Protein 6FPO (pdb70)

Solvent-accessible surface area: 47236 Å² total

Foldseek 3Di:
DAFFEEEEDEWPADCVLVVLQCLAPVPHNVCCCPPHHPHQADVVDDPDDDPRNVVSLVVCLVVQFLGHEYEYEAFFFPPPVQVVTADNRHHVLVVVVSSQRRHQAYEQFECRQQANPPCCAPPNVRNTGHVCVVDPPHHYAYQYFPGAANNVVVVQSVCCRVVVDHADDDPSRYHCVFFVDFQCRQAPQVVLVVVVQEDQDPPPPSLVVLHDDQQQQAPRVPAGGRCRPCNHSNNPHHQSRVRAHHQNRRDHNSVPPDDSRHGD/DDWDDDPRAIQDQPADKDKDWAQPLFAAGKIKIFHADPQQWTRFIAIFQPDFDCLQPVQFFAFLFCSLLSQQVLDQLGDPSSQQSLQWSCFWFVAFADLLLLLLSLLVQLLSLLLSLLCLCQVRQVVLAAQQVLLLVDQLVVLLVVLVVQFPPPQRHSVNLVVQSVVQCVCPVVPCNDPNPPAPHPPVLRQDHSSLNSLSVSLSVVSVVLSVLSCVSLCLQFVDGPYGDAGNFGGPQFADEPDPPNVVGCYPVSLVSLVVSLVVSLVSLVGRVQSNLLVSCLRNVVQLVALLFCLQAKAWALAASFNPGPDSDQVGGPQDTFMGHGSCLLDTHHDDLVPFLFKWWAQQQAQADDPDRQDTGRQVRDDGHGHQDQDCQVPDSPDRPHGDLVGHRYLFIEIATSNHQYAWAQSSSLSSCCSVCVPVSVVVLVVSCVVSVHDSSSLSGLSVLSNSSSVSSSVSSVVSVVSSVVSVVCVVVVNRGGGDCPPVDPVSGPQWTKGKRWHQHNLGTKIWIFIHHRSRTNGIDIAFNLSRASPRAHSVRHGHSLRRSSHRDRDPDSNNPSVSSSSVSSSSHHSSSRND/DAFFEEAEDEWPAPCVLVVQQCLAPVPHNVCCCPPHHPDQADPVDDPDDDPRNVVSLVVCCVVQFQGHEYEYEAFFFPPPVQVVTADNRHHVVVVVVSSQNRHQAYEDFECRQLANPDCCAPPNVRNTGHVCVVDVPHHYAYQYFPGAANNVVVVQSVCCRVVVDHADDDPSRYHCVFFVDFLLRQAPQVVLVVVVQEDQDPPPPSLVVLHDDQQQQAPRVPAGGRCRPCNHSNNPHHQSRVRAHHQRRRDHNSVPPDDSRHGD/DDWDDDPRAIADQPADKDKDWADPLFAAGKIKMFHADPQQWTRFIAIFQPDFDCLQPVQFFAFLFCSLLSQQVLDQLGDPSSQQSLQWVCFWFVAFADLLLLLLSLLVQLLSLLLSLLCLCQVRQVCLAAQQVLLLVDQLVVLLVVLVVQFPPPQRDSVSLVVLSVVQVVCPVVVCNDPCPPAPHPPPLHFDHNSLNSLSSSLSVVSVVLSVLSCVSLCLQFVDGPYGDAGNFGGPQFADEPDPPNVVHCYPVSLVSLVVSLVVSLCCLVGRVQSSLLVSCLRNVVQLVALLFCLQAKAWALAASFNPGPDSDQVGGPQDTFMDHGSCLLDTHHDDLVDFLFKWWAQQQAQADDPDRQDTGRQVRDDGHGHQDQPDADPDSVGGPGGDLVGHRYLFIEIGTSNHQYAWAQSRSLSNCVSVPVPVSVVVLVVSCVSSVHDSSSLSGLSVLSNSSSVSSNVSSVVSVVSSVVSVVCVVVVNRGGGDCPPVDLVSGPQWTKGKGWHQHNLGTKMWIFIHHRSRTNGIDIAFNLSRASPRAHNVRHGHSLRRSSHRDRDPDSNNCSVSSSNVSSSSHHSSRRND

Nearest PDB structures (foldseek):
  6rp2-assembly1_T  TM=1.003E+00  e=9.807E-59  Escherichia coli K-12
  6fpi-assembly1_S  TM=1.003E+00  e=5.129E-58  Escherichia coli K-12
  5mdl-assembly1_S  TM=9.968E-01  e=6.564E-52  Cupriavidus necator H16
  7odh-assembly1_S  TM=9.960E-01  e=9.616E-52  Cupriavidus necator H16
  8poz-assembly1_S  TM=9.967E-01  e=2.662E-51  Cupriavidus necator H16

Structure (mmCIF, N/CA/C/O backbone):
data_6FPO
#
_entry.id   6FPO
#
_cell.length_a   93.786
_cell.length_b   97.733
_cell.length_c   183.102
_cell.angle_alpha   90.00
_cell.angle_beta   90.00
_cell.angle_gamma   90.00
#
_symmetry.space_group_name_H-M   'P 21 21 21'
#
loop_
_entity.id
_entity.type
_entity.pdbx_description
1 polymer 'Hydrogenase-1 small chain'
2 polymer 'Hydrogenase-1 large chain'
3 non-polymer 'IRON/SULFUR CLUSTER'
4 non-polymer 'FE3-S4 CLUSTER'
5 non-polymer 'FE4-S3 CLUSTER'
6 non-polymer DODECYL-BETA-D-MALTOSIDE
7 non-polymer 'CHLORIDE ION'
8 non-polymer 'CARBONMONOXIDE-(DICYANO) IRON'
9 non-polymer 'NICKEL (II) ION'
10 non-polymer 'MAGNESIUM ION'
11 non-polymer 'LITHIUM ION'
12 non-polymer 'SULFATE ION'
13 water water
#
loop_
_atom_site.group_PDB
_atom_site.id
_atom_site.type_symbol
_atom_site.label_atom_id
_atom_site.label_alt_id
_atom_site.label_comp_id
_atom_site.label_asym_id
_atom_site.label_entity_id
_atom_site.label_seq_id
_atom_site.pdbx_PDB_ins_code
_atom_site.Cartn_x
_atom_site.Cartn_y
_atom_site.Cartn_z
_atom_site.occupancy
_atom_site.B_iso_or_equiv
_atom_site.auth_seq_id
_atom_site.auth_comp_id
_atom_site.auth_asym_id
_atom_site.auth_atom_id
_atom_site.pdbx_PDB_model_num
ATOM 1 N N . LYS A 1 4 ? 50.630 127.511 7.882 1.00 47.03 4 LYS S N 1
ATOM 2 C CA . LYS A 1 4 ? 49.158 127.714 8.129 1.00 49.90 4 LYS S CA 1
ATOM 3 C C . LYS A 1 4 ? 48.704 126.836 9.321 1.00 31.86 4 LYS S C 1
ATOM 4 O O . LYS A 1 4 ? 48.671 125.625 9.208 1.00 32.61 4 LYS S O 1
ATOM 6 N N . PRO A 1 5 ? 48.403 127.461 10.464 1.00 28.89 5 PRO S N 1
ATOM 7 C CA . PRO A 1 5 ? 48.105 126.639 11.613 1.00 20.23 5 PRO S CA 1
ATOM 8 C C . PRO A 1 5 ? 46.901 125.749 11.419 1.00 17.00 5 PRO S C 1
ATOM 9 O O . PRO A 1 5 ? 46.011 126.088 10.683 1.00 25.70 5 PRO S O 1
ATOM 13 N N . ARG A 1 6 ? 46.913 124.653 12.130 1.00 13.01 6 ARG S N 1
ATOM 14 C CA . ARG A 1 6 ? 45.821 123.681 12.126 1.00 12.57 6 ARG S CA 1
ATOM 15 C C . ARG A 1 6 ? 44.937 123.881 13.327 1.00 11.49 6 ARG S C 1
ATOM 16 O O . ARG A 1 6 ? 45.391 124.366 14.374 1.00 13.51 6 ARG S O 1
ATOM 24 N N . ILE A 1 7 ? 43.663 123.512 13.219 1.00 12.01 7 ILE S N 1
ATOM 25 C CA . ILE A 1 7 ? 42.697 123.764 14.312 1.00 11.17 7 ILE S CA 1
ATOM 26 C C . ILE A 1 7 ? 43.098 122.909 15.528 1.00 10.51 7 ILE S C 1
ATOM 27 O O . ILE A 1 7 ? 43.282 121.665 15.379 1.00 10.74 7 ILE S O 1
ATOM 32 N N . PRO A 1 8 ? 43.168 123.488 16.714 1.00 10.38 8 PRO S N 1
ATOM 33 C CA . PRO A 1 8 ? 43.512 122.688 17.908 1.00 10.15 8 PRO S CA 1
ATOM 34 C C . PRO A 1 8 ? 42.358 121.806 18.325 1.00 9.29 8 PRO S C 1
ATOM 35 O O . PRO A 1 8 ? 41.205 122.219 18.368 1.00 10.82 8 PRO S O 1
ATOM 39 N N . VAL A 1 9 ? 42.710 120.575 18.662 1.00 9.47 9 VAL S N 1
ATOM 40 C CA . VAL A 1 9 ? 41.759 119.567 19.128 1.00 9.02 9 VAL S CA 1
ATOM 41 C C . VAL A 1 9 ? 42.286 118.921 20.372 1.00 8.31 9 VAL S C 1
ATOM 42 O O . VAL A 1 9 ? 43.428 118.469 20.451 1.00 9.22 9 VAL S O 1
ATOM 46 N N . VAL A 1 10 ? 41.405 118.858 21.386 1.00 8.12 10 VAL S N 1
ATOM 47 C CA . VAL A 1 10 ? 41.681 118.156 22.646 1.00 7.64 10 VAL S CA 1
ATOM 48 C C . VAL A 1 10 ? 40.749 116.963 22.665 1.00 7.21 10 VAL S C 1
ATOM 49 O O . VAL A 1 10 ? 39.526 117.147 22.551 1.00 8.31 10 VAL S O 1
ATOM 53 N N . TRP A 1 11 ? 41.273 115.751 22.837 1.00 7.11 11 TRP S N 1
ATOM 54 C CA . TRP A 1 11 ? 40.468 114.506 22.857 1.00 7.12 11 TRP S CA 1
ATOM 55 C C . TRP A 1 11 ? 40.596 113.895 24.237 1.00 7.00 11 TRP S C 1
ATOM 56 O O . TRP A 1 11 ? 41.664 113.478 24.616 1.00 8.78 11 TRP S O 1
ATOM 67 N N . ILE A 1 12 ? 39.500 113.898 24.986 1.00 7.32 12 ILE S N 1
ATOM 68 C CA . ILE A 1 12 ? 39.485 113.335 26.332 1.00 7.35 12 ILE S CA 1
ATOM 69 C C . ILE A 1 12 ? 38.644 112.056 26.365 1.00 7.52 12 ILE S C 1
ATOM 70 O O . ILE A 1 12 ? 37.807 111.808 25.490 1.00 8.01 12 ILE S O 1
ATOM 75 N N . HIS A 1 13 ? 38.865 111.268 27.418 1.00 7.88 13 HIS S N 1
ATOM 76 C CA . HIS A 1 13 ? 38.332 109.933 27.557 1.00 8.42 13 HIS S CA 1
ATOM 77 C C . HIS A 1 13 ? 37.746 109.772 28.957 1.00 7.43 13 HIS S C 1
ATOM 78 O O . HIS A 1 13 ? 38.467 109.846 29.936 1.00 8.78 13 HIS S O 1
ATOM 85 N N . GLY A 1 14 ? 36.460 109.458 29.021 1.00 7.38 14 GLY S N 1
ATOM 86 C CA . GLY A 1 14 ? 35.805 109.103 30.292 1.00 7.60 14 GLY S CA 1
ATOM 87 C C . GLY A 1 14 ? 35.741 107.603 30.470 1.00 7.02 14 GLY S C 1
ATOM 88 O O . GLY A 1 14 ? 36.695 106.887 30.134 1.00 8.22 14 GLY S O 1
ATOM 89 N N . LEU A 1 15 ? 34.620 107.090 30.991 1.00 7.08 15 LEU S N 1
ATOM 90 C CA . LEU A 1 15 ? 34.396 105.651 30.980 1.00 7.47 15 LEU S CA 1
ATOM 91 C C . LEU A 1 15 ? 34.107 105.229 29.552 1.00 7.43 15 LEU S C 1
ATOM 92 O O . LEU A 1 15 ? 33.202 105.756 28.948 1.00 8.22 15 LEU S O 1
ATOM 97 N N . GLU A 1 16 ? 34.883 104.262 29.065 1.00 8.47 16 GLU S N 1
ATOM 98 C CA A GLU A 1 16 ? 34.803 103.858 27.673 0.40 8.18 16 GLU S CA 1
ATOM 99 C CA B GLU A 1 16 ? 34.925 103.908 27.651 0.60 9.10 16 GLU S CA 1
ATOM 100 C C . GLU A 1 16 ? 35.599 102.582 27.498 1.00 8.83 16 GLU S C 1
ATOM 101 O O . GLU A 1 16 ? 36.251 102.092 28.434 1.00 11.37 16 GLU S O 1
ATOM 112 N N . CYS A 1 17 ? 35.488 102.043 26.287 1.00 9.05 17 CYS S N 1
ATOM 113 C CA . CYS A 1 17 ? 36.227 100.858 25.904 1.00 9.02 17 CYS S CA 1
ATOM 114 C C . CYS A 1 17 ? 37.319 101.128 24.879 1.00 9.13 17 CYS S C 1
ATOM 115 O O . CYS A 1 17 ? 38.085 100.236 24.553 1.00 10.68 17 CYS S O 1
ATOM 118 N N . THR A 1 18 ? 37.381 102.368 24.363 1.00 9.11 18 THR S N 1
ATOM 119 C CA . THR A 1 18 ? 38.370 102.872 23.408 1.00 9.38 18 THR S CA 1
ATOM 120 C C . THR A 1 18 ? 38.019 102.456 21.960 1.00 8.24 18 THR S C 1
ATOM 121 O O . THR A 1 18 ? 38.833 102.715 21.053 1.00 9.01 18 THR S O 1
ATOM 125 N N . CYS A 1 19 ? 36.738 101.923 21.707 1.00 9.00 19 CYS S N 1
ATOM 126 C CA . CYS A 1 19 ? 36.490 101.534 20.336 1.00 8.69 19 CYS S CA 1
ATOM 127 C C . CYS A 1 19 ? 36.440 102.730 19.401 1.00 8.20 19 CYS S C 1
ATOM 128 O O . CYS A 1 19 ? 36.868 102.570 18.261 1.00 7.87 19 CYS S O 1
ATOM 131 N N . CYS A 1 20 ? 36.005 103.876 19.904 1.00 7.89 20 CYS S N 1
ATOM 132 C CA . CYS A 1 20 ? 35.887 104.993 18.975 1.00 7.51 20 CYS S CA 1
ATOM 133 C C . CYS A 1 20 ? 37.268 105.480 18.525 1.00 7.39 20 CYS S C 1
ATOM 134 O O . CYS A 1 20 ? 37.425 105.882 17.364 1.00 7.73 20 CYS S O 1
ATOM 137 N N . THR A 1 21 ? 38.239 105.503 19.416 1.00 7.74 21 THR S N 1
ATOM 138 C CA . THR A 1 21 ? 39.598 105.864 19.032 1.00 8.05 21 THR S CA 1
ATOM 139 C C . THR A 1 21 ? 40.143 104.849 18.012 1.00 7.52 21 THR S C 1
ATOM 140 O O . THR A 1 21 ? 40.810 105.213 17.039 1.00 8.30 21 THR S O 1
ATOM 144 N N . GLU A 1 22 ? 39.915 103.577 18.272 1.00 6.95 22 GLU S N 1
ATOM 145 C CA . GLU A 1 22 ? 40.310 102.523 17.324 1.00 7.07 22 GLU S CA 1
ATOM 146 C C . GLU A 1 22 ? 39.612 102.731 15.994 1.00 6.74 22 GLU S C 1
ATOM 147 O O . GLU A 1 22 ? 40.262 102.623 14.943 1.00 7.43 22 GLU S O 1
ATOM 153 N N . SER A 1 23 ? 38.304 103.013 16.016 1.00 6.36 23 SER S N 1
ATOM 154 C CA . SER A 1 23 ? 37.611 103.246 14.762 1.00 6.46 23 SER S CA 1
ATOM 155 C C . SER A 1 23 ? 38.252 104.397 14.001 1.00 6.55 23 SER S C 1
ATOM 156 O O . SER A 1 23 ? 38.487 104.295 12.782 1.00 7.38 23 SER S O 1
ATOM 159 N N . PHE A 1 24 ? 38.553 105.506 14.679 1.00 6.56 24 PHE S N 1
ATOM 160 C CA . PHE A 1 24 ? 39.151 106.631 14.007 1.00 7.65 24 PHE S CA 1
ATOM 161 C C . PHE A 1 24 ? 40.405 106.229 13.232 1.00 7.38 24 PHE S C 1
ATOM 162 O O . PHE A 1 24 ? 40.611 106.647 12.086 1.00 7.99 24 PHE S O 1
ATOM 170 N N . ILE A 1 25 ? 41.285 105.447 13.881 1.00 6.79 25 ILE S N 1
ATOM 171 C CA . ILE A 1 25 ? 42.508 105.097 13.185 1.00 7.83 25 ILE S CA 1
ATOM 172 C C . ILE A 1 25 ? 42.330 104.108 12.063 1.00 7.09 25 ILE S C 1
ATOM 173 O O . ILE A 1 25 ? 43.262 103.931 11.258 1.00 8.17 25 ILE S O 1
ATOM 178 N N . ARG A 1 26 ? 41.151 103.507 11.916 1.00 6.78 26 ARG S N 1
ATOM 179 C CA . ARG A 1 26 ? 40.872 102.705 10.762 1.00 7.29 26 ARG S CA 1
ATOM 180 C C . ARG A 1 26 ? 40.531 103.494 9.506 1.00 7.76 26 ARG S C 1
ATOM 181 O O . ARG A 1 26 ? 40.421 102.899 8.446 1.00 9.18 26 ARG S O 1
ATOM 189 N N . SER A 1 27 ? 40.386 104.803 9.609 1.00 7.11 27 SER S N 1
ATOM 190 C CA . SER A 1 27 ? 39.932 105.594 8.451 1.00 6.73 27 SER S CA 1
ATOM 191 C C . SER A 1 27 ? 40.761 105.265 7.199 1.00 6.98 27 SER S C 1
ATOM 192 O O . SER A 1 27 ? 41.981 105.263 7.222 1.00 7.88 27 SER S O 1
ATOM 195 N N . ALA A 1 28 ? 40.047 105.071 6.096 1.00 7.69 28 ALA S N 1
ATOM 196 C CA . ALA A 1 28 ? 40.695 104.766 4.815 1.00 8.05 28 ALA S CA 1
ATOM 197 C C . ALA A 1 28 ? 40.977 106.045 4.001 1.00 7.51 28 ALA S C 1
ATOM 198 O O . ALA A 1 28 ? 41.910 106.054 3.208 1.00 9.42 28 ALA S O 1
ATOM 200 N N . HIS A 1 29 ? 40.173 107.085 4.222 1.00 6.76 29 HIS S N 1
ATOM 201 C CA . HIS A 1 29 ? 40.324 108.280 3.366 1.00 6.79 29 HIS S CA 1
ATOM 202 C C . HIS A 1 29 ? 39.597 109.399 4.049 1.00 6.86 29 HIS S C 1
ATOM 203 O O . HIS A 1 29 ? 38.354 109.420 4.103 1.00 8.94 29 HIS S O 1
ATOM 210 N N . PRO A 1 30 ? 40.300 110.420 4.533 1.00 7.61 30 PRO S N 1
ATOM 211 C CA . PRO A 1 30 ? 41.751 110.477 4.654 1.00 7.84 30 PRO S CA 1
ATOM 212 C C . PRO A 1 30 ? 42.253 109.473 5.690 1.00 7.48 30 PRO S C 1
ATOM 213 O O . PRO A 1 30 ? 41.571 109.185 6.682 1.00 8.87 30 PRO S O 1
ATOM 217 N N . LEU A 1 31 ? 43.471 109.005 5.495 1.00 7.32 31 LEU S N 1
ATOM 218 C CA . LEU A 1 31 ? 44.102 108.206 6.531 1.00 7.80 31 LEU S CA 1
ATOM 219 C C . LEU A 1 31 ? 44.176 109.003 7.817 1.00 7.64 31 LEU S C 1
ATOM 220 O O . LEU A 1 31 ? 44.409 110.220 7.801 1.00 7.88 31 LEU S O 1
ATOM 225 N N . ALA A 1 32 ? 44.076 108.335 8.952 1.00 7.72 32 ALA S N 1
ATOM 226 C CA . ALA A 1 32 ? 44.228 109.013 10.238 1.00 8.36 32 ALA S CA 1
ATOM 227 C C . ALA A 1 32 ? 45.579 109.701 10.348 1.00 7.83 32 ALA S C 1
ATOM 228 O O . ALA A 1 32 ? 45.652 110.807 10.890 1.00 9.14 32 ALA S O 1
ATOM 230 N N . LYS A 1 33 ? 46.628 109.105 9.788 1.00 8.30 33 LYS S N 1
ATOM 231 C CA . LYS A 1 33 ? 47.914 109.767 9.708 1.00 9.10 33 LYS S CA 1
ATOM 232 C C . LYS A 1 33 ? 47.801 111.155 9.134 1.00 8.16 33 LYS S C 1
ATOM 233 O O . LYS A 1 33 ? 48.433 112.099 9.606 1.00 9.69 33 LYS S O 1
ATOM 239 N N . ASP A 1 34 ? 47.120 111.244 7.984 1.00 8.50 34 ASP S N 1
ATOM 240 C CA . ASP A 1 34 ? 46.992 112.543 7.291 1.00 8.77 34 ASP S CA 1
ATOM 241 C C . ASP A 1 34 ? 46.068 113.503 8.031 1.00 8.20 34 ASP S C 1
ATOM 242 O O . ASP A 1 34 ? 46.301 114.720 8.011 1.00 9.15 34 ASP S O 1
ATOM 247 N N . VAL A 1 35 ? 45.043 112.980 8.728 1.00 8.08 35 VAL S N 1
ATOM 248 C CA . VAL A 1 35 ? 44.255 113.873 9.574 1.00 8.41 35 VAL S CA 1
ATOM 249 C C . VAL A 1 35 ? 45.144 114.553 10.612 1.00 8.30 35 VAL S C 1
ATOM 250 O O . VAL A 1 35 ? 45.084 115.777 10.795 1.00 9.46 35 VAL S O 1
ATOM 254 N N . ILE A 1 36 ? 45.929 113.739 11.294 1.00 8.44 36 ILE S N 1
ATOM 255 C CA . ILE A 1 36 ? 46.799 114.207 12.398 1.00 9.70 36 ILE S CA 1
ATOM 256 C C . ILE A 1 36 ? 47.918 115.105 11.876 1.00 9.22 36 ILE S C 1
ATOM 257 O O . ILE A 1 36 ? 48.261 116.121 12.511 1.00 9.66 36 ILE S O 1
ATOM 262 N N . LEU A 1 37 ? 48.536 114.733 10.763 1.00 9.90 37 LEU S N 1
ATOM 263 C CA . LEU A 1 37 ? 49.654 115.529 10.296 1.00 11.21 37 LEU S CA 1
ATOM 264 C C . LEU A 1 37 ? 49.242 116.808 9.568 1.00 11.17 37 LEU S C 1
ATOM 265 O O . LEU A 1 37 ? 49.969 117.804 9.687 1.00 13.89 37 LEU S O 1
ATOM 270 N N . SER A 1 38 ? 48.099 116.822 8.890 1.00 11.14 38 SER S N 1
ATOM 271 C CA . SER A 1 38 ? 47.771 117.865 7.975 1.00 12.37 38 SER S CA 1
ATOM 272 C C . SER A 1 38 ? 46.471 118.590 8.178 1.00 11.72 38 SER S C 1
ATOM 273 O O . SER A 1 38 ? 46.342 119.752 7.754 1.00 14.27 38 SER S O 1
ATOM 276 N N . LEU A 1 39 ? 45.486 117.963 8.802 1.00 11.02 39 LEU S N 1
ATOM 277 C CA A LEU A 1 39 ? 44.191 118.589 8.869 0.50 11.26 39 LEU S CA 1
ATOM 278 C CA B LEU A 1 39 ? 44.148 118.492 8.872 0.50 12.61 39 LEU S CA 1
ATOM 279 C C . LEU A 1 39 ? 43.816 119.222 10.189 1.00 11.65 39 LEU S C 1
ATOM 280 O O . LEU A 1 39 ? 43.093 120.218 10.176 1.00 16.66 39 LEU S O 1
ATOM 289 N N . ILE A 1 40 ? 44.260 118.655 11.298 1.00 10.31 40 ILE S N 1
ATOM 290 C CA . ILE A 1 40 ? 43.986 119.171 12.643 1.00 10.41 40 ILE S CA 1
ATOM 291 C C . ILE A 1 40 ? 45.288 119.174 13.392 1.00 9.48 40 ILE S C 1
ATOM 292 O O . ILE A 1 40 ? 46.293 118.616 12.947 1.00 10.38 40 ILE S O 1
ATOM 297 N N . SER A 1 41 ? 45.271 119.816 14.579 1.00 8.71 41 SER S N 1
ATOM 298 C CA . SER A 1 41 ? 46.364 119.668 15.553 1.00 8.95 41 SER S CA 1
ATOM 299 C C . SER A 1 41 ? 45.801 118.909 16.741 1.00 8.42 41 SER S C 1
ATOM 300 O O . SER A 1 41 ? 45.095 119.468 17.572 1.00 9.54 41 SER S O 1
ATOM 303 N N . LEU A 1 42 ? 46.084 117.596 16.781 1.00 8.44 42 LEU S N 1
ATOM 304 C CA . LEU A 1 42 ? 45.596 116.740 17.863 1.00 8.40 42 LEU S CA 1
ATOM 305 C C . LEU A 1 42 ? 46.556 116.960 19.042 1.00 8.05 42 LEU S C 1
ATOM 306 O O . LEU A 1 42 ? 47.621 116.375 19.121 1.00 9.43 42 LEU S O 1
ATOM 311 N N . ASP A 1 43 ? 46.139 117.876 19.915 1.00 9.13 43 ASP S N 1
ATOM 312 C CA . ASP A 1 43 ? 47.043 118.438 20.914 1.00 9.64 43 ASP S CA 1
ATOM 313 C C . ASP A 1 43 ? 47.004 117.707 22.235 1.00 9.61 43 ASP S C 1
ATOM 314 O O . ASP A 1 43 ? 47.907 117.903 23.054 1.00 11.09 43 ASP S O 1
ATOM 319 N N . TYR A 1 44 ? 46.006 116.866 22.463 1.00 9.31 44 TYR S N 1
ATOM 320 C CA . TYR A 1 44 ? 45.908 116.100 23.688 1.00 9.61 44 TYR S CA 1
ATOM 321 C C . TYR A 1 44 ? 45.127 114.850 23.317 1.00 9.11 44 TYR S C 1
ATOM 322 O O . TYR A 1 44 ? 44.054 114.970 22.720 1.00 9.20 44 TYR S O 1
ATOM 331 N N . ASP A 1 45 ? 45.613 113.681 23.721 1.00 9.02 45 ASP S N 1
ATOM 332 C CA A ASP A 1 45 ? 44.913 112.432 23.508 0.50 9.44 45 ASP S CA 1
ATOM 333 C CA B ASP A 1 45 ? 44.928 112.425 23.504 0.50 9.51 45 ASP S CA 1
ATOM 334 C C . ASP A 1 45 ? 45.628 111.360 24.320 1.00 9.86 45 ASP S C 1
ATOM 335 O O . ASP A 1 45 ? 46.751 110.985 24.017 1.00 10.12 45 ASP S O 1
ATOM 344 N N . ASP A 1 46 ? 44.977 110.846 25.336 1.00 11.47 46 ASP S N 1
ATOM 345 C CA A ASP A 1 46 ? 45.698 109.936 26.242 0.50 10.81 46 ASP S CA 1
ATOM 346 C CA B ASP A 1 46 ? 45.569 109.849 26.249 0.50 12.00 46 ASP S CA 1
ATOM 347 C C . ASP A 1 46 ? 46.151 108.645 25.540 1.00 11.11 46 ASP S C 1
ATOM 348 O O . ASP A 1 46 ? 47.124 108.046 25.990 1.00 14.62 46 ASP S O 1
ATOM 357 N N . THR A 1 47 ? 45.484 108.204 24.493 1.00 10.78 47 THR S N 1
ATOM 358 C CA . THR A 1 47 ? 45.849 106.956 23.855 1.00 11.85 47 THR S CA 1
ATOM 359 C C . THR A 1 47 ? 47.149 107.047 23.059 1.00 10.04 47 THR S C 1
ATOM 360 O O . THR A 1 47 ? 47.865 106.065 22.927 1.00 11.97 47 THR S O 1
ATOM 364 N N . LEU A 1 48 ? 47.421 108.242 22.482 1.00 9.85 48 LEU S N 1
ATOM 365 C CA . LEU A 1 48 ? 48.489 108.383 21.508 1.00 9.57 48 LEU S CA 1
ATOM 366 C C . LEU A 1 48 ? 49.626 109.280 21.915 1.00 8.72 48 LEU S C 1
ATOM 367 O O . LEU A 1 48 ? 50.706 109.219 21.312 1.00 9.29 48 LEU S O 1
ATOM 372 N N . MET A 1 49 ? 49.438 110.125 22.914 1.00 8.80 49 MET S N 1
ATOM 373 C CA . MET A 1 49 ? 50.418 111.168 23.201 1.00 8.97 49 MET S CA 1
ATOM 374 C C . MET A 1 49 ? 51.665 110.667 23.937 1.00 8.29 49 MET S C 1
ATOM 375 O O . MET A 1 49 ? 51.621 109.722 24.722 1.00 9.06 49 MET S O 1
ATOM 380 N N . ALA A 1 50 ? 52.791 111.312 23.621 1.00 8.70 50 ALA S N 1
ATOM 381 C CA . ALA A 1 50 ? 54.075 110.960 24.230 1.00 9.09 50 ALA S CA 1
ATOM 382 C C . ALA A 1 50 ? 54.070 111.191 25.744 1.00 9.10 50 ALA S C 1
ATOM 383 O O . ALA A 1 50 ? 54.546 110.339 26.507 1.00 9.93 50 ALA S O 1
ATOM 385 N N . ALA A 1 51 ? 53.632 112.378 26.142 1.00 9.55 51 ALA S N 1
ATOM 386 C CA . ALA A 1 51 ? 53.710 112.790 27.538 1.00 9.41 51 ALA S CA 1
ATOM 387 C C . ALA A 1 51 ? 52.744 111.992 28.416 1.00 8.72 51 ALA S C 1
ATOM 388 O O . ALA A 1 51 ? 51.647 111.691 27.979 1.00 9.22 51 ALA S O 1
ATOM 390 N N . ALA A 1 52 ? 53.179 111.727 29.658 1.00 8.68 52 ALA S N 1
ATOM 391 C CA . ALA A 1 52 ? 52.348 111.107 30.660 1.00 8.58 52 ALA S CA 1
ATOM 392 C C . ALA A 1 52 ? 52.364 111.936 31.943 1.00 8.38 52 ALA S C 1
ATOM 393 O O . ALA A 1 52 ? 53.178 112.848 32.092 1.00 9.41 52 ALA S O 1
ATOM 395 N N . GLY A 1 53 ? 51.476 111.641 32.875 1.00 9.28 53 GLY S N 1
ATOM 396 C CA . GLY A 1 53 ? 51.568 112.218 34.213 1.00 9.68 53 GLY S CA 1
ATOM 397 C C . GLY A 1 53 ? 51.634 113.704 34.201 1.00 9.41 53 GLY S C 1
ATOM 398 O O . GLY A 1 53 ? 50.810 114.362 33.565 1.00 9.78 53 GLY S O 1
ATOM 399 N N . THR A 1 54 ? 52.591 114.255 34.963 1.00 9.71 54 THR S N 1
ATOM 400 C CA . THR A 1 54 ? 52.682 115.689 35.069 1.00 10.14 54 THR S CA 1
ATOM 401 C C . THR A 1 54 ? 52.920 116.357 33.751 1.00 10.00 54 THR S C 1
ATOM 402 O O . THR A 1 54 ? 52.444 117.479 33.502 1.00 10.51 54 THR S O 1
ATOM 406 N N . GLN A 1 55 ? 53.669 115.688 32.851 1.00 9.65 55 GLN S N 1
ATOM 407 C CA . GLN A 1 55 ? 53.881 116.271 31.543 1.00 9.62 55 GLN S CA 1
ATOM 408 C C . GLN A 1 55 ? 52.597 116.328 30.709 1.00 9.36 55 GLN S C 1
ATOM 409 O O . GLN A 1 55 ? 52.357 117.319 29.988 1.00 9.91 55 GLN S O 1
ATOM 415 N N . ALA A 1 56 ? 51.728 115.308 30.838 1.00 9.08 56 ALA S N 1
ATOM 416 C CA . ALA A 1 56 ? 50.456 115.330 30.160 1.00 9.22 56 ALA S CA 1
ATOM 417 C C . ALA A 1 56 ? 49.524 116.378 30.777 1.00 9.81 56 ALA S C 1
ATOM 418 O O . ALA A 1 56 ? 48.794 117.060 30.053 1.00 10.47 56 ALA S O 1
ATOM 420 N N . GLU A 1 57 ? 49.577 116.530 32.113 1.00 9.77 57 GLU S N 1
ATOM 421 C CA . GLU A 1 57 ? 48.780 117.579 32.740 1.00 10.94 57 GLU S CA 1
ATOM 422 C C . GLU A 1 57 ? 49.181 118.953 32.246 1.00 10.94 57 GLU S C 1
ATOM 423 O O . GLU A 1 57 ? 48.339 119.842 32.029 1.00 11.40 57 GLU S O 1
ATOM 429 N N . GLU A 1 58 ? 50.486 119.163 32.068 1.00 10.35 58 GLU S N 1
ATOM 430 C CA . GLU A 1 58 ? 50.978 120.449 31.533 1.00 10.71 58 GLU S CA 1
ATOM 431 C C . GLU A 1 58 ? 50.517 120.680 30.132 1.00 9.98 58 GLU S C 1
ATOM 432 O O . GLU A 1 58 ? 50.133 121.817 29.773 1.00 11.40 58 GLU S O 1
ATOM 438 N N . VAL A 1 59 ? 50.511 119.657 29.285 1.00 9.40 59 VAL S N 1
ATOM 439 C CA . VAL A 1 59 ? 49.990 119.828 27.918 1.00 9.21 59 VAL S CA 1
ATOM 440 C C . VAL A 1 59 ? 48.532 120.254 27.998 1.00 8.96 59 VAL S C 1
ATOM 441 O O . VAL A 1 59 ? 48.118 121.200 27.307 1.00 9.67 59 VAL S O 1
ATOM 445 N N . PHE A 1 60 ? 47.724 119.541 28.753 1.00 9.17 60 PHE S N 1
ATOM 446 C CA . PHE A 1 60 ? 46.306 119.835 28.858 1.00 9.02 60 PHE S CA 1
ATOM 447 C C . PHE A 1 60 ? 46.084 121.276 29.253 1.00 9.71 60 PHE S C 1
ATOM 448 O O . PHE A 1 60 ? 45.356 122.020 28.597 1.00 10.15 60 PHE S O 1
ATOM 456 N N . GLU A 1 61 ? 46.708 121.672 30.356 1.00 10.17 61 GLU S N 1
ATOM 457 C CA . GLU A 1 61 ? 46.532 123.016 30.873 1.00 11.71 61 GLU S CA 1
ATOM 458 C C . GLU A 1 61 ? 47.016 124.064 29.879 1.00 10.95 61 GLU S C 1
ATOM 459 O O . GLU A 1 61 ? 46.346 125.092 29.656 1.00 11.72 61 GLU S O 1
ATOM 465 N N . ASP A 1 62 ? 48.169 123.846 29.277 1.00 10.96 62 ASP S N 1
ATOM 466 C CA . ASP A 1 62 ? 48.695 124.816 28.334 1.00 11.30 62 ASP S CA 1
ATOM 467 C C . ASP A 1 62 ? 47.799 125.013 27.122 1.00 9.81 62 ASP S C 1
ATOM 468 O O . ASP A 1 62 ? 47.573 126.142 26.677 1.00 11.72 62 ASP S O 1
ATOM 473 N N . ILE A 1 63 ? 47.316 123.900 26.574 1.00 9.66 63 ILE S N 1
ATOM 474 C CA . ILE A 1 63 ? 46.492 123.996 25.361 1.00 9.45 63 ILE S CA 1
ATOM 475 C C . ILE A 1 63 ? 45.164 124.686 25.669 1.00 9.36 63 ILE S C 1
ATOM 476 O O . ILE A 1 63 ? 44.739 125.559 24.900 1.00 10.29 63 ILE S O 1
ATOM 481 N N . ILE A 1 64 ? 44.488 124.273 26.745 1.00 9.88 64 ILE S N 1
ATOM 482 C CA . ILE A 1 64 ? 43.165 124.826 26.969 1.00 10.46 64 ILE S CA 1
ATOM 483 C C . ILE A 1 64 ? 43.266 126.295 27.351 1.00 11.13 64 ILE S C 1
ATOM 484 O O . ILE A 1 64 ? 42.299 127.035 27.132 1.00 12.51 64 ILE S O 1
ATOM 489 N N . THR A 1 65 ? 44.392 126.728 27.906 1.00 10.59 65 THR S N 1
ATOM 490 C CA . THR A 1 65 ? 44.604 128.118 28.234 1.00 12.30 65 THR S CA 1
ATOM 491 C C . THR A 1 65 ? 44.990 128.912 27.005 1.00 12.03 65 THR S C 1
ATOM 492 O O . THR A 1 65 ? 44.343 129.919 26.676 1.00 13.71 65 THR S O 1
ATOM 496 N N . GLN A 1 66 ? 46.015 128.483 26.266 1.00 11.57 66 GLN S N 1
ATOM 497 C CA . GLN A 1 66 ? 46.468 129.209 25.089 1.00 12.20 66 GLN S CA 1
ATOM 498 C C . GLN A 1 66 ? 45.352 129.336 24.055 1.00 12.40 66 GLN S C 1
ATOM 499 O O . GLN A 1 66 ? 45.215 130.390 23.408 1.00 14.75 66 GLN S O 1
ATOM 505 N N . TYR A 1 67 ? 44.591 128.275 23.885 1.00 11.52 67 TYR S N 1
ATOM 506 C CA . TYR A 1 67 ? 43.589 128.204 22.840 1.00 11.35 67 TYR S CA 1
ATOM 507 C C . TYR A 1 67 ? 42.173 128.327 23.388 1.00 11.75 67 TYR S C 1
ATOM 508 O O . TYR A 1 67 ? 41.228 127.933 22.715 1.00 11.93 67 TYR S O 1
ATOM 517 N N . ASN A 1 68 ? 42.022 128.942 24.558 1.00 11.93 68 ASN S N 1
ATOM 518 C CA . ASN A 1 68 ? 40.718 129.132 25.146 1.00 12.69 68 ASN S CA 1
ATOM 519 C C . ASN A 1 68 ? 39.765 129.768 24.131 1.00 12.55 68 ASN S C 1
ATOM 520 O O . ASN A 1 68 ? 40.092 130.782 23.496 1.00 13.86 68 ASN S O 1
ATOM 525 N N . GLY A 1 69 ? 38.609 129.161 23.961 1.00 12.24 69 GLY S N 1
ATOM 526 C CA . GLY A 1 69 ? 37.590 129.589 23.037 1.00 14.21 69 GLY S CA 1
ATOM 527 C C . GLY A 1 69 ? 37.761 129.143 21.620 1.00 13.65 69 GLY S C 1
ATOM 528 O O . GLY A 1 69 ? 36.873 129.380 20.781 1.00 16.34 69 GLY S O 1
ATOM 529 N N . LYS A 1 70 ? 38.880 128.501 21.315 1.00 12.60 70 LYS S N 1
ATOM 530 C CA . LYS A 1 70 ? 39.257 128.203 19.923 1.00 13.49 70 LYS S CA 1
ATOM 531 C C . LYS A 1 70 ? 39.481 126.751 19.602 1.00 14.56 70 LYS S C 1
ATOM 532 O O . LYS A 1 70 ? 39.594 126.404 18.422 1.00 21.42 70 LYS S O 1
ATOM 538 N N . TYR A 1 71 ? 39.544 125.881 20.573 1.00 11.71 71 TYR S N 1
ATOM 539 C CA . TYR A 1 71 ? 39.802 124.465 20.293 1.00 10.81 71 TYR S CA 1
ATOM 540 C C . TYR A 1 71 ? 38.474 123.733 20.230 1.00 9.75 71 TYR S C 1
ATOM 541 O O . TYR A 1 71 ? 37.457 124.122 20.839 1.00 10.53 71 TYR S O 1
ATOM 550 N N . ILE A 1 72 ? 38.520 122.608 19.515 1.00 9.99 72 ILE S N 1
ATOM 551 C CA . ILE A 1 72 ? 37.420 121.642 19.521 1.00 9.88 72 ILE S CA 1
ATOM 552 C C . ILE A 1 72 ? 37.692 120.586 20.573 1.00 8.49 72 ILE S C 1
ATOM 553 O O . ILE A 1 72 ? 38.830 120.092 20.656 1.00 9.49 72 ILE S O 1
ATOM 558 N N . LEU A 1 73 ? 36.717 120.252 21.390 1.00 8.07 73 LEU S N 1
ATOM 559 C CA . LEU A 1 73 ? 36.815 119.152 22.330 1.00 7.81 73 LEU S CA 1
ATOM 560 C C . LEU A 1 73 ? 36.144 117.905 21.736 1.00 7.74 73 LEU S C 1
ATOM 561 O O . LEU A 1 73 ? 34.955 117.932 21.470 1.00 9.14 73 LEU S O 1
ATOM 566 N N . ALA A 1 74 ? 36.922 116.850 21.567 1.00 7.52 74 ALA S N 1
ATOM 567 C CA . ALA A 1 74 ? 36.398 115.531 21.268 1.00 7.56 74 ALA S CA 1
ATOM 568 C C . ALA A 1 74 ? 36.294 114.763 22.579 1.00 7.03 74 ALA S C 1
ATOM 569 O O . ALA A 1 74 ? 37.226 114.786 23.386 1.00 7.86 74 ALA S O 1
ATOM 571 N N . VAL A 1 75 ? 35.168 114.092 22.777 1.00 7.59 75 VAL S N 1
ATOM 572 C CA . VAL A 1 75 ? 34.970 113.265 23.980 1.00 7.77 75 VAL S CA 1
ATOM 573 C C . VAL A 1 75 ? 34.571 111.876 23.543 1.00 7.81 75 VAL S C 1
ATOM 574 O O . VAL A 1 75 ? 33.637 111.697 22.769 1.00 8.87 75 VAL S O 1
ATOM 578 N N . GLU A 1 76 ? 35.302 110.906 24.096 1.00 8.12 76 GLU S N 1
ATOM 579 C CA A GLU A 1 76 ? 34.961 109.511 24.026 0.50 8.68 76 GLU S CA 1
ATOM 580 C CA B GLU A 1 76 ? 34.915 109.489 24.017 0.50 8.01 76 GLU S CA 1
ATOM 581 C C . GLU A 1 76 ? 34.592 109.066 25.439 1.00 8.23 76 GLU S C 1
ATOM 582 O O . GLU A 1 76 ? 35.256 109.486 26.381 1.00 8.77 76 GLU S O 1
ATOM 593 N N . GLY A 1 77 ? 33.585 108.231 25.584 1.00 8.01 77 GLY S N 1
ATOM 594 C CA . GLY A 1 77 ? 33.201 107.827 26.909 1.00 7.92 77 GLY S CA 1
ATOM 595 C C . GLY A 1 77 ? 32.343 108.840 27.637 1.00 7.92 77 GLY S C 1
ATOM 596 O O . GLY A 1 77 ? 31.885 109.800 27.090 1.00 9.20 77 GLY S O 1
ATOM 597 N N . ASN A 1 78 ? 32.089 108.541 28.929 1.00 7.96 78 ASN S N 1
ATOM 598 C CA . ASN A 1 78 ? 31.174 109.344 29.706 1.00 7.44 78 ASN S CA 1
ATOM 599 C C . ASN A 1 78 ? 31.573 109.440 31.166 1.00 7.75 78 ASN S C 1
ATOM 600 O O . ASN A 1 78 ? 32.333 108.629 31.707 1.00 7.89 78 ASN S O 1
ATOM 605 N N . PRO A 1 79 ? 30.995 110.422 31.880 1.00 8.12 79 PRO S N 1
ATOM 606 C CA . PRO A 1 79 ? 31.241 110.561 33.320 1.00 8.08 79 PRO S CA 1
ATOM 607 C C . PRO A 1 79 ? 30.291 109.735 34.141 1.00 8.05 79 PRO S C 1
ATOM 608 O O . PRO A 1 79 ? 29.067 109.757 33.902 1.00 8.76 79 PRO S O 1
ATOM 612 N N . PRO A 1 80 ? 30.813 109.058 35.175 1.00 8.21 80 PRO S N 1
ATOM 613 C CA . PRO A 1 80 ? 29.915 108.369 36.149 1.00 8.26 80 PRO S CA 1
ATOM 614 C C . PRO A 1 80 ? 29.595 109.306 37.315 1.00 8.39 80 PRO S C 1
ATOM 615 O O . PRO A 1 80 ? 30.518 109.931 37.855 1.00 11.34 80 PRO S O 1
ATOM 619 N N . LEU A 1 81 ? 28.327 109.409 37.691 1.00 8.88 81 LEU S N 1
ATOM 620 C CA . LEU A 1 81 ? 27.995 110.226 38.842 1.00 8.99 81 LEU S CA 1
ATOM 621 C C . LEU A 1 81 ? 28.078 109.502 40.156 1.00 9.55 81 LEU S C 1
ATOM 622 O O . LEU A 1 81 ? 28.104 110.142 41.199 1.00 11.86 81 LEU S O 1
ATOM 627 N N . GLY A 1 82 ? 28.173 108.168 40.133 1.00 9.39 82 GLY S N 1
ATOM 628 C CA . GLY A 1 82 ? 28.257 107.427 41.389 1.00 10.24 82 GLY S CA 1
ATOM 629 C C . GLY A 1 82 ? 29.599 107.640 42.091 1.00 10.05 82 GLY S C 1
ATOM 630 O O . GLY A 1 82 ? 30.605 108.013 41.481 1.00 9.33 82 GLY S O 1
ATOM 631 N N . GLU A 1 83 ? 29.596 107.347 43.394 1.00 10.18 83 GLU S N 1
ATOM 632 C CA . GLU A 1 83 ? 30.823 107.450 44.224 1.00 11.10 83 GLU S CA 1
ATOM 633 C C . GLU A 1 83 ? 31.552 108.785 44.029 1.00 11.11 83 GLU S C 1
ATOM 634 O O . GLU A 1 83 ? 32.759 108.844 43.912 1.00 12.21 83 GLU S O 1
ATOM 640 N N . GLN A 1 84 ? 30.770 109.870 44.020 1.00 11.37 84 GLN S N 1
ATOM 641 C CA . GLN A 1 84 ? 31.339 111.198 43.863 1.00 12.74 84 GLN S CA 1
ATOM 642 C C . GLN A 1 84 ? 32.149 111.359 42.610 1.00 11.23 84 GLN S C 1
ATOM 643 O O . GLN A 1 84 ? 33.060 112.211 42.528 1.00 12.94 84 GLN S O 1
ATOM 649 N N . GLY A 1 85 ? 31.818 110.578 41.586 1.00 9.88 85 GLY S N 1
ATOM 650 C CA . GLY A 1 85 ? 32.563 110.619 40.350 1.00 9.28 85 GLY S CA 1
ATOM 651 C C . GLY A 1 85 ? 33.805 109.800 40.320 1.00 8.10 85 GLY S C 1
ATOM 652 O O . GLY A 1 85 ? 34.475 109.789 39.249 1.00 9.25 85 GLY S O 1
ATOM 653 N N . MET A 1 86 ? 34.153 109.101 41.405 1.00 7.91 86 MET S N 1
ATOM 654 C CA . MET A 1 86 ? 35.432 108.421 41.491 1.00 7.52 86 MET S CA 1
ATOM 655 C C . MET A 1 86 ? 35.425 107.003 40.907 1.00 7.47 86 MET S C 1
ATOM 656 O O . MET A 1 86 ? 36.408 106.295 41.024 1.00 7.97 86 MET S O 1
ATOM 661 N N . PHE A 1 87 ? 34.359 106.647 40.205 1.00 7.23 87 PHE S N 1
ATOM 662 C CA . PHE A 1 87 ? 34.412 105.527 39.268 1.00 7.50 87 PHE S CA 1
ATOM 663 C C . PHE A 1 87 ? 35.260 105.837 38.036 1.00 7.06 87 PHE S C 1
ATOM 664 O O . PHE A 1 87 ? 35.552 104.897 37.278 1.00 7.79 87 PHE S O 1
ATOM 672 N N . CYS A 1 88 ? 35.653 107.097 37.822 1.00 7.05 88 CYS S N 1
ATOM 673 C CA . CYS A 1 88 ? 36.569 107.424 36.722 1.00 7.07 88 CYS S CA 1
ATOM 674 C C . CYS A 1 88 ? 37.425 108.588 37.185 1.00 7.39 88 CYS S C 1
ATOM 675 O O . CYS A 1 88 ? 36.914 109.690 37.399 1.00 8.13 88 CYS S O 1
ATOM 678 N N . ILE A 1 89 ? 38.706 108.297 37.450 1.00 7.76 89 ILE S N 1
ATOM 679 C CA . ILE A 1 89 ? 39.603 109.209 38.135 1.00 8.26 89 ILE S CA 1
ATOM 680 C C . ILE A 1 89 ? 40.704 109.634 37.174 1.00 8.48 89 ILE S C 1
ATOM 681 O O . ILE A 1 89 ? 41.307 108.779 36.537 1.00 9.75 89 ILE S O 1
ATOM 686 N N . SER A 1 90 ? 40.944 110.948 37.076 1.00 9.02 90 SER S N 1
ATOM 687 C CA A SER A 1 90 ? 42.059 111.418 36.279 0.50 9.84 90 SER S CA 1
ATOM 688 C CA B SER A 1 90 ? 41.976 111.502 36.226 0.50 10.11 90 SER S CA 1
ATOM 689 C C . SER A 1 90 ? 42.823 112.464 37.074 1.00 9.92 90 SER S C 1
ATOM 690 O O . SER A 1 90 ? 42.244 113.382 37.625 1.00 9.81 90 SER S O 1
ATOM 695 N N . SER A 1 91 ? 44.141 112.250 37.181 1.00 9.94 91 SER S N 1
ATOM 696 C CA . SER A 1 91 ? 44.968 113.094 38.009 1.00 10.49 91 SER S CA 1
ATOM 697 C C . SER A 1 91 ? 44.412 113.214 39.427 1.00 10.58 91 SER S C 1
ATOM 698 O O . SER A 1 91 ? 44.421 114.281 40.040 1.00 11.86 91 SER S O 1
ATOM 701 N N . GLY A 1 92 ? 43.936 112.085 39.957 1.00 9.78 92 GLY S N 1
ATOM 702 C CA . GLY A 1 92 ? 43.502 112.030 41.316 1.00 9.44 92 GLY S CA 1
ATOM 703 C C . GLY A 1 92 ? 42.137 112.590 41.609 1.00 9.17 92 GLY S C 1
ATOM 704 O O . GLY A 1 92 ? 41.730 112.516 42.781 1.00 9.61 92 GLY S O 1
ATOM 705 N N . ARG A 1 93 ? 41.455 113.106 40.598 1.00 9.05 93 ARG S N 1
ATOM 706 C CA . ARG A 1 93 ? 40.192 113.797 40.815 1.00 8.46 93 ARG S CA 1
ATOM 707 C C . ARG A 1 93 ? 39.138 113.229 39.878 1.00 8.27 93 ARG S C 1
ATOM 708 O O . ARG A 1 93 ? 39.452 112.540 38.895 1.00 9.05 93 ARG S O 1
ATOM 716 N N . PRO A 1 94 ? 37.867 113.459 40.153 1.00 8.43 94 PRO S N 1
ATOM 717 C CA . PRO A 1 94 ? 36.840 112.925 39.251 1.00 9.01 94 PRO S CA 1
ATOM 718 C C . PRO A 1 94 ? 37.045 113.366 37.822 1.00 8.70 94 PRO S C 1
ATOM 719 O O . PRO A 1 94 ? 37.298 114.559 37.542 1.00 9.36 94 PRO S O 1
ATOM 723 N N . PHE A 1 95 ? 36.870 112.426 36.894 1.00 8.17 95 PHE S N 1
ATOM 724 C CA . PHE A 1 95 ? 36.861 112.783 35.459 1.00 8.99 95 PHE S CA 1
ATOM 725 C C . PHE A 1 95 ? 35.942 113.944 35.122 1.00 8.91 95 PHE S C 1
ATOM 726 O O . PHE A 1 95 ? 36.265 114.769 34.281 1.00 9.40 95 PHE S O 1
ATOM 734 N N . ILE A 1 96 ? 34.788 114.000 35.784 1.00 9.10 96 ILE S N 1
ATOM 735 C CA . ILE A 1 96 ? 33.850 115.086 35.437 1.00 9.68 96 ILE S CA 1
ATOM 736 C C . ILE A 1 96 ? 34.495 116.455 35.593 1.00 9.22 96 ILE S C 1
ATOM 737 O O . ILE A 1 96 ? 34.109 117.384 34.844 1.00 9.52 96 ILE S O 1
ATOM 742 N N . GLU A 1 97 ? 35.447 116.630 36.502 1.00 9.68 97 GLU S N 1
ATOM 743 C CA . GLU A 1 97 ? 36.092 117.937 36.639 1.00 10.20 97 GLU S CA 1
ATOM 744 C C . GLU A 1 97 ? 36.923 118.278 35.395 1.00 9.94 97 GLU S C 1
ATOM 745 O O . GLU A 1 97 ? 36.947 119.426 34.949 1.00 10.21 97 GLU S O 1
ATOM 751 N N . LYS A 1 98 ? 37.613 117.277 34.858 1.00 9.81 98 LYS S N 1
ATOM 752 C CA . LYS A 1 98 ? 38.376 117.449 33.654 1.00 10.34 98 LYS S CA 1
ATOM 753 C C . LYS A 1 98 ? 37.453 117.735 32.454 1.00 9.89 98 LYS S C 1
ATOM 754 O O . LYS A 1 98 ? 37.733 118.600 31.627 1.00 10.22 98 LYS S O 1
ATOM 760 N N . LEU A 1 99 ? 36.363 117.003 32.356 1.00 9.01 99 LEU S N 1
ATOM 761 C CA . LEU A 1 99 ? 35.338 117.225 31.333 1.00 8.75 99 LEU S CA 1
ATOM 762 C C . LEU A 1 99 ? 34.858 118.658 31.389 1.00 8.82 99 LEU S C 1
ATOM 763 O O . LEU A 1 99 ? 34.781 119.355 30.347 1.00 9.11 99 LEU S O 1
ATOM 768 N N . LYS A 1 100 ? 34.480 119.146 32.566 1.00 8.78 100 LYS S N 1
ATOM 769 C CA . LYS A 1 100 ? 33.980 120.513 32.683 1.00 9.44 100 LYS S CA 1
ATOM 770 C C . LYS A 1 100 ? 35.009 121.567 32.341 1.00 9.20 100 LYS S C 1
ATOM 771 O O . LYS A 1 100 ? 34.683 122.553 31.671 1.00 10.09 100 LYS S O 1
ATOM 777 N N . ARG A 1 101 ? 36.246 121.366 32.778 1.00 9.85 101 ARG S N 1
ATOM 778 C CA . ARG A 1 101 ? 37.291 122.326 32.446 1.00 10.61 101 ARG S CA 1
ATOM 779 C C . ARG A 1 101 ? 37.537 122.358 30.940 1.00 9.83 101 ARG S C 1
ATOM 780 O O . ARG A 1 101 ? 37.644 123.417 30.329 1.00 11.21 101 ARG S O 1
ATOM 788 N N . ALA A 1 102 ? 37.615 121.182 30.324 1.00 9.73 102 ALA S N 1
ATOM 789 C CA . ALA A 1 102 ? 37.851 121.122 28.891 1.00 9.91 102 ALA S CA 1
ATOM 790 C C . ALA A 1 102 ? 36.667 121.699 28.122 1.00 9.13 102 ALA S C 1
ATOM 791 O O . ALA A 1 102 ? 36.855 122.394 27.107 1.00 10.11 102 ALA S O 1
ATOM 793 N N . ALA A 1 103 ? 35.465 121.409 28.576 1.00 8.56 103 ALA S N 1
ATOM 794 C CA . ALA A 1 103 ? 34.303 121.940 27.876 1.00 9.09 103 ALA S CA 1
ATOM 795 C C . ALA A 1 103 ? 34.266 123.473 27.927 1.00 9.55 103 ALA S C 1
ATOM 796 O O . ALA A 1 103 ? 33.831 124.104 26.950 1.00 10.26 103 ALA S O 1
ATOM 798 N N . ALA A 1 104 ? 34.628 124.060 29.043 1.00 10.12 104 ALA S N 1
ATOM 799 C CA . ALA A 1 104 ? 34.454 125.484 29.246 1.00 11.04 104 ALA S CA 1
ATOM 800 C C . ALA A 1 104 ? 35.224 126.291 28.218 1.00 10.63 104 ALA S C 1
ATOM 801 O O . ALA A 1 104 ? 34.745 127.332 27.752 1.00 13.13 104 ALA S O 1
ATOM 803 N N . GLY A 1 105 ? 36.402 125.798 27.812 1.00 11.05 105 GLY S N 1
ATOM 804 C CA . GLY A 1 105 ? 37.217 126.490 26.826 1.00 11.86 105 GLY S CA 1
ATOM 805 C C . GLY A 1 105 ? 36.928 126.131 25.381 1.00 11.03 105 GLY S C 1
ATOM 806 O O . GLY A 1 105 ? 37.499 126.735 24.494 1.00 11.98 105 GLY S O 1
ATOM 807 N N . ALA A 1 106 ? 36.100 125.112 25.128 1.00 9.97 106 ALA S N 1
ATOM 808 C CA . ALA A 1 106 ? 35.901 124.637 23.788 1.00 9.21 106 ALA S CA 1
ATOM 809 C C . ALA A 1 106 ? 34.947 125.519 23.007 1.00 9.72 106 ALA S C 1
ATOM 810 O O . ALA A 1 106 ? 33.983 126.066 23.550 1.00 12.11 106 ALA S O 1
ATOM 812 N N . SER A 1 107 ? 35.179 125.621 21.708 1.00 9.79 107 SER S N 1
ATOM 813 C CA . SER A 1 107 ? 34.184 126.243 20.839 1.00 11.41 107 SER S CA 1
ATOM 814 C C . SER A 1 107 ? 33.031 125.338 20.506 1.00 11.15 107 SER S C 1
ATOM 815 O O . SER A 1 107 ? 31.912 125.826 20.263 1.00 11.98 107 SER S O 1
ATOM 818 N N . ALA A 1 108 ? 33.284 124.028 20.448 1.00 9.43 108 ALA S N 1
ATOM 819 C CA . ALA A 1 108 ? 32.301 123.026 20.156 1.00 9.36 108 ALA S CA 1
ATOM 820 C C . ALA A 1 108 ? 32.827 121.701 20.651 1.00 8.65 108 ALA S C 1
ATOM 821 O O . ALA A 1 108 ? 34.026 121.549 20.848 1.00 9.16 108 ALA S O 1
ATOM 823 N N . ILE A 1 109 ? 31.893 120.758 20.839 1.00 8.11 109 ILE S N 1
ATOM 824 C CA . ILE A 1 109 ? 32.179 119.426 21.345 1.00 7.52 109 ILE S CA 1
ATOM 825 C C . ILE A 1 109 ? 31.678 118.376 20.368 1.00 7.25 109 ILE S C 1
ATOM 826 O O . ILE A 1 109 ? 30.528 118.462 19.917 1.00 7.90 109 ILE S O 1
ATOM 831 N N . ILE A 1 110 ? 32.521 117.393 20.097 1.00 7.05 110 ILE S N 1
ATOM 832 C CA . ILE A 1 110 ? 32.123 116.204 19.358 1.00 6.97 110 ILE S CA 1
ATOM 833 C C . ILE A 1 110 ? 32.022 115.067 20.334 1.00 6.62 110 ILE S C 1
ATOM 834 O O . ILE A 1 110 ? 33.007 114.713 20.986 1.00 7.83 110 ILE S O 1
ATOM 839 N N . ALA A 1 111 ? 30.805 114.509 20.495 1.00 7.06 111 ALA S N 1
ATOM 840 C CA . ALA A 1 111 ? 30.547 113.352 21.342 1.00 6.72 111 ALA S CA 1
ATOM 841 C C . ALA A 1 111 ? 30.665 112.106 20.490 1.00 6.97 111 ALA S C 1
ATOM 842 O O . ALA A 1 111 ? 29.713 111.738 19.794 1.00 7.49 111 ALA S O 1
ATOM 844 N N . TRP A 1 112 ? 31.856 111.514 20.453 1.00 7.19 112 TRP S N 1
ATOM 845 C CA . TRP A 1 112 ? 32.052 110.312 19.667 1.00 7.35 112 TRP S CA 1
ATOM 846 C C . TRP A 1 112 ? 31.423 109.118 20.352 1.00 7.13 112 TRP S C 1
ATOM 847 O O . TRP A 1 112 ? 31.711 108.872 21.517 1.00 9.37 112 TRP S O 1
ATOM 858 N N . GLY A 1 113 ? 30.658 108.343 19.600 1.00 6.87 113 GLY S N 1
ATOM 859 C CA . GLY A 1 113 ? 30.172 107.049 20.064 1.00 7.08 113 GLY S CA 1
ATOM 860 C C . GLY A 1 113 ? 28.912 107.140 20.892 1.00 7.26 113 GLY S C 1
ATOM 861 O O . GLY A 1 113 ? 28.515 108.191 21.419 1.00 7.58 113 GLY S O 1
ATOM 862 N N . THR A 1 114 ? 28.290 105.968 21.041 1.00 7.57 114 THR S N 1
ATOM 863 C CA . THR A 1 114 ? 27.133 105.859 21.890 1.00 7.33 114 THR S CA 1
ATOM 864 C C . THR A 1 114 ? 27.468 106.159 23.355 1.00 7.33 114 THR S C 1
ATOM 865 O O . THR A 1 114 ? 26.590 106.703 24.046 1.00 7.88 114 THR S O 1
ATOM 869 N N . CYS A 1 115 ? 28.684 105.871 23.842 1.00 7.34 115 CYS S N 1
ATOM 870 C CA . CYS A 1 115 ? 28.967 106.228 25.228 1.00 7.46 115 CYS S CA 1
ATOM 871 C C . CYS A 1 115 ? 28.777 107.721 25.457 1.00 7.90 115 CYS S C 1
ATOM 872 O O . CYS A 1 115 ? 28.070 108.145 26.396 1.00 8.34 115 CYS S O 1
ATOM 875 N N . ALA A 1 116 ? 29.471 108.536 24.668 1.00 7.30 116 ALA S N 1
ATOM 876 C CA . ALA A 1 116 ? 29.425 109.963 24.910 1.00 7.25 116 ALA S CA 1
ATOM 877 C C . ALA A 1 116 ? 28.079 110.545 24.587 1.00 7.31 116 ALA S C 1
ATOM 878 O O . ALA A 1 116 ? 27.632 111.516 25.198 1.00 8.46 116 ALA S O 1
ATOM 880 N N . SER A 1 117 ? 27.421 109.981 23.569 1.00 7.54 117 SER S N 1
ATOM 881 C CA . SER A 1 117 ? 26.151 110.481 23.091 1.00 7.76 117 SER S CA 1
ATOM 882 C C . SER A 1 117 ? 24.984 110.166 24.035 1.00 7.90 117 SER S C 1
ATOM 883 O O . SER A 1 117 ? 24.132 111.035 24.249 1.00 8.34 117 SER S O 1
ATOM 886 N N . TRP A 1 118 ? 24.961 108.924 24.533 1.00 8.08 118 TRP S N 1
ATOM 887 C CA . TRP A 1 118 ? 23.767 108.379 25.230 1.00 8.62 118 TRP S CA 1
ATOM 888 C C . TRP A 1 118 ? 24.089 107.623 26.525 1.00 8.30 118 TRP S C 1
ATOM 889 O O . TRP A 1 118 ? 23.281 107.676 27.418 1.00 10.04 118 TRP S O 1
ATOM 900 N N . GLY A 1 119 ? 25.182 106.882 26.577 1.00 7.82 119 GLY S N 1
ATOM 901 C CA . GLY A 1 119 ? 25.477 106.053 27.749 1.00 7.71 119 GLY S CA 1
ATOM 902 C C . GLY A 1 119 ? 26.193 104.762 27.432 1.00 7.90 119 GLY S C 1
ATOM 903 O O . GLY A 1 119 ? 27.158 104.407 28.097 1.00 8.09 119 GLY S O 1
ATOM 904 N N . CYS A 1 120 ? 25.690 104.041 26.439 1.00 7.44 120 CYS S N 1
ATOM 905 C CA . CYS A 1 120 ? 26.200 102.773 25.978 1.00 7.67 120 CYS S CA 1
ATOM 906 C C . CYS A 1 120 ? 26.270 101.761 27.100 1.00 6.99 120 CYS S C 1
ATOM 907 O O . CYS A 1 120 ? 25.408 101.771 28.006 1.00 7.46 120 CYS S O 1
ATOM 910 N N . VAL A 1 121 ? 27.191 100.798 27.026 1.00 7.07 121 VAL S N 1
ATOM 911 C CA . VAL A 1 121 ? 26.989 99.549 27.785 1.00 7.13 121 VAL S CA 1
ATOM 912 C C . VAL A 1 121 ? 27.018 99.780 29.281 1.00 6.80 121 VAL S C 1
ATOM 913 O O . VAL A 1 121 ? 26.251 99.172 30.026 1.00 7.54 121 VAL S O 1
ATOM 917 N N . GLN A 1 122 ? 27.867 100.722 29.760 1.00 6.63 122 GLN S N 1
ATOM 918 C CA . GLN A 1 122 ? 27.935 100.967 31.190 1.00 7.09 122 GLN S CA 1
ATOM 919 C C . GLN A 1 122 ? 26.635 101.557 31.729 1.00 7.13 122 GLN S C 1
ATOM 920 O O . GLN A 1 122 ? 26.400 101.494 32.940 1.00 7.83 122 GLN S O 1
ATOM 926 N N . ALA A 1 123 ? 25.850 102.218 30.862 1.00 7.32 123 ALA S N 1
ATOM 927 C CA . ALA A 1 123 ? 24.570 102.760 31.265 1.00 7.77 123 ALA S CA 1
ATOM 928 C C . ALA A 1 123 ? 23.439 101.781 31.130 1.00 7.89 123 ALA S C 1
ATOM 929 O O . ALA A 1 123 ? 22.303 102.116 31.508 1.00 8.71 123 ALA S O 1
ATOM 931 N N . ALA A 1 124 ? 23.683 100.585 30.580 1.00 7.58 124 ALA S N 1
ATOM 932 C CA . ALA A 1 124 ? 22.659 99.575 30.512 1.00 7.55 124 ALA S CA 1
ATOM 933 C C . ALA A 1 124 ? 22.294 99.085 31.912 1.00 7.16 124 ALA S C 1
ATOM 934 O O . ALA A 1 124 ? 23.085 99.183 32.839 1.00 7.77 124 ALA S O 1
ATOM 936 N N . ARG A 1 125 ? 21.043 98.618 31.986 1.00 7.72 125 ARG S N 1
ATOM 937 C CA A ARG A 1 125 ? 20.570 98.221 33.386 0.50 8.37 125 ARG S CA 1
ATOM 938 C CA B ARG A 1 125 ? 20.524 98.265 33.352 0.50 8.37 125 ARG S CA 1
ATOM 939 C C . ARG A 1 125 ? 21.539 97.274 34.129 1.00 7.77 125 ARG S C 1
ATOM 940 O O . ARG A 1 125 ? 22.068 96.259 33.543 1.00 7.92 125 ARG S O 1
ATOM 955 N N . PRO A 1 126 ? 21.858 97.561 35.375 1.00 7.94 126 PRO S N 1
ATOM 956 C CA . PRO A 1 126 ? 21.264 98.575 36.262 1.00 8.17 126 PRO S CA 1
ATOM 957 C C . PRO A 1 126 ? 22.118 99.838 36.397 1.00 8.08 126 PRO S C 1
ATOM 958 O O . PRO A 1 126 ? 21.978 100.549 37.377 1.00 9.60 126 PRO S O 1
ATOM 962 N N . ASN A 1 127 ? 22.983 100.099 35.434 1.00 7.68 127 ASN S N 1
ATOM 963 C CA . ASN A 1 127 ? 23.847 101.282 35.436 1.00 7.50 127 ASN S CA 1
ATOM 964 C C . ASN A 1 127 ? 24.551 101.483 36.786 1.00 7.62 127 ASN S C 1
ATOM 965 O O . ASN A 1 127 ? 24.325 102.450 37.510 1.00 8.48 127 ASN S O 1
ATOM 970 N N . PRO A 1 128 ? 25.449 100.559 37.138 1.00 8.69 128 PRO S N 1
ATOM 971 C CA . PRO A 1 128 ? 26.073 100.595 38.457 1.00 10.41 128 PRO S CA 1
ATOM 972 C C . PRO A 1 128 ? 26.805 101.871 38.781 1.00 9.37 128 PRO S C 1
ATOM 973 O O . PRO A 1 128 ? 26.877 102.232 39.969 1.00 10.37 128 PRO S O 1
ATOM 977 N N . THR A 1 129 ? 27.388 102.567 37.814 1.00 8.02 129 THR S N 1
ATOM 978 C CA . THR A 1 129 ? 28.183 103.739 38.084 1.00 7.87 129 THR S CA 1
ATOM 979 C C . THR A 1 129 ? 27.426 105.058 37.865 1.00 7.97 129 THR S C 1
ATOM 980 O O . THR A 1 129 ? 28.015 106.135 38.066 1.00 8.54 129 THR S O 1
ATOM 984 N N . GLN A 1 130 ? 26.153 104.985 37.486 1.00 8.07 130 GLN S N 1
ATOM 985 C CA . GLN A 1 130 ? 25.402 106.190 37.110 1.00 9.23 130 GLN S CA 1
ATOM 986 C C . GLN A 1 130 ? 26.137 106.938 35.985 1.00 8.64 130 GLN S C 1
ATOM 987 O O . GLN A 1 130 ? 26.298 108.169 35.978 1.00 9.85 130 GLN S O 1
ATOM 993 N N . ALA A 1 131 ? 26.563 106.190 34.990 1.00 8.27 131 ALA S N 1
ATOM 994 C CA . ALA A 1 131 ? 27.156 106.739 33.769 1.00 8.56 131 ALA S CA 1
ATOM 995 C C . ALA A 1 131 ? 26.147 107.573 33.050 1.00 8.81 131 ALA S C 1
ATOM 996 O O . ALA A 1 131 ? 24.996 107.176 32.884 1.00 10.50 131 ALA S O 1
ATOM 998 N N . THR A 1 132 ? 26.565 108.780 32.622 1.00 8.81 132 THR S N 1
ATOM 999 C CA . THR A 1 132 ? 25.664 109.819 32.156 1.00 9.48 132 THR S CA 1
ATOM 1000 C C . THR A 1 132 ? 26.216 110.431 30.866 1.00 8.53 132 THR S C 1
ATOM 1001 O O . THR A 1 132 ? 27.397 110.752 30.833 1.00 9.05 132 THR S O 1
ATOM 1005 N N . PRO A 1 133 ? 25.416 110.614 29.836 1.00 9.03 133 PRO S N 1
ATOM 1006 C CA . PRO A 1 133 ? 25.972 111.153 28.581 1.00 9.17 133 PRO S CA 1
ATOM 1007 C C . PRO A 1 133 ? 26.380 112.621 28.761 1.00 8.45 133 PRO S C 1
ATOM 1008 O O . PRO A 1 133 ? 25.891 113.356 29.621 1.00 9.52 133 PRO S O 1
ATOM 1012 N N . ILE A 1 134 ? 27.293 113.069 27.870 1.00 8.62 134 ILE S N 1
ATOM 1013 C CA A ILE A 1 134 ? 27.940 114.394 27.899 0.50 8.41 134 ILE S CA 1
ATOM 1014 C CA B ILE A 1 134 ? 27.866 114.352 28.143 0.50 9.64 134 ILE S CA 1
ATOM 1015 C C . ILE A 1 134 ? 26.922 115.523 27.997 1.00 8.88 134 ILE S C 1
ATOM 1016 O O . ILE A 1 134 ? 27.083 116.483 28.742 1.00 9.44 134 ILE S O 1
ATOM 1025 N N . ASP A 1 135 ? 25.877 115.437 27.163 1.00 9.76 135 ASP S N 1
ATOM 1026 C CA . ASP A 1 135 ? 24.925 116.531 27.059 1.00 10.23 135 ASP S CA 1
ATOM 1027 C C . ASP A 1 135 ? 24.037 116.719 28.250 1.00 10.06 135 ASP S C 1
ATOM 1028 O O . ASP A 1 135 ? 23.311 117.710 28.331 1.00 12.98 135 ASP S O 1
ATOM 1033 N N . LYS A 1 136 ? 24.052 115.783 29.216 1.00 10.34 136 LYS S N 1
ATOM 1034 C CA . LYS A 1 136 ? 23.370 115.934 30.477 1.00 11.52 136 LYS S CA 1
ATOM 1035 C C . LYS A 1 136 ? 24.233 116.632 31.518 1.00 12.42 136 LYS S C 1
ATOM 1036 O O . LYS A 1 136 ? 23.691 117.021 32.558 1.00 17.63 136 LYS S O 1
ATOM 1042 N N . VAL A 1 137 ? 25.513 116.791 31.263 1.00 10.65 137 VAL S N 1
ATOM 1043 C CA . VAL A 1 137 ? 26.453 117.456 32.159 1.00 11.34 137 VAL S CA 1
ATOM 1044 C C . VAL A 1 137 ? 26.871 118.803 31.609 1.00 10.42 137 VAL S C 1
ATOM 1045 O O . VAL A 1 137 ? 26.946 119.772 32.362 1.00 13.33 137 VAL S O 1
ATOM 1049 N N . ILE A 1 138 ? 27.173 118.863 30.300 1.00 9.11 138 ILE S N 1
ATOM 1050 C CA . ILE A 1 138 ? 27.564 120.079 29.635 1.00 9.09 138 ILE S CA 1
ATOM 1051 C C . ILE A 1 138 ? 26.363 120.622 28.871 1.00 9.20 138 ILE S C 1
ATOM 1052 O O . ILE A 1 138 ? 25.892 119.971 27.939 1.00 10.53 138 ILE S O 1
ATOM 1057 N N . THR A 1 139 ? 25.856 121.750 29.309 1.00 10.38 139 THR S N 1
ATOM 1058 C CA . THR A 1 139 ? 24.567 122.192 28.859 1.00 12.30 139 THR S CA 1
ATOM 1059 C C . THR A 1 139 ? 24.634 123.545 28.172 1.00 12.24 139 THR S C 1
ATOM 1060 O O . THR A 1 139 ? 23.559 124.053 27.791 1.00 15.75 139 THR S O 1
ATOM 1064 N N . ASP A 1 140 ? 25.845 124.126 27.977 1.00 10.98 140 ASP S N 1
ATOM 1065 C CA . ASP A 1 140 ? 26.053 125.432 27.420 1.00 11.84 140 ASP S CA 1
ATOM 1066 C C . ASP A 1 140 ? 27.019 125.455 26.247 1.00 11.99 140 ASP S C 1
ATOM 1067 O O . ASP A 1 140 ? 27.633 126.473 25.953 1.00 12.82 140 ASP S O 1
ATOM 1072 N N . LYS A 1 141 ? 27.124 124.334 25.533 1.00 10.95 141 LYS S N 1
ATOM 1073 C CA . LYS A 1 141 ? 28.020 124.221 24.400 1.00 10.45 141 LYS S CA 1
ATOM 1074 C C . LYS A 1 141 ? 27.390 123.453 23.250 1.00 9.72 141 LYS S C 1
ATOM 1075 O O . LYS A 1 141 ? 26.607 122.535 23.469 1.00 11.09 141 LYS S O 1
ATOM 1081 N N . PRO A 1 142 ? 27.779 123.780 22.004 1.00 9.49 142 PRO S N 1
ATOM 1082 C CA . PRO A 1 142 ? 27.352 122.938 20.904 1.00 8.88 142 PRO S CA 1
ATOM 1083 C C . PRO A 1 142 ? 27.946 121.530 21.079 1.00 9.39 142 PRO S C 1
ATOM 1084 O O . PRO A 1 142 ? 29.150 121.404 21.247 1.00 10.08 142 PRO S O 1
ATOM 1088 N N . ILE A 1 143 ? 27.093 120.531 20.967 1.00 8.63 143 ILE S N 1
ATOM 1089 C CA . ILE A 1 143 ? 27.496 119.136 21.056 1.00 8.18 143 ILE S CA 1
ATOM 1090 C C . ILE A 1 143 ? 26.956 118.397 19.827 1.00 8.15 143 ILE S C 1
ATOM 1091 O O . ILE A 1 143 ? 25.760 118.321 19.609 1.00 10.29 143 ILE S O 1
ATOM 1096 N N . ILE A 1 144 ? 27.877 117.881 19.016 1.00 7.30 144 ILE S N 1
ATOM 1097 C CA . ILE A 1 144 ? 27.544 117.049 17.887 1.00 7.66 144 ILE S CA 1
ATOM 1098 C C . ILE A 1 144 ? 27.652 115.582 18.320 1.00 7.29 144 ILE S C 1
ATOM 1099 O O . ILE A 1 144 ? 28.737 115.130 18.678 1.00 8.28 144 ILE S O 1
ATOM 1104 N N . LYS A 1 145 ? 26.522 114.873 18.309 1.00 7.09 145 LYS S N 1
ATOM 1105 C CA A LYS A 1 145 ? 26.505 113.459 18.680 0.50 7.08 145 LYS S CA 1
ATOM 1106 C CA B LYS A 1 145 ? 26.510 113.456 18.670 0.50 7.12 145 LYS S CA 1
ATOM 1107 C C . LYS A 1 145 ? 26.819 112.606 17.444 1.00 6.95 145 LYS S C 1
ATOM 1108 O O . LYS A 1 145 ? 26.159 112.744 16.396 1.00 8.08 145 LYS S O 1
ATOM 1119 N N . VAL A 1 146 ? 27.793 111.711 17.583 1.00 6.62 146 VAL S N 1
ATOM 1120 C CA . VAL A 1 146 ? 28.166 110.815 16.463 1.00 6.56 146 VAL S CA 1
ATOM 1121 C C . VAL A 1 146 ? 28.051 109.395 16.976 1.00 6.66 146 VAL S C 1
ATOM 1122 O O . VAL A 1 146 ? 29.070 108.768 17.361 1.00 7.27 146 VAL S O 1
ATOM 1126 N N . PRO A 1 147 ? 26.839 108.857 17.085 1.00 6.59 147 PRO S N 1
ATOM 1127 C CA . PRO A 1 147 ? 26.650 107.617 17.815 1.00 6.97 147 PRO S CA 1
ATOM 1128 C C . PRO A 1 147 ? 26.993 106.381 16.967 1.00 6.91 147 PRO S C 1
ATOM 1129 O O . PRO A 1 147 ? 27.325 106.436 15.781 1.00 7.23 147 PRO S O 1
ATOM 1133 N N . GLY A 1 148 ? 26.934 105.246 17.660 1.00 7.10 148 GLY S N 1
ATOM 1134 C CA . GLY A 1 148 ? 27.448 103.983 17.144 1.00 6.58 148 GLY S CA 1
ATOM 1135 C C . GLY A 1 148 ? 28.473 103.446 18.112 1.00 6.23 148 GLY S C 1
ATOM 1136 O O . GLY A 1 148 ? 29.127 104.198 18.844 1.00 7.50 148 GLY S O 1
ATOM 1137 N N . CYS A 1 149 ? 28.627 102.115 18.089 1.00 6.05 149 CYS S N 1
ATOM 1138 C CA . CYS A 1 149 ? 29.503 101.421 19.052 1.00 6.58 149 CYS S CA 1
ATOM 1139 C C . CYS A 1 149 ? 30.488 100.552 18.279 1.00 6.25 149 CYS S C 1
ATOM 1140 O O . CYS A 1 149 ? 30.334 99.311 18.210 1.00 7.06 149 CYS S O 1
ATOM 1143 N N . PRO A 1 150 ? 31.538 101.131 17.719 1.00 5.89 150 PRO S N 1
ATOM 1144 C CA . PRO A 1 150 ? 31.763 102.578 17.557 1.00 6.17 150 PRO S CA 1
ATOM 1145 C C . PRO A 1 150 ? 31.096 103.096 16.274 1.00 5.74 150 PRO S C 1
ATOM 1146 O O . PRO A 1 150 ? 30.538 102.316 15.503 1.00 6.33 150 PRO S O 1
ATOM 1150 N N . PRO A 1 151 ? 31.162 104.395 16.036 1.00 6.41 151 PRO S N 1
ATOM 1151 C CA . PRO A 1 151 ? 30.766 104.926 14.704 1.00 6.61 151 PRO S CA 1
ATOM 1152 C C . PRO A 1 151 ? 31.705 104.371 13.651 1.00 6.06 151 PRO S C 1
ATOM 1153 O O . PRO A 1 151 ? 32.812 103.909 13.903 1.00 6.52 151 PRO S O 1
ATOM 1157 N N . ILE A 1 152 ? 31.218 104.463 12.395 1.00 5.91 152 ILE S N 1
ATOM 1158 C CA . ILE A 1 152 ? 31.975 103.965 11.241 1.00 6.00 152 ILE S CA 1
ATOM 1159 C C . ILE A 1 152 ? 33.257 104.797 11.061 1.00 5.97 152 ILE S C 1
ATOM 1160 O O . ILE A 1 152 ? 33.185 106.032 11.054 1.00 6.13 152 ILE S O 1
ATOM 1165 N N . PRO A 1 153 ? 34.413 104.161 10.809 1.00 5.71 153 PRO S N 1
ATOM 1166 C CA . PRO A 1 153 ? 35.670 104.912 10.677 1.00 5.92 153 PRO S CA 1
ATOM 1167 C C . PRO A 1 153 ? 35.584 106.056 9.670 1.00 6.00 153 PRO S C 1
ATOM 1168 O O . PRO A 1 153 ? 35.984 107.191 9.956 1.00 6.55 153 PRO S O 1
ATOM 1172 N N . ASP A 1 154 ? 35.077 105.757 8.452 1.00 6.43 154 ASP S N 1
ATOM 1173 C CA . ASP A 1 154 ? 35.066 106.775 7.409 1.00 6.72 154 ASP S CA 1
ATOM 1174 C C . ASP A 1 154 ? 33.953 107.792 7.594 1.00 6.36 154 ASP S C 1
ATOM 1175 O O . ASP A 1 154 ? 33.999 108.873 6.975 1.00 7.20 154 ASP S O 1
ATOM 1180 N N . VAL A 1 155 ? 32.958 107.507 8.447 1.00 6.28 155 VAL S N 1
ATOM 1181 C CA . VAL A 1 155 ? 32.017 108.513 8.902 1.00 6.52 155 VAL S CA 1
ATOM 1182 C C . VAL A 1 155 ? 32.731 109.499 9.851 1.00 6.57 155 VAL S C 1
ATOM 1183 O O . VAL A 1 155 ? 32.578 110.721 9.717 1.00 6.87 155 VAL S O 1
ATOM 1187 N N . MET A 1 156 ? 33.517 108.980 10.787 1.00 6.53 156 MET S N 1
ATOM 1188 C CA . MET A 1 156 ? 34.256 109.875 11.680 1.00 6.69 156 MET S CA 1
ATOM 1189 C C . MET A 1 156 ? 35.138 110.791 10.869 1.00 6.59 156 MET S C 1
ATOM 1190 O O . MET A 1 156 ? 35.160 112.017 11.084 1.00 7.37 156 MET S O 1
ATOM 1195 N N . SER A 1 157 ? 35.907 110.243 9.940 1.00 6.65 157 SER S N 1
ATOM 1196 C CA . SER A 1 157 ? 36.833 111.094 9.178 1.00 7.23 157 SER S CA 1
ATOM 1197 C C . SER A 1 157 ? 36.109 112.008 8.205 1.00 6.83 157 SER S C 1
ATOM 1198 O O . SER A 1 157 ? 36.586 113.140 7.973 1.00 8.13 157 SER S O 1
ATOM 1201 N N . ALA A 1 158 ? 34.959 111.594 7.667 1.00 6.31 158 ALA S N 1
ATOM 1202 C CA . ALA A 1 158 ? 34.194 112.498 6.841 1.00 7.05 158 ALA S CA 1
ATOM 1203 C C . ALA A 1 158 ? 33.619 113.663 7.623 1.00 6.84 158 ALA S C 1
ATOM 1204 O O . ALA A 1 158 ? 33.594 114.795 7.118 1.00 7.81 158 ALA S O 1
ATOM 1206 N N . ILE A 1 159 ? 33.161 113.411 8.845 1.00 6.59 159 ILE S N 1
ATOM 1207 C CA . ILE A 1 159 ? 32.677 114.501 9.673 1.00 7.09 159 ILE S CA 1
ATOM 1208 C C . ILE A 1 159 ? 33.799 115.475 9.969 1.00 7.22 159 ILE S C 1
ATOM 1209 O O . ILE A 1 159 ? 33.617 116.717 9.916 1.00 7.79 159 ILE S O 1
ATOM 1214 N N . ILE A 1 160 ? 34.980 114.956 10.311 1.00 7.73 160 ILE S N 1
ATOM 1215 C CA . ILE A 1 160 ? 36.133 115.826 10.568 1.00 8.09 160 ILE S CA 1
ATOM 1216 C C . ILE A 1 160 ? 36.459 116.670 9.337 1.00 8.03 160 ILE S C 1
ATOM 1217 O O . ILE A 1 160 ? 36.645 117.899 9.427 1.00 8.32 160 ILE S O 1
ATOM 1222 N N . THR A 1 161 ? 36.569 116.014 8.173 1.00 7.57 161 THR S N 1
ATOM 1223 C CA A THR A 1 161 ? 36.928 116.754 6.991 0.45 7.99 161 THR S CA 1
ATOM 1224 C CA B THR A 1 161 ? 36.949 116.784 6.994 0.55 7.57 161 THR S CA 1
ATOM 1225 C C . THR A 1 161 ? 35.874 117.770 6.598 1.00 8.18 161 THR S C 1
ATOM 1226 O O . THR A 1 161 ? 36.188 118.867 6.124 1.00 9.60 161 THR S O 1
ATOM 1233 N N . TYR A 1 162 ? 34.611 117.444 6.804 1.00 7.96 162 TYR S N 1
ATOM 1234 C CA . TYR A 1 162 ? 33.540 118.414 6.526 1.00 8.32 162 TYR S CA 1
ATOM 1235 C C . TYR A 1 162 ? 33.779 119.664 7.364 1.00 8.72 162 TYR S C 1
ATOM 1236 O O . TYR A 1 162 ? 33.748 120.805 6.857 1.00 9.19 162 TYR S O 1
ATOM 1245 N N . MET A 1 163 ? 33.982 119.466 8.663 1.00 8.65 163 MET S N 1
ATOM 1246 C CA . MET A 1 163 ? 34.123 120.626 9.532 1.00 9.52 163 MET S CA 1
ATOM 1247 C C . MET A 1 163 ? 35.331 121.448 9.134 1.00 9.96 163 MET S C 1
ATOM 1248 O O . MET A 1 163 ? 35.285 122.683 9.120 1.00 11.67 163 MET S O 1
ATOM 1253 N N . VAL A 1 164 ? 36.465 120.806 8.854 1.00 10.07 164 VAL S N 1
ATOM 1254 C CA . VAL A 1 164 ? 37.668 121.531 8.452 1.00 11.91 164 VAL S CA 1
ATOM 1255 C C . VAL A 1 164 ? 37.468 122.266 7.142 1.00 11.58 164 VAL S C 1
ATOM 1256 O O . VAL A 1 164 ? 37.840 123.466 7.022 1.00 15.63 164 VAL S O 1
ATOM 1260 N N . THR A 1 165 ? 36.978 121.561 6.133 1.00 11.70 165 THR S N 1
ATOM 1261 C CA . THR A 1 165 ? 36.847 122.098 4.779 1.00 12.20 165 THR S CA 1
ATOM 1262 C C . THR A 1 165 ? 35.855 123.216 4.713 1.00 10.42 165 THR S C 1
ATOM 1263 O O . THR A 1 165 ? 36.071 124.240 4.049 1.00 11.41 165 THR S O 1
ATOM 1267 N N . PHE A 1 166 ? 34.687 122.978 5.326 1.00 9.55 166 PHE S N 1
ATOM 1268 C CA . PHE A 1 166 ? 33.588 123.918 5.237 1.00 10.42 166 PHE S CA 1
ATOM 1269 C C . PHE A 1 166 ? 33.581 124.937 6.379 1.00 10.66 166 PHE S C 1
ATOM 1270 O O . PHE A 1 166 ? 32.802 125.894 6.349 1.00 12.06 166 PHE S O 1
ATOM 1278 N N . ASP A 1 167 ? 34.425 124.743 7.402 1.00 10.31 167 ASP S N 1
ATOM 1279 C CA . ASP A 1 167 ? 34.522 125.692 8.503 1.00 11.67 167 ASP S CA 1
ATOM 1280 C C . ASP A 1 167 ? 33.175 125.873 9.204 1.00 12.19 167 ASP S C 1
ATOM 1281 O O . ASP A 1 167 ? 32.806 127.025 9.550 1.00 14.79 167 ASP S O 1
ATOM 1286 N N . ARG A 1 168 ? 32.456 124.777 9.429 1.00 11.47 168 ARG S N 1
ATOM 1287 C CA A ARG A 1 168 ? 31.136 124.814 10.012 0.38 12.38 168 ARG S CA 1
ATOM 1288 C CA C ARG A 1 168 ? 31.256 124.861 10.164 0.62 13.55 168 ARG S CA 1
ATOM 1289 C C . ARG A 1 168 ? 30.879 123.493 10.677 1.00 10.93 168 ARG S C 1
ATOM 1290 O O . ARG A 1 168 ? 31.399 122.481 10.244 1.00 10.76 168 ARG S O 1
ATOM 1305 N N . LEU A 1 169 ? 29.998 123.491 11.684 1.00 10.37 169 LEU S N 1
ATOM 1306 C CA . LEU A 1 169 ? 29.488 122.233 12.204 1.00 10.24 169 LEU S CA 1
ATOM 1307 C C . LEU A 1 169 ? 28.509 121.607 11.198 1.00 9.66 169 LEU S C 1
ATOM 1308 O O . LEU A 1 169 ? 27.804 122.330 10.495 1.00 10.90 169 LEU S O 1
ATOM 1313 N N . PRO A 1 170 ? 28.425 120.290 11.151 1.00 9.40 170 PRO S N 1
ATOM 1314 C CA . PRO A 1 170 ? 27.369 119.667 10.314 1.00 9.66 170 PRO S CA 1
ATOM 1315 C C . PRO A 1 170 ? 25.987 120.068 10.807 1.00 9.02 170 PRO S C 1
ATOM 1316 O O . PRO A 1 170 ? 25.759 120.235 11.999 1.00 10.66 170 PRO S O 1
ATOM 1320 N N . ASP A 1 171 ? 25.053 120.120 9.865 1.00 9.22 171 ASP S N 1
ATOM 1321 C CA . ASP A 1 171 ? 23.637 120.267 10.275 1.00 9.24 171 ASP S CA 1
ATOM 1322 C C . ASP A 1 171 ? 23.183 118.970 10.954 1.00 8.68 171 ASP S C 1
ATOM 1323 O O . ASP A 1 171 ? 23.605 117.868 10.544 1.00 8.98 171 ASP S O 1
ATOM 1328 N N . VAL A 1 172 ? 22.346 119.101 11.950 1.00 8.91 172 VAL S N 1
ATOM 1329 C CA . VAL A 1 172 ? 21.973 117.977 12.780 1.00 8.37 172 VAL S CA 1
ATOM 1330 C C . VAL A 1 172 ? 20.466 117.801 12.871 1.00 9.08 172 VAL S C 1
ATOM 1331 O O . VAL A 1 172 ? 19.669 118.743 12.637 1.00 10.60 172 VAL S O 1
ATOM 1335 N N . ASP A 1 173 ? 20.055 116.586 13.233 1.00 8.91 173 ASP S N 1
ATOM 1336 C CA . ASP A 1 173 ? 18.674 116.278 13.537 1.00 9.50 173 ASP S CA 1
ATOM 1337 C C . ASP A 1 173 ? 18.307 116.784 14.962 1.00 9.59 173 ASP S C 1
ATOM 1338 O O . ASP A 1 173 ? 19.130 117.429 15.621 1.00 10.13 173 ASP S O 1
ATOM 1343 N N . ARG A 1 174 ? 17.097 116.455 15.399 1.00 10.03 174 ARG S N 1
ATOM 1344 C CA . ARG A 1 174 ? 16.608 116.923 16.685 1.00 11.59 174 ARG S CA 1
ATOM 1345 C C . ARG A 1 174 ? 17.352 116.350 17.875 1.00 12.00 174 ARG S C 1
ATOM 1346 O O . ARG A 1 174 ? 17.178 116.856 18.991 1.00 15.81 174 ARG S O 1
ATOM 1354 N N . MET A 1 175 ? 18.196 115.354 17.641 1.00 11.54 175 MET S N 1
ATOM 1355 C CA . MET A 1 175 ? 18.995 114.708 18.665 1.00 11.94 175 MET S CA 1
ATOM 1356 C C . MET A 1 175 ? 20.437 115.109 18.607 1.00 10.87 175 MET S C 1
ATOM 1357 O O . MET A 1 175 ? 21.232 114.623 19.395 1.00 13.08 175 MET S O 1
ATOM 1362 N N . GLY A 1 176 ? 20.803 115.984 17.669 1.00 9.40 176 GLY S N 1
ATOM 1363 C CA . GLY A 1 176 ? 22.212 116.408 17.574 1.00 9.87 176 GLY S CA 1
ATOM 1364 C C . GLY A 1 176 ? 23.102 115.549 16.679 1.00 7.89 176 GLY S C 1
ATOM 1365 O O . GLY A 1 176 ? 24.305 115.727 16.694 1.00 8.68 176 GLY S O 1
ATOM 1366 N N . ARG A 1 177 ? 22.482 114.635 15.912 1.00 7.50 177 ARG S N 1
ATOM 1367 C CA . ARG A 1 177 ? 23.249 113.757 15.040 1.00 7.63 177 ARG S CA 1
ATOM 1368 C C . ARG A 1 177 ? 23.389 114.372 13.657 1.00 7.15 177 ARG S C 1
ATOM 1369 O O . ARG A 1 177 ? 22.413 114.872 13.113 1.00 8.20 177 ARG S O 1
ATOM 1377 N N . PRO A 1 178 ? 24.559 114.280 13.019 1.00 7.04 178 PRO S N 1
ATOM 1378 C CA . PRO A 1 178 ? 24.684 114.803 11.651 1.00 7.20 178 PRO S CA 1
ATOM 1379 C C . PRO A 1 178 ? 23.706 114.183 10.684 1.00 7.14 178 PRO S C 1
ATOM 1380 O O . PRO A 1 178 ? 23.709 112.973 10.478 1.00 7.73 178 PRO S O 1
ATOM 1384 N N . LEU A 1 179 ? 22.940 115.043 10.016 1.00 7.35 179 LEU S N 1
ATOM 1385 C CA . LEU A 1 179 ? 21.960 114.580 9.031 1.00 7.37 179 LEU S CA 1
ATOM 1386 C C . LEU A 1 179 ? 22.639 113.784 7.926 1.00 6.85 179 LEU S C 1
ATOM 1387 O O . LEU A 1 179 ? 22.047 112.816 7.423 1.00 7.63 179 LEU S O 1
ATOM 1392 N N . MET A 1 180 ? 23.855 114.158 7.552 1.00 7.06 180 MET S N 1
ATOM 1393 C CA . MET A 1 180 ? 24.486 113.490 6.408 1.00 6.99 180 MET S CA 1
ATOM 1394 C C . MET A 1 180 ? 24.525 111.969 6.578 1.00 7.27 180 MET S C 1
ATOM 1395 O O . MET A 1 180 ? 24.251 111.237 5.629 1.00 7.87 180 MET S O 1
ATOM 1400 N N . PHE A 1 181 ? 24.883 111.487 7.785 1.00 6.86 181 PHE S N 1
ATOM 1401 C CA . PHE A 1 181 ? 25.053 110.059 8.024 1.00 6.90 181 PHE S CA 1
ATOM 1402 C C . PHE A 1 181 ? 23.988 109.402 8.863 1.00 6.69 181 PHE S C 1
ATOM 1403 O O . PHE A 1 181 ? 23.911 108.186 8.856 1.00 7.65 181 PHE S O 1
ATOM 1411 N N . TYR A 1 182 ? 23.181 110.204 9.570 1.00 6.75 182 TYR S N 1
ATOM 1412 C CA . TYR A 1 182 ? 22.199 109.685 10.499 1.00 6.91 182 TYR S CA 1
ATOM 1413 C C . TYR A 1 182 ? 20.759 110.048 10.106 1.00 7.11 182 TYR S C 1
ATOM 1414 O O . TYR A 1 182 ? 19.855 109.837 10.890 1.00 7.76 182 TYR S O 1
ATOM 1423 N N . GLY A 1 183 ? 20.556 110.614 8.908 1.00 7.29 183 GLY S N 1
ATOM 1424 C CA . GLY A 1 183 ? 19.228 111.004 8.520 1.00 7.31 183 GLY S CA 1
ATOM 1425 C C . GLY A 1 183 ? 18.310 109.887 8.099 1.00 7.75 183 GLY S C 1
ATOM 1426 O O . GLY A 1 183 ? 17.073 110.109 8.077 1.00 9.16 183 GLY S O 1
ATOM 1427 N N . GLN A 1 184 ? 18.853 108.715 7.736 1.00 7.07 184 GLN S N 1
ATOM 1428 C CA . GLN A 1 184 ? 18.060 107.596 7.263 1.00 7.56 184 GLN S CA 1
ATOM 1429 C C . GLN A 1 184 ? 18.347 106.356 8.094 1.00 7.54 184 GLN S C 1
ATOM 1430 O O . GLN A 1 184 ? 19.407 106.180 8.691 1.00 8.54 184 GLN S O 1
ATOM 1436 N N . ARG A 1 185 ? 17.385 105.446 8.104 1.00 7.87 185 ARG S N 1
ATOM 1437 C CA A ARG A 1 185 ? 17.554 104.225 8.830 0.50 8.29 185 ARG S CA 1
ATOM 1438 C CA B ARG A 1 185 ? 17.490 104.191 8.811 0.50 8.47 185 ARG S CA 1
ATOM 1439 C C . ARG A 1 185 ? 18.371 103.208 8.073 1.00 7.55 185 ARG S C 1
ATOM 1440 O O . ARG A 1 185 ? 18.409 103.194 6.814 1.00 8.89 185 ARG S O 1
ATOM 1455 N N . ILE A 1 186 ? 18.999 102.276 8.790 1.00 7.84 186 ILE S N 1
ATOM 1456 C CA . ILE A 1 186 ? 19.713 101.160 8.188 1.00 7.76 186 ILE S CA 1
ATOM 1457 C C . ILE A 1 186 ? 18.817 100.431 7.208 1.00 7.50 186 ILE S C 1
ATOM 1458 O O . ILE A 1 186 ? 19.210 100.105 6.070 1.00 7.59 186 ILE S O 1
ATOM 1463 N N . HIS A 1 187 ? 17.759 99.779 7.449 1.00 7.12 187 HIS S N 1
ATOM 1464 C CA . HIS A 1 187 ? 16.554 99.177 6.876 1.00 8.07 187 HIS S CA 1
ATOM 1465 C C . HIS A 1 187 ? 15.975 99.916 5.672 1.00 8.63 187 HIS S C 1
ATOM 1466 O O . HIS A 1 187 ? 15.218 99.339 4.891 1.00 11.59 187 HIS S O 1
ATOM 1473 N N A ASP A 1 188 ? 16.253 101.387 5.536 0.50 8.05 188 ASP S N 1
ATOM 1474 N N B ASP A 1 188 ? 16.252 101.416 5.600 0.50 8.10 188 ASP S N 1
ATOM 1475 C CA A ASP A 1 188 ? 15.795 102.064 4.342 0.50 8.14 188 ASP S CA 1
ATOM 1476 C CA B ASP A 1 188 ? 15.920 102.290 4.455 0.50 8.63 188 ASP S CA 1
ATOM 1477 C C A ASP A 1 188 ? 16.892 102.141 3.263 0.50 8.00 188 ASP S C 1
ATOM 1478 C C B ASP A 1 188 ? 16.899 102.140 3.276 0.50 8.24 188 ASP S C 1
ATOM 1479 O O A ASP A 1 188 ? 16.628 102.676 2.201 0.50 8.92 188 ASP S O 1
ATOM 1480 O O B ASP A 1 188 ? 16.580 102.539 2.165 0.50 9.84 188 ASP S O 1
ATOM 1489 N N . LYS A 1 189 ? 18.094 101.599 3.564 1.00 7.17 189 LYS S N 1
ATOM 1490 C CA . LYS A 1 189 ? 19.169 101.457 2.593 1.00 7.17 189 LYS S CA 1
ATOM 1491 C C . LYS A 1 189 ? 19.798 100.073 2.656 1.00 6.95 189 LYS S C 1
ATOM 1492 O O . LYS A 1 189 ? 20.954 99.869 2.282 1.00 7.45 189 LYS S O 1
ATOM 1498 N N . CYS A 1 190 ? 19.023 99.068 3.097 1.00 6.65 190 CYS S N 1
ATOM 1499 C CA . CYS A 1 190 ? 19.570 97.722 3.271 1.00 6.59 190 CYS S CA 1
ATOM 1500 C C . CYS A 1 190 ? 19.393 96.886 2.021 1.00 6.51 190 CYS S C 1
ATOM 1501 O O . CYS A 1 190 ? 18.283 96.728 1.503 1.00 7.20 190 CYS S O 1
ATOM 1504 N N . TYR A 1 191 ? 20.485 96.275 1.587 1.00 6.87 191 TYR S N 1
ATOM 1505 C CA . TYR A 1 191 ? 20.449 95.427 0.378 1.00 6.78 191 TYR S CA 1
ATOM 1506 C C . TYR A 1 191 ? 19.671 94.145 0.544 1.00 6.59 191 TYR S C 1
ATOM 1507 O O . TYR A 1 191 ? 19.422 93.501 -0.472 1.00 7.36 191 TYR S O 1
ATOM 1516 N N . ARG A 1 192 ? 19.221 93.791 1.754 1.00 7.11 192 ARG S N 1
ATOM 1517 C CA . ARG A 1 192 ? 18.347 92.641 1.933 1.00 7.43 192 ARG S CA 1
ATOM 1518 C C . ARG A 1 192 ? 16.872 93.010 1.975 1.00 7.30 192 ARG S C 1
ATOM 1519 O O . ARG A 1 192 ? 16.021 92.128 2.209 1.00 7.89 192 ARG S O 1
ATOM 1527 N N . ARG A 1 193 ? 16.553 94.279 1.714 1.00 7.57 193 ARG S N 1
ATOM 1528 C CA A ARG A 1 193 ? 15.170 94.687 1.823 0.50 7.78 193 ARG S CA 1
ATOM 1529 C CA B ARG A 1 193 ? 15.136 94.700 1.796 0.50 7.96 193 ARG S CA 1
ATOM 1530 C C . ARG A 1 193 ? 14.249 93.956 0.824 1.00 7.63 193 ARG S C 1
ATOM 1531 O O . ARG A 1 193 ? 13.095 93.735 1.149 1.00 8.52 193 ARG S O 1
ATOM 1546 N N . ALA A 1 194 ? 14.749 93.575 -0.346 1.00 7.37 194 ALA S N 1
ATOM 1547 C CA . ALA A 1 194 ? 13.927 92.783 -1.253 1.00 8.39 194 ALA S CA 1
ATOM 1548 C C . ALA A 1 194 ? 13.383 91.561 -0.566 1.00 8.35 194 ALA S C 1
ATOM 1549 O O . ALA A 1 194 ? 12.233 91.109 -0.791 1.00 9.56 194 ALA S O 1
ATOM 1551 N N . HIS A 1 195 ? 14.228 90.912 0.233 1.00 8.00 195 HIS S N 1
ATOM 1552 C CA . HIS A 1 195 ? 13.845 89.696 0.951 1.00 8.00 195 HIS S CA 1
ATOM 1553 C C . HIS A 1 195 ? 12.816 90.019 2.045 1.00 8.36 195 HIS S C 1
ATOM 1554 O O . HIS A 1 195 ? 11.821 89.299 2.195 1.00 9.20 195 HIS S O 1
ATOM 1561 N N . PHE A 1 196 ? 13.048 91.086 2.800 1.00 8.50 196 PHE S N 1
ATOM 1562 C CA . PHE A 1 196 ? 12.038 91.525 3.781 1.00 8.51 196 PHE S CA 1
ATOM 1563 C C . PHE A 1 196 ? 10.684 91.690 3.097 1.00 9.99 196 PHE S C 1
ATOM 1564 O O . PHE A 1 196 ? 9.665 91.191 3.572 1.00 10.34 196 PHE S O 1
ATOM 1572 N N . ASP A 1 197 ? 10.666 92.389 1.977 1.00 9.97 197 ASP S N 1
ATOM 1573 C CA A ASP A 1 197 ? 9.421 92.659 1.242 0.80 11.55 197 ASP S CA 1
ATOM 1574 C CA B ASP A 1 197 ? 9.395 92.713 1.355 0.20 9.88 197 ASP S CA 1
ATOM 1575 C C . ASP A 1 197 ? 8.709 91.409 0.803 1.00 11.82 197 ASP S C 1
ATOM 1576 O O . ASP A 1 197 ? 7.480 91.353 0.753 1.00 14.75 197 ASP S O 1
ATOM 1585 N N . ALA A 1 198 ? 9.509 90.410 0.412 1.00 11.76 198 ALA S N 1
ATOM 1586 C CA . ALA A 1 198 ? 8.986 89.147 -0.073 1.00 12.97 198 ALA S CA 1
ATOM 1587 C C . ALA A 1 198 ? 8.708 88.141 1.034 1.00 13.07 198 ALA S C 1
ATOM 1588 O O . ALA A 1 198 ? 8.240 87.056 0.733 1.00 14.53 198 ALA S O 1
ATOM 1590 N N . GLY A 1 199 ? 8.961 88.458 2.295 1.00 11.53 199 GLY S N 1
ATOM 1591 C CA . GLY A 1 199 ? 8.770 87.477 3.355 1.00 11.94 199 GLY S CA 1
ATOM 1592 C C . GLY A 1 199 ? 9.804 86.372 3.336 1.00 11.19 199 GLY S C 1
ATOM 1593 O O . GLY A 1 199 ? 9.486 85.266 3.783 1.00 12.95 199 GLY S O 1
ATOM 1594 N N . GLU A 1 200 ? 11.010 86.673 2.873 1.00 10.08 200 GLU S N 1
ATOM 1595 C CA . GLU A 1 200 ? 12.115 85.710 2.713 1.00 9.64 200 GLU S CA 1
ATOM 1596 C C . GLU A 1 200 ? 13.122 85.977 3.858 1.00 8.52 200 GLU S C 1
ATOM 1597 O O . GLU A 1 200 ? 13.883 86.943 3.821 1.00 8.86 200 GLU S O 1
ATOM 1603 N N . PHE A 1 201 ? 13.031 85.123 4.875 1.00 8.98 201 PHE S N 1
ATOM 1604 C CA . PHE A 1 201 ? 13.723 85.356 6.141 1.00 8.23 201 PHE S CA 1
ATOM 1605 C C . PHE A 1 201 ? 14.590 84.168 6.523 1.00 8.49 201 PHE S C 1
ATOM 1606 O O . PHE A 1 201 ? 14.175 83.016 6.416 1.00 9.51 201 PHE S O 1
ATOM 1614 N N . VAL A 1 202 ? 15.757 84.469 7.095 1.00 8.11 202 VAL S N 1
ATOM 1615 C CA . VAL A 1 202 ? 16.484 83.494 7.892 1.00 7.92 202 VAL S CA 1
ATOM 1616 C C . VAL A 1 202 ? 15.637 83.106 9.110 1.00 8.31 202 VAL S C 1
ATOM 1617 O O . VAL A 1 202 ? 15.128 84.007 9.802 1.00 8.83 202 VAL S O 1
ATOM 1621 N N . GLN A 1 203 ? 15.479 81.817 9.355 1.00 8.81 203 GLN S N 1
ATOM 1622 C CA . GLN A 1 203 ? 14.735 81.333 10.533 1.00 9.54 203 GLN S CA 1
ATOM 1623 C C . GLN A 1 203 ? 15.607 80.726 11.580 1.00 9.45 203 GLN S C 1
ATOM 1624 O O . GLN A 1 203 ? 15.221 80.767 12.757 1.00 10.82 203 GLN S O 1
ATOM 1630 N N A SER A 1 204 ? 16.767 80.223 11.211 0.50 8.23 204 SER S N 1
ATOM 1631 N N B SER A 1 204 ? 16.711 80.087 11.190 0.50 9.71 204 SER S N 1
ATOM 1632 C CA A SER A 1 204 ? 17.736 79.731 12.176 0.50 8.32 204 SER S CA 1
ATOM 1633 C CA B SER A 1 204 ? 17.753 79.507 12.086 0.50 10.03 204 SER S CA 1
ATOM 1634 C C A SER A 1 204 ? 19.091 79.808 11.491 0.50 8.25 204 SER S C 1
ATOM 1635 C C B SER A 1 204 ? 19.103 79.805 11.469 0.50 8.34 204 SER S C 1
ATOM 1636 O O A SER A 1 204 ? 19.189 79.786 10.269 0.50 8.63 204 SER S O 1
ATOM 1637 O O B SER A 1 204 ? 19.228 79.820 10.251 0.50 8.57 204 SER S O 1
ATOM 1642 N N . TRP A 1 205 ? 20.132 79.935 12.300 1.00 7.95 205 TRP S N 1
ATOM 1643 C CA . TRP A 1 205 ? 21.423 80.206 11.727 1.00 8.15 205 TRP S CA 1
ATOM 1644 C C . TRP A 1 205 ? 21.858 79.124 10.746 1.00 8.29 205 TRP S C 1
ATOM 1645 O O . TRP A 1 205 ? 21.664 77.920 10.987 1.00 9.14 205 TRP S O 1
ATOM 1656 N N . ASP A 1 206 ? 22.438 79.558 9.633 1.00 8.26 206 ASP S N 1
ATOM 1657 C CA . ASP A 1 206 ? 23.020 78.651 8.676 1.00 8.45 206 ASP S CA 1
ATOM 1658 C C . ASP A 1 206 ? 22.009 77.789 7.972 1.00 8.32 206 ASP S C 1
ATOM 1659 O O . ASP A 1 206 ? 22.374 76.761 7.409 1.00 9.86 206 ASP S O 1
ATOM 1664 N N . ASP A 1 207 ? 20.760 78.222 7.962 1.00 8.55 207 ASP S N 1
ATOM 1665 C CA . ASP A 1 207 ? 19.734 77.550 7.153 1.00 8.68 207 ASP S CA 1
ATOM 1666 C C . ASP A 1 207 ? 19.909 77.975 5.690 1.00 8.63 207 ASP S C 1
ATOM 1667 O O . ASP A 1 207 ? 20.803 78.734 5.308 1.00 9.04 207 ASP S O 1
ATOM 1672 N N . ASP A 1 208 ? 19.078 77.393 4.828 1.00 9.15 208 ASP S N 1
ATOM 1673 C CA . ASP A 1 208 ? 19.219 77.665 3.428 1.00 10.37 208 ASP S CA 1
ATOM 1674 C C . ASP A 1 208 ? 19.020 79.136 3.090 1.00 9.22 208 ASP S C 1
ATOM 1675 O O . ASP A 1 208 ? 19.728 79.709 2.239 1.00 9.78 208 ASP S O 1
ATOM 1680 N N . ALA A 1 209 ? 18.100 79.762 3.782 1.00 8.68 209 ALA S N 1
ATOM 1681 C CA . ALA A 1 209 ? 17.873 81.202 3.648 1.00 8.44 209 ALA S CA 1
ATOM 1682 C C . ALA A 1 209 ? 19.127 82.013 4.007 1.00 7.88 209 ALA S C 1
ATOM 1683 O O . ALA A 1 209 ? 19.469 82.973 3.313 1.00 8.26 209 ALA S O 1
ATOM 1685 N N . ALA A 1 210 ? 19.783 81.640 5.099 1.00 7.70 210 ALA S N 1
ATOM 1686 C CA . ALA A 1 210 ? 20.997 82.355 5.490 1.00 7.27 210 ALA S CA 1
ATOM 1687 C C . ALA A 1 210 ? 22.062 82.255 4.425 1.00 7.48 210 ALA S C 1
ATOM 1688 O O . ALA A 1 210 ? 22.769 83.242 4.171 1.00 7.86 210 ALA S O 1
ATOM 1690 N N . ARG A 1 211 ? 22.169 81.097 3.802 1.00 7.37 211 ARG S N 1
ATOM 1691 C CA . ARG A 1 211 ? 23.173 80.870 2.738 1.00 7.84 211 ARG S CA 1
ATOM 1692 C C . ARG A 1 211 ? 22.865 81.599 1.428 1.00 7.42 211 ARG S C 1
ATOM 1693 O O . ARG A 1 211 ? 23.737 81.646 0.577 1.00 9.04 211 ARG S O 1
ATOM 1701 N N . LYS A 1 212 ? 21.669 82.193 1.325 1.00 7.87 212 LYS S N 1
ATOM 1702 C CA . LYS A 1 212 ? 21.284 83.015 0.178 1.00 7.95 212 LYS S CA 1
ATOM 1703 C C . LYS A 1 212 ? 21.195 84.479 0.519 1.00 7.43 212 LYS S C 1
ATOM 1704 O O . LYS A 1 212 ? 20.798 85.285 -0.326 1.00 8.09 212 LYS S O 1
ATOM 1710 N N . GLY A 1 213 ? 21.552 84.852 1.762 1.00 7.48 213 GLY S N 1
ATOM 1711 C CA . GLY A 1 213 ? 21.502 86.241 2.164 1.00 7.62 213 GLY S CA 1
ATOM 1712 C C . GLY A 1 213 ? 20.120 86.792 2.371 1.00 7.08 213 GLY S C 1
ATOM 1713 O O . GLY A 1 213 ? 19.883 87.979 2.147 1.00 7.62 213 GLY S O 1
ATOM 1714 N N . TYR A 1 214 ? 19.173 85.987 2.894 1.00 7.50 214 TYR S N 1
ATOM 1715 C CA . TYR A 1 214 ? 17.848 86.480 3.191 1.00 7.22 214 TYR S CA 1
ATOM 1716 C C . TYR A 1 214 ? 17.848 87.430 4.388 1.00 7.29 214 TYR S C 1
ATOM 1717 O O . TYR A 1 214 ? 18.826 87.586 5.118 1.00 7.52 214 TYR S O 1
ATOM 1726 N N . CYS A 1 215 ? 16.716 88.120 4.562 1.00 7.41 215 CYS S N 1
ATOM 1727 C CA . CYS A 1 215 ? 16.574 89.124 5.591 1.00 7.32 215 CYS S CA 1
ATOM 1728 C C . CYS A 1 215 ? 16.693 88.519 6.982 1.00 6.91 215 CYS S C 1
ATOM 1729 O O . CYS A 1 215 ? 16.243 87.385 7.222 1.00 7.50 215 CYS S O 1
ATOM 1732 N N . LEU A 1 216 ? 17.258 89.301 7.896 1.00 6.82 216 LEU S N 1
ATOM 1733 C CA . LEU A 1 216 ? 17.554 88.927 9.291 1.00 6.86 216 LEU S CA 1
ATOM 1734 C C . LEU A 1 216 ? 16.522 89.425 10.291 1.00 7.38 216 LEU S C 1
ATOM 1735 O O . LEU A 1 216 ? 16.735 89.297 11.504 1.00 7.31 216 LEU S O 1
ATOM 1740 N N . TYR A 1 217 ? 15.376 89.927 9.832 1.00 6.98 217 TYR S N 1
ATOM 1741 C CA . TYR A 1 217 ? 14.336 90.442 10.739 1.00 7.61 217 TYR S CA 1
ATOM 1742 C C . TYR A 1 217 ? 13.906 89.428 11.788 1.00 7.57 217 TYR S C 1
ATOM 1743 O O . TYR A 1 217 ? 13.781 89.773 12.975 1.00 8.35 217 TYR S O 1
ATOM 1752 N N . LYS A 1 218 ? 13.672 88.182 11.390 1.00 7.42 218 LYS S N 1
ATOM 1753 C CA . LYS A 1 218 ? 13.229 87.174 12.338 1.00 7.97 218 LYS S CA 1
ATOM 1754 C C . LYS A 1 218 ? 14.329 86.700 13.263 1.00 8.44 218 LYS S C 1
ATOM 1755 O O . LYS A 1 218 ? 14.044 86.063 14.293 1.00 10.72 218 LYS S O 1
ATOM 1761 N N . MET A 1 219 ? 15.593 87.034 12.956 1.00 7.69 219 MET S N 1
ATOM 1762 C CA . MET A 1 219 ? 16.725 86.785 13.827 1.00 7.76 219 MET S CA 1
ATOM 1763 C C . MET A 1 219 ? 17.007 87.968 14.734 1.00 7.46 219 MET S C 1
ATOM 1764 O O . MET A 1 219 ? 18.017 87.967 15.435 1.00 8.28 219 MET S O 1
ATOM 1769 N N . GLY A 1 220 ? 16.121 88.987 14.757 1.00 7.46 220 GLY S N 1
ATOM 1770 C CA . GLY A 1 220 ? 16.248 90.107 15.689 1.00 7.70 220 GLY S CA 1
ATOM 1771 C C . GLY A 1 220 ? 16.830 91.379 15.135 1.00 7.56 220 GLY S C 1
ATOM 1772 O O . GLY A 1 220 ? 17.057 92.319 15.892 1.00 8.11 220 GLY S O 1
ATOM 1773 N N . CYS A 1 221 ? 17.061 91.465 13.819 1.00 7.17 221 CYS S N 1
ATOM 1774 C CA . CYS A 1 221 ? 17.682 92.674 13.266 1.00 7.03 221 CYS S CA 1
ATOM 1775 C C . CYS A 1 221 ? 16.918 93.920 13.700 1.00 7.26 221 CYS S C 1
ATOM 1776 O O . CYS A 1 221 ? 15.698 94.033 13.484 1.00 7.79 221 CYS S O 1
ATOM 1779 N N . LYS A 1 222 ? 17.655 94.902 14.214 1.00 7.14 222 LYS S N 1
ATOM 1780 C CA . LYS A 1 222 ? 17.085 96.180 14.645 1.00 7.38 222 LYS S CA 1
ATOM 1781 C C . LYS A 1 222 ? 17.291 97.272 13.621 1.00 7.11 222 LYS S C 1
ATOM 1782 O O . LYS A 1 222 ? 17.054 98.458 13.891 1.00 7.87 222 LYS S O 1
ATOM 1788 N N . GLY A 1 223 ? 17.666 96.917 12.388 1.00 7.18 223 GLY S N 1
ATOM 1789 C CA . GLY A 1 223 ? 17.781 97.880 11.326 1.00 7.33 223 GLY S CA 1
ATOM 1790 C C . GLY A 1 223 ? 16.555 98.766 11.115 1.00 7.39 223 GLY S C 1
ATOM 1791 O O . GLY A 1 223 ? 16.708 99.968 10.829 1.00 7.65 223 GLY S O 1
ATOM 1792 N N . PRO A 1 224 ? 15.327 98.222 11.306 1.00 7.78 224 PRO S N 1
ATOM 1793 C CA . PRO A 1 224 ? 14.135 99.076 11.101 1.00 8.38 224 PRO S CA 1
ATOM 1794 C C . PRO A 1 224 ? 13.995 100.256 12.029 1.00 8.81 224 PRO S C 1
ATOM 1795 O O . PRO A 1 224 ? 13.191 101.154 11.741 1.00 11.00 224 PRO S O 1
ATOM 1799 N N . THR A 1 225 ? 14.717 100.294 13.156 1.00 8.12 225 THR S N 1
ATOM 1800 C CA . THR A 1 225 ? 14.593 101.385 14.112 1.00 8.81 225 THR S CA 1
ATOM 1801 C C . THR A 1 225 ? 15.925 102.096 14.3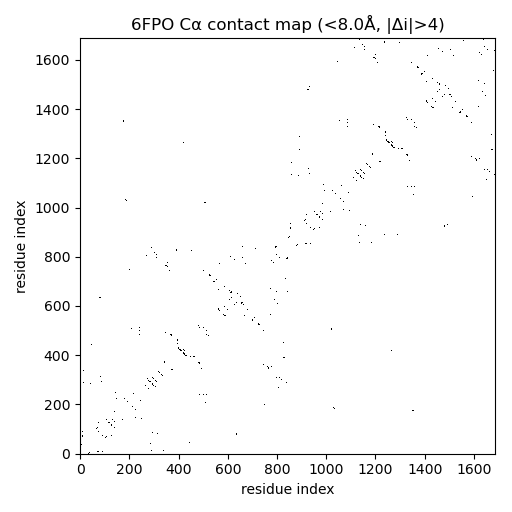47 1.00 8.27 225 THR S C 1
ATOM 1802 O O . THR A 1 225 ? 16.033 102.865 15.295 1.00 9.18 225 THR S O 1
ATOM 1806 N N . THR A 1 226 ? 16.938 101.860 13.509 1.00 7.06 226 THR S N 1
ATOM 1807 C CA . THR A 1 226 ? 18.275 102.350 13.773 1.00 6.70 226 THR S CA 1
ATOM 1808 C C . THR A 1 226 ? 18.724 103.281 12.670 1.00 6.95 226 THR S C 1
ATOM 1809 O O . THR A 1 226 ? 18.647 102.901 11.493 1.00 8.23 226 THR S O 1
ATOM 1813 N N . TYR A 1 227 ? 19.198 104.463 13.024 1.00 6.92 227 TYR S N 1
ATOM 1814 C CA . TYR A 1 227 ? 19.727 105.451 12.082 1.00 6.92 227 TYR S CA 1
ATOM 1815 C C . TYR A 1 227 ? 21.233 105.434 12.099 1.00 6.63 227 TYR S C 1
ATOM 1816 O O . TYR A 1 227 ? 21.867 105.651 13.140 1.00 7.34 227 TYR S O 1
ATOM 1825 N N . ASN A 1 228 ? 21.838 105.167 10.937 1.00 6.98 228 ASN S N 1
ATOM 1826 C CA . ASN A 1 228 ? 23.289 105.122 10.746 1.00 6.51 228 ASN S CA 1
ATOM 1827 C C . ASN A 1 228 ? 23.522 104.954 9.248 1.00 6.54 228 ASN S C 1
ATOM 1828 O O . ASN A 1 228 ? 22.569 104.901 8.469 1.00 7.97 228 ASN S O 1
ATOM 1833 N N . ALA A 1 229 ? 24.800 104.810 8.890 1.00 6.30 229 ALA S N 1
ATOM 1834 C CA . ALA A 1 229 ? 25.220 104.734 7.490 1.00 6.47 229 ALA S CA 1
ATOM 1835 C C . ALA A 1 229 ? 25.739 103.347 7.120 1.00 6.55 229 ALA S C 1
ATOM 1836 O O . ALA A 1 229 ? 26.332 103.168 6.045 1.00 7.25 229 ALA S O 1
ATOM 1838 N N . CYS A 1 230 ? 25.513 102.335 7.968 1.00 6.55 230 CYS S N 1
ATOM 1839 C CA . CYS A 1 230 ? 26.207 101.068 7.796 1.00 6.43 230 CYS S CA 1
ATOM 1840 C C . CYS A 1 230 ? 25.827 100.356 6.543 1.00 6.83 230 CYS S C 1
ATOM 1841 O O . CYS A 1 230 ? 26.649 99.626 5.986 1.00 7.94 230 CYS S O 1
ATOM 1844 N N . SER A 1 231 ? 24.587 100.496 6.089 1.00 6.33 231 SER S N 1
ATOM 1845 C CA . SER A 1 231 ? 24.113 99.773 4.914 1.00 7.00 231 SER S CA 1
ATOM 1846 C C . SER A 1 231 ? 24.464 100.461 3.589 1.00 7.46 231 SER S C 1
ATOM 1847 O O . SER A 1 231 ? 24.182 99.902 2.519 1.00 8.70 231 SER S O 1
ATOM 1850 N N . SER A 1 232 ? 25.078 101.638 3.667 1.00 7.48 232 SER S N 1
ATOM 1851 C CA A SER A 1 232 ? 25.418 102.387 2.455 0.50 7.48 232 SER S CA 1
ATOM 1852 C CA B SER A 1 232 ? 25.400 102.470 2.473 0.50 8.24 232 SER S CA 1
ATOM 1853 C C . SER A 1 232 ? 26.906 102.700 2.419 1.00 7.66 232 SER S C 1
ATOM 1854 O O . SER A 1 232 ? 27.620 102.219 1.525 1.00 10.81 232 SER S O 1
ATOM 1859 N N . THR A 1 233 ? 27.437 103.420 3.383 1.00 7.65 233 THR S N 1
ATOM 1860 C CA . THR A 1 233 ? 28.859 103.672 3.500 1.00 7.67 233 THR S CA 1
ATOM 1861 C C . THR A 1 233 ? 29.611 102.382 3.867 1.00 7.29 233 THR S C 1
ATOM 1862 O O . THR A 1 233 ? 30.721 102.142 3.410 1.00 8.60 233 THR S O 1
ATOM 1866 N N . ARG A 1 234 ? 28.987 101.547 4.711 1.00 7.26 234 ARG S N 1
ATOM 1867 C CA . ARG A 1 234 ? 29.595 100.301 5.139 1.00 7.67 234 ARG S CA 1
ATOM 1868 C C . ARG A 1 234 ? 30.848 100.552 6.004 1.00 6.75 234 ARG S C 1
ATOM 1869 O O . ARG A 1 234 ? 31.196 101.710 6.323 1.00 7.45 234 ARG S O 1
ATOM 1877 N N . TRP A 1 235 ? 31.502 99.453 6.359 1.00 6.27 235 TRP S N 1
ATOM 1878 C CA . TRP A 1 235 ? 32.601 99.431 7.341 1.00 6.47 235 TRP S CA 1
ATOM 1879 C C . TRP A 1 235 ? 33.872 98.992 6.728 1.00 6.28 235 TRP S C 1
ATOM 1880 O O . TRP A 1 235 ? 33.939 98.077 5.893 1.00 7.35 235 TRP S O 1
ATOM 1891 N N . ASN A 1 236 ? 34.996 99.560 7.219 1.00 6.47 236 ASN S N 1
ATOM 1892 C CA . ASN A 1 236 ? 36.357 99.088 6.944 1.00 6.56 236 ASN S CA 1
ATOM 1893 C C . ASN A 1 236 ? 36.653 99.147 5.457 1.00 7.13 236 ASN S C 1
ATOM 1894 O O . ASN A 1 236 ? 36.830 98.125 4.771 1.00 7.90 236 ASN S O 1
ATOM 1899 N N . ASP A 1 237 ? 36.642 100.370 4.927 1.00 7.60 237 ASP S N 1
ATOM 1900 C CA . ASP A 1 237 ? 36.890 100.606 3.495 1.00 7.64 237 ASP S CA 1
ATOM 1901 C C . ASP A 1 237 ? 35.779 99.970 2.656 1.00 7.09 237 ASP S C 1
ATOM 1902 O O . ASP A 1 237 ? 36.018 99.447 1.601 1.00 8.62 237 ASP S O 1
ATOM 1907 N N . GLY A 1 238 ? 34.555 100.008 3.183 1.00 7.51 238 GLY S N 1
ATOM 1908 C CA . GLY A 1 238 ? 33.403 99.516 2.468 1.00 8.90 238 GLY S CA 1
ATOM 1909 C C . GLY A 1 238 ? 33.315 98.003 2.391 1.00 9.30 238 GLY S C 1
ATOM 1910 O O . GLY A 1 238 ? 32.440 97.517 1.687 1.00 12.80 238 GLY S O 1
ATOM 1911 N N . VAL A 1 239 ? 34.130 97.260 3.105 1.00 6.91 239 VAL S N 1
ATOM 1912 C CA . VAL A 1 239 ? 34.192 95.813 2.990 1.00 7.36 239 VAL S CA 1
ATOM 1913 C C . VAL A 1 239 ? 32.924 95.118 3.450 1.00 6.83 239 VAL S C 1
ATOM 1914 O O . VAL A 1 239 ? 32.510 94.163 2.799 1.00 8.18 239 VAL S O 1
ATOM 1918 N N . SER A 1 240 ? 32.340 95.519 4.567 1.00 6.42 240 SER S N 1
ATOM 1919 C CA . SER A 1 240 ? 31.172 94.792 5.047 1.00 6.15 240 SER S CA 1
ATOM 1920 C C . SER A 1 240 ? 30.344 95.634 5.954 1.00 5.91 240 SER S C 1
ATOM 1921 O O . SER A 1 240 ? 30.620 96.834 6.158 1.00 6.92 240 SER S O 1
ATOM 1924 N N . PHE A 1 241 ? 29.285 95.052 6.510 1.00 6.12 241 PHE S N 1
ATOM 1925 C CA . PHE A 1 241 ? 28.612 95.639 7.661 1.00 6.09 241 PHE S CA 1
ATOM 1926 C C . PHE A 1 241 ? 27.926 94.477 8.373 1.00 5.77 241 PHE S C 1
ATOM 1927 O O . PHE A 1 241 ? 27.882 93.359 7.846 1.00 6.27 241 PHE S O 1
ATOM 1935 N N . PRO A 1 242 ? 27.375 94.675 9.583 1.00 6.13 242 PRO S N 1
ATOM 1936 C CA . PRO A 1 242 ? 26.859 93.516 10.344 1.00 6.22 242 PRO S CA 1
ATOM 1937 C C . PRO A 1 242 ? 25.950 92.598 9.545 1.00 6.29 242 PRO S C 1
ATOM 1938 O O . PRO A 1 242 ? 26.138 91.378 9.523 1.00 6.71 242 PRO S O 1
ATOM 1942 N N . ILE A 1 243 ? 24.937 93.174 8.879 1.00 6.27 243 ILE S N 1
ATOM 1943 C CA . ILE A 1 243 ? 23.945 92.393 8.162 1.00 6.26 243 ILE S CA 1
ATOM 1944 C C . ILE A 1 243 ? 24.582 91.657 6.994 1.00 6.15 243 ILE S C 1
ATOM 1945 O O . ILE A 1 243 ? 24.241 90.522 6.696 1.00 6.98 243 ILE S O 1
ATOM 1950 N N . GLN A 1 244 ? 25.510 92.309 6.271 1.00 6.41 244 GLN S N 1
ATOM 1951 C CA . GLN A 1 244 ? 26.150 91.667 5.117 1.00 6.67 244 GLN S CA 1
ATOM 1952 C C . GLN A 1 244 ? 26.882 90.386 5.522 1.00 7.11 244 GLN S C 1
ATOM 1953 O O . GLN A 1 244 ? 26.910 89.435 4.753 1.00 8.16 244 GLN S O 1
ATOM 1959 N N . SER A 1 245 ? 27.457 90.386 6.743 1.00 6.26 245 SER S N 1
ATOM 1960 C CA . SER A 1 245 ? 28.143 89.239 7.264 1.00 6.55 245 SER S CA 1
ATOM 1961 C C . SER A 1 245 ? 27.252 88.292 8.100 1.00 6.89 245 SER S C 1
ATOM 1962 O O . SER A 1 245 ? 27.737 87.363 8.752 1.00 7.74 245 SER S O 1
ATOM 1965 N N . GLY A 1 246 ? 25.926 88.519 8.040 1.00 6.51 246 GLY S N 1
ATOM 1966 C CA . GLY A 1 246 ? 24.977 87.541 8.536 1.00 6.85 246 GLY S CA 1
ATOM 1967 C C . GLY A 1 246 ? 24.370 87.746 9.896 1.00 6.95 246 GLY S C 1
ATOM 1968 O O . GLY A 1 246 ? 23.604 86.891 10.335 1.00 7.29 246 GLY S O 1
ATOM 1969 N N . HIS A 1 247 ? 24.721 88.833 10.598 1.00 6.58 247 HIS S N 1
ATOM 1970 C CA . HIS A 1 247 ? 24.122 89.098 11.912 1.00 6.45 247 HIS S CA 1
ATOM 1971 C C . HIS A 1 247 ? 23.194 90.302 11.801 1.00 6.50 247 HIS S C 1
ATOM 1972 O O . HIS A 1 247 ? 23.545 91.299 11.160 1.00 6.84 247 HIS S O 1
ATOM 1979 N N . GLY A 1 248 ? 22.003 90.239 12.419 1.00 6.58 248 GLY S N 1
ATOM 1980 C CA . GLY A 1 248 ? 21.175 91.420 12.427 1.00 6.74 248 GLY S CA 1
ATOM 1981 C C . GLY A 1 248 ? 21.853 92.596 13.103 1.00 6.64 248 GLY S C 1
ATOM 1982 O O . GLY A 1 248 ? 22.700 92.450 14.000 1.00 7.34 248 GLY S O 1
ATOM 1983 N N . CYS A 1 249 ? 21.444 93.799 12.720 1.00 6.75 249 CYS S N 1
ATOM 1984 C CA . CYS A 1 249 ? 21.794 94.999 13.452 1.00 6.67 249 CYS S CA 1
ATOM 1985 C C . CYS A 1 249 ? 21.369 94.836 14.910 1.00 6.79 249 CYS S C 1
ATOM 1986 O O . CYS A 1 249 ? 20.271 94.378 15.210 1.00 7.58 249 CYS S O 1
ATOM 1989 N N . LEU A 1 250 ? 22.250 95.241 15.824 1.00 7.11 250 LEU S N 1
ATOM 1990 C CA . LEU A 1 250 ? 21.965 95.305 17.259 1.00 7.40 250 LEU S CA 1
ATOM 1991 C C . LEU A 1 250 ? 21.239 96.567 17.670 1.00 7.79 250 LEU S C 1
ATOM 1992 O O . LEU A 1 250 ? 20.742 96.643 18.800 1.00 8.49 250 LEU S O 1
ATOM 1997 N N . GLY A 1 251 ? 21.243 97.566 16.796 1.00 7.49 251 GLY S N 1
ATOM 1998 C CA . GLY A 1 251 ? 20.725 98.876 17.118 1.00 7.81 251 GLY S CA 1
ATOM 1999 C C . GLY A 1 251 ? 21.707 99.809 17.741 1.00 7.14 251 GLY S C 1
ATOM 2000 O O . GLY A 1 251 ? 21.288 100.772 18.412 1.00 7.68 251 GLY S O 1
ATOM 2001 N N . CYS A 1 252 ? 23.013 99.611 17.505 1.00 7.14 252 CYS S N 1
ATOM 2002 C CA . CYS A 1 252 ? 24.042 100.187 18.374 1.00 7.65 252 CYS S CA 1
ATOM 2003 C C . CYS A 1 252 ? 24.200 101.678 18.303 1.00 7.36 252 CYS S C 1
ATOM 2004 O O . CYS A 1 252 ? 24.849 102.249 19.174 1.00 8.81 252 CYS S O 1
ATOM 2007 N N . ALA A 1 253 ? 23.631 102.332 17.273 1.00 7.66 253 ALA S N 1
ATOM 2008 C CA . ALA A 1 253 ? 23.594 103.789 17.203 1.00 7.82 253 ALA S CA 1
ATOM 2009 C C . ALA A 1 253 ? 22.488 104.437 17.981 1.00 7.67 253 ALA S C 1
ATOM 2010 O O . ALA A 1 253 ? 22.492 105.656 18.069 1.00 9.68 253 ALA S O 1
ATOM 2012 N N . GLU A 1 254 ? 21.541 103.673 18.529 1.00 7.43 254 GLU S N 1
ATOM 2013 C CA . GLU A 1 254 ? 20.375 104.253 19.166 1.00 7.60 254 GLU S CA 1
ATOM 2014 C C . GLU A 1 254 ? 20.475 104.261 20.677 1.00 7.69 254 GLU S C 1
ATOM 2015 O O . GLU A 1 254 ? 20.883 103.300 21.320 1.00 8.83 254 GLU S O 1
ATOM 2021 N N . ASN A 1 255 ? 19.993 105.347 21.264 1.00 8.31 255 ASN S N 1
ATOM 2022 C CA . ASN A 1 255 ? 19.868 105.504 22.715 1.00 8.41 255 ASN S CA 1
ATOM 2023 C C . ASN A 1 255 ? 19.176 104.273 23.307 1.00 8.25 255 ASN S C 1
ATOM 2024 O O . ASN A 1 255 ? 18.055 103.954 22.899 1.00 9.97 255 ASN S O 1
ATOM 2029 N N . GLY A 1 256 ? 19.775 103.681 24.317 1.00 8.51 256 GLY S N 1
ATOM 2030 C CA . GLY A 1 256 ? 19.141 102.621 25.050 1.00 9.47 256 GLY S CA 1
ATOM 2031 C C . GLY A 1 256 ? 19.067 101.274 24.378 1.00 8.36 256 GLY S C 1
ATOM 2032 O O . GLY A 1 256 ? 18.306 100.408 24.813 1.00 9.16 256 GLY S O 1
ATOM 2033 N N . PHE A 1 257 ? 19.916 101.037 23.365 1.00 7.99 257 PHE S N 1
ATOM 2034 C CA . PHE A 1 257 ? 19.749 99.833 22.569 1.00 8.34 257 PHE S CA 1
ATOM 2035 C C . PHE A 1 257 ? 20.028 98.559 23.328 1.00 7.74 257 PHE S C 1
ATOM 2036 O O . PHE A 1 257 ? 19.513 97.504 22.969 1.00 10.71 257 PHE S O 1
ATOM 2044 N N . TRP A 1 258 ? 20.816 98.592 24.388 1.00 7.86 258 TRP S N 1
ATOM 2045 C CA . TRP A 1 258 ? 21.116 97.403 25.188 1.00 7.82 258 TRP S CA 1
ATOM 2046 C C . TRP A 1 258 ? 19.892 96.896 25.930 1.00 8.67 258 TRP S C 1
ATOM 2047 O O . TRP A 1 258 ? 19.850 95.713 26.283 1.00 10.53 258 TRP S O 1
ATOM 2058 N N . ASP A 1 259 ? 18.959 97.767 26.223 1.00 8.43 259 ASP S N 1
ATOM 2059 C CA . ASP A 1 259 ? 17.809 97.456 27.086 1.00 8.97 259 ASP S CA 1
ATOM 2060 C C . ASP A 1 259 ? 16.524 97.381 26.344 1.00 10.09 259 ASP S C 1
ATOM 2061 O O . ASP A 1 259 ? 15.449 97.412 26.924 1.00 15.04 259 ASP S O 1
ATOM 2066 N N . ARG A 1 260 ? 16.560 97.213 25.058 1.00 13.58 260 ARG S N 1
ATOM 2067 C CA . ARG A 1 260 ? 15.362 97.013 24.231 1.00 15.63 260 ARG S CA 1
ATOM 2068 C C . ARG A 1 260 ? 15.030 95.555 23.987 1.00 19.26 260 ARG S C 1
ATOM 2069 O O . ARG A 1 260 ? 14.457 95.162 22.924 1.00 26.97 260 ARG S O 1
ATOM 2077 N N . GLY A 1 261 ? 15.331 94.669 24.877 1.00 17.84 261 GLY S N 1
ATOM 2078 C CA . GLY A 1 261 ? 15.100 93.279 24.706 1.00 17.43 261 GLY S CA 1
ATOM 2079 C C . GLY A 1 261 ? 16.259 92.620 24.020 1.00 15.09 261 GLY S C 1
ATOM 2080 O O . GLY A 1 261 ? 17.249 93.243 23.551 1.00 15.61 261 GLY S O 1
ATOM 2081 N N . SER A 1 262 ? 16.163 91.330 23.977 1.00 12.41 262 SER S N 1
ATOM 2082 C CA . SER A 1 262 ? 17.222 90.507 23.415 1.00 10.81 262 SER S CA 1
ATOM 2083 C C . SER A 1 262 ? 17.508 90.955 22.004 1.00 8.99 262 SER S C 1
ATOM 2084 O O . SER A 1 262 ? 16.613 91.295 21.212 1.00 9.19 262 SER S O 1
ATOM 2087 N N . PHE A 1 263 ? 18.792 90.832 21.614 1.00 8.58 263 PHE S N 1
ATOM 2088 C CA . PHE A 1 263 ? 19.151 91.128 20.236 1.00 8.51 263 PHE S CA 1
ATOM 2089 C C . PHE A 1 263 ? 18.506 90.158 19.262 1.00 8.06 263 PHE S C 1
ATOM 2090 O O . PHE A 1 263 ? 18.400 90.493 18.083 1.00 8.86 263 PHE S O 1
ATOM 2098 N N . TYR A 1 264 ? 18.059 88.998 19.739 1.00 7.98 264 TYR S N 1
ATOM 2099 C CA . TYR A 1 264 ? 17.483 87.979 18.872 1.00 8.60 264 TYR S CA 1
ATOM 2100 C C . TYR A 1 264 ? 15.934 87.992 18.890 1.00 9.25 264 TYR S C 1
ATOM 2101 O O . TYR A 1 264 ? 15.329 87.147 18.264 1.00 12.56 264 TYR S O 1
ATOM 2110 N N . SER A 1 265 ? 15.344 88.948 19.606 1.00 9.91 265 SER S N 1
ATOM 2111 C CA A SER A 1 265 ? 13.875 89.126 19.583 0.70 11.40 265 SER S CA 1
ATOM 2112 C CA B SER A 1 265 ? 13.886 89.197 19.652 0.30 11.55 265 SER S CA 1
ATOM 2113 C C . SER A 1 265 ? 13.538 90.183 18.552 1.00 10.46 265 SER S C 1
ATOM 2114 O O . SER A 1 265 ? 14.187 91.172 18.427 1.00 11.89 265 SER S O 1
ATOM 2119 N N . ARG A 1 266 ? 12.472 89.935 17.778 1.00 14.33 266 ARG S N 1
ATOM 2120 C CA . ARG A 1 266 ? 12.063 90.824 16.673 1.00 15.67 266 ARG S CA 1
ATOM 2121 C C . ARG A 1 266 ? 11.733 92.184 17.069 1.00 20.37 266 ARG S C 1
ATOM 2122 O O . ARG A 1 266 ? 11.125 92.399 18.144 1.00 18.07 266 ARG S O 1
ATOM 2130 N N . VAL A 1 267 ? 11.991 93.280 16.124 1.00 30.00 267 VAL S N 1
ATOM 2131 C CA . VAL A 1 267 ? 11.394 94.582 16.397 1.00 30.00 267 VAL S CA 1
ATOM 2132 C C . VAL A 1 267 ? 9.904 94.455 16.692 1.00 30.00 267 VAL S C 1
ATOM 2133 O O . VAL A 1 267 ? 9.176 93.764 15.980 1.00 30.00 267 VAL S O 1
ATOM 2137 N N . SER B 2 2 ? 56.703 105.681 57.565 1.00 29.67 2 SER L N 1
ATOM 2138 C CA . SER B 2 2 ? 57.025 104.737 56.473 1.00 25.38 2 SER L CA 1
ATOM 2139 C C . SER B 2 2 ? 57.187 103.321 57.029 1.00 26.93 2 SER L C 1
ATOM 2140 O O . SER B 2 2 ? 57.442 103.106 58.210 1.00 30.80 2 SER L O 1
ATOM 2143 N N . THR B 2 3 ? 56.966 102.351 56.172 1.00 25.59 3 THR L N 1
ATOM 2144 C CA . THR B 2 3 ? 57.104 100.968 56.567 1.00 24.22 3 THR L CA 1
ATOM 2145 C C . THR B 2 3 ? 57.894 100.214 55.516 1.00 21.33 3 THR L C 1
ATOM 2146 O O . THR B 2 3 ? 58.049 100.650 54.338 1.00 23.23 3 THR L O 1
ATOM 2150 N N . GLN B 2 4 ? 58.373 99.059 55.936 1.00 19.09 4 GLN L N 1
ATOM 2151 C CA . GLN B 2 4 ? 59.008 98.172 55.050 1.00 17.60 4 GLN L CA 1
ATOM 2152 C C . GLN B 2 4 ? 58.619 96.742 55.357 1.00 16.45 4 GLN L C 1
ATOM 2153 O O . GLN B 2 4 ? 58.473 96.381 56.537 1.00 19.90 4 GLN L O 1
ATOM 2159 N N . TYR B 2 5 ? 58.519 95.930 54.330 1.00 14.72 5 TYR L N 1
ATOM 2160 C CA . TYR B 2 5 ? 58.274 94.461 54.484 1.00 14.60 5 TYR L CA 1
ATOM 2161 C C . TYR B 2 5 ? 58.885 93.721 53.319 1.00 14.36 5 TYR L C 1
ATOM 2162 O O . TYR B 2 5 ? 59.200 94.327 52.294 1.00 15.11 5 TYR L O 1
ATOM 2171 N N . GLU B 2 6 ? 59.051 92.414 53.477 1.00 15.07 6 GLU L N 1
ATOM 2172 C CA . GLU B 2 6 ? 59.657 91.565 52.448 1.00 15.75 6 GLU L CA 1
ATOM 2173 C C . GLU B 2 6 ? 58.598 90.687 51.812 1.00 13.59 6 GLU L C 1
ATOM 2174 O O . GLU B 2 6 ? 57.738 90.115 52.488 1.00 15.54 6 GLU L O 1
ATOM 2180 N N . THR B 2 7 ? 58.641 90.588 50.461 1.00 14.26 7 THR L N 1
ATOM 2181 C CA . THR B 2 7 ? 57.771 89.647 49.783 1.00 13.08 7 THR L CA 1
ATOM 2182 C C . THR B 2 7 ? 58.404 89.292 48.437 1.00 12.51 7 THR L C 1
ATOM 2183 O O . THR B 2 7 ? 58.910 90.169 47.739 1.00 12.86 7 THR L O 1
ATOM 2187 N N . GLN B 2 8 ? 58.377 88.021 48.080 1.00 12.65 8 GLN L N 1
ATOM 2188 C CA . GLN B 2 8 ? 58.789 87.566 46.777 1.00 13.03 8 GLN L CA 1
ATOM 2189 C C . GLN B 2 8 ? 60.215 87.981 46.402 1.00 13.91 8 GLN L C 1
ATOM 2190 O O . GLN B 2 8 ? 60.576 88.149 45.234 1.00 15.07 8 GLN L O 1
ATOM 2196 N N . GLY B 2 9 ? 61.059 88.123 47.416 1.00 14.26 9 GLY L N 1
ATOM 2197 C CA . GLY B 2 9 ? 62.413 88.504 47.231 1.00 14.59 9 GLY L CA 1
ATOM 2198 C C . GLY B 2 9 ? 62.646 90.011 47.165 1.00 16.06 9 GLY L C 1
ATOM 2199 O O . GLY B 2 9 ? 63.812 90.437 47.057 1.00 21.22 9 GLY L O 1
ATOM 2200 N N . TYR B 2 10 ? 61.595 90.809 47.285 1.00 12.67 10 TYR L N 1
ATOM 2201 C CA . TYR B 2 10 ? 61.703 92.245 47.244 1.00 13.92 10 TYR L CA 1
ATOM 2202 C C . TYR B 2 10 ? 61.599 92.790 48.642 1.00 12.67 10 TYR L C 1
ATOM 2203 O O . TYR B 2 10 ? 60.912 92.223 49.523 1.00 16.30 10 TYR L O 1
ATOM 2212 N N . THR B 2 11 ? 62.182 93.994 48.796 1.00 14.17 11 THR L N 1
ATOM 2213 C CA . THR B 2 11 ? 62.016 94.780 50.052 1.00 13.34 11 THR L CA 1
ATOM 2214 C C . THR B 2 11 ? 61.117 95.980 49.654 1.00 12.20 11 THR L C 1
ATOM 2215 O O . THR B 2 11 ? 61.562 96.849 48.943 1.00 13.51 11 THR L O 1
ATOM 2219 N N . ILE B 2 12 ? 59.888 95.961 50.119 1.00 12.49 12 ILE L N 1
ATOM 2220 C CA . ILE B 2 12 ? 58.900 97.000 49.773 1.00 12.13 12 ILE L CA 1
ATOM 2221 C C . ILE B 2 12 ? 59.032 98.062 50.835 1.00 13.61 12 ILE L C 1
ATOM 2222 O O . ILE B 2 12 ? 58.644 97.850 51.995 1.00 16.95 12 ILE L O 1
ATOM 2227 N N . ASN B 2 13 ? 59.538 99.214 50.443 1.00 13.12 13 ASN L N 1
ATOM 2228 C CA . ASN B 2 13 ? 59.873 100.305 51.373 1.00 13.14 13 ASN L CA 1
ATOM 2229 C C . ASN B 2 13 ? 59.297 101.619 50.872 1.00 13.24 13 ASN L C 1
ATOM 2230 O O . ASN B 2 13 ? 59.669 102.080 49.809 1.00 12.88 13 ASN L O 1
ATOM 2235 N N . ASN B 2 14 ? 58.337 102.163 51.627 1.00 13.54 14 ASN L N 1
ATOM 2236 C CA . ASN B 2 14 ? 57.676 103.419 51.218 1.00 13.31 14 ASN L CA 1
ATOM 2237 C C . ASN B 2 14 ? 58.257 104.688 51.855 1.00 14.40 14 ASN L C 1
ATOM 2238 O O . ASN B 2 14 ? 57.651 105.713 51.847 1.00 15.95 14 ASN L O 1
ATOM 2243 N N . ALA B 2 15 ? 59.503 104.572 52.298 1.00 14.74 15 ALA L N 1
ATOM 2244 C CA . ALA B 2 15 ? 60.261 105.735 52.710 1.00 17.14 15 ALA L CA 1
ATOM 2245 C C . ALA B 2 15 ? 60.742 106.438 51.405 1.00 14.13 15 ALA L C 1
ATOM 2246 O O . ALA B 2 15 ? 60.726 105.887 50.300 1.00 15.75 15 ALA L O 1
ATOM 2248 N N . GLY B 2 16 ? 61.168 107.666 51.548 1.00 16.53 16 GLY L N 1
ATOM 2249 C CA . GLY B 2 16 ? 61.708 108.355 50.418 1.00 15.38 16 GLY L CA 1
ATOM 2250 C C . GLY B 2 16 ? 60.663 109.111 49.593 1.00 13.59 16 GLY L C 1
ATOM 2251 O O . GLY B 2 16 ? 59.469 109.045 49.835 1.00 14.89 16 GLY L O 1
ATOM 2252 N N . ARG B 2 17 ? 61.182 109.794 48.596 1.00 13.41 17 ARG L N 1
ATOM 2253 C CA A ARG B 2 17 ? 60.348 110.620 47.758 0.50 12.85 17 ARG L CA 1
ATOM 2254 C CA B ARG B 2 17 ? 60.345 110.634 47.724 0.50 12.91 17 ARG L CA 1
ATOM 2255 C C . ARG B 2 17 ? 59.290 109.763 47.021 1.00 11.09 17 ARG L C 1
ATOM 2256 O O . ARG B 2 17 ? 59.580 108.691 46.515 1.00 12.33 17 ARG L O 1
ATOM 2271 N N . ARG B 2 18 ? 58.085 110.296 46.967 1.00 11.42 18 ARG L N 1
ATOM 2272 C CA . ARG B 2 18 ? 56.939 109.681 46.325 1.00 10.88 18 ARG L CA 1
ATOM 2273 C C . ARG B 2 18 ? 56.717 110.360 44.977 1.00 10.81 18 ARG L C 1
ATOM 2274 O O . ARG B 2 18 ? 56.626 111.599 44.939 1.00 14.28 18 ARG L O 1
ATOM 2282 N N . LEU B 2 19 ? 56.661 109.589 43.896 1.00 10.40 19 LEU L N 1
ATOM 2283 C CA . LEU B 2 19 ? 56.385 110.102 42.571 1.00 10.42 19 LEU L CA 1
ATOM 2284 C C . LEU B 2 19 ? 55.030 109.544 42.132 1.00 9.87 19 LEU L C 1
ATOM 2285 O O . LEU B 2 19 ? 54.697 108.386 42.385 1.00 11.22 19 LEU L O 1
ATOM 2290 N N . VAL B 2 20 ? 54.263 110.409 41.413 1.00 9.73 20 VAL L N 1
ATOM 2291 C CA . VAL B 2 20 ? 52.948 110.046 40.903 1.00 10.04 20 VAL L CA 1
ATOM 2292 C C . VAL B 2 20 ? 52.955 110.199 39.403 1.00 9.68 20 VAL L C 1
ATOM 2293 O O . VAL B 2 20 ? 53.401 111.234 38.882 1.00 11.41 20 VAL L O 1
ATOM 2297 N N . VAL B 2 21 ? 52.425 109.204 38.701 1.00 9.49 21 VAL L N 1
ATOM 2298 C CA . VAL B 2 21 ? 52.205 109.273 37.242 1.00 10.15 21 VAL L CA 1
ATOM 2299 C C . VAL B 2 21 ? 50.712 109.001 37.005 1.00 8.89 21 VAL L C 1
ATOM 2300 O O . VAL B 2 21 ? 50.268 107.868 37.060 1.00 9.36 21 VAL L O 1
ATOM 2304 N N . ASP B 2 22 ? 49.940 110.085 36.775 1.00 9.64 22 ASP L N 1
ATOM 2305 C CA . ASP B 2 22 ? 48.487 109.996 36.602 1.00 9.32 22 ASP L CA 1
ATOM 2306 C C . ASP B 2 22 ? 48.071 111.209 35.776 1.00 9.15 22 ASP L C 1
ATOM 2307 O O . ASP B 2 22 ? 48.127 112.324 36.295 1.00 12.04 22 ASP L O 1
ATOM 2312 N N . PRO B 2 23 ? 47.727 111.031 34.497 1.00 9.74 23 PRO L N 1
ATOM 2313 C CA . PRO B 2 23 ? 47.384 109.743 33.831 1.00 9.59 23 PRO L CA 1
ATOM 2314 C C . PRO B 2 23 ? 48.582 109.037 33.263 1.00 8.98 23 PRO L C 1
ATOM 2315 O O . PRO B 2 23 ? 49.563 109.639 32.797 1.00 10.82 23 PRO L O 1
ATOM 2319 N N . ILE B 2 24 ? 48.508 107.721 33.226 1.00 10.00 24 ILE L N 1
ATOM 2320 C CA . ILE B 2 24 ? 49.380 106.923 32.340 1.00 10.01 24 ILE L CA 1
ATOM 2321 C C . ILE B 2 24 ? 48.759 106.991 30.942 1.00 9.33 24 ILE L C 1
ATOM 2322 O O . ILE B 2 24 ? 47.600 106.670 30.746 1.00 11.36 24 ILE L O 1
ATOM 2327 N N . THR B 2 25 ? 49.532 107.473 29.992 1.00 8.74 25 THR L N 1
ATOM 2328 C CA . THR B 2 25 ? 49.107 107.605 28.607 1.00 8.67 25 THR L CA 1
ATOM 2329 C C . THR B 2 25 ? 49.727 106.456 27.769 1.00 8.64 25 THR L C 1
ATOM 2330 O O . THR B 2 25 ? 50.574 105.708 28.241 1.00 9.47 25 THR L O 1
ATOM 2334 N N . ARG B 2 26 ? 49.290 106.380 26.507 1.00 8.92 26 ARG L N 1
ATOM 2335 C CA . ARG B 2 26 ? 49.760 105.313 25.618 1.00 9.37 26 ARG L CA 1
ATOM 2336 C C . ARG B 2 26 ? 49.514 103.931 26.222 1.00 9.86 26 ARG L C 1
ATOM 2337 O O . ARG B 2 26 ? 50.310 102.984 26.092 1.00 10.86 26 ARG L O 1
ATOM 2345 N N . ILE B 2 27 ? 48.319 103.852 26.839 1.00 10.05 27 ILE L N 1
ATOM 2346 C CA . ILE B 2 27 ? 47.710 102.595 27.268 1.00 10.07 27 ILE L CA 1
ATOM 2347 C C . ILE B 2 27 ? 46.268 102.708 26.860 1.00 10.71 27 ILE L C 1
ATOM 2348 O O . ILE B 2 27 ? 45.789 103.779 26.441 1.00 14.04 27 ILE L O 1
ATOM 2353 N N . GLU B 2 28 ? 45.524 101.619 26.996 1.00 10.81 28 GLU L N 1
ATOM 2354 C CA . GLU B 2 28 ? 44.059 101.726 26.955 1.00 10.33 28 GLU L CA 1
ATOM 2355 C C . GLU B 2 28 ? 43.508 102.041 28.355 1.00 10.37 28 GLU L C 1
ATOM 2356 O O . GLU B 2 28 ? 43.931 101.396 29.332 1.00 10.53 28 GLU L O 1
ATOM 2362 N N . GLY B 2 29 ? 42.573 102.981 28.459 1.00 11.07 29 GLY L N 1
ATOM 2363 C CA . GLY B 2 29 ? 41.899 103.257 29.721 1.00 10.65 29 GLY L CA 1
ATOM 2364 C C . GLY B 2 29 ? 42.686 104.025 30.707 1.00 9.69 29 GLY L C 1
ATOM 2365 O O . GLY B 2 29 ? 43.542 104.809 30.309 1.00 13.97 29 GLY L O 1
ATOM 2366 N N . HIS B 2 30 ? 42.319 103.924 31.976 1.00 8.16 30 HIS L N 1
ATOM 2367 C CA . HIS B 2 30 ? 42.785 104.840 33.005 1.00 8.30 30 HIS L CA 1
ATOM 2368 C C . HIS B 2 30 ? 43.581 104.105 34.055 1.00 7.69 30 HIS L C 1
ATOM 2369 O O . HIS B 2 30 ? 43.090 103.165 34.674 1.00 8.29 30 HIS L O 1
ATOM 2376 N N . MET B 2 31 ? 44.805 104.556 34.256 1.00 7.55 31 MET L N 1
ATOM 2377 C CA . MET B 2 31 ? 45.716 104.035 35.255 1.00 7.67 31 MET L CA 1
ATOM 2378 C C . MET B 2 31 ? 46.421 105.165 35.965 1.00 7.80 31 MET L C 1
ATOM 2379 O O . MET B 2 31 ? 46.797 106.171 35.369 1.00 8.57 31 MET L O 1
ATOM 2384 N N . ARG B 2 32 ? 46.698 104.930 37.267 1.00 8.04 32 ARG L N 1
ATOM 2385 C CA . ARG B 2 32 ? 47.600 105.736 38.060 1.00 8.42 32 ARG L CA 1
ATOM 2386 C C . ARG B 2 32 ? 48.716 104.821 38.585 1.00 8.46 32 ARG L C 1
ATOM 2387 O O . ARG B 2 32 ? 48.422 103.708 39.027 1.00 9.21 32 ARG L O 1
ATOM 2395 N N . CYS B 2 33 ? 49.944 105.341 38.593 1.00 8.35 33 CYS L N 1
ATOM 2396 C CA . CYS B 2 33 ? 51.047 104.635 39.213 1.00 8.53 33 CYS L CA 1
ATOM 2397 C C . CYS B 2 33 ? 51.724 105.558 40.197 1.00 8.72 33 CYS L C 1
ATOM 2398 O O . CYS B 2 33 ? 51.909 106.748 39.908 1.00 9.55 33 CYS L O 1
ATOM 2401 N N . GLU B 2 34 ? 52.079 105.030 41.360 1.00 8.71 34 GLU L N 1
ATOM 2402 C CA . GLU B 2 34 ? 52.931 105.787 42.286 1.00 9.17 34 GLU L CA 1
ATOM 2403 C C . GLU B 2 34 ? 54.139 104.931 42.625 1.00 8.78 34 GLU L C 1
ATOM 2404 O O . GLU B 2 34 ? 54.023 103.715 42.694 1.00 9.66 34 GLU L O 1
ATOM 2410 N N . VAL B 2 35 ? 55.274 105.567 42.878 1.00 8.77 35 VAL L N 1
ATOM 2411 C CA . VAL B 2 35 ? 56.442 104.847 43.368 1.00 8.73 35 VAL L CA 1
ATOM 2412 C C . VAL B 2 35 ? 57.070 105.633 44.493 1.00 9.31 35 VAL L C 1
ATOM 2413 O O . VAL B 2 35 ? 56.856 106.845 44.610 1.00 10.63 35 VAL L O 1
ATOM 2417 N N . ASN B 2 36 ? 57.895 104.965 45.277 1.00 9.94 36 ASN L N 1
ATOM 2418 C CA . ASN B 2 36 ? 58.877 105.661 46.124 1.00 10.30 36 ASN L CA 1
ATOM 2419 C C . ASN B 2 36 ? 60.260 105.299 45.597 1.00 9.88 36 ASN L C 1
ATOM 2420 O O . ASN B 2 36 ? 60.524 104.165 45.179 1.00 10.95 36 ASN L O 1
ATOM 2425 N N . ILE B 2 37 ? 61.146 106.315 45.636 1.00 10.65 37 ILE L N 1
ATOM 2426 C CA . ILE B 2 37 ? 62.504 106.150 45.271 1.00 10.54 37 ILE L CA 1
ATOM 2427 C C . ILE B 2 37 ? 63.424 106.470 46.452 1.00 11.25 37 ILE L C 1
ATOM 2428 O O . ILE B 2 37 ? 63.115 107.361 47.235 1.00 12.80 37 ILE L O 1
ATOM 2433 N N . ASN B 2 38 ? 64.560 105.786 46.481 1.00 11.52 38 ASN L N 1
ATOM 2434 C CA . ASN B 2 38 ? 65.506 106.005 47.551 1.00 12.36 38 ASN L CA 1
ATOM 2435 C C . ASN B 2 38 ? 66.505 107.047 47.121 1.00 12.36 38 ASN L C 1
ATOM 2436 O O . ASN B 2 38 ? 66.357 107.770 46.107 1.00 13.14 38 ASN L O 1
ATOM 2441 N N . ASP B 2 39 ? 67.530 107.267 47.971 1.00 14.62 39 ASP L N 1
ATOM 2442 C CA . ASP B 2 39 ? 68.478 108.304 47.736 1.00 15.03 39 ASP L CA 1
ATOM 2443 C C . ASP B 2 39 ? 69.355 108.089 46.509 1.00 15.68 39 ASP L C 1
ATOM 2444 O O . ASP B 2 39 ? 70.071 108.989 46.089 1.00 17.65 39 ASP L O 1
ATOM 2449 N N . GLN B 2 40 ? 69.345 106.882 45.953 1.00 13.97 40 GLN L N 1
ATOM 2450 C CA . GLN B 2 40 ? 70.038 106.575 44.703 1.00 14.32 40 GLN L CA 1
ATOM 2451 C C . GLN B 2 40 ? 69.075 106.617 43.501 1.00 13.60 40 GLN L C 1
ATOM 2452 O O . GLN B 2 40 ? 69.435 106.139 42.423 1.00 15.91 40 GLN L O 1
ATOM 2458 N N . ASN B 2 41 ? 67.879 107.180 43.678 1.00 12.40 41 ASN L N 1
ATOM 2459 C CA . ASN B 2 41 ? 66.877 107.225 42.615 1.00 12.31 41 ASN L CA 1
ATOM 2460 C C . ASN B 2 41 ? 66.484 105.863 42.084 1.00 11.86 41 ASN L C 1
ATOM 2461 O O . ASN B 2 41 ? 66.115 105.733 40.913 1.00 12.59 41 ASN L O 1
ATOM 2466 N N . VAL B 2 42 ? 66.438 104.880 42.970 1.00 11.33 42 VAL L N 1
ATOM 2467 C CA . VAL B 2 42 ? 65.988 103.542 42.672 1.00 10.42 42 VAL L CA 1
ATOM 2468 C C . VAL B 2 42 ? 64.642 103.305 43.323 1.00 10.49 42 VAL L C 1
ATOM 2469 O O . VAL B 2 42 ? 64.414 103.647 44.501 1.00 11.35 42 VAL L O 1
ATOM 2473 N N . ILE B 2 43 ? 63.718 102.719 42.549 1.00 10.28 43 ILE L N 1
ATOM 2474 C CA . ILE B 2 43 ? 62.392 102.412 43.046 1.00 9.78 43 ILE L CA 1
ATOM 2475 C C . ILE B 2 43 ? 62.467 101.358 44.143 1.00 10.00 43 ILE L C 1
ATOM 2476 O O . ILE B 2 43 ? 62.973 100.245 43.899 1.00 11.35 43 ILE L O 1
ATOM 2481 N N . THR B 2 44 ? 61.882 101.684 45.307 1.00 10.08 44 THR L N 1
ATOM 2482 C CA . THR B 2 44 ? 61.737 100.747 46.407 1.00 10.38 44 THR L CA 1
ATOM 2483 C C . THR B 2 44 ? 60.336 100.411 46.783 1.00 10.41 44 THR L C 1
ATOM 2484 O O . THR B 2 44 ? 60.085 99.605 47.677 1.00 11.71 44 THR L O 1
ATOM 2488 N N . ASN B 2 45 ? 59.362 100.974 46.047 1.00 10.08 45 ASN L N 1
ATOM 2489 C CA . ASN B 2 45 ? 57.954 100.669 46.245 1.00 10.44 45 ASN L CA 1
ATOM 2490 C C . ASN B 2 45 ? 57.280 101.073 44.946 1.00 9.27 45 ASN L C 1
ATOM 2491 O O . ASN B 2 45 ? 57.613 102.116 44.366 1.00 10.45 45 ASN L O 1
ATOM 2496 N N . ALA B 2 46 ? 56.293 100.279 44.530 1.00 9.57 46 ALA L N 1
ATOM 2497 C CA . ALA B 2 46 ? 55.509 100.583 43.344 1.00 9.36 46 ALA L CA 1
ATOM 2498 C C . ALA B 2 46 ? 54.089 100.220 43.614 1.00 9.60 46 ALA L C 1
ATOM 2499 O O . ALA B 2 46 ? 53.831 99.184 44.199 1.00 10.13 46 ALA L O 1
ATOM 2501 N N . VAL B 2 47 ? 53.156 101.068 43.097 1.00 8.67 47 VAL L N 1
ATOM 2502 C CA . VAL B 2 47 ? 51.721 100.986 43.388 1.00 9.21 47 VAL L CA 1
ATOM 2503 C C . VAL B 2 47 ? 51.008 101.111 42.045 1.00 9.13 47 VAL L C 1
ATOM 2504 O O . VAL B 2 47 ? 51.135 102.126 41.357 1.00 9.83 47 VAL L O 1
ATOM 2508 N N . SER B 2 48 ? 50.278 100.052 41.693 1.00 8.65 48 SER L N 1
ATOM 2509 C CA . SER B 2 48 ? 49.465 100.001 40.462 1.00 8.31 48 SER L CA 1
ATOM 2510 C C . SER B 2 48 ? 48.017 100.226 40.812 1.00 8.14 48 SER L C 1
ATOM 2511 O O . SER B 2 48 ? 47.461 99.490 41.624 1.00 8.67 48 SER L O 1
ATOM 2514 N N . CYS B 2 49 ? 47.375 101.209 40.134 1.00 8.11 49 CYS L N 1
ATOM 2515 C CA . CYS B 2 49 ? 45.984 101.570 40.453 1.00 8.04 49 CYS L CA 1
ATOM 2516 C C . CYS B 2 49 ? 45.166 101.676 39.168 1.00 7.78 49 CYS L C 1
ATOM 2517 O O . CYS B 2 49 ? 45.485 102.495 38.294 1.00 8.45 49 CYS L O 1
ATOM 2520 N N . GLY B 2 50 ? 44.083 100.891 39.081 1.00 7.01 50 GLY L N 1
ATOM 2521 C CA . GLY B 2 50 ? 43.148 101.094 38.003 1.00 7.24 50 GLY L CA 1
ATOM 2522 C C . GLY B 2 50 ? 42.142 102.165 38.420 1.00 6.79 50 GLY L C 1
ATOM 2523 O O . GLY B 2 50 ? 41.462 102.041 39.435 1.00 8.22 50 GLY L O 1
ATOM 2524 N N . THR B 2 51 ? 42.037 103.222 37.585 1.00 6.78 51 THR L N 1
ATOM 2525 C CA . THR B 2 51 ? 41.281 104.410 37.911 1.00 7.53 51 THR L CA 1
ATOM 2526 C C . THR B 2 51 ? 39.943 104.471 37.157 1.00 7.28 51 THR L C 1
ATOM 2527 O O . THR B 2 51 ? 39.404 105.574 36.947 1.00 9.86 51 THR L O 1
ATOM 2531 N N . MET B 2 52 ? 39.383 103.335 36.794 1.00 7.04 52 MET L N 1
ATOM 2532 C CA . MET B 2 52 ? 38.066 103.300 36.184 1.00 7.23 52 MET L CA 1
ATOM 2533 C C . MET B 2 52 ? 37.346 102.029 36.552 1.00 7.12 52 MET L C 1
ATOM 2534 O O . MET B 2 52 ? 37.983 101.007 36.858 1.00 8.32 52 MET L O 1
ATOM 2539 N N . PHE B 2 53 ? 36.015 102.054 36.420 1.00 6.96 53 PHE L N 1
ATOM 2540 C CA . PHE B 2 53 ? 35.181 100.862 36.608 1.00 6.91 53 PHE L CA 1
ATOM 2541 C C . PHE B 2 53 ? 33.831 101.126 35.925 1.00 6.89 53 PHE L C 1
ATOM 2542 O O . PHE B 2 53 ? 33.342 102.239 35.983 1.00 7.32 53 PHE L O 1
ATOM 2550 N N . ARG B 2 54 ? 33.288 100.093 35.284 1.00 6.55 54 ARG L N 1
ATOM 2551 C CA . ARG B 2 54 ? 31.983 100.167 34.633 1.00 6.79 54 ARG L CA 1
ATOM 2552 C C . ARG B 2 54 ? 30.970 99.149 35.148 1.00 6.61 54 ARG L C 1
ATOM 2553 O O . ARG B 2 54 ? 29.780 99.443 35.202 1.00 8.03 54 ARG L O 1
ATOM 2561 N N . GLY B 2 55 ? 31.411 97.943 35.503 1.00 7.08 55 GLY L N 1
ATOM 2562 C CA . GLY B 2 55 ? 30.489 96.985 36.105 1.00 7.32 55 GLY L CA 1
ATOM 2563 C C . GLY B 2 55 ? 29.773 96.049 35.154 1.00 7.33 55 GLY L C 1
ATOM 2564 O O . GLY B 2 55 ? 28.586 95.691 35.386 1.00 7.33 55 GLY L O 1
ATOM 2565 N N . LEU B 2 56 ? 30.464 95.565 34.116 1.00 6.85 56 LEU L N 1
ATOM 2566 C CA . LEU B 2 56 ? 29.855 94.613 33.221 1.00 7.58 56 LEU L CA 1
ATOM 2567 C C . LEU B 2 56 ? 29.343 93.356 33.884 1.00 7.54 56 LEU L C 1
ATOM 2568 O O . LEU B 2 56 ? 28.333 92.798 33.463 1.00 8.19 56 LEU L O 1
ATOM 2573 N N . GLU B 2 57 ? 30.033 92.874 34.949 1.00 7.04 57 GLU L N 1
ATOM 2574 C CA . GLU B 2 57 ? 29.575 91.659 35.600 1.00 7.56 57 GLU L CA 1
ATOM 2575 C C . GLU B 2 57 ? 28.180 91.833 36.214 1.00 7.88 57 GLU L C 1
ATOM 2576 O O . GLU B 2 57 ? 27.422 90.896 36.341 1.00 10.43 57 GLU L O 1
ATOM 2582 N N . ILE B 2 58 ? 27.884 93.062 36.633 1.00 7.20 58 ILE L N 1
ATOM 2583 C CA . ILE B 2 58 ? 26.604 93.407 37.230 1.00 7.20 58 ILE L CA 1
ATOM 2584 C C . ILE B 2 58 ? 25.516 93.550 36.128 1.00 6.89 58 ILE L C 1
ATOM 2585 O O . ILE B 2 58 ? 24.407 93.045 36.230 1.00 7.84 58 ILE L O 1
ATOM 2590 N N . ILE B 2 59 ? 25.918 94.246 35.064 1.00 6.77 59 ILE L N 1
ATOM 2591 C CA . ILE B 2 59 ? 25.030 94.496 33.906 1.00 7.21 59 ILE L CA 1
ATOM 2592 C C . ILE B 2 59 ? 24.608 93.222 33.206 1.00 7.27 59 ILE L C 1
ATOM 2593 O O . ILE B 2 59 ? 23.493 93.129 32.680 1.00 7.82 59 ILE L O 1
ATOM 2598 N N . LEU B 2 60 ? 25.494 92.199 33.206 1.00 7.21 60 LEU L N 1
ATOM 2599 C CA . LEU B 2 60 ? 25.206 90.935 32.554 1.00 7.54 60 LEU L CA 1
ATOM 2600 C C . LEU B 2 60 ? 24.148 90.106 33.279 1.00 7.53 60 LEU L C 1
ATOM 2601 O O . LEU B 2 60 ? 23.564 89.215 32.683 1.00 8.26 60 LEU L O 1
ATOM 2606 N N . GLN B 2 61 ? 23.933 90.369 34.582 1.00 8.41 61 GLN L N 1
ATOM 2607 C CA . GLN B 2 61 ? 22.931 89.590 35.279 1.00 8.57 61 GLN L CA 1
ATOM 2608 C C . GLN B 2 61 ? 21.578 89.795 34.625 1.00 8.27 61 GLN L C 1
ATOM 2609 O O . GLN B 2 61 ? 21.166 90.915 34.299 1.00 9.77 61 GLN L O 1
ATOM 2615 N N . GLY B 2 62 ? 20.825 88.702 34.464 1.00 7.73 62 GLY L N 1
ATOM 2616 C CA . GLY B 2 62 ? 19.529 88.801 33.887 1.00 8.84 62 GLY L CA 1
ATOM 2617 C C . GLY B 2 62 ? 19.460 88.824 32.362 1.00 8.41 62 GLY L C 1
ATOM 2618 O O . GLY B 2 62 ? 18.358 88.864 31.814 1.00 10.92 62 GLY L O 1
ATOM 2619 N N . ARG B 2 63 ? 20.594 88.849 31.693 1.00 7.72 63 ARG L N 1
ATOM 2620 C CA . ARG B 2 63 ? 20.594 88.834 30.231 1.00 7.89 63 ARG L CA 1
ATOM 2621 C C . ARG B 2 63 ? 20.395 87.441 29.721 1.00 7.32 63 ARG L C 1
ATOM 2622 O O . ARG B 2 63 ? 20.683 86.430 30.348 1.00 8.00 63 ARG L O 1
ATOM 2630 N N . ASP B 2 64 ? 19.904 87.371 28.469 1.00 7.90 64 ASP L N 1
ATOM 2631 C CA . ASP B 2 64 ? 19.872 86.110 27.774 1.00 7.71 64 ASP L CA 1
ATOM 2632 C C . ASP B 2 64 ? 21.296 85.682 27.489 1.00 7.60 64 ASP L C 1
ATOM 2633 O O . ASP B 2 64 ? 22.108 86.468 26.962 1.00 7.77 64 ASP L O 1
ATOM 2638 N N . PRO B 2 65 ? 21.656 84.423 27.792 1.00 7.40 65 PRO L N 1
ATOM 2639 C CA . PRO B 2 65 ? 23.027 83.978 27.509 1.00 7.61 65 PRO L CA 1
ATOM 2640 C C . PRO B 2 65 ? 23.474 84.154 26.061 1.00 6.97 65 PRO L C 1
ATOM 2641 O O . PRO B 2 65 ? 24.673 84.322 25.805 1.00 7.79 65 PRO L O 1
ATOM 2645 N N . ARG B 2 66 ? 22.527 84.087 25.126 1.00 6.92 66 ARG L N 1
ATOM 2646 C CA . ARG B 2 66 ? 22.882 84.274 23.721 1.00 6.97 66 ARG L CA 1
ATOM 2647 C C . ARG B 2 66 ? 23.348 85.684 23.397 1.00 7.10 66 ARG L C 1
ATOM 2648 O O . ARG B 2 66 ? 24.027 85.893 22.390 1.00 7.37 66 ARG L O 1
ATOM 2656 N N . ASP B 2 67 ? 22.910 86.664 24.208 1.00 7.04 67 ASP L N 1
ATOM 2657 C CA A ASP B 2 67 ? 23.243 88.055 24.017 0.50 6.72 67 ASP L CA 1
ATOM 2658 C CA B ASP B 2 67 ? 23.266 88.057 24.025 0.50 7.25 67 ASP L CA 1
ATOM 2659 C C . ASP B 2 67 ? 24.564 88.415 24.714 1.00 6.98 67 ASP L C 1
ATOM 2660 O O . ASP B 2 67 ? 25.094 89.524 24.477 1.00 7.33 67 ASP L O 1
ATOM 2669 N N . ALA B 2 68 ? 25.044 87.569 25.606 1.00 6.95 68 ALA L N 1
ATOM 2670 C CA . ALA B 2 68 ? 26.150 87.998 26.501 1.00 7.42 68 ALA L CA 1
ATOM 2671 C C . ALA B 2 68 ? 27.372 88.463 25.752 1.00 7.11 68 ALA L C 1
ATOM 2672 O O . ALA B 2 68 ? 28.009 89.449 26.172 1.00 7.35 68 ALA L O 1
ATOM 2674 N N . TRP B 2 69 ? 27.719 87.777 24.669 1.00 6.86 69 TRP L N 1
ATOM 2675 C CA . TRP B 2 69 ? 28.943 88.106 23.935 1.00 6.57 69 TRP L CA 1
ATOM 2676 C C . TRP B 2 69 ? 28.956 89.576 23.535 1.00 6.34 69 TRP L C 1
ATOM 2677 O O . TRP B 2 69 ? 30.024 90.185 23.492 1.00 6.72 69 TRP L O 1
ATOM 2688 N N . ALA B 2 70 ? 27.786 90.111 23.153 1.00 6.64 70 ALA L N 1
ATOM 2689 C CA . ALA B 2 70 ? 27.724 91.444 22.598 1.00 6.93 70 ALA L CA 1
ATOM 2690 C C . ALA B 2 70 ? 28.043 92.485 23.671 1.00 6.65 70 ALA L C 1
ATOM 2691 O O . ALA B 2 70 ? 28.657 93.517 23.407 1.00 7.92 70 ALA L O 1
ATOM 2693 N N . PHE B 2 71 ? 27.501 92.215 24.886 1.00 6.73 71 PHE L N 1
ATOM 2694 C CA . PHE B 2 71 ? 27.772 93.098 26.005 1.00 6.97 71 PHE L CA 1
ATOM 2695 C C . PHE B 2 71 ? 29.238 93.055 26.417 1.00 6.96 71 PHE L C 1
ATOM 2696 O O . PHE B 2 71 ? 29.913 94.081 26.566 1.00 7.67 71 PHE L O 1
ATOM 2704 N N . VAL B 2 72 ? 29.757 91.836 26.638 1.00 6.87 72 VAL L N 1
ATOM 2705 C CA . VAL B 2 72 ? 31.111 91.727 27.137 1.00 6.78 72 VAL L CA 1
ATOM 2706 C C . VAL B 2 72 ? 32.146 92.090 26.095 1.00 6.54 72 VAL L C 1
ATOM 2707 O O . VAL B 2 72 ? 33.285 92.452 26.443 1.00 7.47 72 VAL L O 1
ATOM 2711 N N . GLU B 2 73 ? 31.809 92.035 24.796 1.00 6.86 73 GLU L N 1
ATOM 2712 C CA A GLU B 2 73 ? 32.767 92.525 23.812 0.50 6.36 73 GLU L CA 1
ATOM 2713 C CA B GLU B 2 73 ? 32.704 92.531 23.780 0.50 7.51 73 GLU L CA 1
ATOM 2714 C C . GLU B 2 73 ? 33.142 93.948 24.115 1.00 7.30 73 GLU L C 1
ATOM 2715 O O . GLU B 2 73 ? 34.281 94.352 23.837 1.00 8.47 73 GLU L O 1
ATOM 2726 N N . ARG B 2 74 ? 32.190 94.740 24.636 1.00 6.91 74 ARG L N 1
ATOM 2727 C CA . ARG B 2 74 ? 32.413 96.146 24.962 1.00 7.16 74 ARG L CA 1
ATOM 2728 C C . ARG B 2 74 ? 33.208 96.337 26.256 1.00 7.02 74 ARG L C 1
ATOM 2729 O O . ARG B 2 74 ? 33.398 97.484 26.675 1.00 8.51 74 ARG L O 1
ATOM 2737 N N . ILE B 2 75 ? 33.722 95.279 26.852 1.00 7.08 75 ILE L N 1
ATOM 2738 C CA . ILE B 2 75 ? 34.784 95.471 27.855 1.00 7.43 75 ILE L CA 1
ATOM 2739 C C . ILE B 2 75 ? 35.921 96.227 27.230 1.00 7.59 75 ILE L C 1
ATOM 2740 O O . ILE B 2 75 ? 36.533 97.049 27.915 1.00 9.06 75 ILE L O 1
ATOM 2745 N N . CYS B 2 76 ? 36.193 95.982 25.985 1.00 7.92 76 CYS L N 1
ATOM 2746 C CA . CYS B 2 76 ? 37.387 96.591 25.396 1.00 9.75 76 CYS L CA 1
ATOM 2747 C C . CYS B 2 76 ? 37.432 96.612 23.828 1.00 8.54 76 CYS L C 1
ATOM 2748 O O . CYS B 2 76 ? 37.089 95.646 23.132 1.00 9.79 76 CYS L O 1
ATOM 2751 N N . GLY B 2 77 ? 37.680 97.767 23.332 1.00 10.82 77 GLY L N 1
ATOM 2752 C CA . GLY B 2 77 ? 37.742 97.957 21.892 1.00 11.30 77 GLY L CA 1
ATOM 2753 C C . GLY B 2 77 ? 39.118 97.771 21.290 1.00 10.00 77 GLY L C 1
ATOM 2754 O O . GLY B 2 77 ? 39.253 97.775 20.083 1.00 11.24 77 GLY L O 1
ATOM 2755 N N . VAL B 2 78 ? 40.122 97.640 22.122 1.00 10.44 78 VAL L N 1
ATOM 2756 C CA . VAL B 2 78 ? 41.492 97.379 21.702 1.00 10.37 78 VAL L CA 1
ATOM 2757 C C . VAL B 2 78 ? 41.692 95.876 21.437 1.00 10.69 78 VAL L C 1
ATOM 2758 O O . VAL B 2 78 ? 41.914 95.464 20.297 1.00 12.36 78 VAL L O 1
ATOM 2769 N N . THR B 2 80 ? 39.519 93.908 20.751 1.00 9.19 80 THR L N 1
ATOM 2770 C CA . THR B 2 80 ? 38.163 93.699 20.313 1.00 8.66 80 THR L CA 1
ATOM 2771 C C . THR B 2 80 ? 37.979 92.290 19.704 1.00 9.33 80 THR L C 1
ATOM 2772 O O . THR B 2 80 ? 38.705 91.853 18.819 1.00 12.47 80 THR L O 1
ATOM 2776 N N . GLY B 2 81 ? 36.956 91.639 20.200 1.00 8.69 81 GLY L N 1
ATOM 2777 C CA . GLY B 2 81 ? 36.633 90.295 19.831 1.00 9.15 81 GLY L CA 1
ATOM 2778 C C . GLY B 2 81 ? 36.966 89.262 20.867 1.00 7.90 81 GLY L C 1
ATOM 2779 O O . GLY B 2 81 ? 36.290 88.222 20.947 1.00 9.15 81 GLY L O 1
ATOM 2780 N N . VAL B 2 82 ? 38.027 89.455 21.647 1.00 7.51 82 VAL L N 1
ATOM 2781 C CA . VAL B 2 82 ? 38.454 88.382 22.499 1.00 7.79 82 VAL L CA 1
ATOM 2782 C C . VAL B 2 82 ? 37.435 88.060 23.597 1.00 7.32 82 VAL L C 1
ATOM 2783 O O . VAL B 2 82 ? 37.266 86.907 23.973 1.00 7.51 82 VAL L O 1
ATOM 2787 N N . HIS B 2 83 ? 36.745 89.081 24.115 1.00 6.91 83 HIS L N 1
ATOM 2788 C CA . HIS B 2 83 ? 35.729 88.830 25.121 1.00 6.78 83 HIS L CA 1
ATOM 2789 C C . HIS B 2 83 ? 34.512 88.163 24.530 1.00 6.55 83 HIS L C 1
ATOM 2790 O O . HIS B 2 83 ? 33.844 87.387 25.188 1.00 7.31 83 HIS L O 1
ATOM 2797 N N . ALA B 2 84 ? 34.169 88.491 23.268 1.00 6.72 84 ALA L N 1
ATOM 2798 C CA . ALA B 2 84 ? 33.085 87.780 22.604 1.00 6.61 84 ALA L CA 1
ATOM 2799 C C . ALA B 2 84 ? 33.406 86.316 22.467 1.00 6.40 84 ALA L C 1
ATOM 2800 O O . ALA B 2 84 ? 32.560 85.446 22.696 1.00 7.08 84 ALA L O 1
ATOM 2802 N N . LEU B 2 85 ? 34.656 86.024 22.068 1.00 6.55 85 LEU L N 1
ATOM 2803 C CA . LEU B 2 85 ? 35.087 84.619 21.954 1.00 7.09 85 LEU L CA 1
ATOM 2804 C C . LEU B 2 85 ? 35.012 83.898 23.278 1.00 6.65 85 LEU L C 1
ATOM 2805 O O . LEU B 2 85 ? 34.468 82.786 23.372 1.00 7.26 85 LEU L O 1
ATOM 2810 N N . ALA B 2 86 ? 35.541 84.506 24.328 1.00 6.92 86 ALA L N 1
ATOM 2811 C CA . ALA B 2 86 ? 35.479 83.856 25.650 1.00 6.86 86 ALA L CA 1
ATOM 2812 C C . ALA B 2 86 ? 34.019 83.642 26.066 1.00 6.52 86 ALA L C 1
ATOM 2813 O O . ALA B 2 86 ? 33.704 82.635 26.693 1.00 7.43 86 ALA L O 1
ATOM 2815 N N . SER B 2 87 ? 33.137 84.574 25.724 1.00 6.65 87 SER L N 1
ATOM 2816 C CA . SER B 2 87 ? 31.728 84.478 26.072 1.00 6.65 87 SER L CA 1
ATOM 2817 C C . SER B 2 87 ? 31.038 83.341 25.388 1.00 6.49 87 SER L C 1
ATOM 2818 O O . SER B 2 87 ? 30.348 82.524 26.017 1.00 7.23 87 SER L O 1
ATOM 2821 N N . VAL B 2 88 ? 31.192 83.271 24.048 1.00 6.63 88 VAL L N 1
ATOM 2822 C CA . VAL B 2 88 ? 30.527 82.159 23.364 1.00 6.71 88 VAL L CA 1
ATOM 2823 C C . VAL B 2 88 ? 31.103 80.837 23.848 1.00 6.98 88 VAL L C 1
ATOM 2824 O O . VAL B 2 88 ? 30.353 79.858 24.059 1.00 7.80 88 VAL L O 1
ATOM 2828 N N . TYR B 2 89 ? 32.403 80.774 24.078 1.00 6.77 89 TYR L N 1
ATOM 2829 C CA . TYR B 2 89 ? 32.974 79.534 24.681 1.00 7.11 89 TYR L CA 1
ATOM 2830 C C . TYR B 2 89 ? 32.287 79.228 25.988 1.00 6.83 89 TYR L C 1
ATOM 2831 O O . TYR B 2 89 ? 31.967 78.068 26.287 1.00 7.93 89 TYR L O 1
ATOM 2840 N N . ALA B 2 90 ? 32.127 80.230 26.868 1.00 7.21 90 ALA L N 1
ATOM 2841 C CA . ALA B 2 90 ? 31.576 79.960 28.208 1.00 7.10 90 ALA L CA 1
ATOM 2842 C C . ALA B 2 90 ? 30.132 79.464 28.142 1.00 7.06 90 ALA L C 1
ATOM 2843 O O . ALA B 2 90 ? 29.748 78.539 28.850 1.00 8.01 90 ALA L O 1
ATOM 2845 N N . ILE B 2 91 ? 29.320 80.127 27.302 1.00 7.14 91 ILE L N 1
ATOM 2846 C CA . ILE B 2 91 ? 27.934 79.748 27.189 1.00 7.21 91 ILE L CA 1
ATOM 2847 C C . ILE B 2 91 ? 27.798 78.366 26.555 1.00 7.35 91 ILE L C 1
ATOM 2848 O O . ILE B 2 91 ? 26.952 77.567 26.998 1.00 8.53 91 ILE L O 1
ATOM 2853 N N . GLU B 2 92 ? 28.626 78.091 25.543 1.00 7.49 92 GLU L N 1
ATOM 2854 C CA . GLU B 2 92 ? 28.621 76.763 24.958 1.00 7.99 92 GLU L CA 1
ATOM 2855 C C . GLU B 2 92 ? 29.048 75.706 25.951 1.00 7.89 92 GLU L C 1
ATOM 2856 O O . GLU B 2 92 ? 28.509 74.594 25.940 1.00 8.90 92 GLU L O 1
ATOM 2862 N N . ASP B 2 93 ? 30.007 76.017 26.792 1.00 7.80 93 ASP L N 1
ATOM 2863 C CA . ASP B 2 93 ? 30.453 75.065 27.808 1.00 8.37 93 ASP L CA 1
ATOM 2864 C C . ASP B 2 93 ? 29.345 74.819 28.821 1.00 8.63 93 ASP L C 1
ATOM 2865 O O . ASP B 2 93 ? 29.148 73.671 29.257 1.00 10.34 93 ASP L O 1
ATOM 2870 N N . ALA B 2 94 ? 28.623 75.854 29.206 1.00 8.60 94 ALA L N 1
ATOM 2871 C CA . ALA B 2 94 ? 27.498 75.704 30.185 1.00 8.60 94 ALA L CA 1
ATOM 2872 C C . ALA B 2 94 ? 26.373 74.868 29.621 1.00 9.46 94 ALA L C 1
ATOM 2873 O O . ALA B 2 94 ? 25.919 73.918 30.257 1.00 10.66 94 ALA L O 1
ATOM 2875 N N . ILE B 2 95 ? 25.906 75.186 28.422 1.00 9.77 95 ILE L N 1
ATOM 2876 C CA . ILE B 2 95 ? 24.726 74.569 27.861 1.00 10.43 95 ILE L CA 1
ATOM 2877 C C . ILE B 2 95 ? 25.036 73.194 27.313 1.00 10.79 95 ILE L C 1
ATOM 2878 O O . ILE B 2 95 ? 24.175 72.298 27.355 1.00 14.08 95 ILE L O 1
ATOM 2883 N N . GLY B 2 96 ? 26.256 72.976 26.812 1.00 9.81 96 GLY L N 1
ATOM 2884 C CA . GLY B 2 96 ? 26.666 71.726 26.163 1.00 10.79 96 GLY L CA 1
ATOM 2885 C C . GLY B 2 96 ? 26.494 71.832 24.654 1.00 11.09 96 GLY L C 1
ATOM 2886 O O . GLY B 2 96 ? 25.869 70.970 24.070 1.00 16.40 96 GLY L O 1
ATOM 2887 N N . ILE B 2 97 ? 27.028 72.845 24.034 1.00 9.98 97 ILE L N 1
ATOM 2888 C CA . ILE B 2 97 ? 26.940 73.070 22.598 1.00 8.94 97 ILE L CA 1
ATOM 2889 C C . ILE B 2 97 ? 28.285 72.773 21.970 1.00 9.76 97 ILE L C 1
ATOM 2890 O O . ILE B 2 97 ? 29.313 73.181 22.503 1.00 12.91 97 ILE L O 1
ATOM 2895 N N . LYS B 2 98 ? 28.259 72.093 20.828 1.00 9.82 98 LYS L N 1
ATOM 2896 C CA . LYS B 2 98 ? 29.453 71.814 20.006 1.00 10.61 98 LYS L CA 1
ATOM 2897 C C . LYS B 2 98 ? 29.268 72.568 18.696 1.00 9.52 98 LYS L C 1
ATOM 2898 O O . LYS B 2 98 ? 28.222 72.401 18.049 1.00 11.90 98 LYS L O 1
ATOM 2904 N N . VAL B 2 99 ? 30.249 73.319 18.277 1.00 8.64 99 VAL L N 1
ATOM 2905 C CA . VAL B 2 99 ? 30.139 74.091 17.025 1.00 8.27 99 VAL L CA 1
ATOM 2906 C C . VAL B 2 99 ? 30.777 73.318 15.886 1.00 8.31 99 VAL L C 1
ATOM 2907 O O . VAL B 2 99 ? 31.648 72.474 16.073 1.00 9.02 99 VAL L O 1
ATOM 2911 N N . PRO B 2 100 ? 30.355 73.616 14.646 1.00 8.70 100 PRO L N 1
ATOM 2912 C CA . PRO B 2 100 ? 30.973 72.954 13.485 1.00 8.78 100 PRO L CA 1
ATOM 2913 C C . PRO B 2 100 ? 32.434 73.385 13.322 1.00 8.04 100 PRO L C 1
ATOM 2914 O O . PRO B 2 100 ? 32.843 74.471 13.719 1.00 8.53 100 PRO L O 1
ATOM 2918 N N . ASP B 2 101 ? 33.181 72.528 12.645 1.00 8.35 101 ASP L N 1
ATOM 2919 C CA . ASP B 2 101 ? 34.578 72.803 12.414 1.00 8.20 101 ASP L CA 1
ATOM 2920 C C . ASP B 2 101 ? 34.836 74.164 11.780 1.00 8.00 101 ASP L C 1
ATOM 2921 O O . ASP B 2 101 ? 35.725 74.902 12.268 1.00 8.29 101 ASP L O 1
ATOM 2926 N N . ASN B 2 102 ? 34.095 74.544 10.737 1.00 7.58 102 ASN L N 1
ATOM 2927 C CA . ASN B 2 102 ? 34.359 75.853 10.124 1.00 7.55 102 ASN L CA 1
ATOM 2928 C C . ASN B 2 102 ? 34.186 76.995 11.084 1.00 6.82 102 ASN L C 1
ATOM 2929 O O . ASN B 2 102 ? 34.868 78.008 10.974 1.00 7.46 102 ASN L O 1
ATOM 2934 N N . ALA B 2 103 ? 33.185 76.896 11.991 1.00 7.29 103 ALA L N 1
ATOM 2935 C CA . ALA B 2 103 ? 33.028 77.933 12.968 1.00 7.00 103 ALA L CA 1
ATOM 2936 C C . ALA B 2 103 ? 34.262 78.060 13.849 1.00 7.01 103 ALA L C 1
ATOM 2937 O O . ALA B 2 103 ? 34.700 79.165 14.162 1.00 7.39 103 ALA L O 1
ATOM 2939 N N . ASN B 2 104 ? 34.779 76.922 14.318 1.00 6.97 104 ASN L N 1
ATOM 2940 C CA . ASN B 2 104 ? 35.966 76.958 15.132 1.00 6.93 104 ASN L CA 1
ATOM 2941 C C . ASN B 2 104 ? 37.163 77.540 14.379 1.00 6.69 104 ASN L C 1
ATOM 2942 O O . ASN B 2 104 ? 37.936 78.316 14.944 1.00 7.02 104 ASN L O 1
ATOM 2947 N N . ILE B 2 105 ? 37.333 77.140 13.123 1.00 6.72 105 ILE L N 1
ATOM 2948 C CA . ILE B 2 105 ? 38.423 77.648 12.314 1.00 6.88 105 ILE L CA 1
ATOM 2949 C C . ILE B 2 105 ? 38.292 79.168 12.154 1.00 6.54 105 ILE L C 1
ATOM 2950 O O . ILE B 2 105 ? 39.284 79.908 12.290 1.00 6.99 105 ILE L O 1
ATOM 2955 N N . ILE B 2 106 ? 37.072 79.625 11.830 1.00 6.71 106 ILE L N 1
ATOM 2956 C CA . ILE B 2 106 ? 36.857 81.063 11.684 1.00 6.44 106 ILE L CA 1
ATOM 2957 C C . ILE B 2 106 ? 37.121 81.815 12.989 1.00 6.21 106 ILE L C 1
ATOM 2958 O O . ILE B 2 106 ? 37.729 82.884 12.983 1.00 6.61 106 ILE L O 1
ATOM 2963 N N . ARG B 2 107 ? 36.690 81.243 14.122 1.00 6.42 107 ARG L N 1
ATOM 2964 C CA . ARG B 2 107 ? 37.005 81.877 15.400 1.00 6.62 107 ARG L CA 1
ATOM 2965 C C . ARG B 2 107 ? 38.502 81.980 15.640 1.00 6.64 107 ARG L C 1
ATOM 2966 O O . ARG B 2 107 ? 38.997 83.009 16.108 1.00 6.89 107 ARG L O 1
ATOM 2974 N N . ASN B 2 108 ? 39.235 80.920 15.279 1.00 6.72 108 ASN L N 1
ATOM 2975 C CA . ASN B 2 108 ? 40.711 80.966 15.374 1.00 6.65 108 ASN L CA 1
ATOM 2976 C C . ASN B 2 108 ? 41.288 82.052 14.467 1.00 6.84 108 ASN L C 1
ATOM 2977 O O . ASN B 2 108 ? 42.230 82.727 14.830 1.00 7.07 108 ASN L O 1
ATOM 2982 N N . ILE B 2 109 ? 40.728 82.211 13.259 1.00 6.57 109 ILE L N 1
ATOM 2983 C CA . ILE B 2 109 ? 41.119 83.301 12.361 1.00 6.73 109 ILE L CA 1
ATOM 2984 C C . ILE B 2 109 ? 40.834 84.649 13.040 1.00 6.51 109 ILE L C 1
ATOM 2985 O O . ILE B 2 109 ? 41.673 85.551 12.968 1.00 7.08 109 ILE L O 1
ATOM 2990 N N . MET B 2 110 ? 39.685 84.804 13.639 1.00 6.20 110 MET L N 1
ATOM 2991 C CA . MET B 2 110 ? 39.379 86.066 14.314 1.00 6.63 110 MET L CA 1
ATOM 2992 C C . MET B 2 110 ? 40.401 86.379 15.384 1.00 6.60 110 MET L C 1
ATOM 2993 O O . MET B 2 110 ? 40.854 87.540 15.531 1.00 6.69 110 MET L O 1
ATOM 2998 N N . LEU B 2 111 ? 40.781 85.364 16.163 1.00 6.63 111 LEU L N 1
ATOM 2999 C CA . LEU B 2 111 ? 41.713 85.573 17.258 1.00 6.66 111 LEU L CA 1
ATOM 3000 C C . LEU B 2 111 ? 43.114 85.889 16.725 1.00 6.52 111 LEU L C 1
ATOM 3001 O O . LEU B 2 111 ? 43.797 86.767 17.227 1.00 7.18 111 LEU L O 1
ATOM 3006 N N . ALA B 2 112 ? 43.561 85.136 15.708 1.00 6.52 112 ALA L N 1
ATOM 3007 C CA . ALA B 2 112 ? 44.868 85.365 15.157 1.00 6.90 112 ALA L CA 1
ATOM 3008 C C . ALA B 2 112 ? 44.960 86.738 14.483 1.00 6.73 112 ALA L C 1
ATOM 3009 O O . ALA B 2 112 ? 45.993 87.411 14.591 1.00 7.40 112 ALA L O 1
ATOM 3011 N N . THR B 2 113 ? 43.877 87.173 13.844 1.00 6.87 113 THR L N 1
ATOM 3012 C CA . THR B 2 113 ? 43.806 88.504 13.247 1.00 6.88 113 THR L CA 1
ATOM 3013 C C . THR B 2 113 ? 44.022 89.569 14.326 1.00 6.63 113 THR L C 1
ATOM 3014 O O . THR B 2 113 ? 44.764 90.526 14.158 1.00 7.02 113 THR L O 1
ATOM 3018 N N . LEU B 2 114 ? 43.309 89.398 15.448 1.00 6.68 114 LEU L N 1
ATOM 3019 C CA . LEU B 2 114 ? 43.435 90.323 16.556 1.00 7.24 114 LEU L CA 1
ATOM 3020 C C . LEU B 2 114 ? 44.869 90.340 17.107 1.00 6.69 114 LEU L C 1
ATOM 3021 O O . LEU B 2 114 ? 45.410 91.390 17.388 1.00 8.06 114 LEU L O 1
ATOM 3026 N N . TRP B 2 115 ? 45.455 89.152 17.302 1.00 6.67 115 TRP L N 1
ATOM 3027 C CA . TRP B 2 115 ? 46.831 89.150 17.783 1.00 7.01 115 TRP L CA 1
ATOM 3028 C C . TRP B 2 115 ? 47.719 89.981 16.849 1.00 6.96 115 TRP L C 1
ATOM 3029 O O . TRP B 2 115 ? 48.564 90.766 17.315 1.00 7.92 115 TRP L O 1
ATOM 3040 N N . CYS B 2 116 ? 47.621 89.748 15.548 1.00 6.97 116 CYS L N 1
ATOM 3041 C CA . CYS B 2 116 ? 48.450 90.511 14.592 1.00 7.36 116 CYS L CA 1
ATOM 3042 C C . CYS B 2 116 ? 48.232 92.012 14.732 1.00 7.15 116 CYS L C 1
ATOM 3043 O O . CYS B 2 116 ? 49.189 92.793 14.808 1.00 7.89 116 CYS L O 1
ATOM 3046 N N . HIS B 2 117 ? 46.974 92.418 14.699 1.00 7.08 117 HIS L N 1
ATOM 3047 C CA . HIS B 2 117 ? 46.643 93.825 14.749 1.00 7.36 117 HIS L CA 1
ATOM 3048 C C . HIS B 2 117 ? 47.099 94.472 16.051 1.00 7.26 117 HIS L C 1
ATOM 3049 O O . HIS B 2 117 ? 47.751 95.526 16.070 1.00 7.80 117 HIS L O 1
ATOM 3056 N N . ASP B 2 118 ? 46.676 93.869 17.159 1.00 7.34 118 ASP L N 1
ATOM 3057 C CA . ASP B 2 118 ? 46.881 94.468 18.452 1.00 7.74 118 ASP L CA 1
ATOM 3058 C C . ASP B 2 118 ? 48.375 94.539 18.781 1.00 7.49 118 ASP L C 1
ATOM 3059 O O . ASP B 2 118 ? 48.888 95.576 19.248 1.00 8.81 118 ASP L O 1
ATOM 3064 N N . HIS B 2 119 ? 49.123 93.472 18.488 1.00 7.21 119 HIS L N 1
ATOM 3065 C CA . HIS B 2 119 ? 50.562 93.500 18.743 1.00 7.92 119 HIS L CA 1
ATOM 3066 C C . HIS B 2 119 ? 51.267 94.530 17.877 1.00 7.60 119 HIS L C 1
ATOM 3067 O O . HIS B 2 119 ? 52.202 95.209 18.339 1.00 8.50 119 HIS L O 1
ATOM 3074 N N . LEU B 2 120 ? 50.871 94.656 16.605 1.00 7.67 120 LEU L N 1
ATOM 3075 C CA . LEU B 2 120 ? 51.505 95.641 15.726 1.00 7.76 120 LEU L CA 1
ATOM 3076 C C . LEU B 2 120 ? 51.304 97.064 16.214 1.00 7.76 120 LEU L C 1
ATOM 3077 O O . LEU B 2 120 ? 52.235 97.853 16.301 1.00 8.36 120 LEU L O 1
ATOM 3082 N N . VAL B 2 121 ? 50.042 97.412 16.503 1.00 7.59 121 VAL L N 1
ATOM 3083 C CA . VAL B 2 121 ? 49.720 98.760 16.962 1.00 8.23 121 VAL L CA 1
ATOM 3084 C C . VAL B 2 121 ? 50.386 99.035 18.287 1.00 7.57 121 VAL L C 1
ATOM 3085 O O . VAL B 2 121 ? 50.890 100.171 18.527 1.00 8.43 121 VAL L O 1
ATOM 3089 N N . HIS B 2 122 ? 50.435 98.052 19.188 1.00 7.59 122 HIS L N 1
ATOM 3090 C CA . HIS B 2 122 ? 51.144 98.291 20.448 1.00 7.86 122 HIS L CA 1
ATOM 3091 C C . HIS B 2 122 ? 52.585 98.673 20.214 1.00 7.85 122 HIS L C 1
ATOM 3092 O O . HIS B 2 122 ? 53.094 99.646 20.779 1.00 8.57 122 HIS L O 1
ATOM 3099 N N . PHE B 2 123 ? 53.278 97.923 19.358 1.00 7.60 123 PHE L N 1
ATOM 3100 C CA . PHE B 2 123 ? 54.674 98.127 19.160 1.00 8.26 123 PHE L CA 1
ATOM 3101 C C . PHE B 2 123 ? 54.959 99.533 18.705 1.00 8.05 123 PHE L C 1
ATOM 3102 O O . PHE B 2 123 ? 55.904 100.184 19.197 1.00 9.23 123 PHE L O 1
ATOM 3110 N N . TYR B 2 124 ? 54.187 99.993 17.735 1.00 7.54 124 TYR L N 1
ATOM 3111 C CA . TYR B 2 124 ? 54.456 101.318 17.156 1.00 7.97 124 TYR L CA 1
ATOM 3112 C C . TYR B 2 124 ? 53.737 102.431 17.900 1.00 7.85 124 TYR L C 1
ATOM 3113 O O . TYR B 2 124 ? 54.408 103.364 18.396 1.00 9.14 124 TYR L O 1
ATOM 3122 N N . GLN B 2 125 ? 52.411 102.416 17.954 1.00 7.66 125 GLN L N 1
ATOM 3123 C CA . GLN B 2 125 ? 51.661 103.546 18.453 1.00 7.94 125 GLN L CA 1
ATOM 3124 C C . GLN B 2 125 ? 51.694 103.691 19.970 1.00 8.04 125 GLN L C 1
ATOM 3125 O O . GLN B 2 125 ? 51.564 104.804 20.483 1.00 9.56 125 GLN L O 1
ATOM 3131 N N . LEU B 2 126 ? 51.820 102.587 20.695 1.00 8.21 126 LEU L N 1
ATOM 3132 C CA . LEU B 2 126 ? 51.760 102.646 22.165 1.00 8.96 126 LEU L CA 1
ATOM 3133 C C . LEU B 2 126 ? 53.153 102.662 22.781 1.00 9.10 126 LEU L C 1
ATOM 3134 O O . LEU B 2 126 ? 53.510 103.604 23.489 1.00 11.92 126 LEU L O 1
ATOM 3139 N N . ALA B 2 127 ? 53.968 101.671 22.521 1.00 9.30 127 ALA L N 1
ATOM 3140 C CA . ALA B 2 127 ? 55.271 101.580 23.141 1.00 9.72 127 ALA L CA 1
ATOM 3141 C C . ALA B 2 127 ? 56.374 102.298 22.391 1.00 9.29 127 ALA L C 1
ATOM 3142 O O . ALA B 2 127 ? 57.402 102.648 22.988 1.00 10.49 127 ALA L O 1
ATOM 3144 N N . GLY B 2 128 ? 56.210 102.502 21.077 1.00 9.36 128 GLY L N 1
ATOM 3145 C CA . GLY B 2 128 ? 57.335 102.884 20.244 1.00 9.93 128 GLY L CA 1
ATOM 3146 C C . GLY B 2 128 ? 58.060 104.138 20.691 1.00 10.16 128 GLY L C 1
ATOM 3147 O O . GLY B 2 128 ? 59.285 104.200 20.653 1.00 10.23 128 GLY L O 1
ATOM 3148 N N . MET B 2 129 ? 57.311 105.163 21.106 1.00 9.48 129 MET L N 1
ATOM 3149 C CA . MET B 2 129 ? 57.922 106.440 21.507 1.00 9.77 129 MET L CA 1
ATOM 3150 C C . MET B 2 129 ? 58.654 106.370 22.823 1.00 9.63 129 MET L C 1
ATOM 3151 O O . MET B 2 129 ? 59.284 107.372 23.161 1.00 10.40 129 MET L O 1
ATOM 3156 N N . ASP B 2 130 ? 58.634 105.226 23.525 1.00 9.37 130 ASP L N 1
ATOM 3157 C CA . ASP B 2 130 ? 59.502 105.030 24.656 1.00 10.03 130 ASP L CA 1
ATOM 3158 C C . ASP B 2 130 ? 60.951 104.725 24.235 1.00 9.81 130 ASP L C 1
ATOM 3159 O O . ASP B 2 130 ? 61.855 104.806 25.062 1.00 11.22 130 ASP L O 1
ATOM 3164 N N . TRP B 2 131 ? 61.105 104.292 22.972 1.00 9.87 131 TRP L N 1
ATOM 3165 C CA . TRP B 2 131 ? 62.355 103.739 22.484 1.00 10.15 131 TRP L CA 1
ATOM 3166 C C . TRP B 2 131 ? 62.943 104.553 21.358 1.00 10.07 131 TRP L C 1
ATOM 3167 O O . TRP B 2 131 ? 64.177 104.601 21.238 1.00 12.04 131 TRP L O 1
ATOM 3178 N N . ILE B 2 132 ? 62.072 105.093 20.544 1.00 10.63 132 ILE L N 1
ATOM 3179 C CA A ILE B 2 132 ? 62.428 106.040 19.455 0.33 12.05 132 ILE L CA 1
ATOM 3180 C CA B ILE B 2 132 ? 62.292 106.037 19.585 0.33 12.05 132 ILE L CA 1
ATOM 3181 C CA C ILE B 2 132 ? 62.500 105.972 19.451 0.33 12.05 132 ILE L CA 1
ATOM 3182 C C . ILE B 2 132 ? 62.258 107.558 19.854 1.00 11.24 132 ILE L C 1
ATOM 3183 O O . ILE B 2 132 ? 61.216 107.944 20.422 1.00 12.16 132 ILE L O 1
ATOM 3196 N N . ASP B 2 133 ? 63.358 108.299 19.775 1.00 11.09 133 ASP L N 1
ATOM 3197 C CA . ASP B 2 133 ? 63.273 109.722 20.017 1.00 11.19 133 ASP L CA 1
ATOM 3198 C C . ASP B 2 133 ? 62.876 110.382 18.711 1.00 10.46 133 ASP L C 1
ATOM 3199 O O . ASP B 2 133 ? 63.683 110.587 17.789 1.00 11.54 133 ASP L O 1
ATOM 3204 N N . VAL B 2 134 ? 61.592 110.708 18.609 1.00 10.79 134 VAL L N 1
ATOM 3205 C CA . VAL B 2 134 ? 61.029 111.234 17.362 1.00 10.29 134 VAL L CA 1
ATOM 3206 C C . VAL B 2 134 ? 61.697 112.521 16.965 1.00 10.64 134 VAL L C 1
ATOM 3207 O O . VAL B 2 134 ? 62.000 112.733 15.790 1.00 11.38 134 VAL L O 1
ATOM 3211 N N . LEU B 2 135 ? 61.846 113.395 17.953 1.00 11.27 135 LEU L N 1
ATOM 3212 C CA A LEU B 2 135 ? 62.467 114.672 17.576 0.50 11.90 135 LEU L CA 1
ATOM 3213 C CA B LEU B 2 135 ? 62.481 114.727 17.519 0.50 11.96 135 LEU L CA 1
ATOM 3214 C C . LEU B 2 135 ? 63.982 114.578 17.006 1.00 12.74 135 LEU L C 1
ATOM 3215 O O . LEU B 2 135 ? 64.489 115.306 16.128 1.00 14.24 135 LEU L O 1
ATOM 3224 N N . ASP B 2 136 ? 64.647 113.574 17.618 1.00 12.51 136 ASP L N 1
ATOM 3225 C CA . ASP B 2 136 ? 66.006 113.313 17.179 1.00 13.94 136 ASP L CA 1
ATOM 3226 C C . ASP B 2 136 ? 66.092 112.855 15.718 1.00 13.38 136 ASP L C 1
ATOM 3227 O O . ASP B 2 136 ? 67.103 113.024 15.072 1.00 15.05 136 ASP L O 1
ATOM 3232 N N . ALA B 2 137 ? 64.995 112.298 15.182 1.00 12.49 137 ALA L N 1
ATOM 3233 C CA . ALA B 2 137 ? 64.934 111.937 13.780 1.00 12.91 137 ALA L CA 1
ATOM 3234 C C . ALA B 2 137 ? 65.216 113.113 12.867 1.00 13.02 137 ALA L C 1
ATOM 3235 O O . ALA B 2 137 ? 65.649 112.918 11.741 1.00 13.77 137 ALA L O 1
ATOM 3237 N N . LEU B 2 138 ? 64.968 114.334 13.337 1.00 12.77 138 LEU L N 1
ATOM 3238 C CA . LEU B 2 138 ? 65.239 115.527 12.543 1.00 14.29 138 LEU L CA 1
ATOM 3239 C C . LEU B 2 138 ? 66.715 115.762 12.285 1.00 15.39 138 LEU L C 1
ATOM 3240 O O . LEU B 2 138 ? 67.060 116.526 11.370 1.00 18.85 138 LEU L O 1
ATOM 3245 N N . LYS B 2 139 ? 67.588 115.089 13.024 1.00 16.44 139 LYS L N 1
ATOM 3246 C CA . LYS B 2 139 ? 69.008 115.226 12.869 1.00 17.41 139 LYS L CA 1
ATOM 3247 C C . LYS B 2 139 ? 69.609 114.156 12.008 1.00 15.85 139 LYS L C 1
ATOM 3248 O O . LYS B 2 139 ? 70.780 114.178 11.717 1.00 19.85 139 LYS L O 1
ATOM 3254 N N . ALA B 2 140 ? 68.817 113.206 11.528 1.00 14.65 140 ALA L N 1
ATOM 3255 C CA . ALA B 2 140 ? 69.314 112.086 10.787 1.00 13.57 140 ALA L CA 1
ATOM 3256 C C . ALA B 2 140 ? 69.749 112.438 9.369 1.00 14.57 140 ALA L C 1
ATOM 3257 O O . ALA B 2 140 ? 69.225 113.361 8.752 1.00 16.12 140 ALA L O 1
ATOM 3259 N N . ASP B 2 141 ? 70.702 111.670 8.876 1.00 14.59 141 ASP L N 1
ATOM 3260 C CA . ASP B 2 141 ? 71.138 111.722 7.469 1.00 14.14 141 ASP L CA 1
ATOM 3261 C C . ASP B 2 141 ? 70.274 110.707 6.679 1.00 12.70 141 ASP L C 1
ATOM 3262 O O . ASP B 2 141 ? 70.279 109.521 6.986 1.00 13.48 141 ASP L O 1
ATOM 3267 N N . PRO B 2 142 ? 69.492 111.202 5.694 1.00 13.77 142 PRO L N 1
ATOM 3268 C CA . PRO B 2 142 ? 68.627 110.265 4.940 1.00 13.38 142 PRO L CA 1
ATOM 3269 C C . PRO B 2 142 ? 69.344 109.108 4.243 1.00 13.82 142 PRO L C 1
ATOM 3270 O O . PRO B 2 142 ? 68.810 107.995 4.177 1.00 13.75 142 PRO L O 1
ATOM 3274 N N . ARG B 2 143 ? 70.517 109.458 3.704 1.00 13.25 143 ARG L N 1
ATOM 3275 C CA A ARG B 2 143 ? 71.273 108.295 3.068 0.50 14.31 143 ARG L CA 1
ATOM 3276 C CA B ARG B 2 143 ? 71.270 108.384 3.087 0.50 14.31 143 ARG L CA 1
ATOM 3277 C C . ARG B 2 143 ? 71.771 107.189 4.095 1.00 14.45 143 ARG L C 1
ATOM 3278 O O . ARG B 2 143 ? 71.659 105.976 3.895 1.00 14.96 143 ARG L O 1
ATOM 3293 N N . LYS B 2 144 ? 72.216 107.697 5.267 1.00 14.72 144 LYS L N 1
ATOM 3294 C CA . LYS B 2 144 ? 72.598 106.698 6.263 1.00 15.23 144 LYS L CA 1
ATOM 3295 C C . LYS B 2 144 ? 71.383 105.937 6.824 1.00 12.84 144 LYS L C 1
ATOM 3296 O O . LYS B 2 144 ? 71.500 104.786 7.229 1.00 14.63 144 LYS L O 1
ATOM 3302 N N . THR B 2 145 ? 70.234 106.589 6.837 1.00 12.05 145 THR L N 1
ATOM 3303 C CA . THR B 2 145 ? 68.987 105.949 7.233 1.00 12.22 145 THR L CA 1
ATOM 3304 C C . THR B 2 145 ? 68.628 104.820 6.267 1.00 11.61 145 THR L C 1
ATOM 3305 O O . THR B 2 145 ? 68.268 103.706 6.652 1.00 11.94 145 THR L O 1
ATOM 3309 N N . SER B 2 146 ? 68.721 105.129 4.969 1.00 12.19 146 SER L N 1
ATOM 3310 C CA . SER B 2 146 ? 68.493 104.134 3.972 1.00 12.03 146 SER L CA 1
ATOM 3311 C C . SER B 2 146 ? 69.459 102.959 4.101 1.00 13.19 146 SER L C 1
ATOM 3312 O O . SER B 2 146 ? 69.067 101.789 4.036 1.00 12.65 146 SER L O 1
ATOM 3315 N N . GLU B 2 147 ? 70.746 103.258 4.319 1.00 12.43 147 GLU L N 1
ATOM 3316 C CA . GLU B 2 147 ? 71.713 102.190 4.503 1.00 14.07 147 GLU L CA 1
ATOM 3317 C C . GLU B 2 147 ? 71.375 101.314 5.699 1.00 12.58 147 GLU L C 1
ATOM 3318 O O . GLU B 2 147 ? 71.524 100.092 5.643 1.00 14.11 147 GLU L O 1
ATOM 3324 N N . LEU B 2 148 ? 71.002 101.939 6.793 1.00 12.66 148 LEU L N 1
ATOM 3325 C CA . LEU B 2 148 ? 70.650 101.180 7.987 1.00 13.15 148 LEU L CA 1
ATOM 3326 C C . LEU B 2 148 ? 69.444 100.270 7.677 1.00 12.13 148 LEU L C 1
ATOM 3327 O O . LEU B 2 148 ? 69.478 99.053 7.930 1.00 12.72 148 LEU L O 1
ATOM 3332 N N . ALA B 2 149 ? 68.385 100.835 7.123 1.00 11.58 149 ALA L N 1
ATOM 3333 C CA . ALA B 2 149 ? 67.202 100.066 6.862 1.00 11.62 149 ALA L CA 1
ATOM 3334 C C . ALA B 2 149 ? 67.509 98.860 5.947 1.00 11.35 149 ALA L C 1
ATOM 3335 O O . ALA B 2 149 ? 67.052 97.723 6.181 1.00 12.59 149 ALA L O 1
ATOM 3337 N N . GLN B 2 150 ? 68.276 99.099 4.895 1.00 11.81 150 GLN L N 1
ATOM 3338 C CA . GLN B 2 150 ? 68.609 98.058 3.956 1.00 12.70 150 GLN L CA 1
ATOM 3339 C C . GLN B 2 150 ? 69.472 96.991 4.564 1.00 13.68 150 GLN L C 1
ATOM 3340 O O . GLN B 2 150 ? 69.430 95.838 4.113 1.00 15.86 150 GLN L O 1
ATOM 3346 N N . SER B 2 151 ? 70.284 97.361 5.555 1.00 13.09 151 SER L N 1
ATOM 3347 C CA . SER B 2 151 ? 71.085 96.346 6.264 1.00 14.32 151 SER L CA 1
ATOM 3348 C C . SER B 2 151 ? 70.261 95.423 7.136 1.00 14.41 151 SER L C 1
ATOM 3349 O O . SER B 2 151 ? 70.716 94.352 7.482 1.00 17.28 151 SER L O 1
ATOM 3352 N N . LEU B 2 152 ? 69.055 95.855 7.520 1.00 13.49 152 LEU L N 1
ATOM 3353 C CA . LEU B 2 152 ? 68.210 95.116 8.468 1.00 13.34 152 LEU L CA 1
ATOM 3354 C C . LEU B 2 152 ? 67.115 94.315 7.810 1.00 12.99 152 LEU L C 1
ATOM 3355 O O . LEU B 2 152 ? 66.603 93.372 8.428 1.00 14.53 152 LEU L O 1
ATOM 3360 N N . SER B 2 153 ? 66.728 94.694 6.597 1.00 12.29 153 SER L N 1
ATOM 3361 C CA . SER B 2 153 ? 65.515 94.104 6.024 1.00 12.30 153 SER L CA 1
ATOM 3362 C C . SER B 2 153 ? 65.522 94.201 4.521 1.00 11.70 153 SER L C 1
ATOM 3363 O O . SER B 2 153 ? 66.080 95.158 3.918 1.00 13.51 153 SER L O 1
ATOM 3366 N N . SER B 2 154 ? 64.758 93.289 3.933 1.00 11.97 154 SER L N 1
ATOM 3367 C CA A SER B 2 154 ? 64.434 93.371 2.510 0.50 12.02 154 SER L CA 1
ATOM 3368 C CA B SER B 2 154 ? 64.448 93.396 2.499 0.50 12.73 154 SER L CA 1
ATOM 3369 C C . SER B 2 154 ? 63.289 94.305 2.192 1.00 11.50 154 SER L C 1
ATOM 3370 O O . SER B 2 154 ? 62.933 94.488 1.016 1.00 14.02 154 SER L O 1
ATOM 3375 N N . TRP B 2 155 ? 62.630 94.858 3.209 1.00 11.29 155 TRP L N 1
ATOM 3376 C CA . TRP B 2 155 ? 61.425 95.687 3.017 1.00 11.28 155 TRP L CA 1
ATOM 3377 C C . TRP B 2 155 ? 61.685 96.701 1.888 1.00 10.39 155 TRP L C 1
ATOM 3378 O O . TRP B 2 155 ? 62.727 97.339 1.849 1.00 11.36 155 TRP L O 1
ATOM 3389 N N . PRO B 2 156 ? 60.745 96.849 0.943 1.00 10.81 156 PRO L N 1
ATOM 3390 C CA . PRO B 2 156 ? 61.093 97.743 -0.206 1.00 10.13 156 PRO L CA 1
ATOM 3391 C C . PRO B 2 156 ? 61.312 99.193 0.127 1.00 9.70 156 PRO L C 1
ATOM 3392 O O . PRO B 2 156 ? 62.097 99.818 -0.554 1.00 9.79 156 PRO L O 1
ATOM 3396 N N . LYS B 2 157 ? 60.579 99.735 1.101 1.00 10.68 157 LYS L N 1
ATOM 3397 C CA . LYS B 2 157 ? 60.472 101.172 1.273 1.00 10.38 157 LYS L CA 1
ATOM 3398 C C . LYS B 2 157 ? 61.658 101.668 2.095 1.00 10.51 157 LYS L C 1
ATOM 3399 O O . LYS B 2 157 ? 61.592 101.766 3.300 1.00 14.12 157 LYS L O 1
ATOM 3405 N N . SER B 2 158 ? 62.730 102.010 1.380 1.00 11.47 158 SER L N 1
ATOM 3406 C CA . SER B 2 158 ? 64.000 102.309 2.018 1.00 12.01 158 SER L CA 1
ATOM 3407 C C . SER B 2 158 ? 64.786 103.371 1.311 1.00 10.30 158 SER L C 1
ATOM 3408 O O . SER B 2 158 ? 65.948 103.568 1.671 1.00 12.07 158 SER L O 1
ATOM 3411 N N . SER B 2 159 ? 64.248 104.043 0.295 1.00 9.98 159 SER L N 1
ATOM 3412 C CA . SER B 2 159 ? 65.104 104.948 -0.452 1.00 10.45 159 SER L CA 1
ATOM 3413 C C . SER B 2 159 ? 65.515 106.151 0.403 1.00 10.61 159 SER L C 1
ATOM 3414 O O . SER B 2 159 ? 64.780 106.593 1.277 1.00 10.72 159 SER L O 1
ATOM 3417 N N . PRO B 2 160 ? 66.693 106.758 0.080 1.00 10.29 160 PRO L N 1
ATOM 3418 C CA . PRO B 2 160 ? 67.063 107.980 0.732 1.00 11.55 160 PRO L CA 1
ATOM 3419 C C . PRO B 2 160 ? 65.991 109.072 0.560 1.00 10.59 160 PRO L C 1
ATOM 3420 O O . PRO B 2 160 ? 65.714 109.848 1.489 1.00 11.63 160 PRO L O 1
ATOM 3424 N N . GLY B 2 161 ? 65.393 109.148 -0.641 1.00 10.88 161 GLY L N 1
ATOM 3425 C CA . GLY B 2 161 ? 64.392 110.162 -0.880 1.00 10.88 161 GLY L CA 1
ATOM 3426 C C . GLY B 2 161 ? 63.157 109.970 -0.011 1.00 10.40 161 GLY L C 1
ATOM 3427 O O . GLY B 2 161 ? 62.533 110.941 0.431 1.00 12.22 161 GLY L O 1
ATOM 3428 N N . TYR B 2 162 ? 62.769 108.725 0.214 1.00 9.89 162 TYR L N 1
ATOM 3429 C CA . TYR B 2 162 ? 61.677 108.436 1.139 1.00 10.14 162 TYR L CA 1
ATOM 3430 C C . TYR B 2 162 ? 61.975 108.900 2.544 1.00 9.47 162 TYR L C 1
ATOM 3431 O O . TYR B 2 162 ? 61.153 109.568 3.164 1.00 10.24 162 TYR L O 1
ATOM 3440 N N . PHE B 2 163 ? 63.160 108.567 3.066 1.00 9.38 163 PHE L N 1
ATOM 3441 C CA . PHE B 2 163 ? 63.482 109.011 4.421 1.00 9.63 163 PHE L CA 1
ATOM 3442 C C . PHE B 2 163 ? 63.573 110.526 4.494 1.00 9.99 163 PHE L C 1
ATOM 3443 O O . PHE B 2 163 ? 63.166 111.113 5.505 1.00 11.13 163 PHE L O 1
ATOM 3451 N N . PHE B 2 164 ? 64.120 111.158 3.443 1.00 11.21 164 PHE L N 1
ATOM 3452 C CA . PHE B 2 164 ? 64.114 112.614 3.428 1.00 12.17 164 PHE L CA 1
ATOM 3453 C C . PHE B 2 164 ? 62.699 113.194 3.447 1.00 11.51 164 PHE L C 1
ATOM 3454 O O . PHE B 2 164 ? 62.401 114.172 4.152 1.00 13.16 164 PHE L O 1
ATOM 3462 N N . ASP B 2 165 ? 61.825 112.574 2.658 1.00 11.68 165 ASP L N 1
ATOM 3463 C CA A ASP B 2 165 ? 60.410 113.013 2.587 0.80 11.37 165 ASP L CA 1
ATOM 3464 C CA B ASP B 2 165 ? 60.450 113.033 2.613 0.20 11.97 165 ASP L CA 1
ATOM 3465 C C . ASP B 2 165 ? 59.730 112.870 3.961 1.00 10.92 165 ASP L C 1
ATOM 3466 O O . ASP B 2 165 ? 59.042 113.779 4.429 1.00 13.07 165 ASP L O 1
ATOM 3475 N N . VAL B 2 166 ? 59.971 111.742 4.643 1.00 10.46 166 VAL L N 1
ATOM 3476 C CA . VAL B 2 166 ? 59.414 111.543 5.998 1.00 10.78 166 VAL L CA 1
ATOM 3477 C C . VAL B 2 166 ? 59.969 112.631 6.966 1.00 10.23 166 VAL L C 1
ATOM 3478 O O . VAL B 2 166 ? 59.223 113.252 7.711 1.00 11.74 166 VAL L O 1
ATOM 3482 N N . GLN B 2 167 ? 61.284 112.789 6.908 1.00 10.54 167 GLN L N 1
ATOM 3483 C CA . GLN B 2 167 ? 61.921 113.757 7.769 1.00 11.48 167 GLN L CA 1
ATOM 3484 C C . GLN B 2 167 ? 61.373 115.176 7.547 1.00 11.73 167 GLN L C 1
ATOM 3485 O O . GLN B 2 167 ? 61.117 115.930 8.471 1.00 12.86 167 GLN L O 1
ATOM 3491 N N . ASN B 2 168 ? 61.200 115.534 6.278 1.00 13.36 168 ASN L N 1
ATOM 3492 C CA . ASN B 2 168 ? 60.702 116.860 5.908 1.00 15.19 168 ASN L CA 1
ATOM 3493 C C . ASN B 2 168 ? 59.278 117.046 6.355 1.00 17.42 168 ASN L C 1
ATOM 3494 O O . ASN B 2 168 ? 58.931 118.180 6.786 1.00 21.06 168 ASN L O 1
ATOM 3499 N N . ARG B 2 169 ? 58.469 116.005 6.235 1.00 16.00 169 ARG L N 1
ATOM 3500 C CA . ARG B 2 169 ? 57.110 116.075 6.731 1.00 16.02 169 ARG L CA 1
ATOM 3501 C C . ARG B 2 169 ? 57.085 116.349 8.265 1.00 12.36 169 ARG L C 1
ATOM 3502 O O . ARG B 2 169 ? 56.324 117.178 8.771 1.00 14.17 169 ARG L O 1
ATOM 3510 N N . LEU B 2 170 ? 57.974 115.624 8.984 1.00 10.71 170 LEU L N 1
ATOM 3511 C CA . LEU B 2 170 ? 58.106 115.835 10.423 1.00 10.20 170 LEU L CA 1
ATOM 3512 C C . LEU B 2 170 ? 58.555 117.287 10.726 1.00 10.05 170 LEU L C 1
ATOM 3513 O O . LEU B 2 170 ? 58.033 117.962 11.618 1.00 10.70 170 LEU L O 1
ATOM 3518 N N . LYS B 2 171 ? 59.562 117.740 9.988 1.00 11.30 171 LYS L N 1
ATOM 3519 C CA . LYS B 2 171 ? 60.073 119.093 10.150 1.00 14.01 171 LYS L CA 1
ATOM 3520 C C . LYS B 2 171 ? 58.960 120.121 9.971 1.00 13.24 171 LYS L C 1
ATOM 3521 O O . LYS B 2 171 ? 58.793 121.029 10.800 1.00 17.01 171 LYS L O 1
ATOM 3527 N N . LYS B 2 172 ? 58.169 119.991 8.908 1.00 16.53 172 LYS L N 1
ATOM 3528 C CA A LYS B 2 172 ? 57.076 120.960 8.678 0.40 18.56 172 LYS L CA 1
ATOM 3529 C CA B LYS B 2 172 ? 57.176 120.960 8.678 0.60 18.56 172 LYS L CA 1
ATOM 3530 C C . LYS B 2 172 ? 55.990 120.867 9.745 1.00 15.78 172 LYS L C 1
ATOM 3531 O O . LYS B 2 172 ? 55.455 121.877 10.172 1.00 17.65 172 LYS L O 1
ATOM 3542 N N . PHE B 2 173 ? 55.743 119.663 10.238 1.00 13.08 173 PHE L N 1
ATOM 3543 C CA . PHE B 2 173 ? 54.772 119.452 11.275 1.00 12.47 173 PHE L CA 1
ATOM 3544 C C . PHE B 2 173 ? 55.094 120.153 12.543 1.00 12.84 173 PHE L C 1
ATOM 3545 O O . PHE B 2 173 ? 54.225 120.739 13.167 1.00 14.59 173 PHE L O 1
ATOM 3553 N N . VAL B 2 174 ? 56.376 120.096 12.904 1.00 10.73 174 VAL L N 1
ATOM 3554 C CA . VAL B 2 174 ? 56.811 120.681 14.140 1.00 12.85 174 VAL L CA 1
ATOM 3555 C C . VAL B 2 174 ? 57.164 122.166 14.053 1.00 11.47 174 VAL L C 1
ATOM 3556 O O . VAL B 2 174 ? 57.120 122.884 15.064 1.00 11.28 174 VAL L O 1
ATOM 3560 N N . GLU B 2 175 ? 57.519 122.650 12.868 1.00 14.05 175 GLU L N 1
ATOM 3561 C CA . GLU B 2 175 ? 58.054 124.011 12.735 1.00 13.54 175 GLU L CA 1
ATOM 3562 C C . GLU B 2 175 ? 57.118 125.044 13.198 1.00 13.31 175 GLU L C 1
ATOM 3563 O O . GLU B 2 175 ? 57.589 126.090 13.697 1.00 15.40 175 GLU L O 1
ATOM 3569 N N . GLY B 2 176 ? 55.827 124.902 12.984 1.00 14.09 176 GLY L N 1
ATOM 3570 C CA . GLY B 2 176 ? 54.939 125.971 13.606 1.00 20.12 176 GLY L CA 1
ATOM 3571 C C . GLY B 2 176 ? 54.634 125.903 15.105 1.00 21.31 176 GLY L C 1
ATOM 3572 O O . GLY B 2 176 ? 53.791 126.681 15.565 1.00 25.12 176 GLY L O 1
ATOM 3573 N N . GLY B 2 177 ? 55.298 124.997 15.858 1.00 14.77 177 GLY L N 1
ATOM 3574 C CA . GLY B 2 177 ? 55.068 124.823 17.260 1.00 13.17 177 GLY L CA 1
ATOM 3575 C C . GLY B 2 177 ? 53.884 123.956 17.590 1.00 11.18 177 GLY L C 1
ATOM 3576 O O . GLY B 2 177 ? 53.649 123.701 18.797 1.00 15.04 177 GLY L O 1
ATOM 3577 N N . GLN B 2 178 ? 53.147 123.403 16.620 1.00 9.90 178 GLN L N 1
ATOM 3578 C CA . GLN B 2 178 ? 52.009 122.565 16.943 1.00 9.80 178 GLN L CA 1
ATOM 3579 C C . GLN B 2 178 ? 52.469 121.120 16.932 1.00 9.61 178 GLN L C 1
ATOM 3580 O O . GLN B 2 178 ? 52.265 120.346 15.981 1.00 9.84 178 GLN L O 1
ATOM 3586 N N . LEU B 2 179 ? 53.115 120.720 18.036 1.00 9.41 179 LEU L N 1
ATOM 3587 C CA . LEU B 2 179 ? 53.750 119.394 18.109 1.00 9.37 179 LEU L CA 1
ATOM 3588 C C . LEU B 2 179 ? 52.806 118.239 18.340 1.00 8.97 179 LEU L C 1
ATOM 3589 O O . LEU B 2 179 ? 53.221 117.078 18.232 1.00 9.49 179 LEU L O 1
ATOM 3594 N N . GLY B 2 180 ? 51.528 118.540 18.653 1.00 9.33 180 GLY L N 1
ATOM 3595 C CA . GLY B 2 180 ? 50.518 117.488 18.746 1.00 9.41 180 GLY L CA 1
ATOM 3596 C C . GLY B 2 180 ? 50.915 116.433 19.756 1.00 8.92 180 GLY L C 1
ATOM 3597 O O . GLY B 2 180 ? 51.298 116.759 20.897 1.00 9.79 180 GLY L O 1
ATOM 3598 N N . ILE B 2 181 ? 50.875 115.182 19.331 1.00 8.60 181 ILE L N 1
ATOM 3599 C CA . ILE B 2 181 ? 51.205 114.063 20.204 1.00 8.75 181 ILE L CA 1
ATOM 3600 C C . ILE B 2 181 ? 52.671 114.035 20.658 1.00 8.33 181 ILE L C 1
ATOM 3601 O O . ILE B 2 181 ? 53.015 113.303 21.570 1.00 9.88 181 ILE L O 1
ATOM 3606 N N . PHE B 2 182 ? 53.530 114.879 20.076 1.00 8.20 182 PHE L N 1
ATOM 3607 C CA . PHE B 2 182 ? 54.918 114.922 20.503 1.00 8.61 182 PHE L CA 1
ATOM 3608 C C . PHE B 2 182 ? 55.187 116.008 21.541 1.00 9.34 182 PHE L C 1
ATOM 3609 O O . PHE B 2 182 ? 56.311 116.108 22.028 1.00 10.51 182 PHE L O 1
ATOM 3617 N N . ARG B 2 183 ? 54.179 116.802 21.911 1.00 8.80 183 ARG L N 1
ATOM 3618 C CA A ARG B 2 183 ? 54.318 117.942 22.840 0.50 8.65 183 ARG L CA 1
ATOM 3619 C CA B ARG B 2 183 ? 54.460 117.921 22.772 0.50 9.45 183 ARG L CA 1
ATOM 3620 C C . ARG B 2 183 ? 54.856 117.477 24.181 1.00 9.04 183 ARG L C 1
ATOM 3621 O O . ARG B 2 183 ? 54.264 116.592 24.798 1.00 9.32 183 ARG L O 1
ATOM 3636 N N . ASN B 2 184 ? 55.857 118.155 24.727 1.00 9.77 184 ASN L N 1
ATOM 3637 C CA . ASN B 2 184 ? 56.261 117.953 26.109 1.00 9.97 184 ASN L CA 1
ATOM 3638 C C . ASN B 2 184 ? 56.631 116.484 26.365 1.00 10.44 184 ASN L C 1
ATOM 3639 O O . ASN B 2 184 ? 56.488 115.982 27.465 1.00 11.06 184 ASN L O 1
ATOM 3644 N N . GLY B 2 185 ? 57.192 115.814 25.352 1.00 11.10 185 GLY L N 1
ATOM 3645 C CA . GLY B 2 185 ? 57.687 114.463 25.540 1.00 10.65 185 GLY L CA 1
ATOM 3646 C C . GLY B 2 185 ? 59.022 114.438 26.213 1.00 10.29 185 GLY L C 1
ATOM 3647 O O . GLY B 2 185 ? 59.530 115.445 26.724 1.00 12.79 185 GLY L O 1
ATOM 3648 N N . TYR B 2 186 ? 59.593 113.249 26.260 1.00 10.32 186 TYR L N 1
ATOM 3649 C CA . TYR B 2 186 ? 60.808 112.979 27.016 1.00 11.27 186 TYR L CA 1
ATOM 3650 C C . TYR B 2 186 ? 62.050 113.022 26.147 1.00 10.70 186 TYR L C 1
ATOM 3651 O O . TYR B 2 186 ? 63.129 112.619 26.575 1.00 11.60 186 TYR L O 1
ATOM 3660 N N . TRP B 2 187 ? 61.920 113.570 24.945 1.00 10.67 187 TRP L N 1
ATOM 3661 C CA . TRP B 2 187 ? 62.969 113.651 23.941 1.00 11.24 187 TRP L CA 1
ATOM 3662 C C . TRP B 2 187 ? 64.245 114.174 24.591 1.00 12.33 187 TRP L C 1
ATOM 3663 O O . TRP B 2 187 ? 64.210 115.138 25.333 1.00 13.75 187 TRP L O 1
ATOM 3674 N N . GLY B 2 188 ? 65.336 113.512 24.259 1.00 12.85 188 GLY L N 1
ATOM 3675 C CA . GLY B 2 188 ? 66.647 113.881 24.808 1.00 14.36 188 GLY L CA 1
ATOM 3676 C C . GLY B 2 188 ? 66.997 113.191 26.096 1.00 12.88 188 GLY L C 1
ATOM 3677 O O . GLY B 2 188 ? 68.151 113.318 26.535 1.00 15.77 188 GLY L O 1
ATOM 3678 N N . HIS B 2 189 ? 66.072 112.470 26.730 1.00 11.57 189 HIS L N 1
ATOM 3679 C CA . HIS B 2 189 ? 66.381 111.752 27.948 1.00 12.07 189 HIS L CA 1
ATOM 3680 C C . HIS B 2 189 ? 67.581 110.842 27.671 1.00 12.46 189 HIS L C 1
ATOM 3681 O O . HIS B 2 189 ? 67.692 110.272 26.601 1.00 12.57 189 HIS L O 1
ATOM 3688 N N . PRO B 2 190 ? 68.470 110.661 28.655 1.00 12.21 190 PRO L N 1
ATOM 3689 C CA . PRO B 2 190 ? 69.645 109.850 28.409 1.00 13.20 190 PRO L CA 1
ATOM 3690 C C . PRO B 2 190 ? 69.384 108.391 28.085 1.00 12.42 190 PRO L C 1
ATOM 3691 O O . PRO B 2 190 ? 70.259 107.741 27.492 1.00 13.86 190 PRO L O 1
ATOM 3695 N N . GLN B 2 191 ? 68.214 107.855 28.407 1.00 11.52 191 GLN L N 1
ATOM 3696 C CA . GLN B 2 191 ? 67.925 106.485 28.078 1.00 11.76 191 GLN L CA 1
ATOM 3697 C C . GLN B 2 191 ? 67.494 106.284 26.611 1.00 11.74 191 GLN L C 1
ATOM 3698 O O . GLN B 2 191 ? 67.368 105.140 26.178 1.00 12.44 191 GLN L O 1
ATOM 3704 N N . TYR B 2 192 ? 67.298 107.383 25.861 1.00 11.56 192 TYR L N 1
ATOM 3705 C CA . TYR B 2 192 ? 67.119 107.255 24.393 1.00 12.24 192 TYR L CA 1
ATOM 3706 C C . TYR B 2 192 ? 68.506 106.981 23.794 1.00 12.33 192 TYR L C 1
ATOM 3707 O O . TYR B 2 192 ? 69.339 107.849 23.787 1.00 15.87 192 TYR L O 1
ATOM 3716 N N . LYS B 2 193 ? 68.723 105.743 23.314 1.00 13.24 193 LYS L N 1
ATOM 3717 C CA . LYS B 2 193 ? 69.997 105.282 22.874 1.00 14.80 193 LYS L CA 1
ATOM 3718 C C . LYS B 2 193 ? 70.152 105.066 21.372 1.00 17.17 193 LYS L C 1
ATOM 3719 O O . LYS B 2 193 ? 71.264 104.751 20.904 1.00 20.43 193 LYS L O 1
ATOM 3725 N N . LEU B 2 194 ? 69.083 105.155 20.615 1.00 16.33 194 LEU L N 1
ATOM 3726 C CA . LEU B 2 194 ? 69.200 104.951 19.182 1.00 16.17 194 LEU L CA 1
ATOM 3727 C C . LEU B 2 194 ? 69.972 106.130 18.558 1.00 15.21 194 LEU L C 1
ATOM 3728 O O . LEU B 2 194 ? 69.806 107.282 18.941 1.00 15.52 194 LEU L O 1
ATOM 3733 N N . PRO B 2 195 ? 70.738 105.842 17.488 1.00 16.60 195 PRO L N 1
ATOM 3734 C CA . PRO B 2 195 ? 71.279 106.926 16.670 1.00 16.98 195 PRO L CA 1
ATOM 3735 C C . PRO B 2 195 ? 70.201 107.603 15.840 1.00 14.64 195 PRO L C 1
ATOM 3736 O O . PRO B 2 195 ? 69.138 107.039 15.660 1.00 13.83 195 PRO L O 1
ATOM 3740 N N . PRO B 2 196 ? 70.477 108.821 15.347 1.00 14.80 196 PRO L N 1
ATOM 3741 C CA . PRO B 2 196 ? 69.425 109.555 14.627 1.00 13.49 196 PRO L CA 1
ATOM 3742 C C . PRO B 2 196 ? 68.803 108.780 13.460 1.00 13.07 196 PRO L C 1
ATOM 3743 O O . PRO B 2 196 ? 67.599 108.821 13.255 1.00 12.94 196 PRO L O 1
ATOM 3747 N N . GLU B 2 197 ? 69.682 108.120 12.756 1.00 13.79 197 GLU L N 1
ATOM 3748 C CA A GLU B 2 197 ? 69.158 107.263 11.593 0.60 13.48 197 GLU L CA 1
ATOM 3749 C CA B GLU B 2 197 ? 69.204 107.313 11.632 0.40 13.48 197 GLU L CA 1
ATOM 3750 C C . GLU B 2 197 ? 68.126 106.148 11.992 1.00 12.18 197 GLU L C 1
ATOM 3751 O O . GLU B 2 197 ? 67.166 105.791 11.283 1.00 12.66 197 GLU L O 1
ATOM 3762 N N . ALA B 2 198 ? 68.406 105.582 13.177 1.00 13.26 198 ALA L N 1
ATOM 3763 C CA . ALA B 2 198 ? 67.475 104.578 13.695 1.00 12.51 198 ALA L CA 1
ATOM 3764 C C . ALA B 2 198 ? 66.172 105.232 14.139 1.00 11.39 198 ALA L C 1
ATOM 3765 O O . ALA B 2 198 ? 65.096 104.649 13.939 1.00 11.72 198 ALA L O 1
ATOM 3767 N N . ASN B 2 199 ? 66.252 106.421 14.719 1.00 11.78 199 ASN L N 1
ATOM 3768 C CA . ASN B 2 199 ? 65.041 107.156 15.046 1.00 11.61 199 ASN L CA 1
ATOM 3769 C C . ASN B 2 199 ? 64.211 107.521 13.824 1.00 11.58 199 ASN L C 1
ATOM 3770 O O . ASN B 2 199 ? 62.984 107.380 13.836 1.00 11.35 199 ASN L O 1
ATOM 3775 N N . LEU B 2 200 ? 64.869 107.942 12.739 1.00 11.05 200 LEU L N 1
ATOM 3776 C CA . LEU B 2 200 ? 64.137 108.234 11.531 1.00 10.80 200 LEU L CA 1
ATOM 3777 C C . LEU B 2 200 ? 63.534 107.011 10.894 1.00 10.51 200 LEU L C 1
ATOM 3778 O O . LEU B 2 200 ? 62.354 107.019 10.454 1.00 10.69 200 LEU L O 1
ATOM 3783 N N . MET B 2 201 ? 64.292 105.902 10.806 1.00 10.66 201 MET L N 1
ATOM 3784 C CA . MET B 2 201 ? 63.752 104.652 10.311 1.00 11.22 201 MET L CA 1
ATOM 3785 C C . MET B 2 201 ? 62.535 104.233 11.149 1.00 10.52 201 MET L C 1
ATOM 3786 O O . MET B 2 201 ? 61.480 103.837 10.608 1.00 10.29 201 MET L O 1
ATOM 3791 N N . GLY B 2 202 ? 62.672 104.274 12.480 1.00 10.24 202 GLY L N 1
ATOM 3792 C CA . GLY B 2 202 ? 61.601 103.840 13.344 1.00 11.05 202 GLY L CA 1
ATOM 3793 C C . GLY B 2 202 ? 60.351 104.722 13.196 1.00 10.10 202 GLY L C 1
ATOM 3794 O O . GLY B 2 202 ? 59.231 104.206 13.215 1.00 10.04 202 GLY L O 1
ATOM 3795 N N . PHE B 2 203 ? 60.569 106.046 13.066 1.00 10.01 203 PHE L N 1
ATOM 3796 C CA . PHE B 2 203 ? 59.455 106.945 12.878 1.00 9.87 203 PHE L CA 1
ATOM 3797 C C . PHE B 2 203 ? 58.732 106.688 11.549 1.00 8.60 203 PHE L C 1
ATOM 3798 O O . PHE B 2 203 ? 57.510 106.687 11.465 1.00 8.95 203 PHE L O 1
ATOM 3806 N N . ALA B 2 204 ? 59.510 106.499 10.472 1.00 8.55 204 ALA L N 1
ATOM 3807 C CA . ALA B 2 204 ? 58.891 106.124 9.216 1.00 8.22 204 ALA L CA 1
ATOM 3808 C C . ALA B 2 204 ? 58.031 104.893 9.375 1.00 7.84 204 ALA L C 1
ATOM 3809 O O . ALA B 2 204 ? 56.890 104.829 8.840 1.00 8.14 204 ALA L O 1
ATOM 3811 N N . HIS B 2 205 ? 58.529 103.909 10.085 1.00 7.69 205 HIS L N 1
ATOM 3812 C CA . HIS B 2 205 ? 57.782 102.676 10.300 1.00 7.83 205 HIS L CA 1
ATOM 3813 C C . HIS B 2 205 ? 56.564 102.859 11.192 1.00 7.77 205 HIS L C 1
ATOM 3814 O O . HIS B 2 205 ? 55.540 102.220 10.959 1.00 8.26 205 HIS L O 1
ATOM 3821 N N . TYR B 2 206 ? 56.645 103.753 12.179 1.00 8.19 206 TYR L N 1
ATOM 3822 C CA . TYR B 2 206 ? 55.471 104.141 12.972 1.00 7.77 206 TYR L CA 1
ATOM 3823 C C . TYR B 2 206 ? 54.347 104.564 12.016 1.00 7.66 206 TYR L C 1
ATOM 3824 O O . TYR B 2 206 ? 53.195 104.165 12.176 1.00 7.74 206 TYR L O 1
ATOM 3833 N N . LEU B 2 207 ? 54.685 105.445 11.074 1.00 7.49 207 LEU L N 1
ATOM 3834 C CA . LEU B 2 207 ? 53.667 105.936 10.139 1.00 7.94 207 LEU L CA 1
ATOM 3835 C C . LEU B 2 207 ? 53.160 104.839 9.206 1.00 7.22 207 LEU L C 1
ATOM 3836 O O . LEU B 2 207 ? 51.957 104.731 8.940 1.00 7.67 207 LEU L O 1
ATOM 3841 N N . GLU B 2 208 ? 54.077 104.011 8.713 1.00 7.17 208 GLU L N 1
ATOM 3842 C CA . GLU B 2 208 ? 53.657 102.899 7.872 1.00 7.16 208 GLU L CA 1
ATOM 3843 C C . GLU B 2 208 ? 52.737 101.955 8.617 1.00 6.88 208 GLU L C 1
ATOM 3844 O O . GLU B 2 208 ? 51.763 101.434 8.025 1.00 7.41 208 GLU L O 1
ATOM 3850 N N . ALA B 2 209 ? 53.001 101.694 9.898 1.00 7.02 209 ALA L N 1
ATOM 3851 C CA . ALA B 2 209 ? 52.169 100.807 10.670 1.00 7.25 209 ALA L CA 1
ATOM 3852 C C . ALA B 2 209 ? 50.805 101.437 10.964 1.00 7.02 209 ALA L C 1
ATOM 3853 O O . ALA B 2 209 ? 49.795 100.733 10.965 1.00 7.46 209 ALA L O 1
ATOM 3855 N N . LEU B 2 210 ? 50.796 102.731 11.248 1.00 6.86 210 LEU L N 1
ATOM 3856 C CA . LEU B 2 210 ? 49.523 103.424 11.455 1.00 7.40 210 LEU L CA 1
ATOM 3857 C C . LEU B 2 210 ? 48.650 103.300 10.248 1.00 6.97 210 LEU L C 1
ATOM 3858 O O . LEU B 2 210 ? 47.433 103.075 10.356 1.00 8.29 210 LEU L O 1
ATOM 3863 N N . ASP B 2 211 ? 49.236 103.402 9.050 1.00 7.24 211 ASP L N 1
ATOM 3864 C CA . ASP B 2 211 ? 48.420 103.188 7.834 1.00 7.87 211 ASP L CA 1
ATOM 3865 C C . ASP B 2 211 ? 48.035 101.724 7.688 1.00 7.57 211 ASP L C 1
ATOM 3866 O O . ASP B 2 211 ? 46.860 101.416 7.426 1.00 8.27 211 ASP L O 1
ATOM 3871 N N . PHE B 2 212 ? 48.988 100.810 7.806 1.00 7.21 212 PHE L N 1
ATOM 3872 C CA . PHE B 2 212 ? 48.741 99.435 7.415 1.00 7.24 212 PHE L CA 1
ATOM 3873 C C . PHE B 2 212 ? 47.780 98.715 8.368 1.00 6.97 212 PHE L C 1
ATOM 3874 O O . PHE B 2 212 ? 47.039 97.821 7.910 1.00 7.60 212 PHE L O 1
ATOM 3882 N N . GLN B 2 213 ? 47.793 99.047 9.648 1.00 6.91 213 GLN L N 1
ATOM 3883 C CA . GLN B 2 213 ? 46.983 98.313 10.607 1.00 6.99 213 GLN L CA 1
ATOM 3884 C C . GLN B 2 213 ? 45.525 98.274 10.178 1.00 6.83 213 GLN L C 1
ATOM 3885 O O . GLN B 2 213 ? 44.823 97.299 10.473 1.00 7.20 213 GLN L O 1
ATOM 3891 N N . ARG B 2 214 ? 45.020 99.313 9.503 1.00 6.66 214 ARG L N 1
ATOM 3892 C CA . ARG B 2 214 ? 43.598 99.348 9.130 1.00 6.97 214 ARG L CA 1
ATOM 3893 C C . ARG B 2 214 ? 43.248 98.170 8.214 1.00 6.69 214 ARG L C 1
ATOM 3894 O O . ARG B 2 214 ? 42.076 97.765 8.168 1.00 7.97 214 ARG L O 1
ATOM 3902 N N . GLU B 2 215 ? 44.213 97.680 7.451 1.00 6.42 215 GLU L N 1
ATOM 3903 C CA . GLU B 2 215 ? 43.929 96.625 6.502 1.00 6.80 215 GLU L CA 1
ATOM 3904 C C . GLU B 2 215 ? 43.718 95.267 7.197 1.00 6.65 215 GLU L C 1
ATOM 3905 O O . GLU B 2 215 ? 42.926 94.451 6.714 1.00 6.71 215 GLU L O 1
ATOM 3911 N N . ILE B 2 216 ? 44.433 95.028 8.294 1.00 6.66 216 ILE L N 1
ATOM 3912 C CA . ILE B 2 216 ? 44.441 93.726 8.903 1.00 6.58 216 ILE L CA 1
ATOM 3913 C C . ILE B 2 216 ? 43.009 93.325 9.297 1.00 6.68 216 ILE L C 1
ATOM 3914 O O . ILE B 2 216 ? 42.575 92.193 9.154 1.00 6.71 216 ILE L O 1
ATOM 3919 N N . VAL B 2 217 ? 42.278 94.321 9.842 1.00 6.21 217 VAL L N 1
ATOM 3920 C CA . VAL B 2 217 ? 40.967 94.059 10.388 1.00 6.81 217 VAL L CA 1
ATOM 3921 C C . VAL B 2 217 ? 39.894 93.863 9.315 1.00 6.35 217 VAL L C 1
ATOM 3922 O O . VAL B 2 217 ? 38.760 93.537 9.657 1.00 6.64 217 VAL L O 1
ATOM 3926 N N . LYS B 2 218 ? 40.238 94.027 8.030 1.00 6.41 218 LYS L N 1
ATOM 3927 C CA . LYS B 2 218 ? 39.278 93.643 7.003 1.00 6.32 218 LYS L CA 1
ATOM 3928 C C . LYS B 2 218 ? 38.903 92.161 7.111 1.00 6.48 218 LYS L C 1
ATOM 3929 O O . LYS B 2 218 ? 37.817 91.787 6.686 1.00 6.85 218 LYS L O 1
ATOM 3935 N N . ILE B 2 219 ? 39.769 91.331 7.700 1.00 6.26 219 ILE L N 1
ATOM 3936 C CA . ILE B 2 219 ? 39.398 89.921 7.937 1.00 6.33 219 ILE L CA 1
ATOM 3937 C C . ILE B 2 219 ? 38.201 89.852 8.906 1.00 5.99 219 ILE L C 1
ATOM 3938 O O . ILE B 2 219 ? 37.277 89.072 8.737 1.00 6.78 219 ILE L O 1
ATOM 3943 N N . HIS B 2 220 ? 38.287 90.640 10.006 1.00 6.00 220 HIS L N 1
ATOM 3944 C CA . HIS B 2 220 ? 37.145 90.756 10.910 1.00 6.26 220 HIS L CA 1
ATOM 3945 C C . HIS B 2 220 ? 35.911 91.267 10.206 1.00 6.22 220 HIS L C 1
ATOM 3946 O O . HIS B 2 220 ? 34.788 90.826 10.525 1.00 7.08 220 HIS L O 1
ATOM 3953 N N . ALA B 2 221 ? 36.047 92.244 9.296 1.00 6.42 221 ALA L N 1
ATOM 3954 C CA . ALA B 2 221 ? 34.848 92.740 8.593 1.00 6.35 221 ALA L CA 1
ATOM 3955 C C . ALA B 2 221 ? 34.196 91.635 7.768 1.00 5.83 221 ALA L C 1
ATOM 3956 O O . ALA B 2 221 ? 32.984 91.530 7.725 1.00 6.29 221 ALA L O 1
ATOM 3958 N N . VAL B 2 222 ? 34.995 90.789 7.097 1.00 6.04 222 VAL L N 1
ATOM 3959 C CA . VAL B 2 222 ? 34.396 89.739 6.266 1.00 6.08 222 VAL L CA 1
ATOM 3960 C C . VAL B 2 222 ? 33.609 88.780 7.141 1.00 6.13 222 VAL L C 1
ATOM 3961 O O . VAL B 2 222 ? 32.438 88.464 6.876 1.00 6.49 222 VAL L O 1
ATOM 3965 N N . PHE B 2 223 ? 34.253 88.204 8.170 1.00 6.13 223 PHE L N 1
ATOM 3966 C CA . PHE B 2 223 ? 33.577 87.161 8.936 1.00 6.69 223 PHE L CA 1
ATOM 3967 C C . PHE B 2 223 ? 32.658 87.687 10.029 1.00 6.69 223 PHE L C 1
ATOM 3968 O O . PHE B 2 223 ? 31.723 86.991 10.437 1.00 8.43 223 PHE L O 1
ATOM 3976 N N . GLY B 2 224 ? 32.923 88.889 10.513 1.00 6.84 224 GLY L N 1
ATOM 3977 C CA . GLY B 2 224 ? 32.266 89.460 11.686 1.00 6.73 224 GLY L CA 1
ATOM 3978 C C . GLY B 2 224 ? 31.553 90.768 11.449 1.00 6.10 224 GLY L C 1
ATOM 3979 O O . GLY B 2 224 ? 31.047 91.369 12.412 1.00 6.87 224 GLY L O 1
ATOM 3980 N N . GLY B 2 225 ? 31.473 91.239 10.204 1.00 6.34 225 GLY L N 1
ATOM 3981 C CA . GLY B 2 225 ? 30.720 92.417 9.877 1.00 6.44 225 GLY L CA 1
ATOM 3982 C C . GLY B 2 225 ? 31.412 93.748 9.981 1.00 6.28 225 GLY L C 1
ATOM 3983 O O . GLY B 2 225 ? 31.146 94.651 9.171 1.00 7.65 225 GLY L O 1
ATOM 3984 N N . LYS B 2 226 ? 32.272 93.916 10.980 1.00 6.11 226 LYS L N 1
ATOM 3985 C CA A LYS B 2 226 ? 32.830 95.240 11.276 0.50 6.40 226 LYS L CA 1
ATOM 3986 C CA B LYS B 2 226 ? 32.839 95.237 11.266 0.50 6.56 226 LYS L CA 1
ATOM 3987 C C . LYS B 2 226 ? 33.986 95.053 12.258 1.00 6.02 226 LYS L C 1
ATOM 3988 O O . LYS B 2 226 ? 34.010 94.086 13.037 1.00 6.64 226 LYS L O 1
ATOM 3999 N N . ASN B 2 227 ? 34.864 96.049 12.278 1.00 6.08 227 ASN L N 1
ATOM 4000 C CA . ASN B 2 227 ? 35.851 96.173 13.327 1.00 6.14 227 ASN L CA 1
ATOM 4001 C C . ASN B 2 227 ? 36.086 97.657 13.566 1.00 6.18 227 ASN L C 1
ATOM 4002 O O . ASN B 2 227 ? 36.280 98.413 12.617 1.00 6.92 227 ASN L O 1
ATOM 4007 N N . PRO B 2 228 ? 36.067 98.132 14.823 1.00 6.01 228 PRO L N 1
ATOM 4008 C CA . PRO B 2 228 ? 35.939 97.337 16.058 1.00 6.21 228 PRO L CA 1
ATOM 4009 C C . PRO B 2 228 ? 34.562 96.692 16.248 1.00 5.96 228 PRO L C 1
ATOM 4010 O O . PRO B 2 228 ? 33.565 97.050 15.671 1.00 6.91 228 PRO L O 1
ATOM 4014 N N . HIS B 2 229 ? 34.605 95.729 17.171 1.00 5.92 229 HIS L N 1
ATOM 4015 C CA . HIS B 2 229 ? 33.407 95.043 17.709 1.00 6.50 229 HIS L CA 1
ATOM 4016 C C . HIS B 2 229 ? 32.667 94.243 16.686 1.00 6.06 229 HIS L C 1
ATOM 4017 O O . HIS B 2 229 ? 31.478 94.478 16.407 1.00 6.72 229 HIS L O 1
ATOM 4024 N N . PRO B 2 230 ? 33.295 93.191 16.138 1.00 6.24 230 PRO L N 1
ATOM 4025 C CA . PRO B 2 230 ? 32.593 92.259 15.249 1.00 6.12 230 PRO L CA 1
ATOM 4026 C C . PRO B 2 230 ? 31.514 91.442 15.954 1.00 6.20 230 PRO L C 1
ATOM 4027 O O . PRO B 2 230 ? 31.410 91.427 17.181 1.00 7.41 230 PRO L O 1
ATOM 4031 N N . ASN B 2 231 ? 30.703 90.765 15.140 1.00 6.23 231 ASN L N 1
ATOM 4032 C CA . ASN B 2 231 ? 29.618 89.939 15.645 1.00 6.61 231 ASN L CA 1
ATOM 4033 C C . ASN B 2 231 ? 29.962 88.466 15.625 1.00 6.43 231 ASN L C 1
ATOM 4034 O O . ASN B 2 231 ? 30.791 87.993 14.849 1.00 7.73 231 ASN L O 1
ATOM 4039 N N . TRP B 2 232 ? 29.269 87.741 16.527 1.00 6.75 232 TRP L N 1
ATOM 4040 C CA . TRP B 2 232 ? 29.496 86.335 16.826 1.00 6.64 232 TRP L CA 1
ATOM 4041 C C . TRP B 2 232 ? 28.122 85.722 17.126 1.00 6.79 232 TRP L C 1
ATOM 4042 O O . TRP B 2 232 ? 27.157 86.441 17.319 1.00 7.63 232 TRP L O 1
ATOM 4053 N N . ILE B 2 233 ? 28.079 84.378 17.248 1.00 6.97 233 ILE L N 1
ATOM 4054 C CA . ILE B 2 233 ? 26.887 83.742 17.836 1.00 7.07 233 ILE L CA 1
ATOM 4055 C C . ILE B 2 233 ? 27.275 82.588 18.722 1.00 7.09 233 ILE L C 1
ATOM 4056 O O . ILE B 2 233 ? 28.262 81.897 18.482 1.00 7.95 233 ILE L O 1
ATOM 4061 N N . VAL B 2 234 ? 26.442 82.330 19.720 1.00 6.64 234 VAL L N 1
ATOM 4062 C CA . VAL B 2 234 ? 26.450 81.053 20.413 1.00 7.26 234 VAL L CA 1
ATOM 4063 C C . VAL B 2 234 ? 26.011 79.984 19.415 1.00 7.64 234 VAL L C 1
ATOM 4064 O O . VAL B 2 234 ? 24.959 80.105 18.786 1.00 8.75 234 VAL L O 1
ATOM 4068 N N . GLY B 2 235 ? 26.866 78.977 19.253 1.00 7.58 235 GLY L N 1
ATOM 4069 C CA . GLY B 2 235 ? 26.649 77.912 18.283 1.00 8.38 235 GLY L CA 1
ATOM 4070 C C . GLY B 2 235 ? 27.542 77.992 17.047 1.00 7.70 235 GLY L C 1
ATOM 4071 O O . GLY B 2 235 ? 27.553 77.048 16.254 1.00 8.40 235 GLY L O 1
ATOM 4072 N N . GLY B 2 236 ? 28.308 79.090 16.876 1.00 7.31 236 GLY L N 1
ATOM 4073 C CA . GLY B 2 236 ? 29.313 79.128 15.807 1.00 7.64 236 GLY L CA 1
ATOM 4074 C C . GLY B 2 236 ? 29.594 80.530 15.376 1.00 6.90 236 GLY L C 1
ATOM 4075 O O . GLY B 2 236 ? 30.088 81.347 16.165 1.00 7.72 236 GLY L O 1
ATOM 4076 N N . MET B 2 237 ? 29.318 80.822 14.095 1.00 7.04 237 MET L N 1
ATOM 4077 C CA . MET B 2 237 ? 29.435 82.179 13.597 1.00 7.20 237 MET L CA 1
ATOM 4078 C C . MET B 2 237 ? 28.251 82.434 12.661 1.00 7.55 237 MET L C 1
ATOM 4079 O O . MET B 2 237 ? 27.745 81.484 12.069 1.00 8.30 237 MET L O 1
ATOM 4084 N N . PRO B 2 238 ? 27.865 83.687 12.474 1.00 7.88 238 PRO L N 1
ATOM 4085 C CA . PRO B 2 238 ? 26.695 84.012 11.638 1.00 8.65 238 PRO L CA 1
ATOM 4086 C C . PRO B 2 238 ? 27.025 84.153 10.153 1.00 7.11 238 PRO L C 1
ATOM 4087 O O . PRO B 2 238 ? 26.098 84.302 9.348 1.00 7.48 238 PRO L O 1
ATOM 4091 N N . CYS B 2 239 ? 28.297 84.081 9.799 1.00 7.07 239 CYS L N 1
ATOM 4092 C CA . CYS B 2 239 ? 28.753 84.293 8.431 1.00 7.23 239 CYS L CA 1
ATOM 4093 C C . CYS B 2 239 ? 28.622 83.024 7.600 1.00 7.07 239 CYS L C 1
ATOM 4094 O O . CYS B 2 239 ? 29.595 82.336 7.263 1.00 7.95 239 CYS L O 1
ATOM 4097 N N . ALA B 2 240 ? 27.386 82.730 7.231 1.00 6.81 240 ALA L N 1
ATOM 4098 C CA . ALA B 2 240 ? 27.085 81.558 6.417 1.00 6.98 240 ALA L CA 1
ATOM 4099 C C . ALA B 2 240 ? 27.879 81.572 5.133 1.00 6.86 240 ALA L C 1
ATOM 4100 O O . ALA B 2 240 ? 28.144 82.645 4.552 1.00 7.25 240 ALA L O 1
ATOM 4102 N N . ILE B 2 241 ? 28.269 80.378 4.681 1.00 7.09 241 ILE L N 1
ATOM 4103 C CA . ILE B 2 241 ? 29.097 80.195 3.526 1.00 7.30 241 ILE L CA 1
ATOM 4104 C C . ILE B 2 241 ? 28.296 79.625 2.375 1.00 7.11 241 ILE L C 1
ATOM 4105 O O . ILE B 2 241 ? 27.472 78.736 2.536 1.00 8.66 241 ILE L O 1
ATOM 4110 N N . ASN B 2 242 ? 28.590 80.147 1.164 1.00 7.23 242 ASN L N 1
ATOM 4111 C CA . ASN B 2 242 ? 28.014 79.613 -0.075 1.00 7.68 242 ASN L CA 1
ATOM 4112 C C . ASN B 2 242 ? 29.018 79.923 -1.148 1.00 7.90 242 ASN L C 1
ATOM 4113 O O . ASN B 2 242 ? 29.256 81.088 -1.467 1.00 8.41 242 ASN L O 1
ATOM 4118 N N . ILE B 2 243 ? 29.624 78.831 -1.640 1.00 8.89 243 ILE L N 1
ATOM 4119 C CA A ILE B 2 243 ? 30.644 79.020 -2.726 0.50 9.24 243 ILE L CA 1
ATOM 4120 C CA B ILE B 2 243 ? 30.627 79.037 -2.665 0.50 9.24 243 ILE L CA 1
ATOM 4121 C C . ILE B 2 243 ? 30.164 78.843 -4.189 1.00 9.07 243 ILE L C 1
ATOM 4122 O O . ILE B 2 243 ? 30.441 79.632 -5.111 1.00 11.22 243 ILE L O 1
ATOM 4131 N N . ASP B 2 244 ? 29.235 77.869 -4.340 1.00 9.02 244 ASP L N 1
ATOM 4132 C CA . ASP B 2 244 ? 28.889 77.411 -5.691 1.00 9.66 244 ASP L CA 1
ATOM 4133 C C . ASP B 2 244 ? 27.410 77.273 -5.947 1.00 8.76 244 ASP L C 1
ATOM 4134 O O . ASP B 2 244 ? 27.039 76.559 -6.881 1.00 11.19 244 ASP L O 1
ATOM 4139 N N . GLU B 2 245 ? 26.581 77.908 -5.143 1.00 8.91 245 GLU L N 1
ATOM 4140 C CA . GLU B 2 245 ? 25.136 77.841 -5.299 1.00 9.17 245 GLU L CA 1
ATOM 4141 C C . GLU B 2 245 ? 24.557 79.197 -5.574 1.00 8.71 245 GLU L C 1
ATOM 4142 O O . GLU B 2 245 ? 25.184 80.232 -5.326 1.00 9.26 245 GLU L O 1
ATOM 4148 N N . SER B 2 246 ? 23.304 79.196 -6.075 1.00 8.81 246 SER L N 1
ATOM 4149 C CA . SER B 2 246 ? 22.603 80.447 -6.272 1.00 9.11 246 SER L CA 1
ATOM 4150 C C . SER B 2 246 ? 22.584 81.245 -4.937 1.00 8.92 246 SER L C 1
ATOM 4151 O O . SER B 2 246 ? 22.443 80.644 -3.855 1.00 9.60 246 SER L O 1
ATOM 4154 N N . GLY B 2 247 ? 22.712 82.535 -5.060 1.00 9.51 247 GLY L N 1
ATOM 4155 C CA . GLY B 2 247 ? 22.680 83.355 -3.885 1.00 10.29 247 GLY L CA 1
ATOM 4156 C C . GLY B 2 247 ? 23.983 83.427 -3.114 1.00 8.40 247 GLY L C 1
ATOM 4157 O O . GLY B 2 247 ? 23.989 84.009 -2.000 1.00 9.02 247 GLY L O 1
ATOM 4158 N N . ALA B 2 248 ? 25.096 82.989 -3.685 1.00 7.71 248 ALA L N 1
ATOM 4159 C CA . ALA B 2 248 ? 26.392 83.151 -3.022 1.00 7.50 248 ALA L CA 1
ATOM 4160 C C . ALA B 2 248 ? 26.722 84.620 -2.828 1.00 6.83 248 ALA L C 1
ATOM 4161 O O . ALA B 2 248 ? 27.519 84.938 -1.934 1.00 7.55 248 ALA L O 1
ATOM 4163 N N . VAL B 2 249 ? 26.130 85.525 -3.609 1.00 7.16 249 VAL L N 1
ATOM 4164 C CA . VAL B 2 249 ? 26.253 86.960 -3.387 1.00 7.70 249 VAL L CA 1
ATOM 4165 C C . VAL B 2 249 ? 25.777 87.401 -2.004 1.00 7.59 249 VAL L C 1
ATOM 4166 O O . VAL B 2 249 ? 26.107 88.505 -1.587 1.00 9.22 249 VAL L O 1
ATOM 4170 N N . GLY B 2 250 ? 24.983 86.558 -1.350 1.00 7.53 250 GLY L N 1
ATOM 4171 C CA . GLY B 2 250 ? 24.488 86.840 -0.019 1.00 8.15 250 GLY L CA 1
ATOM 4172 C C . GLY B 2 250 ? 25.252 86.190 1.115 1.00 7.66 250 GLY L C 1
ATOM 4173 O O . GLY B 2 250 ? 24.716 86.160 2.231 1.00 8.83 250 GLY L O 1
ATOM 4174 N N . ALA B 2 251 ? 26.461 85.700 0.865 1.00 7.12 251 ALA L N 1
ATOM 4175 C CA . ALA B 2 251 ? 27.155 84.852 1.816 1.00 7.19 251 ALA L CA 1
ATOM 4176 C C . ALA B 2 251 ? 28.652 85.014 1.681 1.00 6.92 251 ALA L C 1
ATOM 4177 O O . ALA B 2 251 ? 29.144 85.754 0.803 1.00 7.31 251 ALA L O 1
ATOM 4179 N N . VAL B 2 252 ? 29.408 84.283 2.514 1.00 6.79 252 VAL L N 1
ATOM 4180 C CA . VAL B 2 252 ? 30.850 84.207 2.333 1.00 7.08 252 VAL L CA 1
ATOM 4181 C C . VAL B 2 252 ? 31.090 83.318 1.123 1.00 6.80 252 VAL L C 1
ATOM 4182 O O . VAL B 2 252 ? 30.830 82.135 1.160 1.00 8.16 252 VAL L O 1
ATOM 4186 N N . ASN B 2 253 ? 31.609 83.942 0.067 1.00 7.13 253 ASN L N 1
ATOM 4187 C CA . ASN B 2 253 ? 31.776 83.292 -1.247 1.00 6.87 253 ASN L CA 1
ATOM 4188 C C . ASN B 2 253 ? 33.267 83.362 -1.618 1.00 6.80 253 ASN L C 1
ATOM 4189 O O . ASN B 2 253 ? 34.099 83.795 -0.834 1.00 7.14 253 ASN L O 1
ATOM 4194 N N . MET B 2 254 ? 33.594 82.915 -2.834 1.00 6.93 254 MET L N 1
ATOM 4195 C CA A MET B 2 254 ? 34.978 82.875 -3.244 0.44 6.83 254 MET L CA 1
ATOM 4196 C CA C MET B 2 254 ? 34.996 82.877 -3.225 0.55 6.82 254 MET L CA 1
ATOM 4197 C C . MET B 2 254 ? 35.624 84.262 -3.265 1.00 6.68 254 MET L C 1
ATOM 4198 O O . MET B 2 254 ? 36.819 84.394 -2.972 1.00 7.38 254 MET L O 1
ATOM 4207 N N . GLU B 2 255 ? 34.866 85.281 -3.653 1.00 6.65 255 GLU L N 1
ATOM 4208 C CA . GLU B 2 255 ? 35.409 86.652 -3.662 1.00 6.62 255 GLU L CA 1
ATOM 4209 C C . GLU B 2 255 ? 35.752 87.135 -2.272 1.00 6.49 255 GLU L C 1
ATOM 4210 O O . GLU B 2 255 ? 36.794 87.767 -2.057 1.00 6.76 255 GLU L O 1
ATOM 4216 N N . ARG B 2 256 ? 34.869 86.840 -1.309 1.00 6.13 256 ARG L N 1
ATOM 4217 C CA . ARG B 2 256 ? 35.129 87.207 0.092 1.00 6.31 256 ARG L CA 1
ATOM 4218 C C . ARG B 2 256 ? 36.378 86.509 0.608 1.00 6.33 256 ARG L C 1
ATOM 4219 O O . ARG B 2 256 ? 37.204 87.085 1.333 1.00 6.76 256 ARG L O 1
ATOM 4227 N N . LEU B 2 257 ? 36.493 85.208 0.303 1.00 6.39 257 LEU L N 1
ATOM 4228 C CA . LEU B 2 257 ? 37.653 84.423 0.740 1.00 6.46 257 LEU L CA 1
ATOM 4229 C C . LEU B 2 257 ? 38.935 84.923 0.077 1.00 6.85 257 LEU L C 1
ATOM 4230 O O . LEU B 2 257 ? 40.004 84.973 0.723 1.00 7.52 257 LEU L O 1
ATOM 4235 N N . ASN B 2 258 ? 38.838 85.324 -1.192 1.00 6.67 258 ASN L N 1
ATOM 4236 C CA . ASN B 2 258 ? 39.988 85.911 -1.870 1.00 6.68 258 ASN L CA 1
ATOM 4237 C C . ASN B 2 258 ? 40.462 87.194 -1.152 1.00 6.80 258 ASN L C 1
ATOM 4238 O O . ASN B 2 258 ? 41.679 87.427 -1.018 1.00 6.74 258 ASN L O 1
ATOM 4243 N N . LEU B 2 259 ? 39.506 88.019 -0.725 1.00 6.48 259 LEU L N 1
ATOM 4244 C CA A LEU B 2 259 ? 39.899 89.203 0.040 0.50 6.81 259 LEU L CA 1
ATOM 4245 C CA B LEU B 2 259 ? 39.830 89.216 0.057 0.50 7.06 259 LEU L CA 1
ATOM 4246 C C . LEU B 2 259 ? 40.636 88.802 1.293 1.00 6.73 259 LEU L C 1
ATOM 4247 O O . LEU B 2 259 ? 41.729 89.351 1.602 1.00 7.27 259 LEU L O 1
ATOM 4256 N N . VAL B 2 260 ? 40.097 87.853 2.043 1.00 6.59 260 VAL L N 1
ATOM 4257 C CA . VAL B 2 260 ? 40.783 87.404 3.269 1.00 6.78 260 VAL L CA 1
ATOM 4258 C C . VAL B 2 260 ? 42.207 86.939 2.974 1.00 6.49 260 VAL L C 1
ATOM 4259 O O . VAL B 2 260 ? 43.158 87.335 3.666 1.00 7.34 260 VAL L O 1
ATOM 4263 N N . GLN B 2 261 ? 42.382 86.105 1.939 1.00 6.64 261 GLN L N 1
ATOM 4264 C CA . GLN B 2 261 ? 43.730 85.644 1.617 1.00 7.19 261 GLN L CA 1
ATOM 4265 C C . GLN B 2 261 ? 44.668 86.799 1.328 1.00 7.16 261 GLN L C 1
ATOM 4266 O O . GLN B 2 261 ? 45.830 86.806 1.721 1.00 7.86 261 GLN L O 1
ATOM 4272 N N . SER B 2 262 ? 44.194 87.807 0.586 1.00 6.90 262 SER L N 1
ATOM 4273 C CA A SER B 2 262 ? 45.057 88.907 0.239 0.50 7.01 262 SER L CA 1
ATOM 4274 C CA B SER B 2 262 ? 45.019 88.936 0.234 0.50 7.79 262 SER L CA 1
ATOM 4275 C C . SER B 2 262 ? 45.538 89.645 1.506 1.00 7.08 262 SER L C 1
ATOM 4276 O O . SER B 2 262 ? 46.677 90.101 1.581 1.00 8.12 262 SER L O 1
ATOM 4281 N N . ILE B 2 263 ? 44.640 89.796 2.478 1.00 6.86 263 ILE L N 1
ATOM 4282 C CA . ILE B 2 263 ? 45.016 90.449 3.732 1.00 6.80 263 ILE L CA 1
ATOM 4283 C C . ILE B 2 263 ? 46.020 89.613 4.500 1.00 6.80 263 ILE L C 1
ATOM 4284 O O . ILE B 2 263 ? 46.981 90.176 5.074 1.00 7.47 263 ILE L O 1
ATOM 4289 N N . ILE B 2 264 ? 45.851 88.312 4.557 1.00 6.78 264 ILE L N 1
ATOM 4290 C CA . ILE B 2 264 ? 46.785 87.461 5.263 1.00 7.32 264 ILE L CA 1
ATOM 4291 C C . ILE B 2 264 ? 48.183 87.649 4.751 1.00 7.25 264 ILE L C 1
ATOM 4292 O O . ILE B 2 264 ? 49.136 87.820 5.518 1.00 8.07 264 ILE L O 1
ATOM 4297 N N . THR B 2 265 ? 48.357 87.598 3.425 1.00 7.92 265 THR L N 1
ATOM 4298 C CA A THR B 2 265 ? 49.687 87.699 2.869 0.50 9.10 265 THR L CA 1
ATOM 4299 C CA B THR B 2 265 ? 49.787 87.699 2.869 0.50 9.10 265 THR L CA 1
ATOM 4300 C C . THR B 2 265 ? 50.346 89.054 3.181 1.00 8.32 265 THR L C 1
ATOM 4301 O O . THR B 2 265 ? 51.526 89.102 3.531 1.00 8.84 265 THR L O 1
ATOM 4308 N N . ARG B 2 266 ? 49.572 90.126 3.024 1.00 7.53 266 ARG L N 1
ATOM 4309 C CA . ARG B 2 266 ? 50.104 91.452 3.279 1.00 8.20 266 ARG L CA 1
ATOM 4310 C C . ARG B 2 266 ? 50.484 91.613 4.762 1.00 7.86 266 ARG L C 1
ATOM 4311 O O . ARG B 2 266 ? 51.468 92.277 5.094 1.00 8.53 266 ARG L O 1
ATOM 4319 N N . THR B 2 267 ? 49.692 91.024 5.640 1.00 7.00 267 THR L N 1
ATOM 4320 C CA . THR B 2 267 ? 49.895 91.116 7.097 1.00 7.33 267 THR L CA 1
ATOM 4321 C C . THR B 2 267 ? 51.186 90.432 7.480 1.00 7.92 267 THR L C 1
ATOM 4322 O O . THR B 2 267 ? 52.020 90.968 8.219 1.00 8.10 267 THR L O 1
ATOM 4326 N N . ALA B 2 268 ? 51.378 89.197 6.992 1.00 8.03 268 ALA L N 1
ATOM 4327 C CA . ALA B 2 268 ? 52.625 88.477 7.253 1.00 8.49 268 ALA L CA 1
ATOM 4328 C C . ALA B 2 268 ? 53.819 89.267 6.731 1.00 8.40 268 ALA L C 1
ATOM 4329 O O . ALA B 2 268 ? 54.846 89.366 7.403 1.00 9.10 268 ALA L O 1
ATOM 4331 N N . ASP B 2 269 ? 53.705 89.809 5.522 1.00 8.13 269 ASP L N 1
ATOM 4332 C CA A ASP B 2 269 ? 54.849 90.520 4.962 0.50 9.31 269 ASP L CA 1
ATOM 4333 C CA B ASP B 2 269 ? 54.815 90.559 4.908 0.50 9.25 269 ASP L CA 1
ATOM 4334 C C . ASP B 2 269 ? 55.231 91.749 5.783 1.00 8.35 269 ASP L C 1
ATOM 4335 O O . ASP B 2 269 ? 56.407 91.982 6.026 1.00 9.10 269 ASP L O 1
ATOM 4344 N N . PHE B 2 270 ? 54.238 92.502 6.259 1.00 8.08 270 PHE L N 1
ATOM 4345 C CA . PHE B 2 270 ? 54.503 93.692 7.050 1.00 8.05 270 PHE L CA 1
ATOM 4346 C C . PHE B 2 270 ? 55.164 93.310 8.390 1.00 7.78 270 PHE L C 1
ATOM 4347 O O . PHE B 2 270 ? 56.166 93.901 8.829 1.00 8.29 270 PHE L O 1
ATOM 4355 N N . ILE B 2 271 ? 54.573 92.325 9.073 1.00 7.70 271 ILE L N 1
ATOM 4356 C CA . ILE B 2 271 ? 55.108 91.918 10.358 1.00 7.93 271 ILE L CA 1
ATOM 4357 C C . ILE B 2 271 ? 56.524 91.394 10.215 1.00 8.51 271 ILE L C 1
ATOM 4358 O O . ILE B 2 271 ? 57.427 91.739 10.975 1.00 9.12 271 ILE L O 1
ATOM 4363 N N . ASN B 2 272 ? 56.721 90.514 9.229 1.00 8.34 272 ASN L N 1
ATOM 4364 C CA . ASN B 2 272 ? 58.036 89.887 9.097 1.00 9.11 272 ASN L CA 1
ATOM 4365 C C . ASN B 2 272 ? 59.150 90.805 8.663 1.00 8.71 272 ASN L C 1
ATOM 4366 O O . ASN B 2 272 ? 60.297 90.595 9.018 1.00 9.95 272 ASN L O 1
ATOM 4371 N N . ASN B 2 273 ? 58.819 91.829 7.852 1.00 8.46 273 ASN L N 1
ATOM 4372 C CA . ASN B 2 273 ? 59.842 92.683 7.270 1.00 9.21 273 ASN L CA 1
ATOM 4373 C C . ASN B 2 273 ? 59.922 94.071 7.813 1.00 8.95 273 ASN L C 1
ATOM 4374 O O . ASN B 2 273 ? 60.892 94.782 7.479 1.00 9.84 273 ASN L O 1
ATOM 4379 N N . VAL B 2 274 ? 58.982 94.472 8.672 1.00 8.57 274 VAL L N 1
ATOM 4380 C CA . VAL B 2 274 ? 59.001 95.780 9.307 1.00 8.49 274 VAL L CA 1
ATOM 4381 C C . VAL B 2 274 ? 59.115 95.598 10.826 1.00 8.63 274 VAL L C 1
ATOM 4382 O O . VAL B 2 274 ? 60.085 95.997 11.444 1.00 9.28 274 VAL L O 1
ATOM 4386 N N A MET B 2 275 ? 58.088 94.981 11.429 0.50 8.85 275 MET L N 1
ATOM 4387 N N B MET B 2 275 ? 58.090 94.969 11.412 0.50 7.96 275 MET L N 1
ATOM 4388 C CA A MET B 2 275 ? 58.071 94.893 12.898 0.50 9.84 275 MET L CA 1
ATOM 4389 C CA B MET B 2 275 ? 58.014 94.858 12.872 0.50 7.95 275 MET L CA 1
ATOM 4390 C C A MET B 2 275 ? 59.174 94.025 13.450 0.50 9.64 275 MET L C 1
ATOM 4391 C C B MET B 2 275 ? 59.140 94.023 13.443 0.50 8.53 275 MET L C 1
ATOM 4392 O O A MET B 2 275 ? 59.829 94.412 14.421 0.50 10.34 275 MET L O 1
ATOM 4393 O O B MET B 2 275 ? 59.800 94.447 14.394 0.50 9.59 275 MET L O 1
ATOM 4402 N N . ILE B 2 276 ? 59.380 92.837 12.875 1.00 9.19 276 ILE L N 1
ATOM 4403 C CA . ILE B 2 276 ? 60.399 91.930 13.400 1.00 9.17 276 ILE L CA 1
ATOM 4404 C C . ILE B 2 276 ? 61.780 92.586 13.381 1.00 9.73 276 ILE L C 1
ATOM 4405 O O . ILE B 2 276 ? 62.454 92.591 14.420 1.00 10.56 276 ILE L O 1
ATOM 4410 N N . PRO B 2 277 ? 62.250 93.164 12.266 1.00 9.39 277 PRO L N 1
ATOM 4411 C CA . PRO B 2 277 ? 63.576 93.756 12.298 1.00 10.43 277 PRO L CA 1
ATOM 4412 C C . PRO B 2 277 ? 63.649 94.954 13.201 1.00 10.23 277 PRO L C 1
ATOM 4413 O O . PRO B 2 277 ? 64.704 95.183 13.855 1.00 11.62 277 PRO L O 1
ATOM 4417 N N . ASP B 2 278 ? 62.566 95.720 13.359 1.00 9.40 278 ASP L N 1
ATOM 4418 C CA . ASP B 2 278 ? 62.580 96.830 14.286 1.00 9.96 278 ASP L CA 1
ATOM 4419 C C . ASP B 2 278 ? 62.697 96.355 15.760 1.00 10.16 278 ASP L C 1
ATOM 4420 O O . ASP B 2 278 ? 63.415 96.983 16.541 1.00 10.84 278 ASP L O 1
ATOM 4425 N N . ALA B 2 279 ? 61.980 95.287 16.105 1.00 9.75 279 ALA L N 1
ATOM 4426 C CA . ALA B 2 279 ? 62.084 94.762 17.442 1.00 9.78 279 ALA L CA 1
ATOM 4427 C C . ALA B 2 279 ? 63.477 94.281 17.748 1.00 11.08 279 ALA L C 1
ATOM 4428 O O . ALA B 2 279 ? 64.031 94.534 18.809 1.00 11.87 279 ALA L O 1
ATOM 4430 N N . LEU B 2 280 ? 64.077 93.598 16.786 1.00 11.84 280 LEU L N 1
ATOM 4431 C CA . LEU B 2 280 ? 65.442 93.109 16.980 1.00 13.16 280 LEU L CA 1
ATOM 4432 C C . LEU B 2 280 ? 66.418 94.285 17.093 1.00 13.81 280 LEU L C 1
ATOM 4433 O O . LEU B 2 280 ? 67.355 94.254 17.904 1.00 16.06 280 LEU L O 1
ATOM 4438 N N . ALA B 2 281 ? 66.201 95.324 16.339 1.00 14.25 281 ALA L N 1
ATOM 4439 C CA . ALA B 2 281 ? 67.051 96.520 16.443 1.00 17.18 281 ALA L CA 1
ATOM 4440 C C . ALA B 2 281 ? 66.886 97.223 17.787 1.00 14.90 281 ALA L C 1
ATOM 4441 O O . ALA B 2 281 ? 67.881 97.687 18.370 1.00 16.33 281 ALA L O 1
ATOM 4443 N N . ILE B 2 282 ? 65.672 97.317 18.303 1.00 13.35 282 ILE L N 1
ATOM 4444 C CA . ILE B 2 282 ? 65.507 97.848 19.669 1.00 14.26 282 ILE L CA 1
ATOM 4445 C C . ILE B 2 282 ? 66.359 97.030 20.607 1.00 14.62 282 ILE L C 1
ATOM 4446 O O . ILE B 2 282 ? 67.046 97.564 21.502 1.00 15.14 282 ILE L O 1
ATOM 4451 N N . GLY B 2 283 ? 66.283 95.723 20.469 1.00 13.23 283 GLY L N 1
ATOM 4452 C CA . GLY B 2 283 ? 67.105 94.882 21.304 1.00 13.95 283 GLY L CA 1
ATOM 4453 C C . GLY B 2 283 ? 68.590 95.140 21.178 1.00 16.70 283 GLY L C 1
ATOM 4454 O O . GLY B 2 283 ? 69.308 95.271 22.171 1.00 18.58 283 GLY L O 1
ATOM 4455 N N . GLN B 2 284 ? 69.066 95.290 19.947 1.00 17.80 284 GLN L N 1
ATOM 4456 C CA . GLN B 2 284 ? 70.500 95.489 19.728 1.00 21.30 284 GLN L CA 1
ATOM 4457 C C . GLN B 2 284 ? 70.969 96.765 20.363 1.00 19.40 284 GLN L C 1
ATOM 4458 O O . GLN B 2 284 ? 72.146 96.781 20.861 1.00 21.92 284 GLN L O 1
ATOM 4464 N N . PHE B 2 285 ? 70.196 97.847 20.357 1.00 19.30 285 PHE L N 1
ATOM 4465 C CA . PHE B 2 285 ? 70.636 99.136 20.871 1.00 18.66 285 PHE L CA 1
ATOM 4466 C C . PHE B 2 285 ? 70.264 99.377 22.330 1.00 14.75 285 PHE L C 1
ATOM 4467 O O . PHE B 2 285 ? 70.621 100.441 22.832 1.00 17.05 285 PHE L O 1
ATOM 4475 N N . ASN B 2 286 ? 69.522 98.451 22.943 1.00 13.25 286 ASN L N 1
ATOM 4476 C CA . ASN B 2 286 ? 69.034 98.623 24.303 1.00 12.35 286 ASN L CA 1
ATOM 4477 C C . ASN B 2 286 ? 69.256 97.377 25.138 1.00 11.98 286 ASN L C 1
ATOM 4478 O O . ASN B 2 286 ? 68.437 97.041 25.998 1.00 12.30 286 ASN L O 1
ATOM 4483 N N . LYS B 2 287 ? 70.438 96.743 24.971 1.00 13.17 287 LYS L N 1
ATOM 4484 C CA . LYS B 2 287 ? 70.727 95.521 25.695 1.00 13.52 287 LYS L CA 1
ATOM 4485 C C . LYS B 2 287 ? 70.606 95.573 27.204 1.00 12.64 287 LYS L C 1
ATOM 4486 O O . LYS B 2 287 ? 70.191 94.590 27.825 1.00 13.01 287 LYS L O 1
ATOM 4492 N N . PRO B 2 288 ? 70.934 96.717 27.870 1.00 12.20 288 PRO L N 1
ATOM 4493 C CA . PRO B 2 288 ? 70.789 96.778 29.311 1.00 12.01 288 PRO L CA 1
ATOM 4494 C C . PRO B 2 288 ? 69.358 96.515 29.800 1.00 10.78 288 PRO L C 1
ATOM 4495 O O . PRO B 2 288 ? 69.146 96.063 30.927 1.00 12.48 288 PRO L O 1
ATOM 4499 N N . TRP B 2 289 ? 68.376 96.747 28.929 1.00 11.05 289 TRP L N 1
ATOM 4500 C CA . TRP B 2 289 ? 66.965 96.501 29.276 1.00 10.54 289 TRP L CA 1
ATOM 4501 C C . TRP B 2 289 ? 66.610 95.047 29.270 1.00 10.20 289 TRP L C 1
ATOM 4502 O O . TRP B 2 289 ? 65.510 94.689 29.686 1.00 11.09 289 TRP L O 1
ATOM 4513 N N . SER B 2 290 ? 67.554 94.156 28.923 1.00 10.48 290 SER L N 1
ATOM 4514 C CA . SER B 2 290 ? 67.434 92.737 29.198 1.00 11.05 290 SER L CA 1
ATOM 4515 C C . SER B 2 290 ? 67.609 92.346 30.634 1.00 11.75 290 SER L C 1
ATOM 4516 O O . SER B 2 290 ? 67.374 91.189 30.996 1.00 11.92 290 SER L O 1
ATOM 4519 N N . GLU B 2 291 ? 68.005 93.322 31.471 1.00 11.22 291 GLU L N 1
ATOM 4520 C CA . GLU B 2 291 ? 68.224 93.123 32.891 1.00 12.76 291 GLU L CA 1
ATOM 4521 C C . GLU B 2 291 ? 67.351 94.001 33.758 1.00 12.54 291 GLU L C 1
ATOM 4522 O O . GLU B 2 291 ? 67.567 94.051 34.958 1.00 16.08 291 GLU L O 1
ATOM 4528 N N . ILE B 2 292 ? 66.387 94.697 33.148 1.00 10.73 292 ILE L N 1
ATOM 4529 C CA . ILE B 2 292 ? 65.521 95.637 33.880 1.00 10.27 292 ILE L CA 1
ATOM 4530 C C . ILE B 2 292 ? 64.091 95.121 33.696 1.00 9.56 292 ILE L C 1
ATOM 4531 O O . ILE B 2 292 ? 63.763 94.615 32.623 1.00 10.64 292 ILE L O 1
ATOM 4536 N N . GLY B 2 293 ? 63.291 95.254 34.754 1.00 10.03 293 GLY L N 1
ATOM 4537 C CA . GLY B 2 293 ? 61.884 94.915 34.654 1.00 9.62 293 GLY L CA 1
ATOM 4538 C C . GLY B 2 293 ? 61.573 93.447 34.651 1.00 9.14 293 GLY L C 1
ATOM 4539 O O . GLY B 2 293 ? 60.484 93.076 34.206 1.00 10.43 293 GLY L O 1
ATOM 4540 N N . THR B 2 294 ? 62.456 92.640 35.205 1.00 10.11 294 THR L N 1
ATOM 4541 C CA . THR B 2 294 ? 62.159 91.198 35.269 1.00 10.58 294 THR L CA 1
ATOM 4542 C C . THR B 2 294 ? 60.860 90.915 35.999 1.00 9.79 294 THR L C 1
ATOM 4543 O O . THR B 2 294 ? 60.038 90.125 35.513 1.00 9.80 294 THR L O 1
ATOM 4547 N N . GLY B 2 295 ? 60.686 91.505 37.175 1.00 10.27 295 GLY L N 1
ATOM 4548 C CA . GLY B 2 295 ? 59.455 91.244 37.948 1.00 10.27 295 GLY L CA 1
ATOM 4549 C C . GLY B 2 295 ? 59.241 89.786 38.228 1.00 9.96 295 GLY L C 1
ATOM 4550 O O . GLY B 2 295 ? 60.192 89.036 38.579 1.00 10.92 295 GLY L O 1
ATOM 4551 N N . LEU B 2 296 ? 58.008 89.367 38.026 1.00 9.29 296 LEU L N 1
ATOM 4552 C CA . LEU B 2 296 ? 57.629 88.022 38.282 1.00 9.77 296 LEU L CA 1
ATOM 4553 C C . LEU B 2 296 ? 58.003 87.056 37.178 1.00 10.03 296 LEU L C 1
ATOM 4554 O O . LEU B 2 296 ? 57.772 85.856 37.294 1.00 10.23 296 LEU L O 1
ATOM 4559 N N . SER B 2 297 ? 58.577 87.536 36.067 1.00 9.48 297 SER L N 1
ATOM 4560 C CA . SER B 2 297 ? 58.821 86.649 34.917 1.00 10.05 297 SER L CA 1
ATOM 4561 C C . SER B 2 297 ? 59.868 85.572 35.123 1.00 10.49 297 SER L C 1
ATOM 4562 O O . SER B 2 297 ? 59.902 84.637 34.352 1.00 11.20 297 SER L O 1
ATOM 4565 N N . ASP B 2 298 ? 60.684 85.693 36.181 1.00 10.30 298 ASP L N 1
ATOM 4566 C CA . ASP B 2 298 ? 61.554 84.581 36.601 1.00 11.56 298 ASP L CA 1
ATOM 4567 C C . ASP B 2 298 ? 61.075 83.864 37.831 1.00 12.15 298 ASP L C 1
ATOM 4568 O O . ASP B 2 298 ? 61.845 83.114 38.448 1.00 14.22 298 ASP L O 1
ATOM 4573 N N . LYS B 2 299 ? 59.811 84.040 38.163 1.00 10.99 299 LYS L N 1
ATOM 4574 C CA . LYS B 2 299 ? 59.193 83.491 39.401 1.00 12.81 299 LYS L CA 1
ATOM 4575 C C . LYS B 2 299 ? 57.933 82.725 39.056 1.00 12.53 299 LYS L C 1
ATOM 4576 O O . LYS B 2 299 ? 57.852 81.521 39.284 1.00 13.82 299 LYS L O 1
ATOM 4582 N N . CYS B 2 300 ? 56.927 83.425 38.553 1.00 11.08 300 CYS L N 1
ATOM 4583 C CA . CYS B 2 300 ? 55.579 82.856 38.423 1.00 9.89 300 CYS L CA 1
ATOM 4584 C C . CYS B 2 300 ? 54.960 83.394 37.103 1.00 9.00 300 CYS L C 1
ATOM 4585 O O . CYS B 2 300 ? 54.760 84.608 36.973 1.00 9.65 300 CYS L O 1
ATOM 4588 N N . VAL B 2 301 ? 54.651 82.457 36.198 1.00 9.50 301 VAL L N 1
ATOM 4589 C CA . VAL B 2 301 ? 54.055 82.817 34.914 1.00 9.28 301 VAL L CA 1
ATOM 4590 C C . VAL B 2 301 ? 52.907 81.868 34.614 1.00 8.65 301 VAL L C 1
ATOM 4591 O O . VAL B 2 301 ? 52.917 80.699 35.014 1.00 9.27 301 VAL L O 1
ATOM 4595 N N . LEU B 2 302 ? 51.898 82.385 33.900 1.00 8.52 302 LEU L N 1
ATOM 4596 C CA . LEU B 2 302 ? 50.653 81.656 33.692 1.00 8.45 302 LEU L CA 1
ATOM 4597 C C . LEU B 2 302 ? 50.136 81.820 32.256 1.00 7.95 302 LEU L C 1
ATOM 4598 O O . LEU B 2 302 ? 50.073 82.955 31.754 1.00 8.48 302 LEU L O 1
ATOM 4603 N N . SER B 2 303 ? 49.686 80.724 31.674 1.00 8.18 303 SER L N 1
ATOM 4604 C CA . SER B 2 303 ? 48.946 80.690 30.413 1.00 8.70 303 SER L CA 1
ATOM 4605 C C . SER B 2 303 ? 47.809 79.696 30.576 1.00 8.28 303 SER L C 1
ATOM 4606 O O . SER B 2 303 ? 48.005 78.591 31.100 1.00 9.82 303 SER L O 1
ATOM 4609 N N . TYR B 2 304 ? 46.615 80.044 30.081 1.00 8.14 304 TYR L N 1
ATOM 4610 C CA . TYR B 2 304 ? 45.534 79.103 29.951 1.00 8.26 304 TYR L CA 1
ATOM 4611 C C . TYR B 2 304 ? 45.626 78.260 28.685 1.00 8.43 304 TYR L C 1
ATOM 4612 O O . TYR B 2 304 ? 45.087 77.144 28.633 1.00 10.37 304 TYR L O 1
ATOM 4621 N N . GLY B 2 305 ? 46.266 78.820 27.666 1.00 9.20 305 GLY L N 1
ATOM 4622 C CA . GLY B 2 305 ? 46.306 78.203 26.346 1.00 8.99 305 GLY L CA 1
ATOM 4623 C C . GLY B 2 305 ? 45.169 78.673 25.451 1.00 8.42 305 GLY L C 1
ATOM 4624 O O . GLY B 2 305 ? 44.168 79.229 25.921 1.00 9.76 305 GLY L O 1
ATOM 4625 N N . ALA B 2 306 ? 45.355 78.447 24.140 1.00 7.77 306 ALA L N 1
ATOM 4626 C CA . ALA B 2 306 ? 44.435 79.039 23.168 1.00 7.55 306 ALA L CA 1
ATOM 4627 C C . ALA B 2 306 ? 44.550 78.315 21.846 1.00 7.52 306 ALA L C 1
ATOM 4628 O O . ALA B 2 306 ? 45.446 77.506 21.600 1.00 8.17 306 ALA L O 1
ATOM 4630 N N . PHE B 2 307 ? 43.631 78.694 20.950 1.00 7.74 307 PHE L N 1
ATOM 4631 C CA . PHE B 2 307 ? 43.572 78.202 19.570 1.00 7.66 307 PHE L CA 1
ATOM 4632 C C . PHE B 2 307 ? 43.367 76.694 19.535 1.00 7.44 307 PHE L C 1
ATOM 4633 O O . PHE B 2 307 ? 44.226 75.932 19.050 1.00 8.22 307 PHE L O 1
ATOM 4641 N N . PRO B 2 308 ? 42.206 76.222 19.986 1.00 7.65 308 PRO L N 1
ATOM 4642 C CA . PRO B 2 308 ? 41.889 74.763 19.855 1.00 8.05 308 PRO L CA 1
ATOM 4643 C C . PRO B 2 308 ? 41.832 74.407 18.389 1.00 8.45 308 PRO L C 1
ATOM 4644 O O . PRO B 2 308 ? 41.019 74.953 17.626 1.00 8.65 308 PRO L O 1
ATOM 4648 N N . ASP B 2 309 ? 42.681 73.467 17.964 1.00 8.71 309 ASP L N 1
ATOM 4649 C CA . ASP B 2 309 ? 42.700 73.070 16.563 1.00 9.29 309 ASP L CA 1
ATOM 4650 C C . ASP B 2 309 ? 41.723 71.944 16.269 1.00 9.14 309 ASP L C 1
ATOM 4651 O O . ASP B 2 309 ? 41.360 71.744 15.108 1.00 10.00 309 ASP L O 1
ATOM 4656 N N . ILE B 2 310 ? 41.344 71.197 17.297 1.00 9.54 310 ILE L N 1
ATOM 4657 C CA . ILE B 2 310 ? 40.332 70.184 17.208 1.00 10.65 310 ILE L CA 1
ATOM 4658 C C . ILE B 2 310 ? 39.038 70.817 17.738 1.00 9.62 310 ILE L C 1
ATOM 4659 O O . ILE B 2 310 ? 38.997 71.240 18.914 1.00 10.29 310 ILE L O 1
ATOM 4664 N N . ALA B 2 311 ? 38.034 70.988 16.912 1.00 10.00 311 ALA L N 1
ATOM 4665 C CA . ALA B 2 311 ? 36.861 71.722 17.294 1.00 10.02 311 ALA L CA 1
ATOM 4666 C C . ALA B 2 311 ? 36.241 71.152 18.580 1.00 9.59 311 ALA L C 1
ATOM 4667 O O . ALA B 2 311 ? 36.021 69.928 18.674 1.00 11.13 311 ALA L O 1
ATOM 4669 N N . ASN B 2 312 ? 35.939 72.047 19.507 1.00 9.27 312 ASN L N 1
ATOM 4670 C CA . ASN B 2 312 ? 35.277 71.712 20.763 1.00 9.72 312 ASN L CA 1
ATOM 4671 C C . ASN B 2 312 ? 36.144 70.917 21.720 1.00 10.13 312 ASN L C 1
ATOM 4672 O O . ASN B 2 312 ? 35.620 70.478 22.755 1.00 11.36 312 ASN L O 1
ATOM 4677 N N . ASP B 2 313 ? 37.435 70.813 21.459 1.00 10.04 313 ASP L N 1
ATOM 4678 C CA . ASP B 2 313 ? 38.380 70.163 22.326 1.00 9.86 313 ASP L CA 1
ATOM 4679 C C . ASP B 2 313 ? 39.358 71.201 22.850 1.00 8.98 313 ASP L C 1
ATOM 4680 O O . ASP B 2 313 ? 40.151 71.764 22.086 1.00 9.98 313 ASP L O 1
ATOM 4685 N N . PHE B 2 314 ? 39.270 71.457 24.155 1.00 9.28 314 PHE L N 1
ATOM 4686 C CA . PHE B 2 314 ? 40.091 72.450 24.811 1.00 10.45 314 PHE L CA 1
ATOM 4687 C C . PHE B 2 314 ? 41.265 71.869 25.583 1.00 10.97 314 PHE L C 1
ATOM 4688 O O . PHE B 2 314 ? 41.868 72.544 26.400 1.00 12.69 314 PHE L O 1
ATOM 4696 N N . GLY B 2 315 ? 41.588 70.624 25.249 1.00 10.82 315 GLY L N 1
ATOM 4697 C CA . GLY B 2 315 ? 42.698 69.946 25.913 1.00 11.99 315 GLY L CA 1
ATOM 4698 C C . GLY B 2 315 ? 44.047 70.220 25.315 1.00 11.25 315 GLY L C 1
ATOM 4699 O O . GLY B 2 315 ? 44.186 70.861 24.277 1.00 11.58 315 GLY L O 1
ATOM 4700 N N . GLU B 2 316 ? 45.080 69.695 25.990 1.00 12.67 316 GLU L N 1
ATOM 4701 C CA . GLU B 2 316 ? 46.430 69.930 25.616 1.00 13.03 316 GLU L CA 1
ATOM 4702 C C . GLU B 2 316 ? 46.778 69.494 24.185 1.00 12.86 316 GLU L C 1
ATOM 4703 O O . GLU B 2 316 ? 47.631 70.120 23.551 1.00 13.60 316 GLU L O 1
ATOM 4709 N N . LYS B 2 317 ? 46.178 68.410 23.703 1.00 11.97 317 LYS L N 1
ATOM 4710 C CA . LYS B 2 317 ? 46.497 67.947 22.363 1.00 13.37 317 LYS L CA 1
ATOM 4711 C C . LYS B 2 317 ? 45.875 68.816 21.276 1.00 12.75 317 LYS L C 1
ATOM 4712 O O . LYS B 2 317 ? 46.266 68.744 20.118 1.00 17.79 317 LYS L O 1
ATOM 4718 N N . SER B 2 318 ? 44.926 69.638 21.640 1.00 10.93 318 SER L N 1
ATOM 4719 C CA . SER B 2 318 ? 44.234 70.503 20.690 1.00 10.88 318 SER L CA 1
ATOM 4720 C C . SER B 2 318 ? 44.752 71.937 20.641 1.00 9.79 318 SER L C 1
ATOM 4721 O O . SER B 2 318 ? 44.860 72.499 19.554 1.00 10.30 318 SER L O 1
ATOM 4724 N N . LEU B 2 319 ? 45.050 72.525 21.807 1.00 9.76 319 LEU L N 1
ATOM 4725 C CA . LEU B 2 319 ? 45.422 73.936 21.866 1.00 9.72 319 LEU L CA 1
ATOM 4726 C C . LEU B 2 319 ? 46.758 74.162 21.190 1.00 10.26 319 LEU L C 1
ATOM 4727 O O . LEU B 2 319 ? 47.776 73.614 21.594 1.00 12.99 319 LEU L O 1
ATOM 4732 N N . LEU B 2 320 ? 46.791 75.056 20.189 1.00 8.87 320 LEU L N 1
ATOM 4733 C CA . LEU B 2 320 ? 48.044 75.319 19.491 1.00 9.18 320 LEU L CA 1
ATOM 4734 C C . LEU B 2 320 ? 48.951 76.270 20.260 1.00 9.64 320 LEU L C 1
ATOM 4735 O O . LEU B 2 320 ? 50.152 76.295 20.030 1.00 11.16 320 LEU L O 1
ATOM 4740 N N . MET B 2 321 ? 48.386 77.071 21.171 1.00 9.18 321 MET L N 1
ATOM 4741 C CA . MET B 2 321 ? 49.155 77.931 22.069 1.00 9.39 321 MET L CA 1
ATOM 4742 C C . MET B 2 321 ? 49.073 77.252 23.446 1.00 10.03 321 MET L C 1
ATOM 4743 O O . MET B 2 321 ? 47.982 77.162 23.997 1.00 10.53 321 MET L O 1
ATOM 4748 N N . PRO B 2 322 ? 50.219 76.765 23.985 1.00 11.09 322 PRO L N 1
ATOM 4749 C CA . PRO B 2 322 ? 50.191 75.980 25.198 1.00 12.06 322 PRO L CA 1
ATOM 4750 C C . PRO B 2 322 ? 49.747 76.744 26.441 1.00 11.49 322 PRO L C 1
ATOM 4751 O O . PRO B 2 322 ? 49.988 77.935 26.582 1.00 11.71 322 PRO L O 1
ATOM 4755 N N . GLY B 2 323 ? 49.097 75.975 27.326 1.00 12.05 323 GLY L N 1
ATOM 4756 C CA . GLY B 2 323 ? 48.793 76.405 28.677 1.00 11.48 323 GLY L CA 1
ATOM 4757 C C . GLY B 2 323 ? 49.672 75.767 29.729 1.00 10.43 323 GLY L C 1
ATOM 4758 O O . GLY B 2 323 ? 50.267 74.703 29.508 1.00 12.06 323 GLY L O 1
ATOM 4759 N N . GLY B 2 324 ? 49.716 76.386 30.899 1.00 9.28 324 GLY L N 1
ATOM 4760 C CA . GLY B 2 324 ? 50.476 75.895 32.028 1.00 10.06 324 GLY L CA 1
ATOM 4761 C C . GLY B 2 324 ? 50.850 76.991 32.965 1.00 9.17 324 GLY L C 1
ATOM 4762 O O . GLY B 2 324 ? 50.718 78.184 32.632 1.00 10.44 324 GLY L O 1
ATOM 4763 N N . ALA B 2 325 ? 51.350 76.585 34.144 1.00 10.07 325 ALA L N 1
ATOM 4764 C CA . ALA B 2 325 ? 51.770 77.545 35.171 1.00 10.01 325 ALA L CA 1
ATOM 4765 C C . ALA B 2 325 ? 53.136 77.140 35.718 1.00 9.97 325 ALA L C 1
ATOM 4766 O O . ALA B 2 325 ? 53.420 75.952 35.895 1.00 11.62 325 ALA L O 1
ATOM 4768 N N . VAL B 2 326 ? 53.971 78.146 35.990 1.00 9.74 326 VAL L N 1
ATOM 4769 C CA . VAL B 2 326 ? 55.204 77.977 36.729 1.00 10.32 326 VAL L CA 1
ATOM 4770 C C . VAL B 2 326 ? 55.139 78.825 37.960 1.00 10.70 326 VAL L C 1
ATOM 4771 O O . VAL B 2 326 ? 54.693 79.966 37.893 1.00 10.69 326 VAL L O 1
ATOM 4775 N N . ILE B 2 327 ? 55.543 78.246 39.099 1.00 11.53 327 ILE L N 1
ATOM 4776 C CA . ILE B 2 327 ? 55.704 78.988 40.336 1.00 11.13 327 ILE L CA 1
ATOM 4777 C C . ILE B 2 327 ? 57.067 78.762 40.939 1.00 12.24 327 ILE L C 1
ATOM 4778 O O . ILE B 2 327 ? 57.770 77.818 40.597 1.00 13.87 327 ILE L O 1
ATOM 4783 N N . ASN B 2 328 ? 57.438 79.672 41.847 1.00 14.37 328 ASN L N 1
ATOM 4784 C CA . ASN B 2 328 ? 58.661 79.552 42.648 1.00 16.60 328 ASN L CA 1
ATOM 4785 C C . ASN B 2 328 ? 59.911 79.479 41.779 1.00 15.55 328 ASN L C 1
ATOM 4786 O O . ASN B 2 328 ? 60.943 78.927 42.194 1.00 19.23 328 ASN L O 1
ATOM 4791 N N . GLY B 2 329 ? 59.854 80.019 40.571 1.00 15.79 329 GLY L N 1
ATOM 4792 C CA . GLY B 2 329 ? 60.986 79.992 39.718 1.00 16.02 329 GLY L CA 1
ATOM 4793 C C . GLY B 2 329 ? 61.337 78.629 39.175 1.00 17.37 329 GLY L C 1
ATOM 4794 O O . GLY B 2 329 ? 62.400 78.469 38.595 1.00 21.11 329 GLY L O 1
ATOM 4795 N N . ASP B 2 330 ? 60.448 77.642 39.347 1.00 15.81 330 ASP L N 1
ATOM 4796 C CA . ASP B 2 330 ? 60.767 76.262 38.953 1.00 17.11 330 ASP L CA 1
ATOM 4797 C C . ASP B 2 330 ? 60.202 75.977 37.560 1.00 15.90 330 ASP L C 1
ATOM 4798 O O . ASP B 2 330 ? 59.118 75.388 37.391 1.00 16.21 330 ASP L O 1
ATOM 4803 N N . PHE B 2 331 ? 60.966 76.359 36.546 1.00 15.86 331 PHE L N 1
ATOM 4804 C CA . PHE B 2 331 ? 60.614 76.187 35.137 1.00 15.49 331 PHE L CA 1
ATOM 4805 C C . PHE B 2 331 ? 60.763 74.732 34.692 1.00 16.40 331 PHE L C 1
ATOM 4806 O O . PHE B 2 331 ? 60.337 74.417 33.606 1.00 19.21 331 PHE L O 1
ATOM 4814 N N . ASN B 2 332 ? 61.329 73.857 35.533 1.00 16.84 332 ASN L N 1
ATOM 4815 C CA . ASN B 2 332 ? 61.388 72.460 35.227 1.00 18.92 332 ASN L CA 1
ATOM 4816 C C . ASN B 2 332 ? 60.060 71.736 35.496 1.00 18.07 332 ASN L C 1
ATOM 4817 O O . ASN B 2 332 ? 59.939 70.550 35.179 1.00 20.53 332 ASN L O 1
ATOM 4822 N N . ASN B 2 333 ? 59.088 72.418 36.084 1.00 15.64 333 ASN L N 1
ATOM 4823 C CA A ASN B 2 333 ? 57.805 71.753 36.381 0.50 15.23 333 ASN L CA 1
ATOM 4824 C CA B ASN B 2 333 ? 57.845 71.800 36.498 0.50 15.79 333 ASN L CA 1
ATOM 4825 C C . ASN B 2 333 ? 56.656 72.674 35.987 1.00 14.73 333 ASN L C 1
ATOM 4826 O O . ASN B 2 333 ? 56.151 73.458 36.750 1.00 15.87 333 ASN L O 1
ATOM 4835 N N . VAL B 2 334 ? 56.269 72.569 34.734 1.00 13.86 334 VAL L N 1
ATOM 4836 C CA . VAL B 2 334 ? 55.129 73.297 34.206 1.00 12.16 334 VAL L CA 1
ATOM 4837 C C . VAL B 2 334 ? 53.853 72.580 34.670 1.00 12.14 334 VAL L C 1
ATOM 4838 O O . VAL B 2 334 ? 53.674 71.390 34.401 1.00 15.16 334 VAL L O 1
ATOM 4842 N N . LEU B 2 335 ? 53.023 73.268 35.440 1.00 11.28 335 LEU L N 1
ATOM 4843 C CA . LEU B 2 335 ? 51.889 72.698 36.095 1.00 11.28 335 LEU L CA 1
ATOM 4844 C C . LEU B 2 335 ? 50.619 72.865 35.293 1.00 11.40 335 LEU L C 1
ATOM 4845 O O . LEU B 2 335 ? 50.455 73.907 34.632 1.00 11.77 335 LEU L O 1
ATOM 4850 N N . PRO B 2 336 ? 49.690 71.921 35.362 1.00 11.70 336 PRO L N 1
ATOM 4851 C CA . PRO B 2 336 ? 48.435 72.059 34.653 1.00 11.46 336 PRO L CA 1
ATOM 4852 C C . PRO B 2 336 ? 47.489 73.029 35.318 1.00 10.91 336 PRO L C 1
ATOM 4853 O O . PRO B 2 336 ? 47.421 73.079 36.557 1.00 11.98 336 PRO L O 1
ATOM 4857 N N . VAL B 2 337 ? 46.718 73.714 34.527 1.00 10.78 337 VAL L N 1
ATOM 4858 C CA . VAL B 2 337 ? 45.720 74.676 35.034 1.00 10.52 337 VAL L CA 1
ATOM 4859 C C . VAL B 2 337 ? 44.309 74.141 34.847 1.00 10.45 337 VAL L C 1
ATOM 4860 O O . VAL B 2 337 ? 43.999 73.635 33.767 1.00 12.02 337 VAL L O 1
ATOM 4864 N N . ASP B 2 338 ? 43.491 74.307 35.888 1.00 10.73 338 ASP L N 1
ATOM 4865 C CA . ASP B 2 338 ? 42.079 73.897 35.858 1.00 11.16 338 ASP L CA 1
ATOM 4866 C C . ASP B 2 338 ? 41.255 75.063 36.351 1.00 10.73 338 ASP L C 1
ATOM 4867 O O . ASP B 2 338 ? 41.358 75.470 37.502 1.00 11.80 338 ASP L O 1
ATOM 4872 N N . LEU B 2 339 ? 40.429 75.615 35.459 1.00 9.21 339 LEU L N 1
ATOM 4873 C CA . LEU B 2 339 ? 39.639 76.795 35.771 1.00 8.85 339 LEU L CA 1
ATOM 4874 C C . LEU B 2 339 ? 38.382 76.578 36.575 1.00 8.69 339 LEU L C 1
ATOM 4875 O O . LEU B 2 339 ? 37.743 77.520 36.981 1.00 9.49 339 LEU L O 1
ATOM 4880 N N . VAL B 2 340 ? 38.047 75.309 36.843 1.00 9.35 340 VAL L N 1
ATOM 4881 C CA . VAL B 2 340 ? 36.944 74.978 37.720 1.00 10.12 340 VAL L CA 1
ATOM 4882 C C . VAL B 2 340 ? 37.431 74.776 39.153 1.00 11.19 340 VAL L C 1
ATOM 4883 O O . VAL B 2 340 ? 36.631 74.913 40.079 1.00 14.23 340 VAL L O 1
ATOM 4887 N N . ASP B 2 341 ? 38.693 74.417 39.348 1.00 10.29 341 ASP L N 1
ATOM 4888 C CA . ASP B 2 341 ? 39.215 74.060 40.679 1.00 10.97 341 ASP L CA 1
ATOM 4889 C C . ASP B 2 341 ? 39.183 75.281 41.581 1.00 10.41 341 ASP L C 1
ATOM 4890 O O . ASP B 2 341 ? 39.890 76.257 41.323 1.00 10.28 341 ASP L O 1
ATOM 4895 N N . PRO B 2 342 ? 38.404 75.277 42.676 1.00 10.95 342 PRO L N 1
ATOM 4896 C CA . PRO B 2 342 ? 38.296 76.478 43.513 1.00 11.07 342 PRO L CA 1
ATOM 4897 C C . PRO B 2 342 ? 39.595 76.873 44.234 1.00 11.36 342 PRO L C 1
ATOM 4898 O O . PRO B 2 342 ? 39.673 77.996 44.730 1.00 13.83 342 PRO L O 1
ATOM 4902 N N . GLN B 2 343 ? 40.571 75.953 44.270 1.00 11.15 343 GLN L N 1
ATOM 4903 C CA . GLN B 2 343 ? 41.828 76.262 44.882 1.00 12.05 343 GLN L CA 1
ATOM 4904 C C . GLN B 2 343 ? 42.846 76.896 43.942 1.00 10.66 343 GLN L C 1
ATOM 4905 O O . GLN B 2 343 ? 43.934 77.251 44.399 1.00 12.59 343 GLN L O 1
ATOM 4911 N N . GLN B 2 344 ? 42.521 77.002 42.650 1.00 9.91 344 GLN L N 1
ATOM 4912 C CA . GLN B 2 344 ? 43.435 77.563 41.674 1.00 9.52 344 GLN L CA 1
ATOM 4913 C C . GLN B 2 344 ? 43.203 79.079 41.516 1.00 9.54 344 GLN L C 1
ATOM 4914 O O . GLN B 2 344 ? 43.828 79.866 42.250 1.00 9.61 344 GLN L O 1
ATOM 4920 N N . VAL B 2 345 ? 42.346 79.501 40.577 1.00 9.23 345 VAL L N 1
ATOM 4921 C CA . VAL B 2 345 ? 42.134 80.940 40.380 1.00 8.85 345 VAL L CA 1
ATOM 4922 C C . VAL B 2 345 ? 41.226 81.470 41.471 1.00 8.52 345 VAL L C 1
ATOM 4923 O O . VAL B 2 345 ? 40.095 80.997 41.647 1.00 9.11 345 VAL L O 1
ATOM 4927 N N . GLN B 2 346 ? 41.734 82.480 42.206 1.00 8.15 346 GLN L N 1
ATOM 4928 C CA A GLN B 2 346 ? 40.908 83.189 43.201 0.50 8.30 346 GLN L CA 1
ATOM 4929 C CA B GLN B 2 346 ? 40.934 83.183 43.214 0.50 8.29 346 GLN L CA 1
ATOM 4930 C C . GLN B 2 346 ? 41.210 84.663 43.081 1.00 8.97 346 GLN L C 1
ATOM 4931 O O . GLN B 2 346 ? 42.331 85.042 42.762 1.00 10.19 346 GLN L O 1
ATOM 4942 N N . GLU B 2 347 ? 40.242 85.508 43.420 1.00 7.80 347 GLU L N 1
ATOM 4943 C CA . GLU B 2 347 ? 40.442 86.943 43.453 1.00 7.82 347 GLU L CA 1
ATOM 4944 C C . GLU B 2 347 ? 40.236 87.506 44.848 1.00 8.17 347 GLU L C 1
ATOM 4945 O O . GLU B 2 347 ? 39.229 87.180 45.516 1.00 8.72 347 GLU L O 1
ATOM 4951 N N . PHE B 2 348 ? 41.174 88.354 45.243 1.00 7.74 348 PHE L N 1
ATOM 4952 C CA . PHE B 2 348 ? 41.126 89.053 46.528 1.00 8.23 348 PHE L CA 1
ATOM 4953 C C . PHE B 2 348 ? 40.748 90.504 46.325 1.00 8.27 348 PHE L C 1
ATOM 4954 O O . PHE B 2 348 ? 41.067 91.103 45.285 1.00 10.52 348 PHE L O 1
ATOM 4962 N N . VAL B 2 349 ? 40.146 91.091 47.332 1.00 8.22 349 VAL L N 1
ATOM 4963 C CA . VAL B 2 349 ? 39.764 92.513 47.284 1.00 8.26 349 VAL L CA 1
ATOM 4964 C C . VAL B 2 349 ? 40.134 93.267 48.541 1.00 8.89 349 VAL L C 1
ATOM 4965 O O . VAL B 2 349 ? 39.727 94.417 48.700 1.00 9.47 349 VAL L O 1
ATOM 4969 N N . ASP B 2 350 ? 41.003 92.738 49.400 1.00 9.21 350 ASP L N 1
ATOM 4970 C CA . ASP B 2 350 ? 41.440 93.514 50.554 1.00 10.00 350 ASP L CA 1
ATOM 4971 C C . ASP B 2 350 ? 42.179 94.804 50.242 1.00 9.65 350 ASP L C 1
ATOM 4972 O O . ASP B 2 350 ? 42.185 95.712 51.067 1.00 11.42 350 ASP L O 1
ATOM 4977 N N . HIS B 2 351 ? 42.736 94.903 49.029 1.00 8.71 351 HIS L N 1
ATOM 4978 C CA . HIS B 2 351 ? 43.384 96.151 48.600 1.00 8.82 351 HIS L CA 1
ATOM 4979 C C . HIS B 2 351 ? 42.668 96.777 47.404 1.00 9.19 351 HIS L C 1
ATOM 4980 O O . HIS B 2 351 ? 43.247 97.617 46.715 1.00 9.25 351 HIS L O 1
ATOM 4987 N N . ALA B 2 352 ? 41.386 96.433 47.195 1.00 8.60 352 ALA L N 1
ATOM 4988 C CA . ALA B 2 352 ? 40.623 96.945 46.066 1.00 8.78 352 ALA L CA 1
ATOM 4989 C C . ALA B 2 352 ? 39.284 97.480 46.551 1.00 8.94 352 ALA L C 1
ATOM 4990 O O . ALA B 2 352 ? 38.808 97.177 47.665 1.00 9.36 352 ALA L O 1
ATOM 4992 N N . TRP B 2 353 ? 38.675 98.286 45.687 1.00 8.73 353 TRP L N 1
ATOM 4993 C CA . TRP B 2 353 ? 37.437 99.025 46.019 1.00 8.11 353 TRP L CA 1
ATOM 4994 C C . TRP B 2 353 ? 36.185 98.201 45.826 1.00 8.33 353 TRP L C 1
ATOM 4995 O O . TRP B 2 353 ? 35.296 98.534 45.031 1.00 8.38 353 TRP L O 1
ATOM 5006 N N . TYR B 2 354 ? 36.120 97.079 46.567 1.00 9.02 354 TYR L N 1
ATOM 5007 C CA . TYR B 2 354 ? 34.991 96.150 46.511 1.00 9.13 354 TYR L CA 1
ATOM 5008 C C . TYR B 2 354 ? 34.706 95.606 47.914 1.00 9.65 354 TYR L C 1
ATOM 5009 O O . TYR B 2 354 ? 35.585 95.629 48.761 1.00 11.83 354 TYR L O 1
ATOM 5018 N N . ARG B 2 355 ? 33.470 95.108 48.098 1.00 9.93 355 ARG L N 1
ATOM 5019 C CA A ARG B 2 355 ? 33.137 94.489 49.335 0.50 9.89 355 ARG L CA 1
ATOM 5020 C CA B ARG B 2 355 ? 33.049 94.480 49.380 0.50 10.02 355 ARG L CA 1
ATOM 5021 C C . ARG B 2 355 ? 32.996 92.958 49.189 1.00 9.35 355 ARG L C 1
ATOM 5022 O O . ARG B 2 355 ? 32.306 92.482 48.299 1.00 9.79 355 ARG L O 1
ATOM 5037 N N . TYR B 2 356 ? 33.648 92.249 50.106 1.00 9.71 356 TYR L N 1
ATOM 5038 C CA . TYR B 2 356 ? 33.423 90.826 50.324 1.00 8.57 356 TYR L CA 1
ATOM 5039 C C . TYR B 2 356 ? 32.952 90.655 51.765 1.00 9.68 356 TYR L C 1
ATOM 5040 O O . TYR B 2 356 ? 33.314 91.420 52.631 1.00 10.57 356 TYR L O 1
ATOM 5049 N N . PRO B 2 357 ? 32.255 89.563 52.054 1.00 9.58 357 PRO L N 1
ATOM 5050 C CA . PRO B 2 357 ? 31.928 89.282 53.467 1.00 10.15 357 PRO L CA 1
ATOM 5051 C C . PRO B 2 357 ? 33.168 89.060 54.305 1.00 9.94 357 PRO L C 1
ATOM 5052 O O . PRO B 2 357 ? 33.161 89.370 55.491 1.00 11.83 357 PRO L O 1
ATOM 5056 N N . ASN B 2 358 ? 34.210 88.449 53.734 1.00 9.74 358 ASN L N 1
ATOM 5057 C CA . ASN B 2 358 ? 35.487 88.322 54.404 1.00 9.66 358 ASN L CA 1
ATOM 5058 C C . ASN B 2 358 ? 36.574 88.673 53.377 1.00 8.98 358 ASN L C 1
ATOM 5059 O O . ASN B 2 358 ? 36.880 87.889 52.489 1.00 10.41 358 ASN L O 1
ATOM 5064 N N . ASP B 2 359 ? 37.148 89.874 53.551 1.00 10.69 359 ASP L N 1
ATOM 5065 C CA . ASP B 2 359 ? 38.198 90.308 52.614 1.00 11.09 359 ASP L CA 1
ATOM 5066 C C . ASP B 2 359 ? 39.539 89.686 52.816 1.00 10.12 359 ASP L C 1
ATOM 5067 O O . ASP B 2 359 ? 40.468 89.950 52.028 1.00 11.73 359 ASP L O 1
ATOM 5072 N N . GLN B 2 360 ? 39.696 88.727 53.756 1.00 10.30 360 GLN L N 1
ATOM 5073 C CA . GLN B 2 360 ? 40.961 88.075 53.939 1.00 11.78 360 GLN L CA 1
ATOM 5074 C C . GLN B 2 360 ? 41.011 86.783 53.151 1.00 11.80 360 GLN L C 1
ATOM 5075 O O . GLN B 2 360 ? 42.005 86.063 53.241 1.00 16.08 360 GLN L O 1
ATOM 5081 N N . VAL B 2 361 ? 39.937 86.450 52.400 1.00 10.26 361 VAL L N 1
ATOM 5082 C CA . VAL B 2 361 ? 39.928 85.246 51.608 1.00 11.19 361 VAL L CA 1
ATOM 5083 C C . VAL B 2 361 ? 39.691 85.589 50.128 1.00 9.95 361 VAL L C 1
ATOM 5084 O O . VAL B 2 361 ? 39.123 86.621 49.792 1.00 11.37 361 VAL L O 1
ATOM 5088 N N . GLY B 2 362 ? 40.207 84.714 49.297 1.00 9.29 362 GLY L N 1
ATOM 5089 C CA . GLY B 2 362 ? 40.033 84.829 47.871 1.00 10.58 362 GLY L CA 1
ATOM 5090 C C . GLY B 2 362 ? 38.858 84.026 47.386 1.00 11.09 362 GLY L C 1
ATOM 5091 O O . GLY B 2 362 ? 38.602 82.981 47.900 1.00 15.80 362 GLY L O 1
ATOM 5092 N N . ARG B 2 363 ? 38.188 84.535 46.363 1.00 9.08 363 ARG L N 1
ATOM 5093 C CA A ARG B 2 363 ? 37.030 83.863 45.803 0.50 8.80 363 ARG L CA 1
ATOM 5094 C CA B ARG B 2 363 ? 36.990 83.874 45.839 0.50 8.97 363 ARG L CA 1
ATOM 5095 C C . ARG B 2 363 ? 37.282 83.419 44.394 1.00 8.75 363 ARG L C 1
ATOM 5096 O O . ARG B 2 363 ? 37.667 84.214 43.519 1.00 8.97 363 ARG L O 1
ATOM 5111 N N . HIS B 2 364 ? 37.053 82.114 44.160 1.00 9.31 364 HIS L N 1
ATOM 5112 C CA . HIS B 2 364 ? 37.055 81.605 42.772 1.00 8.56 364 HIS L CA 1
ATOM 5113 C C . HIS B 2 364 ? 35.931 82.315 42.043 1.00 8.24 364 HIS L C 1
ATOM 5114 O O . HIS B 2 364 ? 34.897 82.645 42.622 1.00 8.80 364 HIS L O 1
ATOM 5121 N N . PRO B 2 365 ? 36.064 82.490 40.710 1.00 8.65 365 PRO L N 1
ATOM 5122 C CA . PRO B 2 365 ? 34.999 83.276 40.024 1.00 8.23 365 PRO L CA 1
ATOM 5123 C C . PRO B 2 365 ? 33.596 82.724 40.058 1.00 8.63 365 PRO L C 1
ATOM 5124 O O . PRO B 2 365 ? 32.661 83.523 39.995 1.00 8.64 365 PRO L O 1
ATOM 5128 N N . PHE B 2 366 ? 33.391 81.386 40.193 1.00 8.27 366 PHE L N 1
ATOM 5129 C CA . PHE B 2 366 ? 32.029 80.913 40.371 1.00 8.91 366 PHE L CA 1
ATOM 5130 C C . PHE B 2 366 ? 31.403 81.365 41.697 1.00 9.38 366 PHE L C 1
ATOM 5131 O O . PHE B 2 366 ? 30.198 81.272 41.849 1.00 10.84 366 PHE L O 1
ATOM 5139 N N . ASP B 2 367 ? 32.261 81.777 42.637 1.00 9.24 367 ASP L N 1
ATOM 5140 C CA . ASP B 2 367 ? 31.844 82.371 43.916 1.00 9.64 367 ASP L CA 1
ATOM 5141 C C . ASP B 2 367 ? 32.132 83.854 43.936 1.00 9.20 367 ASP L C 1
ATOM 5142 O O . ASP B 2 367 ? 32.194 84.483 45.012 1.00 9.58 367 ASP L O 1
ATOM 5147 N N . GLY B 2 368 ? 32.299 84.453 42.762 1.00 8.87 368 GLY L N 1
ATOM 5148 C CA . GLY B 2 368 ? 32.735 85.819 42.730 1.00 8.59 368 GLY L CA 1
ATOM 5149 C C . GLY B 2 368 ? 31.649 86.814 43.139 1.00 8.50 368 GLY L C 1
ATOM 5150 O O . GLY B 2 368 ? 30.469 86.536 43.046 1.00 10.42 368 GLY L O 1
ATOM 5151 N N . ILE B 2 369 ? 32.096 87.985 43.588 1.00 8.54 369 ILE L N 1
ATOM 5152 C CA . ILE B 2 369 ? 31.209 89.066 44.031 1.00 8.20 369 ILE L CA 1
ATOM 5153 C C . ILE B 2 369 ? 31.776 90.373 43.473 1.00 8.27 369 ILE L C 1
ATOM 5154 O O . ILE B 2 369 ? 32.983 90.626 43.645 1.00 8.63 369 ILE L O 1
ATOM 5159 N N . THR B 2 370 ? 30.931 91.151 42.838 1.00 8.02 370 THR L N 1
ATOM 5160 C CA . THR B 2 370 ? 31.337 92.471 42.345 1.00 8.11 370 THR L CA 1
ATOM 5161 C C . THR B 2 370 ? 30.379 93.498 42.958 1.00 8.22 370 THR L C 1
ATOM 5162 O O . THR B 2 370 ? 29.348 93.838 42.366 1.00 9.59 370 THR L O 1
ATOM 5166 N N . ASP B 2 371 ? 30.761 93.963 44.150 1.00 8.38 371 ASP L N 1
ATOM 5167 C CA . ASP B 2 371 ? 29.966 94.905 44.962 1.00 8.78 371 ASP L CA 1
ATOM 5168 C C . ASP B 2 371 ? 30.890 96.116 45.163 1.00 8.25 371 ASP L C 1
ATOM 5169 O O . ASP B 2 371 ? 31.696 96.137 46.075 1.00 9.02 371 ASP L O 1
ATOM 5174 N N . PRO B 2 372 ? 30.807 97.123 44.282 1.00 8.91 372 PRO L N 1
ATOM 5175 C CA . PRO B 2 372 ? 31.787 98.196 44.335 1.00 9.13 372 PRO L CA 1
ATOM 5176 C C . PRO B 2 372 ? 31.668 98.969 45.613 1.00 9.53 372 PRO L C 1
ATOM 5177 O O . PRO B 2 372 ? 30.583 99.259 46.124 1.00 11.80 372 PRO L O 1
ATOM 5181 N N . TRP B 2 373 ? 32.835 99.396 46.101 1.00 9.40 373 TRP L N 1
ATOM 5182 C CA . TRP B 2 373 ? 32.931 100.156 47.343 1.00 10.74 373 TRP L CA 1
ATOM 5183 C C . TRP B 2 373 ? 34.115 101.082 47.278 1.00 10.15 373 TRP L C 1
ATOM 5184 O O . TRP B 2 373 ? 35.268 100.682 47.542 1.00 10.19 373 TRP L O 1
ATOM 5195 N N . TYR B 2 374 ? 33.889 102.336 46.890 1.00 10.12 374 TYR L N 1
ATOM 5196 C CA . TYR B 2 374 ? 34.989 103.290 46.811 1.00 9.85 374 TYR L CA 1
ATOM 5197 C C . TYR B 2 374 ? 35.339 103.734 48.215 1.00 9.83 374 TYR L C 1
ATOM 5198 O O . TYR B 2 374 ? 34.601 104.475 48.858 1.00 12.11 374 TYR L O 1
ATOM 5207 N N . ASN B 2 375 ? 36.512 103.353 48.678 1.00 10.20 375 ASN L N 1
ATOM 5208 C CA . ASN B 2 375 ? 36.924 103.545 50.034 1.00 10.77 375 ASN L CA 1
ATOM 5209 C C . ASN B 2 375 ? 38.429 103.671 50.063 1.00 9.99 375 ASN L C 1
ATOM 5210 O O . ASN B 2 375 ? 39.150 102.691 50.272 1.00 11.27 375 ASN L O 1
ATOM 5215 N N . PRO B 2 376 ? 38.948 104.878 49.781 1.00 11.01 376 PRO L N 1
ATOM 5216 C CA . PRO B 2 376 ? 40.385 105.065 49.626 1.00 11.02 376 PRO L CA 1
ATOM 5217 C C . PRO B 2 376 ? 41.111 105.292 50.930 1.00 11.85 376 PRO L C 1
ATOM 5218 O O . PRO B 2 376 ? 42.358 105.298 50.930 1.00 11.70 376 PRO L O 1
ATOM 5222 N N . GLY B 2 377 ? 40.394 105.513 52.026 1.00 12.77 377 GLY L N 1
ATOM 5223 C CA . GLY B 2 377 ? 41.094 105.892 53.273 1.00 14.26 377 GLY L CA 1
ATOM 5224 C C . GLY B 2 377 ? 41.758 107.235 53.184 1.00 15.16 377 GLY L C 1
ATOM 5225 O O . GLY B 2 377 ? 41.418 108.102 52.367 1.00 16.27 377 GLY L O 1
ATOM 5226 N N . ASP B 2 378 ? 42.808 107.386 53.989 1.00 14.93 378 ASP L N 1
ATOM 5227 C CA . ASP B 2 378 ? 43.584 108.696 53.989 1.00 16.44 378 ASP L CA 1
ATOM 5228 C C . ASP B 2 378 ? 44.499 108.694 52.772 1.00 13.07 378 ASP L C 1
ATOM 5229 O O . ASP B 2 378 ? 45.497 107.926 52.714 1.00 17.55 378 ASP L O 1
ATOM 5234 N N . VAL B 2 379 ? 44.252 109.577 51.832 1.00 13.55 379 VAL L N 1
ATOM 5235 C CA . VAL B 2 379 ? 45.000 109.765 50.607 1.00 13.18 379 VAL L CA 1
ATOM 5236 C C . VAL B 2 379 ? 45.673 111.183 50.558 1.00 13.51 379 VAL L C 1
ATOM 5237 O O . VAL B 2 379 ? 45.988 111.755 49.460 1.00 13.77 379 VAL L O 1
ATOM 5241 N N . LYS B 2 380 ? 45.811 111.781 51.734 1.00 14.79 380 LYS L N 1
ATOM 5242 C CA . LYS B 2 380 ? 46.462 113.051 51.844 1.00 14.22 380 LYS L CA 1
ATOM 5243 C C . LYS B 2 380 ? 45.753 114.175 51.047 1.00 13.17 380 LYS L C 1
ATOM 5244 O O . LYS B 2 380 ? 46.381 115.158 50.570 1.00 15.93 380 LYS L O 1
ATOM 5250 N N . GLY B 2 381 ? 44.478 114.078 50.960 1.00 13.53 381 GLY L N 1
ATOM 5251 C CA . GLY B 2 381 ? 43.647 115.018 50.259 1.00 13.10 381 GLY L CA 1
ATOM 5252 C C . GLY B 2 381 ? 42.220 114.822 50.683 1.00 14.79 381 GLY L C 1
ATOM 5253 O O . GLY B 2 381 ? 41.847 115.272 51.774 1.00 16.97 381 GLY L O 1
ATOM 5254 N N . SER B 2 382 ? 41.445 114.175 49.863 1.00 12.97 382 SER L N 1
ATOM 5255 C CA . SER B 2 382 ? 40.097 113.846 50.197 1.00 13.85 382 SER L CA 1
ATOM 5256 C C . SER B 2 382 ? 39.667 112.670 49.315 1.00 12.06 382 SER L C 1
ATOM 5257 O O . SER B 2 382 ? 40.418 112.281 48.392 1.00 12.05 382 SER L O 1
ATOM 5260 N N . ASP B 2 383 ? 38.438 112.194 49.530 1.00 13.42 383 ASP L N 1
ATOM 5261 C CA . ASP B 2 383 ? 37.910 111.136 48.674 1.00 12.57 383 ASP L CA 1
ATOM 5262 C C . ASP B 2 383 ? 37.886 111.550 47.175 1.00 11.09 383 ASP L C 1
ATOM 5263 O O . ASP B 2 383 ? 37.934 110.677 46.332 1.00 11.65 383 ASP L O 1
ATOM 5268 N N . THR B 2 384 ? 37.803 112.858 46.891 1.00 11.25 384 THR L N 1
ATOM 5269 C CA . THR B 2 384 ? 37.766 113.358 45.517 1.00 9.86 384 THR L CA 1
ATOM 5270 C C . THR B 2 384 ? 39.036 114.044 45.111 1.00 10.33 384 THR L C 1
ATOM 5271 O O . THR B 2 384 ? 39.087 114.726 44.070 1.00 11.37 384 THR L O 1
ATOM 5275 N N . ASN B 2 385 ? 40.108 113.816 45.868 1.00 10.59 385 ASN L N 1
ATOM 5276 C CA . ASN B 2 385 ? 41.371 114.441 45.603 1.00 11.10 385 ASN L CA 1
ATOM 5277 C C . ASN B 2 385 ? 42.460 113.506 46.141 1.00 11.88 385 ASN L C 1
ATOM 5278 O O . ASN B 2 385 ? 42.947 113.653 47.282 1.00 12.53 385 ASN L O 1
ATOM 5283 N N . ILE B 2 386 ? 42.815 112.485 45.369 1.00 10.37 386 ILE L N 1
ATOM 5284 C CA . ILE B 2 386 ? 43.844 111.533 45.785 1.00 9.94 386 ILE L CA 1
ATOM 5285 C C . ILE B 2 386 ? 45.185 112.178 45.507 1.00 10.97 386 ILE L C 1
ATOM 5286 O O . ILE B 2 386 ? 45.600 112.358 44.364 1.00 12.02 386 ILE L O 1
ATOM 5291 N N . GLN B 2 387 ? 45.881 112.599 46.562 1.00 10.90 387 GLN L N 1
ATOM 5292 C CA . GLN B 2 387 ? 47.257 113.060 46.449 1.00 10.56 387 GLN L CA 1
ATOM 5293 C C . GLN B 2 387 ? 48.254 111.919 46.565 1.00 10.28 387 GLN L C 1
ATOM 5294 O O . GLN B 2 387 ? 49.269 111.934 45.845 1.00 11.28 387 GLN L O 1
ATOM 5300 N N . GLN B 2 388 ? 47.999 110.951 47.410 1.00 10.12 388 GLN L N 1
ATOM 5301 C CA . GLN B 2 388 ? 48.839 109.761 47.573 1.00 10.64 388 GLN L CA 1
ATOM 5302 C C . GLN B 2 388 ? 47.946 108.609 47.946 1.00 10.80 388 GLN L C 1
ATOM 5303 O O . GLN B 2 388 ? 47.335 108.594 49.002 1.00 13.12 388 GLN L O 1
ATOM 5309 N N . LEU B 2 389 ? 47.839 107.646 47.040 1.00 9.97 389 LEU L N 1
ATOM 5310 C CA . LEU B 2 389 ? 47.163 106.409 47.336 1.00 10.32 389 LEU L CA 1
ATOM 5311 C C . LEU B 2 389 ? 47.671 105.749 48.623 1.00 11.12 389 LEU L C 1
ATOM 5312 O O . LEU B 2 389 ? 48.861 105.830 48.899 1.00 12.26 389 LEU L O 1
ATOM 5317 N N . ASN B 2 390 ? 46.781 105.104 49.339 1.00 11.09 390 ASN L N 1
ATOM 5318 C CA . ASN B 2 390 ? 47.146 104.424 50.568 1.00 11.78 390 ASN L CA 1
ATOM 5319 C C . ASN B 2 390 ? 47.241 102.917 50.292 1.00 11.14 390 ASN L C 1
ATOM 5320 O O . ASN B 2 390 ? 46.253 102.175 50.408 1.00 11.34 390 ASN L O 1
ATOM 5325 N N . GLU B 2 391 ? 48.442 102.482 49.890 1.00 10.44 391 GLU L N 1
ATOM 5326 C CA . GLU B 2 391 ? 48.604 101.088 49.509 1.00 10.62 391 GLU L CA 1
ATOM 5327 C C . GLU B 2 391 ? 48.607 100.125 50.650 1.00 10.96 391 GLU L C 1
ATOM 5328 O O . GLU B 2 391 ? 48.627 98.906 50.443 1.00 12.46 391 GLU L O 1
ATOM 5334 N N . GLN B 2 392 ? 48.576 100.620 51.902 1.00 11.49 392 GLN L N 1
ATOM 5335 C CA . GLN B 2 392 ? 48.235 99.762 53.040 1.00 11.98 392 GLN L CA 1
ATOM 5336 C C . GLN B 2 392 ? 46.777 99.381 53.126 1.00 12.27 392 GLN L C 1
ATOM 5337 O O . GLN B 2 392 ? 46.448 98.459 53.883 1.00 14.42 392 GLN L O 1
ATOM 5343 N N A GLU B 2 393 ? 45.893 100.055 52.404 0.50 11.05 393 GLU L N 1
ATOM 5344 N N B GLU B 2 393 ? 45.940 100.126 52.402 0.50 11.88 393 GLU L N 1
ATOM 5345 C CA A GLU B 2 393 ? 44.501 99.636 52.363 0.50 10.71 393 GLU L CA 1
ATOM 5346 C CA B GLU B 2 393 ? 44.489 100.017 52.433 0.50 11.79 393 GLU L CA 1
ATOM 5347 C C A GLU B 2 393 ? 44.043 99.644 50.934 0.50 10.28 393 GLU L C 1
ATOM 5348 C C B GLU B 2 393 ? 44.054 99.737 50.997 0.50 10.35 393 GLU L C 1
ATOM 5349 O O A GLU B 2 393 ? 44.791 99.105 50.088 0.50 11.47 393 GLU L O 1
ATOM 5350 O O B GLU B 2 393 ? 44.813 99.075 50.248 0.50 11.03 393 GLU L O 1
ATOM 5361 N N . ARG B 2 394 ? 42.845 100.114 50.628 1.00 10.06 394 ARG L N 1
ATOM 5362 C CA . ARG B 2 394 ? 42.299 99.802 49.308 1.00 9.54 394 ARG L CA 1
ATOM 5363 C C . ARG B 2 394 ? 42.754 100.897 48.356 1.00 9.07 394 ARG L C 1
ATOM 5364 O O . ARG B 2 394 ? 42.567 102.092 48.647 1.00 9.40 394 ARG L O 1
ATOM 5372 N N . TYR B 2 395 ? 43.245 100.505 47.179 1.00 8.53 395 TYR L N 1
ATOM 5373 C CA . TYR B 2 395 ? 43.890 101.473 46.303 1.00 8.59 395 TYR L CA 1
ATOM 5374 C C . TYR B 2 395 ? 43.643 101.271 44.817 1.00 7.78 395 TYR L C 1
ATOM 5375 O O . TYR B 2 395 ? 44.389 101.866 44.036 1.00 8.44 395 TYR L O 1
ATOM 5384 N N . SER B 2 396 ? 42.631 100.518 44.406 1.00 7.83 396 SER L N 1
ATOM 5385 C CA . SER B 2 396 ? 42.454 100.229 42.994 1.00 7.34 396 SER L CA 1
ATOM 5386 C C . SER B 2 396 ? 41.046 99.729 42.728 1.00 7.07 396 SER L C 1
ATOM 5387 O O . SER B 2 396 ? 40.456 99.036 43.553 1.00 8.11 396 SER L O 1
ATOM 5390 N N . TRP B 2 397 ? 40.586 99.951 41.482 1.00 6.89 397 TRP L N 1
ATOM 5391 C CA . TRP B 2 397 ? 39.386 99.282 40.971 1.00 7.02 397 TRP L CA 1
ATOM 5392 C C . TRP B 2 397 ? 39.694 97.896 40.385 1.00 7.24 397 TRP L C 1
ATOM 5393 O O . TRP B 2 397 ? 38.772 97.237 39.893 1.00 7.86 397 TRP L O 1
ATOM 5404 N N . ILE B 2 398 ? 40.936 97.469 40.427 1.00 6.92 398 ILE L N 1
ATOM 5405 C CA . ILE B 2 398 ? 41.280 96.142 39.878 1.00 7.10 398 ILE L CA 1
ATOM 5406 C C . ILE B 2 398 ? 41.316 95.146 41.049 1.00 7.41 398 ILE L C 1
ATOM 5407 O O . ILE B 2 398 ? 41.983 95.360 42.051 1.00 7.72 398 ILE L O 1
ATOM 5412 N N . LYS B 2 399 ? 40.593 94.013 40.877 1.00 7.42 399 LYS L N 1
ATOM 5413 C CA . LYS B 2 399 ? 40.700 92.908 41.835 1.00 7.64 399 LYS L CA 1
ATOM 5414 C C . LYS B 2 399 ? 42.092 92.284 41.741 1.00 7.70 399 LYS L C 1
ATOM 5415 O O . LYS B 2 399 ? 42.819 92.457 40.759 1.00 7.96 399 LYS L O 1
ATOM 5421 N N . ALA B 2 400 ? 42.447 91.463 42.758 1.00 7.87 400 ALA L N 1
ATOM 5422 C CA . ALA B 2 400 ? 43.745 90.829 42.802 1.00 7.76 400 ALA L CA 1
ATOM 5423 C C . ALA B 2 400 ? 43.649 89.310 42.574 1.00 7.67 400 ALA L C 1
ATOM 5424 O O . ALA B 2 400 ? 43.380 88.551 43.507 1.00 8.50 400 ALA L O 1
ATOM 5426 N N . PRO B 2 401 ? 43.862 88.832 41.347 1.00 7.66 401 PRO L N 1
ATOM 5427 C CA . PRO B 2 401 ? 43.814 87.393 41.082 1.00 7.83 401 PRO L CA 1
ATOM 5428 C C . PRO B 2 401 ? 45.099 86.734 41.498 1.00 7.97 401 PRO L C 1
ATOM 5429 O O . PRO B 2 401 ? 46.176 87.327 41.379 1.00 8.03 401 PRO L O 1
ATOM 5433 N N . ARG B 2 402 ? 45.000 85.519 42.010 1.00 8.19 402 ARG L N 1
ATOM 5434 C CA . ARG B 2 402 ? 46.150 84.700 42.340 1.00 8.42 402 ARG L CA 1
ATOM 5435 C C . ARG B 2 402 ? 45.848 83.272 41.815 1.00 8.39 402 ARG L C 1
ATOM 5436 O O . ARG B 2 402 ? 44.687 82.903 41.604 1.00 8.75 402 ARG L O 1
ATOM 5444 N N . TRP B 2 403 ? 46.918 82.485 41.648 1.00 8.52 403 TRP L N 1
ATOM 5445 C CA . TRP B 2 403 ? 46.801 81.103 41.197 1.00 8.73 403 TRP L CA 1
ATOM 5446 C C . TRP B 2 403 ? 47.423 80.216 42.255 1.00 8.63 403 TRP L C 1
ATOM 5447 O O . TRP B 2 403 ? 48.626 80.323 42.481 1.00 9.53 403 TRP L O 1
ATOM 5458 N N . ARG B 2 404 ? 46.613 79.421 42.923 1.00 9.18 404 ARG L N 1
ATOM 5459 C CA . ARG B 2 404 ? 47.092 78.666 44.093 1.00 10.09 404 ARG L CA 1
ATOM 5460 C C . ARG B 2 404 ? 47.736 79.575 45.114 1.00 10.03 404 ARG L C 1
ATOM 5461 O O . ARG B 2 404 ? 48.662 79.187 45.798 1.00 11.58 404 ARG L O 1
ATOM 5469 N N . GLY B 2 405 ? 47.255 80.823 45.202 1.00 10.03 405 GLY L N 1
ATOM 5470 C CA . GLY B 2 405 ? 47.752 81.764 46.146 1.00 10.31 405 GLY L CA 1
ATOM 5471 C C . GLY B 2 405 ? 48.995 82.507 45.664 1.00 10.37 405 GLY L C 1
ATOM 5472 O O . GLY B 2 405 ? 49.477 83.393 46.369 1.00 13.07 405 GLY L O 1
ATOM 5473 N N . ASN B 2 406 ? 49.479 82.229 44.474 1.00 10.07 406 ASN L N 1
ATOM 5474 C CA . ASN B 2 406 ? 50.671 82.826 43.938 1.00 9.74 406 ASN L CA 1
ATOM 5475 C C . ASN B 2 406 ? 50.306 84.018 42.998 1.00 9.59 406 ASN L C 1
ATOM 5476 O O . ASN B 2 406 ? 49.343 83.933 42.247 1.00 9.75 406 ASN L O 1
ATOM 5481 N N . ALA B 2 407 ? 51.099 85.071 43.063 1.00 9.97 407 ALA L N 1
ATOM 5482 C CA . ALA B 2 407 ? 51.004 86.193 42.126 1.00 9.31 407 ALA L CA 1
ATOM 5483 C C . ALA B 2 407 ? 51.764 85.835 40.850 1.00 9.24 407 ALA L C 1
ATOM 5484 O O . ALA B 2 407 ? 52.919 85.416 40.886 1.00 9.91 407 ALA L O 1
ATOM 5486 N N . MET B 2 408 ? 51.067 85.991 39.708 1.00 8.88 408 MET L N 1
ATOM 5487 C CA . MET B 2 408 ? 51.528 85.520 38.425 1.00 8.57 408 MET L CA 1
ATOM 5488 C C . MET B 2 408 ? 51.649 86.648 37.413 1.00 8.59 408 MET L C 1
ATOM 5489 O O . MET B 2 408 ? 50.858 87.596 37.431 1.00 9.16 408 MET L O 1
ATOM 5494 N N . GLU B 2 409 ? 52.570 86.509 36.463 1.00 8.24 409 GLU L N 1
ATOM 5495 C CA . GLU B 2 409 ? 52.588 87.313 35.243 1.00 7.77 409 GLU L CA 1
ATOM 5496 C C . GLU B 2 409 ? 51.939 86.534 34.112 1.00 7.91 409 GLU L C 1
ATOM 5497 O O . GLU B 2 409 ? 52.174 85.349 33.975 1.00 8.33 409 GLU L O 1
ATOM 5503 N N . VAL B 2 410 ? 51.152 87.254 33.292 1.00 7.87 410 VAL L N 1
ATOM 5504 C CA . VAL B 2 410 ? 50.514 86.689 32.090 1.00 7.32 410 VAL L CA 1
ATOM 5505 C C . VAL B 2 410 ? 50.980 87.521 30.881 1.00 7.26 410 VAL L C 1
ATOM 5506 O O . VAL B 2 410 ? 51.519 88.623 31.031 1.00 7.58 410 VAL L O 1
ATOM 5510 N N . GLY B 2 411 ? 50.735 86.971 29.673 1.00 7.42 411 GLY L N 1
ATOM 5511 C CA . GLY B 2 411 ? 51.001 87.718 28.451 1.00 7.23 411 GLY L CA 1
ATOM 5512 C C . GLY B 2 411 ? 52.062 87.051 27.596 1.00 7.52 411 GLY L C 1
ATOM 5513 O O . GLY B 2 411 ? 52.448 85.892 27.825 1.00 8.30 411 GLY L O 1
ATOM 5514 N N . PRO B 2 412 ? 52.557 87.776 26.572 1.00 7.50 412 PRO L N 1
ATOM 5515 C CA . PRO B 2 412 ? 53.474 87.162 25.583 1.00 8.24 412 PRO L CA 1
ATOM 5516 C C . PRO B 2 412 ? 54.684 86.511 26.197 1.00 8.14 412 PRO L C 1
ATOM 5517 O O . PRO B 2 412 ? 55.035 85.386 25.818 1.00 9.20 412 PRO L O 1
ATOM 5521 N N . LEU B 2 413 ? 55.367 87.183 27.124 1.00 8.20 413 LEU L N 1
ATOM 5522 C CA . LEU B 2 413 ? 56.539 86.598 27.749 1.00 8.45 413 LEU L CA 1
ATOM 5523 C C . LEU B 2 413 ? 56.183 85.365 28.565 1.00 8.12 413 LEU L C 1
ATOM 5524 O O . LEU B 2 413 ? 56.829 84.326 28.462 1.00 9.26 413 LEU L O 1
ATOM 5529 N N . ALA B 2 414 ? 55.123 85.461 29.370 1.00 8.44 414 ALA L N 1
ATOM 5530 C CA . ALA B 2 414 ? 54.644 84.285 30.104 1.00 8.61 414 ALA L CA 1
ATOM 5531 C C . ALA B 2 414 ? 54.387 83.097 29.177 1.00 8.46 414 ALA L C 1
ATOM 5532 O O . ALA B 2 414 ? 54.823 81.974 29.425 1.00 9.66 414 ALA L O 1
ATOM 5534 N N . ARG B 2 415 ? 53.626 83.324 28.097 1.00 8.11 415 ARG L N 1
ATOM 5535 C CA . ARG B 2 415 ? 53.308 82.279 27.174 1.00 8.28 415 ARG L CA 1
ATOM 5536 C C . ARG B 2 415 ? 54.578 81.678 26.560 1.00 8.86 415 ARG L C 1
ATOM 5537 O O . ARG B 2 415 ? 54.653 80.456 26.365 1.00 10.27 415 ARG L O 1
ATOM 5545 N N . THR B 2 416 ? 55.515 82.541 26.178 1.00 9.05 416 THR L N 1
ATOM 5546 C CA . THR B 2 416 ? 56.734 82.081 25.516 1.00 9.64 416 THR L CA 1
ATOM 5547 C C . THR B 2 416 ? 57.498 81.164 26.494 1.00 9.24 416 THR L C 1
ATOM 5548 O O . THR B 2 416 ? 58.009 80.124 26.091 1.00 10.75 416 THR L O 1
ATOM 5552 N N . LEU B 2 417 ? 57.613 81.592 27.744 1.00 10.30 417 LEU L N 1
ATOM 5553 C CA . LEU B 2 417 ? 58.298 80.782 28.740 1.00 10.30 417 LEU L CA 1
ATOM 5554 C C . LEU B 2 417 ? 57.591 79.448 28.966 1.00 10.51 417 LEU L C 1
ATOM 5555 O O . LEU B 2 417 ? 58.272 78.413 29.117 1.00 12.27 417 LEU L O 1
ATOM 5560 N N . ILE B 2 418 ? 56.277 79.436 29.038 1.00 10.46 418 ILE L N 1
ATOM 5561 C CA . ILE B 2 418 ? 55.558 78.204 29.233 1.00 10.13 418 ILE L CA 1
ATOM 5562 C C . ILE B 2 418 ? 55.793 77.265 28.062 1.00 10.69 418 ILE L C 1
ATOM 5563 O O . ILE B 2 418 ? 56.138 76.079 28.231 1.00 12.09 418 ILE L O 1
ATOM 5568 N N . ALA B 2 419 ? 55.642 77.762 26.830 1.00 10.66 419 ALA L N 1
ATOM 5569 C CA . ALA B 2 419 ? 55.865 76.890 25.684 1.00 11.71 419 ALA L CA 1
ATOM 5570 C C . ALA B 2 419 ? 57.292 76.405 25.612 1.00 12.38 419 ALA L C 1
ATOM 5571 O O . ALA B 2 419 ? 57.524 75.235 25.259 1.00 14.53 419 ALA L O 1
ATOM 5573 N N . TYR B 2 420 ? 58.262 77.301 25.873 1.00 12.56 420 TYR L N 1
ATOM 5574 C CA . TYR B 2 420 ? 59.669 76.924 25.816 1.00 12.83 420 TYR L CA 1
ATOM 5575 C C . TYR B 2 420 ? 59.913 75.769 26.788 1.00 13.21 420 TYR L C 1
ATOM 5576 O O . TYR B 2 420 ? 60.541 74.743 26.436 1.00 16.21 420 TYR L O 1
ATOM 5585 N N . HIS B 2 421 ? 59.409 75.899 28.020 1.00 13.38 421 HIS L N 1
ATOM 5586 C CA . HIS B 2 421 ? 59.728 74.949 29.087 1.00 14.21 421 HIS L CA 1
ATOM 5587 C C . HIS B 2 421 ? 58.885 73.697 29.007 1.00 14.36 421 HIS L C 1
ATOM 5588 O O . HIS B 2 421 ? 59.269 72.664 29.528 1.00 18.69 421 HIS L O 1
ATOM 5595 N N . LYS B 2 422 ? 57.805 73.734 28.235 1.00 14.65 422 LYS L N 1
ATOM 5596 C CA . LYS B 2 422 ? 57.071 72.488 27.904 1.00 15.84 422 LYS L CA 1
ATOM 5597 C C . LYS B 2 422 ? 57.742 71.766 26.759 1.00 19.28 422 LYS L C 1
ATOM 5598 O O . LYS B 2 422 ? 57.356 70.668 26.415 1.00 21.97 422 LYS L O 1
ATOM 5604 N N . GLY B 2 423 ? 58.760 72.373 26.172 1.00 20.01 423 GLY L N 1
ATOM 5605 C CA . GLY B 2 423 ? 59.515 71.733 25.121 1.00 21.68 423 GLY L CA 1
ATOM 5606 C C . GLY B 2 423 ? 58.914 71.845 23.759 1.00 21.75 423 GLY L C 1
ATOM 5607 O O . GLY B 2 423 ? 59.184 70.996 22.873 1.00 27.92 423 GLY L O 1
ATOM 5608 N N . ASP B 2 424 ? 58.092 72.879 23.551 1.00 20.36 424 ASP L N 1
ATOM 5609 C CA . ASP B 2 424 ? 57.573 73.133 22.211 1.00 21.31 424 ASP L CA 1
ATOM 5610 C C . ASP B 2 424 ? 58.757 73.409 21.274 1.00 21.95 424 ASP L C 1
ATOM 5611 O O . ASP B 2 424 ? 59.505 74.357 21.493 1.00 22.27 424 ASP L O 1
ATOM 5616 N N . ALA B 2 425 ? 58.942 72.562 20.251 1.00 26.17 425 ALA L N 1
ATOM 5617 C CA . ALA B 2 425 ? 60.220 72.595 19.521 1.00 27.59 425 ALA L CA 1
ATOM 5618 C C . ALA B 2 425 ? 60.407 73.910 18.748 1.00 24.96 425 ALA L C 1
ATOM 5619 O O . ALA B 2 425 ? 61.496 74.483 18.694 1.00 27.67 425 ALA L O 1
ATOM 5621 N N . ALA B 2 426 ? 59.318 74.406 18.163 1.00 24.97 426 ALA L N 1
ATOM 5622 C CA . ALA B 2 426 ? 59.343 75.669 17.408 1.00 27.11 426 ALA L CA 1
ATOM 5623 C C . ALA B 2 426 ? 59.727 76.851 18.293 1.00 22.79 426 ALA L C 1
ATOM 5624 O O . ALA B 2 426 ? 60.517 77.694 17.909 1.00 24.35 426 ALA L O 1
ATOM 5626 N N . THR B 2 427 ? 59.116 76.887 19.474 1.00 21.82 427 THR L N 1
ATOM 5627 C CA . THR B 2 427 ? 59.397 77.941 20.428 1.00 18.31 427 THR L CA 1
ATOM 5628 C C . THR B 2 427 ? 60.861 77.864 20.894 1.00 18.68 427 THR L C 1
ATOM 5629 O O . THR B 2 427 ? 61.549 78.909 20.942 1.00 20.95 427 THR L O 1
ATOM 5633 N N . VAL B 2 428 ? 61.308 76.672 21.249 1.00 20.45 428 VAL L N 1
ATOM 5634 C CA . VAL B 2 428 ? 62.702 76.544 21.700 1.00 21.68 428 VAL L CA 1
ATOM 5635 C C . VAL B 2 428 ? 63.651 77.049 20.611 1.00 21.52 428 VAL L C 1
ATOM 5636 O O . VAL B 2 428 ? 64.571 77.851 20.854 1.00 23.42 428 VAL L O 1
ATOM 5640 N N . GLU B 2 429 ? 63.450 76.556 19.400 1.00 22.97 429 GLU L N 1
ATOM 5641 C CA . GLU B 2 429 ? 64.306 76.968 18.298 1.00 24.74 429 GLU L CA 1
ATOM 5642 C C . GLU B 2 429 ? 64.250 78.484 18.086 1.00 27.56 429 GLU L C 1
ATOM 5643 O O . GLU B 2 429 ? 65.312 79.129 17.938 1.00 29.06 429 GLU L O 1
ATOM 5649 N N . SER B 2 430 ? 63.050 79.082 18.042 1.00 25.70 430 SER L N 1
ATOM 5650 C CA . SER B 2 430 ? 62.911 80.509 17.782 1.00 25.60 430 SER L CA 1
ATOM 5651 C C . SER B 2 430 ? 63.566 81.381 18.888 1.00 23.11 430 SER L C 1
ATOM 5652 O O . SER B 2 430 ? 64.267 82.386 18.608 1.00 24.13 430 SER L O 1
ATOM 5655 N N . VAL B 2 431 ? 63.270 81.053 20.141 1.00 20.09 431 VAL L N 1
ATOM 5656 C CA . VAL B 2 431 ? 63.791 81.834 21.241 1.00 19.37 431 VAL L CA 1
ATOM 5657 C C . VAL B 2 431 ? 65.323 81.685 21.267 1.00 20.50 431 VAL L C 1
ATOM 5658 O O . VAL B 2 431 ? 66.035 82.723 21.425 1.00 22.17 431 VAL L O 1
ATOM 5662 N N . ASP B 2 432 ? 65.833 80.466 21.134 1.00 21.56 432 ASP L N 1
ATOM 5663 C CA . ASP B 2 432 ? 67.296 80.303 21.208 1.00 24.12 432 ASP L CA 1
ATOM 5664 C C . ASP B 2 432 ? 67.974 81.131 20.091 1.00 23.19 432 ASP L C 1
ATOM 5665 O O . ASP B 2 432 ? 68.977 81.813 20.295 1.00 27.35 432 ASP L O 1
ATOM 5670 N N . ARG B 2 433 ? 67.389 81.090 18.909 1.00 24.27 433 ARG L N 1
ATOM 5671 C CA . ARG B 2 433 ? 67.976 81.788 17.771 1.00 27.62 433 ARG L CA 1
ATOM 5672 C C . ARG B 2 433 ? 67.935 83.327 17.954 1.00 27.59 433 ARG L C 1
ATOM 5673 O O . ARG B 2 433 ? 68.869 84.074 17.630 1.00 27.52 433 ARG L O 1
ATOM 5681 N N . MET B 2 434 ? 66.852 83.799 18.535 1.00 26.19 434 MET L N 1
ATOM 5682 C CA . MET B 2 434 ? 66.691 85.196 18.816 1.00 24.78 434 MET L CA 1
ATOM 5683 C C . MET B 2 434 ? 67.710 85.732 19.860 1.00 23.82 434 MET L C 1
ATOM 5684 O O . MET B 2 434 ? 68.377 86.780 19.665 1.00 24.77 434 MET L O 1
ATOM 5689 N N . MET B 2 435 ? 67.840 84.996 20.949 1.00 22.04 435 MET L N 1
ATOM 5690 C CA . MET B 2 435 ? 68.775 85.378 21.990 1.00 22.98 435 MET L CA 1
ATOM 5691 C C . MET B 2 435 ? 70.219 85.261 21.507 1.00 20.98 435 MET L C 1
ATOM 5692 O O . MET B 2 435 ? 71.055 86.115 21.811 1.00 23.44 435 MET L O 1
ATOM 5697 N N . SER B 2 436 ? 70.515 84.235 20.739 1.00 23.63 436 SER L N 1
ATOM 5698 C CA A SER B 2 436 ? 71.798 84.135 20.047 0.50 26.68 436 SER L CA 1
ATOM 5699 C CA B SER B 2 436 ? 71.898 84.135 20.047 0.50 26.68 436 SER L CA 1
ATOM 5700 C C . SER B 2 436 ? 72.126 85.351 19.167 1.00 26.21 436 SER L C 1
ATOM 5701 O O . SER B 2 436 ? 73.245 85.863 19.204 1.00 31.14 436 SER L O 1
ATOM 5706 N N . ALA B 2 437 ? 71.172 85.798 18.366 1.00 27.37 437 ALA L N 1
ATOM 5707 C CA . ALA B 2 437 ? 71.389 86.971 17.483 1.00 26.59 437 ALA L CA 1
ATOM 5708 C C . ALA B 2 437 ? 71.702 88.237 18.289 1.00 26.83 437 ALA L C 1
ATOM 5709 O O . ALA B 2 437 ? 72.436 89.102 17.812 1.00 28.19 437 ALA L O 1
ATOM 5711 N N . LEU B 2 438 ? 71.126 88.358 19.466 1.00 22.97 438 LEU L N 1
ATOM 5712 C CA . LEU B 2 438 ? 71.375 89.493 20.365 1.00 21.31 438 LEU L CA 1
ATOM 5713 C C . LEU B 2 438 ? 72.619 89.284 21.275 1.00 22.39 438 LEU L C 1
ATOM 5714 O O . LEU B 2 438 ? 73.037 90.169 22.029 1.00 23.48 438 LEU L O 1
ATOM 5719 N N . ASN B 2 439 ? 73.222 88.102 21.169 1.00 21.10 439 ASN L N 1
ATOM 5720 C CA A ASN B 2 439 ? 74.315 87.720 22.035 0.50 22.88 439 ASN L CA 1
ATOM 5721 C CA B ASN B 2 439 ? 74.308 87.710 22.050 0.50 22.98 439 ASN L CA 1
ATOM 5722 C C . ASN B 2 439 ? 73.953 87.957 23.500 1.00 23.47 439 ASN L C 1
ATOM 5723 O O . ASN B 2 439 ? 74.743 88.553 24.261 1.00 23.26 439 ASN L O 1
ATOM 5732 N N . LEU B 2 440 ? 72.768 87.481 23.874 1.00 21.52 440 LEU L N 1
ATOM 5733 C CA . LEU B 2 440 ? 72.310 87.535 25.247 1.00 21.82 440 LEU L CA 1
ATOM 5734 C C . LEU B 2 440 ? 71.968 86.121 25.712 1.00 21.24 440 LEU L C 1
ATOM 5735 O O . LEU B 2 440 ? 71.541 85.277 24.888 1.00 22.19 440 LEU L O 1
ATOM 5740 N N . PRO B 2 441 ? 72.094 85.884 27.029 1.00 20.31 441 PRO L N 1
ATOM 5741 C CA . PRO B 2 441 ? 71.606 84.605 27.584 1.00 20.44 441 PRO L CA 1
ATOM 5742 C C . PRO B 2 441 ? 70.095 84.499 27.570 1.00 20.23 441 PRO L C 1
ATOM 5743 O O . PRO B 2 441 ? 69.417 85.532 27.508 1.00 17.28 441 PRO L O 1
ATOM 5747 N N . LEU B 2 442 ? 69.603 83.276 27.698 1.00 18.94 442 LEU L N 1
ATOM 5748 C CA . LEU B 2 442 ? 68.157 83.054 27.735 1.00 18.00 442 LEU L CA 1
ATOM 5749 C C . LEU B 2 442 ? 67.496 83.905 28.817 1.00 16.72 442 LEU L C 1
ATOM 5750 O O . LEU B 2 442 ? 66.424 84.459 28.572 1.00 16.48 442 LEU L O 1
ATOM 5755 N N . SER B 2 443 ? 68.150 84.091 29.969 1.00 16.11 443 SER L N 1
ATOM 5756 C CA . SER B 2 443 ? 67.556 84.884 31.052 1.00 17.20 443 SER L CA 1
ATOM 5757 C C . SER B 2 443 ? 67.309 86.331 30.678 1.00 15.02 443 SER L C 1
ATOM 5758 O O . SER B 2 443 ? 66.474 86.987 31.289 1.00 14.88 443 SER L O 1
ATOM 5761 N N . GLY B 2 444 ? 67.943 86.821 29.622 1.00 14.44 444 GLY L N 1
ATOM 5762 C CA . GLY B 2 444 ? 67.662 88.154 29.125 1.00 14.50 444 GLY L CA 1
ATOM 5763 C C . GLY B 2 444 ? 66.254 88.334 28.596 1.00 13.05 444 GLY L C 1
ATOM 5764 O O . GLY B 2 444 ? 65.819 89.452 28.406 1.00 12.47 444 GLY L O 1
ATOM 5765 N N . ILE B 2 445 ? 65.580 87.240 28.281 1.00 12.31 445 ILE L N 1
ATOM 5766 C CA . ILE B 2 445 ? 64.169 87.346 27.849 1.00 12.13 445 ILE L CA 1
ATOM 5767 C C . ILE B 2 445 ? 63.246 87.710 29.007 1.00 10.94 445 ILE L C 1
ATOM 5768 O O . ILE B 2 445 ? 62.151 88.236 28.763 1.00 10.81 445 ILE L O 1
ATOM 5773 N N . GLN B 2 446 ? 63.682 87.442 30.250 1.00 11.05 446 GLN L N 1
ATOM 5774 C CA . GLN B 2 446 ? 62.838 87.694 31.413 1.00 10.54 446 GLN L CA 1
ATOM 5775 C C . GLN B 2 446 ? 63.071 89.123 31.885 1.00 9.98 446 GLN L C 1
ATOM 5776 O O . GLN B 2 446 ? 63.862 89.366 32.803 1.00 10.61 446 GLN L O 1
ATOM 5782 N N . SER B 2 447 ? 62.479 90.079 31.180 1.00 9.60 447 SER L N 1
ATOM 5783 C CA . SER B 2 447 ? 62.819 91.472 31.283 1.00 9.11 447 SER L CA 1
ATOM 5784 C C . SER B 2 447 ? 61.829 92.298 30.496 1.00 8.74 447 SER L C 1
ATOM 5785 O O . SER B 2 447 ? 61.086 91.773 29.635 1.00 9.90 447 SER L O 1
ATOM 5788 N N . THR B 2 448 ? 61.903 93.608 30.691 1.00 9.01 448 THR L N 1
ATOM 5789 C CA . THR B 2 448 ? 61.132 94.547 29.863 1.00 8.79 448 THR L CA 1
ATOM 5790 C C . THR B 2 448 ? 61.449 94.387 28.387 1.00 10.01 448 THR L C 1
ATOM 5791 O O . THR B 2 448 ? 60.553 94.356 27.551 1.00 9.52 448 THR L O 1
ATOM 5795 N N . LEU B 2 449 ? 62.753 94.298 28.053 1.00 9.72 449 LEU L N 1
ATOM 5796 C CA . LEU B 2 449 ? 63.094 94.077 26.635 1.00 10.30 449 LEU L CA 1
ATOM 5797 C C . LEU B 2 449 ? 62.479 92.775 26.123 1.00 10.00 449 LEU L C 1
ATOM 5798 O O . LEU B 2 449 ? 61.941 92.707 25.015 1.00 10.38 449 LEU L O 1
ATOM 5803 N N . GLY B 2 450 ? 62.572 91.722 26.928 1.00 9.98 450 GLY L N 1
ATOM 5804 C CA . GLY B 2 450 ? 62.018 90.446 26.532 1.00 10.61 450 GLY L CA 1
ATOM 5805 C C . GLY B 2 450 ? 60.521 90.469 26.249 1.00 9.51 450 GLY L C 1
ATOM 5806 O O . GLY B 2 450 ? 60.059 89.766 25.337 1.00 10.01 450 GLY L O 1
ATOM 5807 N N . ARG B 2 451 ? 59.776 91.276 26.992 1.00 9.08 451 ARG L N 1
ATOM 5808 C CA . ARG B 2 451 ? 58.340 91.351 26.738 1.00 9.43 451 ARG L CA 1
ATOM 5809 C C . ARG B 2 451 ? 58.069 91.840 25.346 1.00 9.66 451 ARG L C 1
ATOM 5810 O O . ARG B 2 451 ? 57.162 91.390 24.659 1.00 10.75 451 ARG L O 1
ATOM 5818 N N . ILE B 2 452 ? 58.838 92.866 24.930 1.00 9.43 452 ILE L N 1
ATOM 5819 C CA . ILE B 2 452 ? 58.738 93.450 23.605 1.00 10.57 452 ILE L CA 1
ATOM 5820 C C . ILE B 2 452 ? 59.145 92.435 22.528 1.00 9.80 452 ILE L C 1
ATOM 5821 O O . ILE B 2 452 ? 58.461 92.276 21.507 1.00 10.31 452 ILE L O 1
ATOM 5826 N N . LEU B 2 453 ? 60.269 91.758 22.742 1.00 9.89 453 LEU L N 1
ATOM 5827 C CA . LEU B 2 453 ? 60.700 90.742 21.793 1.00 9.96 453 LEU L CA 1
ATOM 5828 C C . LEU B 2 453 ? 59.680 89.657 21.648 1.00 9.89 453 LEU L C 1
ATOM 5829 O O . LEU B 2 453 ? 59.394 89.180 20.505 1.00 10.34 453 LEU L O 1
ATOM 5834 N N . CYS B 2 454 ? 59.112 89.161 22.733 1.00 9.36 454 CYS L N 1
ATOM 5835 C CA . CYS B 2 454 ? 58.142 88.107 22.673 1.00 9.70 454 CYS L CA 1
ATOM 5836 C C . CYS B 2 454 ? 56.861 88.534 21.946 1.00 9.31 454 CYS L C 1
ATOM 5837 O O . CYS B 2 454 ? 56.258 87.732 21.232 1.00 10.06 454 CYS L O 1
ATOM 5840 N N . ARG B 2 455 ? 56.435 89.759 22.177 1.00 9.55 455 ARG L N 1
ATOM 5841 C CA . ARG B 2 455 ? 55.261 90.268 21.485 1.00 9.80 455 ARG L CA 1
ATOM 5842 C C . ARG B 2 455 ? 55.439 90.277 19.977 1.00 9.41 455 ARG L C 1
ATOM 5843 O O . ARG B 2 455 ? 54.572 89.865 19.204 1.00 9.85 455 ARG L O 1
ATOM 5851 N N . ALA B 2 456 ? 56.606 90.723 19.533 1.00 10.18 456 ALA L N 1
ATOM 5852 C CA . ALA B 2 456 ? 56.876 90.756 18.116 1.00 10.89 456 ALA L CA 1
ATOM 5853 C C . ALA B 2 456 ? 56.905 89.344 17.520 1.00 10.65 456 ALA L C 1
ATOM 5854 O O . ALA B 2 456 ? 56.333 89.040 16.473 1.00 12.08 456 ALA L O 1
ATOM 5856 N N . HIS B 2 457 ? 57.539 88.421 18.237 1.00 10.02 457 HIS L N 1
ATOM 5857 C CA A HIS B 2 457 ? 57.589 86.943 17.954 0.50 10.81 457 HIS L CA 1
ATOM 5858 C CA B HIS B 2 457 ? 57.558 87.121 17.708 0.50 10.17 457 HIS L CA 1
ATOM 5859 C C . HIS B 2 457 ? 56.202 86.393 17.742 1.00 9.01 457 HIS L C 1
ATOM 5860 O O . HIS B 2 457 ? 55.917 85.625 16.833 1.00 9.52 457 HIS L O 1
ATOM 5873 N N . GLU B 2 458 ? 55.322 86.775 18.670 1.00 8.63 458 GLU L N 1
ATOM 5874 C CA . GLU B 2 458 ? 53.964 86.306 18.600 1.00 8.40 458 GLU L CA 1
ATOM 5875 C C . GLU B 2 458 ? 53.190 86.859 17.427 1.00 8.46 458 GLU L C 1
ATOM 5876 O O . GLU B 2 458 ? 52.330 86.174 16.885 1.00 9.02 458 GLU L O 1
ATOM 5882 N N . ALA B 2 459 ? 53.451 88.118 17.045 1.00 8.32 459 ALA L N 1
ATOM 5883 C CA . ALA B 2 459 ? 52.801 88.630 15.851 1.00 8.60 459 ALA L CA 1
ATOM 5884 C C . ALA B 2 459 ? 53.188 87.817 14.637 1.00 8.37 459 ALA L C 1
ATOM 5885 O O . ALA B 2 459 ? 52.341 87.504 13.777 1.00 8.60 459 ALA L O 1
ATOM 5887 N N . GLN B 2 460 ? 54.468 87.484 14.532 1.00 8.64 460 GLN L N 1
ATOM 5888 C CA . GLN B 2 460 ? 54.931 86.614 13.451 1.00 8.82 460 GLN L CA 1
ATOM 5889 C C . GLN B 2 460 ? 54.273 85.249 13.487 1.00 8.82 460 GLN L C 1
ATOM 5890 O O . GLN B 2 460 ? 53.818 84.733 12.459 1.00 9.34 460 GLN L O 1
ATOM 5896 N N . TRP B 2 461 ? 54.191 84.659 14.679 1.00 8.63 461 TRP L N 1
ATOM 5897 C CA . TRP B 2 461 ? 53.561 83.360 14.834 1.00 9.11 461 TRP L CA 1
ATOM 5898 C C . TRP B 2 461 ? 52.083 83.398 14.414 1.00 8.83 461 TRP L C 1
ATOM 5899 O O . TRP B 2 461 ? 51.627 82.507 13.653 1.00 9.53 461 TRP L O 1
ATOM 5910 N N . ALA B 2 462 ? 51.379 84.408 14.842 1.00 7.74 462 ALA L N 1
ATOM 5911 C CA . ALA B 2 462 ? 49.966 84.539 14.521 1.00 8.36 462 ALA L CA 1
ATOM 5912 C C . ALA B 2 462 ? 49.725 84.747 13.044 1.00 7.99 462 ALA L C 1
ATOM 5913 O O . ALA B 2 462 ? 48.759 84.234 12.487 1.00 8.87 462 ALA L O 1
ATOM 5915 N N . ALA B 2 463 ? 50.592 85.534 12.397 1.00 8.01 463 ALA L N 1
ATOM 5916 C CA . ALA B 2 463 ? 50.440 85.717 10.960 1.00 8.94 463 ALA L CA 1
ATOM 5917 C C . ALA B 2 463 ? 50.614 84.412 10.213 1.00 9.21 463 ALA L C 1
ATOM 5918 O O . ALA B 2 463 ? 49.912 84.152 9.215 1.00 10.43 463 ALA L O 1
ATOM 5920 N N . GLY B 2 464 ? 51.546 83.581 10.653 1.00 9.17 464 GLY L N 1
ATOM 5921 C CA . GLY B 2 464 ? 51.684 82.248 10.085 1.00 9.84 464 GLY L CA 1
ATOM 5922 C C . GLY B 2 464 ? 50.460 81.389 10.329 1.00 10.11 464 GLY L C 1
ATOM 5923 O O . GLY B 2 464 ? 49.982 80.658 9.424 1.00 10.46 464 GLY L O 1
ATOM 5924 N N . LYS B 2 465 ? 49.919 81.446 11.531 1.00 9.02 465 LYS L N 1
ATOM 5925 C CA . LYS B 2 465 ? 48.753 80.651 11.843 1.00 9.59 465 LYS L CA 1
ATOM 5926 C C . LYS B 2 465 ? 47.546 81.112 11.066 1.00 9.48 465 LYS L C 1
ATOM 5927 O O . LYS B 2 465 ? 46.696 80.272 10.714 1.00 9.73 465 LYS L O 1
ATOM 5933 N N . LEU B 2 466 ? 47.419 82.389 10.707 1.00 8.98 466 LEU L N 1
ATOM 5934 C CA . LEU B 2 466 ? 46.309 82.810 9.819 1.00 9.41 466 LEU L CA 1
ATOM 5935 C C . LEU B 2 466 ? 46.282 81.978 8.561 1.00 8.52 466 LEU L C 1
ATOM 5936 O O . LEU B 2 466 ? 45.199 81.586 8.123 1.00 9.28 466 LEU L O 1
ATOM 5941 N N . GLN B 2 467 ? 47.437 81.793 7.916 1.00 8.86 467 GLN L N 1
ATOM 5942 C CA . GLN B 2 467 ? 47.461 81.031 6.694 1.00 8.77 467 GLN L CA 1
ATOM 5943 C C . GLN B 2 467 ? 47.063 79.582 6.955 1.00 8.90 467 GLN L C 1
ATOM 5944 O O . GLN B 2 467 ? 46.330 78.979 6.171 1.00 9.48 467 GLN L O 1
ATOM 5950 N N . TYR B 2 468 ? 47.608 78.993 8.047 1.00 8.52 468 TYR L N 1
ATOM 5951 C CA . TYR B 2 468 ? 47.235 77.624 8.404 1.00 8.70 468 TYR L CA 1
ATOM 5952 C C . TYR B 2 468 ? 45.729 77.455 8.564 1.00 8.54 468 TYR L C 1
ATOM 5953 O O . TYR B 2 468 ? 45.121 76.508 8.022 1.00 8.80 468 TYR L O 1
ATOM 5962 N N . PHE B 2 469 ? 45.110 78.372 9.313 1.00 7.86 469 PHE L N 1
ATOM 5963 C CA . PHE B 2 469 ? 43.687 78.281 9.521 1.00 8.10 469 PHE L CA 1
ATOM 5964 C C . PHE B 2 469 ? 42.896 78.491 8.213 1.00 7.71 469 PHE L C 1
ATOM 5965 O O . PHE B 2 469 ? 41.932 77.799 7.952 1.00 8.12 469 PHE L O 1
ATOM 5973 N N . PHE B 2 470 ? 43.304 79.489 7.421 1.00 8.04 470 PHE L N 1
ATOM 5974 C CA . PHE B 2 470 ? 42.642 79.704 6.149 1.00 7.78 470 PHE L CA 1
ATOM 5975 C C . PHE B 2 470 ? 42.675 78.441 5.285 1.00 7.91 470 PHE L C 1
ATOM 5976 O O . PHE B 2 470 ? 41.688 78.083 4.675 1.00 8.31 470 PHE L O 1
ATOM 5984 N N . ASP B 2 471 ? 43.860 77.828 5.207 1.00 8.76 471 ASP L N 1
ATOM 5985 C CA . ASP B 2 471 ? 43.990 76.622 4.415 1.00 9.47 471 ASP L CA 1
ATOM 5986 C C . ASP B 2 471 ? 43.108 75.500 4.941 1.00 9.22 471 ASP L C 1
ATOM 5987 O O . ASP B 2 471 ? 42.534 74.724 4.154 1.00 9.83 471 ASP L O 1
ATOM 5992 N N . LYS B 2 472 ? 42.978 75.389 6.259 1.00 8.78 472 LYS L N 1
ATOM 5993 C CA A LYS B 2 472 ? 42.110 74.405 6.843 0.50 8.89 472 LYS L CA 1
ATOM 5994 C CA B LYS B 2 472 ? 42.052 74.391 6.845 0.50 9.15 472 LYS L CA 1
ATOM 5995 C C . LYS B 2 472 ? 40.634 74.648 6.473 1.00 8.54 472 LYS L C 1
ATOM 5996 O O . LYS B 2 472 ? 39.888 73.688 6.158 1.00 9.49 472 LYS L O 1
ATOM 6007 N N . LEU B 2 473 ? 40.210 75.921 6.484 1.00 8.04 473 LEU L N 1
ATOM 6008 C CA . LEU B 2 473 ? 38.858 76.262 6.058 1.00 8.22 473 LEU L CA 1
ATOM 6009 C C . LEU B 2 473 ? 38.663 75.854 4.597 1.00 8.19 473 LEU L C 1
ATOM 6010 O O . LEU B 2 473 ? 37.661 75.212 4.235 1.00 8.68 473 LEU L O 1
ATOM 6015 N N . MET B 2 474 ? 39.611 76.233 3.714 1.00 8.26 474 MET L N 1
ATOM 6016 C CA . MET B 2 474 ? 39.483 75.921 2.312 1.00 8.46 474 MET L CA 1
ATOM 6017 C C . MET B 2 474 ? 39.427 74.416 2.068 1.00 9.92 474 MET L C 1
ATOM 6018 O O . MET B 2 474 ? 38.674 73.955 1.193 1.00 10.74 474 MET L O 1
ATOM 6023 N N . THR B 2 475 ? 40.199 73.637 2.810 1.00 9.72 475 THR L N 1
ATOM 6024 C CA . THR B 2 475 ? 40.131 72.178 2.711 1.00 10.37 475 THR L CA 1
ATOM 6025 C C . THR B 2 475 ? 38.736 71.678 2.981 1.00 9.63 475 THR L C 1
ATOM 6026 O O . THR B 2 475 ? 38.212 70.818 2.283 1.00 11.00 475 THR L O 1
ATOM 6030 N N . ASN B 2 476 ? 38.135 72.167 4.058 1.00 9.17 476 ASN L N 1
ATOM 6031 C CA . ASN B 2 476 ? 36.774 71.769 4.369 1.00 9.80 476 ASN L CA 1
ATOM 6032 C C . ASN B 2 476 ? 35.810 72.128 3.224 1.00 9.45 476 ASN L C 1
ATOM 6033 O O . ASN B 2 476 ? 34.973 71.331 2.841 1.00 10.81 476 ASN L O 1
ATOM 6038 N N . LEU B 2 477 ? 35.939 73.338 2.683 1.00 8.77 477 LEU L N 1
ATOM 6039 C CA . LEU B 2 477 ? 35.063 73.751 1.609 1.00 9.74 477 LEU L CA 1
ATOM 6040 C C . LEU B 2 477 ? 35.236 72.883 0.365 1.00 11.04 477 LEU L C 1
ATOM 6041 O O . LEU B 2 477 ? 34.245 72.506 -0.275 1.00 12.91 477 LEU L O 1
ATOM 6046 N N . LYS B 2 478 ? 36.472 72.546 0.052 1.00 11.59 478 LYS L N 1
ATOM 6047 C CA . LYS B 2 478 ? 36.706 71.636 -1.076 1.00 13.56 478 LYS L CA 1
ATOM 6048 C C . LYS B 2 478 ? 36.046 70.269 -0.870 1.00 15.25 478 LYS L C 1
ATOM 6049 O O . LYS B 2 478 ? 35.671 69.601 -1.823 1.00 19.11 478 LYS L O 1
ATOM 6055 N N . ASN B 2 479 ? 35.945 69.845 0.383 1.00 14.14 479 ASN L N 1
ATOM 6056 C CA . ASN B 2 479 ? 35.271 68.581 0.733 1.00 15.06 479 ASN L CA 1
ATOM 6057 C C . ASN B 2 479 ? 33.805 68.697 0.959 1.00 17.10 479 ASN L C 1
ATOM 6058 O O . ASN B 2 479 ? 33.161 67.724 1.396 1.00 19.79 479 ASN L O 1
ATOM 6063 N N . GLY B 2 480 ? 33.228 69.870 0.656 1.00 14.10 480 GLY L N 1
ATOM 6064 C CA . GLY B 2 480 ? 31.805 70.054 0.751 1.00 15.36 480 GLY L CA 1
ATOM 6065 C C . GLY B 2 480 ? 31.270 70.264 2.175 1.00 13.45 480 GLY L C 1
ATOM 6066 O O . GLY B 2 480 ? 30.070 70.118 2.395 1.00 16.84 480 GLY L O 1
ATOM 6067 N N . ASN B 2 481 ? 32.124 70.618 3.093 1.00 11.13 481 ASN L N 1
ATOM 6068 C CA . ASN B 2 481 ? 31.750 70.845 4.508 1.00 10.92 481 ASN L CA 1
ATOM 6069 C C . ASN B 2 481 ? 31.661 72.362 4.687 1.00 9.37 481 ASN L C 1
ATOM 6070 O O . ASN B 2 481 ? 32.694 73.018 4.810 1.00 10.38 481 ASN L O 1
ATOM 6075 N N . LEU B 2 482 ? 30.425 72.868 4.673 1.00 10.17 482 LEU L N 1
ATOM 6076 C CA . LEU B 2 482 ? 30.151 74.301 4.715 1.00 9.96 482 LEU L CA 1
ATOM 6077 C C . LEU B 2 482 ? 29.670 74.801 6.064 1.00 9.40 482 LEU L C 1
ATOM 6078 O O . LEU B 2 482 ? 29.616 76.005 6.260 1.00 10.07 482 LEU L O 1
ATOM 6083 N N . ALA B 2 483 ? 29.264 73.902 6.963 1.00 9.01 483 ALA L N 1
ATOM 6084 C CA . ALA B 2 483 ? 28.493 74.335 8.148 1.00 8.45 483 ALA L CA 1
ATOM 6085 C C . ALA B 2 483 ? 29.268 75.352 8.980 1.00 7.86 483 ALA L C 1
ATOM 6086 O O . ALA B 2 483 ? 30.451 75.165 9.281 1.00 9.12 483 ALA L O 1
ATOM 6088 N N . THR B 2 484 ? 28.538 76.368 9.442 1.00 7.32 484 THR L N 1
ATOM 6089 C CA . THR B 2 484 ? 29.072 77.409 10.306 1.00 7.61 484 THR L CA 1
ATOM 6090 C C . THR B 2 484 ? 28.329 77.581 11.622 1.00 7.68 484 THR L C 1
ATOM 6091 O O . THR B 2 484 ? 28.808 78.318 12.476 1.00 8.05 484 THR L O 1
ATOM 6095 N N . ALA B 2 485 ? 27.181 76.929 11.811 1.00 8.02 485 ALA L N 1
ATOM 6096 C CA . ALA B 2 485 ? 26.454 77.049 13.069 1.00 8.37 485 ALA L CA 1
ATOM 6097 C C . ALA B 2 485 ? 25.795 75.744 13.416 1.00 8.55 485 ALA L C 1
ATOM 6098 O O . ALA B 2 485 ? 25.266 75.043 12.552 1.00 11.49 485 ALA L O 1
ATOM 6100 N N . SER B 2 486 ? 25.745 75.460 14.727 1.00 7.94 486 SER L N 1
ATOM 6101 C CA A SER B 2 486 ? 24.905 74.438 15.322 0.80 9.02 486 SER L CA 1
ATOM 6102 C CA B SER B 2 486 ? 24.911 74.415 15.313 0.20 8.83 486 SER L CA 1
ATOM 6103 C C . SER B 2 486 ? 23.753 75.112 16.024 1.00 8.82 486 SER L C 1
ATOM 6104 O O . SER B 2 486 ? 23.998 75.977 16.885 1.00 11.81 486 SER L O 1
ATOM 6109 N N . THR B 2 487 ? 22.519 74.762 15.715 1.00 8.66 487 THR L N 1
ATOM 6110 C CA . THR B 2 487 ? 21.345 75.362 16.303 1.00 8.60 487 THR L CA 1
ATOM 6111 C C . THR B 2 487 ? 20.485 74.393 17.108 1.00 8.78 487 THR L C 1
ATOM 6112 O O . THR B 2 487 ? 19.416 74.798 17.549 1.00 9.72 487 THR L O 1
ATOM 6116 N N . GLU B 2 488 ? 20.970 73.173 17.297 1.00 9.62 488 GLU L N 1
ATOM 6117 C CA . GLU B 2 488 ? 20.163 72.213 18.076 1.00 11.21 488 GLU L CA 1
ATOM 6118 C C . GLU B 2 488 ? 19.766 72.766 19.443 1.00 10.22 488 GLU L C 1
ATOM 6119 O O . GLU B 2 488 ? 18.649 72.484 19.902 1.00 13.73 488 GLU L O 1
ATOM 6125 N N . LYS B 2 489 ? 20.634 73.521 20.070 1.00 8.71 489 LYS L N 1
ATOM 6126 C CA . LYS B 2 489 ? 20.396 74.067 21.409 1.00 9.34 489 LYS L CA 1
ATOM 6127 C C . LYS B 2 489 ? 20.294 75.596 21.405 1.00 8.38 489 LYS L C 1
ATOM 6128 O O . LYS B 2 489 ? 20.609 76.231 22.380 1.00 10.21 489 LYS L O 1
ATOM 6134 N N . TRP B 2 490 ? 19.877 76.174 20.280 1.00 8.58 490 TRP L N 1
ATOM 6135 C CA . TRP B 2 490 ? 19.673 77.622 20.258 1.00 9.11 490 TRP L CA 1
ATOM 6136 C C . TRP B 2 490 ? 18.506 78.057 21.163 1.00 8.43 490 TRP L C 1
ATOM 6137 O O . TRP B 2 490 ? 18.561 79.078 21.801 1.00 9.32 490 TRP L O 1
ATOM 6148 N N . GLU B 2 491 ? 17.409 77.266 21.125 1.00 8.99 491 GLU L N 1
ATOM 6149 C CA . GLU B 2 491 ? 16.186 77.626 21.869 1.00 9.93 491 GLU L CA 1
ATOM 6150 C C . GLU B 2 491 ? 16.357 77.397 23.352 1.00 9.27 491 GLU L C 1
ATOM 6151 O O . GLU B 2 491 ? 16.764 76.303 23.761 1.00 9.68 491 GLU L O 1
ATOM 6157 N N . PRO B 2 492 ? 15.960 78.378 24.186 1.00 9.53 492 PRO L N 1
ATOM 6158 C CA . PRO B 2 492 ? 16.099 78.169 25.655 1.00 10.43 492 PRO L CA 1
ATOM 6159 C C . PRO B 2 492 ? 15.387 76.948 26.205 1.00 10.43 492 PRO L C 1
ATOM 6160 O O . PRO B 2 492 ? 15.868 76.383 27.210 1.00 10.46 492 PRO L O 1
ATOM 6164 N N . ALA B 2 493 ? 14.311 76.459 25.558 1.00 10.27 493 ALA L N 1
ATOM 6165 C CA . ALA B 2 493 ? 13.622 75.289 26.082 1.00 11.05 493 ALA L CA 1
ATOM 6166 C C . ALA B 2 493 ? 14.517 74.067 25.999 1.00 10.54 493 ALA L C 1
ATOM 6167 O O . ALA B 2 493 ? 14.171 73.070 26.671 1.00 13.83 493 ALA L O 1
ATOM 6169 N N . THR B 2 494 ? 15.629 74.089 25.271 1.00 9.86 494 THR L N 1
ATOM 6170 C CA . THR B 2 494 ? 16.518 72.944 25.156 1.00 9.81 494 THR L CA 1
ATOM 6171 C C . THR B 2 494 ? 17.637 72.977 26.184 1.00 10.14 494 THR L C 1
ATOM 6172 O O . THR B 2 494 ? 18.403 72.019 26.262 1.00 11.80 494 THR L O 1
ATOM 6176 N N . TRP B 2 495 ? 17.735 74.038 26.967 1.00 9.46 495 TRP L N 1
ATOM 6177 C CA . TRP B 2 495 ? 18.881 74.188 27.859 1.00 9.43 495 TRP L CA 1
ATOM 6178 C C . TRP B 2 495 ? 18.643 73.507 29.226 1.00 9.53 495 TRP L C 1
ATOM 6179 O O . TRP B 2 495 ? 17.491 73.370 29.651 1.00 10.87 495 TRP L O 1
ATOM 6190 N N . PRO B 2 496 ? 19.691 73.151 29.934 1.00 9.69 496 PRO L N 1
ATOM 6191 C CA . PRO B 2 496 ? 19.520 72.784 31.345 1.00 10.13 496 PRO L CA 1
ATOM 6192 C C . PRO B 2 496 ? 18.938 73.936 32.117 1.00 10.29 496 PRO L C 1
ATOM 6193 O O . PRO B 2 496 ? 19.249 75.075 31.879 1.00 10.92 496 PRO L O 1
ATOM 6197 N N . THR B 2 497 ? 18.073 73.614 33.098 1.00 10.66 497 THR L N 1
ATOM 6198 C CA . THR B 2 497 ? 17.482 74.653 33.940 1.00 11.49 497 THR L CA 1
ATOM 6199 C C . THR B 2 497 ? 18.552 75.393 34.735 1.00 9.93 497 THR L C 1
ATOM 6200 O O . THR B 2 497 ? 18.424 76.584 34.987 1.00 11.18 497 THR L O 1
ATOM 6204 N N . GLU B 2 498 ? 19.591 74.688 35.143 1.00 9.87 498 GLU L N 1
ATOM 6205 C CA . GLU B 2 498 ? 20.723 75.274 35.828 1.00 10.17 498 GLU L CA 1
ATOM 6206 C C . GLU B 2 498 ? 21.987 74.651 35.265 1.00 10.03 498 GLU L C 1
ATOM 6207 O O . GLU B 2 498 ? 22.114 73.445 35.231 1.00 12.10 498 GLU L O 1
ATOM 6213 N N . CYS B 2 499 ? 22.936 75.501 34.874 1.00 9.62 499 CYS L N 1
ATOM 6214 C CA . CYS B 2 499 ? 24.210 75.011 34.375 1.00 9.17 499 CYS L CA 1
ATOM 6215 C C . CYS B 2 499 ? 25.251 76.116 34.493 1.00 9.25 499 CYS L C 1
ATOM 6216 O O . CYS B 2 499 ? 24.911 77.287 34.693 1.00 10.93 499 CYS L O 1
ATOM 6219 N N . ARG B 2 500 ? 26.520 75.741 34.389 1.00 9.12 500 ARG L N 1
ATOM 6220 C CA . ARG B 2 500 ? 27.589 76.710 34.457 1.00 9.60 500 ARG L CA 1
ATOM 6221 C C . ARG B 2 500 ? 28.698 76.304 33.537 1.00 8.83 500 ARG L C 1
ATOM 6222 O O . ARG B 2 500 ? 28.849 75.106 33.222 1.00 9.80 500 ARG L O 1
ATOM 6230 N N . GLY B 2 501 ? 29.506 77.253 33.121 1.00 8.45 501 GLY L N 1
ATOM 6231 C CA . GLY B 2 501 ? 30.583 76.970 32.222 1.00 9.77 501 GLY L CA 1
ATOM 6232 C C . GLY B 2 501 ? 31.675 77.993 32.301 1.00 8.11 501 GLY L C 1
ATOM 6233 O O . GLY B 2 501 ? 31.522 79.082 32.860 1.00 8.59 501 GLY L O 1
ATOM 6234 N N . VAL B 2 502 ? 32.810 77.635 31.700 1.00 7.90 502 VAL L N 1
ATOM 6235 C CA . VAL B 2 502 ? 33.980 78.479 31.634 1.00 7.53 502 VAL L CA 1
ATOM 6236 C C . VAL B 2 502 ? 34.399 78.628 30.177 1.00 7.58 502 VAL L C 1
ATOM 6237 O O . VAL B 2 502 ? 34.456 77.631 29.468 1.00 8.96 502 VAL L O 1
ATOM 6241 N N . GLY B 2 503 ? 34.686 79.860 29.776 1.00 7.24 503 GLY L N 1
ATOM 6242 C CA . GLY B 2 503 ? 35.279 80.136 28.480 1.00 7.75 503 GLY L CA 1
ATOM 6243 C C . GLY B 2 503 ? 36.646 80.741 28.727 1.00 7.37 503 GLY L C 1
ATOM 6244 O O . GLY B 2 503 ? 36.770 81.676 29.504 1.00 8.53 503 GLY L O 1
ATOM 6245 N N . PHE B 2 504 ? 37.654 80.251 28.023 1.00 7.36 504 PHE L N 1
ATOM 6246 C CA . PHE B 2 504 ? 38.999 80.750 28.245 1.00 7.35 504 PHE L CA 1
ATOM 6247 C C . PHE B 2 504 ? 39.741 80.863 26.934 1.00 7.52 504 PHE L C 1
ATOM 6248 O O . PHE B 2 504 ? 39.468 80.107 25.992 1.00 7.69 504 PHE L O 1
ATOM 6256 N N . THR B 2 505 ? 40.722 81.770 26.913 1.00 7.15 505 THR L N 1
ATOM 6257 C CA . THR B 2 505 ? 41.603 81.914 25.764 1.00 7.37 505 THR L CA 1
ATOM 6258 C C . THR B 2 505 ? 42.816 82.705 26.213 1.00 7.14 505 THR L C 1
ATOM 6259 O O . THR B 2 505 ? 42.954 83.082 27.390 1.00 7.78 505 THR L O 1
ATOM 6263 N N . GLU B 2 506 ? 43.705 82.956 25.257 1.00 7.29 506 GLU L N 1
ATOM 6264 C CA . GLU B 2 506 ? 44.855 83.828 25.429 1.00 7.14 506 GLU L CA 1
ATOM 6265 C C . GLU B 2 506 ? 44.584 85.050 24.568 1.00 7.17 506 GLU L C 1
ATOM 6266 O O . GLU B 2 506 ? 44.686 85.020 23.325 1.00 8.14 506 GLU L O 1
ATOM 6272 N N . ALA B 2 507 ? 44.189 86.128 25.237 1.00 7.05 507 ALA L N 1
ATOM 6273 C CA . ALA B 2 507 ? 44.078 87.427 24.578 1.00 7.19 507 ALA L CA 1
ATOM 6274 C C . ALA B 2 507 ? 45.484 87.933 24.312 1.00 6.59 507 ALA L C 1
ATOM 6275 O O . ALA B 2 507 ? 46.474 87.449 24.879 1.00 7.30 507 ALA L O 1
ATOM 6277 N N . PRO B 2 508 ? 45.635 88.987 23.494 1.00 7.04 508 PRO L N 1
ATOM 6278 C CA . PRO B 2 508 ? 46.989 89.536 23.266 1.00 7.18 508 PRO L CA 1
ATOM 6279 C C . PRO B 2 508 ? 47.792 89.793 24.539 1.00 6.97 508 PRO L C 1
ATOM 6280 O O . PRO B 2 508 ? 48.992 89.578 24.556 1.00 7.96 508 PRO L O 1
ATOM 6284 N N . ARG B 2 509 ? 47.129 90.234 25.613 1.00 6.87 509 ARG L N 1
ATOM 6285 C CA . ARG B 2 509 ? 47.788 90.579 26.852 1.00 6.89 509 ARG L CA 1
ATOM 6286 C C . ARG B 2 509 ? 47.933 89.443 27.851 1.00 7.03 509 ARG L C 1
ATOM 6287 O O . ARG B 2 509 ? 48.592 89.621 28.879 1.00 7.26 509 ARG L O 1
ATOM 6295 N N . GLY B 2 510 ? 47.301 88.278 27.588 1.00 6.91 510 GLY L N 1
ATOM 6296 C CA . GLY B 2 510 ? 47.449 87.107 28.462 1.00 7.13 510 GLY L CA 1
ATOM 6297 C C . GLY B 2 510 ? 46.151 86.344 28.688 1.00 6.75 510 GLY L C 1
ATOM 6298 O O . GLY B 2 510 ? 45.187 86.426 27.947 1.00 8.57 510 GLY L O 1
ATOM 6299 N N . ALA B 2 511 ? 46.172 85.586 29.786 1.00 7.55 511 ALA L N 1
ATOM 6300 C CA . ALA B 2 511 ? 45.162 84.584 30.103 1.00 7.55 511 ALA L CA 1
ATOM 6301 C C . ALA B 2 511 ? 43.828 85.260 30.437 1.00 7.19 511 ALA L C 1
ATOM 6302 O O . ALA B 2 511 ? 43.733 86.062 31.381 1.00 8.31 511 ALA L O 1
ATOM 6304 N N . LEU B 2 512 ? 42.765 84.894 29.691 1.00 7.01 512 LEU L N 1
ATOM 6305 C CA . LEU B 2 512 ? 41.435 85.417 29.836 1.00 6.75 512 LEU L CA 1
ATOM 6306 C C . LEU B 2 512 ? 40.463 84.323 30.187 1.00 6.41 512 LEU L C 1
ATOM 6307 O O . LEU B 2 512 ? 40.423 83.295 29.514 1.00 6.88 512 LEU L O 1
ATOM 6312 N N . GLY B 2 513 ? 39.610 84.563 31.215 1.00 6.56 513 GLY L N 1
ATOM 6313 C CA . GLY B 2 513 ? 38.529 83.643 31.506 1.00 7.20 513 GLY L CA 1
ATOM 6314 C C . GLY B 2 513 ? 37.228 84.368 31.783 1.00 6.36 513 GLY L C 1
ATOM 6315 O O . GLY B 2 513 ? 37.235 85.457 32.402 1.00 7.21 513 GLY L O 1
ATOM 6316 N N . HIS B 2 514 ? 36.132 83.770 31.315 1.00 6.87 514 HIS L N 1
ATOM 6317 C CA . HIS B 2 514 ? 34.775 84.164 31.663 1.00 6.84 514 HIS L CA 1
ATOM 6318 C C . HIS B 2 514 ? 34.103 82.969 32.298 1.00 7.00 514 HIS L C 1
ATOM 6319 O O . HIS B 2 514 ? 34.100 81.878 31.724 1.00 8.12 514 HIS L O 1
ATOM 6326 N N . TRP B 2 515 ? 33.515 83.183 33.487 1.00 7.04 515 TRP L N 1
ATOM 6327 C CA . TRP B 2 515 ? 32.786 82.148 34.227 1.00 7.14 515 TRP L CA 1
ATOM 6328 C C . TRP B 2 515 ? 31.326 82.539 34.247 1.00 6.96 515 TRP L C 1
ATOM 6329 O O . TRP B 2 515 ? 30.991 83.644 34.724 1.00 8.10 515 TRP L O 1
ATOM 6340 N N . ALA B 2 516 ? 30.445 81.680 33.745 1.00 7.41 516 ALA L N 1
ATOM 6341 C CA . ALA B 2 516 ? 29.037 82.010 33.604 1.00 8.22 516 ALA L CA 1
ATOM 6342 C C . ALA B 2 516 ? 28.185 80.951 34.241 1.00 8.59 516 ALA L C 1
ATOM 6343 O O . ALA B 2 516 ? 28.410 79.738 34.064 1.00 9.44 516 ALA L O 1
ATOM 6345 N N . ALA B 2 517 ? 27.172 81.382 34.999 1.00 7.97 517 ALA L N 1
ATOM 6346 C CA . ALA B 2 517 ? 26.158 80.503 35.536 1.00 8.50 517 ALA L CA 1
ATOM 6347 C C . ALA B 2 517 ? 24.798 80.893 34.959 1.00 8.80 517 ALA L C 1
ATOM 6348 O O . ALA B 2 517 ? 24.448 82.093 35.002 1.00 10.41 517 ALA L O 1
ATOM 6350 N N . ILE B 2 518 ? 24.106 79.944 34.400 1.00 8.75 518 ILE L N 1
ATOM 6351 C CA . ILE B 2 518 ? 22.805 80.109 33.780 1.00 8.73 518 ILE L CA 1
ATOM 6352 C C . ILE B 2 518 ? 21.756 79.470 34.660 1.00 8.99 518 ILE L C 1
ATOM 6353 O O . ILE B 2 518 ? 21.939 78.345 35.142 1.00 9.83 518 ILE L O 1
ATOM 6358 N N . ARG B 2 519 ? 20.635 80.145 34.891 1.00 9.07 519 ARG L N 1
ATOM 6359 C CA . ARG B 2 519 ? 19.500 79.557 35.592 1.00 8.94 519 ARG L CA 1
ATOM 6360 C C . ARG B 2 519 ? 18.259 80.073 34.968 1.00 8.38 519 ARG L C 1
ATOM 6361 O O . ARG B 2 519 ? 18.094 81.273 34.735 1.00 8.56 519 ARG L O 1
ATOM 6369 N N . ASP B 2 520 ? 17.317 79.189 34.650 1.00 8.68 520 ASP L N 1
ATOM 6370 C CA . ASP B 2 520 ? 16.018 79.586 34.123 1.00 9.17 520 ASP L CA 1
ATOM 6371 C C . ASP B 2 520 ? 16.117 80.463 32.913 1.00 8.46 520 ASP L C 1
ATOM 6372 O O . ASP B 2 520 ? 15.406 81.445 32.759 1.00 9.29 520 ASP L O 1
ATOM 6377 N N . GLY B 2 521 ? 17.058 80.136 32.023 1.00 8.15 521 GLY L N 1
ATOM 6378 C CA . GLY B 2 521 ? 17.176 80.857 30.758 1.00 8.47 521 GLY L CA 1
ATOM 6379 C C . GLY B 2 521 ? 17.910 82.176 30.810 1.00 8.38 521 GLY L C 1
ATOM 6380 O O . GLY B 2 521 ? 18.016 82.839 29.764 1.00 9.20 521 GLY L O 1
ATOM 6381 N N . LYS B 2 522 ? 18.437 82.564 31.970 1.00 7.95 522 LYS L N 1
ATOM 6382 C CA . LYS B 2 522 ? 19.065 83.869 32.118 1.00 7.71 522 LYS L CA 1
ATOM 6383 C C . LYS B 2 522 ? 20.397 83.717 32.811 1.00 8.00 522 LYS L C 1
ATOM 6384 O O . LYS B 2 522 ? 20.645 82.768 33.567 1.00 8.92 522 LYS L O 1
ATOM 6390 N N . ILE B 2 523 ? 21.257 84.725 32.622 1.00 8.31 523 ILE L N 1
ATOM 6391 C CA . ILE B 2 523 ? 22.523 84.778 33.328 1.00 8.35 523 ILE L CA 1
ATOM 6392 C C . ILE B 2 523 ? 22.279 85.046 34.824 1.00 8.30 523 ILE L C 1
ATOM 6393 O O . ILE B 2 523 ? 21.752 86.100 35.197 1.00 9.19 523 ILE L O 1
ATOM 6398 N N . ASP B 2 524 ? 22.719 84.115 35.668 1.00 8.99 524 ASP L N 1
ATOM 6399 C CA . ASP B 2 524 ? 22.634 84.303 37.111 1.00 9.54 524 ASP L CA 1
ATOM 6400 C C . ASP B 2 524 ? 23.914 84.922 37.688 1.00 9.67 524 ASP L C 1
ATOM 6401 O O . ASP B 2 524 ? 23.865 85.648 38.655 1.00 13.75 524 ASP L O 1
ATOM 6406 N N . LEU B 2 525 ? 25.046 84.593 37.077 1.00 8.42 525 LEU L N 1
ATOM 6407 C CA . LEU B 2 525 ? 26.357 85.083 37.489 1.00 8.25 525 LEU L CA 1
ATOM 6408 C C . LEU B 2 525 ? 27.236 85.137 36.246 1.00 7.46 525 LEU L C 1
ATOM 6409 O O . LEU B 2 525 ? 27.202 84.232 35.420 1.00 8.04 525 LEU L O 1
ATOM 6414 N N . TYR B 2 526 ? 28.039 86.188 36.140 1.00 7.20 526 TYR L N 1
ATOM 6415 C CA . TYR B 2 526 ? 28.993 86.338 35.033 1.00 7.25 526 TYR L CA 1
ATOM 6416 C C . TYR B 2 526 ? 30.218 87.038 35.608 1.00 7.48 526 TYR L C 1
ATOM 6417 O O . TYR B 2 526 ? 30.118 88.215 35.937 1.00 10.16 526 TYR L O 1
ATOM 6426 N N . GLN B 2 527 ? 31.301 86.300 35.768 1.00 6.94 527 GLN L N 1
ATOM 6427 C CA . GLN B 2 527 ? 32.504 86.847 36.362 1.00 7.21 527 GLN L CA 1
ATOM 6428 C C . GLN B 2 527 ? 33.657 86.731 35.356 1.00 6.96 527 GLN L C 1
ATOM 6429 O O . GLN B 2 527 ? 33.902 85.658 34.791 1.00 8.09 527 GLN L O 1
ATOM 6435 N N . CYS B 2 528 ? 34.395 87.813 35.193 1.00 6.71 528 CYS L N 1
ATOM 6436 C CA . CYS B 2 528 ? 35.508 87.897 34.280 1.00 6.92 528 CYS L CA 1
ATOM 6437 C C . CYS B 2 528 ? 36.806 88.116 35.049 1.00 6.93 528 CYS L C 1
ATOM 6438 O O . CYS B 2 528 ? 36.851 88.943 35.968 1.00 6.98 528 CYS L O 1
ATOM 6441 N N . VAL B 2 529 ? 37.851 87.408 34.643 1.00 6.98 529 VAL L N 1
ATOM 6442 C CA . VAL B 2 529 ? 39.218 87.656 35.150 1.00 6.92 529 VAL L CA 1
ATOM 6443 C C . VAL B 2 529 ? 40.038 87.842 33.887 1.00 6.63 529 VAL L C 1
ATOM 6444 O O . VAL B 2 529 ? 40.092 86.927 33.057 1.00 7.13 529 VAL L O 1
ATOM 6448 N N . VAL B 2 530 ? 40.634 89.030 33.703 1.00 6.67 530 VAL L N 1
ATOM 6449 C CA A VAL B 2 530 ? 41.122 89.452 32.423 0.50 6.55 530 VAL L CA 1
ATOM 6450 C CA B VAL B 2 530 ? 41.205 89.364 32.386 0.50 7.77 530 VAL L CA 1
ATOM 6451 C C . VAL B 2 530 ? 42.678 89.591 32.545 1.00 6.64 530 VAL L C 1
ATOM 6452 O O . VAL B 2 530 ? 43.179 89.761 33.657 1.00 7.20 530 VAL L O 1
ATOM 6459 N N . PRO B 2 531 ? 43.464 89.526 31.456 1.00 6.72 531 PRO L N 1
ATOM 6460 C CA . PRO B 2 531 ? 44.911 89.519 31.648 1.00 7.20 531 PRO L CA 1
ATOM 6461 C C . PRO B 2 531 ? 45.453 90.703 32.418 1.00 6.48 531 PRO L C 1
ATOM 6462 O O . PRO B 2 531 ? 46.307 90.525 33.297 1.00 7.45 531 PRO L O 1
ATOM 6466 N N . THR B 2 532 ? 45.021 91.915 32.109 1.00 6.40 532 THR L N 1
ATOM 6467 C CA . THR B 2 532 ? 45.530 93.064 32.839 1.00 6.70 532 THR L CA 1
ATOM 6468 C C . THR B 2 532 ? 45.046 93.032 34.288 1.00 6.84 532 THR L C 1
ATOM 6469 O O . THR B 2 532 ? 45.694 93.646 35.161 1.00 7.39 532 THR L O 1
ATOM 6473 N N . THR B 2 533 ? 43.922 92.369 34.603 1.00 6.78 533 THR L N 1
ATOM 6474 C CA . THR B 2 533 ? 43.578 92.164 36.019 1.00 6.94 533 THR L CA 1
ATOM 6475 C C . THR B 2 533 ? 44.721 91.475 36.761 1.00 6.86 533 THR L C 1
ATOM 6476 O O . THR B 2 533 ? 45.117 91.864 37.855 1.00 7.50 533 THR L O 1
ATOM 6480 N N . TRP B 2 534 ? 45.251 90.382 36.160 1.00 7.00 534 TRP L N 1
ATOM 6481 C CA . TRP B 2 534 ? 46.437 89.735 36.728 1.00 7.40 534 TRP L CA 1
ATOM 6482 C C . TRP B 2 534 ? 47.580 90.710 36.817 1.00 7.35 534 TRP L C 1
ATOM 6483 O O . TRP B 2 534 ? 48.161 90.930 37.890 1.00 8.15 534 TRP L O 1
ATOM 6494 N N . ASN B 2 535 ? 47.992 91.278 35.691 1.00 7.29 535 ASN L N 1
ATOM 6495 C CA . ASN B 2 535 ? 49.272 91.976 35.685 1.00 7.44 535 ASN L CA 1
ATOM 6496 C C . ASN B 2 535 ? 49.266 93.242 36.526 1.00 7.23 535 ASN L C 1
ATOM 6497 O O . ASN B 2 535 ? 50.263 93.551 37.197 1.00 7.86 535 ASN L O 1
ATOM 6502 N N . ALA B 2 536 ? 48.139 93.994 36.461 1.00 7.00 536 ALA L N 1
ATOM 6503 C CA . ALA B 2 536 ? 48.032 95.278 37.165 1.00 7.28 536 ALA L CA 1
ATOM 6504 C C . ALA B 2 536 ? 47.472 95.136 38.577 1.00 7.03 536 ALA L C 1
ATOM 6505 O O . ALA B 2 536 ? 47.208 96.147 39.240 1.00 7.66 536 ALA L O 1
ATOM 6507 N N . SER B 2 537 ? 47.313 93.904 39.044 1.00 7.56 537 SER L N 1
ATOM 6508 C CA . SER B 2 537 ? 46.745 93.579 40.359 1.00 7.83 537 SER L CA 1
ATOM 6509 C C . SER B 2 537 ? 47.313 94.406 41.475 1.00 7.48 537 SER L C 1
ATOM 6510 O O . SER B 2 537 ? 48.549 94.584 41.543 1.00 8.04 537 SER L O 1
ATOM 6513 N N . PRO B 2 538 ? 46.480 94.741 42.455 1.00 7.82 538 PRO L N 1
ATOM 6514 C CA . PRO B 2 538 ? 47.010 95.266 43.748 1.00 8.14 538 PRO L CA 1
ATOM 6515 C C . PRO B 2 538 ? 47.399 94.068 44.620 1.00 8.12 538 PRO L C 1
ATOM 6516 O O . PRO B 2 538 ? 47.372 92.896 44.224 1.00 8.38 538 PRO L O 1
ATOM 6520 N N . ARG B 2 539 ? 47.792 94.382 45.858 1.00 8.83 539 ARG L N 1
ATOM 6521 C CA . ARG B 2 539 ? 48.306 93.412 46.801 1.00 9.00 539 ARG L CA 1
ATOM 6522 C C . ARG B 2 539 ? 47.177 92.545 47.348 1.00 8.96 539 ARG L C 1
ATOM 6523 O O . ARG B 2 539 ? 46.016 92.826 47.175 1.00 9.49 539 ARG L O 1
ATOM 6531 N N . ASP B 2 540 ? 47.588 91.491 48.072 1.00 9.16 540 ASP L N 1
ATOM 6532 C CA . ASP B 2 540 ? 46.700 90.513 48.685 1.00 9.60 540 ASP L CA 1
ATOM 6533 C C . ASP B 2 540 ? 46.928 90.481 50.196 1.00 10.18 540 ASP L C 1
ATOM 6534 O O . ASP B 2 540 ? 47.717 91.264 50.715 1.00 10.38 540 ASP L O 1
ATOM 6539 N N . PRO B 2 541 ? 46.246 89.567 50.923 1.00 10.50 541 PRO L N 1
ATOM 6540 C CA . PRO B 2 541 ? 46.368 89.614 52.401 1.00 11.13 541 PRO L CA 1
ATOM 6541 C C . PRO B 2 541 ? 47.769 89.320 52.901 1.00 12.48 541 PRO L C 1
ATOM 6542 O O . PRO B 2 541 ? 48.069 89.675 54.026 1.00 16.78 541 PRO L O 1
ATOM 6546 N N . LYS B 2 542 ? 48.565 88.649 52.120 1.00 12.52 542 LYS L N 1
ATOM 6547 C CA . LYS B 2 542 ? 49.984 88.347 52.454 1.00 13.22 542 LYS L CA 1
ATOM 6548 C C . LYS B 2 542 ? 50.894 89.491 52.088 1.00 13.89 542 LYS L C 1
ATOM 6549 O O . LYS B 2 542 ? 52.099 89.393 52.321 1.00 15.34 542 LYS L O 1
ATOM 6555 N N . GLY B 2 543 ? 50.372 90.530 51.437 1.00 12.20 543 GLY L N 1
ATOM 6556 C CA . GLY B 2 543 ? 51.197 91.582 50.976 1.00 12.15 543 GLY L CA 1
ATOM 6557 C C . GLY B 2 543 ? 51.917 91.265 49.641 1.00 11.76 543 GLY L C 1
ATOM 6558 O O . GLY B 2 543 ? 52.799 92.031 49.194 1.00 11.84 543 GLY L O 1
ATOM 6559 N N . GLN B 2 544 ? 51.566 90.166 48.996 1.00 10.40 544 GLN L N 1
ATOM 6560 C CA . GLN B 2 544 ? 52.253 89.845 47.742 1.00 10.10 544 GLN L CA 1
ATOM 6561 C C . GLN B 2 544 ? 51.844 90.846 46.677 1.00 9.69 544 GLN L C 1
ATOM 6562 O O . GLN B 2 544 ? 50.700 91.216 46.545 1.00 10.27 544 GLN L O 1
ATOM 6568 N N . ILE B 2 545 ? 52.846 91.212 45.878 1.00 9.33 545 ILE L N 1
ATOM 6569 C CA . ILE B 2 545 ? 52.704 92.206 44.802 1.00 9.19 545 ILE L CA 1
ATOM 6570 C C . ILE B 2 545 ? 52.505 91.492 43.463 1.00 9.21 545 ILE L C 1
ATOM 6571 O O . ILE B 2 545 ? 53.017 90.399 43.187 1.00 10.49 545 ILE L O 1
ATOM 6576 N N . GLY B 2 546 ? 51.779 92.201 42.596 1.00 9.49 546 GLY L N 1
ATOM 6577 C CA . GLY B 2 546 ? 51.524 91.759 41.247 1.00 8.78 546 GLY L CA 1
ATOM 6578 C C . GLY B 2 546 ? 52.600 92.110 40.265 1.00 8.62 546 GLY L C 1
ATOM 6579 O O . GLY B 2 546 ? 53.615 92.740 40.565 1.00 8.92 546 GLY L O 1
ATOM 6580 N N . ALA B 2 547 ? 52.348 91.715 38.995 1.00 8.37 547 ALA L N 1
ATOM 6581 C CA . ALA B 2 547 ? 53.371 91.761 37.985 1.00 8.20 547 ALA L CA 1
ATOM 6582 C C . ALA B 2 547 ? 53.894 93.148 37.694 1.00 8.08 547 ALA L C 1
ATOM 6583 O O . ALA B 2 547 ? 55.131 93.325 37.556 1.00 8.80 547 ALA L O 1
ATOM 6585 N N . TYR B 2 548 ? 53.048 94.149 37.575 1.00 8.23 548 TYR L N 1
ATOM 6586 C CA . TYR B 2 548 ? 53.524 95.502 37.316 1.00 8.11 548 TYR L CA 1
ATOM 6587 C C . TYR B 2 548 ? 54.333 96.026 38.494 1.00 8.64 548 TYR L C 1
ATOM 6588 O O . TYR B 2 548 ? 55.404 96.613 38.289 1.00 8.60 548 TYR L O 1
ATOM 6597 N N . GLU B 2 549 ? 53.805 95.880 39.720 1.00 8.42 549 GLU L N 1
ATOM 6598 C CA . GLU B 2 549 ? 54.540 96.400 40.880 1.00 8.65 549 GLU L CA 1
ATOM 6599 C C . GLU B 2 549 ? 55.908 95.735 40.967 1.00 9.07 549 GLU L C 1
ATOM 6600 O O . GLU B 2 549 ? 56.931 96.396 41.207 1.00 9.37 549 GLU L O 1
ATOM 6606 N N . ALA B 2 550 ? 55.962 94.420 40.763 1.00 8.79 550 ALA L N 1
ATOM 6607 C CA . ALA B 2 550 ? 57.237 93.705 40.823 1.00 9.59 550 ALA L CA 1
ATOM 6608 C C . ALA B 2 550 ? 58.199 94.152 39.748 1.00 8.91 550 ALA L C 1
ATOM 6609 O O . ALA B 2 550 ? 59.409 94.272 39.989 1.00 9.48 550 ALA L O 1
ATOM 6611 N N . ALA B 2 551 ? 57.703 94.324 38.520 1.00 8.68 551 ALA L N 1
ATOM 6612 C CA . ALA B 2 551 ? 58.584 94.709 37.435 1.00 8.58 551 ALA L CA 1
ATOM 6613 C C . ALA B 2 551 ? 59.142 96.114 37.624 1.00 9.36 551 ALA L C 1
ATOM 6614 O O . ALA B 2 551 ? 60.266 96.381 37.155 1.00 9.91 551 ALA L O 1
ATOM 6616 N N . LEU B 2 552 ? 58.428 97.001 38.293 1.00 8.64 552 LEU L N 1
ATOM 6617 C CA . LEU B 2 552 ? 58.935 98.316 38.577 1.00 9.25 552 LEU L CA 1
ATOM 6618 C C . LEU B 2 552 ? 59.949 98.322 39.724 1.00 9.55 552 LEU L C 1
ATOM 6619 O O . LEU B 2 552 ? 60.855 99.186 39.744 1.00 10.07 552 LEU L O 1
ATOM 6624 N N . MET B 2 553 ? 59.793 97.415 40.699 1.00 9.93 553 MET L N 1
ATOM 6625 C CA . MET B 2 553 ? 60.716 97.382 41.809 1.00 10.17 553 MET L CA 1
ATOM 6626 C C . MET B 2 553 ? 62.150 97.331 41.306 1.00 9.76 553 MET L C 1
ATOM 6627 O O . MET B 2 553 ? 62.491 96.636 40.345 1.00 11.34 553 MET L O 1
ATOM 6632 N N . ASN B 2 554 ? 63.005 98.039 42.038 1.00 11.10 554 ASN L N 1
ATOM 6633 C CA . ASN B 2 554 ? 64.425 97.980 41.909 1.00 11.24 554 ASN L CA 1
ATOM 6634 C C . ASN B 2 554 ? 64.961 98.722 40.704 1.00 11.63 554 ASN L C 1
ATOM 6635 O O . ASN B 2 554 ? 66.142 98.645 40.365 1.00 12.81 554 ASN L O 1
ATOM 6640 N N . THR B 2 555 ? 64.120 99.477 40.005 1.00 10.66 555 THR L N 1
ATOM 6641 C CA . THR B 2 555 ? 64.475 100.186 38.803 1.00 10.65 555 THR L CA 1
ATOM 6642 C C . THR B 2 555 ? 65.120 101.553 39.097 1.00 10.90 555 THR L C 1
ATOM 6643 O O . THR B 2 555 ? 64.620 102.363 39.823 1.00 11.42 555 THR L O 1
ATOM 6647 N N . LYS B 2 556 ? 66.249 101.782 38.461 1.00 10.79 556 LYS L N 1
ATOM 6648 C CA . LYS B 2 556 ? 66.927 103.087 38.469 1.00 11.41 556 LYS L CA 1
ATOM 6649 C C . LYS B 2 556 ? 66.212 104.077 37.561 1.00 11.86 556 LYS L C 1
ATOM 6650 O O . LYS B 2 556 ? 65.849 103.759 36.435 1.00 14.67 556 LYS L O 1
ATOM 6656 N N . MET B 2 557 ? 66.050 105.294 38.072 1.00 11.54 557 MET L N 1
ATOM 6657 C CA . MET B 2 557 ? 65.537 106.394 37.278 1.00 11.86 557 MET L CA 1
ATOM 6658 C C . MET B 2 557 ? 66.627 107.451 37.101 1.00 12.65 557 MET L C 1
ATOM 6659 O O . MET B 2 557 ? 67.222 107.919 38.081 1.00 13.87 557 MET L O 1
ATOM 6664 N N . ALA B 2 558 ? 66.882 107.842 35.856 1.00 11.41 558 ALA L N 1
ATOM 6665 C CA . ALA B 2 558 ? 67.875 108.881 35.596 1.00 12.46 558 ALA L CA 1
ATOM 6666 C C . ALA B 2 558 ? 67.441 110.261 36.060 1.00 12.19 558 ALA L C 1
ATOM 6667 O O . ALA B 2 558 ? 68.263 111.061 36.552 1.00 14.71 558 ALA L O 1
ATOM 6669 N N . ILE B 2 559 ? 66.138 110.563 35.860 1.00 11.05 559 ILE L N 1
ATOM 6670 C CA . ILE B 2 559 ? 65.565 111.866 36.102 1.00 11.25 559 ILE L CA 1
ATOM 6671 C C . ILE B 2 559 ? 64.207 111.641 36.707 1.00 11.35 559 ILE L C 1
ATOM 6672 O O . ILE B 2 559 ? 63.249 111.370 35.989 1.00 12.52 559 ILE L O 1
ATOM 6677 N N . PRO B 2 560 ? 64.100 111.720 38.029 1.00 12.55 560 PRO L N 1
ATOM 6678 C CA . PRO B 2 560 ? 62.865 111.321 38.682 1.00 13.50 560 PRO L CA 1
ATOM 6679 C C . PRO B 2 560 ? 61.616 111.964 38.137 1.00 12.74 560 PRO L C 1
ATOM 6680 O O . PRO B 2 560 ? 60.577 111.299 38.107 1.00 14.70 560 PRO L O 1
ATOM 6684 N N . GLU B 2 561 ? 61.709 113.234 37.729 1.00 12.51 561 GLU L N 1
ATOM 6685 C CA . GLU B 2 561 ? 60.525 113.944 37.291 1.00 13.50 561 GLU L CA 1
ATOM 6686 C C . GLU B 2 561 ? 60.063 113.522 35.908 1.00 13.66 561 GLU L C 1
ATOM 6687 O O . GLU B 2 561 ? 58.959 113.889 35.550 1.00 17.25 561 GLU L O 1
ATOM 6693 N N . GLN B 2 562 ? 60.908 112.789 35.165 1.00 12.78 562 GLN L N 1
ATOM 6694 C CA . GLN B 2 562 ? 60.583 112.319 33.820 1.00 13.86 562 GLN L CA 1
ATOM 6695 C C . GLN B 2 562 ? 60.505 110.807 33.842 1.00 14.20 562 GLN L C 1
ATOM 6696 O O . GLN B 2 562 ? 61.559 110.118 33.787 1.00 20.40 562 GLN L O 1
ATOM 6702 N N . PRO B 2 563 ? 59.323 110.219 33.929 1.00 14.02 563 PRO L N 1
ATOM 6703 C CA . PRO B 2 563 ? 59.192 108.777 34.335 1.00 14.38 563 PRO L CA 1
ATOM 6704 C C . PRO B 2 563 ? 59.412 107.816 33.159 1.00 11.29 563 PRO L C 1
ATOM 6705 O O . PRO B 2 563 ? 58.697 106.839 33.011 1.00 11.60 563 PRO L O 1
ATOM 6709 N N . LEU B 2 564 ? 60.422 108.055 32.298 1.00 10.33 564 LEU L N 1
ATOM 6710 C CA . LEU B 2 564 ? 60.585 107.249 31.101 1.00 9.42 564 LEU L CA 1
ATOM 6711 C C . LEU B 2 564 ? 60.782 105.786 31.424 1.00 9.04 564 LEU L C 1
ATOM 6712 O O . LEU B 2 564 ? 60.243 104.905 30.741 1.00 9.51 564 LEU L O 1
ATOM 6717 N N . GLU B 2 565 ? 61.569 105.455 32.467 1.00 9.49 565 GLU L N 1
ATOM 6718 C CA . GLU B 2 565 ? 61.816 104.074 32.776 1.00 9.64 565 GLU L CA 1
ATOM 6719 C C . GLU B 2 565 ? 60.525 103.370 33.287 1.00 9.38 565 GLU L C 1
ATOM 6720 O O . GLU B 2 565 ? 60.318 102.177 32.982 1.00 10.04 565 GLU L O 1
ATOM 6726 N N . ILE B 2 566 ? 59.697 104.085 34.030 1.00 8.92 566 ILE L N 1
ATOM 6727 C CA . ILE B 2 566 ? 58.406 103.554 34.476 1.00 9.40 566 ILE L CA 1
ATOM 6728 C C . ILE B 2 566 ? 57.515 103.275 33.273 1.00 9.23 566 ILE L C 1
ATOM 6729 O O . ILE B 2 566 ? 56.925 102.182 33.154 1.00 9.30 566 ILE L O 1
ATOM 6734 N N . LEU B 2 567 ? 57.438 104.228 32.369 1.00 8.85 567 LEU L N 1
ATOM 6735 C CA . LEU B 2 567 ? 56.634 104.057 31.149 1.00 8.36 567 LEU L CA 1
ATOM 6736 C C . LEU B 2 567 ? 57.123 102.869 30.331 1.00 8.24 567 LEU L C 1
ATOM 6737 O O . LEU B 2 567 ? 56.323 102.105 29.797 1.00 9.15 567 LEU L O 1
ATOM 6742 N N . ARG B 2 568 ? 58.434 102.755 30.178 1.00 7.97 568 ARG L N 1
ATOM 6743 C CA . ARG B 2 568 ? 58.957 101.652 29.361 1.00 8.74 568 ARG L CA 1
ATOM 6744 C C . ARG B 2 568 ? 58.517 100.316 29.898 1.00 8.48 568 ARG L C 1
ATOM 6745 O O . ARG B 2 568 ? 58.042 99.449 29.147 1.00 8.60 568 ARG L O 1
ATOM 6753 N N . THR B 2 569 ? 58.673 100.114 31.205 1.00 8.72 569 THR L N 1
ATOM 6754 C CA . THR B 2 569 ? 58.308 98.812 31.776 1.00 8.46 569 THR L CA 1
ATOM 6755 C C . THR B 2 569 ? 56.797 98.626 31.767 1.00 8.30 569 THR L C 1
ATOM 6756 O O . THR B 2 569 ? 56.331 97.553 31.379 1.00 8.56 569 THR L O 1
ATOM 6760 N N . LEU B 2 570 ? 56.023 99.632 32.174 1.00 8.19 570 LEU L N 1
ATOM 6761 C CA . LEU B 2 570 ? 54.567 99.425 32.135 1.00 8.08 570 LEU L CA 1
ATOM 6762 C C . LEU B 2 570 ? 54.080 99.132 30.711 1.00 8.04 570 LEU L C 1
ATOM 6763 O O . LEU B 2 570 ? 53.330 98.188 30.472 1.00 8.00 570 LEU L O 1
ATOM 6768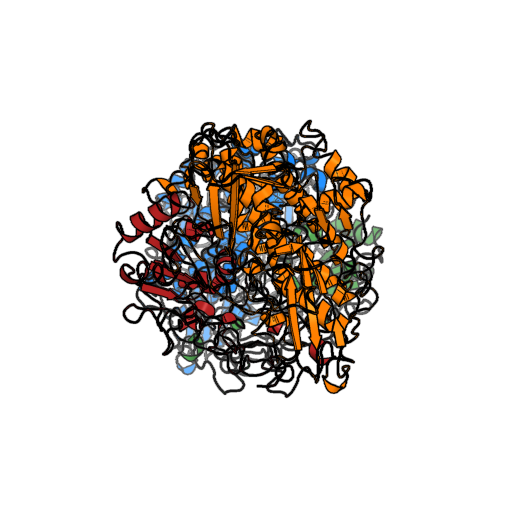 N N . HIS B 2 571 ? 54.532 99.967 29.764 1.00 7.43 571 HIS L N 1
ATOM 6769 C CA . HIS B 2 571 ? 54.084 99.767 28.389 1.00 7.83 571 HIS L CA 1
ATOM 6770 C C . HIS B 2 571 ? 54.487 98.397 27.851 1.00 7.89 571 HIS L C 1
ATOM 6771 O O . HIS B 2 571 ? 53.814 97.890 26.959 1.00 8.90 571 HIS L O 1
ATOM 6778 N N . SER B 2 572 ? 55.580 97.803 28.348 1.00 8.08 572 SER L N 1
ATOM 6779 C CA . SER B 2 572 ? 56.008 96.520 27.839 1.00 8.34 572 SER L CA 1
ATOM 6780 C C . SER B 2 572 ? 54.997 95.423 28.086 1.00 8.48 572 SER L C 1
ATOM 6781 O O . SER B 2 572 ? 55.034 94.401 27.388 1.00 9.55 572 SER L O 1
ATOM 6784 N N . PHE B 2 573 ? 54.088 95.606 29.048 1.00 8.77 573 PHE L N 1
ATOM 6785 C CA . PHE B 2 573 ? 53.001 94.661 29.315 1.00 8.98 573 PHE L CA 1
ATOM 6786 C C . PHE B 2 573 ? 51.745 94.940 28.452 1.00 9.65 573 PHE L C 1
ATOM 6787 O O . PHE B 2 573 ? 50.776 94.173 28.539 1.00 10.82 573 PHE L O 1
ATOM 6795 N N . ASP B 2 574 ? 51.728 96.070 27.748 1.00 9.65 574 ASP L N 1
ATOM 6796 C CA . ASP B 2 574 ? 50.544 96.500 26.992 1.00 9.29 574 ASP L CA 1
ATOM 6797 C C . ASP B 2 574 ? 49.300 96.612 27.877 1.00 8.68 574 ASP L C 1
ATOM 6798 O O . ASP B 2 574 ? 48.307 95.887 27.727 1.00 9.92 574 ASP L O 1
ATOM 6803 N N . PRO B 2 575 ? 49.343 97.543 28.856 1.00 8.65 575 PRO L N 1
ATOM 6804 C CA . PRO B 2 575 ? 48.210 97.631 29.809 1.00 8.42 575 PRO L CA 1
ATOM 6805 C C . PRO B 2 575 ? 46.892 97.975 29.126 1.00 7.82 575 PRO L C 1
ATOM 6806 O O . PRO B 2 575 ? 46.814 98.952 28.348 1.00 8.99 575 PRO L O 1
ATOM 6810 N N . CYS B 2 576 ? 45.842 97.260 29.526 1.00 7.96 576 CYS L N 1
ATOM 6811 C CA . CYS B 2 576 ? 44.490 97.544 29.046 1.00 8.61 576 CYS L CA 1
ATOM 6812 C C . CYS B 2 576 ? 43.616 97.696 30.311 1.00 7.37 576 CYS L C 1
ATOM 6813 O O . CYS B 2 576 ? 43.239 96.689 30.940 1.00 7.95 576 CYS L O 1
ATOM 6816 N N . LEU B 2 577 ? 43.363 98.944 30.681 1.00 7.65 577 LEU L N 1
ATOM 6817 C CA . LEU B 2 577 ? 42.731 99.174 31.981 1.00 7.77 577 LEU L CA 1
ATOM 6818 C C . LEU B 2 577 ? 41.244 98.953 31.944 1.00 7.41 577 LEU L C 1
ATOM 6819 O O . LEU B 2 577 ? 40.663 98.548 32.994 1.00 8.03 577 LEU L O 1
ATOM 6824 N N . ALA B 2 578 ? 40.592 99.191 30.820 1.00 7.75 578 ALA L N 1
ATOM 6825 C CA . ALA B 2 578 ? 39.171 98.832 30.673 1.00 8.39 578 ALA L CA 1
ATOM 6826 C C . ALA B 2 578 ? 39.001 97.347 30.838 1.00 7.45 578 ALA L C 1
ATOM 6827 O O . ALA B 2 578 ? 38.068 96.871 31.506 1.00 8.00 578 ALA L O 1
ATOM 6829 N N . CYS B 2 579 ? 39.865 96.562 30.173 1.00 7.33 579 CYS L N 1
ATOM 6830 C CA . CYS B 2 579 ? 39.844 95.142 30.377 1.00 7.24 579 CYS L CA 1
ATOM 6831 C C . CYS B 2 579 ? 40.020 94.796 31.865 1.00 7.09 579 CYS L C 1
ATOM 6832 O O . CYS B 2 579 ? 39.325 93.917 32.392 1.00 7.68 579 CYS L O 1
ATOM 6835 N N . SER B 2 580 ? 40.983 95.435 32.532 1.00 6.39 580 SER L N 1
ATOM 6836 C CA . SER B 2 580 ? 41.349 95.012 33.867 1.00 6.54 580 SER L CA 1
ATOM 6837 C C . SER B 2 580 ? 40.221 95.122 34.860 1.00 6.61 580 SER L C 1
ATOM 6838 O O . SER B 2 580 ? 40.171 94.343 35.823 1.00 7.14 580 SER L O 1
ATOM 6841 N N . THR B 2 581 ? 39.376 96.132 34.673 1.00 6.41 581 THR L N 1
ATOM 6842 C CA . THR B 2 581 ? 38.324 96.515 35.599 1.00 6.87 581 THR L CA 1
ATOM 6843 C C . THR B 2 581 ? 36.938 96.074 35.175 1.00 6.66 581 THR L C 1
ATOM 6844 O O . THR B 2 581 ? 36.109 95.716 36.001 1.00 6.98 581 THR L O 1
ATOM 6848 N N . HIS B 2 582 ? 36.655 96.158 33.864 1.00 6.59 582 HIS L N 1
ATOM 6849 C CA . HIS B 2 582 ? 35.378 95.729 33.325 1.00 6.92 582 HIS L CA 1
ATOM 6850 C C . HIS B 2 582 ? 34.198 96.216 34.148 1.00 7.00 582 HIS L C 1
ATOM 6851 O O . HIS B 2 582 ? 33.265 95.424 34.375 1.00 7.78 582 HIS L O 1
ATOM 6859 N N . LYS C 1 4 ? 55.001 73.674 -9.120 1.00 43.67 4 LYS T N 1
ATOM 6860 C CA . LYS C 1 4 ? 54.206 72.763 -10.008 1.00 36.57 4 LYS T CA 1
ATOM 6861 C C . LYS C 1 4 ? 53.809 73.568 -11.253 1.00 29.95 4 LYS T C 1
ATOM 6862 O O . LYS C 1 4 ? 53.601 74.781 -11.175 1.00 30.91 4 LYS T O 1
ATOM 6864 N N . PRO C 1 5 ? 53.627 72.883 -12.383 1.00 27.10 5 PRO T N 1
ATOM 6865 C CA . PRO C 1 5 ? 53.176 73.610 -13.563 1.00 18.90 5 PRO T CA 1
ATOM 6866 C C . PRO C 1 5 ? 51.798 74.207 -13.311 1.00 17.84 5 PRO T C 1
ATOM 6867 O O . PRO C 1 5 ? 51.041 73.723 -12.479 1.00 23.97 5 PRO T O 1
ATOM 6871 N N . ARG C 1 6 ? 51.515 75.293 -13.994 1.00 12.92 6 ARG T N 1
ATOM 6872 C CA . ARG C 1 6 ? 50.223 75.976 -13.899 1.00 13.14 6 ARG T CA 1
ATOM 6873 C C . ARG C 1 6 ? 49.382 75.611 -15.115 1.00 12.43 6 ARG T C 1
ATOM 6874 O O . ARG C 1 6 ? 49.888 75.299 -16.190 1.00 13.82 6 ARG T O 1
ATOM 6882 N N . ILE C 1 7 ? 48.080 75.749 -14.958 1.00 11.70 7 ILE T N 1
ATOM 6883 C CA . ILE C 1 7 ? 47.155 75.348 -16.002 1.00 12.05 7 ILE T CA 1
ATOM 6884 C C . ILE C 1 7 ? 47.293 76.263 -17.220 1.00 10.50 7 ILE T C 1
ATOM 6885 O O . ILE C 1 7 ? 47.214 77.485 -17.087 1.00 11.51 7 ILE T O 1
ATOM 6890 N N . PRO C 1 8 ? 47.439 75.709 -18.425 1.00 11.13 8 PRO T N 1
ATOM 6891 C CA . PRO C 1 8 ? 47.553 76.550 -19.626 1.00 10.23 8 PRO T CA 1
ATOM 6892 C C . PRO C 1 8 ? 46.243 77.212 -19.959 1.00 10.15 8 PRO T C 1
ATOM 6893 O O . PRO C 1 8 ? 45.180 76.590 -19.944 1.00 11.23 8 PRO T O 1
ATOM 6897 N N . VAL C 1 9 ? 46.340 78.505 -20.288 1.00 9.82 9 VAL T N 1
ATOM 6898 C CA . VAL C 1 9 ? 45.170 79.296 -20.686 1.00 9.72 9 VAL T CA 1
ATOM 6899 C C . VAL C 1 9 ? 45.515 80.067 -21.984 1.00 9.55 9 VAL T C 1
ATOM 6900 O O . VAL C 1 9 ? 46.554 80.713 -22.085 1.00 10.17 9 VAL T O 1
ATOM 6904 N N . VAL C 1 10 ? 44.618 79.951 -22.957 1.00 8.69 10 VAL T N 1
ATOM 6905 C CA . VAL C 1 10 ? 44.727 80.664 -24.208 1.00 8.60 10 VAL T CA 1
ATOM 6906 C C . VAL C 1 10 ? 43.567 81.660 -24.221 1.00 8.01 10 VAL T C 1
ATOM 6907 O O . VAL C 1 10 ? 42.416 81.238 -24.069 1.00 9.50 10 VAL T O 1
ATOM 6911 N N . TRP C 1 11 ? 43.852 82.956 -24.400 1.00 8.31 11 TRP T N 1
ATOM 6912 C CA . TRP C 1 11 ? 42.815 83.983 -24.390 1.00 7.87 11 TRP T CA 1
ATOM 6913 C C . TRP C 1 11 ? 42.802 84.631 -25.769 1.00 8.06 11 TRP T C 1
ATOM 6914 O O . TRP C 1 11 ? 43.781 85.236 -26.179 1.00 9.84 11 TRP T O 1
ATOM 6925 N N . ILE C 1 12 ? 41.709 84.418 -26.502 1.00 8.31 12 ILE T N 1
ATOM 6926 C CA . ILE C 1 12 ? 41.522 84.968 -27.844 1.00 8.46 12 ILE T CA 1
ATOM 6927 C C . ILE C 1 12 ? 40.462 86.045 -27.858 1.00 8.44 12 ILE T C 1
ATOM 6928 O O . ILE C 1 12 ? 39.627 86.145 -26.955 1.00 8.89 12 ILE T O 1
ATOM 6933 N N . HIS C 1 13 ? 40.560 86.888 -28.850 1.00 9.31 13 HIS T N 1
ATOM 6934 C CA A HIS C 1 13 ? 39.711 88.094 -29.024 0.50 9.17 13 HIS T CA 1
ATOM 6935 C CA B HIS C 1 13 ? 39.700 88.088 -28.962 0.50 9.17 13 HIS T CA 1
ATOM 6936 C C . HIS C 1 13 ? 39.056 88.227 -30.455 1.00 8.54 13 HIS T C 1
ATOM 6937 O O . HIS C 1 13 ? 39.764 88.211 -31.499 1.00 9.99 13 HIS T O 1
ATOM 6950 N N . GLY C 1 14 ? 37.742 88.216 -30.449 1.00 8.59 14 GLY T N 1
ATOM 6951 C CA . GLY C 1 14 ? 37.028 88.428 -31.681 1.00 8.45 14 GLY T CA 1
ATOM 6952 C C . GLY C 1 14 ? 36.675 89.896 -31.862 1.00 8.10 14 GLY T C 1
ATOM 6953 O O . GLY C 1 14 ? 37.467 90.771 -31.531 1.00 9.23 14 GLY T O 1
ATOM 6954 N N . LEU C 1 15 ? 35.454 90.172 -32.353 1.00 8.20 15 LEU T N 1
ATOM 6955 C CA . LEU C 1 15 ? 34.940 91.544 -32.334 1.00 8.14 15 LEU T CA 1
ATOM 6956 C C . LEU C 1 15 ? 34.607 91.895 -30.908 1.00 8.54 15 LEU T C 1
ATOM 6957 O O . LEU C 1 15 ? 33.807 91.196 -30.259 1.00 8.70 15 LEU T O 1
ATOM 6962 N N . GLU C 1 16 ? 35.178 92.980 -30.395 1.00 9.50 16 GLU T N 1
ATOM 6963 C CA A GLU C 1 16 ? 35.088 93.323 -28.982 0.50 9.24 16 GLU T CA 1
ATOM 6964 C CA B GLU C 1 16 ? 35.165 93.316 -28.990 0.50 10.03 16 GLU T CA 1
ATOM 6965 C C . GLU C 1 16 ? 35.582 94.754 -28.834 1.00 9.88 16 GLU T C 1
ATOM 6966 O O . GLU C 1 16 ? 36.119 95.348 -29.774 1.00 12.24 16 GLU T O 1
ATOM 6977 N N . CYS C 1 17 ? 35.400 95.261 -27.618 1.00 9.46 17 CYS T N 1
ATOM 6978 C CA . CYS C 1 17 ? 35.928 96.574 -27.256 1.00 9.69 17 CYS T CA 1
ATOM 6979 C C . CYS C 1 17 ? 37.098 96.506 -26.268 1.00 8.75 17 CYS T C 1
ATOM 6980 O O . CYS C 1 17 ? 37.671 97.528 -25.929 1.00 10.77 17 CYS T O 1
ATOM 6983 N N . THR C 1 18 ? 37.401 95.298 -25.776 1.00 9.57 18 THR T N 1
ATOM 6984 C CA . THR C 1 18 ? 38.465 95.007 -24.838 1.00 9.88 18 THR T CA 1
ATOM 6985 C C . THR C 1 18 ? 38.097 95.335 -23.357 1.00 8.77 18 THR T C 1
ATOM 6986 O O . THR C 1 18 ? 38.988 95.214 -22.485 1.00 9.76 18 THR T O 1
ATOM 6990 N N . CYS C 1 19 ? 36.865 95.664 -23.117 1.00 9.57 19 CYS T N 1
ATOM 6991 C CA . CYS C 1 19 ? 36.494 95.965 -21.746 1.00 8.82 19 CYS T CA 1
ATOM 6992 C C . CYS C 1 19 ? 36.681 94.785 -20.789 1.00 8.36 19 CYS T C 1
ATOM 6993 O O . CYS C 1 19 ? 37.021 94.994 -19.607 1.00 8.47 19 CYS T O 1
ATOM 6996 N N . CYS C 1 20 ? 36.452 93.570 -21.260 1.00 8.03 20 CYS T N 1
ATOM 6997 C CA . CYS C 1 20 ? 36.598 92.413 -20.342 1.00 8.01 20 CYS T CA 1
ATOM 6998 C C . CYS C 1 20 ? 38.037 92.191 -19.910 1.00 7.78 20 CYS T C 1
ATOM 6999 O O . CYS C 1 20 ? 38.320 91.836 -18.761 1.00 8.26 20 CYS T O 1
ATOM 7002 N N . THR C 1 21 ? 38.979 92.390 -20.833 1.00 8.26 21 THR T N 1
ATOM 7003 C CA . THR C 1 21 ? 40.391 92.325 -20.506 1.00 8.78 21 THR T CA 1
ATOM 7004 C C . THR C 1 21 ? 40.780 93.409 -19.498 1.00 8.04 21 THR T C 1
ATOM 7005 O O . THR C 1 21 ? 41.518 93.171 -18.525 1.00 9.22 21 THR T O 1
ATOM 7009 N N . GLU C 1 22 ? 40.288 94.611 -19.744 1.00 7.47 22 GLU T N 1
ATOM 7010 C CA . GLU C 1 22 ? 40.504 95.707 -18.785 1.00 7.37 22 GLU T CA 1
ATOM 7011 C C . GLU C 1 22 ? 39.900 95.378 -17.433 1.00 6.99 22 GLU T C 1
ATOM 7012 O O . GLU C 1 22 ? 40.535 95.597 -16.396 1.00 8.28 22 GLU T O 1
ATOM 7018 N N . SER C 1 23 ? 38.680 94.839 -17.432 1.00 6.97 23 SER T N 1
ATOM 7019 C CA . SER C 1 23 ? 38.063 94.470 -16.171 1.00 6.89 23 SER T CA 1
ATOM 7020 C C . SER C 1 23 ? 38.931 93.472 -15.413 1.00 7.05 23 SER T C 1
ATOM 7021 O O . SER C 1 23 ? 39.181 93.622 -14.203 1.00 7.43 23 SER T O 1
ATOM 7024 N N . PHE C 1 24 ? 39.417 92.452 -16.108 1.00 7.19 24 PHE T N 1
ATOM 7025 C CA . PHE C 1 24 ? 40.260 91.456 -15.458 1.00 8.08 24 PHE T CA 1
ATOM 7026 C C . PHE C 1 24 ? 41.426 92.113 -14.707 1.00 7.37 24 PHE T C 1
ATOM 7027 O O . PHE C 1 24 ? 41.725 91.734 -13.596 1.00 8.19 24 PHE T O 1
ATOM 7035 N N . ILE C 1 25 ? 42.126 93.049 -15.361 1.00 7.45 25 ILE T N 1
ATOM 7036 C CA . ILE C 1 25 ? 43.318 93.621 -14.726 1.00 7.90 25 ILE T CA 1
ATOM 7037 C C . ILE C 1 25 ? 42.956 94.545 -13.564 1.00 7.49 25 ILE T C 1
ATOM 7038 O O . ILE C 1 25 ? 43.839 94.889 -12.793 1.00 8.12 25 ILE T O 1
ATOM 7043 N N . ARG C 1 26 ? 41.667 94.921 -13.404 1.00 7.28 26 ARG T N 1
ATOM 7044 C CA . ARG C 1 26 ? 41.232 95.676 -12.233 1.00 7.56 26 ARG T CA 1
ATOM 7045 C C . ARG C 1 26 ? 41.136 94.812 -10.975 1.00 7.67 26 ARG T C 1
ATOM 7046 O O . ARG C 1 26 ? 40.915 95.367 -9.907 1.00 9.63 26 ARG T O 1
ATOM 7054 N N . SER C 1 27 ? 41.211 93.490 -11.068 1.00 7.21 27 SER T N 1
ATOM 7055 C CA . SER C 1 27 ? 40.954 92.639 -9.915 1.00 7.42 27 SER T CA 1
ATOM 7056 C C . SER C 1 27 ? 41.734 93.107 -8.692 1.00 7.59 27 SER T C 1
ATOM 7057 O O . SER C 1 27 ? 42.945 93.363 -8.740 1.00 8.49 27 SER T O 1
ATOM 7060 N N . ALA C 1 28 ? 41.038 93.174 -7.579 1.00 8.01 28 ALA T N 1
ATOM 7061 C CA . ALA C 1 28 ? 41.637 93.604 -6.313 1.00 8.64 28 ALA T CA 1
ATOM 7062 C C . ALA C 1 28 ? 42.212 92.423 -5.517 1.00 8.19 28 ALA T C 1
ATOM 7063 O O . ALA C 1 28 ? 43.143 92.595 -4.723 1.00 10.06 28 ALA T O 1
ATOM 7065 N N . HIS C 1 29 ? 41.654 91.232 -5.701 1.00 7.33 29 HIS T N 1
ATOM 7066 C CA . HIS C 1 29 ? 42.003 90.077 -4.866 1.00 7.39 29 HIS T CA 1
ATOM 7067 C C . HIS C 1 29 ? 41.542 88.836 -5.532 1.00 7.28 29 HIS T C 1
ATOM 7068 O O . HIS C 1 29 ? 40.338 88.599 -5.558 1.00 8.90 29 HIS T O 1
ATOM 7075 N N . PRO C 1 30 ? 42.396 87.981 -6.052 1.00 7.77 30 PRO T N 1
ATOM 7076 C CA . PRO C 1 30 ? 43.839 88.199 -6.204 1.00 8.17 30 PRO T CA 1
ATOM 7077 C C . PRO C 1 30 ? 44.102 89.278 -7.241 1.00 8.28 30 PRO T C 1
ATOM 7078 O O . PRO C 1 30 ? 43.360 89.455 -8.202 1.00 9.66 30 PRO T O 1
ATOM 7082 N N . LEU C 1 31 ? 45.234 89.964 -7.081 1.00 8.03 31 LEU T N 1
ATOM 7083 C CA . LEU C 1 31 ? 45.691 90.894 -8.126 1.00 7.90 31 LEU T CA 1
ATOM 7084 C C . LEU C 1 31 ? 45.884 90.112 -9.416 1.00 8.42 31 LEU T C 1
ATOM 7085 O O . LEU C 1 31 ? 46.337 88.970 -9.409 1.00 8.69 31 LEU T O 1
ATOM 7090 N N . ALA C 1 32 ? 45.587 90.762 -10.556 1.00 8.37 32 ALA T N 1
ATOM 7091 C CA . ALA C 1 32 ? 45.820 90.115 -11.831 1.00 8.83 32 ALA T CA 1
ATOM 7092 C C . ALA C 1 32 ? 47.287 89.705 -11.996 1.00 9.20 32 ALA T C 1
ATOM 7093 O O . ALA C 1 32 ? 47.575 88.654 -12.569 1.00 9.51 32 ALA T O 1
ATOM 7095 N N . LYS C 1 33 ? 48.224 90.522 -11.460 1.00 9.15 33 LYS T N 1
ATOM 7096 C CA . LYS C 1 33 ? 49.634 90.133 -11.435 1.00 10.15 33 LYS T CA 1
ATOM 7097 C C . LYS C 1 33 ? 49.837 88.747 -10.857 1.00 9.22 33 LYS T C 1
ATOM 7098 O O . LYS C 1 33 ? 50.597 87.936 -11.374 1.00 10.33 33 LYS T O 1
ATOM 7104 N N . ASP C 1 34 ? 49.208 88.499 -9.702 1.00 9.38 34 ASP T N 1
ATOM 7105 C CA . ASP C 1 34 ? 49.350 87.208 -9.028 1.00 9.52 34 ASP T CA 1
ATOM 7106 C C . ASP C 1 34 ? 48.623 86.115 -9.767 1.00 9.35 34 ASP T C 1
ATOM 7107 O O . ASP C 1 34 ? 49.094 84.960 -9.763 1.00 10.69 34 ASP T O 1
ATOM 7112 N N . VAL C 1 35 ? 47.490 86.400 -10.396 1.00 9.00 35 VAL T N 1
ATOM 7113 C CA . VAL C 1 35 ? 46.846 85.391 -11.211 1.00 9.12 35 VAL T CA 1
ATOM 7114 C C . VAL C 1 35 ? 47.829 84.892 -12.319 1.00 9.62 35 VAL T C 1
ATOM 7115 O O . VAL C 1 35 ? 48.004 83.673 -12.488 1.00 10.36 35 VAL T O 1
ATOM 7119 N N . ILE C 1 36 ? 48.435 85.847 -13.031 1.00 9.41 36 ILE T N 1
ATOM 7120 C CA . ILE C 1 36 ? 49.319 85.560 -14.150 1.00 10.39 36 ILE T CA 1
ATOM 7121 C C . ILE C 1 36 ? 50.612 84.881 -13.654 1.00 9.91 36 ILE T C 1
ATOM 7122 O O . ILE C 1 36 ? 51.113 83.934 -14.317 1.00 11.05 36 ILE T O 1
ATOM 7127 N N . LEU C 1 37 ? 51.178 85.351 -12.561 1.00 10.68 37 LEU T N 1
ATOM 7128 C CA . LEU C 1 37 ? 52.489 84.814 -12.145 1.00 12.16 37 LEU T CA 1
ATOM 7129 C C . LEU C 1 37 ? 52.358 83.481 -11.468 1.00 12.29 37 LEU T C 1
ATOM 7130 O O . LEU C 1 37 ? 53.222 82.608 -11.637 1.00 14.83 37 LEU T O 1
ATOM 7135 N N . SER C 1 38 ? 51.267 83.276 -10.708 1.00 12.06 38 SER T N 1
ATOM 7136 C CA . SER C 1 38 ? 51.179 82.189 -9.753 1.00 14.02 38 SER T CA 1
ATOM 7137 C C . SER C 1 38 ? 50.017 81.234 -9.898 1.00 13.24 38 SER T C 1
ATOM 7138 O O . SER C 1 38 ? 50.111 80.060 -9.450 1.00 16.70 38 SER T O 1
ATOM 7141 N N . LEU C 1 39 ? 48.917 81.639 -10.497 1.00 11.83 39 LEU T N 1
ATOM 7142 C CA A LEU C 1 39 ? 47.711 80.849 -10.477 0.50 11.91 39 LEU T CA 1
ATOM 7143 C CA B LEU C 1 39 ? 47.733 80.779 -10.476 0.50 11.12 39 LEU T CA 1
ATOM 7144 C C . LEU C 1 39 ? 47.473 80.059 -11.776 1.00 11.94 39 LEU T C 1
ATOM 7145 O O . LEU C 1 39 ? 46.989 78.918 -11.745 1.00 15.79 39 LEU T O 1
ATOM 7154 N N . ILE C 1 40 ? 47.725 80.682 -12.902 1.00 9.76 40 ILE T N 1
ATOM 7155 C CA . ILE C 1 40 ? 47.525 80.108 -14.219 1.00 10.05 40 ILE T CA 1
ATOM 7156 C C . ILE C 1 40 ? 48.775 80.361 -15.032 1.00 9.20 40 ILE T C 1
ATOM 7157 O O . ILE C 1 40 ? 49.664 81.063 -14.623 1.00 9.97 40 ILE T O 1
ATOM 7162 N N . SER C 1 41 ? 48.815 79.722 -16.227 1.00 9.28 41 SER T N 1
ATOM 7163 C CA . SER C 1 41 ? 49.820 80.068 -17.212 1.00 9.15 41 SER T CA 1
ATOM 7164 C C . SER C 1 41 ? 49.097 80.717 -18.398 1.00 9.17 41 SER T C 1
ATOM 7165 O O . SER C 1 41 ? 48.457 80.043 -19.197 1.00 9.56 41 SER T O 1
ATOM 7168 N N . LEU C 1 42 ? 49.166 82.055 -18.444 1.00 8.74 42 LEU T N 1
ATOM 7169 C CA . LEU C 1 42 ? 48.491 82.794 -19.504 1.00 8.82 42 LEU T CA 1
ATOM 7170 C C . LEU C 1 42 ? 49.402 82.768 -20.720 1.00 8.94 42 LEU T C 1
ATOM 7171 O O . LEU C 1 42 ? 50.374 83.508 -20.835 1.00 9.49 42 LEU T O 1
ATOM 7176 N N . ASP C 1 43 ? 49.093 81.794 -21.587 1.00 9.16 43 ASP T N 1
ATOM 7177 C CA . ASP C 1 43 ? 50.035 81.369 -22.625 1.00 9.74 43 ASP T CA 1
ATOM 7178 C C . ASP C 1 43 ? 49.849 82.080 -23.961 1.00 10.08 43 ASP T C 1
ATOM 7179 O O . ASP C 1 43 ? 50.733 82.018 -24.817 1.00 10.30 43 ASP T O 1
ATOM 7184 N N . TYR C 1 44 ? 48.708 82.731 -24.146 1.00 9.77 44 TYR T N 1
ATOM 7185 C CA . TYR C 1 44 ? 48.444 83.487 -25.352 1.00 9.27 44 TYR T CA 1
ATOM 7186 C C . TYR C 1 44 ? 47.452 84.561 -24.981 1.00 9.42 44 TYR T C 1
ATOM 7187 O O . TYR C 1 44 ? 46.436 84.262 -24.328 1.00 10.34 44 TYR T O 1
ATOM 7196 N N . ASP C 1 45 ? 47.720 85.815 -25.333 1.00 10.16 45 ASP T N 1
ATOM 7197 C CA A ASP C 1 45 ? 46.802 86.917 -25.126 0.50 10.74 45 ASP T CA 1
ATOM 7198 C CA B ASP C 1 45 ? 46.902 86.917 -25.126 0.50 10.74 45 ASP T CA 1
ATOM 7199 C C . ASP C 1 45 ? 47.298 88.087 -25.963 1.00 10.34 45 ASP T C 1
ATOM 7200 O O . ASP C 1 45 ? 48.332 88.655 -25.660 1.00 11.44 45 ASP T O 1
ATOM 7209 N N . ASP C 1 46 ? 46.525 88.474 -26.964 1.00 12.32 46 ASP T N 1
ATOM 7210 C CA A ASP C 1 46 ? 47.011 89.518 -27.883 0.50 12.67 46 ASP T CA 1
ATOM 7211 C CA B ASP C 1 46 ? 46.865 89.583 -27.869 0.50 13.64 46 ASP T CA 1
ATOM 7212 C C . ASP C 1 46 ? 47.241 90.870 -27.180 1.00 12.49 46 ASP T C 1
ATOM 7213 O O . ASP C 1 46 ? 48.081 91.633 -27.648 1.00 15.94 46 ASP T O 1
ATOM 7222 N N . THR C 1 47 ? 46.557 91.181 -26.078 1.00 11.81 47 THR T N 1
ATOM 7223 C CA . THR C 1 47 ? 46.701 92.475 -25.448 1.00 12.08 47 THR T CA 1
ATOM 7224 C C . THR C 1 47 ? 48.017 92.625 -24.680 1.00 10.58 47 THR T C 1
ATOM 7225 O O . THR C 1 47 ? 48.523 93.719 -24.584 1.00 12.26 47 THR T O 1
ATOM 7229 N N . LEU C 1 48 ? 48.530 91.511 -24.145 1.00 10.51 48 LEU T N 1
ATOM 7230 C CA . LEU C 1 48 ? 49.659 91.557 -23.192 1.00 10.04 48 LEU T CA 1
ATOM 7231 C C . LEU C 1 48 ? 50.949 90.943 -23.678 1.00 9.59 48 LEU T C 1
ATOM 7232 O O . LEU C 1 48 ? 52.004 91.218 -23.099 1.00 9.87 48 LEU T O 1
ATOM 7237 N N . MET C 1 49 ? 50.866 90.061 -24.677 1.00 9.40 49 MET T N 1
ATOM 7238 C CA . MET C 1 49 ? 52.038 89.266 -25.008 1.00 8.94 49 MET T CA 1
ATOM 7239 C C . MET C 1 49 ? 53.129 90.028 -25.745 1.00 9.34 49 MET T C 1
ATOM 7240 O O . MET C 1 49 ? 52.864 90.913 -26.565 1.00 10.05 49 MET T O 1
ATOM 7245 N N . ALA C 1 50 ? 54.371 89.631 -25.479 1.00 9.33 50 ALA T N 1
ATOM 7246 C CA . ALA C 1 50 ? 55.518 90.242 -26.141 1.00 9.72 50 ALA T CA 1
ATOM 7247 C C . ALA C 1 50 ? 55.561 90.009 -27.653 1.00 10.03 50 ALA T C 1
ATOM 7248 O O . ALA C 1 50 ? 55.781 90.931 -28.435 1.00 10.55 50 ALA T O 1
ATOM 7250 N N . ALA C 1 51 ? 55.380 88.736 -28.029 1.00 9.67 51 ALA T N 1
ATOM 7251 C CA . ALA C 1 51 ? 55.476 88.333 -29.430 1.00 10.08 51 ALA T CA 1
ATOM 7252 C C . ALA C 1 51 ? 54.323 88.926 -30.266 1.00 9.84 51 ALA T C 1
ATOM 7253 O O . ALA C 1 51 ? 53.184 88.979 -29.777 1.00 10.04 51 ALA T O 1
ATOM 7255 N N . ALA C 1 52 ? 54.644 89.249 -31.512 1.00 9.26 52 ALA T N 1
ATOM 7256 C CA . ALA C 1 52 ? 53.642 89.677 -32.495 1.00 9.11 52 ALA T CA 1
ATOM 7257 C C . ALA C 1 52 ? 53.807 88.857 -33.778 1.00 9.00 52 ALA T C 1
ATOM 7258 O O . ALA C 1 52 ? 54.801 88.135 -33.922 1.00 9.99 52 ALA T O 1
ATOM 7260 N N . GLY C 1 53 ? 52.846 88.995 -34.700 1.00 9.57 53 GLY T N 1
ATOM 7261 C CA . GLY C 1 53 ? 53.058 88.472 -36.052 1.00 10.58 53 GLY T CA 1
ATOM 7262 C C . GLY C 1 53 ? 53.391 87.004 -36.056 1.00 10.18 53 GLY T C 1
ATOM 7263 O O . GLY C 1 53 ? 52.731 86.190 -35.403 1.00 10.25 53 GLY T O 1
ATOM 7264 N N . THR C 1 54 ? 54.442 86.640 -36.811 1.00 10.90 54 THR T N 1
ATOM 7265 C CA . THR C 1 54 ? 54.778 85.237 -36.955 1.00 10.96 54 THR T CA 1
ATOM 7266 C C . THR C 1 54 ? 55.196 84.637 -35.602 1.00 11.10 54 THR T C 1
ATOM 7267 O O . THR C 1 54 ? 54.970 83.434 -35.367 1.00 11.34 54 THR T O 1
ATOM 7271 N N . GLN C 1 55 ? 55.828 85.432 -34.725 1.00 10.33 55 GLN T N 1
ATOM 7272 C CA . GLN C 1 55 ? 56.227 84.907 -33.429 1.00 10.50 55 GLN T CA 1
ATOM 7273 C C . GLN C 1 55 ? 54.969 84.609 -32.553 1.00 9.92 55 GLN T C 1
ATOM 7274 O O . GLN C 1 55 ? 54.933 83.574 -31.856 1.00 10.98 55 GLN T O 1
ATOM 7280 N N . ALA C 1 56 ? 53.945 85.445 -32.645 1.00 10.07 56 ALA T N 1
ATOM 7281 C CA . ALA C 1 56 ? 52.678 85.176 -31.949 1.00 10.13 56 ALA T CA 1
ATOM 7282 C C . ALA C 1 56 ? 51.982 83.970 -32.523 1.00 10.17 56 ALA T C 1
ATOM 7283 O O . ALA C 1 56 ? 51.407 83.157 -31.785 1.00 10.48 56 ALA T O 1
ATOM 7285 N N . GLU C 1 57 ? 52.009 83.811 -33.865 1.00 10.27 57 GLU T N 1
ATOM 7286 C CA . GLU C 1 57 ? 51.409 82.633 -34.478 1.00 11.08 57 GLU T CA 1
ATOM 7287 C C . GLU C 1 57 ? 52.093 81.342 -33.979 1.00 10.45 57 GLU T C 1
ATOM 7288 O O . GLU C 1 57 ? 51.419 80.327 -33.747 1.00 11.23 57 GLU T O 1
ATOM 7294 N N . GLU C 1 58 ? 53.416 81.418 -33.843 1.00 10.52 58 GLU T N 1
ATOM 7295 C CA . GLU C 1 58 ? 54.165 80.269 -33.332 1.00 10.92 58 GLU T CA 1
ATOM 7296 C C . GLU C 1 58 ? 53.780 79.941 -31.898 1.00 10.84 58 GLU T C 1
ATOM 7297 O O . GLU C 1 58 ? 53.690 78.760 -31.538 1.00 11.71 58 GLU T O 1
ATOM 7303 N N . VAL C 1 59 ? 53.621 80.958 -31.059 1.00 9.78 59 VAL T N 1
ATOM 7304 C CA . VAL C 1 59 ? 53.153 80.705 -29.700 1.00 9.67 59 VAL T CA 1
ATOM 7305 C C . VAL C 1 59 ? 51.804 79.982 -29.725 1.00 9.59 59 VAL T C 1
ATOM 7306 O O . VAL C 1 59 ? 51.610 78.987 -29.031 1.00 10.70 59 VAL T O 1
ATOM 7310 N N . PHE C 1 60 ? 50.850 80.540 -30.478 1.00 9.87 60 PHE T N 1
ATOM 7311 C CA . PHE C 1 60 ? 49.515 79.967 -30.528 1.00 9.80 60 PHE T CA 1
ATOM 7312 C C . PHE C 1 60 ? 49.599 78.500 -30.904 1.00 9.84 60 PHE T C 1
ATOM 7313 O O . PHE C 1 60 ? 49.016 77.622 -30.257 1.00 11.58 60 PHE T O 1
ATOM 7321 N N . GLU C 1 61 ? 50.275 78.219 -32.023 1.00 10.79 61 GLU T N 1
ATOM 7322 C CA . GLU C 1 61 ? 50.372 76.860 -32.527 1.00 11.71 61 GLU T CA 1
ATOM 7323 C C . GLU C 1 61 ? 51.100 75.960 -31.548 1.00 11.25 61 GLU T C 1
ATOM 7324 O O . GLU C 1 61 ? 50.635 74.807 -31.273 1.00 12.46 61 GLU T O 1
ATOM 7330 N N . ASP C 1 62 ? 52.210 76.397 -30.942 1.00 11.04 62 ASP T N 1
ATOM 7331 C CA 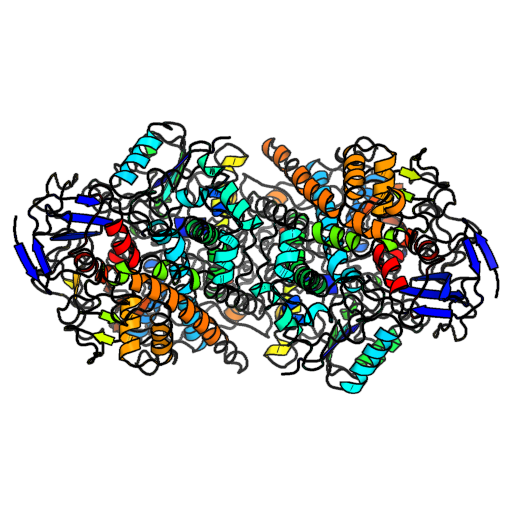. ASP C 1 62 ? 52.948 75.556 -30.012 1.00 11.19 62 ASP T CA 1
ATOM 7332 C C . ASP C 1 62 ? 52.078 75.200 -28.808 1.00 11.14 62 ASP T C 1
ATOM 7333 O O . ASP C 1 62 ? 52.115 74.068 -28.317 1.00 12.09 62 ASP T O 1
ATOM 7338 N N . ILE C 1 63 ? 51.376 76.167 -28.234 1.00 10.47 63 ILE T N 1
ATOM 7339 C CA . ILE C 1 63 ? 50.643 75.948 -27.025 1.00 10.24 63 ILE T CA 1
ATOM 7340 C C . ILE C 1 63 ? 49.482 75.009 -27.297 1.00 10.88 63 ILE T C 1
ATOM 7341 O O . ILE C 1 63 ? 49.237 74.047 -26.561 1.00 11.64 63 ILE T O 1
ATOM 7346 N N . ILE C 1 64 ? 48.707 75.267 -28.356 1.00 10.57 64 ILE T N 1
ATOM 7347 C CA . ILE C 1 64 ? 47.519 74.450 -28.563 1.00 11.59 64 ILE T CA 1
ATOM 7348 C C . ILE C 1 64 ? 47.903 73.015 -28.960 1.00 11.91 64 ILE T C 1
ATOM 7349 O O . ILE C 1 64 ? 47.111 72.091 -28.745 1.00 13.93 64 ILE T O 1
ATOM 7354 N N . THR C 1 65 ? 49.088 72.855 -29.565 1.00 12.39 65 THR T N 1
ATOM 7355 C CA . THR C 1 65 ? 49.594 71.523 -29.891 1.00 12.90 65 THR T CA 1
ATOM 7356 C C . THR C 1 65 ? 50.147 70.808 -28.664 1.00 12.75 65 THR T C 1
ATOM 7357 O O . THR C 1 65 ? 49.723 69.684 -28.345 1.00 13.84 65 THR T O 1
ATOM 7361 N N . GLN C 1 66 ? 51.082 71.437 -27.940 1.00 12.32 66 GLN T N 1
ATOM 7362 C CA A GLN C 1 66 ? 51.727 70.812 -26.793 0.50 12.09 66 GLN T CA 1
ATOM 7363 C CA B GLN C 1 66 ? 51.731 70.797 -26.811 0.50 12.32 66 GLN T CA 1
ATOM 7364 C C . GLN C 1 66 ? 50.735 70.512 -25.696 1.00 12.29 66 GLN T C 1
ATOM 7365 O O . GLN C 1 66 ? 50.852 69.504 -25.016 1.00 15.58 66 GLN T O 1
ATOM 7376 N N . TYR C 1 67 ? 49.734 71.367 -25.542 1.00 11.71 67 TYR T N 1
ATOM 7377 C CA . TYR C 1 67 ? 48.756 71.251 -24.474 1.00 11.84 67 TYR T CA 1
ATOM 7378 C C . TYR C 1 67 ? 47.361 70.895 -24.994 1.00 11.98 67 TYR T C 1
ATOM 7379 O O . TYR C 1 67 ? 46.361 71.112 -24.308 1.00 13.11 67 TYR T O 1
ATOM 7388 N N . ASN C 1 68 ? 47.294 70.267 -26.152 1.00 12.39 68 ASN T N 1
ATOM 7389 C CA . ASN C 1 68 ? 46.061 69.816 -26.708 1.00 12.57 68 ASN T CA 1
ATOM 7390 C C . ASN C 1 68 ? 45.248 69.011 -25.660 1.00 14.01 68 ASN T C 1
ATOM 7391 O O . ASN C 1 68 ? 45.743 68.089 -25.013 1.00 14.55 68 ASN T O 1
ATOM 7396 N N . GLY C 1 69 ? 43.982 69.382 -25.501 1.00 14.24 69 GLY T N 1
ATOM 7397 C CA . GLY C 1 69 ? 43.067 68.732 -24.572 1.00 14.74 69 GLY T CA 1
ATOM 7398 C C . GLY C 1 69 ? 43.163 69.228 -23.134 1.00 14.14 69 GLY T C 1
ATOM 7399 O O . GLY C 1 69 ? 42.354 68.812 -22.322 1.00 16.80 69 GLY T O 1
ATOM 7400 N N . LYS C 1 70 ? 44.163 70.064 -22.836 1.00 14.08 70 LYS T N 1
ATOM 7401 C CA . LYS C 1 70 ? 44.512 70.421 -21.480 1.00 14.22 70 LYS T CA 1
ATOM 7402 C C . LYS C 1 70 ? 44.398 71.901 -21.148 1.00 14.64 70 LYS T C 1
ATOM 7403 O O . LYS C 1 70 ? 44.322 72.267 -19.989 1.00 20.75 70 LYS T O 1
ATOM 7409 N N . TYR C 1 71 ? 44.255 72.747 -22.167 1.00 12.34 71 TYR T N 1
ATOM 7410 C CA . TYR C 1 71 ? 44.203 74.169 -21.918 1.00 11.79 71 TYR T CA 1
ATOM 7411 C C . TYR C 1 71 ? 42.749 74.627 -21.774 1.00 11.32 71 TYR T C 1
ATOM 7412 O O . TYR C 1 71 ? 41.862 74.039 -22.363 1.00 11.87 71 TYR T O 1
ATOM 7421 N N . ILE C 1 72 ? 42.558 75.699 -21.043 1.00 10.84 72 ILE T N 1
ATOM 7422 C CA . ILE C 1 72 ? 41.300 76.423 -21.020 1.00 10.67 72 ILE T CA 1
ATOM 7423 C C . ILE C 1 72 ? 41.351 77.518 -22.056 1.00 9.94 72 ILE T C 1
ATOM 7424 O O . ILE C 1 72 ? 42.338 78.217 -22.157 1.00 10.60 72 ILE T O 1
ATOM 7429 N N . LEU C 1 73 ? 40.290 77.645 -22.837 1.00 9.17 73 LEU T N 1
ATOM 7430 C CA . LEU C 1 73 ? 40.143 78.725 -23.813 1.00 8.43 73 LEU T CA 1
ATOM 7431 C C . LEU C 1 73 ? 39.262 79.805 -23.212 1.00 8.94 73 LEU T C 1
ATOM 7432 O O . LEU C 1 73 ? 38.092 79.555 -22.897 1.00 10.09 73 LEU T O 1
ATOM 7437 N N . ALA C 1 74 ? 39.815 81.021 -23.065 1.00 8.56 74 ALA T N 1
ATOM 7438 C CA . ALA C 1 74 ? 39.040 82.183 -22.717 1.00 8.45 74 ALA T CA 1
ATOM 7439 C C . ALA C 1 74 ? 38.743 82.936 -24.028 1.00 7.90 74 ALA T C 1
ATOM 7440 O O . ALA C 1 74 ? 39.662 83.121 -24.816 1.00 8.91 74 ALA T O 1
ATOM 7442 N N . VAL C 1 75 ? 37.497 83.376 -24.192 1.00 8.18 75 VAL T N 1
ATOM 7443 C CA . VAL C 1 75 ? 37.142 84.145 -25.381 1.00 7.98 75 VAL T CA 1
ATOM 7444 C C . VAL C 1 75 ? 36.501 85.432 -24.940 1.00 8.54 75 VAL T C 1
ATOM 7445 O O . VAL C 1 75 ? 35.562 85.429 -24.134 1.00 9.67 75 VAL T O 1
ATOM 7449 N N . GLU C 1 76 ? 37.002 86.534 -25.507 1.00 8.96 76 GLU T N 1
ATOM 7450 C CA . GLU C 1 76 ? 36.366 87.849 -25.411 1.00 9.29 76 GLU T CA 1
ATOM 7451 C C . GLU C 1 76 ? 35.925 88.202 -26.826 1.00 8.55 76 GLU T C 1
ATOM 7452 O O . GLU C 1 76 ? 36.637 87.935 -27.787 1.00 9.55 76 GLU T O 1
ATOM 7458 N N . GLY C 1 77 ? 34.764 88.824 -26.949 1.00 9.21 77 GLY T N 1
ATOM 7459 C CA . GLY C 1 77 ? 34.271 89.187 -28.250 1.00 9.07 77 GLY T CA 1
ATOM 7460 C C . GLY C 1 77 ? 33.620 88.016 -28.978 1.00 8.80 77 GLY T C 1
ATOM 7461 O O . GLY C 1 77 ? 33.380 86.937 -28.431 1.00 10.13 77 GLY T O 1
ATOM 7462 N N . ASN C 1 78 ? 33.290 88.253 -30.263 1.00 9.11 78 ASN T N 1
ATOM 7463 C CA . ASN C 1 78 ? 32.543 87.294 -31.009 1.00 8.55 78 ASN T CA 1
ATOM 7464 C C . ASN C 1 78 ? 32.889 87.288 -32.496 1.00 8.64 78 ASN T C 1
ATOM 7465 O O . ASN C 1 78 ? 33.486 88.229 -33.021 1.00 8.64 78 ASN T O 1
ATOM 7470 N N . PRO C 1 79 ? 32.512 86.218 -33.197 1.00 9.12 79 PRO T N 1
ATOM 7471 C CA . PRO C 1 79 ? 32.757 86.168 -34.639 1.00 9.18 79 PRO T CA 1
ATOM 7472 C C . PRO C 1 79 ? 31.618 86.792 -35.434 1.00 8.67 79 PRO T C 1
ATOM 7473 O O . PRO C 1 79 ? 30.448 86.511 -35.171 1.00 9.77 79 PRO T O 1
ATOM 7477 N N . PRO C 1 80 ? 31.953 87.568 -36.487 1.00 8.60 80 PRO T N 1
ATOM 7478 C CA . PRO C 1 80 ? 30.954 88.063 -37.416 1.00 9.17 80 PRO T CA 1
ATOM 7479 C C . PRO C 1 80 ? 30.789 87.063 -38.561 1.00 9.31 80 PRO T C 1
ATOM 7480 O O . PRO C 1 80 ? 31.769 86.659 -39.161 1.00 11.57 80 PRO T O 1
ATOM 7484 N N . LEU C 1 81 ? 29.550 86.740 -38.936 1.00 9.56 81 LEU T N 1
ATOM 7485 C CA . LEU C 1 81 ? 29.323 85.846 -40.063 1.00 9.95 81 LEU T CA 1
ATOM 7486 C C . LEU C 1 81 ? 29.245 86.603 -41.399 1.00 10.09 81 LEU T C 1
ATOM 7487 O O . LEU C 1 81 ? 29.360 85.976 -42.451 1.00 12.02 81 LEU T O 1
ATOM 7492 N N . GLY C 1 82 ? 29.053 87.920 -41.385 1.00 10.02 82 GLY T N 1
ATOM 7493 C CA . GLY C 1 82 ? 29.009 88.684 -42.598 1.00 10.47 82 GLY T CA 1
ATOM 7494 C C . GLY C 1 82 ? 30.329 88.763 -43.334 1.00 10.51 82 GLY T C 1
ATOM 7495 O O . GLY C 1 82 ? 31.388 88.588 -42.760 1.00 9.83 82 GLY T O 1
ATOM 7496 N N . GLU C 1 83 ? 30.241 89.038 -44.641 1.00 10.48 83 GLU T N 1
ATOM 7497 C CA . GLU C 1 83 ? 31.431 89.216 -45.480 1.00 10.71 83 GLU T CA 1
ATOM 7498 C C . GLU C 1 83 ? 32.403 88.048 -45.310 1.00 10.62 83 GLU T C 1
ATOM 7499 O O . GLU C 1 83 ? 33.600 88.228 -45.253 1.00 11.26 83 GLU T O 1
ATOM 7505 N N . GLN C 1 84 ? 31.847 86.838 -45.311 1.00 10.46 84 GLN T N 1
ATOM 7506 C CA . GLN C 1 84 ? 32.642 85.604 -45.204 1.00 11.62 84 GLN T CA 1
ATOM 7507 C C . GLN C 1 84 ? 33.505 85.582 -43.937 1.00 10.58 84 GLN T C 1
ATOM 7508 O O . GLN C 1 84 ? 34.544 84.938 -43.905 1.00 12.81 84 GLN T O 1
ATOM 7514 N N . GLY C 1 85 ? 33.082 86.303 -42.901 1.00 9.74 85 GLY T N 1
ATOM 7515 C CA . GLY C 1 85 ? 33.849 86.391 -41.688 1.00 10.12 85 GLY T CA 1
ATOM 7516 C C . GLY C 1 85 ? 34.939 87.443 -41.669 1.00 9.03 85 GLY T C 1
ATOM 7517 O O . GLY C 1 85 ? 35.604 87.591 -40.639 1.00 10.26 85 GLY T O 1
ATOM 7518 N N . MET C 1 86 ? 35.099 88.218 -42.763 1.00 8.73 86 MET T N 1
ATOM 7519 C CA . MET C 1 86 ? 36.194 89.141 -42.894 1.00 9.02 86 MET T CA 1
ATOM 7520 C C . MET C 1 86 ? 35.946 90.503 -42.304 1.00 8.16 86 MET T C 1
ATOM 7521 O O . MET C 1 86 ? 36.765 91.398 -42.425 1.00 8.48 86 MET T O 1
ATOM 7526 N N . PHE C 1 87 ? 34.836 90.649 -41.560 1.00 8.30 87 PHE T N 1
ATOM 7527 C CA . PHE C 1 87 ? 34.693 91.738 -40.588 1.00 7.93 87 PHE T CA 1
ATOM 7528 C C . PHE C 1 87 ? 35.615 91.602 -39.405 1.00 7.66 87 PHE T C 1
ATOM 7529 O O . PHE C 1 87 ? 35.759 92.561 -38.636 1.00 8.26 87 PHE T O 1
ATOM 7537 N N . CYS C 1 88 ? 36.267 90.445 -39.213 1.00 7.96 88 CYS T N 1
ATOM 7538 C CA . CYS C 1 88 ? 37.258 90.295 -38.148 1.00 8.02 88 CYS T CA 1
ATOM 7539 C C . CYS C 1 88 ? 38.312 89.334 -38.663 1.00 7.91 88 CYS T C 1
ATOM 7540 O O . CYS C 1 88 ? 38.016 88.156 -38.860 1.00 8.86 88 CYS T O 1
ATOM 7543 N N . ILE C 1 89 ? 39.507 89.855 -38.953 1.00 8.42 89 ILE T N 1
ATOM 7544 C CA . ILE C 1 89 ? 40.541 89.129 -39.697 1.00 8.94 89 ILE T CA 1
ATOM 7545 C C . ILE C 1 89 ? 41.732 88.925 -38.743 1.00 9.13 89 ILE T C 1
ATOM 7546 O O . ILE C 1 89 ? 42.156 89.867 -38.079 1.00 10.73 89 ILE T O 1
ATOM 7551 N N . SER C 1 90 ? 42.247 87.685 -38.693 1.00 10.24 90 SER T N 1
ATOM 7552 C CA . SER C 1 90 ? 43.451 87.420 -37.898 1.00 11.24 90 SER T CA 1
ATOM 7553 C C . SER C 1 90 ? 44.372 86.579 -38.763 1.00 10.45 90 SER T C 1
ATOM 7554 O O . SER C 1 90 ? 43.943 85.547 -39.287 1.00 10.70 90 SER T O 1
ATOM 7557 N N . SER C 1 91 ? 45.614 87.018 -38.916 1.00 10.84 91 SER T N 1
ATOM 7558 C CA . SER C 1 91 ? 46.579 86.346 -39.800 1.00 11.94 91 SER T CA 1
ATOM 7559 C C . SER C 1 91 ? 45.996 86.134 -41.192 1.00 11.63 91 SER T C 1
ATOM 7560 O O . SER C 1 91 ? 46.181 85.093 -41.833 1.00 13.35 91 SER T O 1
ATOM 7563 N N . GLY C 1 92 ? 45.293 87.151 -41.674 1.00 10.67 92 GLY T N 1
ATOM 7564 C CA . GLY C 1 92 ? 44.763 87.155 -43.035 1.00 10.47 92 GLY T CA 1
ATOM 7565 C C . GLY C 1 92 ? 43.547 86.277 -43.304 1.00 9.98 92 GLY T C 1
ATOM 7566 O O . GLY C 1 92 ? 43.093 86.228 -44.464 1.00 11.09 92 GLY T O 1
ATOM 7567 N N A ARG C 1 93 ? 43.016 85.646 -42.264 0.50 9.47 93 ARG T N 1
ATOM 7568 N N B ARG C 1 93 ? 43.011 85.641 -42.268 0.40 9.45 93 ARG T N 1
ATOM 7569 C CA A ARG C 1 93 ? 41.914 84.706 -42.406 0.60 10.60 93 ARG T CA 1
ATOM 7570 C CA B ARG C 1 93 ? 41.873 84.745 -42.415 0.40 10.18 93 ARG T CA 1
ATOM 7571 C C A ARG C 1 93 ? 40.777 85.113 -41.454 0.60 9.95 93 ARG T C 1
ATOM 7572 C C B ARG C 1 93 ? 40.765 85.143 -41.459 0.40 9.91 93 ARG T C 1
ATOM 7573 O O A ARG C 1 93 ? 41.004 85.862 -40.493 0.60 10.20 93 ARG T O 1
ATOM 7574 O O B ARG C 1 93 ? 41.004 85.868 -40.489 0.40 10.23 93 ARG T O 1
ATOM 7589 N N . PRO C 1 94 ? 39.550 84.649 -41.676 1.00 10.24 94 PRO T N 1
ATOM 7590 C CA . PRO C 1 94 ? 38.488 84.972 -40.744 1.00 9.90 94 PRO T CA 1
ATOM 7591 C C . PRO C 1 94 ? 38.848 84.563 -39.315 1.00 9.83 94 PRO T C 1
ATOM 7592 O O . PRO C 1 94 ? 39.335 83.460 -39.074 1.00 10.22 94 PRO T O 1
ATOM 7596 N N . PHE C 1 95 ? 38.534 85.438 -38.360 1.00 10.32 95 PHE T N 1
ATOM 7597 C CA . PHE C 1 95 ? 38.686 85.096 -36.938 1.00 9.78 95 PHE T CA 1
ATOM 7598 C C . PHE C 1 95 ? 38.032 83.758 -36.592 1.00 10.32 95 PHE T C 1
ATOM 7599 O O . PHE C 1 95 ? 38.565 83.036 -35.737 1.00 10.85 95 PHE T O 1
ATOM 7607 N N . ILE C 1 96 ? 36.875 83.475 -37.191 1.00 10.21 96 ILE T N 1
ATOM 7608 C CA . ILE C 1 96 ? 36.192 82.239 -36.828 1.00 10.38 96 ILE T CA 1
ATOM 7609 C C . ILE C 1 96 ? 37.071 81.023 -36.964 1.00 11.31 96 ILE T C 1
ATOM 7610 O O . ILE C 1 96 ? 36.897 80.047 -36.252 1.00 11.59 96 ILE T O 1
ATOM 7615 N N . GLU C 1 97 ? 38.021 81.043 -37.919 1.00 11.76 97 GLU T N 1
ATOM 7616 C CA A GLU C 1 97 ? 38.892 79.868 -38.022 0.50 12.52 97 GLU T CA 1
ATOM 7617 C CA B GLU C 1 97 ? 38.908 79.906 -38.114 0.50 12.45 97 GLU T CA 1
ATOM 7618 C C . GLU C 1 97 ? 39.815 79.690 -36.865 1.00 11.63 97 GLU T C 1
ATOM 7619 O O . GLU C 1 97 ? 40.073 78.568 -36.427 1.00 12.45 97 GLU T O 1
ATOM 7630 N N . LYS C 1 98 ? 40.296 80.804 -36.316 1.00 11.60 98 LYS T N 1
ATOM 7631 C CA . LYS C 1 98 ? 41.098 80.766 -35.097 1.00 12.05 98 LYS T CA 1
ATOM 7632 C C . LYS C 1 98 ? 40.277 80.293 -33.911 1.00 10.72 98 LYS T C 1
ATOM 7633 O O . LYS C 1 98 ? 40.737 79.498 -33.089 1.00 11.66 98 LYS T O 1
ATOM 7639 N N . LEU C 1 99 ? 39.034 80.823 -33.806 1.00 11.00 99 LEU T N 1
ATOM 7640 C CA . LEU C 1 99 ? 38.142 80.366 -32.751 1.00 10.21 99 LEU T CA 1
ATOM 7641 C C . LEU C 1 99 ? 37.910 78.878 -32.817 1.00 10.71 99 LEU T C 1
ATOM 7642 O O . LEU C 1 99 ? 37.994 78.183 -31.803 1.00 10.88 99 LEU T O 1
ATOM 7647 N N . LYS C 1 100 ? 37.638 78.350 -34.033 1.00 10.50 100 LYS T N 1
ATOM 7648 C CA . LYS C 1 100 ? 37.354 76.925 -34.127 1.00 11.21 100 LYS T CA 1
ATOM 7649 C C . LYS C 1 100 ? 38.602 76.097 -33.802 1.00 11.25 100 LYS T C 1
ATOM 7650 O O . LYS C 1 100 ? 38.499 75.057 -33.126 1.00 11.86 100 LYS T O 1
ATOM 7656 N N . ARG C 1 101 ? 39.728 76.528 -34.330 1.00 11.67 101 ARG T N 1
ATOM 7657 C CA A ARG C 1 101 ? 40.980 75.768 -33.969 0.50 12.86 101 ARG T CA 1
ATOM 7658 C CA B ARG C 1 101 ? 40.977 75.806 -34.015 0.50 12.86 101 ARG T CA 1
ATOM 7659 C C . ARG C 1 101 ? 41.336 75.732 -32.432 1.00 11.65 101 ARG T C 1
ATOM 7660 O O . ARG C 1 101 ? 41.641 74.722 -31.779 1.00 13.63 101 ARG T O 1
ATOM 7675 N N . ALA C 1 102 ? 41.144 76.955 -31.864 1.00 11.35 102 ALA T N 1
ATOM 7676 C CA . ALA C 1 102 ? 41.390 77.058 -30.427 1.00 11.14 102 ALA T CA 1
ATOM 7677 C C . ALA C 1 102 ? 40.361 76.231 -29.641 1.00 10.86 102 ALA T C 1
ATOM 7678 O O . ALA C 1 102 ? 40.680 75.581 -28.627 1.00 11.89 102 ALA T O 1
ATOM 7680 N N . ALA C 1 103 ? 39.116 76.268 -30.046 1.00 10.07 103 ALA T N 1
ATOM 7681 C CA . ALA C 1 103 ? 38.076 75.554 -29.297 1.00 10.16 103 ALA T CA 1
ATOM 7682 C C . ALA C 1 103 ? 38.317 74.034 -29.377 1.00 11.47 103 ALA T C 1
ATOM 7683 O O . ALA C 1 103 ? 38.038 73.314 -28.412 1.00 12.36 103 ALA T O 1
ATOM 7685 N N . ALA C 1 104 ? 38.745 73.537 -30.555 1.00 12.03 104 ALA T N 1
ATOM 7686 C CA . ALA C 1 104 ? 38.890 72.117 -30.735 1.00 12.94 104 ALA T CA 1
ATOM 7687 C C . ALA C 1 104 ? 39.818 71.479 -29.727 1.00 12.71 104 ALA T C 1
ATOM 7688 O O . ALA C 1 104 ? 39.550 70.336 -29.321 1.00 16.21 104 ALA T O 1
ATOM 7690 N N . GLY C 1 105 ? 40.904 72.147 -29.354 1.00 13.20 105 GLY T N 1
ATOM 7691 C CA . GLY C 1 105 ? 41.829 71.572 -28.373 1.00 14.29 105 GLY T CA 1
ATOM 7692 C C . GLY C 1 105 ? 41.539 71.896 -26.908 1.00 11.87 105 GLY T C 1
ATOM 7693 O O . GLY C 1 105 ? 42.282 71.429 -26.052 1.00 13.23 105 GLY T O 1
ATOM 7694 N N . ALA C 1 106 ? 40.545 72.730 -26.644 1.00 11.39 106 ALA T N 1
ATOM 7695 C CA . ALA C 1 106 ? 40.288 73.178 -25.289 1.00 10.77 106 ALA T CA 1
ATOM 7696 C C . ALA C 1 106 ? 39.590 72.140 -24.456 1.00 11.45 106 ALA T C 1
ATOM 7697 O O . ALA C 1 106 ? 38.754 71.384 -24.937 1.00 13.59 106 ALA T O 1
ATOM 7699 N N . SER C 1 107 ? 39.908 72.115 -23.170 1.00 11.95 107 SER T N 1
ATOM 7700 C CA . SER C 1 107 ? 39.118 71.295 -22.268 1.00 13.94 107 SER T CA 1
ATOM 7701 C C . SER C 1 107 ? 37.782 71.943 -21.928 1.00 14.38 107 SER T C 1
ATOM 7702 O O . SER C 1 107 ? 36.793 71.261 -21.665 1.00 17.03 107 SER T O 1
ATOM 7705 N N . ALA C 1 108 ? 37.759 73.245 -21.852 1.00 12.26 108 ALA T N 1
ATOM 7706 C CA . ALA C 1 108 ? 36.578 74.014 -21.559 1.00 12.15 108 ALA T CA 1
ATOM 7707 C C . ALA C 1 108 ? 36.800 75.438 -22.049 1.00 9.86 108 ALA T C 1
ATOM 7708 O O . ALA C 1 108 ? 37.939 75.835 -22.281 1.00 10.91 108 ALA T O 1
ATOM 7710 N N . ILE C 1 109 ? 35.699 76.151 -22.199 1.00 10.26 109 ILE T N 1
ATOM 7711 C CA . ILE C 1 109 ? 35.697 77.532 -22.737 1.00 9.48 109 ILE T CA 1
ATOM 7712 C C . ILE C 1 109 ? 34.981 78.456 -21.770 1.00 8.42 109 ILE T C 1
ATOM 7713 O O . ILE C 1 109 ? 33.888 78.148 -21.298 1.00 10.15 109 ILE T O 1
ATOM 7718 N N . ILE C 1 110 ? 35.627 79.595 -21.480 1.00 8.72 110 ILE T N 1
ATOM 7719 C CA . ILE C 1 110 ? 35.028 80.680 -20.701 1.00 8.32 110 ILE T CA 1
ATOM 7720 C C . ILE C 1 110 ? 34.680 81.765 -21.710 1.00 8.67 110 ILE T C 1
ATOM 7721 O O . ILE C 1 110 ? 35.590 82.315 -22.379 1.00 9.59 110 ILE T O 1
ATOM 7726 N N . ALA C 1 111 ? 33.388 82.097 -21.834 1.00 7.98 111 ALA T N 1
ATOM 7727 C CA . ALA C 1 111 ? 32.933 83.221 -22.669 1.00 8.11 111 ALA T CA 1
ATOM 7728 C C . ALA C 1 111 ? 32.830 84.432 -21.742 1.00 7.35 111 ALA T C 1
ATOM 7729 O O . ALA C 1 111 ? 31.840 84.618 -21.039 1.00 8.55 111 ALA T O 1
ATOM 7731 N N . TRP C 1 112 ? 33.861 85.275 -21.758 1.00 7.46 112 TRP T N 1
ATOM 7732 C CA . TRP C 1 112 ? 33.830 86.479 -20.962 1.00 7.92 112 TRP T CA 1
ATOM 7733 C C . TRP C 1 112 ? 32.992 87.533 -21.641 1.00 8.37 112 TRP T C 1
ATOM 7734 O O . TRP C 1 112 ? 33.221 87.834 -22.809 1.00 9.96 112 TRP T O 1
ATOM 7745 N N . GLY C 1 113 ? 32.097 88.127 -20.855 1.00 7.43 113 GLY T N 1
ATOM 7746 C CA . GLY C 1 113 ? 31.352 89.290 -21.317 1.00 7.68 113 GLY T CA 1
ATOM 7747 C C . GLY C 1 113 ? 30.136 88.961 -22.130 1.00 7.87 113 GLY T C 1
ATOM 7748 O O . GLY C 1 113 ? 29.932 87.864 -22.664 1.00 8.06 113 GLY T O 1
ATOM 7749 N N . THR C 1 114 ? 29.302 90.014 -22.233 1.00 8.17 114 THR T N 1
ATOM 7750 C CA . THR C 1 114 ? 28.117 89.898 -23.064 1.00 8.39 114 THR T CA 1
ATOM 7751 C C . THR C 1 114 ? 28.456 89.679 -24.539 1.00 8.09 114 THR T C 1
ATOM 7752 O O . THR C 1 114 ? 27.682 88.961 -25.212 1.00 8.61 114 THR T O 1
ATOM 7756 N N . CYS C 1 115 ? 29.557 90.176 -25.072 1.00 8.05 115 CYS T N 1
ATOM 7757 C CA . CYS C 1 115 ? 29.864 89.919 -26.491 1.00 8.73 115 CYS T CA 1
ATOM 7758 C C . CYS C 1 115 ? 29.982 88.424 -26.726 1.00 8.59 115 CYS T C 1
ATOM 7759 O O . CYS C 1 115 ? 29.316 87.855 -27.636 1.00 9.05 115 CYS T O 1
ATOM 7762 N N . ALA C 1 116 ? 30.821 87.737 -25.947 1.00 8.65 116 ALA T N 1
ATOM 7763 C CA . ALA C 1 116 ? 31.050 86.320 -26.206 1.00 8.71 116 ALA T CA 1
ATOM 7764 C C . ALA C 1 116 ? 29.862 85.500 -25.831 1.00 8.59 116 ALA T C 1
ATOM 7765 O O . ALA C 1 116 ? 29.584 84.457 -26.457 1.00 9.51 116 ALA T O 1
ATOM 7767 N N . SER C 1 117 ? 29.148 85.905 -24.791 1.00 8.61 117 SER T N 1
ATOM 7768 C CA . SER C 1 117 ? 27.988 85.157 -24.291 1.00 8.61 117 SER T CA 1
ATOM 7769 C C . SER C 1 117 ? 26.754 85.247 -25.190 1.00 8.82 117 SER T C 1
ATOM 7770 O O . SER C 1 117 ? 26.062 84.238 -25.402 1.00 9.64 117 SER T O 1
ATOM 7773 N N . TRP C 1 118 ? 26.470 86.465 -25.660 1.00 9.33 118 TRP T N 1
ATOM 7774 C CA . TRP C 1 118 ? 25.211 86.761 -26.334 1.00 10.22 118 TRP T CA 1
ATOM 7775 C C . TRP C 1 118 ? 25.296 87.589 -27.610 1.00 9.08 118 TRP T C 1
ATOM 7776 O O . TRP C 1 118 ? 24.491 87.399 -28.510 1.00 11.46 118 TRP T O 1
ATOM 7787 N N . GLY C 1 119 ? 26.250 88.519 -27.692 1.00 8.90 119 GLY T N 1
ATOM 7788 C CA . GLY C 1 119 ? 26.361 89.347 -28.885 1.00 8.21 119 GLY T CA 1
ATOM 7789 C C . GLY C 1 119 ? 26.812 90.784 -28.578 1.00 8.11 119 GLY T C 1
ATOM 7790 O O . GLY C 1 119 ? 27.681 91.345 -29.266 1.00 8.84 119 GLY T O 1
ATOM 7791 N N . CYS C 1 120 ? 26.185 91.385 -27.556 1.00 8.05 120 CYS T N 1
ATOM 7792 C CA . CYS C 1 120 ? 26.480 92.755 -27.122 1.00 7.64 120 CYS T CA 1
ATOM 7793 C C . CYS C 1 120 ? 26.286 93.782 -28.247 1.00 7.68 120 CYS T C 1
ATOM 7794 O O . CYS C 1 120 ? 25.455 93.619 -29.126 1.00 8.11 120 CYS T O 1
ATOM 7797 N N . VAL C 1 121 ? 27.007 94.884 -28.144 1.00 7.85 121 VAL T N 1
ATOM 7798 C CA . VAL C 1 121 ? 26.624 96.055 -28.914 1.00 7.48 121 VAL T CA 1
ATOM 7799 C C . VAL C 1 121 ? 26.616 95.847 -30.436 1.00 7.58 121 VAL T C 1
ATOM 7800 O O . VAL C 1 121 ? 25.729 96.288 -31.120 1.00 7.90 121 VAL T O 1
ATOM 7804 N N . GLN C 1 122 ? 27.597 95.101 -30.935 1.00 7.37 122 GLN T N 1
ATOM 7805 C CA . GLN C 1 122 ? 27.674 94.871 -32.382 1.00 7.72 122 GLN T CA 1
ATOM 7806 C C . GLN C 1 122 ? 26.525 94.051 -32.873 1.00 7.54 122 GLN T C 1
ATOM 7807 O O . GLN C 1 122 ? 26.216 94.082 -34.077 1.00 8.57 122 GLN T O 1
ATOM 7813 N N . ALA C 1 123 ? 25.872 93.263 -32.007 1.00 7.83 123 ALA T N 1
ATOM 7814 C CA . ALA C 1 123 ? 24.730 92.465 -32.386 1.00 8.41 123 ALA T CA 1
ATOM 7815 C C . ALA C 1 123 ? 23.393 93.209 -32.244 1.00 8.18 123 ALA T C 1
ATOM 7816 O O . ALA C 1 123 ? 22.342 92.676 -32.588 1.00 9.11 123 ALA T O 1
ATOM 7818 N N . ALA C 1 124 ? 23.448 94.422 -31.705 1.00 7.91 124 ALA T N 1
ATOM 7819 C CA . ALA C 1 124 ? 22.215 95.207 -31.581 1.00 8.31 124 ALA T CA 1
ATOM 7820 C C . ALA C 1 124 ? 21.750 95.611 -32.979 1.00 8.48 124 ALA T C 1
ATOM 7821 O O . ALA C 1 124 ? 22.532 95.683 -33.933 1.00 8.45 124 ALA T O 1
ATOM 7823 N N A ARG C 1 125 ? 20.439 95.871 -33.079 0.50 8.67 125 ARG T N 1
ATOM 7824 N N B ARG C 1 125 ? 20.445 95.805 -33.138 0.50 8.67 125 ARG T N 1
ATOM 7825 C CA A ARG C 1 125 ? 19.851 96.133 -34.408 0.50 8.92 125 ARG T CA 1
ATOM 7826 C CA B ARG C 1 125 ? 19.879 96.193 -34.424 0.50 8.92 125 ARG T CA 1
ATOM 7827 C C A ARG C 1 125 ? 20.615 97.243 -35.144 0.50 8.44 125 ARG T C 1
ATOM 7828 C C B ARG C 1 125 ? 20.760 97.220 -35.126 0.50 8.44 125 ARG T C 1
ATOM 7829 O O A ARG C 1 125 ? 20.894 98.296 -34.561 0.50 9.03 125 ARG T O 1
ATOM 7830 O O B ARG C 1 125 ? 21.221 98.181 -34.510 0.50 9.03 125 ARG T O 1
ATOM 7845 N N . PRO C 1 126 ? 20.919 97.058 -36.436 1.00 9.14 126 PRO T N 1
ATOM 7846 C CA . PRO C 1 126 ? 20.521 95.949 -37.307 1.00 9.28 126 PRO T CA 1
ATOM 7847 C C . PRO C 1 126 ? 21.602 94.898 -37.458 1.00 9.55 126 PRO T C 1
ATOM 7848 O O . PRO C 1 126 ? 21.588 94.135 -38.457 1.00 11.20 126 PRO T O 1
ATOM 7852 N N . ASN C 1 127 ? 22.544 94.809 -36.530 1.00 8.61 127 ASN T N 1
ATOM 7853 C CA . ASN C 1 127 ? 23.614 93.808 -36.565 1.00 8.30 127 ASN T CA 1
ATOM 7854 C C . ASN C 1 127 ? 24.293 93.776 -37.924 1.00 8.97 127 ASN T C 1
ATOM 7855 O O . ASN C 1 127 ? 24.280 92.771 -38.642 1.00 9.25 127 ASN T O 1
ATOM 7860 N N . PRO C 1 128 ? 25.002 94.846 -38.272 1.00 9.08 128 PRO T N 1
ATOM 7861 C CA . PRO C 1 128 ? 25.626 94.931 -39.600 1.00 9.91 128 PRO T CA 1
ATOM 7862 C C . PRO C 1 128 ? 26.561 93.807 -39.958 1.00 9.20 128 PRO T C 1
ATOM 7863 O O . PRO C 1 128 ? 26.660 93.520 -41.153 1.00 11.06 128 PRO T O 1
ATOM 7867 N N . THR C 1 129 ? 27.278 93.250 -39.004 1.00 8.75 129 THR T N 1
ATOM 7868 C CA . THR C 1 129 ? 28.284 92.258 -39.294 1.00 8.66 129 THR T CA 1
ATOM 7869 C C . THR C 1 129 ? 27.808 90.832 -39.084 1.00 8.96 129 THR T C 1
ATOM 7870 O O . THR C 1 129 ? 28.579 89.890 -39.275 1.00 9.07 129 THR T O 1
ATOM 7874 N N . GLN C 1 130 ? 26.557 90.666 -38.667 1.00 9.03 130 GLN T N 1
ATOM 7875 C CA . GLN C 1 130 ? 26.062 89.346 -38.259 1.00 9.60 130 GLN T CA 1
ATOM 7876 C C . GLN C 1 130 ? 26.957 88.734 -37.170 1.00 9.29 130 GLN T C 1
ATOM 7877 O O . GLN C 1 130 ? 27.338 87.546 -37.201 1.00 10.44 130 GLN T O 1
ATOM 7883 N N . ALA C 1 131 ? 27.243 89.552 -36.173 1.00 9.36 131 ALA T N 1
ATOM 7884 C CA . ALA C 1 131 ? 27.994 89.118 -35.002 1.00 9.58 131 ALA T CA 1
ATOM 7885 C C . ALA C 1 131 ? 27.129 88.076 -34.251 1.00 9.80 131 ALA T C 1
ATOM 7886 O O . ALA C 1 131 ? 25.933 88.273 -34.063 1.00 11.39 131 ALA T O 1
ATOM 7888 N N . THR C 1 132 ? 27.774 86.986 -33.846 1.00 10.11 132 THR T N 1
ATOM 7889 C CA . THR C 1 132 ? 27.127 85.781 -33.347 1.00 10.88 132 THR T CA 1
ATOM 7890 C C . THR C 1 132 ? 27.819 85.314 -32.090 1.00 9.80 132 THR T C 1
ATOM 7891 O O . THR C 1 132 ? 29.054 85.220 -32.094 1.00 10.67 132 THR T O 1
ATOM 7895 N N . PRO C 1 133 ? 27.115 84.986 -31.009 1.00 9.82 133 PRO T N 1
ATOM 7896 C CA . PRO C 1 133 ? 27.799 84.519 -29.797 1.00 9.83 133 PRO T CA 1
ATOM 7897 C C . PRO C 1 133 ? 28.474 83.184 -29.983 1.00 9.81 133 PRO T C 1
ATOM 7898 O O . PRO C 1 133 ? 28.104 82.400 -30.861 1.00 11.15 133 PRO T O 1
ATOM 7902 N N . ILE C 1 134 ? 29.473 82.915 -29.146 1.00 10.69 134 ILE T N 1
ATOM 7903 C CA A ILE C 1 134 ? 30.372 81.731 -29.221 0.50 10.74 134 ILE T CA 1
ATOM 7904 C CA B ILE C 1 134 ? 30.282 81.766 -29.492 0.50 11.22 134 ILE T CA 1
ATOM 7905 C C . ILE C 1 134 ? 29.578 80.435 -29.315 1.00 11.32 134 ILE T C 1
ATOM 7906 O O . ILE C 1 134 ? 29.909 79.500 -30.039 1.00 12.30 134 ILE T O 1
ATOM 7915 N N . ASP C 1 135 ? 28.571 80.313 -28.462 1.00 11.39 135 ASP T N 1
ATOM 7916 C CA . ASP C 1 135 ? 27.865 79.024 -28.345 1.00 12.15 135 ASP T CA 1
ATOM 7917 C C . ASP C 1 135 ? 26.969 78.708 -29.523 1.00 12.84 135 ASP T C 1
ATOM 7918 O O . ASP C 1 135 ? 26.479 77.590 -29.597 1.00 15.01 135 ASP T O 1
ATOM 7923 N N . LYS C 1 136 ? 26.778 79.641 -30.445 1.00 12.94 136 LYS T N 1
ATOM 7924 C CA . LYS C 1 136 ? 26.132 79.356 -31.720 1.00 13.79 136 LYS T CA 1
ATOM 7925 C C . LYS C 1 136 ? 27.090 78.865 -32.790 1.00 14.33 136 LYS T C 1
ATOM 7926 O O . LYS C 1 136 ? 26.614 78.435 -33.812 1.00 19.91 136 LYS T O 1
ATOM 7932 N N . VAL C 1 137 ? 28.389 78.929 -32.547 1.00 13.16 137 VAL T N 1
ATOM 7933 C CA . VAL C 1 137 ? 29.419 78.449 -33.456 1.00 13.62 137 VAL T CA 1
ATOM 7934 C C . VAL C 1 137 ? 30.057 77.207 -32.901 1.00 12.77 137 VAL T C 1
ATOM 7935 O O . VAL C 1 137 ? 30.296 76.252 -33.652 1.00 16.35 137 VAL T O 1
ATOM 7939 N N . ILE C 1 138 ? 30.390 77.205 -31.612 1.00 12.46 138 ILE T N 1
ATOM 7940 C CA . ILE C 1 138 ? 31.025 76.053 -30.947 1.00 12.08 138 ILE T CA 1
ATOM 7941 C C . ILE C 1 138 ? 29.958 75.319 -30.187 1.00 13.29 138 ILE T C 1
ATOM 7942 O O . ILE C 1 138 ? 29.450 75.860 -29.203 1.00 13.97 138 ILE T O 1
ATOM 7947 N N . THR C 1 139 ? 29.612 74.134 -30.658 1.00 15.39 139 THR T N 1
ATOM 7948 C CA . THR C 1 139 ? 28.487 73.381 -30.104 1.00 17.72 139 THR T CA 1
ATOM 7949 C C . THR C 1 139 ? 28.886 72.070 -29.463 1.00 18.33 139 THR T C 1
ATOM 7950 O O . THR C 1 139 ? 27.974 71.392 -28.917 1.00 23.19 139 THR T O 1
ATOM 7954 N N . ASP C 1 140 ? 30.187 71.801 -29.329 1.00 16.62 140 ASP T N 1
ATOM 7955 C CA . ASP C 1 140 ? 30.675 70.528 -28.749 1.00 17.05 140 ASP T CA 1
ATOM 7956 C C . ASP C 1 140 ? 31.694 70.687 -27.618 1.00 17.82 140 ASP T C 1
ATOM 7957 O O . ASP C 1 140 ? 32.490 69.757 -27.342 1.00 20.34 140 ASP T O 1
ATOM 7962 N N . LYS C 1 141 ? 31.618 71.793 -26.881 1.00 16.76 141 LYS T N 1
ATOM 7963 C CA . LYS C 1 141 ? 32.540 72.050 -25.749 1.00 16.82 141 LYS T CA 1
ATOM 7964 C C . LYS C 1 141 ? 31.758 72.680 -24.632 1.00 16.30 141 LYS T C 1
ATOM 7965 O O . LYS C 1 141 ? 30.849 73.466 -24.905 1.00 17.63 141 LYS T O 1
ATOM 7971 N N . PRO C 1 142 ? 32.169 72.434 -23.375 1.00 14.69 142 PRO T N 1
ATOM 7972 C CA . PRO C 1 142 ? 31.563 73.178 -22.246 1.00 14.53 142 PRO T CA 1
ATOM 7973 C C . PRO C 1 142 ? 31.850 74.660 -22.423 1.00 14.06 142 PRO T C 1
ATOM 7974 O O . PRO C 1 142 ? 33.074 74.978 -22.605 1.00 15.32 142 PRO T O 1
ATOM 7978 N N . ILE C 1 143 ? 30.829 75.510 -22.280 1.00 12.71 143 ILE T N 1
ATOM 7979 C CA . ILE C 1 143 ? 30.994 76.957 -22.332 1.00 11.39 143 ILE T CA 1
ATOM 7980 C C . ILE C 1 143 ? 30.387 77.548 -21.100 1.00 11.06 143 ILE T C 1
ATOM 7981 O O . ILE C 1 143 ? 29.169 77.423 -20.870 1.00 13.90 143 ILE T O 1
ATOM 7986 N N . ILE C 1 144 ? 31.191 78.232 -20.322 1.00 9.94 144 ILE T N 1
ATOM 7987 C CA . ILE C 1 144 ? 30.742 78.968 -19.156 1.00 9.90 144 ILE T CA 1
ATOM 7988 C C . ILE C 1 144 ? 30.559 80.424 -19.575 1.00 9.26 144 ILE T C 1
ATOM 7989 O O . ILE C 1 144 ? 31.539 81.060 -20.005 1.00 10.50 144 ILE T O 1
ATOM 7994 N N . LYS C 1 145 ? 29.336 80.921 -19.512 1.00 8.12 145 LYS T N 1
ATOM 7995 C CA A LYS C 1 145 ? 29.039 82.325 -19.854 0.50 8.07 145 LYS T CA 1
ATOM 7996 C CA B LYS C 1 145 ? 29.036 82.322 -19.862 0.50 8.09 145 LYS T CA 1
ATOM 7997 C C . LYS C 1 145 ? 29.217 83.185 -18.624 1.00 7.83 145 LYS T C 1
ATOM 7998 O O . LYS C 1 145 ? 28.622 82.913 -17.584 1.00 8.31 145 LYS T O 1
ATOM 8009 N N . VAL C 1 146 ? 29.995 84.267 -18.774 1.00 7.60 146 VAL T N 1
ATOM 8010 C CA . VAL C 1 146 ? 30.248 85.208 -17.682 1.00 7.36 146 VAL T CA 1
ATOM 8011 C C . VAL C 1 146 ? 29.843 86.583 -18.205 1.00 7.36 146 VAL T C 1
ATOM 8012 O O . VAL C 1 146 ? 30.676 87.392 -18.593 1.00 8.06 146 VAL T O 1
ATOM 8016 N N . PRO C 1 147 ? 28.530 86.870 -18.232 1.00 7.63 147 PRO T N 1
ATOM 8017 C CA . PRO C 1 147 ? 28.085 88.051 -18.981 1.00 7.94 147 PRO T CA 1
ATOM 8018 C C . PRO C 1 147 ? 28.212 89.338 -18.142 1.00 7.51 147 PRO T C 1
ATOM 8019 O O . PRO C 1 147 ? 28.570 89.354 -16.956 1.00 7.98 147 PRO T O 1
ATOM 8023 N N . GLY C 1 148 ? 27.899 90.429 -18.813 1.00 7.59 148 GLY T N 1
ATOM 8024 C CA . GLY C 1 148 ? 28.152 91.782 -18.317 1.00 7.45 148 GLY T CA 1
ATOM 8025 C C . GLY C 1 148 ? 29.042 92.483 -19.295 1.00 6.98 148 GLY T C 1
ATOM 8026 O O . GLY C 1 148 ? 29.810 91.893 -20.044 1.00 7.54 148 GLY T O 1
ATOM 8027 N N . CYS C 1 149 ? 28.962 93.813 -19.277 1.00 6.87 149 CYS T N 1
ATOM 8028 C CA . CYS C 1 149 ? 29.639 94.670 -20.238 1.00 6.95 149 CYS T CA 1
ATOM 8029 C C . CYS C 1 149 ? 30.467 95.715 -19.510 1.00 7.02 149 CYS T C 1
ATOM 8030 O O . CYS C 1 149 ? 30.084 96.915 -19.413 1.00 7.55 149 CYS T O 1
ATOM 8033 N N . PRO C 1 150 ? 31.604 95.350 -18.948 1.00 6.46 150 PRO T N 1
ATOM 8034 C CA . PRO C 1 150 ? 32.120 93.990 -18.819 1.00 6.52 150 PRO T CA 1
ATOM 8035 C C . PRO C 1 150 ? 31.579 93.353 -17.527 1.00 6.44 150 PRO T C 1
ATOM 8036 O O . PRO C 1 150 ? 30.935 94.006 -16.725 1.00 6.78 150 PRO T O 1
ATOM 8040 N N . PRO C 1 151 ? 31.925 92.088 -17.287 1.00 7.32 151 PRO T N 1
ATOM 8041 C CA . PRO C 1 151 ? 31.700 91.492 -15.956 1.00 7.06 151 PRO T CA 1
ATOM 8042 C C . PRO C 1 151 ? 32.509 92.211 -14.904 1.00 6.62 151 PRO T C 1
ATOM 8043 O O . PRO C 1 151 ? 33.495 92.893 -15.205 1.00 7.08 151 PRO T O 1
ATOM 8047 N N . ILE C 1 152 ? 32.093 92.025 -13.653 1.00 6.27 152 ILE T N 1
ATOM 8048 C CA . ILE C 1 152 ? 32.766 92.646 -12.525 1.00 6.54 152 ILE T CA 1
ATOM 8049 C C . ILE C 1 152 ? 34.190 92.109 -12.365 1.00 6.56 152 ILE T C 1
ATOM 8050 O O . ILE C 1 152 ? 34.374 90.880 -12.364 1.00 6.77 152 ILE T O 1
ATOM 8055 N N . PRO C 1 153 ? 35.201 92.969 -12.128 1.00 6.37 153 PRO T N 1
ATOM 8056 C CA . PRO C 1 153 ? 36.577 92.463 -12.016 1.00 6.54 153 PRO T CA 1
ATOM 8057 C C . PRO C 1 153 ? 36.759 91.317 -11.030 1.00 6.53 153 PRO T C 1
ATOM 8058 O O . PRO C 1 153 ? 37.361 90.300 -11.338 1.00 6.98 153 PRO T O 1
ATOM 8062 N N . ASP C 1 154 ? 36.235 91.515 -9.800 1.00 6.61 154 ASP T N 1
ATOM 8063 C CA . ASP C 1 154 ? 36.464 90.511 -8.764 1.00 6.74 154 ASP T CA 1
ATOM 8064 C C . ASP C 1 154 ? 35.550 89.303 -8.922 1.00 7.07 154 ASP T C 1
ATOM 8065 O O . ASP C 1 154 ? 35.823 88.268 -8.303 1.00 8.07 154 ASP T O 1
ATOM 8070 N N . VAL C 1 155 ? 34.499 89.401 -9.740 1.00 7.00 155 VAL T N 1
ATOM 8071 C CA . VAL C 1 155 ? 33.766 88.195 -10.189 1.00 7.18 155 VAL T CA 1
ATOM 8072 C C . VAL C 1 155 ? 34.633 87.395 -11.128 1.00 6.88 155 VAL T C 1
ATOM 8073 O O . VAL C 1 155 ? 34.729 86.166 -11.010 1.00 7.46 155 VAL T O 1
ATOM 8077 N N . MET C 1 156 ? 35.257 88.061 -12.101 1.00 6.98 156 MET T N 1
ATOM 8078 C CA . MET C 1 156 ? 36.149 87.328 -12.992 1.00 7.02 156 MET T CA 1
ATOM 8079 C C . MET C 1 156 ? 37.209 86.601 -12.225 1.00 7.15 156 MET T C 1
ATOM 8080 O O . MET C 1 156 ? 37.466 85.402 -12.447 1.00 7.93 156 MET T O 1
ATOM 8085 N N . SER C 1 157 ? 37.893 87.292 -11.286 1.00 7.26 157 SER T N 1
ATOM 8086 C CA . SER C 1 157 ? 38.975 86.641 -10.572 1.00 7.56 157 SER T CA 1
ATOM 8087 C C . SER C 1 157 ? 38.489 85.582 -9.599 1.00 7.49 157 SER T C 1
ATOM 8088 O O . SER C 1 157 ? 39.184 84.588 -9.378 1.00 9.01 157 SER T O 1
ATOM 8091 N N . ALA C 1 158 ? 37.296 85.782 -9.034 1.00 7.17 158 ALA T N 1
ATOM 8092 C CA . ALA C 1 158 ? 36.729 84.749 -8.157 1.00 7.68 158 ALA T CA 1
ATOM 8093 C C . ALA C 1 158 ? 36.385 83.492 -8.935 1.00 7.80 158 ALA T C 1
ATOM 8094 O O . ALA C 1 158 ? 36.597 82.384 -8.450 1.00 8.74 158 ALA T O 1
ATOM 8096 N N . ILE C 1 159 ? 35.841 83.636 -10.149 1.00 7.53 159 ILE T N 1
ATOM 8097 C CA . ILE C 1 159 ? 35.567 82.469 -10.961 1.00 7.70 159 ILE T CA 1
ATOM 8098 C C . ILE C 1 159 ? 36.863 81.729 -11.285 1.00 7.84 159 ILE T C 1
ATOM 8099 O O . ILE C 1 159 ? 36.933 80.509 -11.215 1.00 8.73 159 ILE T O 1
ATOM 8104 N N . ILE C 1 160 ? 37.905 82.464 -11.654 1.00 8.50 160 ILE T N 1
ATOM 8105 C CA . ILE C 1 160 ? 39.201 81.856 -11.938 1.00 9.17 160 ILE T CA 1
ATOM 8106 C C . ILE C 1 160 ? 39.743 81.117 -10.725 1.00 8.77 160 ILE T C 1
ATOM 8107 O O . ILE C 1 160 ? 40.176 79.952 -10.817 1.00 9.23 160 ILE T O 1
ATOM 8112 N N . THR C 1 161 ? 39.752 81.776 -9.564 1.00 8.63 161 THR T N 1
ATOM 8113 C CA A THR C 1 161 ? 40.268 81.138 -8.367 0.50 8.28 161 THR T CA 1
ATOM 8114 C CA B THR C 1 161 ? 40.368 81.138 -8.367 0.50 8.28 161 THR T CA 1
ATOM 8115 C C . THR C 1 161 ? 39.434 79.912 -7.988 1.00 9.20 161 THR T C 1
ATOM 8116 O O . THR C 1 161 ? 39.988 78.910 -7.513 1.00 10.40 161 THR T O 1
ATOM 8123 N N . TYR C 1 162 ? 38.128 79.995 -8.139 1.00 8.93 162 TYR T N 1
ATOM 8124 C CA . TYR C 1 162 ? 37.297 78.836 -7.859 1.00 9.34 162 TYR T CA 1
ATOM 8125 C C . TYR C 1 162 ? 37.739 77.660 -8.693 1.00 9.10 162 TYR T C 1
ATOM 8126 O O . TYR C 1 162 ? 37.936 76.530 -8.208 1.00 10.42 162 TYR T O 1
ATOM 8135 N N . MET C 1 163 ? 37.851 77.906 -9.995 1.00 9.08 163 MET T N 1
ATOM 8136 C CA . MET C 1 163 ? 38.210 76.794 -10.882 1.00 10.47 163 MET T CA 1
ATOM 8137 C C . MET C 1 163 ? 39.570 76.208 -10.555 1.00 11.05 163 MET T C 1
ATOM 8138 O O . MET C 1 163 ? 39.714 74.977 -10.525 1.00 12.22 163 MET T O 1
ATOM 8143 N N . VAL C 1 164 ? 40.552 77.060 -10.259 1.00 10.94 164 VAL T N 1
ATOM 8144 C CA . VAL C 1 164 ? 41.886 76.564 -9.919 1.00 12.27 164 VAL T CA 1
ATOM 8145 C C . VAL C 1 164 ? 41.853 75.825 -8.590 1.00 12.38 164 VAL T C 1
ATOM 8146 O O . VAL C 1 164 ? 42.413 74.702 -8.493 1.00 15.41 164 VAL T O 1
ATOM 8150 N N . THR C 1 165 ? 41.248 76.408 -7.572 1.00 12.79 165 THR T N 1
ATOM 8151 C CA . THR C 1 165 ? 41.261 75.861 -6.213 1.00 14.10 165 THR T CA 1
ATOM 8152 C C . THR C 1 165 ? 40.508 74.558 -6.114 1.00 13.04 165 THR T C 1
ATOM 8153 O O . THR C 1 165 ? 40.933 73.615 -5.463 1.00 14.29 165 THR T O 1
ATOM 8157 N N . PHE C 1 166 ? 39.318 74.551 -6.702 1.00 12.26 166 PHE T N 1
ATOM 8158 C CA . PHE C 1 166 ? 38.418 73.402 -6.636 1.00 12.19 166 PHE T CA 1
ATOM 8159 C C . PHE C 1 166 ? 38.564 72.435 -7.792 1.00 13.59 166 PHE T C 1
ATOM 8160 O O . PHE C 1 166 ? 37.995 71.364 -7.735 1.00 14.89 166 PHE T O 1
ATOM 8168 N N . ASP C 1 167 ? 39.378 72.795 -8.780 1.00 12.66 167 ASP T N 1
ATOM 8169 C CA . ASP C 1 167 ? 39.635 71.900 -9.931 1.00 13.34 167 ASP T CA 1
ATOM 8170 C C . ASP C 1 167 ? 38.367 71.450 -10.597 1.00 13.70 167 ASP T C 1
ATOM 8171 O O . ASP C 1 167 ? 38.241 70.266 -10.970 1.00 17.31 167 ASP T O 1
ATOM 8176 N N . ARG C 1 168 ? 37.463 72.391 -10.870 1.00 13.98 168 ARG T N 1
ATOM 8177 C CA . ARG C 1 168 ? 36.243 72.083 -11.584 1.00 15.59 168 ARG T CA 1
ATOM 8178 C C . ARG C 1 168 ? 35.597 73.365 -12.041 1.00 12.70 168 ARG T C 1
ATOM 8179 O O . ARG C 1 168 ? 35.911 74.459 -11.580 1.00 12.02 168 ARG T O 1
ATOM 8187 N N . LEU C 1 169 ? 34.722 73.224 -13.021 1.00 12.58 169 LEU T N 1
ATOM 8188 C CA . LEU C 1 169 ? 33.951 74.346 -13.509 1.00 12.36 169 LEU T CA 1
ATOM 8189 C C . LEU C 1 169 ? 32.902 74.739 -12.456 1.00 11.34 169 LEU T C 1
ATOM 8190 O O . LEU C 1 169 ? 32.389 73.889 -11.744 1.00 12.31 169 LEU T O 1
ATOM 8195 N N . PRO C 1 170 ? 32.537 75.999 -12.395 1.00 10.90 170 PRO T N 1
ATOM 8196 C CA . PRO C 1 170 ? 31.435 76.410 -11.504 1.00 10.69 170 PRO T CA 1
ATOM 8197 C C . PRO C 1 170 ? 30.137 75.785 -11.959 1.00 9.60 170 PRO T C 1
ATOM 8198 O O . PRO C 1 170 ? 29.897 75.566 -13.164 1.00 11.39 170 PRO T O 1
ATOM 8202 N N . ASP C 1 171 ? 29.238 75.511 -11.001 1.00 9.38 171 ASP T N 1
ATOM 8203 C CA . ASP C 1 171 ? 27.895 75.099 -11.362 1.00 9.76 171 ASP T CA 1
ATOM 8204 C C . ASP C 1 171 ? 27.177 76.284 -12.024 1.00 8.98 171 ASP T C 1
ATOM 8205 O O . ASP C 1 171 ? 27.352 77.431 -11.612 1.00 9.69 171 ASP T O 1
ATOM 8210 N N . VAL C 1 172 ? 26.352 75.986 -13.016 1.00 9.64 172 VAL T N 1
ATOM 8211 C CA . VAL C 1 172 ? 25.723 76.983 -13.839 1.00 9.25 172 VAL T CA 1
ATOM 8212 C C . VAL C 1 172 ? 24.190 76.855 -13.848 1.00 9.44 172 VAL T C 1
ATOM 8213 O O . VAL C 1 172 ? 23.636 75.790 -13.607 1.00 11.27 172 VAL T O 1
ATOM 8217 N N . ASP C 1 173 ? 23.559 77.963 -14.184 1.00 9.24 173 ASP T N 1
ATOM 8218 C CA . ASP C 1 173 ? 22.141 77.996 -14.455 1.00 10.08 173 ASP T CA 1
ATOM 8219 C C . ASP C 1 173 ? 21.886 77.407 -15.864 1.00 10.41 173 ASP T C 1
ATOM 8220 O O . ASP C 1 173 ? 22.791 76.969 -16.542 1.00 10.49 173 ASP T O 1
ATOM 8225 N N . ARG C 1 174 ? 20.621 77.450 -16.275 1.00 10.68 174 ARG T N 1
ATOM 8226 C CA . ARG C 1 174 ? 20.220 76.892 -17.545 1.00 12.27 174 ARG T CA 1
ATOM 8227 C C . ARG C 1 174 ? 20.777 77.671 -18.733 1.00 12.46 174 ARG T C 1
ATOM 8228 O O . ARG C 1 174 ? 20.692 77.156 -19.870 1.00 17.25 174 ARG T O 1
ATOM 8236 N N . MET C 1 175 ? 21.285 78.871 -18.524 1.00 12.40 175 MET T N 1
ATOM 8237 C CA A MET C 1 175 ? 21.931 79.638 -19.604 0.50 13.92 175 MET T CA 1
ATOM 8238 C CA B MET C 1 175 ? 21.883 79.708 -19.529 0.50 13.27 175 MET T CA 1
ATOM 8239 C C . MET C 1 175 ? 23.437 79.556 -19.572 1.00 11.86 175 MET T C 1
ATOM 8240 O O . MET C 1 175 ? 24.076 80.200 -20.378 1.00 14.79 175 MET T O 1
ATOM 8249 N N . GLY C 1 176 ? 24.000 78.742 -18.679 1.00 10.17 176 GLY T N 1
ATOM 8250 C CA . GLY C 1 176 ? 25.445 78.570 -18.620 1.00 10.18 176 GLY T CA 1
ATOM 8251 C C . GLY C 1 176 ? 26.176 79.593 -17.743 1.00 8.74 176 GLY T C 1
ATOM 8252 O O . GLY C 1 176 ? 27.398 79.654 -17.811 1.00 9.06 176 GLY T O 1
ATOM 8253 N N . ARG C 1 177 ? 25.436 80.376 -16.953 1.00 7.88 177 ARG T N 1
ATOM 8254 C CA . ARG C 1 177 ? 26.049 81.379 -16.098 1.00 7.90 177 ARG T CA 1
ATOM 8255 C C . ARG C 1 177 ? 26.358 80.815 -14.727 1.00 7.87 177 ARG T C 1
ATOM 8256 O O . ARG C 1 177 ? 25.504 80.135 -14.143 1.00 8.82 177 ARG T O 1
ATOM 8264 N N . PRO C 1 178 ? 27.505 81.116 -14.120 1.00 7.82 178 PRO T N 1
ATOM 8265 C CA . PRO C 1 178 ? 27.792 80.622 -12.761 1.00 7.90 178 PRO T CA 1
ATOM 8266 C C . PRO C 1 178 ? 26.726 81.045 -11.745 1.00 7.45 178 PRO T C 1
ATOM 8267 O O . PRO C 1 178 ? 26.495 82.240 -11.560 1.00 8.39 178 PRO T O 1
ATOM 8271 N N . LEU C 1 179 ? 26.148 80.060 -11.076 1.00 7.52 179 LEU T N 1
ATOM 8272 C CA . LEU C 1 179 ? 25.153 80.319 -10.054 1.00 8.13 179 LEU T CA 1
ATOM 8273 C C . LEU C 1 179 ? 25.648 81.238 -8.957 1.00 7.42 179 LEU T C 1
ATOM 8274 O O . LEU C 1 179 ? 24.886 82.076 -8.447 1.00 7.77 179 LEU T O 1
ATOM 8279 N N . MET C 1 180 ? 26.939 81.120 -8.609 1.00 7.81 180 MET T N 1
ATOM 8280 C CA . MET C 1 180 ? 27.451 81.891 -7.496 1.00 7.53 180 MET T CA 1
ATOM 8281 C C . MET C 1 180 ? 27.184 83.379 -7.662 1.00 7.33 180 MET T C 1
ATOM 8282 O O . MET C 1 180 ? 26.813 84.056 -6.700 1.00 8.52 180 MET T O 1
ATOM 8287 N N . PHE C 1 181 ? 27.403 83.911 -8.880 1.00 7.17 181 PHE T N 1
ATOM 8288 C CA . PHE C 1 181 ? 27.284 85.344 -9.103 1.00 7.31 181 PHE T CA 1
ATOM 8289 C C . PHE C 1 181 ? 26.072 85.783 -9.913 1.00 7.30 181 PHE T C 1
ATOM 8290 O O . PHE C 1 181 ? 25.770 86.986 -9.920 1.00 8.05 181 PHE T O 1
ATOM 8298 N N . TYR C 1 182 ? 25.440 84.845 -10.616 1.00 7.28 182 TYR T N 1
ATOM 8299 C CA . TYR C 1 182 ? 24.359 85.143 -11.513 1.00 7.22 182 TYR T CA 1
ATOM 8300 C C . TYR C 1 182 ? 23.030 84.521 -11.100 1.00 7.92 182 TYR T C 1
ATOM 8301 O O . TYR C 1 182 ? 22.069 84.552 -11.856 1.00 8.49 182 TYR T O 1
ATOM 8310 N N . GLY C 1 183 ? 22.983 83.945 -9.876 1.00 7.81 183 GLY T N 1
ATOM 8311 C CA . GLY C 1 183 ? 21.751 83.295 -9.433 1.00 8.58 183 GLY T CA 1
ATOM 8312 C C . GLY C 1 183 ? 20.644 84.204 -9.012 1.00 8.45 183 GLY T C 1
ATOM 8313 O O . GLY C 1 183 ? 19.473 83.766 -8.971 1.00 10.03 183 GLY T O 1
ATOM 8314 N N . GLN C 1 184 ? 20.956 85.449 -8.678 1.00 8.06 184 GLN T N 1
ATOM 8315 C CA . GLN C 1 184 ? 19.976 86.414 -8.192 1.00 7.76 184 GLN T CA 1
ATOM 8316 C C . GLN C 1 184 ? 19.976 87.696 -9.039 1.00 7.70 184 GLN T C 1
ATOM 8317 O O . GLN C 1 184 ? 20.972 88.009 -9.674 1.00 8.80 184 GLN T O 1
ATOM 8323 N N . ARG C 1 185 ? 18.827 88.326 -9.040 1.00 8.44 185 ARG T N 1
ATOM 8324 C CA A ARG C 1 185 ? 18.721 89.639 -9.739 0.50 8.75 185 ARG T CA 1
ATOM 8325 C CA B ARG C 1 185 ? 18.710 89.596 -9.813 0.50 8.75 185 ARG T CA 1
ATOM 8326 C C . ARG C 1 185 ? 19.371 90.846 -9.008 1.00 8.12 185 ARG T C 1
ATOM 8327 O O . ARG C 1 185 ? 19.465 90.885 -7.748 1.00 8.97 185 ARG T O 1
ATOM 8342 N N . ILE C 1 186 ? 19.788 91.812 -9.753 1.00 7.72 186 ILE T N 1
ATOM 8343 C CA . ILE C 1 186 ? 20.285 93.046 -9.164 1.00 8.30 186 ILE T CA 1
ATOM 8344 C C . ILE C 1 186 ? 19.272 93.596 -8.143 1.00 7.37 186 ILE T C 1
ATOM 8345 O O . ILE C 1 186 ? 19.623 93.990 -7.018 1.00 8.07 186 ILE T O 1
ATOM 8350 N N . HIS C 1 187 ? 18.016 93.644 -8.545 1.00 7.48 187 HIS T N 1
ATOM 8351 C CA . HIS C 1 187 ? 16.925 94.207 -7.766 1.00 7.83 187 HIS T CA 1
ATOM 8352 C C . HIS C 1 187 ? 16.619 93.403 -6.509 1.00 8.73 187 HIS T C 1
ATOM 8353 O O . HIS C 1 187 ? 15.925 93.916 -5.646 1.00 11.21 187 HIS T O 1
ATOM 8360 N N A ASP C 1 188 ? 17.034 92.134 -6.430 0.50 8.04 188 ASP T N 1
ATOM 8361 N N B ASP C 1 188 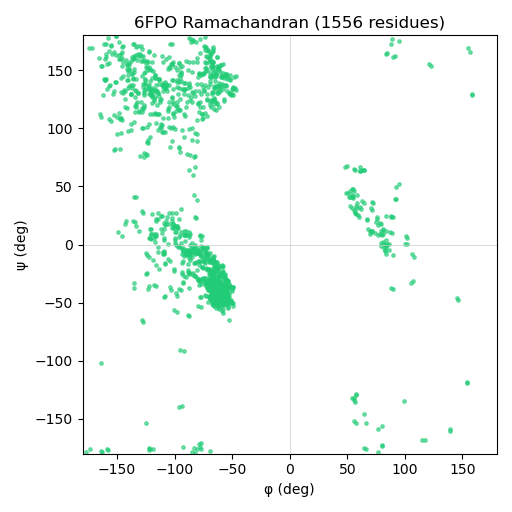? 17.036 92.101 -6.485 0.50 8.11 188 ASP T N 1
ATOM 8362 C CA A ASP C 1 188 ? 16.743 91.410 -5.231 0.50 7.65 188 ASP T CA 1
ATOM 8363 C CA B ASP C 1 188 ? 16.913 91.191 -5.328 0.50 8.28 188 ASP T CA 1
ATOM 8364 C C A ASP C 1 188 ? 17.837 91.543 -4.168 0.50 7.80 188 ASP T C 1
ATOM 8365 C C B ASP C 1 188 ? 17.849 91.536 -4.180 0.50 8.09 188 ASP T C 1
ATOM 8366 O O A ASP C 1 188 ? 17.725 90.986 -3.100 0.50 8.98 188 ASP T O 1
ATOM 8367 O O B ASP C 1 188 ? 17.677 91.061 -3.080 0.50 9.16 188 ASP T O 1
ATOM 8376 N N . LYS C 1 189 ? 18.902 92.312 -4.491 1.00 7.49 189 LYS T N 1
ATOM 8377 C CA . LYS C 1 189 ? 19.931 92.665 -3.541 1.00 7.18 189 LYS T CA 1
ATOM 8378 C C . LYS C 1 189 ? 20.265 94.158 -3.599 1.00 7.34 189 LYS T C 1
ATOM 8379 O O . LYS C 1 189 ? 21.362 94.582 -3.278 1.00 7.93 189 LYS T O 1
ATOM 8385 N N . CYS C 1 190 ? 19.324 94.978 -4.057 1.00 7.04 190 CYS T N 1
ATOM 8386 C CA . CYS C 1 190 ? 19.580 96.387 -4.234 1.00 6.74 190 CYS T CA 1
ATOM 8387 C C . CYS C 1 190 ? 19.279 97.180 -2.976 1.00 6.71 190 CYS T C 1
ATOM 8388 O O . CYS C 1 190 ? 18.171 97.117 -2.435 1.00 7.37 190 CYS T O 1
ATOM 8391 N N . TYR C 1 191 ? 20.252 97.997 -2.550 1.00 6.59 191 TYR T N 1
ATOM 8392 C CA . TYR C 1 191 ? 20.103 98.816 -1.353 1.00 6.88 191 TYR T CA 1
ATOM 8393 C C . TYR C 1 191 ? 19.058 99.906 -1.485 1.00 6.68 191 TYR T C 1
ATOM 8394 O O . TYR C 1 191 ? 18.717 100.508 -0.464 1.00 7.30 191 TYR T O 1
ATOM 8403 N N . ARG C 1 192 ? 18.525 100.187 -2.680 1.00 6.85 192 ARG T N 1
ATOM 8404 C CA . ARG C 1 192 ? 17.439 101.146 -2.823 1.00 7.10 192 ARG T CA 1
ATOM 8405 C C . ARG C 1 192 ? 16.079 100.492 -2.847 1.00 7.20 192 ARG T C 1
ATOM 8406 O O . ARG C 1 192 ? 15.057 101.178 -3.079 1.00 7.88 192 ARG T O 1
ATOM 8414 N N . ARG C 1 193 ? 15.995 99.197 -2.580 1.00 7.29 193 ARG T N 1
ATOM 8415 C CA A ARG C 1 193 ? 14.724 98.506 -2.654 0.50 7.47 193 ARG T CA 1
ATOM 8416 C CA B ARG C 1 193 ? 14.694 98.493 -2.624 0.50 7.56 193 ARG T CA 1
ATOM 8417 C C . ARG C 1 193 ? 13.696 99.058 -1.634 1.00 7.73 193 ARG T C 1
ATOM 8418 O O . ARG C 1 193 ? 12.492 99.080 -1.931 1.00 8.99 193 ARG T O 1
ATOM 8433 N N . ALA C 1 194 ? 14.166 99.547 -0.473 1.00 7.68 194 ALA T N 1
ATOM 8434 C CA . ALA C 1 194 ? 13.214 100.147 0.466 1.00 8.41 194 ALA T CA 1
ATOM 8435 C C . ALA C 1 194 ? 12.415 101.244 -0.208 1.00 8.75 194 ALA T C 1
ATOM 8436 O O . ALA C 1 194 ? 11.228 101.442 0.044 1.00 9.68 194 ALA T O 1
ATOM 8438 N N . HIS C 1 195 ? 13.105 102.029 -1.027 1.00 7.78 195 HIS T N 1
ATOM 8439 C CA . HIS C 1 195 ? 12.459 103.137 -1.733 1.00 7.74 195 HIS T CA 1
ATOM 8440 C C . HIS C 1 195 ? 11.496 102.639 -2.788 1.00 8.25 195 HIS T C 1
ATOM 8441 O O . HIS C 1 195 ? 10.372 103.125 -2.919 1.00 9.22 195 HIS T O 1
ATOM 8448 N N . PHE C 1 196 ? 11.914 101.639 -3.547 1.00 7.81 196 PHE T N 1
ATOM 8449 C CA . PHE C 1 196 ? 10.979 100.994 -4.509 1.00 8.51 196 PHE T CA 1
ATOM 8450 C C . PHE C 1 196 ? 9.728 100.556 -3.812 1.00 9.29 196 PHE T C 1
ATOM 8451 O O . PHE C 1 196 ? 8.592 100.847 -4.271 1.00 10.30 196 PHE T O 1
ATOM 8459 N N . ASP C 1 197 ? 9.878 99.877 -2.668 1.00 9.82 197 ASP T N 1
ATOM 8460 C CA A ASP C 1 197 ? 8.700 99.290 -2.000 0.80 11.33 197 ASP T CA 1
ATOM 8461 C CA B ASP C 1 197 ? 8.735 99.348 -1.881 0.20 9.89 197 ASP T CA 1
ATOM 8462 C C . ASP C 1 197 ? 7.779 100.413 -1.483 1.00 11.38 197 ASP T C 1
ATOM 8463 O O . ASP C 1 197 ? 6.560 100.222 -1.402 1.00 14.34 197 ASP T O 1
ATOM 8472 N N . ALA C 1 198 ? 8.345 101.547 -1.076 1.00 11.00 198 ALA T N 1
ATOM 8473 C CA . ALA C 1 198 ? 7.595 102.710 -0.572 1.00 12.27 198 ALA T CA 1
ATOM 8474 C C . ALA C 1 198 ? 7.082 103.636 -1.660 1.00 12.03 198 ALA T C 1
ATOM 8475 O O . ALA C 1 198 ? 6.457 104.646 -1.355 1.00 14.39 198 ALA T O 1
ATOM 8477 N N . GLY C 1 199 ? 7.392 103.354 -2.928 1.00 10.68 199 GLY T N 1
ATOM 8478 C CA . GLY C 1 199 ? 7.009 104.284 -3.978 1.00 11.43 199 GLY T CA 1
ATOM 8479 C C . GLY C 1 199 ? 7.794 105.585 -3.977 1.00 10.10 199 GLY T C 1
ATOM 8480 O O . GLY C 1 199 ? 7.257 106.622 -4.434 1.00 12.15 199 GLY T O 1
ATOM 8481 N N . GLU C 1 200 ? 9.036 105.547 -3.553 1.00 9.65 200 GLU T N 1
ATOM 8482 C CA . GLU C 1 200 ? 9.939 106.684 -3.447 1.00 9.37 200 GLU T CA 1
ATOM 8483 C C . GLU C 1 200 ? 10.933 106.643 -4.609 1.00 8.37 200 GLU T C 1
ATOM 8484 O O . GLU C 1 200 ? 11.887 105.867 -4.596 1.00 8.45 200 GLU T O 1
ATOM 8490 N N . PHE C 1 201 ? 10.654 107.469 -5.626 1.00 8.23 201 PHE T N 1
ATOM 8491 C CA . PHE C 1 201 ? 11.357 107.385 -6.911 1.00 8.52 201 PHE T CA 1
ATOM 8492 C C . PHE C 1 201 ? 11.967 108.714 -7.321 1.00 8.29 201 PHE T C 1
ATOM 8493 O O . PHE C 1 201 ? 11.340 109.776 -7.170 1.00 9.55 201 PHE T O 1
ATOM 8501 N N . VAL C 1 202 ? 13.146 108.663 -7.891 1.00 7.75 202 VAL T N 1
ATOM 8502 C CA . VAL C 1 202 ? 13.639 109.756 -8.722 1.00 8.05 202 VAL T CA 1
ATOM 8503 C C . VAL C 1 202 ? 12.703 109.941 -9.883 1.00 7.86 202 VAL T C 1
ATOM 8504 O O . VAL C 1 202 ? 12.363 109.005 -10.585 1.00 8.42 202 VAL T O 1
ATOM 8508 N N . GLN C 1 203 ? 12.316 111.207 -10.128 1.00 8.23 203 GLN T N 1
ATOM 8509 C CA . GLN C 1 203 ? 11.463 111.531 -11.294 1.00 9.12 203 GLN T CA 1
ATOM 8510 C C . GLN C 1 203 ? 12.147 112.335 -12.349 1.00 8.57 203 GLN T C 1
ATOM 8511 O O . GLN C 1 203 ? 11.741 112.257 -13.523 1.00 10.37 203 GLN T O 1
ATOM 8517 N N A SER C 1 204 ? 13.154 113.120 -11.979 0.50 7.76 204 SER T N 1
ATOM 8518 N N B SER C 1 204 ? 13.145 113.140 -11.972 0.50 8.48 204 SER T N 1
ATOM 8519 C CA A SER C 1 204 ? 14.015 113.775 -12.944 0.50 7.89 204 SER T CA 1
ATOM 8520 C CA B SER C 1 204 ? 13.975 113.916 -12.896 0.50 9.35 204 SER T CA 1
ATOM 8521 C C A SER C 1 204 ? 15.401 113.889 -12.317 0.50 7.62 204 SER T C 1
ATOM 8522 C C B SER C 1 204 ? 15.396 113.916 -12.310 0.50 7.92 204 SER T C 1
ATOM 8523 O O A SER C 1 204 ? 15.529 113.899 -11.076 0.50 8.21 204 SER T O 1
ATOM 8524 O O B SER C 1 204 ? 15.547 113.881 -11.075 0.50 8.41 204 SER T O 1
ATOM 8529 N N . TRP C 1 205 ? 16.418 113.968 -13.154 1.00 7.95 205 TRP T N 1
ATOM 8530 C CA . TRP C 1 205 ? 17.770 113.948 -12.627 1.00 7.41 205 TRP T CA 1
ATOM 8531 C C . TRP C 1 205 ? 17.998 115.106 -11.642 1.00 7.88 205 TRP T C 1
ATOM 8532 O O . TRP C 1 205 ? 17.595 116.241 -11.893 1.00 8.65 205 TRP T O 1
ATOM 8543 N N . ASP C 1 206 ? 18.673 114.768 -10.550 1.00 7.31 206 ASP T N 1
ATOM 8544 C CA . ASP C 1 206 ? 19.104 115.773 -9.585 1.00 7.39 206 ASP T CA 1
ATOM 8545 C C . ASP C 1 206 ? 17.926 116.424 -8.877 1.00 7.57 206 ASP T C 1
ATOM 8546 O O . ASP C 1 206 ? 18.098 117.504 -8.282 1.00 8.37 206 ASP T O 1
ATOM 8551 N N . ASP C 1 207 ? 16.763 115.757 -8.845 1.00 7.75 207 ASP T N 1
ATOM 8552 C CA . ASP C 1 207 ? 15.687 116.186 -8.000 1.00 7.90 207 ASP T CA 1
ATOM 8553 C C . ASP C 1 207 ? 15.974 115.863 -6.560 1.00 8.12 207 ASP T C 1
ATOM 8554 O O . ASP C 1 207 ? 17.007 115.266 -6.207 1.00 8.31 207 ASP T O 1
ATOM 8559 N N . ASP C 1 208 ? 15.068 116.241 -5.639 1.00 8.16 208 ASP T N 1
ATOM 8560 C CA . ASP C 1 208 ? 15.326 115.995 -4.236 1.00 8.88 208 ASP T CA 1
ATOM 8561 C C . ASP C 1 208 ? 15.419 114.492 -3.939 1.00 8.29 208 ASP T C 1
ATOM 8562 O O . ASP C 1 208 ? 16.259 114.070 -3.120 1.00 9.22 208 ASP T O 1
ATOM 8567 N N . ALA C 1 209 ? 14.613 113.686 -4.624 1.00 8.23 209 ALA T N 1
ATOM 8568 C CA . ALA C 1 209 ? 14.658 112.245 -4.492 1.00 8.28 209 ALA T CA 1
ATOM 8569 C C . ALA C 1 209 ? 16.034 111.711 -4.879 1.00 7.46 209 ALA T C 1
ATOM 8570 O O . ALA C 1 209 ? 16.593 110.840 -4.216 1.00 7.66 209 ALA T O 1
ATOM 8572 N N . ALA C 1 210 ? 16.574 112.206 -5.998 1.00 7.28 210 ALA T N 1
ATOM 8573 C CA . ALA C 1 210 ? 17.905 111.738 -6.439 1.00 7.10 210 ALA T CA 1
ATOM 8574 C C . ALA C 1 210 ? 18.969 112.056 -5.387 1.00 7.27 210 ALA T C 1
ATOM 8575 O O . ALA C 1 210 ? 19.873 111.238 -5.159 1.00 7.57 210 ALA T O 1
ATOM 8577 N N . ARG C 1 211 ? 18.858 113.215 -4.749 1.00 6.96 211 ARG T N 1
ATOM 8578 C CA . ARG C 1 211 ? 19.838 113.642 -3.728 1.00 7.59 211 ARG T CA 1
ATOM 8579 C C . ARG C 1 211 ? 19.727 112.869 -2.409 1.00 7.25 211 ARG T C 1
ATOM 8580 O O . ARG C 1 211 ? 20.597 112.994 -1.590 1.00 8.45 211 ARG T O 1
ATOM 8588 N N . LYS C 1 212 ? 18.660 112.065 -2.271 1.00 7.45 212 LYS T N 1
ATOM 8589 C CA . LYS C 1 212 ? 18.484 111.176 -1.107 1.00 7.65 212 LYS T CA 1
ATOM 8590 C C . LYS C 1 212 ? 18.662 109.720 -1.466 1.00 7.27 212 LYS T C 1
ATOM 8591 O O . LYS C 1 212 ? 18.435 108.846 -0.614 1.00 7.82 212 LYS T O 1
ATOM 8597 N N . GLY C 1 213 ? 19.048 109.428 -2.702 1.00 7.23 213 GLY T N 1
ATOM 8598 C CA . GLY C 1 213 ? 19.267 108.043 -3.130 1.00 7.53 213 GLY T CA 1
ATOM 8599 C C . GLY C 1 213 ? 17.996 107.211 -3.295 1.00 7.11 213 GLY T C 1
ATOM 8600 O O . GLY C 1 213 ? 18.016 106.018 -3.060 1.00 7.49 213 GLY T O 1
ATOM 8601 N N . TYR C 1 214 ? 16.909 107.837 -3.786 1.00 7.33 214 TYR T N 1
ATOM 8602 C CA . TYR C 1 214 ? 15.692 107.082 -4.060 1.00 7.28 214 TYR T CA 1
ATOM 8603 C C . TYR C 1 214 ? 15.853 106.177 -5.257 1.00 6.89 214 TYR T C 1
ATOM 8604 O O . TYR C 1 214 ? 16.828 106.190 -6.012 1.00 7.24 214 TYR T O 1
ATOM 8613 N N . CYS C 1 215 ? 14.887 105.267 -5.391 1.00 7.13 215 CYS T N 1
ATOM 8614 C CA . CYS C 1 215 ? 14.930 104.244 -6.445 1.00 6.73 215 CYS T CA 1
ATOM 8615 C C . CYS C 1 215 ? 14.861 104.870 -7.822 1.00 7.23 215 CYS T C 1
ATOM 8616 O O . CYS C 1 215 ? 14.192 105.883 -8.064 1.00 7.44 215 CYS T O 1
ATOM 8619 N N . LEU C 1 216 ? 15.559 104.197 -8.755 1.00 6.65 216 LEU T N 1
ATOM 8620 C CA . LEU C 1 216 ? 15.746 104.630 -10.159 1.00 6.95 216 LEU T CA 1
ATOM 8621 C C . LEU C 1 216 ? 14.800 103.947 -11.121 1.00 7.00 216 LEU T C 1
ATOM 8622 O O . LEU C 1 216 ? 14.954 104.127 -12.359 1.00 7.37 216 LEU T O 1
ATOM 8627 N N . TYR C 1 217 ? 13.777 103.216 -10.661 1.00 7.21 217 TYR T N 1
ATOM 8628 C CA . TYR C 1 217 ? 12.841 102.522 -11.544 1.00 7.70 217 TYR T CA 1
ATOM 8629 C C . TYR C 1 217 ? 12.216 103.441 -12.590 1.00 7.56 217 TYR T C 1
ATOM 8630 O O . TYR C 1 217 ? 12.088 103.060 -13.779 1.00 8.46 217 TYR T O 1
ATOM 8639 N N . LYS C 1 218 ? 11.717 104.603 -12.159 1.00 7.87 218 LYS T N 1
ATOM 8640 C CA . LYS C 1 218 ? 11.062 105.533 -13.108 1.00 8.37 218 LYS T CA 1
ATOM 8641 C C . LYS C 1 218 ? 12.019 106.186 -14.073 1.00 8.16 218 LYS T C 1
ATOM 8642 O O . LYS C 1 218 ? 11.607 106.751 -15.084 1.00 10.90 218 LYS T O 1
ATOM 8648 N N . MET C 1 219 ? 13.318 106.118 -13.775 1.00 7.95 219 MET T N 1
ATOM 8649 C CA . MET C 1 219 ? 14.390 106.587 -14.679 1.00 7.92 219 MET T CA 1
ATOM 8650 C C . MET C 1 219 ? 14.878 105.476 -15.588 1.00 7.53 219 MET T C 1
ATOM 8651 O O . MET C 1 219 ? 15.858 105.689 -16.325 1.00 8.31 219 MET T O 1
ATOM 8656 N N . GLY C 1 220 ? 14.226 104.320 -15.597 1.00 7.56 220 GLY T N 1
ATOM 8657 C CA . GLY C 1 220 ? 14.553 103.246 -16.533 1.00 8.03 220 GLY T CA 1
ATOM 8658 C C . GLY C 1 220 ? 15.363 102.107 -16.005 1.00 7.62 220 GLY T C 1
ATOM 8659 O O . GLY C 1 220 ? 15.760 101.210 -16.774 1.00 8.43 220 GLY T O 1
ATOM 8660 N N . CYS C 1 221 ? 15.641 102.069 -14.689 1.00 7.65 221 CYS T N 1
ATOM 8661 C CA . CYS C 1 221 ? 16.488 100.963 -14.144 1.00 7.24 221 CYS T CA 1
ATOM 8662 C C . CYS C 1 221 ? 15.977 99.601 -14.566 1.00 7.15 221 CYS T C 1
ATOM 8663 O O . CYS C 1 221 ? 14.796 99.279 -14.340 1.00 7.93 221 CYS T O 1
ATOM 8666 N N . LYS C 1 222 ? 16.866 98.777 -15.103 1.00 7.22 222 LYS T N 1
ATOM 8667 C CA . LYS C 1 222 ? 16.548 97.440 -15.527 1.00 7.74 222 LYS T CA 1
ATOM 8668 C C . LYS C 1 222 ? 16.995 96.380 -14.528 1.00 7.47 222 LYS T C 1
ATOM 8669 O O . LYS C 1 222 ? 17.000 95.181 -14.806 1.00 8.11 222 LYS T O 1
ATOM 8675 N N . GLY C 1 223 ? 17.324 96.822 -13.300 1.00 7.14 223 GLY T N 1
ATOM 8676 C CA . GLY C 1 223 ? 17.656 95.871 -12.252 1.00 7.35 223 GLY T CA 1
ATOM 8677 C C . GLY C 1 223 ? 16.642 94.754 -12.025 1.00 7.42 223 GLY T C 1
ATOM 8678 O O . GLY C 1 223 ? 17.042 93.626 -11.727 1.00 8.21 223 GLY T O 1
ATOM 8679 N N . PRO C 1 224 ? 15.329 95.051 -12.140 1.00 8.15 224 PRO T N 1
ATOM 8680 C CA . PRO C 1 224 ? 14.337 93.996 -11.936 1.00 8.28 224 PRO T CA 1
ATOM 8681 C C . PRO C 1 224 ? 14.407 92.793 -12.852 1.00 9.23 224 PRO T C 1
ATOM 8682 O O . PRO C 1 224 ? 13.828 91.762 -12.522 1.00 11.34 224 PRO T O 1
ATOM 8686 N N . THR C 1 225 ? 15.093 92.919 -13.998 1.00 8.58 225 THR T N 1
ATOM 8687 C CA . THR C 1 225 ? 15.157 91.815 -14.952 1.00 9.29 225 THR T CA 1
ATOM 8688 C C . THR C 1 225 ? 16.584 91.349 -15.218 1.00 8.37 225 THR T C 1
ATOM 8689 O O . THR C 1 225 ? 16.816 90.621 -16.173 1.00 10.18 225 THR T O 1
ATOM 8693 N N . THR C 1 226 ? 17.553 91.788 -14.379 1.00 7.47 226 THR T N 1
ATOM 8694 C CA . THR C 1 226 ? 18.965 91.563 -14.691 1.00 7.39 226 THR T CA 1
ATOM 8695 C C . THR C 1 226 ? 19.603 90.738 -13.603 1.00 7.50 226 THR T C 1
ATOM 8696 O O . THR C 1 226 ? 19.500 91.100 -12.432 1.00 8.46 226 THR T O 1
ATOM 8700 N N . TYR C 1 227 ? 20.288 89.662 -13.985 1.00 7.58 227 TYR T N 1
ATOM 8701 C CA . TYR C 1 227 ? 21.024 88.790 -13.062 1.00 7.54 227 TYR T CA 1
ATOM 8702 C C . TYR C 1 227 ? 22.509 89.132 -13.144 1.00 7.36 227 TYR T C 1
ATOM 8703 O O . TYR C 1 227 ? 23.139 89.041 -14.191 1.00 7.80 227 TYR T O 1
ATOM 8712 N N . ASN C 1 228 ? 23.080 89.497 -11.965 1.00 7.46 228 ASN T N 1
ATOM 8713 C CA . ASN C 1 228 ? 24.497 89.822 -11.821 1.00 6.97 228 ASN T CA 1
ATOM 8714 C C . ASN C 1 228 ? 24.700 90.084 -10.332 1.00 6.88 228 ASN T C 1
ATOM 8715 O O . ASN C 1 228 ? 23.797 89.948 -9.529 1.00 8.25 228 ASN T O 1
ATOM 8720 N N . ALA C 1 229 ? 25.955 90.432 -9.979 1.00 6.70 229 ALA T N 1
ATOM 8721 C CA . ALA C 1 229 ? 26.379 90.606 -8.590 1.00 6.75 229 ALA T CA 1
ATOM 8722 C C . ALA C 1 229 ? 26.633 92.041 -8.241 1.00 6.74 229 ALA T C 1
ATOM 8723 O O . ALA C 1 229 ? 27.199 92.360 -7.169 1.00 7.43 229 ALA T O 1
ATOM 8725 N N . CYS C 1 230 ? 26.201 92.995 -9.084 1.00 6.31 230 CYS T N 1
ATOM 8726 C CA . CYS C 1 230 ? 26.646 94.380 -8.917 1.00 6.60 230 CYS T CA 1
ATOM 8727 C C . CYS C 1 230 ? 26.163 95.014 -7.636 1.00 6.68 230 CYS T C 1
ATOM 8728 O O . CYS C 1 230 ? 26.832 95.891 -7.105 1.00 7.86 230 CYS T O 1
ATOM 8731 N N . SER C 1 231 ? 24.969 94.642 -7.162 1.00 6.65 231 SER T N 1
ATOM 8732 C CA . SER C 1 231 ? 24.386 95.241 -5.974 1.00 6.92 231 SER T CA 1
ATOM 8733 C C . SER C 1 231 ? 24.888 94.636 -4.669 1.00 7.58 231 SER T C 1
ATOM 8734 O O . SER C 1 231 ? 24.546 95.133 -3.607 1.00 8.82 231 SER T O 1
ATOM 8737 N N . SER C 1 232 ? 25.717 93.607 -4.753 1.00 7.89 232 SER T N 1
ATOM 8738 C CA A SER C 1 232 ? 26.230 92.853 -3.585 0.50 8.60 232 SER T CA 1
ATOM 8739 C CA B SER C 1 232 ? 26.234 92.936 -3.572 0.50 7.72 232 SER T CA 1
ATOM 8740 C C . SER C 1 232 ? 27.753 92.930 -3.565 1.00 7.69 232 SER T C 1
ATOM 8741 O O . SER C 1 232 ? 28.382 93.543 -2.688 1.00 11.55 232 SER T O 1
ATOM 8746 N N . THR C 1 233 ? 28.395 92.328 -4.545 1.00 8.08 233 THR T N 1
ATOM 8747 C CA . THR C 1 233 ? 29.820 92.376 -4.686 1.00 8.04 233 THR T CA 1
ATOM 8748 C C . THR C 1 233 ? 30.313 93.782 -5.068 1.00 7.65 233 THR T C 1
ATOM 8749 O O . THR C 1 233 ? 31.382 94.210 -4.632 1.00 8.97 233 THR T O 1
ATOM 8753 N N . ARG C 1 234 ? 29.525 94.467 -5.892 1.00 7.89 234 ARG T N 1
ATOM 8754 C CA . ARG C 1 234 ? 29.859 95.803 -6.353 1.00 7.32 234 ARG T CA 1
ATOM 8755 C C . ARG C 1 234 ? 31.131 95.796 -7.208 1.00 6.76 234 ARG T C 1
ATOM 8756 O O . ARG C 1 234 ? 31.655 94.749 -7.557 1.00 7.57 234 ARG T O 1
ATOM 8764 N N . TRP C 1 235 ? 31.561 97.001 -7.590 1.00 6.91 235 TRP T N 1
ATOM 8765 C CA . TRP C 1 235 ? 32.601 97.237 -8.599 1.00 6.92 235 TRP T CA 1
ATOM 8766 C C . TRP C 1 235 ? 33.787 97.921 -8.004 1.00 6.76 235 TRP T C 1
ATOM 8767 O O . TRP C 1 235 ? 33.670 98.834 -7.170 1.00 7.53 235 TRP T O 1
ATOM 8778 N N . ASN C 1 236 ? 34.969 97.563 -8.528 1.00 6.81 236 ASN T N 1
ATOM 8779 C CA . ASN C 1 236 ? 36.204 98.303 -8.300 1.00 7.10 236 ASN T CA 1
ATOM 8780 C C . ASN C 1 236 ? 36.555 98.317 -6.793 1.00 7.07 236 ASN T C 1
ATOM 8781 O O . ASN C 1 236 ? 36.541 99.340 -6.128 1.00 8.15 236 ASN T O 1
ATOM 8786 N N . ASP C 1 237 ? 36.804 97.113 -6.297 1.00 7.74 237 ASP T N 1
ATOM 8787 C CA . ASP C 1 237 ? 37.107 96.916 -4.866 1.00 7.81 237 ASP T CA 1
ATOM 8788 C C . ASP C 1 237 ? 35.935 97.326 -4.006 1.00 7.56 237 ASP T C 1
ATOM 8789 O O . ASP C 1 237 ? 36.096 97.891 -2.939 1.00 8.59 237 ASP T O 1
ATOM 8794 N N . GLY C 1 238 ? 34.731 97.037 -4.499 1.00 7.80 238 GLY T N 1
ATOM 8795 C CA . GLY C 1 238 ? 33.526 97.320 -3.776 1.00 8.72 238 GLY T CA 1
ATOM 8796 C C . GLY C 1 238 ? 33.135 98.780 -3.646 1.00 8.85 238 GLY T C 1
ATOM 8797 O O . GLY C 1 238 ? 32.192 99.091 -2.925 1.00 12.31 238 GLY T O 1
ATOM 8798 N N . VAL C 1 239 ? 33.767 99.659 -4.388 1.00 6.99 239 VAL T N 1
ATOM 8799 C CA . VAL C 1 239 ? 33.537 101.098 -4.247 1.00 7.26 239 VAL T CA 1
ATOM 8800 C C . VAL C 1 239 ? 32.146 101.523 -4.680 1.00 7.09 239 VAL T C 1
ATOM 8801 O O . VAL C 1 239 ? 31.571 102.389 -4.019 1.00 7.96 239 VAL T O 1
ATOM 8805 N N . SER C 1 240 ? 31.616 101.020 -5.788 1.00 6.50 240 SER T N 1
ATOM 8806 C CA . SER C 1 240 ? 30.314 101.515 -6.226 1.00 6.55 240 SER T CA 1
ATOM 8807 C C . SER C 1 240 ? 29.662 100.504 -7.139 1.00 6.29 240 SER T C 1
ATOM 8808 O O . SER C 1 240 ? 30.173 99.401 -7.352 1.00 7.19 240 SER T O 1
ATOM 8811 N N . PHE C 1 241 ? 28.502 100.889 -7.663 1.00 5.97 241 PHE T N 1
ATOM 8812 C CA . PHE C 1 241 ? 27.915 100.197 -8.807 1.00 6.28 241 PHE T CA 1
ATOM 8813 C C . PHE C 1 241 ? 27.013 101.223 -9.500 1.00 6.03 241 PHE T C 1
ATOM 8814 O O . PHE C 1 241 ? 26.763 102.285 -8.952 1.00 6.64 241 PHE T O 1
ATOM 8822 N N . PRO C 1 242 ? 26.473 100.887 -10.689 1.00 6.15 242 PRO T N 1
ATOM 8823 C CA . PRO C 1 242 ? 25.726 101.912 -11.440 1.00 6.41 242 PRO T CA 1
ATOM 8824 C C . PRO C 1 242 ? 24.687 102.651 -10.606 1.00 6.41 242 PRO T C 1
ATOM 8825 O O . PRO C 1 242 ? 24.642 103.870 -10.605 1.00 6.56 242 PRO T O 1
ATOM 8829 N N . ILE C 1 243 ? 23.811 101.882 -9.937 1.00 6.39 243 ILE T N 1
ATOM 8830 C CA . ILE C 1 243 ? 22.699 102.451 -9.185 1.00 6.31 243 ILE T CA 1
ATOM 8831 C C . ILE C 1 243 ? 23.208 103.307 -8.019 1.00 6.29 243 ILE T C 1
ATOM 8832 O O . ILE C 1 243 ? 22.661 104.360 -7.718 1.00 7.18 243 ILE T O 1
ATOM 8837 N N . GLN C 1 244 ? 24.255 102.848 -7.328 1.00 6.44 244 GLN T N 1
ATOM 8838 C CA . GLN C 1 244 ? 24.789 103.613 -6.205 1.00 6.67 244 GLN T CA 1
ATOM 8839 C C . GLN C 1 244 ? 25.242 104.987 -6.615 1.00 6.55 244 GLN T C 1
ATOM 8840 O O . GLN C 1 244 ? 25.121 105.922 -5.826 1.00 8.34 244 GLN T O 1
ATOM 8846 N N . SER C 1 245 ? 25.801 105.105 -7.842 1.00 6.27 245 SER T N 1
ATOM 8847 C CA . SER C 1 245 ? 26.220 106.382 -8.381 1.00 6.50 245 SER T CA 1
ATOM 8848 C C . SER C 1 245 ? 25.151 107.103 -9.166 1.00 6.67 245 SER T C 1
ATOM 8849 O O . SER C 1 245 ? 25.422 108.119 -9.824 1.00 7.35 245 SER T O 1
ATOM 8852 N N . GLY C 1 246 ? 23.892 106.628 -9.092 1.00 6.66 246 GLY T N 1
ATOM 8853 C CA . GLY C 1 246 ? 22.756 107.430 -9.559 1.00 7.00 246 GLY T CA 1
ATOM 8854 C C . GLY C 1 246 ? 22.180 107.091 -10.911 1.00 6.89 246 GLY T C 1
ATOM 8855 O O . GLY C 1 246 ? 21.235 107.776 -11.315 1.00 7.49 246 GLY T O 1
ATOM 8856 N N . HIS C 1 247 ? 22.702 106.088 -11.610 1.00 6.71 247 HIS T N 1
ATOM 8857 C CA . HIS C 1 247 ? 22.143 105.705 -12.936 1.00 6.58 247 HIS T CA 1
ATOM 8858 C C . HIS C 1 247 ? 21.478 104.365 -12.793 1.00 6.55 247 HIS T C 1
ATOM 8859 O O . HIS C 1 247 ? 22.031 103.450 -12.177 1.00 7.06 247 HIS T O 1
ATOM 8866 N N . GLY C 1 248 ? 20.291 104.199 -13.395 1.00 6.63 248 GLY T N 1
ATOM 8867 C CA . GLY C 1 248 ? 19.727 102.876 -13.403 1.00 7.14 248 GLY T CA 1
ATOM 8868 C C . GLY C 1 248 ? 20.573 101.845 -14.089 1.00 6.77 248 GLY T C 1
ATOM 8869 O O . GLY C 1 248 ? 21.343 102.171 -14.993 1.00 7.52 248 GLY T O 1
ATOM 8870 N N . CYS C 1 249 ? 20.397 100.580 -13.687 1.00 6.84 249 CYS T N 1
ATOM 8871 C CA . CYS C 1 249 ? 20.966 99.500 -14.434 1.00 7.18 249 CYS T CA 1
ATOM 8872 C C . CYS C 1 249 ? 20.470 99.547 -15.885 1.00 6.90 249 CYS T C 1
ATOM 8873 O O . CYS C 1 249 ? 19.314 99.803 -16.162 1.00 7.75 249 CYS T O 1
ATOM 8876 N N . LEU C 1 250 ? 21.430 99.318 -16.823 1.00 7.00 250 LEU T N 1
ATOM 8877 C CA . LEU C 1 250 ? 21.128 99.226 -18.245 1.00 7.68 250 LEU T CA 1
ATOM 8878 C C . LEU C 1 250 ? 20.636 97.830 -18.644 1.00 7.67 250 LEU T C 1
ATOM 8879 O O . LEU C 1 250 ? 20.134 97.659 -19.767 1.00 8.79 250 LEU T O 1
ATOM 8884 N N . GLY C 1 251 ? 20.857 96.840 -17.784 1.00 7.64 251 GLY T N 1
ATOM 8885 C CA . GLY C 1 251 ? 20.589 95.483 -18.116 1.00 7.35 251 GLY T CA 1
ATOM 8886 C C . GLY C 1 251 ? 21.728 94.743 -18.758 1.00 7.17 251 GLY T C 1
ATOM 8887 O O . GLY C 1 251 ? 21.488 93.721 -19.415 1.00 8.00 251 GLY T O 1
ATOM 8888 N N . CYS C 1 252 ? 22.974 95.186 -18.547 1.00 7.62 252 CYS T N 1
ATOM 8889 C CA . CYS C 1 252 ? 24.085 94.829 -19.446 1.00 7.78 252 CYS T CA 1
ATOM 8890 C C . CYS C 1 252 ? 24.528 93.372 -19.370 1.00 7.75 252 CYS T C 1
ATOM 8891 O O . CYS C 1 252 ? 25.244 92.937 -20.291 1.00 9.38 252 CYS T O 1
ATOM 8894 N N . ALA C 1 253 ? 24.102 92.637 -18.357 1.00 7.54 253 ALA T N 1
ATOM 8895 C CA . ALA C 1 253 ? 24.375 91.213 -18.280 1.00 8.17 253 ALA T CA 1
ATOM 8896 C C . ALA C 1 253 ? 23.391 90.355 -19.014 1.00 8.16 253 ALA T C 1
ATOM 8897 O O . ALA C 1 253 ? 23.580 89.155 -19.079 1.00 10.27 253 ALA T O 1
ATOM 8899 N N . GLU C 1 254 ? 22.309 90.924 -19.545 1.00 8.18 254 GLU T N 1
ATOM 8900 C CA . GLU C 1 254 ? 21.246 90.127 -20.166 1.00 8.02 254 GLU T CA 1
ATOM 8901 C C . GLU C 1 254 ? 21.299 90.151 -21.696 1.00 8.71 254 GLU T C 1
ATOM 8902 O O . GLU C 1 254 ? 21.516 91.165 -22.332 1.00 9.16 254 GLU T O 1
ATOM 8908 N N . ASN C 1 255 ? 21.007 88.975 -22.261 1.00 8.60 255 ASN T N 1
ATOM 8909 C CA . ASN C 1 255 ? 20.901 88.826 -23.717 1.00 8.86 255 ASN T CA 1
ATOM 8910 C C . ASN C 1 255 ? 19.954 89.876 -24.269 1.00 9.33 255 ASN T C 1
ATOM 8911 O O . ASN C 1 255 ? 18.802 90.002 -23.814 1.00 10.60 255 ASN T O 1
ATOM 8916 N N . GLY C 1 256 ? 20.406 90.584 -25.304 1.00 8.76 256 GLY T N 1
ATOM 8917 C CA . GLY C 1 256 ? 19.517 91.509 -26.024 1.00 9.55 256 GLY T CA 1
ATOM 8918 C C . GLY C 1 256 ? 19.235 92.831 -25.336 1.00 8.70 256 GLY T C 1
ATOM 8919 O O . GLY C 1 256 ? 18.293 93.543 -25.708 1.00 9.56 256 GLY T O 1
ATOM 8920 N N . PHE C 1 257 ? 20.049 93.209 -24.347 1.00 8.69 257 PHE T N 1
ATOM 8921 C CA . PHE C 1 257 ? 19.717 94.374 -23.532 1.00 8.38 257 PHE T CA 1
ATOM 8922 C C . PHE C 1 257 ? 19.703 95.662 -24.304 1.00 8.18 257 PHE T C 1
ATOM 8923 O O . PHE C 1 257 ? 19.016 96.601 -23.895 1.00 10.81 257 PHE T O 1
ATOM 8931 N N . TRP C 1 258 ? 20.421 95.778 -25.412 1.00 8.26 258 TRP T N 1
ATOM 8932 C CA . TRP C 1 258 ? 20.460 96.990 -26.178 1.00 8.08 258 TRP T CA 1
ATOM 8933 C C . TRP C 1 258 ? 19.134 97.274 -26.900 1.00 9.48 258 TRP T C 1
ATOM 8934 O O . TRP C 1 258 ? 18.884 98.409 -27.255 1.00 11.51 258 TRP T O 1
ATOM 8945 N N . ASP C 1 259 ? 18.376 96.217 -27.166 1.00 9.11 259 ASP T N 1
ATOM 8946 C CA . ASP C 1 259 ? 17.192 96.311 -28.009 1.00 9.76 259 ASP T CA 1
ATOM 8947 C C . ASP C 1 259 ? 15.915 96.120 -27.228 1.00 11.07 259 ASP T C 1
ATOM 8948 O O . ASP C 1 259 ? 14.894 95.836 -27.762 1.00 15.20 259 ASP T O 1
ATOM 8953 N N . ARG C 1 260 ? 15.936 96.390 -25.926 1.00 15.25 260 ARG T N 1
ATOM 8954 C CA . ARG C 1 260 ? 14.725 96.340 -25.062 1.00 16.23 260 ARG T CA 1
ATOM 8955 C C . ARG C 1 260 ? 14.117 97.704 -24.812 1.00 19.21 260 ARG T C 1
ATOM 8956 O O . ARG C 1 260 ? 13.434 97.972 -23.804 1.00 25.95 260 ARG T O 1
ATOM 8964 N N . GLY C 1 261 ? 14.306 98.600 -25.695 1.00 17.15 261 GLY T N 1
ATOM 8965 C CA . GLY C 1 261 ? 13.806 99.896 -25.526 1.00 16.97 261 GLY T CA 1
ATOM 8966 C C . GLY C 1 261 ? 14.842 100.801 -24.922 1.00 14.72 261 GLY T C 1
ATOM 8967 O O . GLY C 1 261 ? 15.988 100.382 -24.497 1.00 15.66 261 GLY T O 1
ATOM 8968 N N . SER C 1 262 ? 14.498 102.050 -24.828 1.00 12.32 262 SER T N 1
ATOM 8969 C CA . SER C 1 262 ? 15.405 103.031 -24.258 1.00 10.88 262 SER T CA 1
ATOM 8970 C C . SER C 1 262 ? 15.812 102.655 -22.855 1.00 9.30 262 SER T C 1
ATOM 8971 O O . SER C 1 262 ? 15.002 102.130 -22.090 1.00 9.68 262 SER T O 1
ATOM 8974 N N . PHE C 1 263 ? 17.053 102.997 -22.516 1.00 8.71 263 PHE T N 1
ATOM 8975 C CA . PHE C 1 263 ? 17.487 102.788 -21.135 1.00 8.15 263 PHE T CA 1
ATOM 8976 C C . PHE C 1 263 ? 16.659 103.605 -20.147 1.00 8.27 263 PHE T C 1
ATOM 8977 O O . PHE C 1 263 ? 16.667 103.264 -18.970 1.00 9.15 263 PHE T O 1
ATOM 8985 N N . TYR C 1 264 ? 16.000 104.654 -20.624 1.00 7.76 264 TYR T N 1
ATOM 8986 C CA . TYR C 1 264 ? 15.250 105.534 -19.750 1.00 8.42 264 TYR T CA 1
ATOM 8987 C C . TYR C 1 264 ? 13.762 105.257 -19.747 1.00 10.16 264 TYR T C 1
ATOM 8988 O O . TYR C 1 264 ? 12.999 105.964 -19.108 1.00 13.91 264 TYR T O 1
ATOM 8997 N N . SER C 1 265 ? 13.341 104.175 -20.438 1.00 10.63 265 SER T N 1
ATOM 8998 C CA . SER C 1 265 ? 11.934 103.697 -20.397 1.00 12.02 265 SER T CA 1
ATOM 8999 C C . SER C 1 265 ? 11.842 102.639 -19.332 1.00 11.01 265 SER T C 1
ATOM 9000 O O . SER C 1 265 ? 12.679 101.801 -19.209 1.00 12.83 265 SER T O 1
ATOM 9003 N N . ARG C 1 266 ? 10.744 102.648 -18.575 1.00 15.47 266 ARG T N 1
ATOM 9004 C CA . ARG C 1 266 ? 10.545 101.732 -17.444 1.00 17.08 266 ARG T CA 1
ATOM 9005 C C . ARG C 1 266 ? 10.480 100.295 -17.861 1.00 18.24 266 ARG T C 1
ATOM 9006 O O . ARG C 1 266 ? 9.878 99.988 -18.871 1.00 20.14 266 ARG T O 1
ATOM 9014 N N . VAL C 1 267 ? 11.031 99.404 -16.972 1.00 30.00 267 VAL T N 1
ATOM 9015 C CA . VAL C 1 267 ? 10.695 98.307 -16.071 1.00 30.00 267 VAL T CA 1
ATOM 9016 C C . VAL C 1 267 ? 11.874 97.354 -15.900 1.00 30.00 267 VAL T C 1
ATOM 9017 O O . VAL C 1 267 ? 12.552 97.011 -16.868 1.00 30.00 267 VAL T O 1
ATOM 9021 N N . SER D 2 2 ? 55.795 96.118 -59.553 1.00 34.46 2 SER M N 1
ATOM 9022 C CA . SER D 2 2 ? 55.937 97.085 -58.459 1.00 27.03 2 SER M CA 1
ATOM 9023 C C . SER D 2 2 ? 55.775 98.512 -58.940 1.00 25.80 2 SER M C 1
ATOM 9024 O O . SER D 2 2 ? 55.831 98.792 -60.154 1.00 34.79 2 SER M O 1
ATOM 9027 N N . THR D 2 3 ? 55.515 99.400 -58.014 1.00 22.66 3 THR M N 1
ATOM 9028 C CA . THR D 2 3 ? 55.450 100.793 -58.365 1.00 24.66 3 THR M CA 1
ATOM 9029 C C . THR D 2 3 ? 56.165 101.643 -57.332 1.00 21.90 3 THR M C 1
ATOM 9030 O O . THR D 2 3 ? 56.408 101.221 -56.149 1.00 24.36 3 THR M O 1
ATOM 9034 N N . GLN D 2 4 ? 56.483 102.832 -57.763 1.00 19.51 4 GLN M N 1
ATOM 9035 C CA . GLN D 2 4 ? 57.071 103.820 -56.943 1.00 17.29 4 GLN M CA 1
ATOM 9036 C C . GLN D 2 4 ? 56.462 105.162 -57.181 1.00 16.01 4 GLN M C 1
ATOM 9037 O O . GLN D 2 4 ? 56.209 105.563 -58.324 1.00 18.62 4 GLN M O 1
ATOM 9043 N N . TYR D 2 5 ? 56.138 105.890 -56.108 1.00 14.59 5 TYR M N 1
ATOM 9044 C CA . TYR D 2 5 ? 55.664 107.275 -56.240 1.00 13.65 5 TYR M CA 1
ATOM 9045 C C . TYR D 2 5 ? 56.166 108.083 -55.057 1.00 13.00 5 TYR M C 1
ATOM 9046 O O . TYR D 2 5 ? 56.610 107.523 -54.053 1.00 15.07 5 TYR M O 1
ATOM 9055 N N . GLU D 2 6 ? 56.078 109.401 -55.173 1.00 14.07 6 GLU M N 1
ATOM 9056 C CA . GLU D 2 6 ? 56.510 110.351 -54.140 1.00 14.27 6 GLU M CA 1
ATOM 9057 C C . GLU D 2 6 ? 55.343 110.978 -53.488 1.00 12.41 6 GLU M C 1
ATOM 9058 O O . GLU D 2 6 ? 54.442 111.423 -54.170 1.00 13.93 6 GLU M O 1
ATOM 9064 N N . THR D 2 7 ? 55.405 111.116 -52.167 1.00 11.66 7 THR M N 1
ATOM 9065 C CA . THR D 2 7 ? 54.399 111.856 -51.416 1.00 11.16 7 THR M CA 1
ATOM 9066 C C . THR D 2 7 ? 54.986 112.321 -50.103 1.00 10.70 7 THR M C 1
ATOM 9067 O O . THR D 2 7 ? 55.649 111.549 -49.419 1.00 11.53 7 THR M O 1
ATOM 9071 N N . GLN D 2 8 ? 54.725 113.585 -49.712 1.00 11.64 8 GLN M N 1
ATOM 9072 C CA . GLN D 2 8 ? 55.083 114.072 -48.390 1.00 11.44 8 GLN M CA 1
ATOM 9073 C C . GLN D 2 8 ? 56.575 113.943 -48.039 1.00 12.41 8 GLN M C 1
ATOM 9074 O O . GLN D 2 8 ? 56.939 113.816 -46.883 1.00 14.08 8 GLN M O 1
ATOM 9080 N N . GLY D 2 9 ? 57.415 113.972 -49.079 1.00 12.39 9 GLY M N 1
ATOM 9081 C CA . GLY D 2 9 ? 58.841 113.835 -48.944 1.00 13.49 9 GLY M CA 1
ATOM 9082 C C . GLY D 2 9 ? 59.334 112.390 -48.874 1.00 14.55 9 GLY M C 1
ATOM 9083 O O . GLY D 2 9 ? 60.558 112.185 -48.771 1.00 19.73 9 GLY M O 1
ATOM 9084 N N . TYR D 2 10 ? 58.445 111.430 -49.015 1.00 11.95 10 TYR M N 1
ATOM 9085 C CA . TYR D 2 10 ? 58.788 109.995 -49.007 1.00 12.34 10 TYR M CA 1
ATOM 9086 C C . TYR D 2 10 ? 58.744 109.449 -50.433 1.00 12.53 10 TYR M C 1
ATOM 9087 O O . TYR D 2 10 ? 57.963 109.905 -51.285 1.00 14.59 10 TYR M O 1
ATOM 9096 N N . THR D 2 11 ? 59.556 108.427 -50.645 1.00 12.87 11 THR M N 1
ATOM 9097 C CA . THR D 2 11 ? 59.503 107.613 -51.847 1.00 13.13 11 THR M CA 1
ATOM 9098 C C . THR D 2 11 ? 58.876 106.279 -51.479 1.00 12.16 11 THR M C 1
ATOM 9099 O O . THR D 2 11 ? 59.507 105.466 -50.781 1.00 14.64 11 THR M O 1
ATOM 9103 N N . ILE D 2 12 ? 57.658 106.068 -51.928 1.00 12.45 12 ILE M N 1
ATOM 9104 C CA . ILE D 2 12 ? 56.886 104.875 -51.601 1.00 12.36 12 ILE M CA 1
ATOM 9105 C C . ILE D 2 12 ? 57.156 103.844 -52.679 1.00 13.24 12 ILE M C 1
ATOM 9106 O O . ILE D 2 12 ? 56.710 104.010 -53.811 1.00 15.71 12 ILE M O 1
ATOM 9111 N N . ASN D 2 13 ? 57.838 102.769 -52.313 1.00 13.22 13 ASN M N 1
ATOM 9112 C CA . ASN D 2 13 ? 58.340 101.803 -53.288 1.00 13.41 13 ASN M CA 1
ATOM 9113 C C . ASN D 2 13 ? 58.038 100.400 -52.792 1.00 12.39 13 ASN M C 1
ATOM 9114 O O . ASN D 2 13 ? 58.524 100.029 -51.698 1.00 13.05 13 ASN M O 1
ATOM 9119 N N . ASN D 2 14 ? 57.165 99.693 -53.525 1.00 13.57 14 ASN M N 1
ATOM 9120 C CA . ASN D 2 14 ? 56.718 98.358 -53.073 1.00 14.46 14 ASN M CA 1
ATOM 9121 C C . ASN D 2 14 ? 57.423 97.222 -53.822 1.00 15.84 14 ASN M C 1
ATOM 9122 O O . ASN D 2 14 ? 56.951 96.093 -53.809 1.00 17.83 14 ASN M O 1
ATOM 9127 N N . ALA D 2 15 ? 58.569 97.512 -54.428 1.00 16.09 15 ALA M N 1
ATOM 9128 C CA . ALA D 2 15 ? 59.421 96.478 -54.908 1.00 18.23 15 ALA M CA 1
ATOM 9129 C C . ALA D 2 15 ? 60.070 95.805 -53.702 1.00 20.83 15 ALA M C 1
ATOM 9130 O O . ALA D 2 15 ? 60.030 96.274 -52.525 1.00 20.29 15 ALA M O 1
ATOM 9132 N N . GLY D 2 16 ? 60.714 94.718 -53.983 1.00 24.00 16 GLY M N 1
ATOM 9133 C CA . GLY D 2 16 ? 61.422 94.090 -52.890 1.00 24.27 16 GLY M CA 1
ATOM 9134 C C . GLY D 2 16 ? 60.646 93.310 -51.876 1.00 19.74 16 GLY M C 1
ATOM 9135 O O . GLY D 2 16 ? 59.450 93.156 -51.950 1.00 22.09 16 GLY M O 1
ATOM 9136 N N . ARG D 2 17 ? 61.354 92.796 -50.906 1.00 19.85 17 ARG M N 1
ATOM 9137 C CA . ARG D 2 17 ? 60.779 91.867 -49.976 1.00 14.90 17 ARG M CA 1
ATOM 9138 C C . ARG D 2 17 ? 59.641 92.449 -49.137 1.00 13.66 17 ARG M C 1
ATOM 9139 O O . ARG D 2 17 ? 59.765 93.567 -48.629 1.00 17.71 17 ARG M O 1
ATOM 9147 N N . ARG D 2 18 ? 58.586 91.676 -48.996 1.00 12.69 18 ARG M N 1
ATOM 9148 C CA . ARG D 2 18 ? 57.413 92.067 -48.230 1.00 12.18 18 ARG M CA 1
ATOM 9149 C C . ARG D 2 18 ? 57.462 91.369 -46.862 1.00 11.96 18 ARG M C 1
ATOM 9150 O O . ARG D 2 18 ? 57.708 90.157 -46.806 1.00 14.02 18 ARG M O 1
ATOM 9158 N N . LEU D 2 19 ? 57.210 92.112 -45.787 1.00 10.85 19 LEU M N 1
ATOM 9159 C CA . LEU D 2 19 ? 57.070 91.558 -44.459 1.00 10.73 19 LEU M CA 1
ATOM 9160 C C . LEU D 2 19 ? 55.630 91.820 -43.983 1.00 10.69 19 LEU M C 1
ATOM 9161 O O . LEU D 2 19 ? 55.125 92.904 -44.230 1.00 12.31 19 LEU M O 1
ATOM 9166 N N . VAL D 2 20 ? 55.087 90.873 -43.272 1.00 10.66 20 VAL M N 1
ATOM 9167 C CA . VAL D 2 20 ? 53.767 90.974 -42.720 1.00 10.84 20 VAL M CA 1
ATOM 9168 C C . VAL D 2 20 ? 53.828 90.797 -41.219 1.00 10.45 20 VAL M C 1
ATOM 9169 O O . VAL D 2 20 ? 54.464 89.849 -40.740 1.00 11.19 20 VAL M O 1
ATOM 9173 N N . VAL D 2 21 ? 53.121 91.670 -40.472 1.00 9.75 21 VAL M N 1
ATOM 9174 C CA . VAL D 2 21 ? 52.932 91.526 -39.039 1.00 10.76 21 VAL M CA 1
ATOM 9175 C C . VAL D 2 21 ? 51.415 91.480 -38.781 1.00 10.20 21 VAL M C 1
ATOM 9176 O O . VAL D 2 21 ? 50.754 92.507 -38.805 1.00 10.33 21 VAL M O 1
ATOM 9180 N N . ASP D 2 22 ? 50.922 90.276 -38.519 1.00 9.97 22 ASP M N 1
ATOM 9181 C CA . ASP D 2 22 ? 49.478 90.051 -38.315 1.00 10.71 22 ASP M CA 1
ATOM 9182 C C . ASP D 2 22 ? 49.376 88.797 -37.529 1.00 11.18 22 ASP M C 1
ATOM 9183 O O . ASP D 2 22 ? 49.657 87.732 -38.057 1.00 14.27 22 ASP M O 1
ATOM 9188 N N . PRO D 2 23 ? 49.010 88.840 -36.245 1.00 10.78 23 PRO M N 1
ATOM 9189 C CA . PRO D 2 23 ? 48.448 90.000 -35.525 1.00 10.57 23 PRO M CA 1
ATOM 9190 C C . PRO D 2 23 ? 49.466 90.947 -34.983 1.00 10.29 23 PRO M C 1
ATOM 9191 O O . PRO D 2 23 ? 50.566 90.578 -34.573 1.00 12.28 23 PRO M O 1
ATOM 9195 N N . ILE D 2 24 ? 49.116 92.233 -34.914 1.00 11.15 24 ILE M N 1
ATOM 9196 C CA A ILE D 2 24 ? 49.808 93.164 -34.033 0.60 10.40 24 ILE M CA 1
ATOM 9197 C CA B ILE D 2 24 ? 49.818 93.134 -34.017 0.40 10.54 24 ILE M CA 1
ATOM 9198 C C . ILE D 2 24 ? 49.273 92.964 -32.608 1.00 9.69 24 ILE M C 1
ATOM 9199 O O . ILE D 2 24 ? 48.093 93.082 -32.401 1.00 11.52 24 ILE M O 1
ATOM 9208 N N . THR D 2 25 ? 50.174 92.665 -31.691 1.00 9.87 25 THR M N 1
ATOM 9209 C CA . THR D 2 25 ? 49.824 92.464 -30.281 1.00 9.23 25 THR M CA 1
ATOM 9210 C C . THR D 2 25 ? 50.231 93.685 -29.471 1.00 9.45 25 THR M C 1
ATOM 9211 O O . THR D 2 25 ? 50.920 94.600 -29.978 1.00 10.20 25 THR M O 1
ATOM 9215 N N . ARG D 2 26 ? 49.831 93.696 -28.209 1.00 9.03 26 ARG M N 1
ATOM 9216 C CA . ARG D 2 26 ? 50.096 94.830 -27.294 1.00 9.43 26 ARG M CA 1
ATOM 9217 C C . ARG D 2 26 ? 49.571 96.135 -27.928 1.00 10.06 26 ARG M C 1
ATOM 9218 O O . ARG D 2 26 ? 50.159 97.217 -27.809 1.00 10.50 26 ARG M O 1
ATOM 9226 N N . ILE D 2 27 ? 48.384 95.988 -28.496 1.00 10.66 27 ILE M N 1
ATOM 9227 C CA . ILE D 2 27 ? 47.496 97.085 -28.903 1.00 10.68 27 ILE M CA 1
ATOM 9228 C C . ILE D 2 27 ? 46.106 96.712 -28.455 1.00 11.53 27 ILE M C 1
ATOM 9229 O O . ILE D 2 27 ? 45.868 95.563 -28.033 1.00 15.17 27 ILE M O 1
ATOM 9234 N N . GLU D 2 28 ? 45.130 97.626 -28.583 1.00 11.37 28 GLU M N 1
ATOM 9235 C CA . GLU D 2 28 ? 43.763 97.248 -28.512 1.00 10.58 28 GLU M CA 1
ATOM 9236 C C . GLU D 2 28 ? 43.237 96.841 -29.910 1.00 10.76 28 GLU M C 1
ATOM 9237 O O . GLU D 2 28 ? 43.497 97.557 -30.883 1.00 11.27 28 GLU M O 1
ATOM 9243 N N . GLY D 2 29 ? 42.506 95.733 -29.976 1.00 10.96 29 GLY M N 1
ATOM 9244 C CA . GLY D 2 29 ? 41.846 95.355 -31.222 1.00 11.15 29 GLY M CA 1
ATOM 9245 C C . GLY D 2 29 ? 42.728 94.696 -32.233 1.00 10.33 29 GLY M C 1
ATOM 9246 O O . GLY D 2 29 ? 43.790 94.152 -31.898 1.00 13.58 29 GLY M O 1
ATOM 9247 N N . HIS D 2 30 ? 42.338 94.775 -33.496 1.00 8.69 30 HIS M N 1
ATOM 9248 C CA . HIS D 2 30 ? 42.919 93.955 -34.557 1.00 8.87 30 HIS M CA 1
ATOM 9249 C C . HIS D 2 30 ? 43.544 94.859 -35.614 1.00 8.16 30 HIS M C 1
ATOM 9250 O O . HIS D 2 30 ? 42.859 95.697 -36.203 1.00 8.37 30 HIS M O 1
ATOM 9257 N N . MET D 2 31 ? 44.844 94.660 -35.837 1.00 8.36 31 MET M N 1
ATOM 9258 C CA . MET D 2 31 ? 45.596 95.364 -36.873 1.00 8.25 31 MET M CA 1
ATOM 9259 C C . MET D 2 31 ? 46.506 94.406 -37.610 1.00 8.38 31 MET M C 1
ATOM 9260 O O . MET D 2 31 ? 47.053 93.459 -37.021 1.00 9.54 31 MET M O 1
ATOM 9265 N N . ARG D 2 32 ? 46.688 94.709 -38.885 1.00 8.64 32 ARG M N 1
ATOM 9266 C CA . ARG D 2 32 ? 47.677 94.069 -39.740 1.00 8.55 32 ARG M CA 1
ATOM 9267 C C . ARG D 2 32 ? 48.598 95.163 -40.297 1.00 8.88 32 ARG M C 1
ATOM 9268 O O . ARG D 2 32 ? 48.098 96.222 -40.713 1.00 9.71 32 ARG M O 1
ATOM 9276 N N . CYS D 2 33 ? 49.896 94.919 -40.330 1.00 8.26 33 CYS M N 1
ATOM 9277 C CA . CYS D 2 33 ? 50.815 95.826 -40.951 1.00 8.73 33 CYS M CA 1
ATOM 9278 C C . CYS D 2 33 ? 51.635 95.068 -41.964 1.00 9.03 33 CYS M C 1
ATOM 9279 O O . CYS D 2 33 ? 52.063 93.946 -41.690 1.00 10.28 33 CYS M O 1
ATOM 9282 N N . GLU D 2 34 ? 51.858 95.664 -43.123 1.00 8.89 34 GLU M N 1
ATOM 9283 C CA . GLU D 2 34 ? 52.802 95.119 -44.080 1.00 8.95 34 GLU M CA 1
ATOM 9284 C C . GLU D 2 34 ? 53.791 96.181 -44.453 1.00 9.42 34 GLU M C 1
ATOM 9285 O O . GLU D 2 34 ? 53.476 97.374 -44.489 1.00 9.79 34 GLU M O 1
ATOM 9291 N N . VAL D 2 35 ? 55.040 95.763 -44.738 1.00 9.56 35 VAL M N 1
ATOM 9292 C CA . VAL D 2 35 ? 56.032 96.683 -45.218 1.00 10.17 35 VAL M CA 1
ATOM 9293 C C . VAL D 2 35 ? 56.788 96.040 -46.368 1.00 10.25 35 VAL M C 1
ATOM 9294 O O . VAL D 2 35 ? 56.800 94.830 -46.519 1.00 11.19 35 VAL M O 1
ATOM 9298 N N . ASN D 2 36 ? 57.442 96.856 -47.191 1.00 11.09 36 ASN M N 1
ATOM 9299 C CA . ASN D 2 36 ? 58.468 96.367 -48.063 1.00 11.58 36 ASN M CA 1
ATOM 9300 C C . ASN D 2 36 ? 59.819 96.899 -47.555 1.00 11.47 36 ASN M C 1
ATOM 9301 O O . ASN D 2 36 ? 59.897 98.073 -47.074 1.00 11.90 36 ASN M O 1
ATOM 9306 N N . ILE D 2 37 ? 60.848 96.065 -47.565 1.00 12.65 37 ILE M N 1
ATOM 9307 C CA A ILE D 2 37 ? 62.177 96.463 -47.246 0.80 12.72 37 ILE M CA 1
ATOM 9308 C CA B ILE D 2 37 ? 62.290 96.245 -47.193 0.20 12.72 37 ILE M CA 1
ATOM 9309 C C . ILE D 2 37 ? 63.419 96.008 -48.319 1.00 14.18 37 ILE M C 1
ATOM 9310 O O . ILE D 2 37 ? 63.661 94.999 -49.076 1.00 16.28 37 ILE M O 1
ATOM 9319 N N . ASN D 2 38 ? 64.083 97.163 -48.519 1.00 13.99 38 ASN M N 1
ATOM 9320 C CA . ASN D 2 38 ? 65.105 97.038 -49.570 1.00 14.75 38 ASN M CA 1
ATOM 9321 C C . ASN D 2 38 ? 66.249 96.145 -49.110 1.00 16.98 38 ASN M C 1
ATOM 9322 O O . ASN D 2 38 ? 66.228 95.573 -48.026 1.00 15.69 38 ASN M O 1
ATOM 9327 N N . ASP D 2 39 ? 67.268 95.986 -49.972 1.00 20.09 39 ASP M N 1
ATOM 9328 C CA . ASP D 2 39 ? 68.448 95.202 -49.638 1.00 20.52 39 ASP M CA 1
ATOM 9329 C C . ASP D 2 39 ? 69.222 95.593 -48.495 1.00 16.88 39 ASP M C 1
ATOM 9330 O O . ASP D 2 39 ? 70.067 94.842 -47.956 1.00 21.26 39 ASP M O 1
ATOM 9335 N N . GLN D 2 40 ? 69.011 96.837 -48.112 1.00 16.66 40 GLN M N 1
ATOM 9336 C CA . GLN D 2 40 ? 69.699 97.462 -47.005 1.00 15.49 40 GLN M CA 1
ATOM 9337 C C . GLN D 2 40 ? 68.874 97.343 -45.667 1.00 14.30 40 GLN M C 1
ATOM 9338 O O . GLN D 2 40 ? 69.220 97.970 -44.652 1.00 15.28 40 GLN M O 1
ATOM 9344 N N . ASN D 2 41 ? 67.830 96.540 -45.682 1.00 12.93 41 ASN M N 1
ATOM 9345 C CA . ASN D 2 41 ? 66.959 96.348 -44.544 1.00 12.07 41 ASN M CA 1
ATOM 9346 C C . ASN D 2 41 ? 66.253 97.626 -44.097 1.00 12.32 41 ASN M C 1
ATOM 9347 O O . ASN D 2 41 ? 65.924 97.804 -42.898 1.00 12.72 41 ASN M O 1
ATOM 9352 N N . VAL D 2 42 ? 65.982 98.535 -45.038 1.00 12.03 42 VAL M N 1
ATOM 9353 C CA . VAL D 2 42 ? 65.286 99.773 -44.756 1.00 11.78 42 VAL M CA 1
ATOM 9354 C C . VAL D 2 42 ? 63.882 99.731 -45.391 1.00 11.11 42 VAL M C 1
ATOM 9355 O O . VAL D 2 42 ? 63.694 99.308 -46.527 1.00 12.79 42 VAL M O 1
ATOM 9359 N N . ILE D 2 43 ? 62.892 100.106 -44.563 1.00 11.19 43 ILE M N 1
ATOM 9360 C CA . ILE D 2 43 ? 61.515 100.137 -45.015 1.00 11.39 43 ILE M CA 1
ATOM 9361 C C . ILE D 2 43 ? 61.320 101.200 -46.093 1.00 11.01 43 ILE M C 1
ATOM 9362 O O . ILE D 2 43 ? 61.646 102.404 -45.851 1.00 11.88 43 ILE M O 1
ATOM 9367 N N . THR D 2 44 ? 60.780 100.783 -47.240 1.00 11.41 44 THR M N 1
ATOM 9368 C CA . THR D 2 44 ? 60.488 101.638 -48.355 1.00 11.17 44 THR M CA 1
ATOM 9369 C C . THR D 2 44 ? 59.007 101.747 -48.644 1.00 10.94 44 THR M C 1
ATOM 9370 O O . THR D 2 44 ? 58.616 102.483 -49.561 1.00 11.20 44 THR M O 1
ATOM 9374 N N . ASN D 2 45 ? 58.179 101.029 -47.876 1.00 10.38 45 ASN M N 1
ATOM 9375 C CA . ASN D 2 45 ? 56.727 101.065 -48.044 1.00 10.18 45 ASN M CA 1
ATOM 9376 C C . ASN D 2 45 ? 56.144 100.561 -46.773 1.00 9.61 45 ASN M C 1
ATOM 9377 O O . ASN D 2 45 ? 56.669 99.614 -46.182 1.00 10.73 45 ASN M O 1
ATOM 9382 N N . ALA D 2 46 ? 55.040 101.143 -46.324 1.00 9.87 46 ALA M N 1
ATOM 9383 C CA . ALA D 2 46 ? 54.349 100.693 -45.122 1.00 9.20 46 ALA M CA 1
ATOM 9384 C C . ALA D 2 46 ? 52.855 100.769 -45.357 1.00 8.86 46 ALA M C 1
ATOM 9385 O O . ALA D 2 46 ? 52.391 101.750 -45.934 1.00 9.70 46 ALA M O 1
ATOM 9387 N N . VAL D 2 47 ? 52.115 99.779 -44.838 1.00 9.17 47 VAL M N 1
ATOM 9388 C CA . VAL D 2 47 ? 50.704 99.577 -45.082 1.00 9.07 47 VAL M CA 1
ATOM 9389 C C . VAL D 2 47 ? 50.049 99.303 -43.752 1.00 9.18 47 VAL M C 1
ATOM 9390 O O . VAL D 2 47 ? 50.389 98.337 -43.070 1.00 9.66 47 VAL M O 1
ATOM 9394 N N . SER D 2 48 ? 49.105 100.170 -43.369 1.00 8.41 48 SER M N 1
ATOM 9395 C CA . SER D 2 48 ? 48.367 100.086 -42.120 1.00 7.97 48 SER M CA 1
ATOM 9396 C C . SER D 2 48 ? 46.938 99.585 -42.415 1.00 7.87 48 SER M C 1
ATOM 9397 O O . SER D 2 48 ? 46.250 100.200 -43.219 1.00 8.69 48 SER M O 1
ATOM 9400 N N . CYS D 2 49 ? 46.546 98.462 -41.766 1.00 8.14 49 CYS M N 1
ATOM 9401 C CA . CYS D 2 49 ? 45.246 97.849 -42.039 1.00 7.98 49 CYS M CA 1
ATOM 9402 C C . CYS D 2 49 ? 44.499 97.601 -40.738 1.00 8.10 49 CYS M C 1
ATOM 9403 O O . CYS D 2 49 ? 45.000 96.867 -39.883 1.00 8.69 49 CYS M O 1
ATOM 9406 N N . GLY D 2 50 ? 43.307 98.167 -40.616 1.00 7.58 50 GLY M N 1
ATOM 9407 C CA . GLY D 2 50 ? 42.431 97.766 -39.526 1.00 7.74 50 GLY M CA 1
ATOM 9408 C C . GLY D 2 50 ? 41.636 96.537 -39.925 1.00 7.51 50 GLY M C 1
ATOM 9409 O O . GLY D 2 50 ? 40.920 96.551 -40.914 1.00 8.46 50 GLY M O 1
ATOM 9410 N N . THR D 2 51 ? 41.786 95.483 -39.111 1.00 7.46 51 THR M N 1
ATOM 9411 C CA . THR D 2 51 ? 41.224 94.154 -39.425 1.00 7.75 51 THR M CA 1
ATOM 9412 C C . THR D 2 51 ? 39.964 93.848 -38.656 1.00 8.19 51 THR M C 1
ATOM 9413 O O . THR D 2 51 ? 39.667 92.664 -38.419 1.00 10.78 51 THR M O 1
ATOM 9417 N N . MET D 2 52 ? 39.193 94.849 -38.249 1.00 7.52 52 MET M N 1
ATOM 9418 C CA . MET D 2 52 ? 37.915 94.625 -37.594 1.00 7.25 52 MET M CA 1
ATOM 9419 C C . MET D 2 52 ? 36.954 95.737 -37.948 1.00 7.10 52 MET M C 1
ATOM 9420 O O . MET D 2 52 ? 37.349 96.841 -38.252 1.00 8.43 52 MET M O 1
ATOM 9425 N N . PHE D 2 53 ? 35.652 95.457 -37.769 1.00 7.23 53 PHE M N 1
ATOM 9426 C CA . PHE D 2 53 ? 34.588 96.440 -37.934 1.00 6.92 53 PHE M CA 1
ATOM 9427 C C . PHE D 2 53 ? 33.373 95.915 -37.219 1.00 6.85 53 PHE M C 1
ATOM 9428 O O . PHE D 2 53 ? 33.081 94.731 -37.267 1.00 7.81 53 PHE M O 1
ATOM 9436 N N . ARG D 2 54 ? 32.629 96.832 -36.581 1.00 7.03 54 ARG M N 1
ATOM 9437 C CA . ARG D 2 54 ? 31.391 96.514 -35.886 1.00 6.96 54 ARG M CA 1
ATOM 9438 C C . ARG D 2 54 ? 30.178 97.302 -36.379 1.00 6.90 54 ARG M C 1
ATOM 9439 O O . ARG D 2 54 ? 29.067 96.794 -36.404 1.00 8.02 54 ARG M O 1
ATOM 9447 N N . GLY D 2 55 ? 30.340 98.585 -36.719 1.00 7.10 55 GLY M N 1
ATOM 9448 C CA . GLY D 2 55 ? 29.252 99.361 -37.289 1.00 7.43 55 GLY M CA 1
ATOM 9449 C C . GLY D 2 55 ? 28.384 100.143 -36.319 1.00 7.04 55 GLY M C 1
ATOM 9450 O O . GLY D 2 55 ? 27.172 100.242 -36.536 1.00 7.62 55 GLY M O 1
ATOM 9451 N N . LEU D 2 56 ? 28.979 100.729 -35.304 1.00 7.42 56 LEU M N 1
ATOM 9452 C CA . LEU D 2 56 ? 28.218 101.557 -34.361 1.00 7.69 56 LEU M CA 1
ATOM 9453 C C . LEU D 2 56 ? 27.458 102.663 -35.041 1.00 7.17 56 LEU M C 1
ATOM 9454 O O . LEU D 2 56 ? 26.348 102.999 -34.601 1.00 8.10 56 LEU M O 1
ATOM 9459 N N . GLU D 2 57 ? 28.022 103.280 -36.086 1.00 7.22 57 GLU M N 1
ATOM 9460 C CA . GLU D 2 57 ? 27.311 104.390 -36.737 1.00 7.68 57 GLU M CA 1
ATOM 9461 C C . GLU D 2 57 ? 25.999 103.921 -37.347 1.00 7.98 57 GLU M C 1
ATOM 9462 O O . GLU D 2 57 ? 25.074 104.712 -37.461 1.00 10.78 57 GLU M O 1
ATOM 9468 N N . ILE D 2 58 ? 25.928 102.672 -37.777 1.00 7.42 58 ILE M N 1
ATOM 9469 C CA . ILE D 2 58 ? 24.730 102.094 -38.350 1.00 7.53 58 ILE M CA 1
ATOM 9470 C C . ILE D 2 58 ? 23.745 101.727 -37.243 1.00 7.30 58 ILE M C 1
ATOM 9471 O O . ILE D 2 58 ? 22.534 102.010 -37.316 1.00 7.92 58 ILE M O 1
ATOM 9476 N N . ILE D 2 59 ? 24.260 101.095 -36.178 1.00 7.36 59 ILE M N 1
ATOM 9477 C CA . ILE D 2 59 ? 23.467 100.654 -35.029 1.00 7.04 59 ILE M CA 1
ATOM 9478 C C . ILE D 2 59 ? 22.790 101.827 -34.322 1.00 7.83 59 ILE M C 1
ATOM 9479 O O . ILE D 2 59 ? 21.692 101.705 -33.812 1.00 8.03 59 ILE M O 1
ATOM 9484 N N . LEU D 2 60 ? 23.426 103.008 -34.325 1.00 7.93 60 LEU M N 1
ATOM 9485 C CA A LEU D 2 60 ? 22.882 104.177 -33.639 0.50 7.84 60 LEU M CA 1
ATOM 9486 C CA B LEU D 2 60 ? 22.842 104.160 -33.644 0.50 8.07 60 LEU M CA 1
ATOM 9487 C C . LEU D 2 60 ? 21.654 104.767 -34.345 1.00 8.72 60 LEU M C 1
ATOM 9488 O O . LEU D 2 60 ? 20.892 105.503 -33.741 1.00 9.72 60 LEU M O 1
ATOM 9497 N N . GLN D 2 61 ? 21.486 104.497 -35.658 1.00 8.51 61 GLN M N 1
ATOM 9498 C CA . GLN D 2 61 ? 20.349 105.088 -36.344 1.00 9.46 61 GLN M CA 1
ATOM 9499 C C . GLN D 2 61 ? 19.036 104.662 -35.706 1.00 8.56 61 GLN M C 1
ATOM 9500 O O . GLN D 2 61 ? 18.857 103.509 -35.394 1.00 10.31 61 GLN M O 1
ATOM 9506 N N . GLY D 2 62 ? 18.146 105.650 -35.536 1.00 8.12 62 GLY M N 1
ATOM 9507 C CA . GLY D 2 62 ? 16.835 105.354 -34.980 1.00 8.91 62 GLY M CA 1
ATOM 9508 C C . GLY D 2 62 ? 16.797 105.263 -33.462 1.00 9.67 62 GLY M C 1
ATOM 9509 O O . GLY D 2 62 ? 15.696 105.047 -32.923 1.00 11.68 62 GLY M O 1
ATOM 9510 N N . ARG D 2 63 ? 17.909 105.390 -32.789 1.00 9.00 63 ARG M N 1
ATOM 9511 C CA . ARG D 2 63 ? 17.953 105.348 -31.329 1.00 9.16 63 ARG M CA 1
ATOM 9512 C C . ARG D 2 63 ? 17.545 106.690 -30.748 1.00 8.10 63 ARG M C 1
ATOM 9513 O O . ARG D 2 63 ? 17.624 107.746 -31.386 1.00 8.50 63 ARG M O 1
ATOM 9521 N N . ASP D 2 64 ? 17.167 106.653 -29.475 1.00 7.44 64 ASP M N 1
ATOM 9522 C CA . ASP D 2 64 ? 16.943 107.880 -28.741 1.00 7.60 64 ASP M CA 1
ATOM 9523 C C . ASP D 2 64 ? 18.297 108.550 -28.472 1.00 7.08 64 ASP M C 1
ATOM 9524 O O . ASP D 2 64 ? 19.212 107.904 -27.971 1.00 7.68 64 ASP M O 1
ATOM 9529 N N . PRO D 2 65 ? 18.445 109.849 -28.784 1.00 7.10 65 PRO M N 1
ATOM 9530 C CA . PRO D 2 65 ? 19.701 110.528 -28.522 1.00 7.77 65 PRO M CA 1
ATOM 9531 C C . PRO D 2 65 ? 20.215 110.418 -27.089 1.00 7.17 65 PRO M C 1
ATOM 9532 O O . PRO D 2 65 ? 21.421 110.464 -26.871 1.00 7.69 65 PRO M O 1
ATOM 9536 N N . ARG D 2 66 ? 19.275 110.331 -26.118 1.00 6.77 66 ARG M N 1
ATOM 9537 C CA . ARG D 2 66 ? 19.717 110.193 -24.735 1.00 7.01 66 ARG M CA 1
ATOM 9538 C C . ARG D 2 66 ? 20.439 108.889 -24.433 1.00 6.95 66 ARG M C 1
ATOM 9539 O O . ARG D 2 66 ? 21.197 108.812 -23.469 1.00 7.27 66 ARG M O 1
ATOM 9547 N N . ASP D 2 67 ? 20.183 107.854 -25.249 1.00 7.10 67 ASP M N 1
ATOM 9548 C CA A ASP D 2 67 ? 20.815 106.557 -25.069 0.50 7.15 67 ASP M CA 1
ATOM 9549 C CA B ASP D 2 67 ? 20.915 106.557 -25.069 0.50 7.15 67 ASP M CA 1
ATOM 9550 C C . ASP D 2 67 ? 22.152 106.456 -25.794 1.00 7.22 67 ASP M C 1
ATOM 9551 O O . ASP D 2 67 ? 22.889 105.482 -25.580 1.00 7.66 67 ASP M O 1
ATOM 9560 N N . ALA D 2 68 ? 22.457 107.393 -26.685 1.00 7.04 68 ALA M N 1
ATOM 9561 C CA . ALA D 2 68 ? 23.580 107.193 -27.590 1.00 7.10 68 ALA M CA 1
ATOM 9562 C C . ALA D 2 68 ? 24.892 106.985 -26.854 1.00 7.14 68 ALA M C 1
ATOM 9563 O O . ALA D 2 68 ? 25.701 106.152 -27.275 1.00 7.49 68 ALA M O 1
ATOM 9565 N N . TRP D 2 69 ? 25.100 107.712 -25.757 1.00 6.89 69 TRP M N 1
ATOM 9566 C CA . TRP D 2 69 ? 26.386 107.627 -25.063 1.00 6.58 69 TRP M CA 1
ATOM 9567 C C . TRP D 2 69 ? 26.702 106.214 -24.642 1.00 6.87 69 TRP M C 1
ATOM 9568 O O . TRP D 2 69 ? 27.864 105.807 -24.621 1.00 6.93 69 TRP M O 1
ATOM 9579 N N . ALA D 2 70 ? 25.669 105.441 -24.260 1.00 6.62 70 ALA M N 1
ATOM 9580 C CA . ALA D 2 70 ? 25.891 104.121 -23.719 1.00 7.37 70 ALA M CA 1
ATOM 9581 C C . ALA D 2 70 ? 26.331 103.154 -24.789 1.00 7.22 70 ALA M C 1
ATOM 9582 O O . ALA D 2 70 ? 27.158 102.278 -24.557 1.00 8.04 70 ALA M O 1
ATOM 9584 N N . PHE D 2 71 ? 25.753 103.306 -26.003 1.00 7.08 71 PHE M N 1
ATOM 9585 C CA . PHE D 2 71 ? 26.162 102.515 -27.159 1.00 7.40 71 PHE M CA 1
ATOM 9586 C C . PHE D 2 71 ? 27.587 102.851 -27.577 1.00 7.50 71 PHE M C 1
ATOM 9587 O O . PHE D 2 71 ? 28.443 101.956 -27.760 1.00 7.68 71 PHE M O 1
ATOM 9595 N N . VAL D 2 72 ? 27.854 104.145 -27.790 1.00 6.94 72 VAL M N 1
ATOM 9596 C CA . VAL D 2 72 ? 29.167 104.526 -28.313 1.00 7.13 72 VAL M CA 1
ATOM 9597 C C . VAL D 2 72 ? 30.261 104.375 -27.277 1.00 7.07 72 VAL M C 1
ATOM 9598 O O . VAL D 2 72 ? 31.438 104.235 -27.651 1.00 7.29 72 VAL M O 1
ATOM 9602 N N . GLU D 2 73 ? 29.939 104.344 -25.969 1.00 6.97 73 GLU M N 1
ATOM 9603 C CA A GLU D 2 73 ? 31.002 104.046 -24.993 0.50 6.83 73 GLU M CA 1
ATOM 9604 C CA B GLU D 2 73 ? 30.935 104.029 -24.973 0.50 7.56 73 GLU M CA 1
ATOM 9605 C C . GLU D 2 73 ? 31.621 102.700 -25.317 1.00 7.67 73 GLU M C 1
ATOM 9606 O O . GLU D 2 73 ? 32.826 102.518 -25.080 1.00 8.73 73 GLU M O 1
ATOM 9617 N N . ARG D 2 74 ? 30.826 101.775 -25.828 1.00 7.07 74 ARG M N 1
ATOM 9618 C CA . ARG D 2 74 ? 31.311 100.434 -26.176 1.00 7.56 74 ARG M CA 1
ATOM 9619 C C . ARG D 2 74 ? 32.089 100.393 -27.497 1.00 7.72 74 ARG M C 1
ATOM 9620 O O . ARG D 2 74 ? 32.496 99.314 -27.916 1.00 8.89 74 ARG M O 1
ATOM 9628 N N . ILE D 2 75 ? 32.369 101.553 -28.103 1.00 7.44 75 ILE M N 1
ATOM 9629 C CA . ILE D 2 75 ? 33.399 101.562 -29.115 1.00 7.28 75 ILE M CA 1
ATOM 9630 C C . ILE D 2 75 ? 34.717 100.991 -28.529 1.00 8.38 75 ILE M C 1
ATOM 9631 O O . ILE D 2 75 ? 35.466 100.336 -29.244 1.00 9.58 75 ILE M O 1
ATOM 9636 N N . CYS D 2 76 ? 35.010 101.329 -27.264 1.00 8.35 76 CYS M N 1
ATOM 9637 C CA . CYS D 2 76 ? 36.272 100.952 -26.718 1.00 9.83 76 CYS M CA 1
ATOM 9638 C C . CYS D 2 76 ? 36.279 100.921 -25.217 1.00 9.08 76 CYS M C 1
ATOM 9639 O O . CYS D 2 76 ? 35.833 101.855 -24.556 1.00 10.63 76 CYS M O 1
ATOM 9642 N N . GLY D 2 77 ? 36.845 99.836 -24.703 1.00 10.74 77 GLY M N 1
ATOM 9643 C CA . GLY D 2 77 ? 36.982 99.680 -23.262 1.00 10.78 77 GLY M CA 1
ATOM 9644 C C . GLY D 2 77 ? 38.295 100.134 -22.673 1.00 10.22 77 GLY M C 1
ATOM 9645 O O . GLY D 2 77 ? 38.461 100.186 -21.486 1.00 11.77 77 GLY M O 1
ATOM 9646 N N . VAL D 2 78 ? 39.252 100.464 -23.532 1.00 10.82 78 VAL M N 1
ATOM 9647 C CA . VAL D 2 78 ? 40.530 100.987 -23.144 1.00 10.58 78 VAL M CA 1
ATOM 9648 C C . VAL D 2 78 ? 40.431 102.490 -22.863 1.00 10.64 78 VAL M C 1
ATOM 9649 O O . VAL D 2 78 ? 40.617 102.942 -21.705 1.00 12.19 78 VAL M O 1
ATOM 9660 N N . THR D 2 80 ? 37.954 104.014 -22.123 1.00 9.79 80 THR M N 1
ATOM 9661 C CA . THR D 2 80 ? 36.562 103.966 -21.640 1.00 8.84 80 THR M CA 1
ATOM 9662 C C . THR D 2 80 ? 36.132 105.276 -21.036 1.00 9.13 80 THR M C 1
ATOM 9663 O O . THR D 2 80 ? 36.811 105.879 -20.178 1.00 12.33 80 THR M O 1
ATOM 9667 N N . GLY D 2 81 ? 35.010 105.737 -21.504 1.00 9.02 81 GLY M N 1
ATOM 9668 C CA . GLY D 2 81 ? 34.423 106.999 -21.080 1.00 9.53 81 GLY M CA 1
ATOM 9669 C C . GLY D 2 81 ? 34.533 108.082 -22.130 1.00 8.19 81 GLY M C 1
ATOM 9670 O O . GLY D 2 81 ? 33.677 108.964 -22.186 1.00 9.15 81 GLY M O 1
ATOM 9671 N N . VAL D 2 82 ? 35.587 108.086 -22.953 1.00 7.77 82 VAL M N 1
ATOM 9672 C CA . VAL D 2 82 ? 35.771 109.221 -23.818 1.00 7.86 82 VAL M CA 1
ATOM 9673 C C . VAL D 2 82 ? 34.692 109.346 -24.884 1.00 6.81 82 VAL M C 1
ATOM 9674 O O . VAL D 2 82 ? 34.307 110.458 -25.252 1.00 7.56 82 VAL M O 1
ATOM 9678 N N . HIS D 2 83 ? 34.193 108.232 -25.376 1.00 6.65 83 HIS M N 1
ATOM 9679 C CA . HIS D 2 83 ? 33.122 108.285 -26.369 1.00 6.71 83 HIS M CA 1
ATOM 9680 C C . HIS D 2 83 ? 31.810 108.685 -25.738 1.00 6.80 83 HIS M C 1
ATOM 9681 O O . HIS D 2 83 ? 30.997 109.332 -26.381 1.00 7.51 83 HIS M O 1
ATOM 9688 N N . ALA D 2 84 ? 31.576 108.297 -24.480 1.00 6.54 84 ALA M N 1
ATOM 9689 C CA . ALA D 2 84 ? 30.426 108.780 -23.772 1.00 6.82 84 ALA M CA 1
ATOM 9690 C C . ALA D 2 84 ? 30.437 110.289 -23.636 1.00 6.66 84 ALA M C 1
ATOM 9691 O O . ALA D 2 84 ? 29.436 110.974 -23.832 1.00 7.09 84 ALA M O 1
ATOM 9693 N N . LEU D 2 85 ? 31.610 110.828 -23.265 1.00 6.73 85 LEU M N 1
ATOM 9694 C CA . LEU D 2 85 ? 31.772 112.266 -23.140 1.00 6.57 85 LEU M CA 1
ATOM 9695 C C . LEU D 2 85 ? 31.509 112.981 -24.462 1.00 7.05 85 LEU M C 1
ATOM 9696 O O . LEU D 2 85 ? 30.759 113.951 -24.540 1.00 7.24 85 LEU M O 1
ATOM 9701 N N . ALA D 2 86 ? 32.134 112.484 -25.542 1.00 6.65 86 ALA M N 1
ATOM 9702 C CA . ALA D 2 86 ? 31.893 113.108 -26.833 1.00 6.96 86 ALA M CA 1
ATOM 9703 C C . ALA D 2 86 ? 30.429 113.041 -27.220 1.00 6.30 86 ALA M C 1
ATOM 9704 O O . ALA D 2 86 ? 29.903 113.970 -27.857 1.00 7.21 86 ALA M O 1
ATOM 9706 N N . SER D 2 87 ? 29.769 111.936 -26.877 1.00 6.55 87 SER M N 1
ATOM 9707 C CA . SER D 2 87 ? 28.385 111.775 -27.210 1.00 6.54 87 SER M CA 1
ATOM 9708 C C . SER D 2 87 ? 27.466 112.765 -26.475 1.00 6.70 87 SER M C 1
ATOM 9709 O O . SER D 2 87 ? 26.607 113.417 -27.091 1.00 7.23 87 SER M O 1
ATOM 9712 N N . VAL D 2 88 ? 27.623 112.855 -25.136 1.00 6.88 88 VAL M N 1
ATOM 9713 C CA . VAL D 2 88 ? 26.777 113.795 -24.419 1.00 6.94 88 VAL M CA 1
ATOM 9714 C C . VAL D 2 88 ? 27.074 115.220 -24.912 1.00 6.82 88 VAL M C 1
ATOM 9715 O O . VAL D 2 88 ? 26.154 116.018 -25.100 1.00 7.61 88 VAL M O 1
ATOM 9719 N N . TYR D 2 89 ? 28.362 115.543 -25.188 1.00 7.17 89 TYR M N 1
ATOM 9720 C CA . TYR D 2 89 ? 28.653 116.836 -25.763 1.00 7.28 89 TYR M CA 1
ATOM 9721 C C . TYR D 2 89 ? 27.878 117.028 -27.062 1.00 7.07 89 TYR M C 1
ATOM 9722 O O . TYR D 2 89 ? 27.355 118.117 -27.340 1.00 7.78 89 TYR M O 1
ATOM 9731 N N . ALA D 2 90 ? 27.880 116.023 -27.944 1.00 7.18 90 ALA M N 1
ATOM 9732 C CA . ALA D 2 90 ? 27.285 116.168 -29.292 1.00 7.18 90 ALA M CA 1
ATOM 9733 C C . ALA D 2 90 ? 25.771 116.389 -29.167 1.00 6.92 90 ALA M C 1
ATOM 9734 O O . ALA D 2 90 ? 25.198 117.219 -29.861 1.00 7.69 90 ALA M O 1
ATOM 9736 N N . ILE D 2 91 ? 25.128 115.580 -28.320 1.00 7.12 91 ILE M N 1
ATOM 9737 C CA . ILE D 2 91 ? 23.676 115.675 -28.202 1.00 7.36 91 ILE M CA 1
ATOM 9738 C C . ILE D 2 91 ? 23.289 117.014 -27.540 1.00 7.21 91 ILE M C 1
ATOM 9739 O O . ILE D 2 91 ? 22.330 117.645 -27.963 1.00 8.13 91 ILE M O 1
ATOM 9744 N N . GLU D 2 92 ? 24.053 117.434 -26.541 1.00 7.17 92 GLU M N 1
ATOM 9745 C CA . GLU D 2 92 ? 23.824 118.731 -25.917 1.00 7.60 92 GLU M CA 1
ATOM 9746 C C . GLU D 2 92 ? 24.020 119.863 -26.919 1.00 7.85 92 GLU M C 1
ATOM 9747 O O . GLU D 2 92 ? 23.275 120.849 -26.905 1.00 9.09 92 GLU M O 1
ATOM 9753 N N . ASP D 2 93 ? 25.019 119.752 -27.792 1.00 7.82 93 ASP M N 1
ATOM 9754 C CA . ASP D 2 93 ? 25.251 120.758 -28.815 1.00 8.14 93 ASP M CA 1
ATOM 9755 C C . ASP D 2 93 ? 24.090 120.818 -29.794 1.00 8.30 93 ASP M C 1
ATOM 9756 O O . ASP D 2 93 ? 23.674 121.890 -30.213 1.00 9.96 93 ASP M O 1
ATOM 9761 N N . ALA D 2 94 ? 23.552 119.662 -30.167 1.00 8.03 94 ALA M N 1
ATOM 9762 C CA . ALA D 2 94 ? 22.437 119.600 -31.115 1.00 8.62 94 ALA M CA 1
ATOM 9763 C C . ALA D 2 94 ? 21.183 120.225 -30.523 1.00 9.33 94 ALA M C 1
ATOM 9764 O O . ALA D 2 94 ? 20.540 121.030 -31.179 1.00 10.78 94 ALA M O 1
ATOM 9766 N N . ILE D 2 95 ? 20.834 119.825 -29.317 1.00 9.46 95 ILE M N 1
ATOM 9767 C CA . ILE D 2 95 ? 19.553 120.209 -28.712 1.00 10.53 95 ILE M CA 1
ATOM 9768 C C . ILE D 2 95 ? 19.606 121.625 -28.149 1.00 11.02 95 ILE M C 1
ATOM 9769 O O . ILE D 2 95 ? 18.576 122.291 -28.058 1.00 14.55 95 ILE M O 1
ATOM 9774 N N . GLY D 2 96 ? 20.802 122.055 -27.706 1.00 10.63 96 GLY M N 1
ATOM 9775 C CA . GLY D 2 96 ? 20.951 123.314 -27.040 1.00 10.94 96 GLY M CA 1
ATOM 9776 C C . GLY D 2 96 ? 20.826 123.207 -25.518 1.00 11.04 96 GLY M C 1
ATOM 9777 O O . GLY D 2 96 ? 20.095 123.914 -24.910 1.00 18.69 96 GLY M O 1
ATOM 9778 N N . ILE D 2 97 ? 21.546 122.284 -24.943 1.00 10.27 97 ILE M N 1
ATOM 9779 C CA . ILE D 2 97 ? 21.558 122.027 -23.507 1.00 9.06 97 ILE M CA 1
ATOM 9780 C C . ILE D 2 97 ? 22.850 122.574 -22.939 1.00 9.52 97 ILE M C 1
ATOM 9781 O O . ILE D 2 97 ? 23.907 122.376 -23.491 1.00 11.59 97 ILE M O 1
ATOM 9786 N N . LYS D 2 98 ? 22.739 123.241 -21.783 1.00 10.28 98 LYS M N 1
ATOM 9787 C CA . LYS D 2 98 ? 23.880 123.760 -21.020 1.00 10.51 98 LYS M CA 1
ATOM 9788 C C . LYS 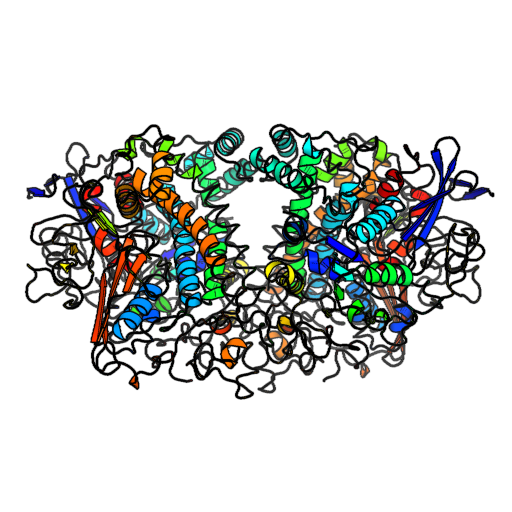D 2 98 ? 23.859 123.038 -19.676 1.00 9.97 98 LYS M C 1
ATOM 9789 O O . LYS D 2 98 ? 22.858 123.087 -18.977 1.00 14.12 98 LYS M O 1
ATOM 9795 N N . VAL D 2 99 ? 24.976 122.397 -19.324 1.00 8.19 99 VAL M N 1
ATOM 9796 C CA . VAL D 2 99 ? 25.024 121.634 -18.076 1.00 7.58 99 VAL M CA 1
ATOM 9797 C C . VAL D 2 99 ? 25.482 122.516 -16.927 1.00 7.81 99 VAL M C 1
ATOM 9798 O O . VAL D 2 99 ? 26.164 123.536 -17.127 1.00 8.47 99 VAL M O 1
ATOM 9802 N N . PRO D 2 100 ? 25.149 122.121 -15.671 1.00 8.12 100 PRO M N 1
ATOM 9803 C CA . PRO D 2 100 ? 25.665 122.889 -14.534 1.00 8.03 100 PRO M CA 1
ATOM 9804 C C . PRO D 2 100 ? 27.180 122.758 -14.394 1.00 7.43 100 PRO M C 1
ATOM 9805 O O . PRO D 2 100 ? 27.776 121.764 -14.827 1.00 7.87 100 PRO M O 1
ATOM 9809 N N . ASP D 2 101 ? 27.779 123.752 -13.742 1.00 7.61 101 ASP M N 1
ATOM 9810 C CA . ASP D 2 101 ? 29.222 123.763 -13.571 1.00 7.07 101 ASP M CA 1
ATOM 9811 C C . ASP D 2 101 ? 29.735 122.467 -12.953 1.00 7.00 101 ASP M C 1
ATOM 9812 O O . ASP D 2 101 ? 30.717 121.911 -13.437 1.00 7.65 101 ASP M O 1
ATOM 9817 N N . ASN D 2 102 ? 29.078 121.959 -11.892 1.00 7.04 102 ASN M N 1
ATOM 9818 C CA . ASN D 2 102 ? 29.610 120.747 -11.284 1.00 6.81 102 ASN M CA 1
ATOM 9819 C C . ASN D 2 102 ? 29.638 119.574 -12.225 1.00 6.74 102 ASN M C 1
ATOM 9820 O O . ASN D 2 102 ? 30.531 118.716 -12.129 1.00 7.21 102 ASN M O 1
ATOM 9825 N N . ALA D 2 103 ? 28.638 119.468 -13.099 1.00 6.80 103 ALA M N 1
ATOM 9826 C CA . ALA D 2 103 ? 28.669 118.388 -14.082 1.00 6.83 103 ALA M CA 1
ATOM 9827 C C . ALA D 2 103 ? 29.878 118.530 -15.005 1.00 6.61 103 ALA M C 1
ATOM 9828 O O . ALA D 2 103 ? 30.533 117.523 -15.343 1.00 6.98 103 ALA M O 1
ATOM 9830 N N . ASN D 2 104 ? 30.155 119.758 -15.459 1.00 6.44 104 ASN M N 1
ATOM 9831 C CA . ASN D 2 104 ? 31.306 119.953 -16.293 1.00 6.57 104 ASN M CA 1
ATOM 9832 C C . ASN D 2 104 ? 32.614 119.620 -15.583 1.00 6.47 104 ASN M C 1
ATOM 9833 O O . ASN D 2 104 ? 33.510 118.977 -16.164 1.00 7.04 104 ASN M O 1
ATOM 9838 N N . ILE D 2 105 ? 32.723 120.024 -14.315 1.00 6.57 105 ILE M N 1
ATOM 9839 C CA . ILE D 2 105 ? 33.933 119.742 -13.565 1.00 6.63 105 ILE M CA 1
ATOM 9840 C C . ILE D 2 105 ? 34.097 118.217 -13.398 1.00 6.33 105 ILE M C 1
ATOM 9841 O O . ILE D 2 105 ? 35.199 117.696 -13.549 1.00 6.83 105 ILE M O 1
ATOM 9846 N N . ILE D 2 106 ? 33.001 117.526 -13.050 1.00 6.37 106 ILE M N 1
ATOM 9847 C CA . ILE D 2 106 ? 33.082 116.079 -12.901 1.00 6.25 106 ILE M CA 1
ATOM 9848 C C . ILE D 2 106 ? 33.443 115.415 -14.214 1.00 5.96 106 ILE M C 1
ATOM 9849 O O . ILE D 2 106 ? 34.239 114.474 -14.219 1.00 6.26 106 ILE M O 1
ATOM 9854 N N . ARG D 2 107 ? 32.892 115.878 -15.318 1.00 6.12 107 ARG M N 1
ATOM 9855 C CA . ARG D 2 107 ? 33.297 115.324 -16.639 1.00 6.14 107 ARG M CA 1
ATOM 9856 C C . ARG D 2 107 ? 34.776 115.525 -16.877 1.00 6.00 107 ARG M C 1
ATOM 9857 O O . ARG D 2 107 ? 35.453 114.607 -17.375 1.00 6.53 107 ARG M O 1
ATOM 9865 N N . ASN D 2 108 ? 35.299 116.703 -16.552 1.00 6.49 108 ASN M N 1
ATOM 9866 C CA . ASN D 2 108 ? 36.730 116.945 -16.683 1.00 6.32 108 ASN M CA 1
ATOM 9867 C C . ASN D 2 108 ? 37.533 115.996 -15.781 1.00 6.31 108 ASN M C 1
ATOM 9868 O O . ASN D 2 108 ? 38.598 115.509 -16.193 1.00 6.84 108 ASN M O 1
ATOM 9873 N N . ILE D 2 109 ? 37.044 115.744 -14.550 1.00 6.29 109 ILE M N 1
ATOM 9874 C CA . ILE D 2 109 ? 37.698 114.741 -13.696 1.00 6.24 109 ILE M CA 1
ATOM 9875 C C . ILE D 2 109 ? 37.648 113.364 -14.362 1.00 6.23 109 ILE M C 1
ATOM 9876 O O . ILE D 2 109 ? 38.654 112.633 -14.320 1.00 6.91 109 ILE M O 1
ATOM 9881 N N . MET D 2 110 ? 36.503 112.978 -14.940 1.00 6.02 110 MET M N 1
ATOM 9882 C CA . MET D 2 110 ? 36.454 111.679 -15.593 1.00 6.73 110 MET M CA 1
ATOM 9883 C C . MET D 2 110 ? 37.507 111.562 -16.711 1.00 6.45 110 MET M C 1
ATOM 9884 O O . MET D 2 110 ? 38.163 110.518 -16.887 1.00 6.66 110 MET M O 1
ATOM 9889 N N . LEU D 2 111 ? 37.624 112.623 -17.508 1.00 6.07 111 LEU M N 1
ATOM 9890 C CA . LEU D 2 111 ? 38.550 112.591 -18.633 1.00 6.18 111 LEU M CA 1
ATOM 9891 C C . LEU D 2 111 ? 40.008 112.577 -18.121 1.00 6.42 111 LEU M C 1
ATOM 9892 O O . LEU D 2 111 ? 40.844 111.824 -18.645 1.00 6.73 111 LEU M O 1
ATOM 9897 N N . ALA D 2 112 ? 40.324 113.423 -17.128 1.00 6.44 112 ALA M N 1
ATOM 9898 C CA . ALA D 2 112 ? 41.700 113.441 -16.604 1.00 6.70 112 ALA M CA 1
ATOM 9899 C C . ALA D 2 112 ? 42.059 112.090 -15.947 1.00 6.62 112 ALA M C 1
ATOM 9900 O O . ALA D 2 112 ? 43.204 111.648 -16.060 1.00 7.29 112 ALA M O 1
ATOM 9902 N N . THR D 2 113 ? 41.094 111.459 -15.261 1.0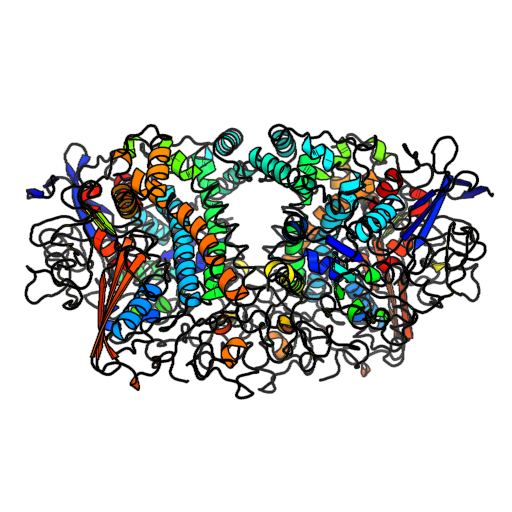0 6.61 113 THR M N 1
ATOM 9903 C CA . THR D 2 113 ? 41.333 110.161 -14.648 1.00 6.49 113 THR M CA 1
ATOM 9904 C C . THR D 2 113 ? 41.658 109.147 -15.700 1.00 6.68 113 THR M C 1
ATOM 9905 O O . THR D 2 113 ? 42.606 108.355 -15.602 1.00 6.84 113 THR M O 1
ATOM 9909 N N . LEU D 2 114 ? 40.848 109.157 -16.787 1.00 6.47 114 LEU M N 1
ATOM 9910 C CA A LEU D 2 114 ? 41.213 108.279 -17.966 0.50 7.42 114 LEU M CA 1
ATOM 9911 C CA B LEU D 2 114 ? 41.166 108.211 -18.069 0.50 7.42 114 LEU M CA 1
ATOM 9912 C C . LEU D 2 114 ? 42.594 108.535 -18.714 1.00 7.01 114 LEU M C 1
ATOM 9913 O O . LEU D 2 114 ? 43.338 107.608 -18.881 1.00 8.20 114 LEU M O 1
ATOM 9922 N N . TRP D 2 115 ? 42.955 109.831 -18.814 1.00 6.73 115 TRP M N 1
ATOM 9923 C CA . TRP D 2 115 ? 44.301 110.117 -19.275 1.00 7.23 115 TRP M CA 1
ATOM 9924 C C . TRP D 2 115 ? 45.378 109.478 -18.373 1.00 7.05 115 TRP M C 1
ATOM 9925 O O . TRP D 2 115 ? 46.304 108.824 -18.880 1.00 7.42 115 TRP M O 1
ATOM 9936 N N . CYS D 2 116 ? 45.227 109.659 -17.048 1.00 6.80 116 CYS M N 1
ATOM 9937 C CA . CYS D 2 116 ? 46.230 109.101 -16.145 1.00 6.94 116 CYS M CA 1
ATOM 9938 C C . CYS D 2 116 ? 46.292 107.564 -16.285 1.00 7.16 116 CYS M C 1
ATOM 9939 O O . CYS D 2 116 ? 47.380 106.984 -16.385 1.00 8.11 116 CYS M O 1
ATOM 9942 N N . HIS D 2 117 ? 45.120 106.909 -16.220 1.00 7.09 117 HIS M N 1
ATOM 9943 C CA . HIS D 2 117 ? 45.070 105.462 -16.261 1.00 6.89 117 HIS M CA 1
ATOM 9944 C C . HIS D 2 117 ? 45.615 104.918 -17.584 1.00 6.70 117 HIS M C 1
ATOM 9945 O O . HIS D 2 117 ? 46.468 104.030 -17.631 1.00 8.09 117 HIS M O 1
ATOM 9952 N N . ASP D 2 118 ? 45.053 105.439 -18.698 1.00 6.99 118 ASP M N 1
ATOM 9953 C CA . ASP D 2 118 ? 45.357 104.908 -20.006 1.00 7.70 118 ASP M CA 1
ATOM 9954 C C . ASP D 2 118 ? 46.828 105.126 -20.336 1.00 7.74 118 ASP M C 1
ATOM 9955 O O . ASP D 2 118 ? 47.503 104.225 -20.830 1.00 9.10 118 ASP M O 1
ATOM 9960 N N . HIS D 2 119 ? 47.344 106.328 -20.077 1.00 7.62 119 HIS M N 1
ATOM 9961 C CA . HIS D 2 119 ? 48.743 106.570 -20.363 1.00 7.49 119 HIS M CA 1
ATOM 9962 C C . HIS D 2 119 ? 49.663 105.692 -19.508 1.00 7.59 119 HIS M C 1
ATOM 9963 O O . HIS D 2 119 ? 50.702 105.217 -20.026 1.00 8.33 119 HIS M O 1
ATOM 9970 N N . LEU D 2 120 ? 49.339 105.497 -18.242 1.00 7.81 120 LEU M N 1
ATOM 9971 C CA . LEU D 2 120 ? 50.193 104.651 -17.377 1.00 7.60 120 LEU M CA 1
ATOM 9972 C C . LEU D 2 120 ? 50.246 103.221 -17.886 1.00 8.30 120 LEU M C 1
ATOM 9973 O O . LEU D 2 120 ? 51.334 102.613 -17.992 1.00 8.62 120 LEU M O 1
ATOM 9978 N N . VAL D 2 121 ? 49.065 102.644 -18.137 1.00 8.09 121 VAL M N 1
ATOM 9979 C CA . VAL D 2 121 ? 49.025 101.253 -18.585 1.00 8.18 121 VAL M CA 1
ATOM 9980 C C . VAL D 2 121 ? 49.688 101.105 -19.944 1.00 8.27 121 VAL M C 1
ATOM 9981 O O . VAL D 2 121 ? 50.391 100.110 -20.209 1.00 8.73 121 VAL M O 1
ATOM 9985 N N . HIS D 2 122 ? 49.513 102.074 -20.836 1.00 7.85 122 HIS M N 1
ATOM 9986 C CA . HIS D 2 122 ? 50.194 101.965 -22.115 1.00 8.36 122 HIS M CA 1
ATOM 9987 C C . HIS D 2 122 ? 51.711 101.884 -21.925 1.00 8.19 122 HIS M C 1
ATOM 9988 O O . HIS D 2 122 ? 52.374 101.041 -22.529 1.00 8.69 122 HIS M O 1
ATOM 9995 N N . PHE D 2 123 ? 52.241 102.782 -21.100 1.00 8.01 123 PHE M N 1
ATOM 9996 C CA . PHE D 2 123 ? 53.694 102.874 -20.932 1.00 8.39 123 PHE M CA 1
ATOM 9997 C C . PHE D 2 123 ? 54.252 101.549 -20.512 1.00 8.15 123 PHE M C 1
ATOM 9998 O O . PHE D 2 123 ? 55.277 101.091 -21.024 1.00 9.30 123 PHE M O 1
ATOM 10006 N N . TYR D 2 124 ? 53.615 100.921 -19.503 1.00 7.58 124 TYR M N 1
ATOM 10007 C CA . TYR D 2 124 ? 54.150 99.687 -18.957 1.00 7.93 124 TYR M CA 1
ATOM 10008 C C . TYR D 2 124 ? 53.671 98.447 -19.707 1.00 8.07 124 TYR M C 1
ATOM 10009 O O . TYR D 2 124 ? 54.504 97.677 -20.223 1.00 9.03 124 TYR M O 1
ATOM 10018 N N . GLN D 2 125 ? 52.355 98.209 -19.718 1.00 7.96 125 GLN M N 1
ATOM 10019 C CA . GLN D 2 125 ? 51.831 96.962 -20.233 1.00 8.17 125 GLN M CA 1
ATOM 10020 C C . GLN D 2 125 ? 51.843 96.809 -21.741 1.00 8.76 125 GLN M C 1
ATOM 10021 O O . GLN D 2 125 ? 51.916 95.689 -22.242 1.00 9.31 125 GLN M O 1
ATOM 10027 N N . LEU D 2 126 ? 51.748 97.925 -22.467 1.00 8.61 126 LEU M N 1
ATOM 10028 C CA . LEU D 2 126 ? 51.672 97.834 -23.924 1.00 9.04 126 LEU M CA 1
ATOM 10029 C C . LEU D 2 126 ? 52.991 98.114 -24.572 1.00 9.39 126 LEU M C 1
ATOM 10030 O O . LEU D 2 126 ? 53.498 97.282 -25.325 1.00 12.73 126 LEU M O 1
ATOM 10035 N N . ALA D 2 127 ? 53.609 99.257 -24.335 1.00 9.36 127 ALA M N 1
ATOM 10036 C CA . ALA D 2 127 ? 54.857 99.630 -24.995 1.00 9.93 127 ALA M CA 1
ATOM 10037 C C . ALA D 2 127 ? 56.098 99.131 -24.260 1.00 8.96 127 ALA M C 1
ATOM 10038 O O . ALA D 2 127 ? 57.137 98.972 -24.879 1.00 10.01 127 ALA M O 1
ATOM 10040 N N . GLY D 2 128 ? 56.020 98.911 -22.940 1.00 9.44 128 GLY M N 1
ATOM 10041 C CA . GLY D 2 128 ? 57.221 98.739 -22.139 1.00 10.01 128 GLY M CA 1
ATOM 10042 C C . GLY D 2 128 ? 58.173 97.679 -22.600 1.00 9.28 128 GLY M C 1
ATOM 10043 O O . GLY D 2 128 ? 59.387 97.875 -22.599 1.00 10.15 128 GLY M O 1
ATOM 10044 N N . MET D 2 129 ? 57.620 96.520 -22.988 1.00 9.03 129 MET M N 1
ATOM 10045 C CA . MET D 2 129 ? 58.457 95.396 -23.414 1.00 9.20 129 MET M CA 1
ATOM 10046 C C . MET D 2 129 ? 59.123 95.588 -24.757 1.00 9.03 129 MET M C 1
ATOM 10047 O O . MET D 2 129 ? 59.954 94.745 -25.133 1.00 10.31 129 MET M O 1
ATOM 10052 N N . ASP D 2 130 ? 58.861 96.716 -25.446 1.00 8.91 130 ASP M N 1
ATOM 10053 C CA . ASP D 2 130 ? 59.648 97.050 -26.606 1.00 9.42 130 ASP M CA 1
ATOM 10054 C C . ASP D 2 130 ? 61.002 97.653 -26.238 1.00 9.76 130 ASP M C 1
ATOM 10055 O O . ASP D 2 130 ? 61.885 97.741 -27.106 1.00 10.57 130 ASP M O 1
ATOM 10060 N N . TRP D 2 131 ? 61.115 98.119 -25.003 1.00 9.44 131 TRP M N 1
ATOM 10061 C CA . TRP D 2 131 ? 62.245 98.911 -24.521 1.00 10.21 131 TRP M CA 1
ATOM 10062 C C . TRP D 2 131 ? 63.009 98.197 -23.426 1.00 10.01 131 TRP M C 1
ATOM 10063 O O . TRP D 2 131 ? 64.219 98.384 -23.310 1.00 10.98 131 TRP M O 1
ATOM 10074 N N . ILE D 2 132 ? 62.301 97.458 -22.576 1.00 10.33 132 ILE M N 1
ATOM 10075 C CA . ILE D 2 132 ? 62.819 96.686 -21.495 1.00 10.85 132 ILE M CA 1
ATOM 10076 C C . ILE D 2 132 ? 62.960 95.239 -21.916 1.00 10.01 132 ILE M C 1
ATOM 10077 O O . ILE D 2 132 ? 61.988 94.628 -22.339 1.00 11.69 132 ILE M O 1
ATOM 10082 N N . ASP D 2 133 ? 64.174 94.712 -21.809 1.00 10.67 133 ASP M N 1
ATOM 10083 C CA . ASP D 2 133 ? 64.409 93.309 -22.064 1.00 11.13 133 ASP M CA 1
ATOM 10084 C C . ASP D 2 133 ? 64.175 92.525 -20.753 1.00 11.07 133 ASP M C 1
ATOM 10085 O O . ASP D 2 133 ? 65.022 92.517 -19.859 1.00 11.60 133 ASP M O 1
ATOM 10090 N N . VAL D 2 134 ? 62.989 91.916 -20.626 1.00 10.85 134 VAL M N 1
ATOM 10091 C CA . VAL D 2 134 ? 62.580 91.265 -19.380 1.00 11.06 134 VAL M CA 1
ATOM 10092 C C . VAL D 2 134 ? 63.539 90.158 -19.024 1.00 11.48 134 VAL M C 1
ATOM 10093 O O . VAL D 2 134 ? 63.887 90.001 -17.855 1.00 12.26 134 VAL M O 1
ATOM 10097 N N . LEU D 2 135 ? 63.947 89.333 -19.997 1.00 11.68 135 LEU M N 1
ATOM 10098 C CA . LEU D 2 135 ? 64.820 88.249 -19.623 1.00 13.35 135 LEU M CA 1
ATOM 10099 C C . LEU D 2 135 ? 66.195 88.740 -19.190 1.00 12.47 135 LEU M C 1
ATOM 10100 O O . LEU D 2 135 ? 66.808 88.141 -18.277 1.00 14.54 135 LEU M O 1
ATOM 10105 N N . ASP D 2 136 ? 66.665 89.878 -19.707 1.00 12.42 136 ASP M N 1
ATOM 10106 C CA . ASP D 2 136 ? 67.909 90.418 -19.285 1.00 13.06 136 ASP M CA 1
ATOM 10107 C C . ASP D 2 136 ? 67.904 90.909 -17.837 1.00 13.72 136 ASP M C 1
ATOM 10108 O O . ASP D 2 136 ? 68.965 90.959 -17.200 1.00 14.36 136 ASP M O 1
ATOM 10113 N N . ALA D 2 137 ? 66.726 91.192 -17.303 1.00 13.42 137 ALA M N 1
ATOM 10114 C CA . ALA D 2 137 ? 66.607 91.552 -15.897 1.00 13.09 137 ALA M CA 1
ATOM 10115 C C . ALA D 2 137 ? 67.148 90.449 -14.966 1.00 13.45 137 ALA M C 1
ATOM 10116 O O . ALA D 2 137 ? 67.552 90.714 -13.845 1.00 14.55 137 ALA M O 1
ATOM 10118 N N . LEU D 2 138 ? 67.124 89.197 -15.418 1.00 12.91 138 LEU M N 1
ATOM 10119 C CA . LEU D 2 138 ? 67.671 88.129 -14.645 1.00 14.48 138 LEU M CA 1
ATOM 10120 C C . LEU D 2 138 ? 69.158 88.222 -14.398 1.00 14.76 138 LEU M C 1
ATOM 10121 O O . LEU D 2 138 ? 69.650 87.587 -13.479 1.00 18.72 138 LEU M O 1
ATOM 10126 N N . LYS D 2 139 ? 69.854 89.002 -15.202 1.00 15.49 139 LYS M N 1
ATOM 10127 C CA . LYS D 2 139 ? 71.315 89.151 -15.092 1.00 17.11 139 LYS M CA 1
ATOM 10128 C C . LYS D 2 139 ? 71.717 90.357 -14.192 1.00 16.98 139 LYS M C 1
ATOM 10129 O O . LYS D 2 139 ? 72.915 90.595 -13.991 1.00 19.65 139 LYS M O 1
ATOM 10135 N N . ALA D 2 140 ? 70.749 91.121 -13.705 1.00 15.34 140 ALA M N 1
ATOM 10136 C CA . ALA D 2 140 ? 71.036 92.376 -12.956 1.00 14.32 140 ALA M CA 1
ATOM 10137 C C . ALA D 2 140 ? 71.564 92.046 -11.599 1.00 13.83 140 ALA M C 1
ATOM 10138 O O . ALA D 2 140 ? 71.213 90.986 -11.009 1.00 15.21 140 ALA M O 1
ATOM 10140 N N . ASP D 2 141 ? 72.356 92.951 -11.093 1.00 14.85 141 ASP M N 1
ATOM 10141 C CA . ASP D 2 141 ? 72.761 92.923 -9.717 1.00 14.78 141 ASP M CA 1
ATOM 10142 C C . ASP D 2 141 ? 71.712 93.725 -8.909 1.00 12.44 141 ASP M C 1
ATOM 10143 O O . ASP D 2 141 ? 71.490 94.887 -9.174 1.00 13.63 141 ASP M O 1
ATOM 10148 N N . PRO D 2 142 ? 71.067 93.111 -7.891 1.00 14.52 142 PRO M N 1
ATOM 10149 C CA . PRO D 2 142 ? 70.044 93.830 -7.121 1.00 13.87 142 PRO M CA 1
ATOM 10150 C C . PRO D 2 142 ? 70.531 95.123 -6.456 1.00 13.63 142 PRO M C 1
ATOM 10151 O O . PRO D 2 142 ? 69.792 96.111 -6.397 1.00 13.37 142 PRO M O 1
ATOM 10155 N N . ARG D 2 143 ? 71.761 95.110 -5.905 1.00 14.06 143 ARG M N 1
ATOM 10156 C CA A ARG D 2 143 ? 72.292 96.311 -5.276 0.50 14.83 143 ARG M CA 1
ATOM 10157 C CA B ARG D 2 143 ? 72.301 96.311 -5.281 0.50 14.85 143 ARG M CA 1
ATOM 10158 C C . ARG D 2 143 ? 72.487 97.411 -6.310 1.00 14.05 143 ARG M C 1
ATOM 10159 O O . ARG D 2 143 ? 72.135 98.547 -6.068 1.00 14.50 143 ARG M O 1
ATOM 10174 N N . LYS D 2 144 ? 73.057 97.067 -7.472 1.00 15.28 144 LYS M N 1
ATOM 10175 C CA . LYS D 2 144 ? 73.266 98.084 -8.490 1.00 15.25 144 LYS M CA 1
ATOM 10176 C C . LYS D 2 144 ? 71.922 98.607 -9.043 1.00 13.60 144 LYS M C 1
ATOM 10177 O O . LYS D 2 144 ? 71.792 99.789 -9.438 1.00 14.27 144 LYS M O 1
ATOM 10183 N N . THR D 2 145 ? 70.888 97.765 -8.997 1.00 12.59 145 THR M N 1
ATOM 10184 C CA . THR D 2 145 ? 69.540 98.143 -9.420 1.00 12.08 145 THR M CA 1
ATOM 10185 C C . THR D 2 145 ? 68.956 99.162 -8.455 1.00 10.69 145 THR M C 1
ATOM 10186 O O . THR D 2 145 ? 68.435 100.190 -8.832 1.00 11.71 145 THR M O 1
ATOM 10190 N N . SER D 2 146 ? 69.112 98.874 -7.144 1.00 11.48 146 SER M N 1
ATOM 10191 C CA . SER D 2 146 ? 68.749 99.826 -6.091 1.00 11.37 146 SER M CA 1
ATOM 10192 C C . SER D 2 146 ? 69.435 101.155 -6.267 1.00 11.54 146 SER M C 1
ATOM 10193 O O . SER D 2 146 ? 68.815 102.198 -6.171 1.00 12.85 146 SER M O 1
ATOM 10196 N N . GLU D 2 147 ? 70.759 101.107 -6.468 1.00 12.95 147 GLU M N 1
ATOM 10197 C CA . GLU D 2 147 ? 71.510 102.346 -6.626 1.00 13.92 147 GLU M CA 1
ATOM 10198 C C . GLU D 2 147 ? 71.026 103.169 -7.825 1.00 12.41 147 GLU M C 1
ATOM 10199 O O . GLU D 2 147 ? 70.884 104.392 -7.782 1.00 13.42 147 GLU M O 1
ATOM 10205 N N . LEU D 2 148 ? 70.768 102.458 -8.935 1.00 12.73 148 LEU M N 1
ATOM 10206 C CA . LEU D 2 148 ? 70.231 103.145 -10.122 1.00 12.68 148 LEU M CA 1
ATOM 10207 C C . LEU D 2 148 ? 68.870 103.814 -9.822 1.00 12.40 148 LEU M C 1
ATOM 10208 O O . LEU D 2 148 ? 68.684 105.026 -10.045 1.00 12.53 148 LEU M O 1
ATOM 10213 N N . ALA D 2 149 ? 67.935 103.033 -9.266 1.00 10.94 149 ALA M N 1
ATOM 10214 C CA . ALA D 2 149 ? 66.641 103.585 -8.961 1.00 11.31 149 ALA M CA 1
ATOM 10215 C C . ALA D 2 149 ? 66.687 104.787 -8.051 1.00 10.95 149 ALA M C 1
ATOM 10216 O O . ALA D 2 149 ? 66.030 105.802 -8.282 1.00 11.67 149 ALA M O 1
ATOM 10218 N N . GLN D 2 150 ? 67.517 104.670 -6.997 1.00 12.04 150 GLN M N 1
ATOM 10219 C CA . GLN D 2 150 ? 67.654 105.783 -6.033 1.00 12.32 150 GLN M CA 1
ATOM 10220 C C . GLN D 2 150 ? 68.293 107.016 -6.615 1.00 12.51 150 GLN M C 1
ATOM 10221 O O . GLN D 2 150 ? 68.008 108.122 -6.173 1.00 15.46 150 GLN M O 1
ATOM 10227 N N . SER D 2 151 ? 69.148 106.823 -7.639 1.00 13.91 151 SER M N 1
ATOM 10228 C CA . SER D 2 151 ? 69.749 107.944 -8.347 1.00 13.90 151 SER M CA 1
ATOM 10229 C C . SER D 2 151 ? 68.734 108.720 -9.190 1.00 13.38 151 SER M C 1
ATOM 10230 O O . SER D 2 151 ? 68.970 109.894 -9.512 1.00 17.08 151 SER M O 1
ATOM 10233 N N . LEU D 2 152 ? 67.652 108.051 -9.557 1.00 12.98 152 LEU M N 1
ATOM 10234 C CA . LEU D 2 152 ? 66.634 108.606 -10.459 1.00 12.33 152 LEU M CA 1
ATOM 10235 C C . LEU D 2 152 ? 65.405 109.122 -9.818 1.00 13.10 152 LEU M C 1
ATOM 10236 O O . LEU D 2 152 ? 64.694 109.926 -10.425 1.00 13.54 152 LEU M O 1
ATOM 10241 N N . SER D 2 153 ? 65.113 108.681 -8.611 1.00 11.64 153 SER M N 1
ATOM 10242 C CA . SER D 2 153 ? 63.833 108.989 -7.999 1.00 11.32 153 SER M CA 1
ATOM 10243 C C . SER D 2 153 ? 63.880 108.869 -6.500 1.00 11.35 153 SER M C 1
ATOM 10244 O O . SER D 2 153 ? 64.634 108.096 -5.916 1.00 12.36 153 SER M O 1
ATOM 10247 N N . SER D 2 154 ? 62.954 109.615 -5.882 1.00 11.54 154 SER M N 1
ATOM 10248 C CA A SER D 2 154 ? 62.663 109.492 -4.472 0.50 11.92 154 SER M CA 1
ATOM 10249 C CA B SER D 2 154 ? 62.676 109.459 -4.463 0.50 12.18 154 SER M CA 1
ATOM 10250 C C . SER D 2 154 ? 61.705 108.354 -4.138 1.00 11.30 154 SER M C 1
ATOM 10251 O O . SER D 2 154 ? 61.466 108.097 -2.951 1.00 13.24 154 SER M O 1
ATOM 10256 N N . TRP D 2 155 ? 61.177 107.658 -5.149 1.00 10.51 155 TRP M N 1
ATOM 10257 C CA . TRP D 2 155 ? 60.165 106.619 -4.915 1.00 9.78 155 TRP M CA 1
ATOM 10258 C C . TRP D 2 155 ? 60.655 105.687 -3.816 1.00 10.04 155 TRP M C 1
ATOM 10259 O O . TRP D 2 155 ? 61.789 105.246 -3.801 1.00 10.79 155 TRP M O 1
ATOM 10270 N N . PRO D 2 156 ? 59.797 105.337 -2.842 1.00 10.35 156 PRO M N 1
ATOM 10271 C CA . PRO D 2 156 ? 60.327 104.548 -1.711 1.00 10.23 156 PRO M CA 1
ATOM 10272 C C . PRO D 2 156 ? 60.836 103.186 -2.057 1.00 9.87 156 PRO M C 1
ATOM 10273 O O . PRO D 2 156 ? 61.778 102.728 -1.447 1.00 9.76 156 PRO M O 1
ATOM 10277 N N . LYS D 2 157 ? 60.142 102.492 -2.959 1.00 10.82 157 LYS M N 1
ATOM 10278 C CA . LYS D 2 157 ? 60.334 101.060 -3.158 1.00 10.18 157 LYS M CA 1
ATOM 10279 C C . LYS D 2 157 ? 61.548 100.796 -4.029 1.00 11.30 157 LYS M C 1
ATOM 10280 O O . LYS D 2 157 ? 61.477 100.704 -5.250 1.00 14.02 157 LYS M O 1
ATOM 10286 N N . SER D 2 158 ? 62.710 100.680 -3.365 1.00 11.91 158 SER M N 1
ATOM 10287 C CA . SER D 2 158 ? 63.972 100.623 -4.076 1.00 11.74 158 SER M CA 1
ATOM 10288 C C . SER D 2 158 ? 65.014 99.800 -3.372 1.00 10.21 158 SER M C 1
ATOM 10289 O O . SER D 2 158 ? 66.157 99.830 -3.801 1.00 11.75 158 SER M O 1
ATOM 10292 N N . SER D 2 159 ? 64.683 99.045 -2.340 1.00 10.20 159 SER M N 1
ATOM 10293 C CA . SER D 2 159 ? 65.718 98.325 -1.612 1.00 10.10 159 SER M CA 1
ATOM 10294 C C . SER D 2 159 ? 66.369 97.234 -2.466 1.00 10.27 159 SER M C 1
ATOM 10295 O O . SER D 2 159 ? 65.734 96.660 -3.321 1.00 10.35 159 SER M O 1
ATOM 10298 N N . PRO D 2 160 ? 67.630 96.906 -2.155 1.00 11.00 160 PRO M N 1
ATOM 10299 C CA . PRO D 2 160 ? 68.234 95.768 -2.827 1.00 11.82 160 PRO M CA 1
ATOM 10300 C C . PRO D 2 160 ? 67.407 94.490 -2.640 1.00 11.59 160 PRO M C 1
ATOM 10301 O O . PRO D 2 160 ? 67.253 93.683 -3.596 1.00 12.12 160 PRO M O 1
ATOM 10305 N N . GLY D 2 161 ? 66.865 94.291 -1.445 1.00 11.46 161 GLY M N 1
ATOM 10306 C CA . GLY D 2 161 ? 66.079 93.121 -1.213 1.00 11.59 161 GLY M CA 1
ATOM 10307 C C . GLY D 2 161 ? 64.795 93.039 -2.014 1.00 11.59 161 GLY M C 1
ATOM 10308 O O . GLY D 2 161 ? 64.392 91.967 -2.450 1.00 11.62 161 GLY M O 1
ATOM 10309 N N . TYR D 2 162 ? 64.189 94.193 -2.246 1.00 10.09 162 TYR M N 1
ATOM 10310 C CA . TYR D 2 162 ? 63.016 94.253 -3.155 1.00 10.34 162 TYR M CA 1
ATOM 10311 C C . TYR D 2 162 ? 63.383 93.817 -4.543 1.00 10.00 162 TYR M C 1
ATOM 10312 O O . TYR D 2 162 ? 62.703 93.002 -5.154 1.00 10.55 162 TYR M O 1
ATOM 10321 N N . PHE D 2 163 ? 64.450 94.396 -5.097 1.00 10.47 163 PHE M N 1
ATOM 10322 C CA . PHE D 2 163 ? 64.832 94.047 -6.470 1.00 10.42 163 PHE M CA 1
ATOM 10323 C C . PHE D 2 163 ? 65.239 92.582 -6.517 1.00 10.82 163 PHE M C 1
ATOM 10324 O O . PHE D 2 163 ? 64.962 91.899 -7.536 1.00 11.92 163 PHE M O 1
ATOM 10332 N N . PHE D 2 164 ? 65.924 92.063 -5.488 1.00 11.15 164 PHE M N 1
ATOM 10333 C CA . PHE D 2 164 ? 66.189 90.625 -5.463 1.00 12.28 164 PHE M CA 1
ATOM 10334 C C . PHE D 2 164 ? 64.933 89.813 -5.477 1.00 12.43 164 PHE M C 1
ATOM 10335 O O . PHE D 2 164 ? 64.850 88.792 -6.150 1.00 13.56 164 PHE M O 1
ATOM 10343 N N . ASP D 2 165 ? 63.972 90.189 -4.666 1.00 12.22 165 ASP M N 1
ATOM 10344 C CA . ASP D 2 165 ? 62.707 89.463 -4.600 1.00 12.91 165 ASP M CA 1
ATOM 10345 C C . ASP D 2 165 ? 61.960 89.488 -5.958 1.00 12.16 165 ASP M C 1
ATOM 10346 O O . ASP D 2 165 ? 61.423 88.475 -6.405 1.00 13.01 165 ASP M O 1
ATOM 10351 N N . VAL D 2 166 ? 61.937 90.620 -6.619 1.00 10.72 166 VAL M N 1
ATOM 10352 C CA . VAL D 2 166 ? 61.296 90.716 -7.932 1.00 10.98 166 VAL M CA 1
ATOM 10353 C C . VAL D 2 166 ? 62.054 89.805 -8.891 1.00 11.26 166 VAL M C 1
ATOM 10354 O O . VAL D 2 166 ? 61.451 89.012 -9.676 1.00 11.83 166 VAL M O 1
ATOM 10358 N N . GLN D 2 167 ? 63.384 89.892 -8.890 1.00 11.40 167 GLN M N 1
ATOM 10359 C CA . GLN D 2 167 ? 64.159 89.070 -9.779 1.00 12.26 167 GLN M CA 1
ATOM 10360 C C . GLN D 2 167 ? 63.921 87.585 -9.532 1.00 13.36 167 GLN M C 1
ATOM 10361 O O . GLN D 2 167 ? 63.829 86.777 -10.482 1.00 13.97 167 GLN M O 1
ATOM 10367 N N . ASN D 2 168 ? 63.859 87.201 -8.246 1.00 14.88 168 ASN M N 1
ATOM 10368 C CA . ASN D 2 168 ? 63.588 85.774 -7.932 1.00 16.49 168 ASN M CA 1
ATOM 10369 C C . ASN D 2 168 ? 62.190 85.326 -8.354 1.00 17.98 168 ASN M C 1
ATOM 10370 O O . ASN D 2 168 ? 62.000 84.145 -8.777 1.00 21.14 168 ASN M O 1
ATOM 10375 N N . ARG D 2 169 ? 61.205 86.211 -8.290 1.00 16.48 169 ARG M N 1
ATOM 10376 C CA . ARG D 2 169 ? 59.852 85.868 -8.769 1.00 17.34 169 ARG M CA 1
ATOM 10377 C C . ARG D 2 169 ? 59.934 85.567 -10.272 1.00 16.65 169 ARG M C 1
ATOM 10378 O O . ARG D 2 169 ? 59.294 84.624 -10.768 1.00 17.42 169 ARG M O 1
ATOM 10386 N N . LEU D 2 170 ? 60.680 86.395 -10.985 1.00 12.80 170 LEU M N 1
ATOM 10387 C CA . LEU D 2 170 ? 60.816 86.222 -12.445 1.00 12.28 170 LEU M CA 1
ATOM 10388 C C . LEU D 2 170 ? 61.554 84.933 -12.752 1.00 12.75 170 LEU M C 1
ATOM 10389 O O . LEU D 2 170 ? 61.197 84.151 -13.654 1.00 13.88 170 LEU M O 1
ATOM 10394 N N . LYS D 2 171 ? 62.610 84.675 -11.994 1.00 14.06 171 LYS M N 1
ATOM 10395 C CA A LYS D 2 171 ? 63.421 83.463 -12.138 0.50 17.33 171 LYS M CA 1
ATOM 10396 C CA B LYS D 2 171 ? 63.417 83.489 -12.194 0.50 16.28 171 LYS M CA 1
ATOM 10397 C C . LYS D 2 171 ? 62.523 82.253 -11.963 1.00 18.03 171 LYS M C 1
ATOM 10398 O O . LYS D 2 171 ? 62.575 81.310 -12.756 1.00 21.99 171 LYS M O 1
ATOM 10409 N N . LYS D 2 172 ? 61.695 82.244 -10.909 1.00 18.43 172 LYS M N 1
ATOM 10410 C CA . LYS D 2 172 ? 60.704 81.133 -10.675 1.00 19.98 172 LYS M CA 1
ATOM 10411 C C . LYS D 2 172 ? 59.679 80.986 -11.756 1.00 19.12 172 LYS M C 1
ATOM 10412 O O . LYS D 2 172 ? 59.303 79.864 -12.168 1.00 21.52 172 LYS M O 1
ATOM 10418 N N . PHE D 2 173 ? 59.203 82.091 -12.237 1.00 16.93 173 PHE M N 1
ATOM 10419 C CA . PHE D 2 173 ? 58.197 82.106 -13.291 1.00 17.14 173 PHE M CA 1
ATOM 10420 C C . PHE D 2 173 ? 58.589 81.422 -14.525 1.00 18.44 173 PHE M C 1
ATOM 10421 O O . PHE D 2 173 ? 57.696 80.686 -15.151 1.00 17.90 173 PHE M O 1
ATOM 10429 N N . VAL D 2 174 ? 59.829 81.593 -14.878 1.00 17.20 174 VAL M N 1
ATOM 10430 C CA . VAL D 2 174 ? 60.295 80.993 -16.099 1.00 20.50 174 VAL M CA 1
ATOM 10431 C C . VAL D 2 174 ? 60.990 79.649 -15.894 1.00 21.67 174 VAL M C 1
ATOM 10432 O O . VAL D 2 174 ? 61.320 79.037 -16.887 1.00 18.17 174 VAL M O 1
ATOM 10436 N N . GLU D 2 175 ? 61.122 79.194 -14.645 1.00 29.34 175 GLU M N 1
ATOM 10437 C CA . GLU D 2 175 ? 61.810 77.941 -14.300 1.00 26.89 175 GLU M CA 1
ATOM 10438 C C . GLU D 2 175 ? 61.147 76.730 -14.778 1.00 22.09 175 GLU M C 1
ATOM 10439 O O . GLU D 2 175 ? 61.842 75.797 -15.018 1.00 20.65 175 GLU M O 1
ATOM 10445 N N . GLY D 2 176 ? 59.813 76.701 -14.862 1.00 23.68 176 GLY M N 1
ATOM 10446 C CA . GLY D 2 176 ? 59.141 75.507 -15.413 1.00 26.72 176 GLY M CA 1
ATOM 10447 C C . GLY D 2 176 ? 58.956 75.488 -16.924 1.00 22.71 176 GLY M C 1
ATOM 10448 O O . GLY D 2 176 ? 58.287 74.641 -17.493 1.00 23.63 176 GLY M O 1
ATOM 10449 N N . GLY D 2 177 ? 59.534 76.489 -17.594 1.00 20.34 177 GLY M N 1
ATOM 10450 C CA . GLY D 2 177 ? 59.441 76.589 -19.002 1.00 18.05 177 GLY M CA 1
ATOM 10451 C C . GLY D 2 177 ? 58.132 77.145 -19.481 1.00 12.80 177 GLY M C 1
ATOM 10452 O O . GLY D 2 177 ? 57.902 77.065 -20.618 1.00 15.69 177 GLY M O 1
ATOM 10453 N N . GLN D 2 178 ? 57.286 77.707 -18.601 1.00 11.57 178 GLN M N 1
ATOM 10454 C CA . GLN D 2 178 ? 55.990 78.301 -19.023 1.00 10.04 178 GLN M CA 1
ATOM 10455 C C . GLN D 2 178 ? 56.177 79.836 -19.010 1.00 9.69 178 GLN M C 1
ATOM 10456 O O . GLN D 2 178 ? 55.863 80.535 -18.049 1.00 10.83 178 GLN M O 1
ATOM 10462 N N . LEU D 2 179 ? 56.730 80.354 -20.104 1.00 9.87 179 LEU M N 1
ATOM 10463 C CA . LEU D 2 179 ? 57.104 81.784 -20.160 1.00 9.69 179 LEU M CA 1
ATOM 10464 C C . LEU D 2 179 ? 55.929 82.723 -20.375 1.00 8.84 179 LEU M C 1
ATOM 10465 O O . LEU D 2 179 ? 56.075 83.928 -20.222 1.00 9.79 179 LEU M O 1
ATOM 10470 N N . GLY D 2 180 ? 54.761 82.182 -20.682 1.00 9.09 180 GLY M N 1
ATOM 10471 C CA . GLY D 2 180 ? 53.578 82.994 -20.741 1.00 9.56 180 GLY M CA 1
ATOM 10472 C C . GLY D 2 180 ? 53.694 84.152 -21.724 1.00 9.19 180 GLY M C 1
ATOM 10473 O O . GLY D 2 180 ? 54.115 83.945 -22.875 1.00 9.51 180 GLY M O 1
ATOM 10474 N N . ILE D 2 181 ? 53.375 85.340 -21.272 1.00 8.92 181 ILE M N 1
ATOM 10475 C CA . ILE D 2 181 ? 53.432 86.511 -22.112 1.00 9.35 181 ILE M CA 1
ATOM 10476 C C . ILE D 2 181 ? 54.842 86.821 -22.587 1.00 9.46 181 ILE M C 1
ATOM 10477 O O . ILE D 2 181 ? 54.999 87.608 -23.533 1.00 10.63 181 ILE M O 1
ATOM 10482 N N . PHE D 2 182 ? 55.871 86.225 -21.983 1.00 9.09 182 PHE M N 1
ATOM 10483 C CA . PHE D 2 182 ? 57.255 86.450 -22.451 1.00 9.64 182 PHE M CA 1
ATOM 10484 C C . PHE D 2 182 ? 57.727 85.448 -23.516 1.00 9.98 182 PHE M C 1
ATOM 10485 O O . PHE D 2 182 ? 58.813 85.603 -24.040 1.00 11.08 182 PHE M O 1
ATOM 10493 N N . ARG D 2 183 ? 56.913 84.432 -23.811 1.00 9.65 183 ARG M N 1
ATOM 10494 C CA . ARG D 2 183 ? 57.362 83.379 -24.695 1.00 9.49 183 ARG M CA 1
ATOM 10495 C C . ARG D 2 183 ? 57.600 83.934 -26.099 1.00 9.72 183 ARG M C 1
ATOM 10496 O O . ARG D 2 183 ? 56.762 84.571 -26.682 1.00 10.16 183 ARG M O 1
ATOM 10504 N N . ASN D 2 184 ? 58.712 83.498 -26.677 1.00 10.24 184 ASN M N 1
ATOM 10505 C CA . ASN D 2 184 ? 59.021 83.790 -28.091 1.00 10.19 184 ASN M CA 1
ATOM 10506 C C . ASN D 2 184 ? 59.061 85.281 -28.334 1.00 10.62 184 ASN M C 1
ATOM 10507 O O . ASN D 2 184 ? 58.810 85.734 -29.459 1.00 12.44 184 ASN M O 1
ATOM 10512 N N . GLY D 2 185 ? 59.470 86.072 -27.328 1.00 11.90 185 GLY M N 1
ATOM 10513 C CA . GLY D 2 185 ? 59.677 87.505 -27.498 1.00 11.30 185 GLY M CA 1
ATOM 10514 C C . GLY D 2 185 ? 60.981 87.789 -28.218 1.00 11.12 185 GLY M C 1
ATOM 10515 O O . GLY D 2 185 ? 61.668 86.896 -28.720 1.00 14.33 185 GLY M O 1
ATOM 10516 N N . TYR D 2 186 ? 61.323 89.061 -28.236 1.00 10.08 186 TYR M N 1
ATOM 10517 C CA . TYR D 2 186 ? 62.464 89.533 -29.025 1.00 10.08 186 TYR M CA 1
ATOM 10518 C C . TYR D 2 186 ? 63.712 89.731 -28.168 1.00 10.04 186 TYR M C 1
ATOM 10519 O O . TYR D 2 186 ? 64.681 90.380 -28.601 1.00 10.85 186 TYR M O 1
ATOM 10528 N N . TRP D 2 187 ? 63.692 89.159 -26.980 1.00 11.04 187 TRP M N 1
ATOM 10529 C CA . TRP D 2 187 ? 64.775 89.329 -26.008 1.00 11.11 187 TRP M CA 1
ATOM 10530 C C . TRP D 2 187 ? 66.128 89.075 -26.622 1.00 11.20 187 TRP M C 1
ATOM 10531 O O . TRP D 2 187 ? 66.306 88.123 -27.383 1.00 12.96 187 TRP M O 1
ATOM 10542 N N . GLY D 2 188 ? 67.086 89.941 -26.317 1.00 11.85 188 GLY M N 1
ATOM 10543 C CA . GLY D 2 188 ? 68.429 89.850 -26.840 1.00 12.24 188 GLY M CA 1
ATOM 10544 C C . GLY D 2 188 ? 68.624 90.515 -28.183 1.00 12.13 188 GLY M C 1
ATOM 10545 O O . GLY D 2 188 ? 69.764 90.640 -28.645 1.00 14.16 188 GLY M O 1
ATOM 10546 N N . HIS D 2 189 ? 67.549 91.021 -28.796 1.00 11.48 189 HIS M N 1
ATOM 10547 C CA . HIS D 2 189 ? 67.681 91.777 -30.042 1.00 11.15 189 HIS M CA 1
ATOM 10548 C C . HIS D 2 189 ? 68.689 92.921 -29.800 1.00 10.88 189 HIS M C 1
ATOM 10549 O O . HIS D 2 189 ? 68.679 93.540 -28.742 1.00 11.92 189 HIS M O 1
ATOM 10556 N N . PRO D 2 190 ? 69.488 93.293 -30.823 1.00 12.10 190 PRO M N 1
ATOM 10557 C CA . PRO D 2 190 ? 70.502 94.323 -30.602 1.00 12.87 190 PRO M CA 1
ATOM 10558 C C . PRO D 2 190 ? 69.958 95.693 -30.263 1.00 11.93 190 PRO M C 1
ATOM 10559 O O . PRO D 2 190 ? 70.678 96.514 -29.698 1.00 13.72 190 PRO M O 1
ATOM 10563 N N . GLN D 2 191 ? 68.676 95.953 -30.580 1.00 11.28 191 GLN M N 1
ATOM 10564 C CA . GLN D 2 191 ? 68.070 97.245 -30.263 1.00 11.11 191 GLN M CA 1
ATOM 10565 C C . GLN D 2 191 ? 67.654 97.402 -28.777 1.00 10.37 191 GLN M C 1
ATOM 10566 O O . GLN D 2 191 ? 67.340 98.505 -28.361 1.00 11.14 191 GLN M O 1
ATOM 10572 N N . TYR D 2 192 ? 67.713 96.332 -27.993 1.00 11.00 192 TYR M N 1
ATOM 10573 C CA . TYR D 2 192 ? 67.542 96.439 -26.539 1.00 11.00 192 TYR M CA 1
ATOM 10574 C C . TYR D 2 192 ? 68.857 96.997 -25.963 1.00 11.37 192 TYR M C 1
ATOM 10575 O O . TYR D 2 192 ? 69.902 96.338 -26.000 1.00 14.56 192 TYR M O 1
ATOM 10584 N N . LYS D 2 193 ? 68.793 98.219 -25.453 1.00 11.64 193 LYS M N 1
ATOM 10585 C CA . LYS D 2 193 ? 69.971 98.953 -25.038 1.00 12.08 193 LYS M CA 1
ATOM 10586 C C . LYS D 2 193 ? 70.078 99.246 -23.550 1.00 13.73 193 LYS M C 1
ATOM 10587 O O . LYS D 2 193 ? 71.115 99.791 -23.108 1.00 16.88 193 LYS M O 1
ATOM 10593 N N . LEU D 2 194 ? 69.043 98.936 -22.768 1.00 12.56 194 LEU M N 1
ATOM 10594 C CA . LEU D 2 194 ? 69.172 99.151 -21.336 1.00 12.78 194 LEU M CA 1
ATOM 10595 C C . LEU D 2 194 ? 70.195 98.216 -20.742 1.00 13.59 194 LEU M C 1
ATOM 10596 O O . LEU D 2 194 ? 70.308 97.037 -21.110 1.00 13.47 194 LEU M O 1
ATOM 10601 N N . PRO D 2 195 ? 70.949 98.687 -19.696 1.00 13.09 195 PRO M N 1
ATOM 10602 C CA . PRO D 2 195 ? 71.751 97.755 -18.960 1.00 15.73 195 PRO M CA 1
ATOM 10603 C C . PRO D 2 195 ? 70.873 96.850 -18.066 1.00 14.09 195 PRO M C 1
ATOM 10604 O O . PRO D 2 195 ? 69.695 97.148 -17.841 1.00 13.15 195 PRO M O 1
ATOM 10608 N N . PRO D 2 196 ? 71.406 95.706 -17.598 1.00 13.92 196 PRO M N 1
ATOM 10609 C CA . PRO D 2 196 ? 70.555 94.760 -16.837 1.00 13.69 196 PRO M CA 1
ATOM 10610 C C . PRO D 2 196 ? 69.830 95.424 -15.661 1.00 12.63 196 PRO M C 1
ATOM 10611 O O . PRO D 2 196 ? 68.639 95.114 -15.430 1.00 12.70 196 PRO M O 1
ATOM 10615 N N . GLU D 2 197 ? 70.496 96.287 -14.922 1.00 13.46 197 GLU M N 1
ATOM 10616 C CA A GLU D 2 197 ? 69.898 96.969 -13.770 0.50 12.65 197 GLU M CA 1
ATOM 10617 C CA B GLU D 2 197 ? 69.880 96.916 -13.766 0.50 13.54 197 GLU M CA 1
ATOM 10618 C C . GLU D 2 197 ? 68.695 97.824 -14.184 1.00 11.90 197 GLU M C 1
ATOM 10619 O O . GLU D 2 197 ? 67.715 97.915 -13.456 1.00 11.96 197 GLU M O 1
ATOM 10630 N N . ALA D 2 198 ? 68.794 98.457 -15.331 1.00 12.02 198 ALA M N 1
ATOM 10631 C CA . ALA D 2 198 ? 67.670 99.264 -15.809 1.00 11.75 198 ALA M CA 1
ATOM 10632 C C . ALA D 2 198 ? 66.486 98.336 -16.226 1.00 11.60 198 ALA M C 1
ATOM 10633 O O . ALA D 2 198 ? 65.327 98.693 -16.023 1.00 11.36 198 ALA M O 1
ATOM 10635 N N . ASN D 2 199 ? 66.801 97.179 -16.828 1.00 11.46 199 ASN M N 1
ATOM 10636 C CA . ASN D 2 199 ? 65.749 96.215 -17.147 1.00 10.96 199 ASN M CA 1
ATOM 10637 C C . ASN D 2 199 ? 65.030 95.725 -15.892 1.00 10.92 199 ASN M C 1
ATOM 10638 O O . ASN D 2 199 ? 63.805 95.574 -15.895 1.00 11.28 199 ASN M O 1
ATOM 10643 N N . LEU D 2 200 ? 65.807 95.433 -14.840 1.00 10.95 200 LEU M N 1
ATOM 10644 C CA . LEU D 2 200 ? 65.174 94.986 -13.594 1.00 10.55 200 LEU M CA 1
ATOM 10645 C C . LEU D 2 200 ? 64.363 96.076 -12.955 1.00 9.74 200 LEU M C 1
ATOM 10646 O O . LEU D 2 200 ? 63.221 95.781 -12.471 1.00 10.54 200 LEU M O 1
ATOM 10651 N N . MET D 2 201 ? 64.856 97.293 -12.912 1.00 10.86 201 MET M N 1
ATOM 10652 C CA . MET D 2 201 ? 64.097 98.412 -12.415 1.00 10.73 201 MET M CA 1
ATOM 10653 C C . MET D 2 201 ? 62.781 98.540 -13.208 1.00 10.25 201 MET M C 1
ATOM 10654 O O . MET D 2 201 ? 61.692 98.682 -12.627 1.00 9.84 201 MET M O 1
ATOM 10659 N N . GLY D 2 202 ? 62.899 98.519 -14.533 1.00 10.30 202 GLY M N 1
ATOM 10660 C CA . GLY D 2 202 ? 61.704 98.689 -15.364 1.00 10.33 202 GLY M CA 1
ATOM 10661 C C . GLY D 2 202 ? 60.697 97.568 -15.165 1.00 9.96 202 GLY M C 1
ATOM 10662 O O . GLY D 2 202 ? 59.478 97.807 -15.167 1.00 10.15 202 GLY M O 1
ATOM 10663 N N . PHE D 2 203 ? 61.173 96.329 -15.067 1.00 9.98 203 PHE M N 1
ATOM 10664 C CA . PHE D 2 203 ? 60.287 95.199 -14.857 1.00 10.03 203 PHE M CA 1
ATOM 10665 C C . PHE D 2 203 ? 59.580 95.288 -13.491 1.00 8.84 203 PHE M C 1
ATOM 10666 O O . PHE D 2 203 ? 58.378 95.047 -13.377 1.00 9.29 203 PHE M O 1
ATOM 10674 N N . ALA D 2 204 ? 60.320 95.655 -12.448 1.00 8.78 204 ALA M N 1
ATOM 10675 C CA . ALA D 2 204 ? 59.680 95.876 -11.171 1.00 8.19 204 ALA M CA 1
ATOM 10676 C C . ALA D 2 204 ? 58.548 96.894 -11.301 1.00 8.07 204 ALA M C 1
ATOM 10677 O O . ALA D 2 204 ? 57.459 96.730 -10.729 1.00 8.41 204 ALA M O 1
ATOM 10679 N N . HIS D 2 205 ? 58.809 97.983 -12.021 1.00 8.01 205 HIS M N 1
ATOM 10680 C CA . HIS D 2 205 ? 57.821 99.007 -12.194 1.00 7.86 205 HIS M CA 1
ATOM 10681 C C . HIS D 2 205 ? 56.657 98.577 -13.043 1.00 7.82 205 HIS M C 1
ATOM 10682 O O . HIS D 2 205 ? 55.534 99.016 -12.793 1.00 8.41 205 HIS M O 1
ATOM 10689 N N . TYR D 2 206 ? 56.891 97.726 -14.037 1.00 8.03 206 TYR M N 1
ATOM 10690 C CA . TYR D 2 206 ? 55.813 97.136 -14.811 1.00 8.45 206 TYR M CA 1
ATOM 10691 C C . TYR D 2 206 ? 54.822 96.467 -13.851 1.00 7.99 206 TYR M C 1
ATOM 10692 O O . TYR D 2 206 ? 53.612 96.651 -13.967 1.00 8.28 206 TYR M O 1
ATOM 10701 N N . LEU D 2 207 ? 55.339 95.687 -12.900 1.00 8.18 207 LEU M N 1
ATOM 10702 C CA . LEU D 2 207 ? 54.463 94.991 -11.931 1.00 8.21 207 LEU M CA 1
ATOM 10703 C C . LEU D 2 207 ? 53.804 95.976 -11.001 1.00 8.04 207 LEU M C 1
ATOM 10704 O O . LEU D 2 207 ? 52.603 95.822 -10.706 1.00 8.22 207 LEU M O 1
ATOM 10709 N N . GLU D 2 208 ? 54.519 96.992 -10.525 1.00 8.00 208 GLU M N 1
ATOM 10710 C CA A GLU D 2 208 ? 53.914 97.969 -9.644 0.70 7.72 208 GLU M CA 1
ATOM 10711 C CA B GLU D 2 208 ? 53.915 97.981 -9.638 0.30 8.11 208 GLU M CA 1
ATOM 10712 C C . GLU D 2 208 ? 52.781 98.715 -10.363 1.00 7.46 208 GLU M C 1
ATOM 10713 O O . GLU D 2 208 ? 51.762 99.031 -9.753 1.00 7.75 208 GLU M O 1
ATOM 10724 N N . ALA D 2 209 ? 52.984 99.022 -11.646 1.00 7.33 209 ALA M N 1
ATOM 10725 C CA . ALA D 2 209 ? 51.947 99.732 -12.426 1.00 7.31 209 ALA M CA 1
ATOM 10726 C C . ALA D 2 209 ? 50.759 98.859 -12.664 1.00 7.31 209 ALA M C 1
ATOM 10727 O O . ALA D 2 209 ? 49.603 99.314 -12.633 1.00 7.69 209 ALA M O 1
ATOM 10729 N N . LEU D 2 210 ? 50.999 97.560 -12.944 1.00 7.54 210 LEU M N 1
ATOM 10730 C CA . LEU D 2 210 ? 49.880 96.637 -13.144 1.00 8.00 210 LEU M CA 1
ATOM 10731 C C . LEU D 2 210 ? 48.997 96.601 -11.895 1.00 7.46 210 LEU M C 1
ATOM 10732 O O . LEU D 2 210 ? 47.780 96.566 -11.968 1.00 8.80 210 LEU M O 1
ATOM 10737 N N . ASP D 2 211 ? 49.632 96.590 -10.732 1.00 7.24 211 ASP M N 1
ATOM 10738 C CA . ASP D 2 211 ? 48.848 96.658 -9.494 1.00 7.65 211 ASP M CA 1
ATOM 10739 C C . ASP D 2 211 ? 48.164 98.014 -9.326 1.00 7.56 211 ASP M C 1
ATOM 10740 O O . ASP D 2 211 ? 46.965 98.097 -9.037 1.00 8.69 211 ASP M O 1
ATOM 10745 N N . PHE D 2 212 ? 48.939 99.100 -9.449 1.00 7.20 212 PHE M N 1
ATOM 10746 C CA . PHE D 2 212 ? 48.422 100.400 -9.062 1.00 7.44 212 PHE M CA 1
ATOM 10747 C C . PHE D 2 212 ? 47.307 100.921 -9.955 1.00 7.24 212 PHE M C 1
ATOM 10748 O O . PHE D 2 212 ? 46.415 101.625 -9.505 1.00 7.50 212 PHE M O 1
ATOM 10756 N N . GLN D 2 213 ? 47.367 100.569 -11.247 1.00 7.23 213 GLN M N 1
ATOM 10757 C CA . GLN D 2 213 ? 46.387 101.165 -12.169 1.00 7.31 213 GLN M CA 1
ATOM 10758 C C . GLN D 2 213 ? 44.944 100.907 -11.731 1.00 6.58 213 GLN M C 1
ATOM 10759 O O . GLN D 2 213 ? 44.062 101.720 -12.003 1.00 7.56 213 GLN M O 1
ATOM 10765 N N . ARG D 2 214 ? 44.698 99.794 -11.043 1.00 6.65 214 ARG M N 1
ATOM 10766 C CA . ARG D 2 214 ? 43.344 99.470 -10.624 1.00 6.83 214 ARG M CA 1
ATOM 10767 C C . ARG D 2 214 ? 42.776 100.540 -9.688 1.00 6.81 214 ARG M C 1
ATOM 10768 O O . ARG D 2 214 ? 41.551 100.710 -9.614 1.00 7.61 214 ARG M O 1
ATOM 10776 N N . GLU D 2 215 ? 43.629 101.227 -8.944 1.00 6.36 215 GLU M N 1
ATOM 10777 C CA . GLU D 2 215 ? 43.179 102.232 -7.983 1.00 6.78 215 GLU M CA 1
ATOM 10778 C C . GLU D 2 215 ? 42.684 103.487 -8.676 1.00 6.46 215 GLU M C 1
ATOM 10779 O O . GLU D 2 215 ? 41.748 104.144 -8.169 1.00 6.77 215 GLU M O 1
ATOM 10785 N N . ILE D 2 216 ? 43.312 103.851 -9.783 1.00 6.34 216 ILE M N 1
ATOM 10786 C CA . ILE D 2 216 ? 43.037 105.145 -10.425 1.00 6.43 216 ILE M CA 1
ATOM 10787 C C . ILE D 2 216 ? 41.543 105.246 -10.755 1.00 6.18 216 ILE M C 1
ATOM 10788 O O . ILE D 2 216 ? 40.913 106.285 -10.592 1.00 6.83 216 ILE M O 1
ATOM 10793 N N . VAL D 2 217 ? 41.014 104.143 -11.275 1.00 6.08 217 VAL M N 1
ATOM 10794 C CA . VAL D 2 217 ? 39.668 104.131 -11.804 1.00 6.72 217 VAL M CA 1
ATOM 10795 C C . VAL D 2 217 ? 38.603 104.105 -10.702 1.00 6.10 217 VAL M C 1
ATOM 10796 O O . VAL D 2 217 ? 37.414 104.222 -11.015 1.00 6.75 217 VAL M O 1
ATOM 10800 N N . LYS D 2 218 ? 39.010 104.035 -9.421 1.00 6.30 218 LYS M N 1
ATOM 10801 C CA . LYS D 2 218 ? 38.011 104.238 -8.376 1.00 6.33 218 LYS M CA 1
ATOM 10802 C C . LYS D 2 218 ? 37.340 105.593 -8.471 1.00 6.18 218 LYS M C 1
ATOM 10803 O O . LYS D 2 218 ? 36.218 105.739 -8.015 1.00 6.64 218 LYS M O 1
ATOM 10809 N N . ILE D 2 219 ? 38.027 106.589 -9.082 1.00 5.84 219 ILE M N 1
ATOM 10810 C CA . ILE D 2 219 ? 37.366 107.883 -9.302 1.00 6.04 219 ILE M CA 1
ATOM 10811 C C . ILE D 2 219 ? 36.172 107.719 -10.245 1.00 5.90 219 ILE M C 1
ATOM 10812 O O . ILE D 2 219 ? 35.094 108.303 -10.050 1.00 6.63 219 ILE M O 1
ATOM 10817 N N . HIS D 2 220 ? 36.388 106.946 -11.330 1.00 6.23 220 HIS M N 1
ATOM 10818 C CA . HIS D 2 220 ? 35.264 106.620 -12.212 1.00 6.75 220 HIS M CA 1
ATOM 10819 C C . HIS D 2 220 ? 34.157 105.886 -11.475 1.00 6.24 220 HIS M C 1
ATOM 10820 O O . HIS D 2 220 ? 32.984 106.110 -11.775 1.00 6.80 220 HIS M O 1
ATOM 10827 N N . ALA D 2 221 ? 34.488 104.962 -10.582 1.00 5.89 221 ALA M N 1
ATOM 10828 C CA . ALA D 2 221 ? 33.459 104.244 -9.849 1.00 6.15 221 ALA M CA 1
ATOM 10829 C C . ALA D 2 221 ? 32.635 105.205 -9.002 1.00 5.98 221 ALA M C 1
ATOM 10830 O O . ALA D 2 221 ? 31.403 105.061 -8.937 1.00 6.22 221 ALA M O 1
ATOM 10832 N N . VAL D 2 222 ? 33.251 106.156 -8.336 1.00 5.77 222 VAL M N 1
ATOM 10833 C CA . VAL D 2 222 ? 32.489 107.093 -7.505 1.00 6.32 222 VAL M CA 1
ATOM 10834 C C . VAL D 2 222 ? 31.491 107.889 -8.362 1.00 6.17 222 VAL M C 1
ATOM 10835 O O . VAL D 2 222 ? 30.312 107.955 -8.058 1.00 6.55 222 VAL M O 1
ATOM 10839 N N . PHE D 2 223 ? 31.979 108.568 -9.408 1.00 5.90 223 PHE M N 1
ATOM 10840 C CA . PHE D 2 223 ? 31.112 109.472 -10.158 1.00 6.73 223 PHE M CA 1
ATOM 10841 C C . PHE D 2 223 ? 30.295 108.776 -11.222 1.00 6.67 223 PHE M C 1
ATOM 10842 O O . PHE D 2 223 ? 29.228 109.257 -11.613 1.00 8.09 223 PHE M O 1
ATOM 10850 N N . GLY D 2 224 ? 30.789 107.648 -11.725 1.00 6.78 224 GLY M N 1
ATOM 10851 C CA . GLY D 2 224 ? 30.212 106.949 -12.884 1.00 6.67 224 GLY M CA 1
ATOM 10852 C C . GLY D 2 224 ? 29.782 105.535 -12.634 1.00 6.22 224 GLY M C 1
ATOM 10853 O O . GLY D 2 224 ? 29.388 104.840 -13.586 1.00 6.91 224 GLY M O 1
ATOM 10854 N N . GLY D 2 225 ? 29.829 105.043 -11.388 1.00 6.06 225 GLY M N 1
ATOM 10855 C CA . GLY D 2 225 ? 29.322 103.735 -11.050 1.00 6.47 225 GLY M CA 1
ATOM 10856 C C . GLY D 2 225 ? 30.261 102.558 -11.149 1.00 6.21 225 GLY M C 1
ATOM 10857 O O . GLY D 2 225 ? 30.182 101.647 -10.356 1.00 7.39 225 GLY M O 1
ATOM 10858 N N . LYS D 2 226 ? 31.111 102.563 -12.179 1.00 6.34 226 LYS M N 1
ATOM 10859 C CA A LYS D 2 226 ? 31.911 101.401 -12.526 0.50 6.57 226 LYS M CA 1
ATOM 10860 C CA B LYS D 2 226 ? 31.911 101.399 -12.525 0.50 6.66 226 LYS M CA 1
ATOM 10861 C C . LYS D 2 226 ? 32.969 101.796 -13.523 1.00 6.19 226 LYS M C 1
ATOM 10862 O O . LYS D 2 226 ? 32.801 102.752 -14.284 1.00 6.91 226 LYS M O 1
ATOM 10873 N N . ASN D 2 227 ? 34.041 101.001 -13.550 1.00 6.29 227 ASN M N 1
ATOM 10874 C CA . ASN D 2 227 ? 34.999 101.053 -14.635 1.00 6.47 227 ASN M CA 1
ATOM 10875 C C . ASN D 2 227 ? 35.496 99.641 -14.900 1.00 5.97 227 ASN M C 1
ATOM 10876 O O . ASN D 2 227 ? 35.867 98.957 -13.960 1.00 6.83 227 ASN M O 1
ATOM 10881 N N . PRO D 2 228 ? 35.546 99.184 -16.155 1.00 6.59 228 PRO M N 1
ATOM 10882 C CA . PRO D 2 228 ? 35.224 99.949 -17.369 1.00 6.36 228 PRO M CA 1
ATOM 10883 C C . PRO D 2 228 ? 33.757 100.308 -17.533 1.00 6.22 228 PRO M C 1
ATOM 10884 O O . PRO D 2 228 ? 32.849 99.765 -16.928 1.00 7.05 228 PRO M O 1
ATOM 10888 N N . HIS D 2 229 ? 33.575 101.269 -18.444 1.00 6.37 229 HIS M N 1
ATOM 10889 C CA . HIS D 2 229 ? 32.277 101.702 -18.958 1.00 6.72 229 HIS M CA 1
ATOM 10890 C C . HIS D 2 229 ? 31.388 102.348 -17.888 1.00 6.35 229 HIS M C 1
ATOM 10891 O O . HIS D 2 229 ? 30.289 101.872 -17.586 1.00 6.80 229 HIS M O 1
ATOM 10898 N N . PRO D 2 230 ? 31.825 103.493 -17.356 1.00 6.44 230 PRO M N 1
ATOM 10899 C CA . PRO D 2 230 ? 30.984 104.261 -16.433 1.00 6.46 230 PRO M CA 1
ATOM 10900 C C . PRO D 2 230 ? 29.738 104.847 -17.134 1.00 6.63 230 PRO M C 1
ATOM 10901 O O . PRO D 2 230 ? 29.597 104.842 -18.354 1.00 7.17 230 PRO M O 1
ATOM 10905 N N . ASN D 2 231 ? 28.838 105.365 -16.293 1.00 6.75 231 ASN M N 1
ATOM 10906 C CA . ASN D 2 231 ? 27.593 105.964 -16.767 1.00 6.58 231 ASN M CA 1
ATOM 10907 C C . ASN D 2 231 ? 27.636 107.484 -16.754 1.00 6.72 231 ASN M C 1
ATOM 10908 O O . ASN D 2 231 ? 28.382 108.109 -16.005 1.00 7.65 231 ASN M O 1
ATOM 10913 N N . TRP D 2 232 ? 26.798 108.053 -17.623 1.00 7.03 232 TRP M N 1
ATOM 10914 C CA . TRP D 2 232 ? 26.749 109.492 -17.940 1.00 6.67 232 TRP M CA 1
ATOM 10915 C C . TRP D 2 232 ? 25.275 109.818 -18.206 1.00 6.86 232 TRP M C 1
ATOM 10916 O O . TRP D 2 232 ? 24.467 108.924 -18.396 1.00 7.53 232 TRP M O 1
ATOM 10927 N N . ILE D 2 233 ? 24.933 111.116 -18.310 1.00 6.49 233 ILE M N 1
ATOM 10928 C CA . ILE D 2 233 ? 23.650 111.494 -18.875 1.00 6.53 233 ILE M CA 1
ATOM 10929 C C . ILE D 2 233 ? 23.782 112.714 -19.771 1.00 6.64 233 ILE M C 1
ATOM 10930 O O . ILE D 2 233 ? 24.621 113.603 -19.535 1.00 7.34 233 ILE M O 1
ATOM 10935 N N . VAL D 2 234 ? 22.906 112.783 -20.752 1.00 6.56 234 VAL M N 1
ATOM 10936 C CA . VAL D 2 234 ? 22.645 114.056 -21.420 1.00 6.83 234 VAL M CA 1
ATOM 10937 C C . VAL D 2 234 ? 22.031 115.023 -20.431 1.00 7.08 234 VAL M C 1
ATOM 10938 O O . VAL D 2 234 ? 21.053 114.713 -19.781 1.00 8.58 234 VAL M O 1
ATOM 10942 N N . GLY D 2 235 ? 22.686 116.175 -20.271 1.00 7.26 235 GLY M N 1
ATOM 10943 C CA . GLY D 2 235 ? 22.279 117.170 -19.260 1.00 7.79 235 GLY M CA 1
ATOM 10944 C C . GLY D 2 235 ? 23.202 117.288 -18.085 1.00 7.47 235 GLY M C 1
ATOM 10945 O O . GLY D 2 235 ? 23.048 118.214 -17.289 1.00 8.18 235 GLY M O 1
ATOM 10946 N N . GLY D 2 236 ? 24.163 116.383 -17.922 1.00 6.91 236 GLY M N 1
ATOM 10947 C CA . GLY D 2 236 ? 25.173 116.522 -16.875 1.00 7.54 236 GLY M CA 1
ATOM 10948 C C . GLY D 2 236 ? 25.735 115.186 -16.450 1.00 7.26 236 GLY M C 1
ATOM 10949 O O . GLY D 2 236 ? 26.350 114.482 -17.238 1.00 7.84 236 GLY M O 1
ATOM 10950 N N . MET D 2 237 ? 25.550 114.854 -15.163 1.00 6.95 237 MET M N 1
ATOM 10951 C CA . MET D 2 237 ? 25.961 113.551 -14.660 1.00 7.02 237 MET M CA 1
ATOM 10952 C C . MET D 2 237 ? 24.881 113.081 -13.715 1.00 7.24 237 MET M C 1
ATOM 10953 O O . MET D 2 237 ? 24.207 113.886 -13.096 1.00 8.29 237 MET M O 1
ATOM 10958 N N . PRO D 2 238 ? 24.733 111.752 -13.528 1.00 8.05 238 PRO M N 1
ATOM 10959 C CA . PRO D 2 238 ? 23.656 111.224 -12.670 1.00 8.71 238 PRO M CA 1
ATOM 10960 C C . PRO D 2 238 ? 24.025 111.153 -11.199 1.00 7.21 238 PRO M C 1
ATOM 10961 O O . PRO D 2 238 ? 23.206 110.813 -10.360 1.00 7.17 238 PRO M O 1
ATOM 10965 N N . CYS D 2 239 ? 25.286 111.448 -10.882 1.00 6.79 239 CYS M N 1
ATOM 10966 C CA . CYS D 2 239 ? 25.812 111.337 -9.515 1.00 6.83 239 CYS M CA 1
ATOM 10967 C C . CYS D 2 239 ? 25.448 112.585 -8.693 1.00 7.01 239 CYS M C 1
ATOM 10968 O O . CYS D 2 239 ? 26.294 113.425 -8.373 1.00 7.73 239 CYS M O 1
ATOM 10971 N N . ALA D 2 240 ? 24.196 112.635 -8.289 1.00 6.73 240 ALA M N 1
ATOM 10972 C CA . ALA D 2 240 ? 23.683 113.716 -7.481 1.00 6.79 240 ALA M CA 1
ATOM 10973 C C . ALA D 2 240 ? 24.549 113.848 -6.204 1.00 6.53 240 ALA M C 1
ATOM 10974 O O . ALA D 2 240 ? 24.998 112.860 -5.634 1.00 7.05 240 ALA M O 1
ATOM 10976 N N . ILE D 2 241 ? 24.675 115.095 -5.766 1.00 6.60 241 ILE M N 1
ATOM 10977 C CA . ILE D 2 241 ? 25.516 115.457 -4.612 1.00 7.07 241 ILE M CA 1
ATOM 10978 C C . ILE D 2 241 ? 24.656 115.860 -3.438 1.00 7.24 241 ILE M C 1
ATOM 10979 O O . ILE D 2 241 ? 23.651 116.577 -3.594 1.00 8.10 241 ILE M O 1
ATOM 10984 N N . ASN D 2 242 ? 25.034 115.391 -2.255 1.00 6.95 242 ASN M N 1
ATOM 10985 C CA . ASN D 2 242 ? 24.387 115.788 -1.001 1.00 7.38 242 ASN M CA 1
ATOM 10986 C C . ASN D 2 242 ? 25.460 115.698 0.066 1.00 7.41 242 ASN M C 1
ATOM 10987 O O . ASN D 2 242 ? 25.943 114.604 0.360 1.00 7.68 242 ASN M O 1
ATOM 10992 N N . ILE D 2 243 ? 25.892 116.851 0.575 1.00 8.02 243 ILE M N 1
ATOM 10993 C CA . ILE D 2 243 ? 26.943 116.881 1.594 1.00 8.86 243 ILE M CA 1
ATOM 10994 C C . ILE D 2 243 ? 26.406 116.962 3.016 1.00 8.37 243 ILE M C 1
ATOM 10995 O O . ILE D 2 243 ? 26.948 116.340 3.893 1.00 10.81 243 ILE M O 1
ATOM 11000 N N . ASP D 2 244 ? 25.332 117.734 3.233 1.00 8.76 244 ASP M N 1
ATOM 11001 C CA . ASP D 2 244 ? 24.974 118.142 4.606 1.00 8.83 244 ASP M CA 1
ATOM 11002 C C . ASP D 2 244 ? 23.491 118.012 4.884 1.00 8.50 244 ASP M C 1
ATOM 11003 O O . ASP D 2 244 ? 23.017 118.625 5.825 1.00 9.92 244 ASP M O 1
ATOM 11008 N N . GLU D 2 245 ? 22.767 117.208 4.111 1.00 8.85 245 GLU M N 1
ATOM 11009 C CA A GLU D 2 245 ? 21.350 117.006 4.293 0.50 8.80 245 GLU M CA 1
ATOM 11010 C CA B GLU D 2 245 ? 21.349 116.982 4.322 0.50 8.62 245 GLU M CA 1
ATOM 11011 C C . GLU D 2 245 ? 21.064 115.536 4.581 1.00 8.26 245 GLU M C 1
ATOM 11012 O O . GLU D 2 245 ? 21.867 114.643 4.317 1.00 8.83 245 GLU M O 1
ATOM 11023 N N . SER D 2 246 ? 19.862 115.284 5.101 1.00 8.58 246 SER M N 1
ATOM 11024 C CA . SER D 2 246 ? 19.446 113.926 5.308 1.00 8.75 246 SER M CA 1
ATOM 11025 C C . SER D 2 246 ? 19.520 113.181 3.976 1.00 8.56 246 SER M C 1
ATOM 11026 O O . SER D 2 246 ? 19.218 113.709 2.918 1.00 9.46 246 SER M O 1
ATOM 11029 N N . GLY D 2 247 ? 19.916 111.923 4.071 1.00 9.36 247 GLY M N 1
ATOM 11030 C CA . GLY D 2 247 ? 19.996 111.112 2.868 1.00 9.77 247 GLY M CA 1
ATOM 11031 C C . GLY D 2 247 ? 21.277 111.268 2.090 1.00 8.13 247 GLY M C 1
ATOM 11032 O O . GLY D 2 247 ? 21.385 110.712 0.994 1.00 8.40 247 GLY M O 1
ATOM 11033 N N . ALA D 2 248 ? 22.297 111.927 2.662 1.00 7.59 248 ALA M N 1
ATOM 11034 C CA . ALA D 2 248 ? 23.588 112.018 1.984 1.00 6.87 248 ALA M CA 1
ATOM 11035 C C . ALA D 2 248 ? 24.172 110.636 1.759 1.00 6.42 248 ALA M C 1
ATOM 11036 O O . ALA D 2 248 ? 25.001 110.478 0.847 1.00 7.01 248 ALA M O 1
ATOM 11038 N N . VAL D 2 249 ? 23.797 109.647 2.541 1.00 6.88 249 VAL M N 1
ATOM 11039 C CA . VAL D 2 249 ? 24.193 108.269 2.314 1.00 7.22 249 VAL M CA 1
ATOM 11040 C C . VAL D 2 249 ? 23.759 107.735 0.955 1.00 7.33 249 VAL M C 1
ATOM 11041 O O . VAL D 2 249 ? 24.309 106.716 0.525 1.00 9.28 249 VAL M O 1
ATOM 11045 N N . GLY D 2 250 ? 22.807 108.393 0.313 1.00 7.30 250 GLY M N 1
ATOM 11046 C CA . GLY D 2 250 ? 22.342 108.029 -1.016 1.00 7.40 250 GLY M CA 1
ATOM 11047 C C . GLY D 2 250 ? 22.932 108.804 -2.159 1.00 6.96 250 GLY M C 1
ATOM 11048 O O . GLY D 2 250 ? 22.378 108.762 -3.259 1.00 8.32 250 GLY M O 1
ATOM 11049 N N . ALA D 2 251 ? 24.033 109.511 -1.922 1.00 6.95 251 ALA M N 1
ATOM 11050 C CA . ALA D 2 251 ? 24.528 110.481 -2.887 1.00 7.09 251 ALA M CA 1
ATOM 11051 C C . ALA D 2 251 ? 26.054 110.631 -2.787 1.00 6.63 251 ALA M C 1
ATOM 11052 O O . ALA D 2 251 ? 26.710 110.008 -1.953 1.00 7.25 251 ALA M O 1
ATOM 11054 N N . VAL D 2 252 ? 26.611 111.487 -3.647 1.00 6.46 252 VAL M N 1
ATOM 11055 C CA . VAL D 2 252 ? 28.017 111.858 -3.503 1.00 6.81 252 VAL M CA 1
ATOM 11056 C C . VAL D 2 252 ? 28.129 112.758 -2.292 1.00 6.65 252 VAL M C 1
ATOM 11057 O O . VAL D 2 252 ? 27.635 113.887 -2.320 1.00 7.93 252 VAL M O 1
ATOM 11061 N N . ASN D 2 253 ? 28.760 112.256 -1.233 1.00 6.46 253 ASN M N 1
ATOM 11062 C CA . ASN D 2 253 ? 28.825 112.916 0.065 1.00 6.87 253 ASN M CA 1
ATOM 11063 C C . ASN D 2 253 ? 30.312 113.123 0.416 1.00 6.32 253 ASN M C 1
ATOM 11064 O O . ASN D 2 253 ? 31.200 112.879 -0.409 1.00 6.61 253 ASN M O 1
ATOM 11069 N N . MET D 2 254 ? 30.589 113.663 1.608 1.00 6.57 254 MET M N 1
ATOM 11070 C CA A MET D 2 254 ? 31.960 113.958 1.960 0.39 6.81 254 MET M CA 1
ATOM 11071 C CA B MET D 2 254 ? 31.989 113.972 1.930 0.11 6.98 254 MET M CA 1
ATOM 11072 C CA C MET D 2 254 ? 31.968 113.959 1.943 0.50 6.77 254 MET M CA 1
ATOM 11073 C C . MET D 2 254 ? 32.860 112.722 1.966 1.00 6.11 254 MET M C 1
ATOM 11074 O O . MET D 2 254 ? 34.047 112.828 1.652 1.00 6.94 254 MET M O 1
ATOM 11087 N N . GLU D 2 255 ? 32.326 111.573 2.394 1.00 6.09 255 GLU M N 1
ATOM 11088 C CA . GLU D 2 255 ? 33.120 110.356 2.392 1.00 6.25 255 GLU M CA 1
ATOM 11089 C C . GLU D 2 255 ? 33.499 109.931 0.960 1.00 5.96 255 GLU M C 1
ATOM 11090 O O . GLU D 2 255 ? 34.658 109.529 0.723 1.00 6.67 255 GLU M O 1
ATOM 11096 N N . ARG D 2 256 ? 32.576 110.077 0.021 1.00 5.95 256 ARG M N 1
ATOM 11097 C CA . ARG D 2 256 ? 32.871 109.741 -1.382 1.00 6.36 256 ARG M CA 1
ATOM 11098 C C . ARG D 2 256 ? 33.923 110.683 -1.941 1.00 6.34 256 ARG M C 1
ATOM 11099 O O . ARG D 2 256 ? 34.835 110.275 -2.659 1.00 6.89 256 ARG M O 1
ATOM 11107 N N . LEU D 2 257 ? 33.796 111.980 -1.616 1.00 6.39 257 LEU M N 1
ATOM 11108 C CA . LEU D 2 257 ? 34.775 112.944 -2.084 1.00 6.58 257 LEU M CA 1
ATOM 11109 C C . LEU D 2 257 ? 36.134 112.720 -1.452 1.00 6.00 257 LEU M C 1
ATOM 11110 O O . LEU D 2 257 ? 37.149 112.874 -2.119 1.00 6.97 257 LEU M O 1
ATOM 11115 N N . ASN D 2 258 ? 36.158 112.321 -0.179 1.00 6.14 258 ASN M N 1
ATOM 11116 C CA . ASN D 2 258 ? 37.419 111.965 0.456 1.00 6.28 258 ASN M CA 1
ATOM 11117 C C . ASN D 2 258 ? 38.099 110.804 -0.255 1.00 6.29 258 ASN M C 1
ATOM 11118 O O . ASN D 2 258 ? 39.339 110.790 -0.411 1.00 6.41 258 ASN M O 1
ATOM 11123 N N . LEU D 2 259 ? 37.320 109.811 -0.679 1.00 6.46 259 LEU M N 1
ATOM 11124 C CA A LEU D 2 259 ? 37.916 108.710 -1.457 0.50 6.53 259 LEU M CA 1
ATOM 11125 C CA B LEU D 2 259 ? 37.876 108.699 -1.456 0.50 6.65 259 LEU M CA 1
ATOM 11126 C C . LEU D 2 259 ? 38.547 109.242 -2.724 1.00 6.41 259 LEU M C 1
ATOM 11127 O O . LEU D 2 259 ? 39.707 108.921 -3.036 1.00 7.01 259 LEU M O 1
ATOM 11136 N N . VAL D 2 260 ? 37.813 110.072 -3.460 1.00 6.67 260 VAL M N 1
ATOM 11137 C CA . VAL D 2 260 ? 38.353 110.665 -4.687 1.00 6.65 260 VAL M CA 1
ATOM 11138 C C . VAL D 2 260 ? 39.682 111.383 -4.405 1.00 6.38 260 VAL M C 1
ATOM 11139 O O . VAL D 2 260 ? 40.669 111.188 -5.137 1.00 7.12 260 VAL M O 1
ATOM 11143 N N . GLN D 2 261 ? 39.711 112.242 -3.390 1.00 6.52 261 GLN M N 1
ATOM 11144 C CA . GLN D 2 261 ? 40.939 112.981 -3.096 1.00 7.18 261 GLN M CA 1
ATOM 11145 C C . GLN D 2 261 ? 42.097 112.008 -2.826 1.00 7.04 261 GLN M C 1
ATOM 11146 O O . GLN D 2 261 ? 43.237 112.232 -3.268 1.00 7.31 261 GLN M O 1
ATOM 11152 N N . SER D 2 262 ? 41.834 110.934 -2.085 1.00 6.66 262 SER M N 1
ATOM 11153 C CA A SER D 2 262 ? 42.924 110.011 -1.775 0.60 6.83 262 SER M CA 1
ATOM 11154 C CA B SER D 2 262 ? 42.901 109.972 -1.768 0.40 7.26 262 SER M CA 1
ATOM 11155 C C . SER D 2 262 ? 43.498 109.375 -3.038 1.00 6.81 262 SER M C 1
ATOM 11156 O O . SER D 2 262 ? 44.710 109.174 -3.146 1.00 7.87 262 SER M O 1
ATOM 11161 N N . ILE D 2 263 ? 42.620 109.067 -4.005 1.00 6.71 263 ILE M N 1
ATOM 11162 C CA . ILE D 2 263 ? 43.112 108.493 -5.254 1.00 6.80 263 ILE M CA 1
ATOM 11163 C C . ILE D 2 263 ? 43.927 109.502 -6.051 1.00 6.60 263 ILE M C 1
ATOM 11164 O O . ILE D 2 263 ? 44.952 109.152 -6.646 1.00 7.20 263 ILE M O 1
ATOM 11169 N N . ILE D 2 264 ? 43.480 110.754 -6.064 1.00 6.79 264 ILE M N 1
ATOM 11170 C CA . ILE D 2 264 ? 44.218 111.782 -6.819 1.00 6.81 264 ILE M CA 1
ATOM 11171 C C . ILE D 2 264 ? 45.654 111.874 -6.339 1.00 6.69 264 ILE M C 1
ATOM 11172 O O . ILE D 2 264 ? 46.591 111.875 -7.131 1.00 7.81 264 ILE M O 1
ATOM 11177 N N . THR D 2 265 ? 45.834 111.953 -5.005 1.00 7.37 265 THR M N 1
ATOM 11178 C CA A THR D 2 265 ? 47.172 112.100 -4.437 0.50 7.63 265 THR M CA 1
ATOM 11179 C CA B THR D 2 265 ? 47.204 112.163 -4.545 0.50 8.01 265 THR M CA 1
ATOM 11180 C C . THR D 2 265 ? 48.056 110.941 -4.819 1.00 7.72 265 THR M C 1
ATOM 11181 O O . THR D 2 265 ? 49.232 111.062 -5.214 1.00 8.73 265 THR M O 1
ATOM 11188 N N . ARG D 2 266 ? 47.520 109.730 -4.645 1.00 7.85 266 ARG M N 1
ATOM 11189 C CA . ARG D 2 266 ? 48.270 108.497 -4.932 1.00 7.85 266 ARG M CA 1
ATOM 11190 C C . ARG D 2 266 ? 48.656 108.423 -6.401 1.00 7.67 266 ARG M C 1
ATOM 11191 O O . ARG D 2 266 ? 49.746 107.954 -6.757 1.00 8.32 266 ARG M O 1
ATOM 11199 N N . THR D 2 267 ? 47.737 108.827 -7.278 1.00 7.12 267 THR M N 1
ATOM 11200 C CA . THR D 2 267 ? 47.944 108.762 -8.725 1.00 7.30 267 THR M CA 1
ATOM 11201 C C . THR D 2 267 ? 49.065 109.709 -9.130 1.00 7.88 267 THR M C 1
ATOM 11202 O O . THR D 2 267 ? 49.956 109.352 -9.894 1.00 7.90 267 THR M O 1
ATOM 11206 N N . ALA D 2 268 ? 49.008 110.957 -8.652 1.00 7.51 268 ALA M N 1
ATOM 11207 C CA . ALA D 2 268 ? 50.081 111.905 -8.924 1.00 7.95 268 ALA M CA 1
ATOM 11208 C C . ALA D 2 268 ? 51.415 111.375 -8.452 1.00 7.73 268 ALA M C 1
ATOM 11209 O O . ALA D 2 268 ? 52.432 111.481 -9.136 1.00 8.93 268 ALA M O 1
ATOM 11211 N N . ASP D 2 269 ? 51.445 110.814 -7.245 1.00 8.30 269 ASP M N 1
ATOM 11212 C CA A ASP D 2 269 ? 52.710 110.360 -6.727 0.50 9.19 269 ASP M CA 1
ATOM 11213 C CA B ASP D 2 269 ? 52.680 110.313 -6.663 0.50 8.76 269 ASP M CA 1
ATOM 11214 C C . ASP D 2 269 ? 53.294 109.235 -7.563 1.00 8.13 269 ASP M C 1
ATOM 11215 O O . ASP D 2 269 ? 54.502 109.208 -7.839 1.00 8.98 269 ASP M O 1
ATOM 11224 N N . PHE D 2 270 ? 52.469 108.276 -7.991 1.00 7.73 270 PHE M N 1
ATOM 11225 C CA . PHE D 2 270 ? 52.958 107.169 -8.805 1.00 8.02 270 PHE M CA 1
ATOM 11226 C C . PHE D 2 270 ? 53.498 107.668 -10.156 1.00 7.98 270 PHE M C 1
ATOM 11227 O O . PHE D 2 270 ? 54.579 107.317 -10.605 1.00 8.62 270 PHE M O 1
ATOM 11235 N N . ILE D 2 271 ? 52.691 108.528 -10.818 1.00 7.76 271 ILE M N 1
ATOM 11236 C CA . ILE D 2 271 ? 53.132 109.037 -12.108 1.00 8.13 271 ILE M CA 1
ATOM 11237 C C . ILE D 2 271 ? 54.434 109.807 -11.991 1.00 8.32 271 ILE M C 1
ATOM 11238 O O . ILE D 2 271 ? 55.374 109.652 -12.791 1.00 8.99 271 ILE M O 1
ATOM 11243 N N . ASN D 2 272 ? 54.494 110.699 -11.006 1.00 8.28 272 ASN M N 1
ATOM 11244 C CA . ASN D 2 272 ? 55.634 111.606 -10.933 1.00 8.67 272 ASN M CA 1
ATOM 11245 C C . ASN D 2 272 ? 56.899 110.908 -10.491 1.00 8.62 272 ASN M C 1
ATOM 11246 O O . ASN D 2 272 ? 57.987 111.345 -10.884 1.00 9.84 272 ASN M O 1
ATOM 11251 N N . ASN D 2 273 ? 56.794 109.843 -9.695 1.00 8.41 273 ASN M N 1
ATOM 11252 C CA . ASN D 2 273 ? 57.979 109.228 -9.096 1.00 8.57 273 ASN M CA 1
ATOM 11253 C C . ASN D 2 273 ? 58.328 107.852 -9.692 1.00 8.40 273 ASN M C 1
ATOM 11254 O O . ASN D 2 273 ? 59.422 107.344 -9.372 1.00 9.45 273 ASN M O 1
ATOM 11259 N N . VAL D 2 274 ? 57.477 107.288 -10.525 1.00 8.40 274 VAL M N 1
ATOM 11260 C CA . VAL D 2 274 ? 57.714 105.992 -11.185 1.00 8.79 274 VAL M CA 1
ATOM 11261 C C . VAL D 2 274 ? 57.733 106.178 -12.699 1.00 8.39 274 VAL M C 1
ATOM 11262 O O . VAL D 2 274 ? 58.782 106.002 -13.342 1.00 9.29 274 VAL M O 1
ATOM 11266 N N A MET D 2 275 ? 56.607 106.629 -13.256 0.70 7.85 275 MET M N 1
ATOM 11267 N N B MET D 2 275 ? 56.605 106.605 -13.264 0.30 8.23 275 MET M N 1
ATOM 11268 C CA A MET D 2 275 ? 56.494 106.701 -14.729 0.70 8.29 275 MET M CA 1
ATOM 11269 C CA B MET D 2 275 ? 56.523 106.691 -14.725 0.30 8.66 275 MET M CA 1
ATOM 11270 C C A MET D 2 275 ? 57.427 107.759 -15.311 0.70 8.52 275 MET M C 1
ATOM 11271 C C B MET D 2 275 ? 57.432 107.758 -15.320 0.30 8.66 275 MET M C 1
ATOM 11272 O O A MET D 2 275 ? 58.121 107.503 -16.305 0.70 9.42 275 MET M O 1
ATOM 11273 O O B MET D 2 275 ? 58.122 107.496 -16.308 0.30 9.33 275 MET M O 1
ATOM 11282 N N . ILE D 2 276 ? 57.439 108.959 -14.748 1.00 8.62 276 ILE M N 1
ATOM 11283 C CA . ILE D 2 276 ? 58.250 110.049 -15.305 1.00 9.23 276 ILE M CA 1
ATOM 11284 C C . ILE D 2 276 ? 59.745 109.669 -15.323 1.00 9.63 276 ILE M C 1
ATOM 11285 O O . ILE D 2 276 ? 60.387 109.810 -16.379 1.00 10.37 276 ILE M O 1
ATOM 11290 N N . PRO D 2 277 ? 60.314 109.214 -14.198 1.00 9.15 277 PRO M N 1
ATOM 11291 C CA . PRO D 2 277 ? 61.739 108.882 -14.248 1.00 9.43 277 PRO M CA 1
ATOM 11292 C C . PRO D 2 277 ? 62.015 107.725 -15.174 1.00 9.43 277 PRO M C 1
ATOM 11293 O O . PRO D 2 277 ? 63.073 107.677 -15.836 1.00 10.71 277 PRO M O 1
ATOM 11297 N N . ASP D 2 278 ? 61.105 106.751 -15.282 1.00 8.78 278 ASP M N 1
ATOM 11298 C CA . ASP D 2 278 ? 61.322 105.646 -16.220 1.00 9.35 278 ASP M CA 1
ATOM 11299 C C . ASP D 2 278 ? 61.295 106.123 -17.671 1.00 9.19 278 ASP M C 1
ATOM 11300 O O . ASP D 2 278 ? 62.075 105.642 -18.499 1.00 9.60 278 ASP M O 1
ATOM 11305 N N . ALA D 2 279 ? 60.404 107.062 -18.009 1.00 8.91 279 ALA M N 1
ATOM 11306 C CA . ALA D 2 279 ? 60.367 107.584 -19.365 1.00 9.63 279 ALA M CA 1
ATOM 11307 C C . ALA D 2 279 ? 61.667 108.286 -19.693 1.00 10.30 279 ALA M C 1
ATOM 11308 O O . ALA D 2 279 ? 62.241 108.111 -20.771 1.00 10.31 279 ALA M O 1
ATOM 11310 N N . LEU D 2 280 ? 62.152 109.107 -18.764 1.00 10.39 280 LEU M N 1
ATOM 11311 C CA A LEU D 2 280 ? 63.398 109.802 -18.967 0.50 10.81 280 LEU M CA 1
ATOM 11312 C CA B LEU D 2 280 ? 63.430 109.783 -18.972 0.50 11.06 280 LEU M CA 1
ATOM 11313 C C . LEU D 2 280 ? 64.554 108.778 -19.119 1.00 10.94 280 LEU M C 1
ATOM 11314 O O . LEU D 2 280 ? 65.459 108.997 -19.962 1.00 12.64 280 LEU M O 1
ATOM 11323 N N . ALA D 2 281 ? 64.564 107.712 -18.326 1.00 10.92 281 ALA M N 1
ATOM 11324 C CA . ALA D 2 281 ? 65.617 106.699 -18.415 1.00 12.22 281 ALA M CA 1
ATOM 11325 C C . ALA D 2 281 ? 65.584 105.992 -19.761 1.00 11.80 281 ALA M C 1
ATOM 11326 O O . ALA D 2 281 ? 66.614 105.771 -20.378 1.00 12.64 281 ALA M O 1
ATOM 11328 N N . ILE D 2 282 ? 64.392 105.661 -20.286 1.00 10.88 282 ILE M N 1
ATOM 11329 C CA . ILE D 2 282 ? 64.283 105.128 -21.633 1.00 11.72 282 ILE M CA 1
ATOM 11330 C C . ILE D 2 282 ? 64.908 106.113 -22.603 1.00 11.24 282 ILE M C 1
ATOM 11331 O O . ILE D 2 282 ? 65.667 105.712 -23.489 1.00 12.02 282 ILE M O 1
ATOM 11336 N N . GLY D 2 283 ? 64.608 107.383 -22.460 1.00 11.17 283 GLY M N 1
ATOM 11337 C CA . GLY D 2 283 ? 65.232 108.345 -23.328 1.00 12.06 283 GLY M CA 1
ATOM 11338 C C . GLY D 2 283 ? 66.724 108.369 -23.245 1.00 11.60 283 GLY M C 1
ATOM 11339 O O . GLY D 2 283 ? 67.428 108.406 -24.261 1.00 12.65 283 GLY M O 1
ATOM 11340 N N . GLN D 2 284 ? 67.271 108.319 -22.022 1.00 11.91 284 GLN M N 1
ATOM 11341 C CA . GLN D 2 284 ? 68.740 108.411 -21.853 1.00 12.95 284 GLN M CA 1
ATOM 11342 C C . GLN D 2 284 ? 69.436 107.288 -22.542 1.00 12.22 284 GLN M C 1
ATOM 11343 O O . GLN D 2 284 ? 70.555 107.473 -23.041 1.00 14.06 284 GLN M O 1
ATOM 11349 N N . PHE D 2 285 ? 68.881 106.111 -22.521 1.00 12.73 285 PHE M N 1
ATOM 11350 C CA . PHE D 2 285 ? 69.459 104.910 -23.080 1.00 13.38 285 PHE M CA 1
ATOM 11351 C C . PHE D 2 285 ? 69.140 104.607 -24.521 1.00 11.99 285 PHE M C 1
ATOM 11352 O O . PHE D 2 285 ? 69.703 103.698 -25.071 1.00 13.11 285 PHE M O 1
ATOM 11360 N N . ASN D 2 286 ? 68.220 105.376 -25.115 1.00 10.69 286 ASN M N 1
ATOM 11361 C CA . ASN D 2 286 ? 67.742 105.139 -26.467 1.00 9.87 286 ASN M CA 1
ATOM 11362 C C . ASN D 2 286 ? 67.682 106.428 -27.257 1.00 9.43 286 ASN M C 1
ATOM 11363 O O . ASN D 2 286 ? 66.775 106.636 -28.084 1.00 9.74 286 ASN M O 1
ATOM 11368 N N . LYS D 2 287 ? 68.708 107.284 -27.097 1.00 10.08 287 LYS M N 1
ATOM 11369 C CA . LYS D 2 287 ? 68.703 108.572 -27.796 1.00 10.30 287 LYS M CA 1
ATOM 11370 C C . LYS D 2 287 ? 68.564 108.493 -29.306 1.00 10.32 287 LYS M C 1
ATOM 11371 O O . LYS D 2 287 ? 67.941 109.351 -29.908 1.00 10.91 287 LYS M O 1
ATOM 11377 N N . PRO D 2 288 ? 69.120 107.449 -29.971 1.00 10.43 288 PRO M N 1
ATOM 11378 C CA . PRO D 2 288 ? 68.923 107.366 -31.424 1.00 11.02 288 PRO M CA 1
ATOM 11379 C C . PRO D 2 288 ? 67.464 107.364 -31.844 1.00 10.34 288 PRO M C 1
ATOM 11380 O O . PRO D 2 288 ? 67.166 107.750 -32.973 1.00 10.88 288 PRO M O 1
ATOM 11384 N N . TRP D 2 289 ? 66.587 106.887 -30.958 1.00 9.40 289 TRP M N 1
ATOM 11385 C CA . TRP D 2 289 ? 65.146 106.871 -31.282 1.00 9.28 289 TRP M CA 1
ATOM 11386 C C . TRP D 2 289 ? 64.492 108.227 -31.245 1.00 9.79 289 TRP M C 1
ATOM 11387 O O . TRP D 2 289 ? 63.332 108.330 -31.643 1.00 10.16 289 TRP M O 1
ATOM 11398 N N . SER D 2 290 ? 65.252 109.277 -30.878 1.00 9.14 290 SER M N 1
ATOM 11399 C CA . SER D 2 290 ? 64.800 110.647 -31.120 1.00 9.54 290 SER M CA 1
ATOM 11400 C C . SER D 2 290 ? 64.879 111.081 -32.561 1.00 9.19 290 SER M C 1
ATOM 11401 O O . SER D 2 290 ? 64.444 112.178 -32.869 1.00 10.92 290 SER M O 1
ATOM 11404 N N . GLU D 2 291 ? 65.460 110.223 -33.419 1.00 10.33 291 GLU M N 1
ATOM 11405 C CA . GLU D 2 291 ? 65.571 110.513 -34.847 1.00 11.07 291 GLU M CA 1
ATOM 11406 C C . GLU D 2 291 ? 64.881 109.468 -35.721 1.00 11.27 291 GLU M C 1
ATOM 11407 O O . GLU D 2 291 ? 65.076 109.486 -36.941 1.00 15.19 291 GLU M O 1
ATOM 11413 N N . ILE D 2 292 ? 64.128 108.549 -35.121 1.00 10.10 292 ILE M N 1
ATOM 11414 C CA . ILE D 2 292 ? 63.473 107.468 -35.822 1.00 9.67 292 ILE M CA 1
ATOM 11415 C C . ILE D 2 292 ? 61.972 107.659 -35.641 1.00 9.14 292 ILE M C 1
ATOM 11416 O O . ILE D 2 292 ? 61.525 108.041 -34.556 1.00 9.42 292 ILE M O 1
ATOM 11421 N N . GLY D 2 293 ? 61.157 107.355 -36.641 1.00 9.55 293 GLY M N 1
ATOM 11422 C CA . GLY D 2 293 ? 59.739 107.450 -36.487 1.00 9.99 293 GLY M CA 1
ATOM 11423 C C . GLY D 2 293 ? 59.138 108.801 -36.497 1.00 9.18 293 GLY M C 1
ATOM 11424 O O . GLY D 2 293 ? 58.002 108.956 -36.016 1.00 9.61 293 GLY M O 1
ATOM 11425 N N . THR D 2 294 ? 59.801 109.788 -37.070 1.00 9.54 294 THR M N 1
ATOM 11426 C CA . THR D 2 294 ? 59.223 111.154 -37.111 1.00 9.77 294 THR M CA 1
ATOM 11427 C C . THR D 2 294 ? 57.897 111.164 -37.800 1.00 8.92 294 THR M C 1
ATOM 11428 O O . THR D 2 294 ? 56.936 111.745 -37.297 1.00 9.31 294 THR M O 1
ATOM 11432 N N . GLY D 2 295 ? 57.802 110.563 -38.958 1.00 9.52 295 GLY M N 1
ATOM 11433 C CA . GLY D 2 295 ? 56.564 110.571 -39.724 1.00 8.88 295 GLY M CA 1
ATOM 11434 C C . GLY D 2 295 ? 56.072 111.981 -39.979 1.00 8.96 295 GLY M C 1
ATOM 11435 O O . GLY D 2 295 ? 56.814 112.888 -40.350 1.00 10.12 295 GLY M O 1
ATOM 11436 N N . LEU D 2 296 ? 54.776 112.152 -39.748 1.00 8.71 296 LEU M N 1
ATOM 11437 C CA . LEU D 2 296 ? 54.096 113.397 -39.985 1.00 8.91 296 LEU M CA 1
ATOM 11438 C C . LEU D 2 296 ? 54.324 114.410 -38.876 1.00 9.15 296 LEU M C 1
ATOM 11439 O O . LEU D 2 296 ? 53.891 115.559 -38.983 1.00 10.19 296 LEU M O 1
ATOM 11444 N N . SER D 2 297 ? 55.019 114.037 -37.786 1.00 9.02 297 SER M N 1
ATOM 11445 C CA . SER D 2 297 ? 55.103 114.957 -36.642 1.00 9.08 297 SER M CA 1
ATOM 11446 C C . SER D 2 297 ? 55.899 116.211 -36.851 1.00 9.18 297 SER M C 1
ATOM 11447 O O . SER D 2 297 ? 55.776 117.133 -36.044 1.00 10.10 297 SER M O 1
ATOM 11450 N N . ASP D 2 298 ? 56.723 116.262 -37.918 1.00 9.30 298 ASP M N 1
ATOM 11451 C CA . ASP D 2 298 ? 57.405 117.488 -38.313 1.00 10.44 298 ASP M CA 1
ATOM 11452 C C . ASP D 2 298 ? 56.737 118.150 -39.498 1.00 10.98 298 ASP M C 1
ATOM 11453 O O . ASP D 2 298 ? 57.322 119.086 -40.072 1.00 13.81 298 ASP M O 1
ATOM 11458 N N . LYS D 2 299 ? 55.530 117.735 -39.811 1.00 10.39 299 LYS M N 1
ATOM 11459 C CA . LYS D 2 299 ? 54.810 118.166 -41.009 1.00 12.40 299 LYS M CA 1
ATOM 11460 C C . LYS D 2 299 ? 53.409 118.699 -40.635 1.00 11.41 299 LYS M C 1
ATOM 11461 O O . LYS D 2 299 ? 53.093 119.873 -40.816 1.00 12.57 299 LYS M O 1
ATOM 11467 N N . CYS D 2 300 ? 52.550 117.813 -40.151 1.00 9.57 300 CYS M N 1
ATOM 11468 C CA . CYS D 2 300 ? 51.119 118.080 -39.994 1.00 9.15 300 CYS M CA 1
ATOM 11469 C C . CYS D 2 300 ? 50.641 117.432 -38.675 1.00 8.81 300 CYS M C 1
ATOM 11470 O O . CYS D 2 300 ? 50.702 116.193 -38.565 1.00 8.98 300 CYS M O 1
ATOM 11473 N N . VAL D 2 301 ? 50.167 118.259 -37.739 1.00 8.68 301 VAL M N 1
ATOM 11474 C CA . VAL D 2 301 ? 49.658 117.778 -36.467 1.00 8.15 301 VAL M CA 1
ATOM 11475 C C . VAL D 2 301 ? 48.359 118.489 -36.136 1.00 7.93 301 VAL M C 1
ATOM 11476 O O . VAL D 2 301 ? 48.146 119.640 -36.501 1.00 8.65 301 VAL M O 1
ATOM 11480 N N . LEU D 2 302 ? 47.501 117.793 -35.390 1.00 7.59 302 LEU M N 1
ATOM 11481 C CA . LEU D 2 302 ? 46.136 118.249 -35.147 1.00 7.89 302 LEU M CA 1
ATOM 11482 C C . LEU D 2 302 ? 45.706 117.968 -33.720 1.00 7.55 302 LEU M C 1
ATOM 11483 O O . LEU D 2 302 ? 45.878 116.856 -33.216 1.00 7.79 302 LEU M O 1
ATOM 11488 N N . SER D 2 303 ? 45.086 118.984 -33.094 1.00 8.24 303 SER M N 1
ATOM 11489 C CA . SER D 2 303 ? 44.371 118.861 -31.823 1.00 8.05 303 SER M CA 1
ATOM 11490 C C . SER D 2 303 ? 43.066 119.624 -31.938 1.00 7.67 303 SER M C 1
ATOM 11491 O O . SER D 2 303 ? 43.036 120.747 -32.449 1.00 9.08 303 SER M O 1
ATOM 11494 N N . TYR D 2 304 ? 41.985 119.044 -31.442 1.00 7.21 304 TYR M N 1
ATOM 11495 C CA . TYR D 2 304 ? 40.737 119.768 -31.289 1.00 7.85 304 TYR M CA 1
ATOM 11496 C C . TYR D 2 304 ? 40.697 120.610 -29.994 1.00 7.89 304 TYR M C 1
ATOM 11497 O O . TYR D 2 304 ? 39.979 121.572 -29.914 1.00 10.09 304 TYR M O 1
ATOM 11506 N N . GLY D 2 305 ? 41.450 120.169 -29.011 1.00 8.15 305 GLY M N 1
ATOM 11507 C CA . GLY D 2 305 ? 41.412 120.761 -27.669 1.00 8.43 305 GLY M CA 1
ATOM 11508 C C . GLY D 2 305 ? 40.400 120.105 -26.773 1.00 7.91 305 GLY M C 1
ATOM 11509 O O . GLY D 2 305 ? 39.508 119.385 -27.211 1.00 8.71 305 GLY M O 1
ATOM 11510 N N . ALA D 2 306 ? 40.598 120.324 -25.454 1.00 7.17 306 ALA M N 1
ATOM 11511 C CA . ALA D 2 306 ? 39.825 119.564 -24.467 1.00 7.53 306 ALA M CA 1
ATOM 11512 C C . ALA D 2 306 ? 39.817 120.272 -23.160 1.00 7.24 306 ALA M C 1
ATOM 11513 O O . ALA D 2 306 ? 40.567 121.231 -22.909 1.00 7.77 306 ALA M O 1
ATOM 11515 N N . PHE D 2 307 ? 39.006 119.743 -22.240 1.00 6.88 307 PHE M N 1
ATOM 11516 C CA . PHE D 2 307 ? 38.923 120.235 -20.844 1.00 7.12 307 PHE M CA 1
ATOM 11517 C C . PHE D 2 307 ? 38.440 121.684 -20.790 1.00 6.89 307 PHE M C 1
ATOM 11518 O O . PHE D 2 307 ? 39.137 122.568 -20.321 1.00 7.58 307 PHE M O 1
ATOM 11526 N N . PRO D 2 308 ? 37.186 121.907 -21.230 1.00 7.45 308 PRO M N 1
ATOM 11527 C CA . PRO D 2 308 ? 36.621 123.259 -21.100 1.00 7.58 308 PRO M CA 1
ATOM 11528 C C . PRO D 2 308 ? 36.516 123.615 -19.624 1.00 7.14 308 PRO M C 1
ATOM 11529 O O . PRO D 2 308 ? 35.839 122.945 -18.853 1.00 8.10 308 PRO M O 1
ATOM 11533 N N . ASP D 2 309 ? 37.180 124.708 -19.233 1.00 7.80 309 ASP M N 1
ATOM 11534 C CA . ASP D 2 309 ? 37.147 125.137 -17.841 1.00 8.37 309 ASP M CA 1
ATOM 11535 C C . ASP D 2 309 ? 35.972 126.028 -17.554 1.00 8.44 309 ASP M C 1
ATOM 11536 O O . ASP D 2 309 ? 35.571 126.177 -16.372 1.00 9.32 309 ASP M O 1
ATOM 11541 N N . ILE D 2 310 ? 35.456 126.700 -18.567 1.00 8.66 310 ILE M N 1
ATOM 11542 C CA . ILE D 2 310 ? 34.236 127.514 -18.450 1.00 9.42 310 ILE M CA 1
ATOM 11543 C C . ILE D 2 310 ? 33.097 126.599 -18.941 1.00 8.62 310 ILE M C 1
ATOM 11544 O O . ILE D 2 310 ? 33.115 126.185 -20.126 1.00 9.42 310 ILE M O 1
ATOM 11549 N N . ALA D 2 311 ? 32.158 126.255 -18.081 1.00 8.78 311 ALA M N 1
ATOM 11550 C CA . ALA D 2 311 ? 31.176 125.283 -18.466 1.00 8.88 311 ALA M CA 1
ATOM 11551 C C . ALA D 2 311 ? 30.411 125.713 -19.706 1.00 8.79 311 ALA M C 1
ATOM 11552 O O . ALA D 2 311 ? 29.948 126.849 -19.814 1.00 9.49 311 ALA M O 1
ATOM 11554 N N . ASN D 2 312 ? 30.266 124.765 -20.643 1.00 8.67 312 ASN M N 1
ATOM 11555 C CA . ASN D 2 312 ? 29.556 124.966 -21.876 1.00 9.47 312 ASN M CA 1
ATOM 11556 C C . ASN D 2 312 ? 30.202 125.890 -22.888 1.00 8.75 312 ASN M C 1
ATOM 11557 O O . ASN D 2 312 ? 29.599 126.221 -23.887 1.00 10.65 312 ASN M O 1
ATOM 11562 N N . ASP D 2 313 ? 31.446 126.275 -22.626 1.00 9.06 313 ASP M N 1
ATOM 11563 C CA . ASP D 2 313 ? 32.202 127.123 -23.519 1.00 8.73 313 ASP M CA 1
ATOM 11564 C C . ASP D 2 313 ? 33.359 126.277 -24.070 1.00 8.56 313 ASP M C 1
ATOM 11565 O O . ASP D 2 313 ? 34.247 125.862 -23.328 1.00 9.20 313 ASP M O 1
ATOM 11570 N N . PHE D 2 314 ? 33.286 125.996 -25.365 1.00 9.16 314 PHE M N 1
ATOM 11571 C CA . PHE D 2 314 ? 34.280 125.154 -26.033 1.00 9.33 314 PHE M CA 1
ATOM 11572 C C . PHE D 2 314 ? 35.303 125.979 -26.832 1.00 10.30 314 PHE M C 1
ATOM 11573 O O . PHE D 2 314 ? 36.021 125.444 -27.677 1.00 11.56 314 PHE M O 1
ATOM 11581 N N . GLY D 2 315 ? 35.379 127.277 -26.531 1.00 9.71 315 GLY M N 1
ATOM 11582 C CA . GLY D 2 315 ? 36.336 128.145 -27.175 1.00 10.84 315 GLY M CA 1
ATOM 11583 C C . GLY D 2 315 ? 37.720 128.166 -26.603 1.00 9.68 315 GLY M C 1
ATOM 11584 O O . GLY D 2 315 ? 38.018 127.560 -25.565 1.00 10.09 315 GLY M O 1
ATOM 11585 N N . GLU D 2 316 ? 38.580 128.903 -27.289 1.00 10.78 316 GLU M N 1
ATOM 11586 C CA . GLU D 2 316 ? 39.987 128.944 -26.934 1.00 11.42 316 GLU M CA 1
ATOM 11587 C C . GLU D 2 316 ? 40.266 129.467 -25.528 1.00 11.69 316 GLU M C 1
ATOM 11588 O O . GLU D 2 316 ? 41.229 129.041 -24.900 1.00 12.91 316 GLU M O 1
ATOM 11594 N N . LYS D 2 317 ? 39.465 130.378 -25.018 1.00 11.01 317 LYS M N 1
ATOM 11595 C CA . LYS D 2 317 ? 39.668 130.874 -23.679 1.00 12.53 317 LYS M CA 1
ATOM 11596 C C . LYS D 2 317 ? 39.274 129.902 -22.590 1.00 11.12 317 LYS M C 1
ATOM 11597 O O . LYS D 2 317 ? 39.633 130.100 -21.448 1.00 14.95 317 LYS M O 1
ATOM 11603 N N . SER D 2 318 ? 38.505 128.882 -22.945 1.00 9.77 318 SER M N 1
ATOM 11604 C CA . SER D 2 318 ? 38.021 127.882 -22.001 1.00 9.01 318 SER M CA 1
ATOM 11605 C C . SER D 2 318 ? 38.839 126.611 -21.975 1.00 8.40 318 SER M C 1
ATOM 11606 O O . SER D 2 318 ? 39.091 126.055 -20.906 1.00 8.97 318 SER M O 1
ATOM 11609 N N . LEU D 2 319 ? 39.212 126.072 -23.137 1.00 8.63 319 LEU M N 1
ATOM 11610 C CA . LEU D 2 319 ? 39.869 124.748 -23.202 1.00 8.28 319 LEU M CA 1
ATOM 11611 C C . LEU D 2 319 ? 41.258 124.777 -22.541 1.00 8.12 319 LEU M C 1
ATOM 11612 O O . LEU D 2 319 ? 42.140 125.489 -22.987 1.00 10.39 319 LEU M O 1
ATOM 11617 N N . LEU D 2 320 ? 41.429 123.934 -21.535 1.00 7.86 320 LEU M N 1
ATOM 11618 C CA . LEU D 2 320 ? 42.721 123.876 -20.859 1.00 7.89 320 LEU M CA 1
ATOM 11619 C C . LEU D 2 320 ? 43.782 123.155 -21.677 1.00 7.58 320 LEU M C 1
ATOM 11620 O O . LEU D 2 320 ? 44.974 123.388 -21.473 1.00 9.78 320 LEU M O 1
ATOM 11625 N N . MET D 2 321 ? 43.361 122.203 -22.512 1.00 7.67 321 MET M N 1
ATOM 11626 C CA . MET D 2 321 ? 44.278 121.571 -23.450 1.00 8.23 321 MET M CA 1
ATOM 11627 C C . MET D 2 321 ? 44.044 122.187 -24.798 1.00 8.43 321 MET M C 1
ATOM 11628 O O . MET D 2 321 ? 42.945 122.074 -25.338 1.00 8.73 321 MET M O 1
ATOM 11633 N N . PRO D 2 322 ? 45.010 122.949 -25.358 1.00 9.15 322 PRO M N 1
ATOM 11634 C CA . PRO D 2 322 ? 44.739 123.712 -26.553 1.00 10.79 322 PRO M CA 1
ATOM 11635 C C . PRO D 2 322 ? 44.400 122.887 -27.764 1.00 9.53 322 PRO M C 1
ATOM 11636 O O . PRO D 2 322 ? 44.883 121.746 -27.938 1.00 10.03 322 PRO M O 1
ATOM 11640 N N . GLY D 2 323 ? 43.645 123.526 -28.655 1.00 10.12 323 GLY M N 1
ATOM 11641 C CA . GLY D 2 323 ? 43.382 123.027 -30.004 1.00 10.04 323 GLY M CA 1
ATOM 11642 C C . GLY D 2 323 ? 44.131 123.838 -31.056 1.00 8.85 323 GLY M C 1
ATOM 11643 O O . GLY D 2 323 ? 44.492 124.983 -30.857 1.00 10.49 323 GLY M O 1
ATOM 11644 N N . GLY D 2 324 ? 44.291 123.219 -32.238 1.00 8.82 324 GLY M N 1
ATOM 11645 C CA . GLY D 2 324 ? 44.906 123.864 -33.374 1.00 8.56 324 GLY M CA 1
ATOM 11646 C C . GLY D 2 324 ? 45.460 122.849 -34.325 1.00 8.94 324 GLY M C 1
ATOM 11647 O O . GLY D 2 324 ? 45.623 121.674 -34.016 1.00 9.55 324 GLY M O 1
ATOM 11648 N N . ALA D 2 325 ? 45.775 123.331 -35.514 1.00 9.07 325 ALA M N 1
ATOM 11649 C CA . ALA D 2 325 ? 46.399 122.509 -36.564 1.00 9.22 325 ALA M CA 1
ATOM 11650 C C . ALA D 2 325 ? 47.643 123.184 -37.109 1.00 8.71 325 ALA M C 1
ATOM 11651 O O . ALA D 2 325 ? 47.688 124.402 -37.285 1.00 10.27 325 ALA M O 1
ATOM 11653 N N . VAL D 2 326 ? 48.626 122.370 -37.443 1.00 8.71 326 VAL M N 1
ATOM 11654 C CA . VAL D 2 326 ? 49.810 122.804 -38.175 1.00 9.30 326 VAL M CA 1
ATOM 11655 C C . VAL D 2 326 ? 49.899 121.960 -39.421 1.00 9.38 326 VAL M C 1
ATOM 11656 O O . VAL D 2 326 ? 49.699 120.747 -39.382 1.00 9.59 326 VAL M O 1
ATOM 11660 N N . ILE D 2 327 ? 50.207 122.627 -40.558 1.00 9.44 327 ILE M N 1
ATOM 11661 C CA . ILE D 2 327 ? 50.482 121.919 -41.806 1.00 10.40 327 ILE M CA 1
ATOM 11662 C C . ILE D 2 327 ? 51.763 122.455 -42.428 1.00 11.49 327 ILE M C 1
ATOM 11663 O O . ILE D 2 327 ? 52.279 123.505 -42.010 1.00 12.17 327 ILE M O 1
ATOM 11668 N N . ASN D 2 328 ? 52.302 121.713 -43.363 1.00 12.50 328 ASN M N 1
ATOM 11669 C CA . ASN D 2 328 ? 53.472 122.111 -44.133 1.00 14.61 328 ASN M CA 1
ATOM 11670 C C . ASN D 2 328 ? 54.719 122.366 -43.291 1.00 12.90 328 ASN M C 1
ATOM 11671 O O . ASN D 2 328 ? 55.644 123.105 -43.665 1.00 16.85 328 ASN M O 1
ATOM 11676 N N . GLY D 2 329 ? 54.748 121.751 -42.104 1.00 14.11 329 GLY M N 1
ATOM 11677 C CA . GLY D 2 329 ? 55.837 121.951 -41.240 1.00 14.09 329 GLY M CA 1
ATOM 11678 C C . GLY D 2 329 ? 55.962 123.323 -40.662 1.00 13.41 329 GLY M C 1
ATOM 11679 O O . GLY D 2 329 ? 56.992 123.667 -40.037 1.00 17.07 329 GLY M O 1
ATOM 11680 N N . ASP D 2 330 ? 54.886 124.140 -40.786 1.00 13.38 330 ASP M N 1
ATOM 11681 C CA . ASP D 2 330 ? 54.930 125.497 -40.370 1.00 13.09 330 ASP M CA 1
ATOM 11682 C C . ASP D 2 330 ? 54.370 125.697 -38.959 1.00 12.92 330 ASP M C 1
ATOM 11683 O O . ASP D 2 330 ? 53.202 126.037 -38.791 1.00 13.05 330 ASP M O 1
ATOM 11688 N N . PHE D 2 331 ? 55.200 125.452 -37.958 1.00 12.78 331 PHE M N 1
ATOM 11689 C CA . PHE D 2 331 ? 54.775 125.572 -36.544 1.00 12.28 331 PHE M CA 1
ATOM 11690 C C . PHE D 2 331 ? 54.656 126.998 -36.069 1.00 12.93 331 PHE M C 1
ATOM 11691 O O . PHE D 2 331 ? 54.185 127.194 -34.956 1.00 14.93 331 PHE M O 1
ATOM 11699 N N . ASN D 2 332 ? 54.992 127.966 -36.918 1.00 13.32 332 ASN M N 1
ATOM 11700 C CA . ASN D 2 332 ? 54.741 129.354 -36.663 1.00 14.40 332 ASN M CA 1
ATOM 11701 C C . ASN D 2 332 ? 53.292 129.755 -36.954 1.00 13.56 332 ASN M C 1
ATOM 11702 O O . ASN D 2 332 ? 52.943 130.897 -36.694 1.00 15.02 332 ASN M O 1
ATOM 11707 N N . ASN D 2 333 ? 52.505 128.842 -37.528 1.00 12.04 333 ASN M N 1
ATOM 11708 C CA . ASN D 2 333 ? 51.134 129.162 -37.926 1.00 11.44 333 ASN M CA 1
ATOM 11709 C C . ASN D 2 333 ? 50.148 128.131 -37.409 1.00 11.24 333 ASN M C 1
ATOM 11710 O O . ASN D 2 333 ? 49.688 127.252 -38.139 1.00 12.33 333 ASN M O 1
ATOM 11715 N N . VAL D 2 334 ? 49.831 128.183 -36.115 1.00 11.55 334 VAL M N 1
ATOM 11716 C CA . VAL D 2 334 ? 48.846 127.276 -35.552 1.00 10.89 334 VAL M CA 1
ATOM 11717 C C . VAL D 2 334 ? 47.455 127.774 -35.990 1.00 10.74 334 VAL M C 1
ATOM 11718 O O . VAL D 2 334 ? 47.062 128.897 -35.654 1.00 12.58 334 VAL M O 1
ATOM 11722 N N . LEU D 2 335 ? 46.760 126.941 -36.727 1.00 10.44 335 LEU M N 1
ATOM 11723 C CA . LEU D 2 335 ? 45.512 127.306 -37.341 1.00 11.44 335 LEU M CA 1
ATOM 11724 C C . LEU D 2 335 ? 44.314 126.872 -36.505 1.00 11.13 335 LEU M C 1
ATOM 11725 O O . LEU D 2 335 ? 44.353 125.790 -35.918 1.00 11.02 335 LEU M O 1
ATOM 11730 N N . PRO D 2 336 ? 43.217 127.623 -36.484 1.00 12.29 336 PRO M N 1
ATOM 11731 C CA . PRO D 2 336 ? 42.017 127.211 -35.757 1.00 12.65 336 PRO M CA 1
ATOM 11732 C C . PRO D 2 336 ? 41.279 126.135 -36.480 1.00 11.62 336 PRO M C 1
ATOM 11733 O O . PRO D 2 336 ? 41.252 126.132 -37.731 1.00 12.08 336 PRO M O 1
ATOM 11737 N N . VAL D 2 337 ? 40.662 125.284 -35.719 1.00 11.32 337 VAL M N 1
ATOM 11738 C CA . VAL D 2 337 ? 39.890 124.135 -36.227 1.00 10.61 337 VAL M CA 1
ATOM 11739 C C . VAL D 2 337 ? 38.402 124.437 -36.023 1.00 10.44 337 VAL M C 1
ATOM 11740 O O . VAL D 2 337 ? 38.001 124.836 -34.918 1.00 12.55 337 VAL M O 1
ATOM 11744 N N . ASP D 2 338 ? 37.608 124.170 -37.056 1.00 9.91 338 ASP M N 1
ATOM 11745 C CA . ASP D 2 338 ? 36.150 124.280 -36.994 1.00 10.08 338 ASP M CA 1
ATOM 11746 C C . ASP D 2 338 ? 35.582 122.987 -37.488 1.00 10.18 338 ASP M C 1
ATOM 11747 O O . ASP D 2 338 ? 35.710 122.626 -38.632 1.00 10.60 338 ASP M O 1
ATOM 11752 N N . LEU D 2 339 ? 34.923 122.248 -36.588 1.00 8.91 339 LEU M N 1
ATOM 11753 C CA . LEU D 2 339 ? 34.397 120.936 -36.858 1.00 9.06 339 LEU M CA 1
ATOM 11754 C C . LEU D 2 339 ? 33.078 120.938 -37.654 1.00 8.87 339 LEU M C 1
ATOM 11755 O O . LEU D 2 339 ? 32.625 119.877 -38.069 1.00 9.29 339 LEU M O 1
ATOM 11760 N N . VAL D 2 340 ? 32.513 122.126 -37.882 1.00 9.57 340 VAL M N 1
ATOM 11761 C CA . VAL D 2 340 ? 31.319 122.244 -38.723 1.00 10.01 340 VAL M CA 1
ATOM 11762 C C . VAL D 2 340 ? 31.721 122.547 -40.177 1.00 11.59 340 VAL M C 1
ATOM 11763 O O . VAL D 2 340 ? 30.931 122.294 -41.071 1.00 13.65 340 VAL M O 1
ATOM 11767 N N . ASP D 2 341 ? 32.892 123.117 -40.394 1.00 10.87 341 ASP M N 1
ATOM 11768 C CA . ASP D 2 341 ? 33.290 123.608 -41.741 1.00 10.48 341 ASP M CA 1
ATOM 11769 C C . ASP D 2 341 ? 33.482 122.390 -42.670 1.00 10.01 341 ASP M C 1
ATOM 11770 O O . ASP D 2 341 ? 34.373 121.552 -42.428 1.00 10.22 341 ASP M O 1
ATOM 11775 N N . PRO D 2 342 ? 32.701 122.274 -43.742 1.00 11.17 342 PRO M N 1
ATOM 11776 C CA . PRO D 2 342 ? 32.795 121.105 -44.597 1.00 11.19 342 PRO M CA 1
ATOM 11777 C C . PRO D 2 342 ? 34.092 120.957 -45.335 1.00 11.78 342 PRO M C 1
ATOM 11778 O O . PRO D 2 342 ? 34.370 119.874 -45.857 1.00 13.10 342 PRO M O 1
ATOM 11782 N N . GLN D 2 343 ? 34.896 122.029 -45.373 1.00 11.07 343 GLN M N 1
ATOM 11783 C CA . GLN D 2 343 ? 36.193 121.998 -46.023 1.00 11.66 343 GLN M CA 1
ATOM 11784 C C . GLN D 2 343 ? 37.318 121.535 -45.128 1.00 10.99 343 GLN M C 1
ATOM 11785 O O . GLN D 2 343 ? 38.439 121.401 -45.592 1.00 12.23 343 GLN M O 1
ATOM 11791 N N . GLN D 2 344 ? 37.042 121.343 -43.829 1.00 9.79 344 GLN M N 1
ATOM 11792 C CA . GLN D 2 344 ? 38.105 120.979 -42.885 1.00 9.16 344 GLN M CA 1
ATOM 11793 C C . GLN D 2 344 ? 38.148 119.466 -42.720 1.00 8.72 344 GLN M C 1
ATOM 11794 O O . GLN D 2 344 ? 38.897 118.823 -43.460 1.00 8.91 344 GLN M O 1
ATOM 11800 N N . VAL D 2 345 ? 37.422 118.879 -41.760 1.00 8.10 345 VAL M N 1
ATOM 11801 C CA . VAL D 2 345 ? 37.515 117.438 -41.572 1.00 8.12 345 VAL M CA 1
ATOM 11802 C C . VAL D 2 345 ? 36.713 116.731 -42.658 1.00 7.88 345 VAL M C 1
ATOM 11803 O O . VAL D 2 345 ? 35.512 116.951 -42.789 1.00 8.61 345 VAL M O 1
ATOM 11807 N N A GLN D 2 346 ? 37.370 115.854 -43.431 0.50 8.16 346 GLN M N 1
ATOM 11808 N N B GLN D 2 346 ? 37.376 115.817 -43.379 0.50 8.26 346 GLN M N 1
ATOM 11809 C CA A GLN D 2 346 ? 36.662 114.998 -44.404 0.50 8.08 346 GLN M CA 1
ATOM 11810 C CA B GLN D 2 346 ? 36.698 114.978 -44.371 0.50 8.11 346 GLN M CA 1
ATOM 11811 C C A GLN D 2 346 ? 37.246 113.597 -44.300 0.50 8.12 346 GLN M C 1
ATOM 11812 C C B GLN D 2 346 ? 37.264 113.569 -44.282 0.50 8.09 346 GLN M C 1
ATOM 11813 O O A GLN D 2 346 ? 38.439 113.465 -44.014 0.50 9.48 346 GLN M O 1
ATOM 11814 O O B GLN D 2 346 ? 38.452 113.395 -43.987 0.50 9.80 346 GLN M O 1
ATOM 11825 N N . GLU D 2 347 ? 36.440 112.577 -44.627 1.00 7.57 347 GLU M N 1
ATOM 11826 C CA . GLU D 2 347 ? 36.941 111.207 -44.685 1.00 7.44 347 GLU M CA 1
ATOM 11827 C C . GLU D 2 347 ? 36.797 110.665 -46.091 1.00 7.39 347 GLU M C 1
ATOM 11828 O O . GLU D 2 347 ? 35.774 110.819 -46.748 1.00 8.13 347 GLU M O 1
ATOM 11834 N N . PHE D 2 348 ? 37.861 110.010 -46.534 1.00 7.73 348 PHE M N 1
ATOM 11835 C CA . PHE D 2 348 ? 37.953 109.321 -47.818 1.00 8.33 348 PHE M CA 1
ATOM 11836 C C . PHE D 2 348 ? 37.876 107.819 -47.617 1.00 8.64 348 PHE M C 1
ATOM 11837 O O . PHE D 2 348 ? 38.300 107.299 -46.594 1.00 9.68 348 PHE M O 1
ATOM 11845 N N . VAL D 2 349 ? 37.356 107.129 -48.642 1.00 8.02 349 VAL M N 1
ATOM 11846 C CA . VAL D 2 349 ? 37.255 105.691 -48.617 1.00 8.00 349 VAL M CA 1
ATOM 11847 C C . VAL D 2 349 ? 37.775 104.993 -49.856 1.00 8.08 349 VAL M C 1
ATOM 11848 O O . VAL D 2 349 ? 37.533 103.813 -50.028 1.00 8.75 349 VAL M O 1
ATOM 11852 N N . ASP D 2 350 ? 38.481 105.705 -50.740 1.00 8.53 350 ASP M N 1
ATOM 11853 C CA . ASP D 2 350 ? 39.009 105.070 -51.929 1.00 9.21 350 ASP M CA 1
ATOM 11854 C C . ASP D 2 350 ? 39.961 103.900 -51.613 1.00 9.09 350 ASP M C 1
ATOM 11855 O O . ASP D 2 350 ? 40.119 103.011 -52.473 1.00 11.14 350 ASP M O 1
ATOM 11860 N N . HIS D 2 351 ? 40.593 103.877 -50.439 1.00 8.25 351 HIS M N 1
ATOM 11861 C CA . HIS D 2 351 ? 41.456 102.786 -50.039 1.00 8.15 351 HIS M CA 1
ATOM 11862 C C . HIS D 2 351 ? 40.898 102.027 -48.848 1.00 7.82 351 HIS M C 1
ATOM 11863 O O . HIS D 2 351 ? 41.652 101.294 -48.190 1.00 8.77 351 HIS M O 1
ATOM 11870 N N . ALA D 2 352 ? 39.599 102.118 -48.612 1.00 8.14 352 ALA M N 1
ATOM 11871 C CA . ALA D 2 352 ? 38.965 101.471 -47.474 1.00 8.18 352 ALA M CA 1
ATOM 11872 C C . ALA D 2 352 ? 37.743 100.683 -47.923 1.00 7.77 352 ALA M C 1
ATOM 11873 O O . ALA D 2 352 ? 37.208 100.893 -49.025 1.00 8.56 352 ALA M O 1
ATOM 11875 N N . TRP D 2 353 ? 37.282 99.798 -47.054 1.00 8.00 353 TRP M N 1
ATOM 11876 C CA . TRP D 2 353 ? 36.217 98.836 -47.385 1.00 8.03 353 TRP M CA 1
ATOM 11877 C C . TRP D 2 353 ? 34.813 99.411 -47.144 1.00 7.75 353 TRP M C 1
ATOM 11878 O O . TRP D 2 353 ? 34.019 98.923 -46.331 1.00 8.06 353 TRP M O 1
ATOM 11889 N N . TYR D 2 354 ? 34.492 100.458 -47.913 1.00 8.16 354 TYR M N 1
ATOM 11890 C CA . TYR D 2 354 ? 33.240 101.176 -47.827 1.00 8.15 354 TYR M CA 1
ATOM 11891 C C . TYR D 2 354 ? 32.813 101.661 -49.216 1.00 8.48 354 TYR M C 1
ATOM 11892 O O . TYR D 2 354 ? 33.669 101.823 -50.088 1.00 10.50 354 TYR M O 1
ATOM 11901 N N . ARG D 2 355 ? 31.538 101.961 -49.354 1.00 8.64 355 ARG M N 1
ATOM 11902 C CA . ARG D 2 355 ? 31.023 102.566 -50.583 1.00 9.18 355 ARG M CA 1
ATOM 11903 C C . ARG D 2 355 ? 30.691 104.028 -50.398 1.00 8.56 355 ARG M C 1
ATOM 11904 O O . ARG D 2 355 ? 29.986 104.389 -49.470 1.00 9.32 355 ARG M O 1
ATOM 11912 N N . TYR D 2 356 ? 31.152 104.852 -51.340 1.00 9.25 356 TYR M N 1
ATOM 11913 C CA . TYR D 2 356 ? 30.702 106.241 -51.506 1.00 8.29 356 TYR M CA 1
ATOM 11914 C C . TYR D 2 356 ? 30.174 106.422 -52.910 1.00 8.70 356 TYR M C 1
ATOM 11915 O O . TYR D 2 356 ? 30.612 105.727 -53.828 1.00 9.69 356 TYR M O 1
ATOM 11924 N N . PRO D 2 357 ? 29.310 107.415 -53.122 1.00 8.92 357 PRO M N 1
ATOM 11925 C CA A PRO D 2 357 ? 28.918 107.763 -54.492 0.50 9.40 357 PRO M CA 1
ATOM 11926 C CA B PRO D 2 357 ? 29.018 107.763 -54.492 0.50 9.40 357 PRO M CA 1
ATOM 11927 C C . PRO D 2 357 ? 30.076 108.183 -55.352 1.00 9.27 357 PRO M C 1
ATOM 11928 O O . PRO D 2 357 ? 30.120 107.871 -56.553 1.00 11.77 357 PRO M O 1
ATOM 11935 N N . ASN D 2 358 ? 31.023 108.890 -54.772 1.00 9.09 358 ASN M N 1
ATOM 11936 C CA . ASN D 2 358 ? 32.249 109.265 -55.473 1.00 9.26 358 ASN M CA 1
ATOM 11937 C C . ASN D 2 358 ? 33.419 109.072 -54.516 1.00 8.75 358 ASN M C 1
ATOM 11938 O O . ASN D 2 358 ? 33.627 109.857 -53.593 1.00 9.63 358 ASN M O 1
ATOM 11943 N N . ASP D 2 359 ? 34.164 108.007 -54.716 1.00 9.75 359 ASP M N 1
ATOM 11944 C CA . ASP D 2 359 ? 35.278 107.667 -53.825 1.00 9.38 359 ASP M CA 1
ATOM 11945 C C . ASP D 2 359 ? 36.509 108.525 -54.060 1.00 9.53 359 ASP M C 1
ATOM 11946 O O . ASP D 2 359 ? 37.505 108.395 -53.332 1.00 10.12 359 ASP M O 1
ATOM 11951 N N . GLN D 2 360 ? 36.470 109.464 -55.037 1.00 9.37 360 GLN M N 1
ATOM 11952 C CA . GLN D 2 360 ? 37.578 110.380 -55.221 1.00 10.21 360 GLN M CA 1
ATOM 11953 C C . GLN D 2 360 ? 37.463 111.674 -54.444 1.00 11.14 360 GLN M C 1
ATOM 11954 O O . GLN D 2 360 ? 38.328 112.537 -54.574 1.00 13.70 360 GLN M O 1
ATOM 11960 N N . VAL D 2 361 ? 36.395 111.778 -53.638 1.00 9.89 361 VAL M N 1
ATOM 11961 C CA . VAL D 2 361 ? 36.216 112.961 -52.817 1.00 10.66 361 VAL M CA 1
ATOM 11962 C C . VAL D 2 361 ? 36.006 112.541 -51.345 1.00 8.76 361 VAL M C 1
ATOM 11963 O O . VAL D 2 361 ? 35.611 111.403 -51.059 1.00 11.09 361 VAL M O 1
ATOM 11967 N N . GLY D 2 362 ? 36.288 113.494 -50.499 1.00 8.92 362 GLY M N 1
ATOM 11968 C CA . GLY D 2 362 ? 36.121 113.284 -49.079 1.00 9.92 362 GLY M CA 1
ATOM 11969 C C . GLY D 2 362 ? 34.765 113.816 -48.640 1.00 11.12 362 GLY M C 1
ATOM 11970 O O . GLY D 2 362 ? 34.206 114.736 -49.227 1.00 16.53 362 GLY M O 1
ATOM 11971 N N . ARG D 2 363 ? 34.232 113.234 -47.561 1.00 8.35 363 ARG M N 1
ATOM 11972 C CA . ARG D 2 363 ? 32.928 113.640 -47.020 1.00 8.61 363 ARG M CA 1
ATOM 11973 C C . ARG D 2 363 ? 33.121 114.122 -45.590 1.00 7.89 363 ARG M C 1
ATOM 11974 O O . ARG D 2 363 ? 33.667 113.375 -44.751 1.00 8.96 363 ARG M O 1
ATOM 11982 N N . HIS D 2 364 ? 32.650 115.314 -45.311 1.00 8.63 364 HIS M N 1
ATOM 11983 C CA . HIS D 2 364 ? 32.578 115.813 -43.932 1.00 8.09 364 HIS M CA 1
ATOM 11984 C C . HIS D 2 364 ? 31.623 114.901 -43.164 1.00 7.97 364 HIS M C 1
ATOM 11985 O O . HIS D 2 364 ? 30.680 114.374 -43.724 1.00 8.44 364 HIS M O 1
ATOM 11992 N N . PRO D 2 365 ? 31.811 114.746 -41.827 1.00 7.90 365 PRO M N 1
ATOM 11993 C CA . PRO D 2 365 ? 30.976 113.774 -41.121 1.00 7.92 365 PRO M CA 1
ATOM 11994 C C . PRO D 2 365 ? 29.504 114.039 -41.127 1.00 7.77 365 PRO M C 1
ATOM 11995 O O . PRO D 2 365 ? 28.738 113.085 -41.029 1.00 8.40 365 PRO M O 1
ATOM 11999 N N . PHE D 2 366 ? 29.051 115.293 -41.223 1.00 8.34 366 PHE M N 1
ATOM 12000 C CA . PHE D 2 366 ? 27.593 115.519 -41.352 1.00 8.28 366 PHE M CA 1
ATOM 12001 C C . PHE D 2 366 ? 27.036 115.004 -42.673 1.00 8.84 366 PHE M C 1
ATOM 12002 O O . PHE D 2 366 ? 25.815 114.849 -42.797 1.00 10.04 366 PHE M O 1
ATOM 12010 N N . ASP D 2 367 ? 27.925 114.744 -43.646 1.00 8.73 367 ASP M N 1
ATOM 12011 C CA . ASP D 2 367 ? 27.601 114.083 -44.914 1.00 9.29 367 ASP M CA 1
ATOM 12012 C C . ASP D 2 367 ? 28.147 112.652 -44.948 1.00 8.66 367 ASP M C 1
ATOM 12013 O O . ASP D 2 367 ? 28.323 112.066 -46.030 1.00 10.34 367 ASP M O 1
ATOM 12018 N N . GLY D 2 368 ? 28.476 112.116 -43.802 1.00 8.51 368 GLY M N 1
ATOM 12019 C CA . GLY D 2 368 ? 29.199 110.844 -43.779 1.00 8.59 368 GLY M CA 1
ATOM 12020 C C . GLY D 2 368 ? 28.288 109.688 -44.166 1.00 8.13 368 GLY M C 1
ATOM 12021 O O . GLY D 2 368 ? 27.066 109.724 -44.032 1.00 10.25 368 GLY M O 1
ATOM 12022 N N . ILE D 2 369 ? 28.946 108.633 -44.642 1.00 7.97 369 ILE M N 1
ATOM 12023 C CA . ILE D 2 369 ? 28.283 107.420 -45.099 1.00 7.89 369 ILE M CA 1
ATOM 12024 C C . ILE D 2 369 ? 29.097 106.239 -44.574 1.00 7.83 369 ILE M C 1
ATOM 12025 O O . ILE D 2 369 ? 30.317 106.197 -44.799 1.00 8.26 369 ILE M O 1
ATOM 12030 N N . THR D 2 370 ? 28.417 105.287 -43.931 1.00 7.87 370 THR M N 1
ATOM 12031 C CA . THR D 2 370 ? 29.060 104.027 -43.482 1.00 7.99 370 THR M CA 1
ATOM 12032 C C . THR D 2 370 ? 28.332 102.856 -44.081 1.00 7.70 370 THR M C 1
ATOM 12033 O O . THR D 2 370 ? 27.351 102.347 -43.521 1.00 9.30 370 THR M O 1
ATOM 12037 N N . ASP D 2 371 ? 28.764 102.481 -45.291 1.00 8.03 371 ASP M N 1
ATOM 12038 C CA . ASP D 2 371 ? 28.149 101.440 -46.107 1.00 8.46 371 ASP M CA 1
ATOM 12039 C C . ASP D 2 371 ? 29.248 100.437 -46.380 1.00 7.94 371 ASP M C 1
ATOM 12040 O O . ASP D 2 371 ? 30.056 100.563 -47.310 1.00 9.04 371 ASP M O 1
ATOM 12045 N N . PRO D 2 372 ? 29.391 99.431 -45.490 1.00 8.65 372 PRO M N 1
ATOM 12046 C CA . PRO D 2 372 ? 30.559 98.548 -45.547 1.00 8.68 372 PRO M CA 1
ATOM 12047 C C . PRO D 2 372 ? 30.587 97.718 -46.817 1.00 9.66 372 PRO M C 1
ATOM 12048 O O . PRO D 2 372 ? 29.536 97.263 -47.309 1.00 11.61 372 PRO M O 1
ATOM 12052 N N . TRP D 2 373 ? 31.790 97.558 -47.356 1.00 9.13 373 TRP M N 1
ATOM 12053 C CA . TRP D 2 373 ? 31.995 96.836 -48.607 1.00 10.59 373 TRP M CA 1
ATOM 12054 C C . TRP D 2 373 ? 33.318 96.134 -48.565 1.00 9.75 373 TRP M C 1
ATOM 12055 O O . TRP D 2 373 ? 34.365 96.754 -48.811 1.00 10.05 373 TRP M O 1
ATOM 12066 N N . TYR D 2 374 ? 33.326 94.869 -48.207 1.00 10.09 374 TYR M N 1
ATOM 12067 C CA . TYR D 2 374 ? 34.591 94.124 -48.126 1.00 9.42 374 TYR M CA 1
ATOM 12068 C C . TYR D 2 374 ? 35.031 93.777 -49.554 1.00 9.87 374 TYR M C 1
ATOM 12069 O O . TYR D 2 374 ? 34.448 92.941 -50.207 1.00 12.19 374 TYR M O 1
ATOM 12078 N N . ASN D 2 375 ? 36.061 94.447 -50.012 1.00 10.50 375 ASN M N 1
ATOM 12079 C CA . ASN D 2 375 ? 36.551 94.311 -51.408 1.00 11.14 375 ASN M CA 1
ATOM 12080 C C . ASN D 2 375 ? 38.048 94.501 -51.419 1.00 9.91 375 ASN M C 1
ATOM 12081 O O . ASN D 2 375 ? 38.541 95.608 -51.673 1.00 10.39 375 ASN M O 1
ATOM 12086 N N . PRO D 2 376 ? 38.809 93.453 -51.093 1.00 10.18 376 PRO M N 1
ATOM 12087 C CA . PRO D 2 376 ? 40.246 93.577 -51.044 1.00 10.49 376 PRO M CA 1
ATOM 12088 C C . PRO D 2 376 ? 40.933 93.503 -52.410 1.00 11.03 376 PRO M C 1
ATOM 12089 O O . PRO D 2 376 ? 42.111 93.711 -52.527 1.00 11.61 376 PRO M O 1
ATOM 12093 N N . GLY D 2 377 ? 40.166 93.190 -53.456 1.00 12.69 377 GLY M N 1
ATOM 12094 C CA . GLY D 2 377 ? 40.754 93.203 -54.780 1.00 14.10 377 GLY M CA 1
ATOM 12095 C C . GLY D 2 377 ? 41.832 92.153 -54.949 1.00 13.12 377 GLY M C 1
ATOM 12096 O O . GLY D 2 377 ? 41.748 91.018 -54.456 1.00 14.16 377 GLY M O 1
ATOM 12097 N N . ASP D 2 378 ? 42.822 92.541 -55.747 1.00 14.74 378 ASP M N 1
ATOM 12098 C CA . ASP D 2 378 ? 43.829 91.663 -56.232 1.00 14.63 378 ASP M CA 1
ATOM 12099 C C . ASP D 2 378 ? 44.945 91.447 -55.233 1.00 14.13 378 ASP M C 1
ATOM 12100 O O . ASP D 2 378 ? 46.074 91.898 -55.409 1.00 16.32 378 ASP M O 1
ATOM 12105 N N . VAL D 2 379 ? 44.577 90.809 -54.157 1.00 13.44 379 VAL M N 1
ATOM 12106 C CA . VAL D 2 379 ? 45.506 90.393 -53.121 1.00 12.61 379 VAL M CA 1
ATOM 12107 C C . VAL D 2 379 ? 46.410 89.272 -53.570 1.00 14.01 379 VAL M C 1
ATOM 12108 O O . VAL D 2 379 ? 46.092 88.545 -54.516 1.00 15.53 379 VAL M O 1
ATOM 12112 N N . LYS D 2 380 ? 47.573 89.129 -52.916 1.00 13.07 380 LYS M N 1
ATOM 12113 C CA . LYS D 2 380 ? 48.237 87.828 -52.963 1.00 13.42 380 LYS M CA 1
ATOM 12114 C C . LYS D 2 380 ? 47.501 86.926 -52.010 1.00 12.91 380 LYS M C 1
ATOM 12115 O O . LYS D 2 380 ? 47.253 87.322 -50.869 1.00 14.29 380 LYS M O 1
ATOM 12121 N N . GLY D 2 381 ? 47.131 85.746 -52.519 1.00 14.01 381 GLY M N 1
ATOM 12122 C CA . GLY D 2 381 ? 46.236 84.876 -51.776 1.00 13.43 381 GLY M CA 1
ATOM 12123 C C . GLY D 2 381 ? 44.846 85.037 -52.298 1.00 12.77 381 GLY M C 1
ATOM 12124 O O . GLY D 2 381 ? 44.657 85.118 -53.509 1.00 15.13 381 GLY M O 1
ATOM 12125 N N . SER D 2 382 ? 43.840 85.160 -51.413 1.00 12.36 382 SER M N 1
ATOM 12126 C CA . SER D 2 382 ? 42.473 85.311 -51.785 1.00 11.72 382 SER M CA 1
ATOM 12127 C C . SER D 2 382 ? 41.755 86.172 -50.721 1.00 12.34 382 SER M C 1
ATOM 12128 O O . SER D 2 382 ? 42.304 86.504 -49.666 1.00 13.32 382 SER M O 1
ATOM 12131 N N . ASP D 2 383 ? 40.501 86.477 -51.023 1.00 12.13 383 ASP M N 1
ATOM 12132 C CA . ASP D 2 383 ? 39.726 87.376 -50.139 1.00 12.93 383 ASP M CA 1
ATOM 12133 C C . ASP D 2 383 ? 39.485 86.826 -48.754 1.00 12.18 383 ASP M C 1
ATOM 12134 O O . ASP D 2 383 ? 39.253 87.641 -47.861 1.00 14.46 383 ASP M O 1
ATOM 12139 N N . THR D 2 384 ? 39.562 85.521 -48.519 1.00 11.38 384 THR M N 1
ATOM 12140 C CA . THR D 2 384 ? 39.454 84.943 -47.203 1.00 11.36 384 THR M CA 1
ATOM 12141 C C . THR D 2 384 ? 40.755 84.351 -46.722 1.00 11.86 384 THR M C 1
ATOM 12142 O O . THR D 2 384 ? 40.811 83.671 -45.692 1.00 11.67 384 THR M O 1
ATOM 12146 N N . ASN D 2 385 ? 41.849 84.621 -47.465 1.00 11.92 385 ASN M N 1
ATOM 12147 C CA A ASN D 2 385 ? 43.144 84.091 -47.094 0.60 12.21 385 ASN M CA 1
ATOM 12148 C CA B ASN D 2 385 ? 43.190 84.037 -47.118 0.40 12.30 385 ASN M CA 1
ATOM 12149 C C . ASN D 2 385 ? 44.241 85.002 -47.627 1.00 11.48 385 ASN M C 1
ATOM 12150 O O . ASN D 2 385 ? 44.900 84.709 -48.640 1.00 13.76 385 ASN M O 1
ATOM 12159 N N . ILE D 2 386 ? 44.364 86.147 -46.979 1.00 12.05 386 ILE M N 1
ATOM 12160 C CA . ILE D 2 386 ? 45.191 87.221 -47.475 1.00 11.93 386 ILE M CA 1
ATOM 12161 C C . ILE D 2 386 ? 46.659 86.943 -47.142 1.00 11.97 386 ILE M C 1
ATOM 12162 O O . ILE D 2 386 ? 46.989 86.817 -45.962 1.00 13.90 386 ILE M O 1
ATOM 12167 N N . GLN D 2 387 ? 47.521 86.854 -48.164 1.00 12.20 387 GLN M N 1
ATOM 12168 C CA . GLN D 2 387 ? 48.960 86.832 -47.969 1.00 12.69 387 GLN M CA 1
ATOM 12169 C C . GLN D 2 387 ? 49.546 88.230 -48.091 1.00 11.87 387 GLN M C 1
ATOM 12170 O O . GLN D 2 387 ? 50.449 88.550 -47.346 1.00 13.44 387 GLN M O 1
ATOM 12176 N N . GLN D 2 388 ? 49.058 89.044 -49.035 1.00 11.52 388 GLN M N 1
ATOM 12177 C CA . GLN D 2 388 ? 49.445 90.448 -49.119 1.00 11.92 388 GLN M CA 1
ATOM 12178 C C . GLN D 2 388 ? 48.245 91.253 -49.534 1.00 11.53 388 GLN M C 1
ATOM 12179 O O . GLN D 2 388 ? 47.661 91.006 -50.591 1.00 13.40 388 GLN M O 1
ATOM 12185 N N . LEU D 2 389 ? 47.945 92.254 -48.729 1.00 10.60 389 LEU M N 1
ATOM 12186 C CA . LEU D 2 389 ? 46.996 93.299 -49.139 1.00 10.74 389 LEU M CA 1
ATOM 12187 C C . LEU D 2 389 ? 47.472 93.973 -50.408 1.00 10.85 389 LEU M C 1
ATOM 12188 O O . LEU D 2 389 ? 48.688 94.044 -50.646 1.00 12.12 389 LEU M O 1
ATOM 12193 N N . ASN D 2 390 ? 46.542 94.548 -51.162 1.00 11.06 390 ASN M N 1
ATOM 12194 C CA . ASN D 2 390 ? 46.887 95.359 -52.305 1.00 11.41 390 ASN M CA 1
ATOM 12195 C C . ASN D 2 390 ? 46.601 96.837 -51.969 1.00 11.08 390 ASN M C 1
ATOM 12196 O O . ASN D 2 390 ? 45.471 97.310 -52.073 1.00 11.15 390 ASN M O 1
ATOM 12201 N N . GLU D 2 391 ? 47.691 97.521 -51.561 1.00 10.58 391 GLU M N 1
ATOM 12202 C CA . GLU D 2 391 ? 47.586 98.913 -51.139 1.00 10.51 391 GLU M CA 1
ATOM 12203 C C . GLU D 2 391 ? 47.323 99.888 -52.268 1.00 10.21 391 GLU M C 1
ATOM 12204 O O . GLU D 2 391 ? 47.093 101.071 -52.022 1.00 12.19 391 GLU M O 1
ATOM 12210 N N . GLN D 2 392 ? 47.380 99.354 -53.489 1.00 11.01 392 GLN M N 1
ATOM 12211 C CA A GLN D 2 392 ? 46.854 100.176 -54.621 0.60 11.30 392 GLN M CA 1
ATOM 12212 C CA B GLN D 2 392 ? 46.904 100.136 -54.603 0.40 11.30 392 GLN M CA 1
ATOM 12213 C C . GLN D 2 392 ? 45.286 100.256 -54.780 1.00 11.45 392 GLN M C 1
ATOM 12214 O O . GLN D 2 392 ? 44.678 101.088 -55.483 1.00 13.73 392 GLN M O 1
ATOM 12225 N N . GLU D 2 393 ? 44.661 99.354 -53.963 1.00 10.91 393 GLU M N 1
ATOM 12226 C CA . GLU D 2 393 ? 43.239 99.210 -53.958 1.00 12.46 393 GLU M CA 1
ATOM 12227 C C . GLU D 2 393 ? 42.762 99.405 -52.493 1.00 10.26 393 GLU M C 1
ATOM 12228 O O . GLU D 2 393 ? 43.436 100.105 -51.704 1.00 11.09 393 GLU M O 1
ATOM 12234 N N . ARG D 2 394 ? 41.636 98.809 -52.157 1.00 9.32 394 ARG M N 1
ATOM 12235 C CA . ARG D 2 394 ? 41.086 98.992 -50.808 1.00 9.12 394 ARG M CA 1
ATOM 12236 C C . ARG D 2 394 ? 41.736 97.989 -49.854 1.00 8.89 394 ARG M C 1
ATOM 12237 O O . ARG D 2 394 ? 41.802 96.801 -50.180 1.00 9.45 394 ARG M O 1
ATOM 12245 N N . TYR D 2 395 ? 42.209 98.478 -48.684 1.00 8.79 395 TYR M N 1
ATOM 12246 C CA . TYR D 2 395 ? 43.023 97.619 -47.834 1.00 8.30 395 TYR M CA 1
ATOM 12247 C C . TYR D 2 395 ? 42.782 97.776 -46.338 1.00 7.96 395 TYR M C 1
ATOM 12248 O O . TYR D 2 395 ? 43.619 97.319 -45.562 1.00 8.59 395 TYR M O 1
ATOM 12257 N N . SER D 2 396 ? 41.635 98.320 -45.929 1.00 8.03 396 SER M N 1
ATOM 12258 C CA . SER D 2 396 ? 41.431 98.531 -44.503 1.00 7.30 396 SER M CA 1
ATOM 12259 C C . SER D 2 396 ? 39.951 98.776 -44.197 1.00 7.28 396 SER M C 1
ATOM 12260 O O . SER D 2 396 ? 39.247 99.360 -44.992 1.00 7.98 396 SER M O 1
ATOM 12263 N N . TRP D 2 397 ? 39.577 98.435 -42.951 1.00 7.44 397 TRP M N 1
ATOM 12264 C CA . TRP D 2 397 ? 38.304 98.877 -42.386 1.00 7.17 397 TRP M CA 1
ATOM 12265 C C . TRP D 2 397 ? 38.333 100.284 -41.809 1.00 6.90 397 TRP M C 1
ATOM 12266 O O . TRP D 2 397 ? 37.326 100.757 -41.302 1.00 7.66 397 TRP M O 1
ATOM 12277 N N . ILE D 2 398 ? 39.487 100.957 -41.858 1.00 7.24 398 ILE M N 1
ATOM 12278 C CA . ILE D 2 398 ? 39.616 102.307 -41.324 1.00 7.05 398 ILE M CA 1
ATOM 12279 C C . ILE D 2 398 ? 39.418 103.325 -42.434 1.00 6.97 398 ILE M C 1
ATOM 12280 O O . ILE D 2 398 ? 40.067 103.235 -43.469 1.00 7.62 398 ILE M O 1
ATOM 12285 N N . LYS D 2 399 ? 38.477 104.280 -42.256 1.00 7.13 399 LYS M N 1
ATOM 12286 C CA . LYS D 2 399 ? 38.372 105.370 -43.198 1.00 7.38 399 LYS M CA 1
ATOM 12287 C C . LYS D 2 399 ? 39.603 106.258 -43.117 1.00 7.52 399 LYS M C 1
ATOM 12288 O O . LYS D 2 399 ? 40.373 106.216 -42.151 1.00 7.69 399 LYS M O 1
ATOM 12294 N N . ALA D 2 400 ? 39.766 107.149 -44.135 1.00 7.48 400 ALA M N 1
ATOM 12295 C CA . ALA D 2 400 ? 40.941 108.012 -44.195 1.00 7.59 400 ALA M CA 1
ATOM 12296 C C . ALA D 2 400 ? 40.561 109.467 -43.947 1.00 7.29 400 ALA M C 1
ATOM 12297 O O . ALA D 2 400 ? 40.134 110.182 -44.846 1.00 8.03 400 ALA M O 1
ATOM 12299 N N . PRO D 2 401 ? 40.713 109.969 -42.696 1.00 7.39 401 PRO M N 1
ATOM 12300 C CA . PRO D 2 401 ? 40.399 111.370 -42.411 1.00 7.22 401 PRO M CA 1
ATOM 12301 C C . PRO D 2 401 ? 41.534 112.254 -42.880 1.00 7.58 401 PRO M C 1
ATOM 12302 O O . PRO D 2 401 ? 42.710 111.901 -42.774 1.00 7.80 401 PRO M O 1
ATOM 12306 N N . ARG D 2 402 ? 41.165 113.457 -43.336 1.00 7.82 402 ARG M N 1
ATOM 12307 C CA . ARG D 2 402 ? 42.123 114.504 -43.697 1.00 7.71 402 ARG M CA 1
ATOM 12308 C C . ARG D 2 402 ? 41.575 115.826 -43.155 1.00 7.37 402 ARG M C 1
ATOM 12309 O O . ARG D 2 402 ? 40.382 115.952 -42.899 1.00 8.44 402 ARG M O 1
ATOM 12317 N N . TRP D 2 403 ? 42.467 116.799 -42.969 1.00 7.67 403 TRP M N 1
ATOM 12318 C CA . TRP D 2 403 ? 42.103 118.130 -42.509 1.00 7.97 403 TRP M CA 1
ATOM 12319 C C . TRP D 2 403 ? 42.510 119.119 -43.596 1.00 8.63 403 TRP M C 1
ATOM 12320 O O . TRP D 2 403 ? 43.715 119.267 -43.878 1.00 8.78 403 TRP M O 1
ATOM 12331 N N . ARG D 2 404 ? 41.527 119.748 -44.244 1.00 9.37 404 ARG M N 1
ATOM 12332 C CA . ARG D 2 404 ? 41.809 120.596 -45.432 1.00 9.68 404 ARG M CA 1
ATOM 12333 C C . ARG D 2 404 ? 42.622 119.837 -46.458 1.00 9.83 404 ARG M C 1
ATOM 12334 O O . ARG D 2 404 ? 43.456 120.394 -47.161 1.00 11.71 404 ARG M O 1
ATOM 12342 N N . GLY D 2 405 ? 42.392 118.521 -46.545 1.00 9.18 405 GLY M N 1
ATOM 12343 C CA . GLY D 2 405 ? 43.075 117.698 -47.495 1.00 9.40 405 GLY M CA 1
ATOM 12344 C C . GLY D 2 405 ? 44.443 117.204 -47.072 1.00 9.73 405 GLY M C 1
ATOM 12345 O O . GLY D 2 405 ? 45.050 116.407 -47.805 1.00 12.75 405 GLY M O 1
ATOM 12346 N N . ASN D 2 406 ? 44.904 117.596 -45.891 1.00 9.17 406 ASN M N 1
ATOM 12347 C CA . ASN D 2 406 ? 46.175 117.207 -45.392 1.00 9.59 406 ASN M CA 1
ATOM 12348 C C . ASN D 2 406 ? 46.062 115.991 -44.474 1.00 8.83 406 ASN M C 1
ATOM 12349 O O . ASN D 2 406 ? 45.148 115.864 -43.681 1.00 8.85 406 ASN M O 1
ATOM 12354 N N . ALA D 2 407 ? 47.077 115.124 -44.565 1.00 9.10 407 ALA M N 1
ATOM 12355 C CA . ALA D 2 407 ? 47.195 113.967 -43.634 1.00 8.77 407 ALA M CA 1
ATOM 12356 C C . ALA D 2 407 ? 47.907 114.427 -42.385 1.00 8.39 407 ALA M C 1
ATOM 12357 O O . ALA D 2 407 ? 48.972 115.061 -42.420 1.00 9.19 407 ALA M O 1
ATOM 12359 N N . MET D 2 408 ? 47.266 114.156 -41.212 1.00 8.54 408 MET M N 1
ATOM 12360 C CA . MET D 2 408 ? 47.674 114.698 -39.915 1.00 8.25 408 MET M CA 1
ATOM 12361 C C . MET D 2 408 ? 48.014 113.574 -38.942 1.00 7.85 408 MET M C 1
ATOM 12362 O O . MET D 2 408 ? 47.399 112.510 -38.959 1.00 9.11 408 MET M O 1
ATOM 12367 N N . GLU D 2 409 ? 48.942 113.891 -38.032 1.00 7.47 409 GLU M N 1
ATOM 12368 C CA . GLU D 2 409 ? 49.144 113.089 -36.808 1.00 7.42 409 GLU M CA 1
ATOM 12369 C C . GLU D 2 409 ? 48.346 113.739 -35.638 1.00 7.28 409 GLU M C 1
ATOM 12370 O O . GLU D 2 409 ? 48.350 114.927 -35.499 1.00 7.83 409 GLU M O 1
ATOM 12376 N N . VAL D 2 410 ? 47.737 112.848 -34.837 1.00 7.18 410 VAL M N 1
ATOM 12377 C CA . VAL D 2 410 ? 47.044 113.257 -33.621 1.00 6.90 410 VAL M CA 1
ATOM 12378 C C . VAL D 2 410 ? 47.666 112.529 -32.427 1.00 6.88 410 VAL M C 1
ATOM 12379 O O . VAL D 2 410 ? 48.393 111.566 -32.602 1.00 7.08 410 VAL M O 1
ATOM 12383 N N . GLY D 2 411 ? 47.346 112.987 -31.206 1.00 7.02 411 GLY M N 1
ATOM 12384 C CA . GLY D 2 411 ? 47.778 112.332 -30.000 1.00 7.19 411 GLY M CA 1
ATOM 12385 C C . GLY D 2 411 ? 48.717 113.160 -29.162 1.00 7.13 411 GLY M C 1
ATOM 12386 O O . GLY D 2 411 ? 48.861 114.379 -29.379 1.00 7.88 411 GLY M O 1
ATOM 12387 N N . PRO D 2 412 ? 49.353 112.531 -28.163 1.00 7.36 412 PRO M N 1
ATOM 12388 C CA . PRO D 2 412 ? 50.142 113.310 -27.183 1.00 7.61 412 PRO M CA 1
ATOM 12389 C C . PRO D 2 412 ? 51.217 114.175 -27.828 1.00 7.76 412 PRO M C 1
ATOM 12390 O O . PRO D 2 412 ? 51.352 115.358 -27.438 1.00 8.38 412 PRO M O 1
ATOM 12394 N N . LEU D 2 413 ? 51.975 113.642 -28.767 1.00 7.63 413 LEU M N 1
ATOM 12395 C CA . LEU D 2 413 ? 53.025 114.475 -29.422 1.00 8.22 413 LEU M CA 1
ATOM 12396 C C . LEU D 2 413 ? 52.372 115.617 -30.195 1.00 8.22 413 LEU M C 1
ATOM 12397 O O . LEU D 2 413 ? 52.818 116.771 -30.101 1.00 8.51 413 LEU M O 1
ATOM 12402 N N . ALA D 2 414 ? 51.338 115.337 -30.973 1.00 7.88 414 ALA M N 1
ATOM 12403 C CA . ALA D 2 414 ? 50.633 116.401 -31.673 1.00 7.92 414 ALA M CA 1
ATOM 12404 C C . ALA D 2 414 ? 50.179 117.510 -30.723 1.00 7.53 414 ALA M C 1
ATOM 12405 O O . ALA D 2 414 ? 50.400 118.691 -30.984 1.00 8.78 414 ALA M O 1
ATOM 12407 N N . ARG D 2 415 ? 49.518 117.129 -29.634 1.00 7.91 415 ARG M N 1
ATOM 12408 C CA . ARG D 2 415 ? 49.020 118.113 -28.681 1.00 7.60 415 ARG M CA 1
ATOM 12409 C C . ARG D 2 415 ? 50.157 118.884 -28.077 1.00 7.72 415 ARG M C 1
ATOM 12410 O O . ARG D 2 415 ? 50.038 120.107 -27.847 1.00 8.85 415 ARG M O 1
ATOM 12418 N N . THR D 2 416 ? 51.249 118.220 -27.727 1.00 7.89 416 THR M N 1
ATOM 12419 C CA . THR D 2 416 ? 52.382 118.883 -27.092 1.00 8.12 416 THR M CA 1
ATOM 12420 C C . THR D 2 416 ? 52.941 119.949 -28.048 1.00 8.12 416 THR M C 1
ATOM 12421 O O . THR D 2 416 ? 53.256 121.045 -27.630 1.00 9.00 416 THR M O 1
ATOM 12425 N N . LEU D 2 417 ? 53.092 119.565 -29.319 1.00 8.60 417 LEU M N 1
ATOM 12426 C CA . LEU D 2 417 ? 53.584 120.528 -30.314 1.00 8.51 417 LEU M CA 1
ATOM 12427 C C . LEU D 2 417 ? 52.651 121.724 -30.490 1.00 9.24 417 LEU M C 1
ATOM 12428 O O . LEU D 2 417 ? 53.109 122.857 -30.562 1.00 10.27 417 LEU M O 1
ATOM 12433 N N . ILE D 2 418 ? 51.354 121.469 -30.544 1.00 8.98 418 ILE M N 1
ATOM 12434 C CA . ILE D 2 418 ? 50.407 122.560 -30.684 1.00 9.13 418 ILE M CA 1
ATOM 12435 C C . ILE D 2 418 ? 50.497 123.484 -29.491 1.00 9.32 418 ILE M C 1
ATOM 12436 O O . ILE D 2 418 ? 50.611 124.705 -29.621 1.00 10.14 418 ILE M O 1
ATOM 12441 N N . ALA D 2 419 ? 50.435 122.898 -28.281 1.00 9.09 419 ALA M N 1
ATOM 12442 C CA . ALA D 2 419 ? 50.466 123.737 -27.077 1.00 9.32 419 ALA M CA 1
ATOM 12443 C C . ALA D 2 419 ? 51.768 124.512 -26.961 1.00 9.43 419 ALA M C 1
ATOM 12444 O O . ALA D 2 419 ? 51.781 125.696 -26.587 1.00 10.34 419 ALA M O 1
ATOM 12446 N N . TYR D 2 420 ? 52.892 123.823 -27.264 1.00 9.15 420 TYR M N 1
ATOM 12447 C CA . TYR D 2 420 ? 54.202 124.465 -27.184 1.00 9.95 420 TYR M CA 1
ATOM 12448 C C . TYR D 2 420 ? 54.224 125.699 -28.094 1.00 10.07 420 TYR M C 1
ATOM 12449 O O . TYR D 2 420 ? 54.640 126.811 -27.707 1.00 11.14 420 TYR M O 1
ATOM 12458 N N . HIS D 2 421 ? 53.778 125.488 -29.349 1.00 10.29 421 HIS M N 1
ATOM 12459 C CA . HIS D 2 421 ? 53.855 126.569 -30.358 1.00 10.84 421 HIS M CA 1
ATOM 12460 C C . HIS D 2 421 ? 52.782 127.611 -30.238 1.00 11.08 421 HIS M C 1
ATOM 12461 O O . HIS D 2 421 ? 52.953 128.724 -30.793 1.00 13.80 421 HIS M O 1
ATOM 12468 N N . LYS D 2 422 ? 51.723 127.358 -29.478 1.00 11.42 422 LYS M N 1
ATOM 12469 C CA . LYS D 2 422 ? 50.818 128.416 -29.072 1.00 11.60 422 LYS M CA 1
ATOM 12470 C C . LYS D 2 422 ? 51.326 129.186 -27.860 1.00 12.55 422 LYS M C 1
ATOM 12471 O O . LYS D 2 422 ? 50.760 130.205 -27.510 1.00 16.75 422 LYS M O 1
ATOM 12477 N N . GLY D 2 423 ? 52.394 128.733 -27.242 1.00 12.78 423 GLY M N 1
ATOM 12478 C CA . GLY D 2 423 ? 52.981 129.445 -26.113 1.00 15.04 423 GLY M CA 1
ATOM 12479 C C . GLY D 2 423 ? 52.403 129.087 -24.766 1.00 14.13 423 GLY M C 1
ATOM 12480 O O . GLY D 2 423 ? 52.500 129.890 -23.842 1.00 18.48 423 GLY M O 1
ATOM 12481 N N . ASP D 2 424 ? 51.820 127.905 -24.610 1.00 12.46 424 ASP M N 1
ATOM 12482 C CA . ASP D 2 424 ? 51.333 127.480 -23.293 1.00 12.53 424 ASP M CA 1
ATOM 12483 C C . ASP D 2 424 ? 52.520 127.356 -22.350 1.00 13.84 424 ASP M C 1
ATOM 12484 O O . ASP D 2 424 ? 53.388 126.509 -22.565 1.00 13.43 424 ASP M O 1
ATOM 12489 N N . ALA D 2 425 ? 52.561 128.193 -21.307 1.00 13.86 425 ALA M N 1
ATOM 12490 C CA . ALA D 2 425 ? 53.742 128.270 -20.467 1.00 15.34 425 ALA M CA 1
ATOM 12491 C C . ALA D 2 425 ? 54.103 126.939 -19.830 1.00 13.86 425 ALA M C 1
ATOM 12492 O O . ALA D 2 425 ? 55.288 126.586 -19.808 1.00 15.33 425 ALA M O 1
ATOM 12494 N N . ALA D 2 426 ? 53.135 126.220 -19.300 1.00 15.06 426 ALA M N 1
ATOM 12495 C CA . ALA D 2 426 ? 53.405 124.952 -18.622 1.00 14.49 426 ALA M CA 1
ATOM 12496 C C . ALA D 2 426 ? 53.995 123.922 -19.606 1.00 12.41 426 ALA M C 1
ATOM 12497 O O . ALA D 2 426 ? 54.938 123.233 -19.278 1.00 14.25 426 ALA M O 1
ATOM 12499 N N . THR D 2 427 ? 53.446 123.896 -20.821 1.00 12.82 427 THR M N 1
ATOM 12500 C CA . THR D 2 427 ? 53.942 122.955 -21.811 1.00 12.47 427 THR M CA 1
ATOM 12501 C C . THR D 2 427 ? 55.375 123.299 -22.212 1.00 11.90 427 THR M C 1
ATOM 12502 O O . THR D 2 427 ? 56.236 122.444 -22.321 1.00 11.97 427 THR M O 1
ATOM 12506 N N . VAL D 2 428 ? 55.620 124.588 -22.484 1.00 11.72 428 VAL M N 1
ATOM 12507 C CA . VAL D 2 428 ? 56.969 125.017 -22.842 1.00 12.48 428 VAL M CA 1
ATOM 12508 C C . VAL D 2 428 ? 57.971 124.673 -21.762 1.00 13.08 428 VAL M C 1
ATOM 12509 O O . VAL D 2 428 ? 59.035 124.124 -22.041 1.00 12.86 428 VAL M O 1
ATOM 12513 N N . GLU D 2 429 ? 57.613 124.964 -20.503 1.00 12.83 429 GLU M N 1
ATOM 12514 C CA . GLU D 2 429 ? 58.552 124.651 -19.430 1.00 13.43 429 GLU M CA 1
ATOM 12515 C C . GLU D 2 429 ? 58.817 123.149 -19.307 1.00 13.32 429 GLU M C 1
ATOM 12516 O O . GLU D 2 429 ? 59.960 122.733 -19.139 1.00 14.22 429 GLU M O 1
ATOM 12522 N N . SER D 2 430 ? 57.763 122.343 -19.381 1.00 13.09 430 SER M N 1
ATOM 12523 C CA . SER D 2 430 ? 57.932 120.910 -19.227 1.00 12.90 430 SER M CA 1
ATOM 12524 C C . SER D 2 430 ? 58.787 120.341 -20.342 1.00 13.19 430 SER M C 1
ATOM 12525 O O . SER D 2 430 ? 59.685 119.538 -20.100 1.00 13.22 430 SER M O 1
ATOM 12528 N N . VAL D 2 431 ? 58.440 120.692 -21.594 1.00 11.96 431 VAL M N 1
ATOM 12529 C CA . VAL D 2 431 ? 59.191 120.187 -22.737 1.00 12.46 431 VAL M CA 1
ATOM 12530 C C . VAL D 2 431 ? 60.630 120.623 -22.692 1.00 12.15 431 VAL M C 1
ATOM 12531 O O . VAL D 2 431 ? 61.551 119.809 -22.896 1.00 12.71 431 VAL M O 1
ATOM 12535 N N . ASP D 2 432 ? 60.874 121.889 -22.382 1.00 12.29 432 ASP M N 1
ATOM 12536 C CA . ASP D 2 432 ? 62.232 122.392 -22.385 1.00 12.18 432 ASP M CA 1
ATOM 12537 C C . ASP D 2 432 ? 63.034 121.656 -21.315 1.00 12.82 432 ASP M C 1
ATOM 12538 O O . ASP D 2 432 ? 64.236 121.307 -21.558 1.00 14.01 432 ASP M O 1
ATOM 12543 N N . ARG D 2 433 ? 62.437 121.439 -20.142 1.00 13.30 433 ARG M N 1
ATOM 12544 C CA . ARG D 2 433 ? 63.203 120.784 -19.084 1.00 15.58 433 ARG M CA 1
ATOM 12545 C C . ARG D 2 433 ? 63.522 119.345 -19.477 1.00 15.26 433 ARG M C 1
ATOM 12546 O O . ARG D 2 433 ? 64.579 118.866 -19.178 1.00 15.50 433 ARG M O 1
ATOM 12554 N N . MET D 2 434 ? 62.576 118.644 -20.077 1.00 14.36 434 MET M N 1
ATOM 12555 C CA A MET D 2 434 ? 62.747 117.264 -20.435 0.50 14.40 434 MET M CA 1
ATOM 12556 C CA B MET D 2 434 ? 62.737 117.250 -20.466 0.50 14.99 434 MET M CA 1
ATOM 12557 C C . MET D 2 434 ? 63.864 117.107 -21.477 1.00 14.57 434 MET M C 1
ATOM 12558 O O . MET D 2 434 ? 64.762 116.275 -21.344 1.00 15.72 434 MET M O 1
ATOM 12567 N N . MET D 2 435 ? 63.775 117.934 -22.509 1.00 12.66 435 MET M N 1
ATOM 12568 C CA . MET D 2 435 ? 64.756 117.843 -23.591 1.00 13.38 435 MET M CA 1
ATOM 12569 C C . MET D 2 435 ? 66.134 118.303 -23.118 1.00 13.86 435 MET M C 1
ATOM 12570 O O . MET D 2 435 ? 67.145 117.712 -23.509 1.00 14.13 435 MET M O 1
ATOM 12575 N N . SER D 2 436 ? 66.180 119.258 -22.185 1.00 14.01 436 SER M N 1
ATOM 12576 C CA A SER D 2 436 ? 67.486 119.650 -21.569 0.70 14.52 436 SER M CA 1
ATOM 12577 C CA B SER D 2 436 ? 67.479 119.624 -21.591 0.30 14.64 436 SER M CA 1
ATOM 12578 C C . SER D 2 436 ? 68.061 118.500 -20.774 1.00 14.74 436 SER M C 1
ATOM 12579 O O . SER D 2 436 ? 69.289 118.276 -20.802 1.00 14.62 436 SER M O 1
ATOM 12584 N N . ALA D 2 437 ? 67.247 117.743 -20.043 1.00 13.84 437 ALA M N 1
ATOM 12585 C CA . ALA D 2 437 ? 67.723 116.647 -19.259 1.00 13.95 437 ALA M CA 1
ATOM 12586 C C . ALA D 2 437 ? 68.378 115.554 -20.129 1.00 13.31 437 ALA M C 1
ATOM 12587 O O . ALA D 2 437 ? 69.299 114.861 -19.700 1.00 16.24 437 ALA M O 1
ATOM 12589 N N . LEU D 2 438 ? 67.845 115.417 -21.344 1.00 12.86 438 LEU M N 1
ATOM 12590 C CA . LEU D 2 438 ? 68.327 114.455 -22.324 1.00 12.55 438 LEU M CA 1
ATOM 12591 C C . LEU D 2 438 ? 69.477 114.987 -23.171 1.00 12.03 438 LEU M C 1
ATOM 12592 O O . LEU D 2 438 ? 70.028 114.239 -23.981 1.00 12.85 438 LEU M O 1
ATOM 12597 N N . ASN D 2 439 ? 69.794 116.273 -23.026 1.00 12.45 439 ASN M N 1
ATOM 12598 C CA . ASN D 2 439 ? 70.751 116.928 -23.929 1.00 12.44 439 ASN M CA 1
ATOM 12599 C C . ASN D 2 439 ? 70.359 116.700 -25.411 1.00 11.74 439 ASN M C 1
ATOM 12600 O O . ASN D 2 439 ? 71.195 116.391 -26.262 1.00 12.15 439 ASN M O 1
ATOM 12605 N N . LEU D 2 440 ? 69.073 116.882 -25.720 1.00 12.03 440 LEU M N 1
ATOM 12606 C CA . LEU D 2 440 ? 68.580 116.715 -27.069 1.00 12.40 440 LEU M CA 1
ATOM 12607 C C . LEU D 2 440 ? 67.912 117.985 -27.529 1.00 12.47 440 LEU M C 1
ATOM 12608 O O . LEU D 2 440 ? 67.270 118.682 -26.715 1.00 12.55 440 LEU M O 1
ATOM 12613 N N . PRO D 2 441 ? 67.940 118.279 -28.819 1.00 12.39 441 PRO M N 1
ATOM 12614 C CA . PRO D 2 441 ? 67.266 119.432 -29.355 1.00 12.89 441 PRO M CA 1
ATOM 12615 C C . PRO D 2 441 ? 65.723 119.228 -29.268 1.00 11.68 441 PRO M C 1
ATOM 12616 O O . PRO D 2 441 ? 65.244 118.077 -29.223 1.00 12.15 441 PRO M O 1
ATOM 12620 N N . LEU D 2 442 ? 64.987 120.331 -29.327 1.00 13.03 442 LEU M N 1
ATOM 12621 C CA . LEU D 2 442 ? 63.514 120.255 -29.395 1.00 12.50 442 LEU M CA 1
ATOM 12622 C C . LEU D 2 442 ? 63.019 119.295 -30.477 1.00 12.53 442 LEU M C 1
ATOM 12623 O O . LEU D 2 442 ? 62.045 118.555 -30.261 1.00 12.99 442 LEU M O 1
ATOM 12628 N N . SER D 2 443 ? 63.678 119.309 -31.627 1.00 12.05 443 SER M N 1
ATOM 12629 C CA . SER D 2 443 ? 63.292 118.423 -32.739 1.00 12.19 443 SER M CA 1
ATOM 12630 C C . SER D 2 443 ? 63.320 116.942 -32.340 1.00 11.66 443 SER M C 1
ATOM 12631 O O . SER D 2 443 ? 62.634 116.142 -33.008 1.00 12.85 443 SER M O 1
ATOM 12634 N N . GLY D 2 444 ? 64.065 116.568 -31.313 1.00 12.09 444 GLY M N 1
ATOM 12635 C CA . GLY D 2 444 ? 64.062 115.203 -30.869 1.00 11.88 444 GLY M CA 1
ATOM 12636 C C . GLY D 2 444 ? 62.718 114.717 -30.326 1.00 10.97 444 GLY M C 1
ATOM 12637 O O . GLY D 2 444 ? 62.555 113.512 -30.205 1.00 11.35 444 GLY M O 1
ATOM 12638 N N . ILE D 2 445 ? 61.793 115.611 -30.025 1.00 10.78 445 ILE M N 1
ATOM 12639 C CA A ILE D 2 445 ? 60.496 115.177 -29.623 0.70 10.86 445 ILE M CA 1
ATOM 12640 C CA B ILE D 2 445 ? 60.439 115.142 -29.597 0.30 11.19 445 ILE M CA 1
ATOM 12641 C C . ILE D 2 445 ? 59.650 114.644 -30.768 1.00 9.24 445 ILE M C 1
ATOM 12642 O O . ILE D 2 445 ? 58.718 113.890 -30.573 1.00 9.52 445 ILE M O 1
ATOM 12651 N N . GLN D 2 446 ? 59.999 115.032 -32.006 1.00 9.20 446 GLN M N 1
ATOM 12652 C CA . GLN D 2 446 ? 59.274 114.643 -33.192 1.00 9.07 446 GLN M CA 1
ATOM 12653 C C . GLN D 2 446 ? 59.805 113.310 -33.676 1.00 9.27 446 GLN M C 1
ATOM 12654 O O . GLN D 2 446 ? 60.625 113.241 -34.622 1.00 10.24 446 GLN M O 1
ATOM 12660 N N . SER D 2 447 ? 59.403 112.237 -32.990 1.00 8.53 447 SER M N 1
ATOM 12661 C CA . SER D 2 447 ? 60.033 110.940 -33.141 1.00 8.33 447 SER M CA 1
ATOM 12662 C C . SER D 2 447 ? 59.253 109.924 -32.336 1.00 7.89 447 SER M C 1
ATOM 12663 O O . SER D 2 447 ? 58.435 110.270 -31.469 1.00 8.81 447 SER M O 1
ATOM 12666 N N . THR D 2 448 ? 59.571 108.643 -32.556 1.00 8.22 448 THR M N 1
ATOM 12667 C CA . THR D 2 448 ? 59.028 107.580 -31.727 1.00 8.16 448 THR M CA 1
ATOM 12668 C C . THR D 2 448 ? 59.341 107.774 -30.253 1.00 8.13 448 THR M C 1
ATOM 12669 O O . THR D 2 448 ? 58.464 107.598 -29.401 1.00 8.87 448 THR M O 1
ATOM 12673 N N . LEU D 2 449 ? 60.606 108.072 -29.933 1.00 8.65 449 LEU M N 1
ATOM 12674 C CA . LEU D 2 449 ? 60.928 108.351 -28.529 1.00 9.04 449 LEU M CA 1
ATOM 12675 C C . LEU D 2 449 ? 60.081 109.503 -27.997 1.00 8.59 449 LEU M C 1
ATOM 12676 O O . LEU D 2 449 ? 59.578 109.463 -26.867 1.00 9.15 449 LEU M O 1
ATOM 12681 N N . GLY D 2 450 ? 59.954 110.564 -28.796 1.00 8.69 450 GLY M N 1
ATOM 12682 C CA . GLY D 2 450 ? 59.192 111.705 -28.348 1.00 9.13 450 GLY M CA 1
ATOM 12683 C C . GLY D 2 450 ? 57.730 111.410 -28.050 1.00 8.47 450 GLY M C 1
ATOM 12684 O O . GLY D 2 450 ? 57.167 112.031 -27.139 1.00 9.03 450 GLY M O 1
ATOM 12685 N N . ARG D 2 451 ? 57.120 110.501 -28.797 1.00 8.32 451 ARG M N 1
ATOM 12686 C CA . ARG D 2 451 ? 55.745 110.146 -28.512 1.00 8.66 451 ARG M CA 1
ATOM 12687 C C . ARG D 2 451 ? 55.604 109.585 -27.099 1.00 8.86 451 ARG M C 1
ATOM 12688 O O . ARG D 2 451 ? 54.631 109.873 -26.378 1.00 9.99 451 ARG M O 1
ATOM 12696 N N . ILE D 2 452 ? 56.557 108.764 -26.715 1.00 8.83 452 ILE M N 1
ATOM 12697 C CA . ILE D 2 452 ? 56.585 108.178 -25.389 1.00 9.38 452 ILE M CA 1
ATOM 12698 C C . ILE D 2 452 ? 56.850 109.239 -24.316 1.00 8.89 452 ILE M C 1
ATOM 12699 O O . ILE D 2 452 ? 56.184 109.282 -23.270 1.00 9.80 452 ILE M O 1
ATOM 12704 N N . LEU D 2 453 ? 57.814 110.123 -24.563 1.00 8.95 453 LEU M N 1
ATOM 12705 C CA . LEU D 2 453 ? 58.101 111.182 -23.605 1.00 9.88 453 LEU M CA 1
ATOM 12706 C C . LEU D 2 453 ? 56.872 112.085 -23.418 1.00 10.16 453 LEU M C 1
ATOM 12707 O O . LEU D 2 453 ? 56.536 112.482 -22.291 1.00 10.39 453 LEU M O 1
ATOM 12712 N N . CYS D 2 454 ? 56.200 112.427 -24.521 1.00 9.00 454 CYS M N 1
ATOM 12713 C CA . CYS D 2 454 ? 55.012 113.302 -24.410 1.00 9.15 454 CYS M CA 1
ATOM 12714 C C . CYS D 2 454 ? 53.885 112.632 -23.649 1.00 8.82 454 CYS M C 1
ATOM 12715 O O . CYS D 2 454 ? 53.136 113.272 -22.948 1.00 9.41 454 CYS M O 1
ATOM 12718 N N . ARG D 2 455 ? 53.710 111.341 -23.854 1.00 9.11 455 ARG M N 1
ATOM 12719 C CA . ARG D 2 455 ? 52.693 110.596 -23.127 1.00 9.76 455 ARG M CA 1
ATOM 12720 C C . ARG D 2 455 ? 52.939 110.662 -21.618 1.00 8.78 455 ARG M C 1
ATOM 12721 O O . ARG D 2 455 ? 52.014 110.890 -20.835 1.00 9.67 455 ARG M O 1
ATOM 12729 N N . ALA D 2 456 ? 54.181 110.480 -21.208 1.00 9.72 456 ALA M N 1
ATOM 12730 C CA . ALA D 2 456 ? 54.495 110.581 -19.784 1.00 11.67 456 ALA M CA 1
ATOM 12731 C C . ALA D 2 456 ? 54.257 111.996 -19.254 1.00 10.83 456 ALA M C 1
ATOM 12732 O O . ALA D 2 456 ? 53.655 112.201 -18.180 1.00 11.31 456 ALA M O 1
ATOM 12734 N N . HIS D 2 457 ? 54.687 113.013 -20.034 1.00 10.12 457 HIS M N 1
ATOM 12735 C CA . HIS D 2 457 ? 54.381 114.420 -19.695 1.00 11.45 457 HIS M CA 1
ATOM 12736 C C . HIS D 2 457 ? 52.921 114.641 -19.477 1.00 8.99 457 HIS M C 1
ATOM 12737 O O . HIS D 2 457 ? 52.503 115.349 -18.552 1.00 8.95 457 HIS M O 1
ATOM 12744 N N . GLU D 2 458 ? 52.104 114.085 -20.359 1.00 8.56 458 GLU M N 1
ATOM 12745 C CA . GLU D 2 458 ? 50.669 114.294 -20.260 1.00 8.34 458 GLU M CA 1
ATOM 12746 C C . GLU D 2 458 ? 50.053 113.570 -19.078 1.00 7.81 458 GLU M C 1
ATOM 12747 O O . GLU D 2 458 ? 49.074 114.083 -18.502 1.00 8.67 458 GLU M O 1
ATOM 12753 N N . ALA D 2 459 ? 50.569 112.410 -18.690 1.00 7.98 459 ALA M N 1
ATOM 12754 C CA . ALA D 2 459 ? 50.078 111.750 -17.472 1.00 8.80 459 ALA M CA 1
ATOM 12755 C C . ALA D 2 459 ? 50.321 112.678 -16.262 1.00 8.23 459 ALA M C 1
ATOM 12756 O O . ALA D 2 459 ? 49.453 112.835 -15.410 1.00 8.36 459 ALA M O 1
ATOM 12758 N N . GLN D 2 460 ? 51.508 113.289 -16.195 1.00 7.99 460 GLN M N 1
ATOM 12759 C CA . GLN D 2 460 ? 51.811 114.214 -15.133 1.00 8.52 460 GLN M CA 1
ATOM 12760 C C . GLN D 2 460 ? 50.900 115.447 -15.174 1.00 7.79 460 GLN M C 1
ATOM 12761 O O . GLN D 2 460 ? 50.371 115.890 -14.162 1.00 8.75 460 GLN M O 1
ATOM 12767 N N . TRP D 2 461 ? 50.697 115.983 -16.379 1.00 7.92 461 TRP M N 1
ATOM 12768 C CA . TRP D 2 461 ? 49.803 117.138 -16.583 1.00 7.90 461 TRP M CA 1
ATOM 12769 C C . TRP D 2 461 ? 48.404 116.808 -16.084 1.00 8.03 461 TRP M C 1
ATOM 12770 O O . TRP D 2 461 ? 47.768 117.597 -15.329 1.00 8.60 461 TRP M O 1
ATOM 12781 N N . ALA D 2 462 ? 47.880 115.655 -16.501 1.00 7.68 462 ALA M N 1
ATOM 12782 C CA . ALA D 2 462 ? 46.511 115.283 -16.136 1.00 7.66 462 ALA M CA 1
ATOM 12783 C C . ALA D 2 462 ? 46.381 115.028 -14.644 1.00 7.71 462 ALA M C 1
ATOM 12784 O O . ALA D 2 462 ? 45.334 115.352 -14.062 1.00 8.08 462 ALA M O 1
ATOM 12786 N N . ALA D 2 463 ? 47.396 114.448 -14.017 1.00 7.70 463 ALA M N 1
ATOM 12787 C CA . ALA D 2 463 ? 47.333 114.224 -12.595 1.00 8.24 463 ALA M CA 1
ATOM 12788 C C . ALA D 2 463 ? 47.239 115.552 -11.838 1.00 8.28 463 ALA M C 1
ATOM 12789 O O . ALA D 2 463 ? 46.525 115.665 -10.822 1.00 9.50 463 ALA M O 1
ATOM 12791 N N . GLY D 2 464 ? 47.975 116.557 -12.302 1.00 8.19 464 GLY M N 1
ATOM 12792 C CA . GLY D 2 464 ? 47.871 117.883 -11.707 1.00 8.77 464 GLY M CA 1
ATOM 12793 C C . GLY D 2 464 ? 46.504 118.511 -11.942 1.00 8.79 464 GLY M C 1
ATOM 12794 O O . GLY D 2 464 ? 45.930 119.099 -11.019 1.00 9.73 464 GLY M O 1
ATOM 12795 N N . LYS D 2 465 ? 45.950 118.351 -13.139 1.00 8.27 465 LYS M N 1
ATOM 12796 C CA . LYS D 2 465 ? 44.638 118.877 -13.398 1.00 8.79 465 LYS M CA 1
ATOM 12797 C C . LYS D 2 465 ? 43.556 118.200 -12.578 1.00 8.43 465 LYS M C 1
ATOM 12798 O O . LYS D 2 465 ? 42.576 118.853 -12.212 1.00 8.44 465 LYS M O 1
ATOM 12804 N N . LEU D 2 466 ? 43.718 116.917 -12.243 1.00 8.95 466 LEU M N 1
ATOM 12805 C CA . LEU D 2 466 ? 42.737 116.272 -11.355 1.00 8.81 466 LEU M CA 1
ATOM 12806 C C . LEU D 2 466 ? 42.582 117.062 -10.055 1.00 7.96 466 LEU M C 1
ATOM 12807 O O . LEU D 2 466 ? 41.437 117.227 -9.599 1.00 8.95 466 LEU M O 1
ATOM 12812 N N . GLN D 2 467 ? 43.679 117.467 -9.457 1.00 8.37 467 GLN M N 1
ATOM 12813 C CA . GLN D 2 467 ? 43.598 118.233 -8.225 1.00 8.38 467 GLN M CA 1
ATOM 12814 C C . GLN D 2 467 ? 42.912 119.559 -8.459 1.00 8.22 467 GLN M C 1
ATOM 12815 O O . GLN D 2 467 ? 42.100 119.986 -7.643 1.00 9.08 467 GLN M O 1
ATOM 12821 N N . TYR D 2 468 ? 43.280 120.235 -9.541 1.00 7.99 468 TYR M N 1
ATOM 12822 C CA . TYR D 2 468 ? 42.640 121.514 -9.871 1.00 7.81 468 TYR M CA 1
ATOM 12823 C C . TYR D 2 468 ? 41.113 121.389 -9.994 1.00 7.63 468 TYR M C 1
ATOM 12824 O O . TYR D 2 468 ? 40.369 122.197 -9.428 1.00 8.06 468 TYR M O 1
ATOM 12833 N N . PHE D 2 469 ? 40.671 120.359 -10.725 1.00 6.87 469 PHE M N 1
ATOM 12834 C CA . PHE D 2 469 ? 39.237 120.166 -10.907 1.00 7.22 469 PHE M CA 1
ATOM 12835 C C . PHE D 2 469 ? 38.561 119.813 -9.578 1.00 7.23 469 PHE M C 1
ATOM 12836 O O . PHE D 2 469 ? 37.485 120.296 -9.272 1.00 7.68 469 PHE M O 1
ATOM 12844 N N . PHE D 2 470 ? 39.197 118.931 -8.786 1.00 7.42 470 PHE M N 1
ATOM 12845 C CA . PHE D 2 470 ? 38.633 118.566 -7.493 1.00 7.21 470 PHE M CA 1
ATOM 12846 C C . PHE D 2 470 ? 38.439 119.796 -6.630 1.00 7.24 470 PHE M C 1
ATOM 12847 O O . PHE D 2 470 ? 37.391 119.975 -6.004 1.00 7.71 470 PHE M O 1
ATOM 12855 N N . ASP D 2 471 ? 39.459 120.657 -6.586 1.00 7.41 471 ASP M N 1
ATOM 12856 C CA . ASP D 2 471 ? 39.359 121.867 -5.790 1.00 8.01 471 ASP M CA 1
ATOM 12857 C C . ASP D 2 471 ? 38.274 122.786 -6.298 1.00 7.73 471 ASP M C 1
ATOM 12858 O O . ASP D 2 471 ? 37.571 123.426 -5.495 1.00 8.56 471 ASP M O 1
ATOM 12863 N N . LYS D 2 472 ? 38.064 122.867 -7.604 1.00 8.15 472 LYS M N 1
ATOM 12864 C CA A LYS D 2 472 ? 36.964 123.678 -8.160 0.50 8.03 472 LYS M CA 1
ATOM 12865 C CA B LYS D 2 472 ? 37.010 123.676 -8.161 0.50 8.17 472 LYS M CA 1
ATOM 12866 C C . LYS D 2 472 ? 35.645 123.134 -7.730 1.00 7.55 472 LYS M C 1
ATOM 12867 O O . LYS D 2 472 ? 34.719 123.900 -7.406 1.00 8.78 472 LYS M O 1
ATOM 12878 N N . LEU D 2 473 ? 35.474 121.820 -7.765 1.00 7.34 473 LEU M N 1
ATOM 12879 C CA . LEU D 2 473 ? 34.232 121.217 -7.301 1.00 7.14 473 LEU M CA 1
ATOM 12880 C C . LEU D 2 473 ? 33.997 121.588 -5.831 1.00 7.49 473 LEU M C 1
ATOM 12881 O O . LEU D 2 473 ? 32.895 121.988 -5.451 1.00 7.71 473 LEU M O 1
ATOM 12886 N N . MET D 2 474 ? 35.058 121.347 -5.053 1.00 7.54 474 MET M N 1
ATOM 12887 C CA A MET D 2 474 ? 34.821 121.685 -3.565 0.70 7.95 474 MET M CA 1
ATOM 12888 C CA B MET D 2 474 ? 34.873 121.653 -3.616 0.30 7.95 474 MET M CA 1
ATOM 12889 C C . MET D 2 474 ? 34.472 123.188 -3.295 1.00 8.29 474 MET M C 1
ATOM 12890 O O . MET D 2 474 ? 33.651 123.530 -2.408 1.00 8.92 474 MET M O 1
ATOM 12899 N N . THR D 2 475 ? 35.101 124.066 -4.108 1.00 8.13 475 THR M N 1
ATOM 12900 C CA . THR D 2 475 ? 34.762 125.490 -3.996 1.00 9.23 475 THR M CA 1
ATOM 12901 C C . THR D 2 475 ? 33.300 125.729 -4.261 1.00 8.95 475 THR M C 1
ATOM 12902 O O . THR D 2 475 ? 32.616 126.444 -3.522 1.00 9.97 475 THR M O 1
ATOM 12906 N N . ASN D 2 476 ? 32.760 125.086 -5.309 1.00 8.28 476 ASN M N 1
ATOM 12907 C CA . ASN D 2 476 ? 31.347 125.216 -5.584 1.00 8.14 476 ASN M CA 1
ATOM 12908 C C . ASN D 2 476 ? 30.499 124.688 -4.423 1.00 8.15 476 ASN M C 1
ATOM 12909 O O . ASN D 2 476 ? 29.508 125.320 -4.021 1.00 9.36 476 ASN M O 1
ATOM 12914 N N . LEU D 2 477 ? 30.860 123.517 -3.882 1.00 8.04 477 LEU M N 1
ATOM 12915 C CA . LEU D 2 477 ? 30.077 122.941 -2.816 1.00 8.57 477 LEU M CA 1
ATOM 12916 C C . LEU D 2 477 ? 30.107 123.846 -1.560 1.00 9.90 477 LEU M C 1
ATOM 12917 O O . LEU D 2 477 ? 29.062 124.013 -0.891 1.00 12.03 477 LEU M O 1
ATOM 12922 N N . LYS D 2 478 ? 31.251 124.468 -1.295 1.00 10.29 478 LYS M N 1
ATOM 12923 C CA . LYS D 2 478 ? 31.356 125.375 -0.139 1.00 12.27 478 LYS M CA 1
ATOM 12924 C C . LYS D 2 478 ? 30.433 126.582 -0.326 1.00 12.83 478 LYS M C 1
ATOM 12925 O O . LYS D 2 478 ? 29.955 127.160 0.655 1.00 16.54 478 LYS M O 1
ATOM 12931 N N . ASN D 2 479 ? 30.155 126.954 -1.568 1.00 12.42 479 ASN M N 1
ATOM 12932 C CA A ASN D 2 479 ? 29.287 128.054 -1.897 0.50 12.86 479 ASN M CA 1
ATOM 12933 C CA B ASN D 2 479 ? 29.307 128.073 -1.930 0.50 12.72 479 ASN M CA 1
ATOM 12934 C C . ASN D 2 479 ? 27.818 127.636 -2.082 1.00 13.46 479 ASN M C 1
ATOM 12935 O O . ASN D 2 479 ? 26.994 128.418 -2.460 1.00 16.59 479 ASN M O 1
ATOM 12944 N N . GLY D 2 480 ? 27.508 126.384 -1.786 1.00 12.05 480 GLY M N 1
ATOM 12945 C CA . GLY D 2 480 ? 26.129 125.926 -1.863 1.00 13.60 480 GLY M CA 1
ATOM 12946 C C . GLY D 2 480 ? 25.657 125.618 -3.262 1.00 12.13 480 GLY M C 1
ATOM 12947 O O . GLY D 2 480 ? 24.448 125.495 -3.480 1.00 15.03 480 GLY M O 1
ATOM 12948 N N . ASN D 2 481 ? 26.585 125.440 -4.199 1.00 10.17 481 ASN M N 1
ATOM 12949 C CA . ASN D 2 481 ? 26.275 125.122 -5.610 1.00 9.54 481 ASN M CA 1
ATOM 12950 C C . ASN D 2 481 ? 26.451 123.640 -5.804 1.00 8.99 481 ASN M C 1
ATOM 12951 O O . ASN D 2 481 ? 27.596 123.190 -5.926 1.00 9.29 481 ASN M O 1
ATOM 12956 N N . LEU D 2 482 ? 25.331 122.918 -5.771 1.00 9.53 482 LEU M N 1
ATOM 12957 C CA . LEU D 2 482 ? 25.330 121.472 -5.809 1.00 9.26 482 LEU M CA 1
ATOM 12958 C C . LEU D 2 482 ? 24.892 120.874 -7.115 1.00 8.54 482 LEU M C 1
ATOM 12959 O O . LEU D 2 482 ? 25.057 119.669 -7.300 1.00 10.05 482 LEU M O 1
ATOM 12964 N N . ALA D 2 483 ? 24.319 121.639 -8.015 1.00 8.37 483 ALA M N 1
ATOM 12965 C CA . ALA D 2 483 ? 23.614 121.069 -9.169 1.00 8.01 483 ALA M CA 1
ATOM 12966 C C . ALA D 2 483 ? 24.529 120.231 -10.062 1.00 7.88 483 ALA M C 1
ATOM 12967 O O . ALA D 2 483 ? 25.653 120.630 -10.375 1.00 8.46 483 ALA M O 1
ATOM 12969 N N . THR D 2 484 ? 24.006 119.109 -10.514 1.00 7.41 484 THR M N 1
ATOM 12970 C CA . THR D 2 484 ? 24.712 118.189 -11.396 1.00 7.16 484 THR M CA 1
ATOM 12971 C C . THR D 2 484 ? 23.962 117.872 -12.692 1.00 7.09 484 THR M C 1
ATOM 12972 O O . THR D 2 484 ? 24.561 117.210 -13.544 1.00 7.78 484 THR M O 1
ATOM 12976 N N . ALA D 2 485 ? 22.717 118.311 -12.852 1.00 7.73 485 ALA M N 1
ATOM 12977 C CA . ALA D 2 485 ? 22.005 118.019 -14.102 1.00 8.10 485 ALA M CA 1
ATOM 12978 C C . ALA D 2 485 ? 21.079 119.161 -14.448 1.00 8.79 485 ALA M C 1
ATOM 12979 O O . ALA D 2 485 ? 20.438 119.739 -13.565 1.00 11.22 485 ALA M O 1
ATOM 12981 N N . SER D 2 486 ? 20.976 119.428 -15.749 1.00 8.37 486 SER M N 1
ATOM 12982 C CA A SER D 2 486 ? 19.974 120.299 -16.346 0.50 8.84 486 SER M CA 1
ATOM 12983 C CA B SER D 2 486 ? 19.971 120.303 -16.315 0.50 9.08 486 SER M CA 1
ATOM 12984 C C . SER D 2 486 ? 18.962 119.420 -17.039 1.00 8.66 486 SER M C 1
ATOM 12985 O O . SER D 2 486 ? 19.373 118.639 -17.904 1.00 12.14 486 SER M O 1
ATOM 12990 N N . THR D 2 487 ? 17.678 119.507 -16.676 1.00 8.14 487 THR M N 1
ATOM 12991 C CA . THR D 2 487 ? 16.652 118.634 -17.193 1.00 7.76 487 THR M CA 1
ATOM 12992 C C . THR D 2 487 ? 15.555 119.351 -17.963 1.00 8.01 487 THR M C 1
ATOM 12993 O O . THR D 2 487 ? 14.606 118.718 -18.388 1.00 8.81 487 THR M O 1
ATOM 12997 N N . GLU D 2 488 ? 15.682 120.660 -18.187 1.00 8.44 488 GLU M N 1
ATOM 12998 C CA . GLU D 2 488 ? 14.605 121.368 -18.887 1.00 9.88 488 GLU M CA 1
ATOM 12999 C C . GLU D 2 488 ? 14.436 120.924 -20.309 1.00 9.91 488 GLU M C 1
ATOM 13000 O O . GLU D 2 488 ? 13.373 121.180 -20.868 1.00 11.50 488 GLU M O 1
ATOM 13006 N N . LYS D 2 489 ? 15.447 120.291 -20.919 1.00 8.77 489 LYS M N 1
ATOM 13007 C CA . LYS D 2 489 ? 15.348 119.770 -22.270 1.00 8.72 489 LYS M CA 1
ATOM 13008 C C . LYS D 2 489 ? 15.579 118.261 -22.276 1.00 8.57 489 LYS M C 1
ATOM 13009 O O . LYS D 2 489 ? 15.991 117.680 -23.282 1.00 10.28 489 LYS M O 1
ATOM 13015 N N . TRP D 2 490 ? 15.307 117.560 -21.163 1.00 8.35 490 TRP M N 1
ATOM 13016 C CA . TRP D 2 490 ? 15.409 116.107 -21.143 1.00 8.69 490 TRP M CA 1
ATOM 13017 C C . TRP D 2 490 ? 14.379 115.428 -22.011 1.00 8.55 490 TRP M C 1
ATOM 13018 O O . TRP D 2 490 ? 14.670 114.467 -22.748 1.00 9.46 490 TRP M O 1
ATOM 13029 N N . GLU D 2 491 ? 13.135 115.893 -21.972 1.00 9.65 491 GLU M N 1
ATOM 13030 C CA . GLU D 2 491 ? 12.076 115.199 -22.721 1.00 10.91 491 GLU M CA 1
ATOM 13031 C C . GLU D 2 491 ? 12.136 115.501 -24.206 1.00 10.57 491 GLU M C 1
ATOM 13032 O O . GLU D 2 491 ? 12.293 116.665 -24.628 1.00 10.98 491 GLU M O 1
ATOM 13038 N N . PRO D 2 492 ? 11.934 114.470 -25.059 1.00 10.59 492 PRO M N 1
ATOM 13039 C CA . PRO D 2 492 ? 12.001 114.686 -26.520 1.00 11.24 492 PRO M CA 1
ATOM 13040 C C . PRO D 2 492 ? 11.104 115.779 -27.059 1.00 10.70 492 PRO M C 1
ATOM 13041 O O . PRO D 2 492 ? 11.466 116.465 -28.005 1.00 10.99 492 PRO M O 1
ATOM 13045 N N . ALA D 2 493 ? 9.952 116.015 -26.426 1.00 11.01 493 ALA M N 1
ATOM 13046 C CA . ALA D 2 493 ? 9.056 117.060 -26.975 1.00 11.84 493 ALA M CA 1
ATOM 13047 C C . ALA D 2 493 ? 9.659 118.451 -26.837 1.00 11.55 493 ALA M C 1
ATOM 13048 O O . ALA D 2 493 ? 9.181 119.410 -27.513 1.00 14.43 493 ALA M O 1
ATOM 13050 N N . THR D 2 494 ? 10.673 118.630 -26.028 1.00 10.25 494 THR M N 1
ATOM 13051 C CA . THR D 2 494 ? 11.300 119.946 -25.928 1.00 10.95 494 THR M CA 1
ATOM 13052 C C . THR D 2 494 ? 12.365 120.194 -26.968 1.00 10.26 494 THR M C 1
ATOM 13053 O O . THR D 2 494 ? 12.876 121.297 -27.045 1.00 11.96 494 THR M O 1
ATOM 13057 N N . TRP D 2 495 ? 12.732 119.186 -27.742 1.00 9.28 495 TRP M N 1
ATOM 13058 C CA . TRP D 2 495 ? 13.842 119.313 -28.659 1.00 9.28 495 TRP M CA 1
ATOM 13059 C C . TRP D 2 495 ? 13.424 119.942 -29.968 1.00 9.60 495 TRP M C 1
ATOM 13060 O O . TRP D 2 495 ? 12.254 119.843 -30.365 1.00 11.17 495 TRP M O 1
ATOM 13071 N N . PRO D 2 496 ? 14.348 120.537 -30.693 1.00 9.87 496 PRO M N 1
ATOM 13072 C CA . PRO D 2 496 ? 14.030 120.913 -32.082 1.00 10.11 496 PRO M CA 1
ATOM 13073 C C . PRO D 2 496 ? 13.629 119.692 -32.892 1.00 10.28 496 PRO M C 1
ATOM 13074 O O . PRO D 2 496 ? 14.205 118.611 -32.712 1.00 10.73 496 PRO M O 1
ATOM 13078 N N . THR D 2 497 ? 12.698 119.836 -33.809 1.00 10.53 497 THR M N 1
ATOM 13079 C CA . THR D 2 497 ? 12.315 118.752 -34.681 1.00 11.08 497 THR M CA 1
ATOM 13080 C C . THR D 2 497 ? 13.482 118.244 -35.512 1.00 9.83 497 THR M C 1
ATOM 13081 O O . THR D 2 497 ? 13.562 117.057 -35.804 1.00 10.89 497 THR M O 1
ATOM 13085 N N . GLU D 2 498 ? 14.298 119.132 -35.921 1.00 9.70 498 GLU M N 1
ATOM 13086 C CA A GLU D 2 498 ? 15.556 118.782 -36.646 0.50 10.16 498 GLU M CA 1
ATOM 13087 C CA B GLU D 2 498 ? 15.533 118.752 -36.684 0.50 10.16 498 GLU M CA 1
ATOM 13088 C C . GLU D 2 498 ? 16.763 119.687 -36.181 1.00 10.24 498 GLU M C 1
ATOM 13089 O O . GLU D 2 498 ? 16.627 120.935 -36.010 1.00 12.34 498 GLU M O 1
ATOM 13100 N N . CYS D 2 499 ? 17.805 119.003 -35.742 1.00 9.58 499 CYS M N 1
ATOM 13101 C CA . CYS D 2 499 ? 18.969 119.737 -35.251 1.00 9.40 499 CYS M CA 1
ATOM 13102 C C . CYS D 2 499 ? 20.197 118.862 -35.418 1.00 9.20 499 CYS M C 1
ATOM 13103 O O . CYS D 2 499 ? 20.074 117.637 -35.640 1.00 10.91 499 CYS M O 1
ATOM 13106 N N . ARG D 2 500 ? 21.367 119.462 -35.330 1.00 9.03 500 ARG M N 1
ATOM 13107 C CA . ARG D 2 500 ? 22.607 118.722 -35.428 1.00 9.41 500 ARG M CA 1
ATOM 13108 C C . ARG D 2 500 ? 23.647 119.336 -34.533 1.00 8.61 500 ARG M C 1
ATOM 13109 O O . ARG D 2 500 ? 23.597 120.515 -34.225 1.00 10.22 500 ARG M O 1
ATOM 13117 N N . GLY D 2 501 ? 24.600 118.527 -34.100 1.00 8.48 501 GLY M N 1
ATOM 13118 C CA . GLY D 2 501 ? 25.626 118.969 -33.207 1.00 9.94 501 GLY M CA 1
ATOM 13119 C C . GLY D 2 501 ? 26.898 118.195 -33.340 1.00 8.04 501 GLY M C 1
ATOM 13120 O O . GLY D 2 501 ? 26.930 117.105 -33.902 1.00 8.62 501 GLY M O 1
ATOM 13121 N N . VAL D 2 502 ? 27.941 118.769 -32.758 1.00 7.81 502 VAL M N 1
ATOM 13122 C CA A VAL D 2 502 ? 29.269 118.183 -32.715 0.70 7.80 502 VAL M CA 1
ATOM 13123 C CA B VAL D 2 502 ? 29.204 118.100 -32.714 0.30 7.59 502 VAL M CA 1
ATOM 13124 C C . VAL D 2 502 ? 29.732 118.106 -31.282 1.00 7.37 502 VAL M C 1
ATOM 13125 O O . VAL D 2 502 ? 29.609 119.075 -30.552 1.00 9.02 502 VAL M O 1
ATOM 13132 N N . GLY D 2 503 ? 30.244 116.948 -30.881 1.00 7.27 503 GLY M N 1
ATOM 13133 C CA . GLY D 2 503 ? 30.916 116.780 -29.594 1.00 6.96 503 GLY M CA 1
ATOM 13134 C C . GLY D 2 503 ? 32.340 116.417 -29.853 1.00 7.50 503 GLY M C 1
ATOM 13135 O O . GLY D 2 503 ? 32.637 115.512 -30.663 1.00 8.44 503 GLY M O 1
ATOM 13136 N N . PHE D 2 504 ? 33.271 117.106 -29.198 1.00 7.28 504 PHE M N 1
ATOM 13137 C CA . PHE D 2 504 ? 34.664 116.842 -29.458 1.00 7.25 504 PHE M CA 1
ATOM 13138 C C . PHE D 2 504 ? 35.454 116.908 -28.160 1.00 7.16 504 PHE M C 1
ATOM 13139 O O . PHE D 2 504 ? 35.080 117.581 -27.210 1.00 7.51 504 PHE M O 1
ATOM 13147 N N . THR D 2 505 ? 36.591 116.199 -28.177 1.00 6.74 505 THR M N 1
ATOM 13148 C CA . THR D 2 505 ? 37.518 116.213 -27.058 1.00 6.79 505 THR M CA 1
ATOM 13149 C C . THR D 2 505 ? 38.842 115.662 -27.538 1.00 6.54 505 THR M C 1
ATOM 13150 O O . THR D 2 505 ? 39.025 115.328 -28.720 1.00 7.55 505 THR M O 1
ATOM 13154 N N . GLU D 2 506 ? 39.778 115.574 -26.575 1.00 6.69 506 GLU M N 1
ATOM 13155 C CA . GLU D 2 506 ? 41.073 114.935 -26.790 1.00 6.63 506 GLU M CA 1
ATOM 13156 C C . GLU D 2 506 ? 41.066 113.676 -25.953 1.00 6.59 506 GLU M C 1
ATOM 13157 O O . GLU D 2 506 ? 41.186 113.742 -24.710 1.00 7.63 506 GLU M O 1
ATOM 13163 N N . ALA D 2 507 ? 40.890 112.540 -26.614 1.00 6.76 507 ALA M N 1
ATOM 13164 C CA . ALA D 2 507 ? 41.040 111.266 -25.973 1.00 6.97 507 ALA M CA 1
ATOM 13165 C C . ALA D 2 507 ? 42.541 111.019 -25.746 1.00 6.58 507 ALA M C 1
ATOM 13166 O O . ALA D 2 507 ? 43.384 111.687 -26.343 1.00 7.22 507 ALA M O 1
ATOM 13168 N N . PRO D 2 508 ? 42.920 110.016 -24.944 1.00 6.78 508 PRO M N 1
ATOM 13169 C CA . PRO D 2 508 ? 44.341 109.744 -24.760 1.00 6.91 508 PRO M CA 1
ATOM 13170 C C . PRO D 2 508 ? 45.135 109.645 -26.056 1.00 6.99 508 PRO M C 1
ATOM 13171 O O . PRO D 2 508 ? 46.283 110.086 -26.085 1.00 7.80 508 PRO M O 1
ATOM 13175 N N . ARG D 2 509 ? 44.539 109.083 -27.100 1.00 6.88 509 ARG M N 1
ATOM 13176 C CA . ARG D 2 509 ? 45.250 108.884 -28.359 1.00 6.66 509 ARG M CA 1
ATOM 13177 C C . ARG D 2 509 ? 45.117 110.047 -29.371 1.00 6.70 509 ARG M C 1
ATOM 13178 O O . ARG D 2 509 ? 45.765 109.996 -30.405 1.00 7.55 509 ARG M O 1
ATOM 13186 N N . GLY D 2 510 ? 44.282 111.067 -29.066 1.00 6.78 510 GLY M N 1
ATOM 13187 C CA . GLY D 2 510 ? 44.194 112.224 -29.936 1.00 6.83 510 GLY M CA 1
ATOM 13188 C C . GLY D 2 510 ? 42.788 112.732 -30.125 1.00 6.76 510 GLY M C 1
ATOM 13189 O O . GLY D 2 510 ? 41.855 112.450 -29.354 1.00 8.40 510 GLY M O 1
ATOM 13190 N N . ALA D 2 511 ? 42.618 113.496 -31.205 1.00 7.23 511 ALA M N 1
ATOM 13191 C CA . ALA D 2 511 ? 41.406 114.273 -31.472 1.00 6.92 511 ALA M CA 1
ATOM 13192 C C . ALA D 2 511 ? 40.223 113.357 -31.781 1.00 6.72 511 ALA M C 1
ATOM 13193 O O . ALA D 2 511 ? 40.276 112.579 -32.737 1.00 7.88 511 ALA M O 1
ATOM 13195 N N . LEU D 2 512 ? 39.146 113.523 -31.018 1.00 6.60 512 LEU M N 1
ATOM 13196 C CA . LEU D 2 512 ? 37.931 112.752 -31.150 1.00 6.30 512 LEU M CA 1
ATOM 13197 C C . LEU D 2 512 ? 36.735 113.648 -31.443 1.00 6.30 512 LEU M C 1
ATOM 13198 O O . LEU D 2 512 ? 36.541 114.658 -30.758 1.00 7.05 512 LEU M O 1
ATOM 13203 N N . GLY D 2 513 ? 35.936 113.260 -32.458 1.00 6.42 513 GLY M N 1
ATOM 13204 C CA . GLY D 2 513 ? 34.695 113.956 -32.714 1.00 7.00 513 GLY M CA 1
ATOM 13205 C C . GLY D 2 513 ? 33.572 112.999 -32.987 1.00 6.63 513 GLY M C 1
ATOM 13206 O O . GLY D 2 513 ? 33.763 111.945 -33.624 1.00 7.04 513 GLY M O 1
ATOM 13207 N N . HIS D 2 514 ? 32.389 113.375 -32.503 1.00 6.63 514 HIS M N 1
ATOM 13208 C CA . HIS D 2 514 ? 31.138 112.717 -32.816 1.00 6.69 514 HIS M CA 1
ATOM 13209 C C . HIS D 2 514 ? 30.223 113.791 -33.421 1.00 6.89 514 HIS M C 1
ATOM 13210 O O . HIS D 2 514 ? 30.023 114.838 -32.823 1.00 7.94 514 HIS M O 1
ATOM 13217 N N . TRP D 2 515 ? 29.644 113.473 -34.568 1.00 7.07 515 TRP M N 1
ATOM 13218 C CA . TRP D 2 515 ? 28.748 114.356 -35.294 1.00 7.24 515 TRP M CA 1
ATOM 13219 C C . TRP D 2 515 ? 27.370 113.707 -35.323 1.00 7.23 515 TRP M C 1
ATOM 13220 O O . TRP D 2 515 ? 27.255 112.543 -35.773 1.00 8.05 515 TRP M O 1
ATOM 13231 N N . ALA D 2 516 ? 26.357 114.364 -34.775 1.00 7.56 516 ALA M N 1
ATOM 13232 C CA . ALA D 2 516 ? 25.018 113.773 -34.620 1.00 8.01 516 ALA M CA 1
ATOM 13233 C C . ALA D 2 516 ? 24.006 114.684 -35.258 1.00 8.30 516 ALA M C 1
ATOM 13234 O O . ALA D 2 516 ? 24.004 115.905 -35.029 1.00 9.68 516 ALA M O 1
ATOM 13236 N N . ALA D 2 517 ? 23.041 114.050 -35.958 1.00 8.23 517 ALA M N 1
ATOM 13237 C CA . ALA D 2 517 ? 21.850 114.742 -36.441 1.00 8.62 517 ALA M CA 1
ATOM 13238 C C . ALA D 2 517 ? 20.654 114.046 -35.854 1.00 8.37 517 ALA M C 1
ATOM 13239 O O . ALA D 2 517 ? 20.533 112.826 -35.897 1.00 10.19 517 ALA M O 1
ATOM 13241 N N . ILE D 2 518 ? 19.770 114.860 -35.271 1.00 8.35 518 ILE M N 1
ATOM 13242 C CA . ILE D 2 518 ? 18.523 114.417 -34.651 1.00 8.57 518 ILE M CA 1
ATOM 13243 C C . ILE D 2 518 ? 17.384 114.888 -35.523 1.00 8.45 518 ILE M C 1
ATOM 13244 O O . ILE D 2 518 ? 17.343 116.039 -35.975 1.00 9.71 518 ILE M O 1
ATOM 13249 N N . ARG D 2 519 ? 16.425 114.007 -35.755 1.00 8.35 519 ARG M N 1
ATOM 13250 C CA . ARG D 2 519 ? 15.228 114.385 -36.467 1.00 8.55 519 ARG M CA 1
ATOM 13251 C C . ARG D 2 519 ? 14.071 113.609 -35.868 1.00 8.12 519 ARG M C 1
ATOM 13252 O O . ARG D 2 519 ? 14.134 112.379 -35.694 1.00 8.75 519 ARG M O 1
ATOM 13260 N N . ASP D 2 520 ? 12.977 114.320 -35.530 1.00 8.83 520 ASP M N 1
ATOM 13261 C CA . ASP D 2 520 ? 11.761 113.647 -35.020 1.00 8.93 520 ASP M CA 1
ATOM 13262 C C . ASP D 2 520 ? 12.090 112.758 -33.809 1.00 8.57 520 ASP M C 1
ATOM 13263 O O . ASP D 2 520 ? 11.547 111.674 -33.663 1.00 8.77 520 ASP M O 1
ATOM 13268 N N . GLY D 2 521 ? 12.933 113.282 -32.919 1.00 8.36 521 GLY M N 1
ATOM 13269 C CA . GLY D 2 521 ? 13.201 112.598 -31.674 1.00 8.87 521 GLY M CA 1
ATOM 13270 C C . GLY D 2 521 ? 14.194 111.441 -31.746 1.00 8.18 521 GLY M C 1
ATOM 13271 O O . GLY D 2 521 ? 14.473 110.819 -30.717 1.00 8.73 521 GLY M O 1
ATOM 13272 N N . LYS D 2 522 ? 14.743 111.169 -32.935 1.00 8.01 522 LYS M N 1
ATOM 13273 C CA . LYS D 2 522 ? 15.592 109.993 -33.132 1.00 7.34 522 LYS M CA 1
ATOM 13274 C C . LYS D 2 522 ? 16.870 110.392 -33.777 1.00 7.55 522 LYS M C 1
ATOM 13275 O O . LYS D 2 522 ? 16.963 111.419 -34.489 1.00 9.06 522 LYS M O 1
ATOM 13281 N N . ILE D 2 523 ? 17.907 109.549 -33.613 1.00 7.94 523 ILE M N 1
ATOM 13282 C CA A ILE D 2 523 ? 19.163 109.760 -34.329 0.50 7.68 523 ILE M CA 1
ATOM 13283 C CA B ILE D 2 523 ? 19.159 109.752 -34.337 0.50 7.76 523 ILE M CA 1
ATOM 13284 C C . ILE D 2 523 ? 18.957 109.482 -35.836 1.00 8.09 523 ILE M C 1
ATOM 13285 O O . ILE D 2 523 ? 18.631 108.371 -36.229 1.00 9.34 523 ILE M O 1
ATOM 13294 N N . ASP D 2 524 ? 19.212 110.503 -36.636 1.00 8.24 524 ASP M N 1
ATOM 13295 C CA . ASP D 2 524 ? 19.143 110.435 -38.048 1.00 9.19 524 ASP M CA 1
ATOM 13296 C C . ASP D 2 524 ? 20.504 110.098 -38.686 1.00 10.01 524 ASP M C 1
ATOM 13297 O O . ASP D 2 524 ? 20.553 109.485 -39.753 1.00 15.05 524 ASP M O 1
ATOM 13302 N N . LEU D 2 525 ? 21.573 110.565 -38.062 1.00 8.17 525 LEU M N 1
ATOM 13303 C CA . LEU D 2 525 ? 22.946 110.354 -38.508 1.00 8.01 525 LEU M CA 1
ATOM 13304 C C . LEU D 2 525 ? 23.806 110.393 -37.268 1.00 7.49 525 LEU M C 1
ATOM 13305 O O . LEU D 2 525 ? 23.612 111.265 -36.411 1.00 7.89 525 LEU M O 1
ATOM 13310 N N . TYR D 2 526 ? 24.794 109.515 -37.200 1.00 7.66 526 TYR M N 1
ATOM 13311 C CA . TYR D 2 526 ? 25.778 109.571 -36.102 1.00 7.48 526 TYR M CA 1
ATOM 13312 C C . TYR D 2 526 ? 27.095 109.088 -36.682 1.00 7.35 526 TYR M C 1
ATOM 13313 O O . TYR D 2 526 ? 27.228 107.925 -37.023 1.00 9.77 526 TYR M O 1
ATOM 13322 N N . GLN D 2 527 ? 28.037 110.011 -36.853 1.00 6.91 527 GLN M N 1
ATOM 13323 C CA . GLN D 2 527 ? 29.331 109.710 -37.460 1.00 7.03 527 GLN M CA 1
ATOM 13324 C C . GLN D 2 527 ? 30.433 110.023 -36.482 1.00 7.22 527 GLN M C 1
ATOM 13325 O O . GLN D 2 527 ? 30.487 111.142 -35.911 1.00 8.00 527 GLN M O 1
ATOM 13331 N N . CYS D 2 528 ? 31.353 109.092 -36.336 1.00 6.84 528 CYS M N 1
ATOM 13332 C CA . CYS D 2 528 ? 32.486 109.213 -35.441 1.00 6.84 528 CYS M CA 1
ATOM 13333 C C . CYS D 2 528 ? 33.770 109.272 -36.260 1.00 6.96 528 CYS M C 1
ATOM 13334 O O . CYS D 2 528 ? 33.946 108.450 -37.181 1.00 7.07 528 CYS M O 1
ATOM 13337 N N . VAL D 2 529 ? 34.692 110.161 -35.857 1.00 6.99 529 VAL M N 1
ATOM 13338 C CA . VAL D 2 529 ? 36.046 110.172 -36.408 1.00 7.03 529 VAL M CA 1
ATOM 13339 C C . VAL D 2 529 ? 36.942 110.137 -35.177 1.00 6.80 529 VAL M C 1
ATOM 13340 O O . VAL D 2 529 ? 36.849 111.044 -34.332 1.00 6.98 529 VAL M O 1
ATOM 13344 N N . VAL D 2 530 ? 37.704 109.076 -35.038 1.00 6.59 530 VAL M N 1
ATOM 13345 C CA A VAL D 2 530 ? 38.404 108.801 -33.752 0.50 6.97 530 VAL M CA 1
ATOM 13346 C CA B VAL D 2 530 ? 38.358 108.826 -33.720 0.50 6.97 530 VAL M CA 1
ATOM 13347 C C . VAL D 2 530 ? 39.957 108.919 -33.902 1.00 6.93 530 VAL M C 1
ATOM 13348 O O . VAL D 2 530 ? 40.457 108.858 -35.071 1.00 7.20 530 VAL M O 1
ATOM 13355 N N . PRO D 2 531 ? 40.669 109.117 -32.844 1.00 6.97 531 PRO M N 1
ATOM 13356 C CA . PRO D 2 531 ? 42.085 109.418 -33.078 1.00 7.29 531 PRO M CA 1
ATOM 13357 C C . PRO D 2 531 ? 42.837 108.367 -33.869 1.00 6.49 531 PRO M C 1
ATOM 13358 O O . PRO D 2 531 ? 43.614 108.704 -34.769 1.00 7.25 531 PRO M O 1
ATOM 13362 N N . THR D 2 532 ? 42.642 107.085 -33.553 1.00 6.59 532 THR M N 1
ATOM 13363 C CA . THR D 2 532 ? 43.367 106.064 -34.304 1.00 6.85 532 THR M CA 1
ATOM 13364 C C . THR D 2 532 ? 42.840 105.991 -35.777 1.00 6.63 532 THR M C 1
ATOM 13365 O O . THR D 2 532 ? 43.568 105.540 -36.659 1.00 7.22 532 THR M O 1
ATOM 13369 N N . THR D 2 533 ? 41.627 106.447 -36.042 1.00 6.71 533 THR M N 1
ATOM 13370 C CA . THR D 2 533 ? 41.188 106.586 -37.456 1.00 6.79 533 THR M CA 1
ATOM 13371 C C . THR D 2 533 ? 42.184 107.509 -38.201 1.00 6.56 533 THR M C 1
ATOM 13372 O O . THR D 2 533 ? 42.608 107.180 -39.309 1.00 7.61 533 THR M O 1
ATOM 13376 N N . TRP D 2 534 ? 42.509 108.660 -37.595 1.00 6.85 534 TRP M N 1
ATOM 13377 C CA . TRP D 2 534 ? 43.524 109.523 -38.169 1.00 7.02 534 TRP M CA 1
ATOM 13378 C C . TRP D 2 534 ? 44.845 108.811 -38.301 1.00 7.29 534 TRP M C 1
ATOM 13379 O O . TRP D 2 534 ? 45.428 108.714 -39.398 1.00 7.91 534 TRP M O 1
ATOM 13390 N N . ASN D 2 535 ? 45.377 108.299 -37.183 1.00 7.00 535 ASN M N 1
ATOM 13391 C CA . ASN D 2 535 ? 46.763 107.873 -37.232 1.00 7.06 535 ASN M CA 1
ATOM 13392 C C . ASN D 2 535 ? 46.987 106.626 -38.084 1.00 7.15 535 ASN M C 1
ATOM 13393 O O . ASN D 2 535 ? 47.984 106.525 -38.793 1.00 7.64 535 ASN M O 1
ATOM 13398 N N . ALA D 2 536 ? 46.044 105.677 -38.018 1.00 7.05 536 ALA M N 1
ATOM 13399 C CA . ALA D 2 536 ? 46.159 104.410 -38.737 1.00 7.19 536 ALA M CA 1
ATOM 13400 C C . ALA D 2 536 ? 45.532 104.467 -40.122 1.00 7.12 536 ALA M C 1
ATOM 13401 O O . ALA D 2 536 ? 45.449 103.425 -40.789 1.00 7.60 536 ALA M O 1
ATOM 13403 N N . SER D 2 537 ? 45.137 105.646 -40.563 1.00 7.67 537 SER M N 1
ATOM 13404 C CA . SER D 2 537 ? 44.484 105.850 -41.863 1.00 7.54 537 SER M CA 1
ATOM 13405 C C . SER D 2 537 ? 45.187 105.185 -43.011 1.00 7.33 537 SER M C 1
ATOM 13406 O O . SER D 2 537 ? 46.403 105.216 -43.109 1.00 7.92 537 SER M O 1
ATOM 13409 N N . PRO D 2 538 ? 44.386 104.682 -43.980 1.00 7.38 538 PRO M N 1
ATOM 13410 C CA . PRO D 2 538 ? 44.946 104.291 -45.283 1.00 7.87 538 PRO M CA 1
ATOM 13411 C C . PRO D 2 538 ? 45.117 105.549 -46.126 1.00 7.85 538 PRO M C 1
ATOM 13412 O O . PRO D 2 538 ? 44.866 106.680 -45.716 1.00 8.26 538 PRO M O 1
ATOM 13416 N N . ARG D 2 539 ? 45.544 105.305 -47.374 1.00 8.12 539 ARG M N 1
ATOM 13417 C CA . ARG D 2 539 ? 45.839 106.399 -48.324 1.00 8.09 539 ARG M CA 1
ATOM 13418 C C . ARG D 2 539 ? 44.569 107.044 -48.839 1.00 8.47 539 ARG M C 1
ATOM 13419 O O . ARG D 2 539 ? 43.464 106.537 -48.677 1.00 9.18 539 ARG M O 1
ATOM 13427 N N . ASP D 2 540 ? 44.752 108.162 -49.527 1.00 9.11 540 ASP M N 1
ATOM 13428 C CA . ASP D 2 540 ? 43.673 108.962 -50.135 1.00 8.95 540 ASP M CA 1
ATOM 13429 C C . ASP D 2 540 ? 43.860 109.023 -51.640 1.00 9.21 540 ASP M C 1
ATOM 13430 O O . ASP D 2 540 ? 44.791 108.427 -52.185 1.00 10.00 540 ASP M O 1
ATOM 13435 N N . PRO D 2 541 ? 43.017 109.788 -52.350 1.00 9.94 541 PRO M N 1
ATOM 13436 C CA . PRO D 2 541 ? 43.149 109.795 -53.821 1.00 10.61 541 PRO M CA 1
ATOM 13437 C C . PRO D 2 541 ? 44.410 110.368 -54.344 1.00 11.97 541 PRO M C 1
ATOM 13438 O O . PRO D 2 541 ? 44.737 110.117 -55.516 1.00 14.69 541 PRO M O 1
ATOM 13442 N N . LYS D 2 542 ? 45.063 111.195 -53.582 1.00 11.62 542 LYS M N 1
ATOM 13443 C CA . LYS D 2 542 ? 46.403 111.735 -53.938 1.00 13.31 542 LYS M CA 1
ATOM 13444 C C . LYS D 2 542 ? 47.554 110.821 -53.597 1.00 12.03 542 LYS M C 1
ATOM 13445 O O . LYS D 2 542 ? 48.705 111.132 -53.857 1.00 14.43 542 LYS M O 1
ATOM 13451 N N . GLY D 2 543 ? 47.259 109.686 -52.977 1.00 10.94 543 GLY M N 1
ATOM 13452 C CA . GLY D 2 543 ? 48.289 108.788 -52.486 1.00 11.76 543 GLY M CA 1
ATOM 13453 C C . GLY D 2 543 ? 48.926 109.214 -51.193 1.00 9.82 543 GLY M C 1
ATOM 13454 O O . GLY D 2 543 ? 49.958 108.613 -50.807 1.00 11.34 543 GLY M O 1
ATOM 13455 N N . GLN D 2 544 ? 48.394 110.231 -50.526 1.00 9.73 544 GLN M N 1
ATOM 13456 C CA . GLN D 2 544 ? 49.009 110.692 -49.302 1.00 9.50 544 GLN M CA 1
ATOM 13457 C C . GLN D 2 544 ? 48.811 109.597 -48.211 1.00 9.28 544 GLN M C 1
ATOM 13458 O O . GLN D 2 544 ? 47.755 108.995 -48.102 1.00 9.78 544 GLN M O 1
ATOM 13464 N N . ILE D 2 545 ? 49.886 109.392 -47.476 1.00 8.91 545 ILE M N 1
ATOM 13465 C CA . ILE D 2 545 ? 49.960 108.418 -46.404 1.00 9.43 545 ILE M CA 1
ATOM 13466 C C . ILE D 2 545 ? 49.656 109.040 -45.053 1.00 8.70 545 ILE M C 1
ATOM 13467 O O . ILE D 2 545 ? 49.951 110.202 -44.788 1.00 9.43 545 ILE M O 1
ATOM 13472 N N . GLY D 2 546 ? 49.073 108.202 -44.201 1.00 8.85 546 GLY M N 1
ATOM 13473 C CA . GLY D 2 546 ? 48.780 108.561 -42.834 1.00 9.11 546 GLY M CA 1
ATOM 13474 C C . GLY D 2 546 ? 49.948 108.429 -41.876 1.00 8.64 546 GLY M C 1
ATOM 13475 O O . GLY D 2 546 ? 51.039 108.033 -42.209 1.00 8.85 546 GLY M O 1
ATOM 13476 N N . ALA D 2 547 ? 49.637 108.752 -40.605 1.00 8.00 547 ALA M N 1
ATOM 13477 C CA . ALA D 2 547 ? 50.707 108.908 -39.629 1.00 8.23 547 ALA M CA 1
ATOM 13478 C C . ALA D 2 547 ? 51.500 107.643 -39.360 1.00 8.11 547 ALA M C 1
ATOM 13479 O O . ALA D 2 547 ? 52.738 107.695 -39.241 1.00 8.46 547 ALA M O 1
ATOM 13481 N N . TYR D 2 548 ? 50.839 106.488 -39.228 1.00 7.79 548 TYR M N 1
ATOM 13482 C CA . TYR D 2 548 ? 51.569 105.247 -39.009 1.00 7.76 548 TYR M CA 1
ATOM 13483 C C . TYR D 2 548 ? 52.442 104.902 -40.206 1.00 7.91 548 TYR M C 1
ATOM 13484 O O . TYR D 2 548 ? 53.612 104.542 -40.043 1.00 8.81 548 TYR M O 1
ATOM 13493 N N . GLU D 2 549 ? 51.859 104.969 -41.403 1.00 8.00 549 GLU M N 1
ATOM 13494 C CA . GLU D 2 549 ? 52.630 104.572 -42.595 1.00 8.85 549 GLU M CA 1
ATOM 13495 C C . GLU D 2 549 ? 53.853 105.514 -42.718 1.00 8.27 549 GLU M C 1
ATOM 13496 O O . GLU D 2 549 ? 54.973 105.058 -43.003 1.00 9.74 549 GLU M O 1
ATOM 13502 N N . ALA D 2 550 ? 53.651 106.811 -42.520 1.00 8.72 550 ALA M N 1
ATOM 13503 C CA . ALA D 2 550 ? 54.759 107.768 -42.595 1.00 9.21 550 ALA M CA 1
ATOM 13504 C C . ALA D 2 550 ? 55.822 107.496 -41.537 1.00 8.48 550 ALA M C 1
ATOM 13505 O O . ALA D 2 550 ? 57.023 107.595 -41.807 1.00 9.55 550 ALA M O 1
ATOM 13507 N N . ALA D 2 551 ? 55.409 107.223 -40.294 1.00 8.89 551 ALA M N 1
ATOM 13508 C CA . ALA D 2 551 ? 56.389 107.023 -39.232 1.00 8.48 551 ALA M CA 1
ATOM 13509 C C . ALA D 2 551 ? 57.217 105.763 -39.462 1.00 9.24 551 ALA M C 1
ATOM 13510 O O . ALA D 2 551 ? 58.359 105.702 -39.016 1.00 10.12 551 ALA M O 1
ATOM 13512 N N . LEU D 2 552 ? 56.659 104.750 -40.127 1.00 8.98 552 LEU M N 1
ATOM 13513 C CA . LEU D 2 552 ? 57.404 103.521 -40.443 1.00 9.33 552 LEU M CA 1
ATOM 13514 C C . LEU D 2 552 ? 58.357 103.727 -41.610 1.00 9.54 552 LEU M C 1
ATOM 13515 O O . LEU D 2 552 ? 59.395 103.049 -41.670 1.00 10.45 552 LEU M O 1
ATOM 13520 N N . MET D 2 553 ? 58.043 104.610 -42.543 1.00 10.68 553 MET M N 1
ATOM 13521 C CA . MET D 2 553 ? 58.930 104.825 -43.678 1.00 11.10 553 MET M CA 1
ATOM 13522 C C . MET D 2 553 ? 60.363 105.111 -43.228 1.00 11.48 553 MET M C 1
ATOM 13523 O O . MET D 2 553 ? 60.597 105.866 -42.282 1.00 12.29 553 MET M O 1
ATOM 13528 N N . ASN D 2 554 ? 61.297 104.563 -43.998 1.00 11.68 554 ASN M N 1
ATOM 13529 C CA . ASN D 2 554 ? 62.729 104.831 -43.842 1.00 12.97 554 ASN M CA 1
ATOM 13530 C C . ASN D 2 554 ? 63.354 104.218 -42.608 1.00 12.44 554 ASN M C 1
ATOM 13531 O O . ASN D 2 554 ? 64.501 104.492 -42.306 1.00 15.14 554 ASN M O 1
ATOM 13536 N N . THR D 2 555 ? 62.651 103.331 -41.946 1.00 11.70 555 THR M N 1
ATOM 13537 C CA . THR D 2 555 ? 63.156 102.688 -40.745 1.00 11.67 555 THR M CA 1
ATOM 13538 C C . THR D 2 555 ? 64.077 101.505 -41.092 1.00 11.07 555 THR M C 1
ATOM 13539 O O . THR D 2 555 ? 63.706 100.609 -41.855 1.00 12.08 555 THR M O 1
ATOM 13543 N N . LYS D 2 556 ? 65.218 101.502 -40.421 1.00 11.30 556 LYS M N 1
ATOM 13544 C CA . LYS D 2 556 ? 66.143 100.389 -40.494 1.00 12.05 556 LYS M CA 1
ATOM 13545 C C . LYS D 2 556 ? 65.693 99.267 -39.570 1.00 12.06 556 LYS M C 1
ATOM 13546 O O . LYS D 2 556 ? 65.298 99.503 -38.438 1.00 14.44 556 LYS M O 1
ATOM 13552 N N . MET D 2 557 ? 65.793 98.049 -40.066 1.00 11.15 557 MET M N 1
ATOM 13553 C CA A MET D 2 557 ? 65.522 96.807 -39.271 0.50 10.98 557 MET M CA 1
ATOM 13554 C CA B MET D 2 557 ? 65.540 96.845 -39.238 0.50 11.46 557 MET M CA 1
ATOM 13555 C C . MET D 2 557 ? 66.817 96.016 -39.121 1.00 11.50 557 MET M C 1
ATOM 13556 O O . MET D 2 557 ? 67.486 95.748 -40.100 1.00 12.88 557 MET M O 1
ATOM 13565 N N . ALA D 2 558 ? 67.147 95.642 -37.902 1.00 11.05 558 ALA M N 1
ATOM 13566 C CA . ALA D 2 558 ? 68.340 94.804 -37.690 1.00 11.62 558 ALA M CA 1
ATOM 13567 C C . ALA D 2 558 ? 68.145 93.380 -38.210 1.00 11.97 558 ALA M C 1
ATOM 13568 O O . ALA D 2 558 ? 69.094 92.774 -38.725 1.00 13.29 558 ALA M O 1
ATOM 13570 N N . ILE D 2 559 ? 66.948 92.847 -38.007 1.00 11.62 559 ILE M N 1
ATOM 13571 C CA . ILE D 2 559 ? 66.627 91.445 -38.245 1.00 12.08 559 ILE M CA 1
ATOM 13572 C C . ILE D 2 559 ? 65.230 91.423 -38.923 1.00 12.01 559 ILE M C 1
ATOM 13573 O O . ILE D 2 559 ? 64.237 91.575 -38.203 1.00 12.86 559 ILE M O 1
ATOM 13578 N N . PRO D 2 560 ? 65.132 91.301 -40.245 1.00 12.59 560 PRO M N 1
ATOM 13579 C CA . PRO D 2 560 ? 63.831 91.466 -40.899 1.00 12.70 560 PRO M CA 1
ATOM 13580 C C . PRO D 2 560 ? 62.722 90.616 -40.337 1.00 13.20 560 PRO M C 1
ATOM 13581 O O . PRO D 2 560 ? 61.592 91.045 -40.334 1.00 14.71 560 PRO M O 1
ATOM 13585 N N . GLU D 2 561 ? 63.048 89.391 -39.876 1.00 11.96 561 GLU M N 1
ATOM 13586 C CA . GLU D 2 561 ? 62.055 88.476 -39.399 1.00 12.79 561 GLU M CA 1
ATOM 13587 C C . GLU D 2 561 ? 61.492 88.834 -38.043 1.00 12.40 561 GLU M C 1
ATOM 13588 O O . GLU D 2 561 ? 60.478 88.274 -37.660 1.00 14.84 561 GLU M O 1
ATOM 13594 N N . GLN D 2 562 ? 62.170 89.762 -37.340 1.00 12.25 562 GLN M N 1
ATOM 13595 C CA . GLN D 2 562 ? 61.772 90.155 -35.988 1.00 13.16 562 GLN M CA 1
ATOM 13596 C C . GLN D 2 562 ? 61.353 91.628 -35.976 1.00 12.19 562 GLN M C 1
ATOM 13597 O O . GLN D 2 562 ? 62.207 92.497 -36.072 1.00 15.01 562 GLN M O 1
ATOM 13603 N N . PRO D 2 563 ? 60.082 91.901 -35.911 1.00 11.40 563 PRO M N 1
ATOM 13604 C CA . PRO D 2 563 ? 59.602 93.288 -36.221 1.00 12.77 563 PRO M CA 1
ATOM 13605 C C . PRO D 2 563 ? 59.753 94.258 -35.067 1.00 10.78 563 PRO M C 1
ATOM 13606 O O . PRO D 2 563 ? 58.897 95.102 -34.868 1.00 11.23 563 PRO M O 1
ATOM 13610 N N . LEU D 2 564 ? 60.824 94.210 -34.274 1.00 10.15 564 LEU M N 1
ATOM 13611 C CA . LEU D 2 564 ? 60.906 95.073 -33.072 1.00 9.59 564 LEU M CA 1
ATOM 13612 C C . LEU D 2 564 ? 60.822 96.527 -33.409 1.00 9.12 564 LEU M C 1
ATOM 13613 O O . LEU D 2 564 ? 60.143 97.270 -32.696 1.00 9.57 564 LEU M O 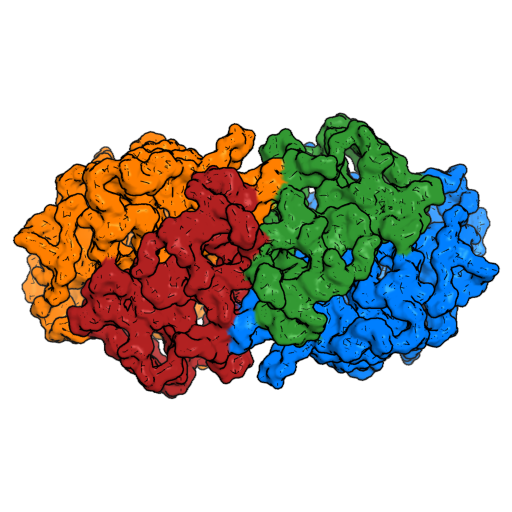1
ATOM 13618 N N . GLU D 2 565 ? 61.481 96.993 -34.478 1.00 9.29 565 GLU M N 1
ATOM 13619 C CA . GLU D 2 565 ? 61.486 98.435 -34.761 1.00 9.40 565 GLU M CA 1
ATOM 13620 C C . GLU D 2 565 ? 60.089 98.850 -35.224 1.00 8.73 565 GLU M C 1
ATOM 13621 O O . GLU D 2 565 ? 59.655 99.982 -34.919 1.00 10.32 565 GLU M O 1
ATOM 13627 N N . ILE D 2 566 ? 59.390 97.984 -35.962 1.00 9.18 566 ILE M N 1
ATOM 13628 C CA . ILE D 2 566 ? 58.009 98.281 -36.374 1.00 9.00 566 ILE M CA 1
ATOM 13629 C C . ILE D 2 566 ? 57.103 98.403 -35.161 1.00 8.90 566 ILE M C 1
ATOM 13630 O O . ILE D 2 566 ? 56.325 99.337 -35.038 1.00 8.87 566 ILE M O 1
ATOM 13635 N N . LEU D 2 567 ? 57.209 97.407 -34.273 1.00 8.78 567 LEU M N 1
ATOM 13636 C CA . LEU D 2 567 ? 56.403 97.435 -33.028 1.00 8.59 567 LEU M CA 1
ATOM 13637 C C . LEU D 2 567 ? 56.690 98.677 -32.204 1.00 7.99 567 LEU M C 1
ATOM 13638 O O . LEU D 2 567 ? 55.793 99.284 -31.646 1.00 8.35 567 LEU M O 1
ATOM 13643 N N . ARG D 2 568 ? 57.973 99.039 -32.066 1.00 8.24 568 ARG M N 1
ATOM 13644 C CA . ARG D 2 568 ? 58.310 100.229 -31.249 1.00 8.20 568 ARG M CA 1
ATOM 13645 C C . ARG D 2 568 ? 57.563 101.447 -31.764 1.00 8.06 568 ARG M C 1
ATOM 13646 O O . ARG D 2 568 ? 56.960 102.206 -30.994 1.00 8.65 568 ARG M O 1
ATOM 13654 N N . THR D 2 569 ? 57.660 101.683 -33.076 1.00 8.49 569 THR M N 1
ATOM 13655 C CA . THR D 2 569 ? 57.044 102.868 -33.632 1.00 8.34 569 THR M CA 1
ATOM 13656 C C . THR D 2 569 ? 55.525 102.789 -33.579 1.00 7.67 569 THR M C 1
ATOM 13657 O O . THR D 2 569 ? 54.860 103.747 -33.163 1.00 8.14 569 THR M O 1
ATOM 13661 N N . LEU D 2 570 ? 54.948 101.662 -33.966 1.00 8.03 570 LEU M N 1
ATOM 13662 C CA . LEU D 2 570 ? 53.471 101.564 -33.902 1.00 7.79 570 LEU M CA 1
ATOM 13663 C C . LEU D 2 570 ? 52.998 101.747 -32.461 1.00 8.03 570 LEU M C 1
ATOM 13664 O O . LEU D 2 570 ? 52.052 102.517 -32.196 1.00 7.81 570 LEU M O 1
ATOM 13669 N N . HIS D 2 571 ? 53.599 101.002 -31.533 1.00 7.92 571 HIS M N 1
ATOM 13670 C CA . HIS D 2 571 ? 53.150 101.104 -30.146 1.00 7.67 571 HIS M CA 1
ATOM 13671 C C . HIS D 2 571 ? 53.342 102.522 -29.591 1.00 7.56 571 HIS M C 1
ATOM 13672 O O . HIS D 2 571 ? 52.586 102.902 -28.686 1.00 8.36 571 HIS M O 1
ATOM 13679 N N . SER D 2 572 ? 54.277 103.327 -30.119 1.00 7.88 572 SER M N 1
ATOM 13680 C CA . SER D 2 572 ? 54.455 104.658 -29.599 1.00 8.28 572 SER M CA 1
ATOM 13681 C C . SER D 2 572 ? 53.228 105.536 -29.814 1.00 8.20 572 SER M C 1
ATOM 13682 O O . SER D 2 572 ? 53.079 106.526 -29.088 1.00 9.03 572 SER M O 1
ATOM 13685 N N . PHE D 2 573 ? 52.359 105.195 -30.755 1.00 8.49 573 PHE M N 1
ATOM 13686 C CA . PHE D 2 573 ? 51.074 105.907 -30.960 1.00 8.98 573 PHE M CA 1
ATOM 13687 C C . PHE D 2 573 ? 49.919 105.386 -30.102 1.00 9.65 573 PHE M C 1
ATOM 13688 O O . PHE D 2 573 ? 48.812 105.927 -30.165 1.00 10.74 573 PHE M O 1
ATOM 13696 N N . ASP D 2 574 ? 50.132 104.287 -29.394 1.00 9.47 574 ASP M N 1
ATOM 13697 C CA . ASP D 2 574 ? 49.094 103.609 -28.599 1.00 9.37 574 ASP M CA 1
ATOM 13698 C C . ASP D 2 574 ? 47.897 103.265 -29.511 1.00 8.49 574 ASP M C 1
ATOM 13699 O O . ASP D 2 574 ? 46.799 103.758 -29.320 1.00 9.13 574 ASP M O 1
ATOM 13704 N N . PRO D 2 575 ? 48.064 102.381 -30.502 1.00 8.66 575 PRO M N 1
ATOM 13705 C CA . PRO D 2 575 ? 46.957 102.080 -31.416 1.00 8.47 575 PRO M CA 1
ATOM 13706 C C . PRO D 2 575 ? 45.757 101.472 -30.712 1.00 7.88 575 PRO M C 1
ATOM 13707 O O . PRO D 2 575 ? 45.888 100.510 -29.937 1.00 9.24 575 PRO M O 1
ATOM 13711 N N . CYS D 2 576 ? 44.573 101.948 -31.086 1.00 7.98 576 CYS M N 1
ATOM 13712 C CA . CYS D 2 576 ? 43.304 101.408 -30.590 1.00 8.56 576 CYS M CA 1
ATOM 13713 C C . CYS D 2 576 ? 42.455 101.110 -31.807 1.00 7.46 576 CYS M C 1
ATOM 13714 O O . CYS D 2 576 ? 41.872 102.029 -32.423 1.00 8.38 576 CYS M O 1
ATOM 13717 N N . LEU D 2 577 ? 42.414 99.849 -32.195 1.00 7.84 577 LEU M N 1
ATOM 13718 C CA . LEU D 2 577 ? 41.813 99.513 -33.472 1.00 8.22 577 LEU M CA 1
ATOM 13719 C C . LEU D 2 577 ? 40.312 99.445 -33.425 1.00 7.84 577 LEU M C 1
ATOM 13720 O O . LEU D 2 577 ? 39.645 99.744 -34.438 1.00 8.10 577 LEU M O 1
ATOM 13725 N N . ALA D 2 578 ? 39.753 99.096 -32.254 1.00 8.18 578 ALA M N 1
ATOM 13726 C CA . ALA D 2 578 ? 38.295 99.132 -32.082 1.00 8.37 578 ALA M CA 1
ATOM 13727 C C . ALA D 2 578 ? 37.814 100.569 -32.198 1.00 7.53 578 ALA M C 1
ATOM 13728 O O . ALA D 2 578 ? 36.800 100.856 -32.872 1.00 8.24 578 ALA M O 1
ATOM 13730 N N . CYS D 2 579 ? 38.542 101.495 -31.573 1.00 7.40 579 CYS M N 1
ATOM 13731 C CA . CYS D 2 579 ? 38.238 102.925 -31.770 1.00 7.21 579 CYS M CA 1
ATOM 13732 C C . CYS D 2 579 ? 38.300 103.268 -33.246 1.00 7.05 579 CYS M C 1
ATOM 13733 O O . CYS D 2 579 ? 37.456 104.032 -33.729 1.00 7.83 579 CYS M O 1
ATOM 13736 N N . SER D 2 580 ? 39.345 102.836 -33.945 1.00 6.82 580 SER M N 1
ATOM 13737 C CA . SER D 2 580 ? 39.599 103.372 -35.279 1.00 7.02 580 SER M CA 1
ATOM 13738 C C . SER D 2 580 ? 38.475 103.041 -36.252 1.00 6.50 580 SER M C 1
ATOM 13739 O O . SER D 2 580 ? 38.254 103.806 -37.195 1.00 7.31 580 SER M O 1
ATOM 13742 N N . THR D 2 581 ? 37.837 101.898 -36.055 1.00 7.01 581 THR M N 1
ATOM 13743 C CA . THR D 2 581 ? 36.860 101.326 -36.960 1.00 7.21 581 THR M CA 1
ATOM 13744 C C . THR D 2 581 ? 35.430 101.480 -36.499 1.00 6.93 581 THR M C 1
ATOM 13745 O O . THR D 2 581 ? 34.517 101.682 -37.300 1.00 7.20 581 THR M O 1
ATOM 13749 N N . HIS D 2 582 ? 35.249 101.364 -35.158 1.00 6.91 582 HIS M N 1
ATOM 13750 C CA . HIS D 2 582 ? 33.906 101.504 -34.560 1.00 6.89 582 HIS M CA 1
ATOM 13751 C C . HIS D 2 582 ? 32.790 100.791 -35.375 1.00 6.88 582 HIS M C 1
ATOM 13752 O O . HIS D 2 582 ? 31.728 101.387 -35.604 1.00 7.72 582 HIS M O 1
#

Radius of gyration: 34.99 Å; Cα contacts (8 Å, |Δi|>4): 4613; chains: 4; bounding box: 67×63×115 Å

B-factor: mean 12.99, std 7.63, range [4.1, 76.87]

Secondary structure (DSSP, 8-state):
--EEEETTEEEE--SEEEEE-SPPSSBS-EEEEEEE-TTSBEEEEEEEE-B---HHHHTTT--GGGHHHHHHTT-----HHHHHHHHHHHHHHT----HHHHHHHHHHHHHHHHHHHHHIIIIISGGGT--TGGGGG--HHHHHHHHHHH---SB--HHHHHHHHHHHHHHHHTS--GGGTT--TT-TT----HHHHHHHHHHHHHHHHHHHHHTHHHHHHHSSSSS---BTTB-S--B-SSSTTGGGSB-HHHHHHHHHHHHHHHHHIIIIIHHHHHHHHHH-GGGGGS--GGGGT-EEE--EEESSTT--STTTEEE--EEE-TT-TT-PBP--SS-TTSEEEE-TTSSB--S-TTS-B-GGG----B-------SSBTTB-SS--TTS---SS-EEEETTB--B-SHHHHHHHHHHTT-HHHHHHHHHHHHHTT--GGGGSSHHHHHHHHHHHHHHHHHHHHHHHHHHHHHHHTT----B--TT-SGGGS-SEEEEEEEEEETTEEEEEEEEEETTEEEEEEEE-HHHHHT----TT----HHHHHHTT-B-SSTTS-HHHHHHHHHT--BHHHHH-/--EEEETTEEEE--SEEEEE-SPPSSBS-EEEEEEE-TTSBEEEEEEEE-B---HHHHTTTS-GGGHHHHHHTT-----HHHHHHHHHHHHHHT----HHHHHHHHHHHHHHHHHHHHHIIIIISGGGT--TGGGGG--HHHHHHHHHHH---SB--HHHHHHHHHHHHHHHHTS--GGGTT--TT-TT----HHHHHHHHHHHHHHHHHHHHHTHHHHHHHSSSSS---BTTB-S--B-SSSTTGGGSB-HHHHHHHHHHHHHHHHHIIIIIHHHHHHHHHH-GGGGGS--GGGGT-EEE--EEESSTT--STTTEEE--EEE-TT-TT-PBP--TT-TTTEEEE-TTSSB--S-TTS-B-GGG----B-----S-EEETTEEEE--TTS---SS-EEEETTB--B-SHHHHHHHHHHHT-HHHHHHHHHHHHHTT--GGGGSSHHHHHHHHHHHHHHHHHHHHHHHHHHHHHHHTT----B--TT-SGGGS-SEEEEEEEEEETTEEEEEEEEEETTEEEEEEEE-HHHHHT----TT----HHHHHHTT-B-SSTTS-HHHHHHHHHT--BHHHHH-/-PPEEEEEEE-B--SHHHHHHHT-BTTBHHHIIIIIEEEEEETTT-S--HHHHHHHHHHHHHHTTTTEEEEEESB-B-GGGGTTBEETTEEHHHHHHHHHHHEEEEEEEHHHHHT--GGGSTT-TT-B--GGGT--SS-EEEE-SSS--HHHHHHHHHHHHHHTSPPPB-TTS-BHHHHSSBGGGS-TTHHHHHHT-B--STTSHHHHTT-B-GGGT--GGG-BSSTTTT-BTTTTB-TTTTT-----TTSTTGGGSS-TTS--/-PPEEEEEEE-B--SHHHHHHHT-BTTBHHHIIIIIEEEEEETTT-S--HHHHHHHHHHHHHHTTTTEEEEEESB-B-GGGGTTBEETTEEHHHHHHHH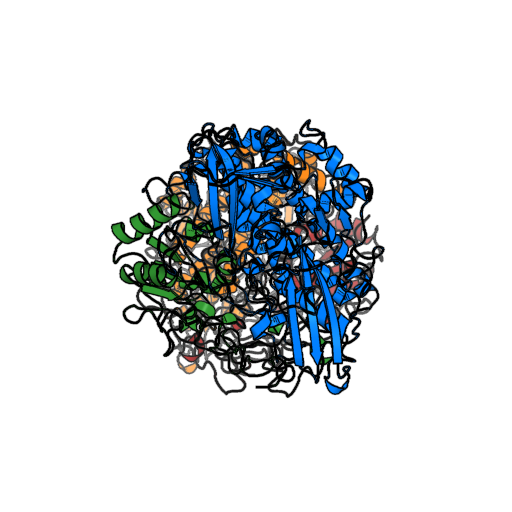HHHEEEEEEEHHHHHT--GGGSTT-TT-B--GGGT--SS-EEEE-SSS--HHHHHHHHHHHHHHTSPPPB-TTS-BHHHHSSBGGGS-TTHHHHHHT-B--STTSHHHHTT-B-GGGT--GGG-BSSTTTT-BTTTTB-TTTTT-----TTSTTGGGSS-TTS--

Sequence (1688 aa):
KPRIPVVWIHGLEECTCCTESFIRSAHPLAKDVILSLLISLDYDDDDTLMAAAGTQAEEVFEDIITQYNGKYILAVEEGNPPLGEQGMFCISSSGRPFIEKLKRAAAGASAIIAWGTCASWGCVQAARRPNPTQATPIIDKVITDKPIIKKVPGCPPIPDVMSAIITTYMVTFDRRLPDVDRMGRPLMFYGQRRIHDDKCYRRRAHFDDAGEFVQSSWDDDAARKGYCLYKMGCKGPTTYNACSSSTRWNDGVSFPIQSGHGCLGCAENGFWDRGSFYSSRVSTQYETQGYTINNAGRRRLVVDPITRIEGHMRCEVNINDQNVITNAVSCGTMFRGLEIILQGRDPRDDAWAFVEERICGVTGVHALASVYAIEDAIGIKVPDNANIIRNIMLATLWCHDHLVHFYQLAGMDWIIIDVLLDALKADPRRKTSELAQSLSSSWPKSSPGYFFDDVQNRLKKKFVEGGQLGIFRRNGYWGHPQYKLPPEEANLMGFAHYLEALDFQREIVKIHAVFGGKKNPHPNWIVGGMPCAINIIDESGAVGAVNMMERLNLLVQSSIITTRTADDFINNVMMIPDALAIGQFNKPWSEIGTGLSDKCVLSYGAFPDIANDFGEKSLLMPGGAVINGDFNNNVLPVDLVDPQQVQQEFVDHAWYRRYPNDQVGRRHPFDGITDPWYNPGDVKGSDTNIQQLNEQEERYSWIKAPRWRGNAMEVGPLARTLIAYHKGDAATVESVDRMMSSALNNLPLSGIQSTLGRILCRAHHEAQWAAGKLQYFFDKKLMTNLKNGNLATASSTEKWEPATWPTECRGVGFTEAPRGALGHWAAIRDGKIDLYQCVVVPTTWNASPRDPKGQIGAYEAALMNTKMAIPEQPLEILRTLHSFDPCLACSTHKPRIPVVWIHHGLEECTCCTESFIRSAHPLAKDVILSLLISLDYDDDDTLMAAAGTQAEEVFEDIITQQYNGKYILAVEGNPPLGEQGMFCISSGRRPFIEEKLKRRAAAGASAIIAWGTCASWGCVQAARRPNPTQATPIIDKVITDKPIIKKVPGCPPIPDVMSAIITTYMVTFDRLPDVDRMMGRPLMFYGQRRIHDDKCYRRRAHFDDAGEFVQSSWDDDAARKGYCLYKMGCKGPTTYNACSSSTRWNDGVSFPIQSGHGCLGCAENGFWDRGSFYSRVSTQYETQGYTINNAGRRLVVDPIITRIEGHMRCEVNIINDQNVITNAVSCGTMFRGLEIILLQGRDPRDDAWAFVEERICGVTGVHALASVYAIEDAIGIKVPDNANIIRNIMLATLLWCHDHLVHFYQLAGMDWIDVLDALKADPRRKTSELAQSLSSSWPKSSPGYFFDVQNRLKKKFVEGGQLGIFRNGYWGHPQYKLPPEEANLMGFAHYLEEALDFQREIVKIHAVFGGKKNPHPNWIVGGMPCAINIDEESGAVGAVNMMMERLNLLVQSSIITTRTADDFINNVMMIPDALLAIGQFNKPWSEIGTGLSDKCVLSYGAFPDIANDFGEKSLLMPGGAVINGDFNNVLPVDLVDPQQVQQEFVDHAWYRYPPNDQVGRHPFDGITDPWYNPGDVKGSDTNNIQQLNEQQERYSWIKAPRWRGNAMEVGPLARTLIAYHKGDAATVESVDRMMMSSALNLPLSGIIQSTLGRILCRAHEAQWAAGKLQYFFDKKLMMTNLKNNGNLATASSTEKWEPATWPTEECRGVVGFTEAPRGALGHWAAIRDGKIIDLYQCVVVPTTWNASPRDPKGQIGAYEAALMNTKMMAIPEQPLEILRTLHSFDPCLACSTH